Protein 3E4D (pdb70)

Secondary structure (DSSP, 8-state):
--EEEE---TT--EEE---BTTTTB--EEEE--GGGGTS-B-EEEEE--TT--SS----S-----TTTT-EEEE--SS--STTS---TT----TT--TTS---STTTTTT---HIIIIIHHHHHHHHS-B---EEEEEE--TTT--HHHH-TTT-S-EEEES--S-GGG-TTTHHHHHHHH-S-GGGGGGG-HHHHHHTT---SEEEEE--TT-TTIIIII-THHHHHHHTTSS-EEEE--TT--SSHHHHHH--HHHHHHHHHH-/--EEEE---TT--EEE---BTTTTB--EEEE--GGGGTS-B-EEEEE--TT--SS----S-----TTTT-EEEE--SS--STTS---TT----TT--TTS---STTGGGT---HIIIIIHHHHHHHHS-B---EEEEEE--TTT--HHHH-TTT-S-EEEES--S-GGG-TTTHHHHHHHH-S-GGGGGGG-HHHHHHTT---SEEEEE--TT-TTIIIII-THHHHHHTTTSS-EEEE--TT--SSHHHHHH--HHHHHHHHHH-/--EEEE---TT--EEE---BTTTTB--EEEE--THHHHS-B-EEEEEP-TT--SS----S-----TTTT-EEEE--SS--STTS---TT----TT--TTS---STTGGGT---HIIIIIHHHHHHHHS-B---EEEEEE--TTT--HHHHSTTT-S-EEEES--S-TTS-TTTHHHHHHHH-S-GGGGGGG-HHHHHHTT---SEEEEE--TT-TTIIIII-THHHHHHTTTS--EEEE---S--SSHHHHHH--HHHHHHHHHH-/-EEEE---TT--EEE---BTTTTB--EEEE--GGGGTSPBPEEEEE--TT--SS----S-----TTTT-EEEE--SS--SSSS---TT----TT--TTS---STTGGGT---HIIIIIHHHHHHHHSSB---EEEEEB--TTT--HHHH-TTT-S-BEEES--S-GGG-TTTHHHHHHHH-S-TTTTGGG-HHHHHHTT---SEEEEE--TT-TTIIIII-THHHHHHTTTS--EEEE--TT--SSHHHHHH--HHHHHHHHHH-/--EEEE---TT--EEE---BTTTTB--EEEE--GGGGTS-B-EEEEEP-TT--TTT---S-----TTTT-EEEE--SS--STTS---TT----TT--TTS---STTTTTT---HIIIIIHHHHHHHHS-B---EEEEEE--TTT--HHHH-GGG-S-EEEES--S-TTSSTTTHHHHHHHH-S-GGGGGGG-HHHHHHTT---SEEEEE--TT-TTIIIII-THHHHHHTTTS--EEEE--TT--SSHHHHHH--HHHHHHHHHH-/-EEEE---TT--EEE---BTTTTB--EEEE--GGGGTS-B-EEEEE--TT--SS----S-----TTTT-EEEE--SS--STTS---TT----TT--TTS---STTGGGT---HIIIIIHHHHHHHHS-B---EEEEEB--TTT--HHHH-TTTEEEEEEES--S-TTT-TTTHHHHHHHH-S-TTGGGGG-HHHHHHTT---SEEEEE--TT-TTIIIII-THHHHHHTTTSS-EEEE--TT--SSHHHHHH--HHHHHHHHHH-

CATH classification: 3.40.50.1820

Nearest PDB structures (foldseek):
  3e4d-assembly3_F  TM=1.003E+00  e=6.692E-56  Agrobacterium fabrum str. C58
  4b6g-assembly2_B  TM=9.740E-01  e=2.621E-36  Neisseria meningitidis MC58
  3s8y-assembly1_A  TM=9.704E-01  e=2.318E-36  Oleispira antarctica
  6jzl-assembly1_A  TM=9.561E-01  e=3.074E-35  Shewanella frigidimarina
  3ls2-assembly2_D  TM=9.638E-01  e=3.738E-33  Pseudoalteromonas translucida TAC125

Foldseek 3Di:
DAWDDDDDDLNWKTKGWDQDPQQNAIIKMKIFANCLVVAQAAEEEEEEAQPDANCQCCQLQPHVVNVLGYMYIRGGQFGDDDPQDADVPASLRHSPLLLDQFDDPPHNNRSGVCVVLPVVVVVCVVPGSHDLQYAYEYALSNLNSLNCLVPVSSYLAYEYEQHQQALCQADSRVVVCCRRYHPPCPSCLSSHNLSSLVVPGAHQEYEYEYEPAAPRDPRGRPCVSVVVSCVPHNYYYDYYYYPDYRHSVNSNVCVVVSCVRSVRSD/DAWDDDDDDLCWKTKGWDQDPQQNAIIKMKIFANCQVPAAAEEEEEEEAFPDANPACCQLQPRVVNVLRYIYIYGGQFGDDPPQDDPVVQSLRHSPLLLDQFDDPPNNNGSHVCCVQPVVVVVCVVPGSHDLQYQYEYELSNLNSLNCLVCQSSYLAYEYELHQQALCQAPSRVVVCCRRYNPPCVRCLSRHNLSSLLVPREHQEYEYEYEPAEPRDPRGGPCVSSVVSCPVHNYYYHYYYYPDYRGSVNSNVCVVVSVVSSVRSD/DFWPDDDDDLQWKTWGWDCDPQQNAIIKMKIFANVLVVAAAAEEEEEEAFPDANPACCQLQPHVVNVLRYMYIYGGQFGDDPPQDDDVPASLSHSPLLLDQFDDPPHNNRSGVCCVPPVVVVVCVVPGSHDLQYAYEYALSNLNSLNCLVVQSSHLAYEYELHQQALCQAPSRVVVCCRRHNDPCVSCQSSHNLSSLVVPGAHQEYEYEYEPAAPRCPRGRPCVSSVVSCPVHNYYYDYYYYPDYRHSVNSNVCVVVVVVSSVRRD/DFWPDDDDDLCWKTKGWDQDPQQNAIIKMKIFANCLVPAQAAEEEEEEAFPDANCQCCQLQPRVVNVLRYMYIYGGQFGDDDPQDDDVPQSLRHSPLLLDQFDDPPNNRRSHVCCVQPVVVVVCVVPGSHDLFYAYEYALSNLNSLNCLVCQSSHLAYEYEQHQQALCQADSRVVVCCRRYHPDCVRCLSSHNLSSLLVPGAHQEYEYEYEPAEPRDPRGGPVVSSVVSCVVHNYYYDYYYYPDYRHSVNSNVCVVVSVVSSVRSD/DWDDDDADLNWKTKDWDQDPQQNAIIKMKIFANCLVVAQFAEEEEEEAFPDANPQVCQLQPRVVNVLGYMYIYGGQFGDDPVQDDDVPASLRHSPLLLDQFPAPPNNNGSHVCCVPPVVVVVDVVPGSHDLFYAYEYALSNLNSLNCLVCQSSYLAYEYELHQQALCQAPSRVVVCCNRHHPDCVSCLSSHNLSSLLVPGAHQEYEYEYEPAEPRDPRGRPCVSVVVSCVPHNYYYHYYYYPDYRGSVNSNVCVVVVVVSSVRRD/DWPDDDDDLQWKTKDWDQDPQQNAIIKMKIFANCQVPAAAAEEEEEEAFPDANPQCCQLQPRVVNVLRYIYIYGGQFGDDPPQDDDVVQRLRHSPLLLDQFDAPPNNNGSHVCCVPPVVVVVCVVPGSHDLFYAYEYALSNLNSLNCLVPVSSHLAYEYELHQQALCQADSRVVVCCRRPNPPCVSCLSRHNLSSLLVPRAHQEYEYEYEPAAPRDPRGRPCVSVVVSCPPHNYHYDYYYYPDYRGSVNSNVCVVVVVVSSVRRD

Structure (mmCIF, N/CA/C/O backbone):
data_3E4D
#
_entry.id   3E4D
#
_cell.length_a   68.433
_cell.length_b   68.949
_cell.length_c   95.648
_cell.angle_alpha   92.410
_cell.angle_beta   99.790
_cell.angle_gamma   98.470
#
_symmetry.space_group_name_H-M   'P 1'
#
loop_
_entity.id
_entity.type
_entity.pdbx_description
1 polymer 'Esterase D'
2 non-polymer 'MAGNESIUM ION'
3 non-polymer 'CHLORIDE ION'
4 water water
#
loop_
_atom_site.group_PDB
_atom_site.id
_atom_site.type_symbol
_atom_site.label_atom_id
_atom_site.label_alt_id
_atom_site.label_comp_id
_atom_site.label_asym_id
_atom_site.label_entity_id
_atom_site.label_seq_id
_atom_site.pdbx_PDB_ins_code
_atom_site.Cartn_x
_atom_site.Cartn_y
_atom_site.Cartn_z
_atom_site.occupancy
_atom_site.B_iso_or_equiv
_atom_site.auth_seq_id
_atom_site.auth_comp_id
_atom_site.auth_asym_id
_atom_site.auth_atom_id
_atom_site.pdbx_PDB_model_num
ATOM 1 N N . GLY A 1 1 ? 6.437 -0.075 -21.762 1.00 30.71 0 GLY A N 1
ATOM 2 C CA . GLY A 1 1 ? 5.087 -0.284 -22.400 1.00 30.61 0 GLY A CA 1
ATOM 3 C C . GLY A 1 1 ? 3.978 0.308 -21.544 1.00 30.54 0 GLY A C 1
ATOM 4 O O . GLY A 1 1 ? 3.808 -0.116 -20.394 1.00 31.22 0 GLY A O 1
ATOM 13 N N . ASN A 1 3 ? -0.044 2.713 -21.553 1.00 28.13 2 ASN A N 1
ATOM 14 C CA . ASN A 1 3 ? -1.179 3.479 -22.054 1.00 28.10 2 ASN A CA 1
ATOM 15 C C . ASN A 1 3 ? -1.533 4.629 -21.087 1.00 27.67 2 ASN A C 1
ATOM 16 O O . ASN A 1 3 ? -1.525 4.465 -19.866 1.00 26.82 2 ASN A O 1
ATOM 21 N N . ILE A 1 4 ? -1.806 5.806 -21.641 1.00 27.36 3 ILE A N 1
ATOM 22 C CA . ILE A 1 4 ? -2.248 6.938 -20.838 1.00 26.62 3 ILE A CA 1
ATOM 23 C C . ILE A 1 4 ? -3.774 6.974 -20.831 1.00 26.26 3 ILE A C 1
ATOM 24 O O . ILE A 1 4 ? -4.411 7.035 -21.888 1.00 25.93 3 ILE A O 1
ATOM 29 N N . ILE A 1 5 ? -4.354 6.884 -19.636 1.00 25.25 4 ILE A N 1
ATOM 30 C CA . ILE A 1 5 ? -5.807 6.975 -19.463 1.00 24.96 4 ILE A CA 1
ATOM 31 C C . ILE A 1 5 ? -6.239 8.425 -19.233 1.00 24.73 4 ILE A C 1
ATOM 32 O O . ILE A 1 5 ? -7.154 8.919 -19.893 1.00 24.96 4 ILE A O 1
ATOM 37 N N . SER A 1 6 ? -5.578 9.115 -18.313 1.00 24.55 5 SER A N 1
ATOM 38 C CA . SER A 1 6 ? -5.922 10.517 -18.053 1.00 24.37 5 SER A CA 1
ATOM 39 C C . SER A 1 6 ? -4.728 11.307 -17.541 1.00 24.40 5 SER A C 1
ATOM 40 O O . SER A 1 6 ? -3.812 10.739 -16.953 1.00 24.32 5 SER A O 1
ATOM 43 N N . GLN A 1 7 ? -4.747 12.616 -17.794 1.00 24.43 6 GLN A N 1
ATOM 44 C CA . GLN A 1 7 ? -3.725 13.547 -17.309 1.00 25.08 6 GLN A CA 1
ATOM 45 C C . GLN A 1 7 ? -4.447 14.828 -16.936 1.00 23.92 6 GLN A C 1
ATOM 46 O O . GLN A 1 7 ? -5.175 15.388 -17.757 1.00 23.71 6 GLN A O 1
ATOM 52 N N . ASN A 1 8 ? -4.289 15.256 -15.687 1.00 23.12 7 ASN A N 1
ATOM 53 C CA . ASN A 1 8 ? -4.927 16.473 -15.190 1.00 22.46 7 ASN A CA 1
ATOM 54 C C . ASN A 1 8 ? -3.967 17.295 -14.344 1.00 21.85 7 ASN A C 1
ATOM 55 O O . ASN A 1 8 ? -3.250 16.757 -13.509 1.00 21.80 7 ASN A O 1
ATOM 60 N N . THR A 1 9 ? -3.956 18.604 -14.566 1.00 21.06 8 THR A N 1
ATOM 61 C CA . THR A 1 9 ? -3.126 19.523 -13.775 1.00 20.41 8 THR A CA 1
ATOM 62 C C . THR A 1 9 ? -3.760 19.754 -12.394 1.00 19.67 8 THR A C 1
ATOM 63 O O . THR A 1 9 ? -4.941 20.050 -12.299 1.00 19.30 8 THR A O 1
ATOM 67 N N . ALA A 1 10 ? -2.956 19.607 -11.341 1.00 19.26 9 ALA A N 1
ATOM 68 C CA . ALA A 1 10 ? -3.379 19.818 -9.961 1.00 19.25 9 ALA A CA 1
ATOM 69 C C . ALA A 1 10 ? -2.195 20.369 -9.160 1.00 19.32 9 ALA A C 1
ATOM 70 O O . ALA A 1 10 ? -1.109 19.788 -9.166 1.00 18.85 9 ALA A O 1
ATOM 72 N N . PHE A 1 11 ? -2.396 21.503 -8.490 1.00 19.81 10 PHE A N 1
ATOM 73 C CA . PHE A 1 11 ? -1.319 22.170 -7.731 1.00 20.01 10 PHE A CA 1
ATOM 74 C C . PHE A 1 11 ? -0.001 22.302 -8.538 1.00 20.49 10 PHE A C 1
ATOM 75 O O . PHE A 1 11 ? 1.097 22.047 -8.029 1.00 20.62 10 PHE A O 1
ATOM 83 N N . GLY A 1 12 ? -0.129 22.682 -9.808 1.00 21.25 11 GLY A N 1
ATOM 84 C CA . GLY A 1 12 ? 1.019 22.891 -10.705 1.00 22.10 11 GLY A CA 1
ATOM 85 C C . GLY A 1 12 ? 1.610 21.634 -11.318 1.00 23.10 11 GLY A C 1
ATOM 86 O O . GLY A 1 12 ? 2.381 21.702 -12.291 1.00 22.94 11 GLY A O 1
ATOM 87 N N . GLY A 1 13 ? 1.248 20.483 -10.756 1.00 23.49 12 GLY A N 1
ATOM 88 C CA . GLY A 1 13 ? 1.811 19.209 -11.185 1.00 24.47 12 GLY A CA 1
ATOM 89 C C . GLY A 1 13 ? 0.818 18.429 -12.009 1.00 25.31 12 GLY A C 1
ATOM 90 O O . GLY A 1 13 ? -0.273 18.922 -12.294 1.00 25.60 12 GLY A O 1
ATOM 104 N N . GLN A 1 15 ? -1.341 14.911 -12.441 1.00 24.13 14 GLN A N 1
ATOM 105 C CA . GLN A 1 15 ? -1.892 13.672 -11.915 1.00 23.16 14 GLN A CA 1
ATOM 106 C C . GLN A 1 15 ? -2.332 12.831 -13.091 1.00 22.06 14 GLN A C 1
ATOM 107 O O . GLN A 1 15 ? -3.235 13.209 -13.837 1.00 22.16 14 GLN A O 1
ATOM 113 N N . GLY A 1 16 ? -1.689 11.692 -13.262 1.00 21.08 15 GLY A N 1
ATOM 114 C CA . GLY A 1 16 ? -2.033 10.829 -14.376 1.00 20.57 15 GLY A CA 1
ATOM 115 C C . GLY A 1 16 ? -2.555 9.485 -13.939 1.00 20.00 15 GLY A C 1
ATOM 116 O O . GLY A 1 16 ? -2.275 9.032 -12.835 1.00 19.65 15 GLY A O 1
ATOM 117 N N . VAL A 1 17 ? -3.339 8.871 -14.817 1.00 19.98 16 VAL A N 1
ATOM 118 C CA . VAL A 1 17 ? -3.739 7.484 -14.679 1.00 20.00 16 VAL A CA 1
ATOM 119 C C . VAL A 1 17 ? -3.218 6.750 -15.917 1.00 20.26 16 VAL A C 1
ATOM 120 O O . VAL A 1 17 ? -3.348 7.243 -17.047 1.00 20.06 16 VAL A O 1
ATOM 124 N N . PHE A 1 18 ? -2.633 5.573 -15.693 1.00 20.08 17 PHE A N 1
ATOM 125 C CA . PHE A 1 18 ? -1.973 4.813 -16.750 1.00 20.28 17 PHE A CA 1
ATOM 126 C C . PHE A 1 18 ? -2.325 3.320 -16.658 1.00 20.68 17 PHE A C 1
ATOM 127 O O . PHE A 1 18 ? -2.692 2.830 -15.594 1.00 20.23 17 PHE A O 1
ATOM 135 N N . SER A 1 19 ? -2.223 2.602 -17.773 1.00 20.84 18 SER A N 1
ATOM 136 C CA . SER A 1 19 ? -2.332 1.146 -17.720 1.00 21.57 18 SER A CA 1
ATOM 137 C C . SER A 1 19 ? -1.213 0.461 -18.506 1.00 22.01 18 SER A C 1
ATOM 138 O O . SER A 1 19 ? -0.558 1.084 -19.351 1.00 22.02 18 SER A O 1
ATOM 141 N N . HIS A 1 20 ? -0.942 -0.794 -18.159 1.00 22.30 19 HIS A N 1
ATOM 142 C CA . HIS A 1 20 ? 0.065 -1.591 -18.852 1.00 22.74 19 HIS A CA 1
ATOM 143 C C . HIS A 1 20 ? -0.311 -3.076 -18.779 1.00 23.25 19 HIS A C 1
ATOM 144 O O . HIS A 1 20 ? -1.183 -3.464 -18.002 1.00 23.17 19 HIS A O 1
ATOM 151 N N . GLN A 1 21 ? 0.351 -3.890 -19.596 1.00 23.79 20 GLN A N 1
ATOM 152 C CA . GLN A 1 21 ? 0.226 -5.339 -19.504 1.00 24.57 20 GLN A CA 1
ATOM 153 C C . GLN A 1 21 ? 1.291 -5.853 -18.548 1.00 24.35 20 GLN A C 1
ATOM 154 O O . GLN A 1 21 ? 2.494 -5.798 -18.849 1.00 23.87 20 GLN A O 1
ATOM 160 N N . SER A 1 22 ? 0.843 -6.336 -17.393 1.00 23.57 21 SER A N 1
ATOM 161 C CA . SER A 1 22 ? 1.744 -6.883 -16.395 1.00 23.90 21 SER A CA 1
ATOM 162 C C . SER A 1 22 ? 2.131 -8.331 -16.718 1.00 24.68 21 SER A C 1
ATOM 163 O O . SER A 1 22 ? 1.263 -9.170 -16.963 1.00 24.56 21 SER A O 1
ATOM 166 N N . GLU A 1 23 ? 3.432 -8.616 -16.712 1.00 25.27 22 GLU A N 1
ATOM 167 C CA . GLU A 1 23 ? 3.910 -9.976 -16.946 1.00 26.39 22 GLU A CA 1
ATOM 168 C C . GLU A 1 23 ? 3.852 -10.797 -15.661 1.00 25.80 22 GLU A C 1
ATOM 169 O O . GLU A 1 23 ? 3.497 -11.997 -15.674 1.00 25.25 22 GLU A O 1
ATOM 175 N N . THR A 1 24 ? 4.185 -10.149 -14.545 1.00 25.08 23 THR A N 1
ATOM 176 C CA . THR A 1 24 ? 4.189 -10.817 -13.253 1.00 24.89 23 THR A CA 1
ATOM 177 C C . THR A 1 24 ? 2.767 -11.208 -12.824 1.00 24.63 23 THR A C 1
ATOM 178 O O . THR A 1 24 ? 2.582 -12.222 -12.158 1.00 24.47 23 THR A O 1
ATOM 182 N N . LEU A 1 25 ? 1.775 -10.428 -13.254 1.00 24.27 24 LEU A N 1
ATOM 183 C CA . LEU A 1 25 ? 0.381 -10.648 -12.866 1.00 24.37 24 LEU A CA 1
ATOM 184 C C . LEU A 1 25 ? -0.503 -11.242 -13.972 1.00 24.60 24 LEU A C 1
ATOM 185 O O . LEU A 1 25 ? -1.673 -11.572 -13.722 1.00 24.20 24 LEU A O 1
ATOM 190 N N . LYS A 1 26 ? 0.049 -11.344 -15.180 1.00 25.41 25 LYS A N 1
ATOM 191 C CA . LYS A 1 26 ? -0.691 -11.771 -16.381 1.00 26.40 25 LYS A CA 1
ATOM 192 C C . LYS A 1 26 ? -2.028 -11.032 -16.497 1.00 26.40 25 LYS A C 1
ATOM 193 O O . LYS A 1 26 ? -3.071 -11.654 -16.726 1.00 26.86 25 LYS A O 1
ATOM 199 N N . SER A 1 27 ? -1.984 -9.706 -16.324 1.00 26.16 26 SER A N 1
ATOM 200 C CA . SER A 1 27 ? -3.174 -8.860 -16.277 1.00 25.70 26 SER A CA 1
ATOM 201 C C . SER A 1 27 ? -2.876 -7.496 -16.854 1.00 25.77 26 SER A C 1
ATOM 202 O O . SER A 1 27 ? -1.745 -7.013 -16.764 1.00 25.94 26 SER A O 1
ATOM 205 N N . GLU A 1 28 ? -3.902 -6.859 -17.415 1.00 25.74 27 GLU A N 1
ATOM 206 C CA . GLU A 1 28 ? -3.844 -5.434 -17.686 1.00 25.66 27 GLU A CA 1
ATOM 207 C C . GLU A 1 28 ? -4.065 -4.753 -16.341 1.00 24.77 27 GLU A C 1
ATOM 208 O O . GLU A 1 28 ? -5.004 -5.087 -15.619 1.00 25.00 27 GLU A O 1
ATOM 222 N N . THR A 1 30 ? -3.860 -1.025 -13.905 1.00 21.41 29 THR A N 1
ATOM 223 C CA . THR A 1 30 ? -4.023 0.413 -13.869 1.00 21.31 29 THR A CA 1
ATOM 224 C C . THR A 1 30 ? -3.394 0.981 -12.589 1.00 20.69 29 THR A C 1
ATOM 225 O O . THR A 1 30 ? -3.518 0.403 -11.509 1.00 21.05 29 THR A O 1
ATOM 229 N N . PHE A 1 31 ? -2.702 2.102 -12.728 1.00 19.86 30 PHE A N 1
ATOM 230 C CA . PHE A 1 31 ? -2.011 2.741 -11.615 1.00 18.82 30 PHE A CA 1
ATOM 231 C C . PHE A 1 31 ? -1.995 4.247 -11.850 1.00 18.96 30 PHE A C 1
ATOM 232 O O . PHE A 1 31 ? -2.189 4.711 -12.977 1.00 18.42 30 PHE A O 1
ATOM 240 N N . ALA A 1 32 ? -1.762 5.002 -10.782 1.00 18.20 31 ALA A N 1
ATOM 241 C CA . ALA A 1 32 ? -1.761 6.457 -10.865 1.00 18.34 31 ALA A CA 1
ATOM 242 C C . ALA A 1 32 ? -0.372 6.988 -10.532 1.00 17.73 31 ALA A C 1
ATOM 243 O O . ALA A 1 32 ? 0.357 6.388 -9.727 1.00 17.19 31 ALA A O 1
ATOM 245 N N . VAL A 1 33 ? -0.001 8.101 -11.167 1.00 17.34 32 VAL A N 1
ATOM 246 C CA . VAL A 1 33 ? 1.264 8.760 -10.865 1.00 16.84 32 VAL A CA 1
ATOM 247 C C . VAL A 1 33 ? 1.051 10.268 -10.832 1.00 17.43 32 VAL A C 1
ATOM 248 O O . VAL A 1 33 ? 0.542 10.868 -11.789 1.00 16.75 32 VAL A O 1
ATOM 252 N N . TYR A 1 34 ? 1.418 10.869 -9.712 1.00 17.79 33 TYR A N 1
ATOM 253 C CA . TYR A 1 34 ? 1.399 12.306 -9.602 1.00 18.53 33 TYR A CA 1
ATOM 254 C C . TYR A 1 34 ? 2.835 12.789 -9.769 1.00 19.29 33 TYR A C 1
ATOM 255 O O . TYR A 1 34 ? 3.738 12.330 -9.068 1.00 18.28 33 TYR A O 1
ATOM 264 N N . VAL A 1 35 ? 3.029 13.709 -10.710 1.00 20.11 34 VAL A N 1
ATOM 265 C CA . VAL A 1 35 ? 4.334 14.291 -10.962 1.00 20.90 34 VAL A CA 1
ATOM 266 C C . VAL A 1 35 ? 4.280 15.756 -10.540 1.00 21.42 34 VAL A C 1
ATOM 267 O O . VAL A 1 35 ? 3.476 16.522 -11.082 1.00 21.28 34 VAL A O 1
ATOM 271 N N . PRO A 1 36 ? 5.142 16.151 -9.580 1.00 22.11 35 PRO A N 1
ATOM 272 C CA . PRO A 1 36 ? 5.179 17.511 -9.030 1.00 22.85 35 PRO A CA 1
ATOM 273 C C . PRO A 1 36 ? 5.840 18.521 -9.981 1.00 23.59 35 PRO A C 1
ATOM 274 O O . PRO A 1 36 ? 6.552 18.112 -10.891 1.00 23.87 35 PRO A O 1
ATOM 278 N N . PRO A 1 37 ? 5.593 19.839 -9.783 1.00 25.29 36 PRO A N 1
ATOM 279 C CA . PRO A 1 37 ? 6.241 20.889 -10.599 1.00 26.27 36 PRO A CA 1
ATOM 280 C C . PRO A 1 37 ? 7.760 20.714 -10.770 1.00 27.71 36 PRO A C 1
ATOM 281 O O . PRO A 1 37 ? 8.272 20.861 -11.883 1.00 27.81 36 PRO A O 1
ATOM 285 N N . LYS A 1 38 ? 8.456 20.384 -9.681 1.00 29.23 37 LYS A N 1
ATOM 286 C CA . LYS A 1 38 ? 9.924 20.282 -9.662 1.00 31.09 37 LYS A CA 1
ATOM 287 C C . LYS A 1 38 ? 10.510 19.281 -10.665 1.00 32.03 37 LYS A C 1
ATOM 288 O O . LYS A 1 38 ? 11.656 19.439 -11.094 1.00 32.06 37 LYS A O 1
ATOM 294 N N . ALA A 1 39 ? 9.727 18.267 -11.049 1.00 33.19 38 ALA A N 1
ATOM 295 C CA . ALA A 1 39 ? 10.210 17.212 -11.950 1.00 34.77 38 ALA A CA 1
ATOM 296 C C . ALA A 1 39 ? 10.708 17.720 -13.307 1.00 36.08 38 ALA A C 1
ATOM 297 O O . ALA A 1 39 ? 11.518 17.049 -13.962 1.00 36.58 38 ALA A O 1
ATOM 299 N N . ILE A 1 40 ? 10.240 18.899 -13.718 1.00 37.21 39 ILE A N 1
ATOM 300 C CA . ILE A 1 40 ? 10.719 19.548 -14.941 1.00 38.56 39 ILE A CA 1
ATOM 301 C C . ILE A 1 40 ? 12.207 19.912 -14.802 1.00 38.75 39 ILE A C 1
ATOM 302 O O . ILE A 1 40 ? 12.981 19.764 -15.749 1.00 39.49 39 ILE A O 1
ATOM 307 N N . HIS A 1 41 ? 12.604 20.358 -13.613 1.00 38.87 40 HIS A N 1
ATOM 308 C CA . HIS A 1 41 ? 14.002 20.704 -13.340 1.00 38.70 40 HIS A CA 1
ATOM 309 C C . HIS A 1 41 ? 14.871 19.473 -13.091 1.00 38.05 40 HIS A C 1
ATOM 310 O O . HIS A 1 41 ? 15.967 19.359 -13.651 1.00 38.20 40 HIS A O 1
ATOM 317 N N . GLU A 1 42 ? 14.393 18.564 -12.243 1.00 36.63 41 GLU A N 1
ATOM 318 C CA . GLU A 1 42 ? 15.188 17.406 -11.829 1.00 36.07 41 GLU A CA 1
ATOM 319 C C . GLU A 1 42 ? 14.310 16.172 -11.650 1.00 34.14 41 GLU A C 1
ATOM 320 O O . GLU A 1 42 ? 13.138 16.296 -11.318 1.00 34.16 41 GLU A O 1
ATOM 326 N N . PRO A 1 43 ? 14.874 14.973 -11.864 1.00 32.69 42 PRO A N 1
ATOM 327 C CA . PRO A 1 43 ? 14.148 13.783 -11.417 1.00 31.38 42 PRO A CA 1
ATOM 328 C C . PRO A 1 43 ? 13.880 13.882 -9.903 1.00 30.02 42 PRO A C 1
ATOM 329 O O . PRO A 1 43 ? 14.736 14.335 -9.145 1.00 29.57 42 PRO A O 1
ATOM 333 N N . CYS A 1 44 ? 12.690 13.473 -9.481 1.00 28.60 43 CYS A N 1
ATOM 334 C CA . CYS A 1 44 ? 12.246 13.664 -8.101 1.00 27.08 43 CYS A CA 1
ATOM 335 C C . CYS A 1 44 ? 12.122 12.354 -7.322 1.00 25.97 43 CYS A C 1
ATOM 336 O O . CYS A 1 44 ? 11.891 11.294 -7.915 1.00 25.86 43 CYS A O 1
ATOM 339 N N . PRO A 1 45 ? 12.230 12.426 -5.980 1.00 24.65 44 PRO A N 1
ATOM 340 C CA . PRO A 1 45 ? 12.118 11.187 -5.190 1.00 23.51 44 PRO A CA 1
ATOM 341 C C . PRO A 1 45 ? 10.688 10.628 -5.257 1.00 22.39 44 PRO A C 1
ATOM 342 O O . PRO A 1 45 ? 9.742 11.386 -5.472 1.00 21.54 44 PRO A O 1
ATOM 346 N N . VAL A 1 46 ? 10.552 9.309 -5.112 1.00 21.42 45 VAL A N 1
ATOM 347 C CA . VAL A 1 46 ? 9.264 8.630 -5.250 1.00 20.12 45 VAL A CA 1
ATOM 348 C C . VAL A 1 46 ? 8.737 8.160 -3.886 1.00 19.82 45 VAL A C 1
ATOM 349 O O . VAL A 1 46 ? 9.493 7.627 -3.069 1.00 20.02 45 VAL A O 1
ATOM 353 N N . VAL 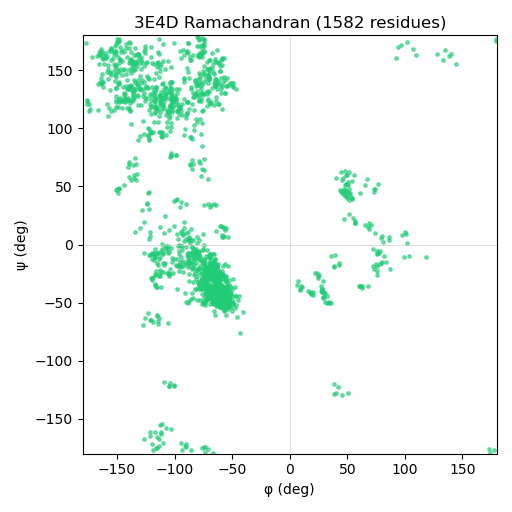A 1 47 ? 7.454 8.391 -3.626 1.00 19.11 46 VAL A N 1
ATOM 354 C CA . VAL A 1 47 ? 6.783 7.694 -2.528 1.00 18.07 46 VAL A CA 1
ATOM 355 C C . VAL A 1 47 ? 5.762 6.766 -3.167 1.00 17.42 46 VAL A C 1
ATOM 356 O O . VAL A 1 47 ? 4.983 7.171 -4.046 1.00 17.84 46 VAL A O 1
ATOM 360 N N . TRP A 1 48 ? 5.823 5.508 -2.750 1.00 16.95 47 TRP A N 1
ATOM 361 C CA . TRP A 1 48 ? 4.898 4.469 -3.168 1.00 16.32 47 TRP A CA 1
ATOM 362 C C . TRP A 1 48 ? 3.809 4.379 -2.116 1.00 16.23 47 TRP A C 1
ATOM 363 O O . TRP A 1 48 ? 4.095 4.066 -0.965 1.00 16.82 47 TRP A O 1
ATOM 374 N N . TYR A 1 49 ? 2.568 4.656 -2.499 1.00 16.21 48 TYR A N 1
ATOM 375 C CA . TYR A 1 49 ? 1.431 4.479 -1.586 1.00 15.71 48 TYR A CA 1
ATOM 376 C C . TYR A 1 49 ? 0.623 3.219 -1.951 1.00 15.97 48 TYR A C 1
ATOM 377 O O . TYR A 1 49 ? 0.045 3.135 -3.052 1.00 16.13 48 TYR A O 1
ATOM 386 N N . LEU A 1 50 ? 0.581 2.268 -1.016 1.00 16.37 49 LEU A N 1
ATOM 387 C CA . LEU A 1 50 ? -0.150 0.997 -1.164 1.00 16.39 49 LEU A CA 1
ATOM 388 C C . LEU A 1 50 ? -1.534 1.019 -0.479 1.00 16.92 49 LEU A C 1
ATOM 389 O O . LEU A 1 50 ? -1.648 1.293 0.708 1.00 17.01 49 LEU A O 1
ATOM 394 N N . SER A 1 51 ? -2.573 0.696 -1.241 1.00 16.90 50 SER A N 1
ATOM 395 C CA . SER A 1 51 ? -3.951 0.791 -0.767 1.00 16.83 50 SER A CA 1
ATOM 396 C C . SER A 1 51 ? -4.470 -0.472 -0.065 1.00 17.01 50 SER A C 1
ATOM 397 O O . SER A 1 51 ? -3.857 -1.539 -0.143 1.00 16.53 50 SER A O 1
ATOM 400 N N . GLY A 1 52 ? -5.587 -0.316 0.646 1.00 17.19 51 GLY A N 1
ATOM 401 C CA . GLY A 1 52 ? -6.168 -1.399 1.424 1.00 17.90 51 GLY A CA 1
ATOM 402 C C . GLY A 1 52 ? -7.164 -2.248 0.656 1.00 18.12 51 GLY A C 1
ATOM 403 O O . GLY A 1 52 ? -7.344 -2.078 -0.552 1.00 17.82 51 GLY A O 1
ATOM 404 N N . LEU A 1 53 ? -7.792 -3.173 1.382 1.00 18.94 52 LEU A N 1
ATOM 405 C CA . LEU A 1 53 ? -8.837 -4.051 0.866 1.00 19.10 52 LEU A CA 1
ATOM 406 C C . LEU A 1 53 ? -9.922 -3.287 0.112 1.00 19.33 52 LEU A C 1
ATOM 407 O O . LEU A 1 53 ? -10.376 -2.218 0.564 1.00 19.18 52 LEU A O 1
ATOM 412 N N . THR A 1 54 ? -10.320 -3.860 -1.031 1.00 19.21 53 THR A N 1
ATOM 413 C CA . THR A 1 54 ? -11.376 -3.344 -1.922 1.00 19.29 53 THR A CA 1
ATOM 414 C C . THR A 1 54 ? -10.986 -2.142 -2.786 1.00 19.26 53 THR A C 1
ATOM 415 O O . THR A 1 54 ? -11.756 -1.743 -3.660 1.00 19.06 53 THR A O 1
ATOM 419 N N . CYS A 1 55 ? -9.804 -1.569 -2.559 1.00 18.50 54 CYS A N 1
ATOM 420 C CA . CYS A 1 55 ? -9.445 -0.337 -3.252 1.00 19.10 54 CYS A CA 1
ATOM 421 C C . CYS A 1 55 ? -8.819 -0.631 -4.598 1.00 18.64 54 CYS A C 1
ATOM 422 O O . CYS A 1 55 ? -8.393 -1.749 -4.864 1.00 18.77 54 CYS A O 1
ATOM 425 N N . THR A 1 56 ? -8.815 0.393 -5.439 1.00 19.02 55 THR A N 1
ATOM 426 C CA . THR A 1 56 ? -7.984 0.468 -6.640 1.00 19.22 55 THR A CA 1
ATOM 427 C C . THR A 1 56 ? -7.018 1.645 -6.410 1.00 19.58 55 THR A C 1
ATOM 428 O O . THR A 1 56 ? -6.877 2.130 -5.285 1.00 20.76 55 THR A O 1
ATOM 432 N N . HIS A 1 57 ? -6.354 2.116 -7.460 1.00 19.88 56 HIS A N 1
ATOM 433 C CA . HIS A 1 57 ? -5.568 3.364 -7.382 1.00 19.42 56 HIS A CA 1
ATOM 434 C C . HIS A 1 57 ? -6.444 4.586 -7.042 1.00 19.63 56 HIS A C 1
ATOM 435 O O . HIS A 1 57 ? -5.948 5.594 -6.514 1.00 19.80 56 HIS A O 1
ATOM 442 N N . ALA A 1 58 ? -7.739 4.491 -7.352 1.00 19.34 57 ALA A N 1
ATOM 443 C CA . ALA A 1 58 ? -8.654 5.641 -7.332 1.00 19.50 57 ALA A CA 1
ATOM 444 C C . ALA A 1 58 ? -9.005 6.216 -5.950 1.00 19.30 57 ALA A C 1
ATOM 445 O O . ALA A 1 58 ? -9.179 7.430 -5.818 1.00 18.93 57 ALA A O 1
ATOM 447 N N . ASN A 1 59 ? -9.088 5.356 -4.933 1.00 18.75 58 ASN A N 1
ATOM 448 C CA . ASN A 1 59 ? -9.530 5.786 -3.605 1.00 18.59 58 ASN A CA 1
ATOM 449 C C . ASN A 1 59 ? -8.613 6.849 -3.011 1.00 18.21 58 ASN A C 1
ATOM 450 O O . ASN A 1 59 ? -9.083 7.922 -2.659 1.00 17.84 58 ASN A O 1
ATOM 455 N N . VAL A 1 60 ? -7.311 6.561 -2.949 1.00 18.08 59 VAL A N 1
ATOM 456 C CA . VAL A 1 60 ? -6.329 7.539 -2.472 1.00 17.70 59 VAL A CA 1
ATOM 457 C C . VAL A 1 60 ? -6.151 8.702 -3.459 1.00 18.66 59 VAL A C 1
ATOM 458 O O . VAL A 1 60 ? -6.031 9.862 -3.056 1.00 18.56 59 VAL A O 1
ATOM 470 N N . GLU A 1 62 ? -8.279 10.027 -5.418 1.00 19.09 61 GLU A N 1
ATOM 471 C CA . GLU A 1 62 ? -9.402 10.930 -5.248 1.00 19.31 61 GLU A CA 1
ATOM 472 C C . GLU A 1 62 ? -9.500 11.546 -3.847 1.00 18.95 61 GLU A C 1
ATOM 473 O O . GLU A 1 62 ? -9.844 12.730 -3.710 1.00 18.55 61 GLU A O 1
ATOM 479 N N . LYS A 1 63 ? -9.148 10.770 -2.821 1.00 18.64 62 LYS A N 1
ATOM 480 C CA . LYS A 1 63 ? -9.462 11.168 -1.437 1.00 19.16 62 LYS A CA 1
ATOM 481 C C . LYS A 1 63 ? -8.302 11.321 -0.452 1.00 18.58 62 LYS A C 1
ATOM 482 O O . LYS A 1 63 ? -8.510 11.793 0.654 1.00 18.89 62 LYS A O 1
ATOM 488 N N . GLY A 1 64 ? -7.096 10.917 -0.840 1.00 18.38 63 GLY A N 1
ATOM 489 C CA . GLY A 1 64 ? -5.954 10.950 0.067 1.00 17.97 63 GLY A CA 1
ATOM 490 C C . GLY A 1 64 ? -5.452 12.341 0.419 1.00 17.71 63 GLY A C 1
ATOM 491 O O . GLY A 1 64 ? -4.721 12.498 1.400 1.00 17.48 63 GLY A O 1
ATOM 492 N N . GLU A 1 65 ? -5.835 13.329 -0.394 1.00 17.99 64 GLU A N 1
ATOM 493 C CA . GLU A 1 65 ? -5.363 14.736 -0.281 1.00 18.31 64 GLU A CA 1
ATOM 494 C C . GLU A 1 65 ? -3.841 14.887 -0.171 1.00 18.46 64 GLU A C 1
ATOM 495 O O . GLU A 1 65 ? -3.320 15.559 0.730 1.00 18.57 64 GLU A O 1
ATOM 501 N N . TYR A 1 66 ? -3.133 14.264 -1.115 1.00 18.89 65 TYR A N 1
ATOM 502 C CA . TYR A 1 66 ? -1.660 14.243 -1.132 1.00 18.57 65 TYR A CA 1
ATOM 503 C C . TYR A 1 66 ? -0.992 15.207 -2.122 1.00 18.39 65 TYR A C 1
ATOM 504 O O . TYR A 1 66 ? 0.207 15.446 -2.020 1.00 18.59 65 TYR A O 1
ATOM 513 N N . ARG A 1 67 ? -1.751 15.743 -3.081 1.00 18.42 66 ARG A N 1
ATOM 514 C CA . ARG A 1 67 ? -1.156 16.537 -4.167 1.00 17.70 66 ARG A CA 1
ATOM 515 C C . ARG A 1 67 ? -0.624 17.908 -3.717 1.00 19.01 66 ARG A C 1
ATOM 516 O O . ARG A 1 67 ? 0.426 18.350 -4.200 1.00 18.60 66 ARG A O 1
ATOM 524 N N . ARG A 1 68 ? -1.327 18.567 -2.797 1.00 18.96 67 ARG A N 1
ATOM 525 C CA . ARG A 1 68 ? -0.894 19.897 -2.311 1.00 20.04 67 ARG A CA 1
ATOM 526 C C . ARG A 1 68 ? 0.501 19.846 -1.705 1.00 20.26 67 ARG A C 1
ATOM 527 O O . ARG A 1 68 ? 1.368 20.643 -2.078 1.00 20.39 67 ARG A O 1
ATOM 543 N N . ALA A 1 70 ? 2.604 17.062 -1.775 1.00 19.66 69 ALA A N 1
ATOM 544 C CA . ALA A 1 70 ? 3.528 16.425 -2.735 1.00 20.29 69 ALA A CA 1
ATOM 545 C C . ALA A 1 70 ? 4.102 17.458 -3.714 1.00 20.52 69 ALA A C 1
ATOM 546 O O . ALA A 1 70 ? 5.285 17.401 -4.073 1.00 19.75 69 ALA A O 1
ATOM 548 N N . SER A 1 71 ? 3.243 18.374 -4.157 1.00 20.92 70 SER A N 1
ATOM 549 C CA . SER A 1 71 ? 3.652 19.505 -4.993 1.00 22.35 70 SER A CA 1
ATOM 550 C C . SER A 1 71 ? 4.661 20.406 -4.276 1.00 22.38 70 SER A C 1
ATOM 551 O O . SER A 1 71 ? 5.709 20.735 -4.839 1.00 22.19 70 SER A O 1
ATOM 554 N N . GLU A 1 72 ? 4.337 20.791 -3.042 1.00 22.69 71 GLU A N 1
ATOM 555 C CA . GLU A 1 72 ? 5.210 21.634 -2.224 1.00 24.09 71 GLU A CA 1
ATOM 556 C C . GLU A 1 72 ? 6.580 20.985 -2.001 1.00 23.71 71 GLU A C 1
ATOM 557 O O . GLU A 1 72 ? 7.622 21.644 -2.161 1.00 23.15 71 GLU A O 1
ATOM 563 N N . LEU A 1 73 ? 6.582 19.688 -1.681 1.00 22.59 72 LEU A N 1
ATOM 564 C CA . LEU A 1 73 ? 7.825 19.004 -1.333 1.00 22.40 72 LEU A CA 1
ATOM 565 C C . LEU A 1 73 ? 8.580 18.406 -2.515 1.00 22.20 72 LEU A C 1
ATOM 566 O O . LEU A 1 73 ? 9.707 17.944 -2.354 1.00 22.93 72 LEU A O 1
ATOM 571 N N . GLY A 1 74 ? 7.972 18.434 -3.700 1.00 21.86 73 GLY A N 1
ATOM 572 C CA . GLY A 1 74 ? 8.584 17.861 -4.892 1.00 21.74 73 GLY A CA 1
ATOM 573 C C . GLY A 1 74 ? 8.691 16.349 -4.795 1.00 22.06 73 GLY A C 1
ATOM 574 O O . GLY A 1 74 ? 9.784 15.783 -4.922 1.00 21.91 73 GLY A O 1
ATOM 575 N N . LEU A 1 75 ? 7.548 15.697 -4.574 1.00 21.74 74 LEU A N 1
ATOM 576 C CA . LEU A 1 75 ? 7.485 14.244 -4.466 1.00 21.58 74 LEU A CA 1
ATOM 577 C C . LEU A 1 75 ? 6.623 13.652 -5.557 1.00 21.27 74 LEU A C 1
ATOM 578 O O . LEU A 1 75 ? 5.514 14.129 -5.815 1.00 21.41 74 LEU A O 1
ATOM 583 N N . VAL A 1 76 ? 7.150 12.611 -6.188 1.00 21.06 75 VAL A N 1
ATOM 584 C CA . VAL A 1 76 ? 6.395 11.767 -7.109 1.00 20.77 75 VAL A CA 1
ATOM 585 C C . VAL A 1 76 ? 5.615 10.748 -6.282 1.00 20.50 75 VAL A C 1
ATOM 586 O O . VAL A 1 76 ? 6.198 10.070 -5.427 1.00 20.21 75 VAL A O 1
ATOM 590 N N . VAL A 1 77 ? 4.311 10.638 -6.547 1.00 19.70 76 VAL A N 1
ATOM 591 C CA . VAL A 1 77 ? 3.443 9.759 -5.777 1.00 19.03 76 VAL A CA 1
ATOM 592 C C . VAL A 1 77 ? 2.872 8.664 -6.675 1.00 18.71 76 VAL A C 1
ATOM 593 O O . VAL A 1 77 ? 2.141 8.958 -7.617 1.00 18.46 76 VAL A O 1
ATOM 597 N N . VAL A 1 78 ? 3.197 7.412 -6.375 1.00 18.40 77 VAL A N 1
ATOM 598 C CA . VAL A 1 78 ? 2.746 6.299 -7.209 1.00 18.50 77 VAL A CA 1
ATOM 599 C C . VAL A 1 78 ? 1.749 5.430 -6.458 1.00 18.32 77 VAL A C 1
ATOM 600 O O . VAL A 1 78 ? 2.043 4.928 -5.376 1.00 18.78 77 VAL A O 1
ATOM 604 N N . CYS A 1 79 ? 0.566 5.263 -7.045 1.00 18.20 78 CYS A N 1
ATOM 605 C CA . CYS A 1 79 ? -0.511 4.509 -6.422 1.00 17.57 78 CYS A CA 1
ATOM 606 C C . CYS A 1 79 ? -0.919 3.296 -7.266 1.00 17.08 78 CYS A C 1
ATOM 607 O O . CYS A 1 79 ? -1.672 3.432 -8.231 1.00 16.38 78 CYS A O 1
ATOM 610 N N . PRO A 1 80 ? -0.377 2.113 -6.936 1.00 17.53 79 PRO A N 1
ATOM 611 C CA . PRO A 1 80 ? -0.772 0.874 -7.618 1.00 17.66 79 PRO A CA 1
ATOM 612 C C . PRO A 1 80 ? -2.149 0.343 -7.220 1.00 17.74 79 PRO A C 1
ATOM 613 O O . PRO A 1 80 ? -2.735 0.775 -6.218 1.00 18.20 79 PRO A O 1
ATOM 617 N N . ASP A 1 81 ? -2.667 -0.593 -8.012 1.00 18.48 80 ASP A N 1
ATOM 618 C CA . ASP A 1 81 ? -3.863 -1.344 -7.627 1.00 18.29 80 ASP A CA 1
ATOM 619 C C . ASP A 1 81 ? -3.489 -2.296 -6.479 1.00 18.05 80 ASP A C 1
ATOM 620 O O . ASP A 1 81 ? -2.358 -2.295 -6.006 1.00 18.45 80 ASP A O 1
ATOM 625 N N . THR A 1 82 ? -4.443 -3.116 -6.051 1.00 17.93 81 THR A N 1
ATOM 626 C CA . THR A 1 82 ? -4.302 -3.938 -4.854 1.00 17.46 81 THR A CA 1
ATOM 627 C C . THR A 1 82 ? -4.347 -5.442 -5.176 1.00 17.29 81 THR A C 1
ATOM 628 O O . THR A 1 82 ? -4.049 -6.258 -4.313 1.00 17.31 81 THR A O 1
ATOM 632 N N . SER A 1 83 ? -4.716 -5.777 -6.417 1.00 17.52 82 SER A N 1
ATOM 633 C CA . SER A 1 83 ? -4.702 -7.154 -6.926 1.00 17.88 82 SER A CA 1
ATOM 634 C C . SER A 1 83 ? -4.564 -7.179 -8.450 1.00 18.48 82 SER A C 1
ATOM 635 O O . SER A 1 83 ? -4.695 -6.134 -9.104 1.00 18.54 82 SER A O 1
ATOM 638 N N . PRO A 1 84 ? -4.289 -8.373 -9.024 1.00 18.55 83 PRO A N 1
ATOM 639 C CA . PRO A 1 84 ? -4.521 -8.592 -10.447 1.00 18.88 83 PRO A CA 1
ATOM 640 C C . PRO A 1 84 ? -5.997 -8.360 -10.795 1.00 19.43 83 PRO A C 1
ATOM 641 O O . PRO A 1 84 ? -6.881 -8.491 -9.932 1.00 18.86 83 PRO A O 1
ATOM 645 N N . ARG A 1 85 ? -6.252 -8.018 -12.053 1.00 20.53 84 ARG A N 1
ATOM 646 C CA . ARG A 1 85 ? -7.607 -7.728 -12.519 1.00 21.66 84 ARG A CA 1
ATOM 647 C C . ARG A 1 85 ? -7.854 -8.419 -13.847 1.00 22.72 84 ARG A C 1
ATOM 648 O O . ARG A 1 85 ? -6.933 -8.612 -14.640 1.00 22.57 84 ARG A O 1
ATOM 656 N N . GLY A 1 86 ? -9.103 -8.772 -14.109 1.00 24.22 85 GLY A N 1
ATOM 657 C CA . GLY A 1 86 ? -9.456 -9.332 -15.410 1.00 25.93 85 GLY A CA 1
ATOM 658 C C . GLY A 1 86 ? -10.352 -10.550 -15.330 1.00 26.91 85 GLY A C 1
ATOM 659 O O . GLY A 1 86 ? -10.541 -11.128 -14.255 1.00 26.88 85 GLY A O 1
ATOM 660 N N . ASN A 1 87 ? -10.897 -10.932 -16.483 1.00 28.13 86 ASN A N 1
ATOM 661 C CA . ASN A 1 87 ? -11.818 -12.065 -16.587 1.00 29.77 86 ASN A CA 1
ATOM 662 C C . ASN A 1 87 ? -11.200 -13.401 -16.178 1.00 29.44 86 ASN A C 1
ATOM 663 O O . ASN A 1 87 ? -11.870 -14.224 -15.552 1.00 29.79 86 ASN A O 1
ATOM 668 N N . ASP A 1 88 ? -9.927 -13.597 -16.530 1.00 29.57 87 ASP A N 1
ATOM 669 C CA . ASP A 1 88 ? -9.172 -14.823 -16.228 1.00 29.44 87 ASP A CA 1
ATOM 670 C C . ASP A 1 88 ? -8.720 -14.948 -14.763 1.00 28.62 87 ASP A C 1
ATOM 671 O O . ASP A 1 88 ? -8.340 -16.031 -14.317 1.00 28.44 87 ASP A O 1
ATOM 676 N N . VAL A 1 89 ? -8.742 -13.837 -14.032 1.00 27.59 88 VAL A N 1
ATOM 677 C CA . VAL A 1 89 ? -8.231 -13.790 -12.669 1.00 26.22 88 VAL A CA 1
ATOM 678 C C . VAL A 1 89 ? -9.251 -14.398 -11.705 1.00 25.84 88 VAL A C 1
ATOM 679 O O . VAL A 1 89 ? -10.396 -13.946 -11.658 1.00 24.90 88 VAL A O 1
ATOM 683 N N . PRO A 1 90 ? -8.839 -15.425 -10.931 1.00 25.84 89 PRO A N 1
ATOM 684 C CA . PRO A 1 90 ? -9.803 -16.026 -10.000 1.00 26.10 89 PRO A CA 1
ATOM 685 C C . PRO A 1 90 ? -10.147 -15.075 -8.846 1.00 26.51 89 PRO A C 1
ATOM 686 O O . PRO A 1 90 ? -9.380 -14.145 -8.539 1.00 25.93 89 PRO A O 1
ATOM 690 N N . ASP A 1 91 ? -11.287 -15.316 -8.214 1.00 26.87 90 ASP A N 1
ATOM 691 C CA . ASP A 1 91 ? -11.789 -14.429 -7.185 1.00 28.08 90 ASP A CA 1
ATOM 692 C C . ASP A 1 91 ? -12.538 -15.246 -6.163 1.00 29.33 90 ASP A C 1
ATOM 693 O O . ASP A 1 91 ? -12.931 -16.374 -6.447 1.00 29.64 90 ASP A O 1
ATOM 698 N N . GLU A 1 92 ? -12.701 -14.707 -4.959 1.00 30.83 91 GLU A N 1
ATOM 699 C CA . GLU A 1 92 ? -13.736 -15.209 -4.059 1.00 32.50 91 GLU A CA 1
ATOM 700 C C . GLU A 1 92 ? -14.833 -14.145 -4.044 1.00 32.52 91 GLU A C 1
ATOM 701 O O . GLU A 1 92 ? -14.716 -13.120 -3.378 1.00 32.05 91 GLU A O 1
ATOM 707 N N . LEU A 1 93 ? -15.893 -14.406 -4.805 1.00 33.47 92 LEU A N 1
ATOM 708 C CA . LEU A 1 93 ? -16.923 -13.415 -5.117 1.00 34.23 92 LEU A CA 1
ATOM 709 C C . LEU A 1 93 ? -17.674 -12.841 -3.918 1.00 34.48 92 LEU A C 1
ATOM 710 O O . LEU A 1 93 ? -18.055 -11.675 -3.923 1.00 35.03 92 LEU A O 1
ATOM 715 N N . THR A 1 94 ? -17.886 -13.643 -2.885 1.00 34.37 93 THR A N 1
ATOM 716 C CA . THR A 1 94 ? -18.714 -13.183 -1.777 1.00 34.35 93 THR A CA 1
ATOM 717 C C . THR A 1 94 ? -17.913 -12.894 -0.512 1.00 33.57 93 THR A C 1
ATOM 718 O O . THR A 1 94 ? -18.449 -12.933 0.603 1.00 34.23 93 THR A O 1
ATOM 722 N N . ASN A 1 95 ? -16.629 -12.606 -0.696 1.00 32.04 94 ASN A N 1
ATOM 723 C CA . ASN A 1 95 ? -15.765 -12.217 0.407 1.00 30.56 94 ASN A CA 1
ATOM 724 C C . ASN A 1 95 ? -14.861 -11.067 -0.026 1.00 29.49 94 ASN A C 1
ATOM 725 O O . ASN A 1 95 ? -13.896 -11.273 -0.767 1.00 29.41 94 ASN A O 1
ATOM 730 N N . TRP A 1 96 ? -15.189 -9.858 0.419 1.00 27.96 95 TRP A N 1
ATOM 731 C CA . TRP A 1 96 ? -14.380 -8.676 0.101 1.00 27.19 95 TRP A CA 1
ATOM 732 C C . TRP A 1 96 ? -12.970 -8.753 0.708 1.00 26.50 95 TRP A C 1
ATOM 733 O O . TRP A 1 96 ? -12.095 -7.971 0.342 1.00 26.84 95 TRP A O 1
ATOM 744 N N . GLN A 1 97 ? -12.764 -9.705 1.623 1.00 25.39 96 GLN A N 1
ATOM 745 C CA . GLN A 1 97 ? -11.473 -9.907 2.281 1.00 24.59 96 GLN A CA 1
ATOM 746 C C . GLN A 1 97 ? -10.555 -10.893 1.546 1.00 23.78 96 GLN A C 1
ATOM 747 O O . GLN A 1 97 ? -9.491 -11.242 2.047 1.00 23.36 96 GLN A O 1
ATOM 761 N N . GLY A 1 99 ? -9.305 -12.406 -2.640 1.00 21.34 98 GLY A N 1
ATOM 762 C CA . GLY A 1 99 ? -9.325 -12.344 -4.090 1.00 21.09 98 GLY A CA 1
ATOM 763 C C . GLY A 1 99 ? -9.034 -10.973 -4.672 1.00 20.49 98 GLY A C 1
ATOM 764 O O . GLY A 1 99 ? -8.021 -10.346 -4.355 1.00 20.31 98 GLY A O 1
ATOM 765 N N . LYS A 1 100 ? -9.923 -10.524 -5.547 1.00 19.90 99 LYS A N 1
ATOM 766 C CA . LYS A 1 100 ? -9.786 -9.214 -6.184 1.00 19.50 99 LYS A CA 1
ATOM 767 C C . LYS A 1 100 ? -9.919 -8.079 -5.164 1.00 19.20 99 LYS A C 1
ATOM 768 O O . LYS A 1 100 ? -10.745 -8.129 -4.238 1.00 18.69 99 LYS A O 1
ATOM 774 N N . GLY A 1 101 ? -9.066 -7.073 -5.320 1.00 18.75 100 GLY A N 1
ATOM 775 C CA . GLY A 1 101 ? -8.948 -6.007 -4.317 1.00 18.02 100 GLY A CA 1
ATOM 776 C C . GLY A 1 101 ? -8.323 -6.512 -3.016 1.00 17.93 100 GLY A C 1
ATOM 777 O O . GLY A 1 101 ? -8.380 -5.829 -1.997 1.00 17.21 100 GLY A O 1
ATOM 778 N N . ALA A 1 102 ? -7.727 -7.710 -3.047 1.00 17.13 101 ALA A N 1
ATOM 779 C CA . ALA A 1 102 ? -7.234 -8.344 -1.830 1.00 17.28 101 ALA A CA 1
ATOM 780 C C . ALA A 1 102 ? -5.998 -9.231 -2.035 1.00 17.35 101 ALA A C 1
ATOM 781 O O . ALA A 1 102 ? -5.945 -10.367 -1.536 1.00 17.54 101 ALA A O 1
ATOM 783 N N . GLY A 1 103 ? -5.004 -8.701 -2.745 1.00 17.62 102 GLY A N 1
ATOM 784 C CA . GLY A 1 103 ? -3.774 -9.431 -3.064 1.00 17.44 102 GLY A CA 1
ATOM 785 C C . GLY A 1 103 ? -2.791 -9.626 -1.921 1.00 18.14 102 GLY A C 1
ATOM 786 O O . GLY A 1 103 ? -1.875 -10.435 -2.035 1.00 18.26 102 GLY A O 1
ATOM 787 N N . PHE A 1 104 ? -3.006 -8.909 -0.815 1.00 18.12 103 PHE A N 1
ATOM 788 C CA . PHE A 1 104 ? -2.131 -8.891 0.385 1.00 18.67 103 PHE A CA 1
ATOM 789 C C . PHE A 1 104 ? -0.608 -8.723 0.159 1.00 19.00 103 PHE A C 1
ATOM 790 O O . PHE A 1 104 ? 0.194 -9.085 1.035 1.00 18.94 103 PHE A O 1
ATOM 798 N N . TYR A 1 105 ? -0.224 -8.162 -0.995 1.00 18.94 104 TYR A N 1
ATOM 799 C CA . TYR A 1 105 ? 1.180 -7.794 -1.288 1.00 18.72 104 TYR A CA 1
ATOM 800 C C . TYR A 1 105 ? 2.143 -8.969 -1.076 1.00 18.83 104 TYR A C 1
ATOM 801 O O . TYR A 1 105 ? 3.259 -8.820 -0.566 1.00 18.90 104 TYR A O 1
ATOM 810 N N . LEU A 1 106 ? 1.684 -10.140 -1.504 1.00 19.08 105 LEU A N 1
ATOM 811 C CA . LEU A 1 106 ? 2.435 -11.377 -1.388 1.00 19.51 105 LEU A CA 1
ATOM 812 C C . LEU A 1 106 ? 2.532 -12.057 -2.743 1.00 20.04 105 LEU A C 1
ATOM 813 O O . LEU A 1 106 ? 1.824 -11.701 -3.689 1.00 20.17 105 LEU A O 1
ATOM 818 N N . ASP A 1 107 ? 3.421 -13.037 -2.831 1.00 20.84 106 ASP A N 1
ATOM 819 C CA . ASP A 1 107 ? 3.516 -13.879 -4.012 1.00 20.91 106 ASP A CA 1
ATOM 820 C C . ASP A 1 107 ? 2.862 -15.230 -3.717 1.00 21.41 106 ASP A C 1
ATOM 821 O O . ASP A 1 107 ? 3.430 -16.064 -3.011 1.00 21.63 106 ASP A O 1
ATOM 826 N N . ALA A 1 108 ? 1.661 -15.425 -4.257 1.00 21.88 107 ALA A N 1
ATOM 827 C CA . ALA A 1 108 ? 0.873 -16.628 -3.985 1.00 22.00 107 ALA A CA 1
ATOM 828 C C . ALA A 1 108 ? 1.563 -17.869 -4.529 1.00 22.31 107 ALA A C 1
ATOM 829 O O . ALA A 1 108 ? 2.196 -17.833 -5.590 1.00 21.98 107 ALA A O 1
ATOM 831 N N . THR A 1 109 ? 1.448 -18.957 -3.776 1.00 22.36 108 THR A N 1
ATOM 832 C CA . THR A 1 109 ? 2.050 -20.234 -4.154 1.00 22.75 108 THR A CA 1
ATOM 833 C C . THR A 1 109 ? 0.989 -21.290 -4.472 1.00 22.85 108 THR A C 1
ATOM 834 O O . THR A 1 109 ? 1.260 -22.226 -5.229 1.00 22.84 108 THR A O 1
ATOM 838 N N . GLU A 1 110 ? -0.208 -21.137 -3.903 1.00 22.80 109 GLU A N 1
ATOM 839 C CA . GLU A 1 110 ? -1.293 -22.117 -4.086 1.00 22.67 109 GLU A CA 1
ATOM 840 C C . GLU A 1 110 ? -2.163 -21.831 -5.297 1.00 22.80 109 GLU A C 1
ATOM 841 O O . GLU A 1 110 ? -2.319 -20.676 -5.704 1.00 22.70 109 GLU A O 1
ATOM 847 N N . GLU A 1 111 ? -2.735 -22.895 -5.861 1.00 22.71 110 GLU A N 1
ATOM 848 C CA . GLU A 1 111 ? -3.671 -22.799 -6.969 1.00 22.62 110 GLU A CA 1
ATOM 849 C C . GLU A 1 111 ? -5.037 -22.407 -6.436 1.00 22.24 110 GLU A C 1
ATOM 850 O O . GLU A 1 111 ? -5.386 -22.784 -5.327 1.00 22.43 110 GLU A O 1
ATOM 856 N N . PRO A 1 112 ? -5.824 -21.642 -7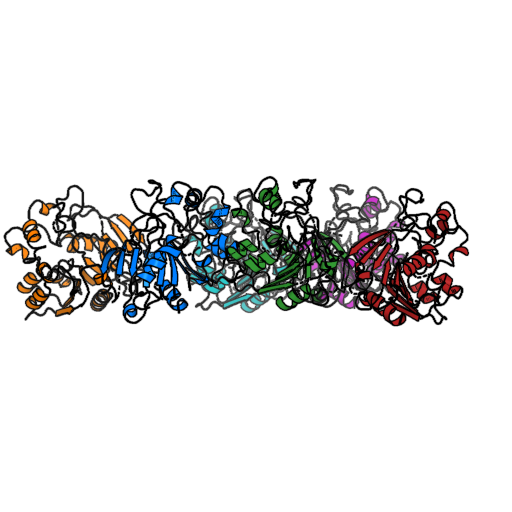.216 1.00 22.38 111 PRO A N 1
ATOM 857 C CA . PRO A 1 112 ? -5.536 -21.088 -8.546 1.00 22.53 111 PRO A CA 1
ATOM 858 C C . PRO A 1 112 ? -4.780 -19.754 -8.485 1.00 22.80 111 PRO A C 1
ATOM 859 O O . PRO A 1 112 ? -4.425 -19.195 -9.525 1.00 23.23 111 PRO A O 1
ATOM 863 N N . TRP A 1 113 ? -4.542 -19.273 -7.267 1.00 23.28 112 TRP A N 1
ATOM 864 C CA . TRP A 1 113 ? -4.022 -17.919 -7.002 1.00 23.55 112 TRP A CA 1
ATOM 865 C C . TRP A 1 113 ? -2.624 -17.661 -7.529 1.00 23.47 112 TRP A C 1
ATOM 866 O O . TRP A 1 113 ? -2.252 -16.507 -7.828 1.00 23.66 112 TRP A O 1
ATOM 877 N N . SER A 1 114 ? -1.844 -18.728 -7.645 1.00 23.65 113 SER A N 1
ATOM 878 C CA . SER A 1 114 ? -0.421 -18.611 -8.003 1.00 23.59 113 SER A CA 1
ATOM 879 C C . SER A 1 114 ? -0.185 -17.929 -9.350 1.00 23.52 113 SER A C 1
ATOM 880 O O . SER A 1 114 ? 0.784 -17.169 -9.501 1.00 24.17 113 SER A O 1
ATOM 883 N N . GLU A 1 115 ? -1.081 -18.171 -10.313 1.00 23.21 114 GLU A N 1
ATOM 884 C CA . GLU A 1 115 ? -0.906 -17.664 -11.674 1.00 23.37 114 GLU A CA 1
ATOM 885 C C . GLU A 1 115 ? -0.863 -16.135 -11.748 1.00 22.18 114 GLU A C 1
ATOM 886 O O . GLU A 1 115 ? 0.017 -15.582 -12.398 1.00 22.64 114 GLU A O 1
ATOM 892 N N . HIS A 1 116 ? -1.811 -15.471 -11.087 1.00 21.57 115 HIS A N 1
ATOM 893 C CA . HIS A 1 116 ? -1.941 -14.013 -11.161 1.00 21.15 115 HIS A CA 1
ATOM 894 C C . HIS A 1 116 ? -1.575 -13.245 -9.889 1.00 20.73 115 HIS A C 1
ATOM 895 O O . HIS A 1 116 ? -1.264 -12.057 -9.963 1.00 20.78 115 HIS A O 1
ATOM 902 N N . TYR A 1 117 ? -1.632 -13.890 -8.725 1.00 20.37 116 TYR A N 1
ATOM 903 C CA . TYR A 1 117 ? -1.466 -13.170 -7.464 1.00 20.10 116 TYR A CA 1
ATOM 904 C C . TYR A 1 117 ? 0.001 -13.024 -7.027 1.00 20.32 116 TYR A C 1
ATOM 905 O O . TYR A 1 117 ? 0.441 -13.607 -6.032 1.00 20.68 116 TYR A O 1
ATOM 914 N N . GLN A 1 118 ? 0.737 -12.224 -7.797 1.00 20.38 117 GLN A N 1
ATOM 915 C CA . GLN A 1 118 ? 2.166 -11.977 -7.582 1.00 20.93 117 GLN A CA 1
ATOM 916 C C . GLN A 1 118 ? 2.431 -10.501 -7.239 1.00 20.85 117 GLN A C 1
ATOM 917 O O . GLN A 1 118 ? 3.335 -9.862 -7.807 1.00 20.47 117 GLN A O 1
ATOM 931 N N . TYR A 1 120 ? 3.678 -9.008 -4.600 1.00 20.81 119 TYR A N 1
ATOM 932 C CA . TYR A 1 120 ? 4.983 -8.696 -4.033 1.00 20.58 119 TYR A CA 1
ATOM 933 C C . TYR A 1 120 ? 5.996 -8.412 -5.155 1.00 21.21 119 TYR A C 1
ATOM 934 O O . TYR A 1 120 ? 6.692 -7.385 -5.143 1.00 20.08 119 TYR A O 1
ATOM 943 N N . SER A 1 121 ? 6.060 -9.324 -6.119 1.00 20.76 120 SER A N 1
ATOM 944 C CA . SER A 1 121 ? 6.905 -9.157 -7.295 1.00 21.30 120 SER A CA 1
ATOM 945 C C . SER A 1 121 ? 6.489 -7.959 -8.129 1.00 20.89 120 SER A C 1
ATOM 946 O O . SER A 1 121 ? 7.336 -7.282 -8.682 1.00 21.35 120 SER A O 1
ATOM 949 N N . TYR A 1 122 ? 5.189 -7.697 -8.216 1.00 20.38 121 TYR A N 1
ATOM 950 C CA . TYR A 1 122 ? 4.693 -6.557 -9.001 1.00 20.10 121 TYR A CA 1
ATOM 951 C C . TYR A 1 122 ? 5.154 -5.219 -8.410 1.00 19.88 121 TYR A C 1
ATOM 952 O O . TYR A 1 122 ? 5.698 -4.377 -9.120 1.00 19.66 121 TYR A O 1
ATOM 961 N N . VAL A 1 123 ? 4.959 -5.059 -7.103 1.00 19.54 122 VAL A N 1
ATOM 962 C CA . VAL A 1 123 ? 5.235 -3.792 -6.408 1.00 19.92 122 VAL A CA 1
ATOM 963 C C . VAL A 1 123 ? 6.722 -3.540 -6.203 1.00 19.69 122 VAL A C 1
ATOM 964 O O . VAL A 1 123 ? 7.147 -2.397 -6.147 1.00 20.26 122 VAL A O 1
ATOM 968 N N . THR A 1 124 ? 7.500 -4.607 -6.056 1.00 19.94 123 THR A N 1
ATOM 969 C CA . THR A 1 124 ? 8.928 -4.478 -5.762 1.00 19.84 123 THR A CA 1
ATOM 970 C C . THR A 1 124 ? 9.822 -4.562 -6.998 1.00 20.41 123 THR A C 1
ATOM 971 O O . THR A 1 124 ? 10.983 -4.147 -6.943 1.00 20.73 123 THR A O 1
ATOM 975 N N . GLU A 1 125 ? 9.297 -5.087 -8.104 1.00 20.79 124 GLU A N 1
ATOM 976 C CA . GLU A 1 125 ? 10.132 -5.328 -9.289 1.00 21.78 124 GLU A CA 1
ATOM 977 C C . GLU A 1 125 ? 9.568 -4.714 -10.557 1.00 21.75 124 GLU A C 1
ATOM 978 O O . GLU A 1 125 ? 10.128 -3.750 -11.081 1.00 21.18 124 GLU A O 1
ATOM 984 N N . GLU A 1 126 ? 8.451 -5.265 -11.038 1.00 22.00 125 GLU A N 1
ATOM 985 C CA . GLU A 1 126 ? 7.914 -4.877 -12.345 1.00 21.56 125 GLU A CA 1
ATOM 986 C C . GLU A 1 126 ? 7.465 -3.414 -12.440 1.00 21.15 125 GLU A C 1
ATOM 987 O O . GLU A 1 126 ? 7.884 -2.694 -13.352 1.00 20.32 125 GLU A O 1
ATOM 993 N N . LEU A 1 127 ? 6.612 -2.970 -11.518 1.00 20.44 126 LEU A N 1
ATOM 994 C CA . LEU A 1 127 ? 6.095 -1.608 -11.611 1.00 19.71 126 LEU A CA 1
ATOM 995 C C . LEU A 1 127 ? 7.199 -0.546 -11.387 1.00 20.31 126 LEU A C 1
ATOM 996 O O . LEU A 1 127 ? 7.231 0.456 -12.112 1.00 19.58 126 LEU A O 1
ATOM 1001 N N . PRO A 1 128 ? 8.093 -0.748 -10.382 1.00 20.70 127 PRO A N 1
ATOM 1002 C CA . PRO A 1 128 ? 9.249 0.154 -10.289 1.00 21.06 127 PRO A CA 1
ATOM 1003 C C . PRO A 1 128 ? 10.087 0.237 -11.584 1.00 21.82 127 PRO A C 1
ATOM 1004 O O . PRO A 1 128 ? 10.563 1.321 -11.932 1.00 21.46 127 PRO A O 1
ATOM 1008 N N . ALA A 1 129 ? 10.255 -0.873 -12.297 1.00 22.07 128 ALA A N 1
ATOM 1009 C CA . ALA A 1 129 ? 10.989 -0.829 -13.571 1.00 23.30 128 ALA A CA 1
ATOM 1010 C C . ALA A 1 129 ? 10.258 0.079 -14.555 1.00 23.72 128 ALA A C 1
ATOM 1011 O O . ALA A 1 129 ? 10.876 0.934 -15.202 1.00 24.48 128 ALA A O 1
ATOM 1013 N N . LEU A 1 130 ? 8.939 -0.102 -14.642 1.00 23.84 129 LEU A N 1
ATOM 1014 C CA . LEU A 1 130 ? 8.092 0.685 -15.536 1.00 23.93 129 LEU A CA 1
ATOM 1015 C C . LEU A 1 130 ? 8.108 2.185 -15.203 1.00 23.58 129 LEU A C 1
ATOM 1016 O O . LEU A 1 130 ? 8.191 3.007 -16.109 1.00 24.06 129 LEU A O 1
ATOM 1021 N N . ILE A 1 131 ? 8.025 2.528 -13.915 1.00 23.26 130 ILE A N 1
ATOM 1022 C CA . ILE A 1 131 ? 8.069 3.922 -13.452 1.00 22.84 130 ILE A CA 1
ATOM 1023 C C . ILE A 1 131 ? 9.389 4.619 -13.809 1.00 23.38 130 ILE A C 1
ATOM 1024 O O . ILE A 1 131 ? 9.391 5.749 -14.316 1.00 23.35 130 ILE A O 1
ATOM 1029 N N . GLY A 1 132 ? 10.504 3.951 -13.527 1.00 23.56 131 GLY A N 1
ATOM 1030 C CA . GLY A 1 132 ? 11.828 4.482 -13.845 1.00 24.19 131 GLY A CA 1
ATOM 1031 C C . GLY A 1 132 ? 11.993 4.684 -15.340 1.00 24.49 131 GLY A C 1
ATOM 1032 O O . GLY A 1 132 ? 12.512 5.709 -15.776 1.00 24.86 131 GLY A O 1
ATOM 1033 N N . GLN A 1 133 ? 11.524 3.712 -16.120 1.00 24.35 132 GLN A N 1
ATOM 1034 C CA . GLN A 1 133 ? 11.555 3.791 -17.566 1.00 25.06 132 GLN A CA 1
ATOM 1035 C C . GLN A 1 133 ? 10.776 4.995 -18.107 1.00 24.88 132 GLN A C 1
ATOM 1036 O O . GLN A 1 133 ? 11.235 5.667 -19.031 1.00 24.67 132 GLN A O 1
ATOM 1042 N N . HIS A 1 134 ? 9.601 5.270 -17.533 1.00 24.48 133 HIS A N 1
ATOM 1043 C CA . HIS A 1 134 ? 8.683 6.225 -18.146 1.00 24.15 133 HIS A CA 1
ATOM 1044 C C . HIS A 1 134 ? 8.584 7.608 -17.519 1.00 24.34 133 HIS A C 1
ATOM 1045 O O . HIS A 1 134 ? 8.151 8.540 -18.183 1.00 24.29 133 HIS A O 1
ATOM 1052 N N . PHE A 1 135 ? 8.976 7.743 -16.254 1.00 24.66 134 PHE A N 1
ATOM 1053 C CA . PHE A 1 135 ? 8.745 8.986 -15.511 1.00 24.81 134 PHE A CA 1
ATOM 1054 C C . PHE A 1 135 ? 10.006 9.657 -15.005 1.00 25.48 134 PHE A C 1
ATOM 1055 O O . PHE A 1 135 ? 11.044 9.012 -14.885 1.00 26.03 134 PHE A O 1
ATOM 1063 N N . ARG A 1 136 ? 9.889 10.949 -14.685 1.00 26.22 135 ARG A N 1
ATOM 1064 C CA . ARG A 1 136 ? 10.995 11.758 -14.155 1.00 26.98 135 ARG A CA 1
ATOM 1065 C C . ARG A 1 136 ? 11.243 11.455 -12.670 1.00 26.69 135 ARG A C 1
ATOM 1066 O O . ARG A 1 136 ? 11.176 12.349 -11.824 1.00 26.31 135 ARG A O 1
ATOM 1074 N N . ALA A 1 137 ? 11.543 10.191 -12.377 1.00 26.31 136 ALA A N 1
ATOM 1075 C CA . ALA A 1 137 ? 11.671 9.706 -11.004 1.00 26.15 136 ALA A CA 1
ATOM 1076 C C . ALA A 1 137 ? 13.107 9.332 -10.645 1.00 25.79 136 ALA A C 1
ATOM 1077 O O . ALA A 1 137 ? 13.741 8.552 -11.347 1.00 26.53 136 ALA A O 1
ATOM 1079 N N . ASP A 1 138 ? 13.608 9.888 -9.549 1.00 24.99 137 ASP A N 1
ATOM 1080 C CA . ASP A 1 138 ? 14.928 9.529 -9.042 1.00 24.95 137 ASP A CA 1
ATOM 1081 C C . ASP A 1 138 ? 14.813 8.199 -8.305 1.00 24.48 137 ASP A C 1
ATOM 1082 O O . ASP A 1 138 ? 14.388 8.151 -7.147 1.00 24.38 137 ASP A O 1
ATOM 1095 N N . SER A 1 140 ? 16.919 6.393 -6.981 1.00 23.98 139 SER A N 1
ATOM 1096 C CA . SER A 1 140 ? 17.843 6.222 -5.868 1.00 23.42 139 SER A CA 1
ATOM 1097 C C . SER A 1 140 ? 17.231 6.730 -4.551 1.00 23.05 139 SER A C 1
ATOM 1098 O O . SER A 1 140 ? 17.806 6.539 -3.472 1.00 23.47 139 SER A O 1
ATOM 1101 N N . ARG A 1 141 ? 16.079 7.387 -4.647 1.00 22.04 140 ARG A N 1
ATOM 1102 C CA . ARG A 1 141 ? 15.380 7.927 -3.483 1.00 21.66 140 ARG A CA 1
ATOM 1103 C C . ARG A 1 141 ? 13.906 7.520 -3.556 1.00 21.12 140 ARG A C 1
ATOM 1104 O O . ARG A 1 141 ? 13.075 8.230 -4.149 1.00 20.88 140 ARG A O 1
ATOM 1112 N N . GLN A 1 142 ? 13.609 6.366 -2.964 1.00 20.01 141 GLN A N 1
ATOM 1113 C CA . GLN A 1 142 ? 12.265 5.796 -2.938 1.00 20.07 141 GLN A CA 1
ATOM 1114 C C . GLN A 1 142 ? 11.889 5.458 -1.505 1.00 19.58 141 GLN A C 1
ATOM 1115 O O . GLN A 1 142 ? 12.731 5.031 -0.704 1.00 19.81 141 GLN A O 1
ATOM 1121 N N . SER A 1 143 ? 10.624 5.697 -1.186 1.00 19.79 142 SER A N 1
ATOM 1122 C CA . SER A 1 143 ? 10.056 5.361 0.114 1.00 19.57 142 SER A CA 1
ATOM 1123 C C . SER A 1 143 ? 8.712 4.678 -0.110 1.00 19.29 142 SER A C 1
ATOM 1124 O O . SER A 1 143 ? 8.190 4.675 -1.228 1.00 19.64 142 SER A O 1
ATOM 1127 N N . ILE A 1 144 ? 8.156 4.103 0.948 1.00 18.14 143 ILE A N 1
ATOM 1128 C CA . ILE A 1 144 ? 6.928 3.340 0.810 1.00 18.17 143 ILE A CA 1
ATOM 1129 C C . ILE A 1 144 ? 6.018 3.486 2.035 1.00 17.68 143 ILE A C 1
ATOM 1130 O O . ILE A 1 144 ? 6.475 3.454 3.176 1.00 17.66 143 ILE A O 1
ATOM 1135 N N . PHE A 1 145 ? 4.735 3.687 1.773 1.00 17.80 144 PHE A N 1
ATOM 1136 C CA . PHE A 1 145 ? 3.728 3.772 2.828 1.00 17.93 144 PHE A CA 1
ATOM 1137 C C . PHE A 1 145 ? 2.397 3.249 2.329 1.00 18.31 144 PHE A C 1
ATOM 1138 O O . PHE A 1 145 ? 2.272 2.903 1.159 1.00 18.70 144 PHE A O 1
ATOM 1146 N N . GLY A 1 146 ? 1.407 3.160 3.209 1.00 18.20 145 GLY A N 1
ATOM 1147 C CA . GLY A 1 146 ? 0.125 2.613 2.784 1.00 18.36 145 GLY A CA 1
ATOM 1148 C C . GLY A 1 146 ? -0.911 2.550 3.871 1.00 18.39 145 GLY A C 1
ATOM 1149 O O . GLY A 1 146 ? -0.622 2.846 5.030 1.00 18.02 145 GLY A O 1
ATOM 1150 N N . HIS A 1 147 ? -2.122 2.155 3.476 1.00 18.38 146 HIS A N 1
ATOM 1151 C CA . HIS A 1 147 ? -3.256 2.027 4.382 1.00 18.43 146 HIS A CA 1
ATOM 1152 C C . HIS A 1 147 ? -3.637 0.560 4.632 1.00 18.78 146 HIS A C 1
ATOM 1153 O O . HIS A 1 147 ? -3.896 -0.165 3.682 1.00 19.00 146 HIS A O 1
ATOM 1160 N N . SER A 1 148 ? -3.695 0.157 5.905 1.00 19.35 147 SER A N 1
ATOM 1161 C CA . SER A 1 148 ? -4.262 -1.164 6.346 1.00 20.06 147 SER A CA 1
ATOM 1162 C C . SER A 1 148 ? -3.546 -2.411 5.783 1.00 19.45 147 SER A C 1
ATOM 1163 O O . SER A 1 148 ? -2.417 -2.702 6.192 1.00 19.19 147 SER A O 1
ATOM 1174 N N . GLY A 1 150 ? -2.452 -2.240 2.928 1.00 18.21 149 GLY A N 1
ATOM 1175 C CA . GLY A 1 150 ? -1.371 -1.485 2.262 1.00 17.46 149 GLY A CA 1
ATOM 1176 C C . GLY A 1 150 ? -0.227 -1.142 3.200 1.00 16.77 149 GLY A C 1
ATOM 1177 O O . GLY A 1 150 ? 0.926 -1.052 2.779 1.00 16.49 149 GLY A O 1
ATOM 1178 N N . GLY A 1 151 ? -0.556 -0.938 4.474 1.00 16.34 150 GLY A N 1
ATOM 1179 C CA . GLY A 1 151 ? 0.428 -0.701 5.523 1.00 16.76 150 GLY A CA 1
ATOM 1180 C C . GLY A 1 151 ? 1.188 -1.966 5.842 1.00 16.65 150 GLY A C 1
ATOM 1181 O O . GLY A 1 151 ? 2.398 -1.940 6.083 1.00 16.57 150 GLY A O 1
ATOM 1182 N N . HIS A 1 152 ? 0.465 -3.084 5.850 1.00 16.54 151 HIS A N 1
ATOM 1183 C CA . HIS A 1 152 ? 1.082 -4.397 5.901 1.00 16.44 151 HIS A CA 1
ATOM 1184 C C . HIS A 1 152 ? 2.053 -4.511 4.717 1.00 16.22 151 HIS A C 1
ATOM 1185 O O . HIS A 1 152 ? 3.214 -4.875 4.879 1.00 16.42 151 HIS A O 1
ATOM 1192 N N . GLY A 1 153 ? 1.564 -4.193 3.524 1.00 16.51 152 GLY A N 1
ATOM 1193 C CA . GLY A 1 153 ? 2.382 -4.244 2.329 1.00 16.86 152 GLY A CA 1
ATOM 1194 C C . GLY A 1 153 ? 3.624 -3.380 2.468 1.00 17.66 152 GLY A C 1
ATOM 1195 O O . GLY A 1 153 ? 4.744 -3.848 2.236 1.00 17.78 152 GLY A O 1
ATOM 1196 N N . ALA A 1 154 ? 3.424 -2.116 2.847 1.00 17.64 153 ALA A N 1
ATOM 1197 C CA . ALA A 1 154 ? 4.528 -1.166 2.982 1.00 17.63 153 ALA A CA 1
ATOM 1198 C C . ALA A 1 154 ? 5.585 -1.646 3.988 1.00 17.59 153 ALA A C 1
ATOM 1199 O O . ALA A 1 154 ? 6.773 -1.670 3.676 1.00 17.63 153 ALA A O 1
ATOM 1209 N N . THR A 1 156 ? 6.149 -4.748 5.395 1.00 18.14 155 THR A N 1
ATOM 1210 C CA . THR A 1 156 ? 6.811 -6.020 5.098 1.00 18.14 155 THR A CA 1
ATOM 1211 C C . THR A 1 156 ? 7.828 -5.824 3.970 1.00 18.58 155 THR A C 1
ATOM 1212 O O . THR A 1 156 ? 8.947 -6.353 4.021 1.00 18.70 155 THR A O 1
ATOM 1216 N N . ILE A 1 157 ? 7.437 -5.049 2.963 1.00 18.79 156 ILE A N 1
ATOM 1217 C CA . ILE A 1 157 ? 8.328 -4.724 1.849 1.00 18.77 156 ILE A CA 1
ATOM 1218 C C . ILE A 1 157 ? 9.577 -3.975 2.323 1.00 19.18 156 ILE A C 1
ATOM 1219 O O . ILE A 1 157 ? 10.678 -4.296 1.883 1.00 19.62 156 ILE A O 1
ATOM 1224 N N . ALA A 1 158 ? 9.406 -3.011 3.238 1.00 19.27 157 ALA A N 1
ATOM 1225 C CA . ALA A 1 158 ? 10.533 -2.218 3.778 1.00 19.21 157 ALA A CA 1
ATOM 1226 C C . ALA A 1 158 ? 11.497 -3.110 4.569 1.00 19.00 157 ALA A C 1
ATOM 1227 O O . ALA A 1 158 ? 12.724 -3.084 4.365 1.00 18.22 157 ALA A O 1
ATOM 1229 N N . LEU A 1 159 ? 10.923 -3.919 5.454 1.00 18.47 158 LEU A N 1
ATOM 1230 C CA . LEU A 1 159 ? 11.700 -4.822 6.297 1.00 18.55 158 LEU A CA 1
ATOM 1231 C C . LEU A 1 159 ? 12.486 -5.838 5.488 1.00 18.40 158 LEU A C 1
ATOM 1232 O O . LEU A 1 159 ? 13.593 -6.209 5.877 1.00 18.64 158 LEU A O 1
ATOM 1237 N N . LYS A 1 160 ? 11.915 -6.271 4.364 1.00 19.16 159 LYS A N 1
ATOM 1238 C CA . LYS A 1 160 ? 12.541 -7.265 3.480 1.00 19.31 159 LYS A CA 1
ATOM 1239 C C . LYS A 1 160 ? 13.511 -6.652 2.484 1.00 19.94 159 LYS A C 1
ATOM 1240 O O . LYS A 1 160 ? 14.311 -7.360 1.877 1.00 19.23 159 LYS A O 1
ATOM 1246 N N . ASN A 1 161 ? 13.421 -5.332 2.318 1.00 20.56 160 ASN A N 1
ATOM 1247 C CA . ASN A 1 161 ? 14.240 -4.598 1.358 1.00 21.25 160 ASN A CA 1
ATOM 1248 C C . ASN A 1 161 ? 14.716 -3.279 1.954 1.00 21.15 160 ASN A C 1
ATOM 1249 O O . ASN A 1 161 ? 14.446 -2.216 1.372 1.00 21.56 160 ASN A O 1
ATOM 1254 N N . PRO A 1 162 ? 15.444 -3.329 3.092 1.00 21.15 161 PRO A N 1
ATOM 1255 C CA . PRO A 1 162 ? 15.781 -2.100 3.816 1.00 21.38 161 PRO A CA 1
ATOM 1256 C C . PRO A 1 162 ? 16.653 -1.115 3.040 1.00 22.39 161 PRO A C 1
ATOM 1257 O O . PRO A 1 162 ? 16.517 0.090 3.223 1.00 22.16 161 PRO A O 1
ATOM 1261 N N . GLU A 1 163 ? 17.541 -1.626 2.192 1.00 22.80 162 GLU A N 1
ATOM 1262 C CA . GLU A 1 163 ? 18.443 -0.765 1.427 1.00 23.56 162 GLU A CA 1
ATOM 1263 C C . GLU A 1 163 ? 17.802 -0.122 0.187 1.00 23.47 162 GLU A C 1
ATOM 1264 O O . GLU A 1 163 ? 18.395 0.770 -0.403 1.00 24.44 162 GLU A O 1
ATOM 1270 N N . ARG A 1 164 ? 16.598 -0.556 -0.188 1.00 23.44 163 ARG A N 1
ATOM 1271 C CA . ARG A 1 164 ? 15.855 0.018 -1.332 1.00 23.17 163 ARG A CA 1
ATOM 1272 C C . ARG A 1 164 ? 14.984 1.229 -0.957 1.00 22.53 163 ARG A C 1
ATOM 1273 O O . ARG A 1 164 ? 14.715 2.085 -1.805 1.00 22.07 163 ARG A O 1
ATOM 1281 N N . PHE A 1 165 ? 14.568 1.302 0.311 1.00 21.67 164 PHE A N 1
ATOM 1282 C CA . PHE A 1 165 ? 13.667 2.360 0.784 1.00 20.91 164 PHE A CA 1
ATOM 1283 C C . PHE A 1 165 ? 14.245 3.204 1.924 1.00 20.74 164 PHE A C 1
ATOM 1284 O O . PHE A 1 165 ? 14.715 2.670 2.929 1.00 20.50 164 PHE A O 1
ATOM 1292 N N . LYS A 1 166 ? 14.185 4.525 1.760 1.00 20.25 165 LYS A N 1
ATOM 1293 C CA . LYS A 1 166 ? 14.737 5.463 2.747 1.00 19.84 165 LYS A CA 1
ATOM 1294 C C . LYS A 1 166 ? 13.853 5.611 3.986 1.00 19.63 165 LYS A C 1
ATOM 1295 O O . LYS A 1 166 ? 14.345 5.980 5.056 1.00 20.39 165 LYS A O 1
ATOM 1301 N N . SER A 1 167 ? 12.559 5.330 3.842 1.00 18.46 166 SER A N 1
ATOM 1302 C CA . SER A 1 167 ? 11.591 5.536 4.925 1.00 18.23 166 SER A CA 1
ATOM 1303 C C . SER A 1 167 ? 10.310 4.746 4.726 1.00 18.04 166 SER A C 1
ATOM 1304 O O . SER A 1 167 ? 10.001 4.298 3.615 1.00 17.94 166 SER A O 1
ATOM 1307 N N . CYS A 1 168 ? 9.579 4.556 5.824 1.00 17.43 167 CYS A N 1
ATOM 1308 C CA . CYS A 1 168 ? 8.354 3.781 5.783 1.00 17.21 167 CYS A CA 1
ATOM 1309 C C . CYS A 1 168 ? 7.381 4.303 6.812 1.00 16.79 167 CYS A C 1
ATOM 1310 O O . CYS A 1 168 ? 7.761 4.627 7.941 1.00 16.60 167 CYS A O 1
ATOM 1313 N N . SER A 1 169 ? 6.118 4.388 6.415 1.00 17.04 168 SER A N 1
ATOM 1314 C CA . SER A 1 169 ? 5.062 4.806 7.328 1.00 16.58 168 SER A CA 1
ATOM 1315 C C . SER A 1 169 ? 3.754 4.107 6.975 1.00 16.43 168 SER A C 1
ATOM 1316 O O . SER A 1 169 ? 3.657 3.458 5.929 1.00 16.75 168 SER A O 1
ATOM 1319 N N . ALA A 1 170 ? 2.750 4.225 7.844 1.00 15.98 169 ALA A N 1
ATOM 1320 C CA . ALA A 1 170 ? 1.481 3.547 7.613 1.00 15.92 169 ALA A CA 1
ATOM 1321 C C . ALA A 1 170 ? 0.327 4.185 8.368 1.00 16.01 169 ALA A C 1
ATOM 1322 O O . ALA A 1 170 ? 0.521 4.785 9.417 1.00 15.65 169 ALA A O 1
ATOM 1324 N N . PHE A 1 171 ? -0.867 4.054 7.790 1.00 16.03 170 PHE A N 1
ATOM 1325 C CA . PHE A 1 171 ? -2.118 4.494 8.382 1.00 16.46 170 PHE A CA 1
ATOM 1326 C C . PHE A 1 171 ? -2.851 3.203 8.704 1.00 16.75 170 PHE A C 1
ATOM 1327 O O . PHE A 1 171 ? -3.174 2.457 7.793 1.00 17.15 170 PHE A O 1
ATOM 1335 N N . ALA A 1 172 ? -3.099 2.939 9.988 1.00 17.60 171 ALA A N 1
ATOM 1336 C CA . ALA A 1 172 ? -3.823 1.723 10.430 1.00 18.09 171 ALA A CA 1
ATOM 1337 C C . ALA A 1 172 ? -3.379 0.398 9.776 1.00 18.01 171 ALA A C 1
ATOM 1338 O O . ALA A 1 172 ? -4.217 -0.324 9.237 1.00 18.60 171 ALA A O 1
ATOM 1340 N N . PRO A 1 173 ? -2.075 0.054 9.852 1.00 18.22 172 PRO A N 1
ATOM 1341 C CA . PRO A 1 173 ? -1.586 -1.183 9.236 1.00 18.35 172 PRO A CA 1
ATOM 1342 C C . PRO A 1 173 ? -2.035 -2.481 9.941 1.00 18.58 172 PRO A C 1
ATOM 1343 O O . PRO A 1 173 ? -2.268 -2.491 11.137 1.00 18.54 172 PRO A O 1
ATOM 1347 N N . ILE A 1 174 ? -2.154 -3.561 9.178 1.00 18.86 173 ILE A N 1
ATOM 1348 C CA . ILE A 1 174 ? -2.277 -4.912 9.736 1.00 18.35 173 ILE A CA 1
ATOM 1349 C C . ILE A 1 174 ? -0.835 -5.358 10.017 1.00 18.00 173 ILE A C 1
ATOM 1350 O O . ILE A 1 174 ? -0.101 -5.766 9.110 1.00 18.00 173 ILE A O 1
ATOM 1355 N N . VAL A 1 175 ? -0.407 -5.235 11.267 1.00 18.39 174 VAL A N 1
ATOM 1356 C CA . VAL A 1 175 ? 0.993 -5.485 11.601 1.00 18.42 174 VAL A CA 1
ATOM 1357 C C . VAL A 1 175 ? 1.263 -6.963 11.850 1.00 18.88 174 VAL A C 1
ATOM 1358 O O . VAL A 1 175 ? 2.412 -7.407 11.795 1.00 19.45 174 VAL A O 1
ATOM 1362 N N . ALA A 1 176 ? 0.205 -7.717 12.130 1.00 18.74 175 ALA A N 1
ATOM 1363 C CA . ALA A 1 176 ? 0.335 -9.149 12.412 1.00 19.04 175 ALA A CA 1
ATOM 1364 C C . ALA A 1 176 ? -0.761 -9.905 11.672 1.00 18.82 175 ALA A C 1
ATOM 1365 O O . ALA A 1 176 ? -1.658 -10.469 12.303 1.00 20.00 175 ALA A O 1
ATOM 1367 N N . PRO A 1 177 ? -0.685 -9.942 10.322 1.00 19.02 176 PRO A N 1
ATOM 1368 C CA . PRO A 1 177 ? -1.755 -10.563 9.544 1.00 19.23 176 PRO A CA 1
ATOM 1369 C C . PRO A 1 177 ? -1.942 -12.076 9.789 1.00 19.91 176 PRO A C 1
ATOM 1370 O O . PRO A 1 177 ? -2.994 -12.610 9.460 1.00 19.49 176 PRO A O 1
ATOM 1374 N N . SER A 1 178 ? -0.927 -12.740 10.345 1.00 20.79 177 SER A N 1
ATOM 1375 C CA . SER A 1 178 ? -0.955 -14.190 10.608 1.00 21.37 177 SER A CA 1
ATOM 1376 C C . SER A 1 178 ? -2.004 -14.623 11.637 1.00 22.06 177 SER A C 1
ATOM 1377 O O . SER A 1 178 ? -2.432 -15.772 11.637 1.00 22.26 177 SER A O 1
ATOM 1380 N N . SER A 1 179 ? -2.425 -13.697 12.494 1.00 22.57 178 SER A N 1
ATOM 1381 C CA . SER A 1 179 ? -3.423 -13.984 13.519 1.00 23.31 178 SER A CA 1
ATOM 1382 C C . SER A 1 179 ? -4.573 -12.969 13.553 1.00 23.83 178 SER A C 1
ATOM 1383 O O . SER A 1 179 ? -5.325 -12.921 14.527 1.00 24.43 178 SER A O 1
ATOM 1386 N N . ALA A 1 180 ? -4.690 -12.148 12.506 1.00 24.52 179 ALA A N 1
ATOM 1387 C CA . ALA A 1 180 ? -5.774 -11.164 12.381 1.00 24.74 179 ALA A CA 1
ATOM 1388 C C . ALA A 1 180 ? -6.941 -11.778 11.612 1.00 25.12 179 ALA A C 1
ATOM 1389 O O . ALA A 1 180 ? -6.741 -12.506 10.632 1.00 25.06 179 ALA A O 1
ATOM 1391 N N . ASP A 1 181 ? -8.158 -11.481 12.064 1.00 25.39 180 ASP A N 1
ATOM 1392 C CA . ASP A 1 181 ? -9.349 -12.125 11.541 1.00 25.60 180 ASP A CA 1
ATOM 1393 C C . ASP A 1 181 ? -9.507 -12.038 10.022 1.00 25.16 180 ASP A C 1
ATOM 1394 O O . ASP A 1 181 ? -9.822 -13.034 9.378 1.00 24.72 180 ASP A O 1
ATOM 1399 N N . TRP A 1 182 ? -9.257 -10.857 9.455 1.00 24.26 181 TRP A N 1
ATOM 1400 C CA . TRP A 1 182 ? -9.522 -10.623 8.043 1.00 23.47 181 TRP A CA 1
ATOM 1401 C C . TRP A 1 182 ? -8.385 -11.017 7.092 1.00 23.59 181 TRP A C 1
ATOM 1402 O O . TRP A 1 182 ? -8.574 -11.018 5.869 1.00 24.52 181 TRP A O 1
ATOM 1413 N N . SER A 1 183 ? -7.229 -11.368 7.652 1.00 22.87 182 SER A N 1
ATOM 1414 C CA . SER A 1 183 ? -6.034 -11.682 6.852 1.00 22.66 182 SER A CA 1
ATOM 1415 C C . SER A 1 183 ? -5.549 -13.133 6.997 1.00 22.86 182 SER A C 1
ATOM 1416 O O . SER A 1 183 ? -4.896 -13.665 6.093 1.00 22.60 182 SER A O 1
ATOM 1419 N N . GLU A 1 184 ? -5.847 -13.766 8.128 1.00 23.07 183 GLU A N 1
ATOM 1420 C CA . GLU A 1 184 ? -5.486 -15.185 8.318 1.00 23.80 183 GLU A CA 1
ATOM 1421 C C . GLU A 1 184 ? -6.072 -16.119 7.221 1.00 23.42 183 GLU A C 1
ATOM 1422 O O . GLU A 1 184 ? -5.337 -16.927 6.660 1.00 23.01 183 GLU A O 1
ATOM 1428 N N . PRO A 1 185 ? -7.389 -16.024 6.923 1.00 23.40 184 PRO A N 1
ATOM 1429 C CA . PRO A 1 185 ? -7.921 -16.867 5.847 1.00 23.06 184 PRO A CA 1
ATOM 1430 C C . PRO A 1 185 ? -7.270 -16.625 4.494 1.00 22.91 184 PRO A C 1
ATOM 1431 O O . PRO A 1 185 ? -7.033 -17.577 3.747 1.00 22.65 184 PRO A O 1
ATOM 1435 N N . ALA A 1 186 ? -6.999 -15.362 4.172 1.00 22.51 185 ALA A N 1
ATOM 1436 C CA . ALA A 1 186 ? -6.343 -15.017 2.917 1.00 22.49 185 ALA A CA 1
ATOM 1437 C C . ALA A 1 186 ? -4.945 -15.615 2.836 1.00 22.00 185 ALA A C 1
ATOM 1438 O O . ALA A 1 186 ? -4.563 -16.159 1.805 1.00 21.84 185 ALA A O 1
ATOM 1440 N N . LEU A 1 187 ? -4.183 -15.507 3.924 1.00 21.99 186 LEU A N 1
ATOM 1441 C CA . LEU A 1 187 ? -2.842 -16.081 3.974 1.00 22.32 186 LEU A CA 1
ATOM 1442 C C . LEU A 1 187 ? -2.891 -17.600 3.744 1.00 22.77 186 LEU A C 1
ATOM 1443 O O . LEU A 1 187 ? -2.096 -18.137 2.973 1.00 22.20 186 LEU A O 1
ATOM 1448 N N . GLU A 1 188 ? -3.839 -18.273 4.393 1.00 22.79 187 GLU A N 1
ATOM 1449 C CA . GLU A 1 188 ? -4.000 -19.721 4.190 1.00 23.52 187 GLU A CA 1
ATOM 1450 C C . GLU A 1 188 ? -4.375 -20.082 2.760 1.00 23.16 187 GLU A C 1
ATOM 1451 O O . GLU A 1 188 ? -3.871 -21.071 2.225 1.00 23.47 187 GLU A O 1
ATOM 1457 N N . LYS A 1 189 ? -5.234 -19.290 2.123 1.00 23.06 188 LYS A N 1
ATOM 1458 C CA . LYS A 1 189 ? -5.572 -19.589 0.725 1.00 22.59 188 LYS A CA 1
ATOM 1459 C C . LYS A 1 189 ? -4.406 -19.356 -0.237 1.00 22.14 188 LYS A C 1
ATOM 1460 O O . LYS A 1 189 ? -4.138 -20.187 -1.094 1.00 21.10 188 LYS A O 1
ATOM 1466 N N . TYR A 1 190 ? -3.718 -18.224 -0.080 1.00 21.96 189 TYR A N 1
ATOM 1467 C CA . TYR A 1 190 ? -2.654 -17.835 -1.003 1.00 21.96 189 TYR A CA 1
ATOM 1468 C C . TYR A 1 190 ? -1.389 -18.654 -0.837 1.00 21.95 189 TYR A C 1
ATOM 1469 O O . TYR A 1 190 ? -0.727 -18.965 -1.830 1.00 21.90 189 TYR A O 1
ATOM 1478 N N . LEU A 1 191 ? -1.063 -18.964 0.420 1.00 22.10 190 LEU A N 1
ATOM 1479 C CA . LEU A 1 191 ? 0.240 -19.533 0.818 1.00 22.75 190 LEU A CA 1
ATOM 1480 C C . LEU A 1 191 ? 0.215 -20.968 1.374 1.00 23.55 190 LEU A C 1
ATOM 1481 O O . LEU A 1 191 ? 1.263 -21.640 1.452 1.00 23.55 190 LEU A O 1
ATOM 1486 N N . GLY A 1 192 ? -0.962 -21.420 1.788 1.00 24.18 191 GLY A N 1
ATOM 1487 C CA . GLY A 1 192 ? -1.126 -22.797 2.242 1.00 25.02 191 GLY A CA 1
ATOM 1488 C C . GLY A 1 192 ? -1.346 -22.895 3.734 1.00 25.96 191 GLY A C 1
ATOM 1489 O O . GLY A 1 192 ? -1.068 -21.952 4.485 1.00 26.20 191 GLY A O 1
ATOM 1490 N N . ALA A 1 193 ? -1.841 -24.057 4.154 1.00 26.48 192 ALA A N 1
ATOM 1491 C CA . ALA A 1 193 ? -2.112 -24.372 5.552 1.00 27.06 192 ALA A CA 1
ATOM 1492 C C . ALA A 1 193 ? -0.866 -24.356 6.454 1.00 27.53 192 ALA A C 1
ATOM 1493 O O . ALA A 1 193 ? -0.981 -24.123 7.649 1.00 27.13 192 ALA A O 1
ATOM 1495 N N . ASP A 1 194 ? 0.310 -24.613 5.881 1.00 28.58 193 ASP A N 1
ATOM 1496 C CA . ASP A 1 194 ? 1.554 -24.590 6.650 1.00 29.89 193 ASP A CA 1
ATOM 1497 C C . ASP A 1 194 ? 1.969 -23.137 6.917 1.00 29.97 193 ASP A C 1
ATOM 1498 O O . ASP A 1 194 ? 2.301 -22.382 6.003 1.00 29.77 193 ASP A O 1
ATOM 1503 N N . ARG A 1 195 ? 1.954 -22.768 8.190 1.00 30.68 194 ARG A N 1
ATOM 1504 C CA . ARG A 1 195 ? 2.095 -21.372 8.601 1.00 31.21 194 ARG A CA 1
ATOM 1505 C C . ARG A 1 195 ? 3.515 -20.815 8.572 1.00 30.97 194 ARG A C 1
ATOM 1506 O O . ARG A 1 195 ? 3.711 -19.607 8.711 1.00 30.73 194 ARG A O 1
ATOM 1514 N N . ALA A 1 196 ? 4.497 -21.690 8.370 1.00 31.08 195 ALA A N 1
ATOM 1515 C CA . ALA A 1 196 ? 5.902 -21.288 8.297 1.00 30.74 195 ALA A CA 1
ATOM 1516 C C . ALA A 1 196 ? 6.186 -20.339 7.127 1.00 30.57 195 ALA A C 1
ATOM 1517 O O . ALA A 1 196 ? 6.906 -19.353 7.294 1.00 30.90 195 ALA A O 1
ATOM 1519 N N . ALA A 1 197 ? 5.599 -20.616 5.960 1.00 29.65 196 ALA A N 1
ATOM 1520 C CA . ALA A 1 197 ? 5.763 -19.748 4.777 1.00 28.78 196 ALA A CA 1
ATOM 1521 C C . ALA A 1 197 ? 5.195 -18.333 4.940 1.00 27.80 196 ALA A C 1
ATOM 1522 O O . ALA A 1 197 ? 5.579 -17.418 4.204 1.00 27.59 196 ALA A O 1
ATOM 1524 N N . TRP A 1 198 ? 4.302 -18.163 5.918 1.00 26.27 197 TRP A N 1
ATOM 1525 C CA . TRP A 1 198 ? 3.659 -16.876 6.206 1.00 24.78 197 TRP A CA 1
ATOM 1526 C C . TRP A 1 198 ? 4.608 -15.863 6.848 1.00 24.26 197 TRP A C 1
ATOM 1527 O O . TRP A 1 198 ? 4.359 -14.665 6.784 1.00 23.52 197 TRP A O 1
ATOM 1538 N N . ARG A 1 199 ? 5.674 -16.354 7.486 1.00 23.70 198 ARG A N 1
ATOM 1539 C CA . ARG A 1 199 ? 6.592 -15.508 8.258 1.00 23.46 198 ARG A CA 1
ATOM 1540 C C . ARG A 1 199 ? 7.291 -14.409 7.448 1.00 23.33 198 ARG A C 1
ATOM 1541 O O . ARG A 1 199 ? 7.709 -13.394 8.007 1.00 23.55 198 ARG A O 1
ATOM 1549 N N . ARG A 1 200 ? 7.409 -14.593 6.140 1.00 22.74 199 ARG A N 1
ATOM 1550 C CA . ARG A 1 200 ? 7.977 -13.540 5.312 1.00 22.69 199 ARG A CA 1
ATOM 1551 C C . ARG A 1 200 ? 6.924 -12.539 4.828 1.00 22.01 199 ARG A C 1
ATOM 1552 O O . ARG A 1 200 ? 7.228 -11.609 4.101 1.00 21.20 199 ARG A O 1
ATOM 1560 N N . TYR A 1 201 ? 5.688 -12.727 5.286 1.00 21.51 200 TYR A N 1
ATOM 1561 C CA . TYR A 1 201 ? 4.587 -11.835 4.944 1.00 20.96 200 TYR A CA 1
ATOM 1562 C C . TYR A 1 201 ? 3.844 -11.332 6.184 1.00 20.37 200 TYR A C 1
ATOM 1563 O O . TYR A 1 201 ? 2.645 -11.047 6.137 1.00 19.36 200 TYR A O 1
ATOM 1572 N N . ASP A 1 202 ? 4.582 -11.236 7.283 1.00 19.98 201 ASP A N 1
ATOM 1573 C CA . ASP A 1 202 ? 4.070 -10.762 8.564 1.00 19.32 201 ASP A CA 1
ATOM 1574 C C . ASP A 1 202 ? 5.150 -9.853 9.149 1.00 19.22 201 ASP A C 1
ATOM 1575 O O . ASP A 1 202 ? 6.265 -10.313 9.438 1.00 18.58 201 ASP A O 1
ATOM 1580 N N . ALA A 1 203 ? 4.825 -8.565 9.303 1.00 18.63 202 ALA A N 1
ATOM 1581 C CA . ALA A 1 203 ? 5.788 -7.590 9.841 1.00 18.65 202 ALA A CA 1
ATOM 1582 C C . ALA A 1 203 ? 6.407 -8.003 11.185 1.00 18.69 202 ALA A C 1
ATOM 1583 O O . ALA A 1 203 ? 7.625 -7.894 11.367 1.00 18.62 202 ALA A O 1
ATOM 1585 N N . CYS A 1 204 ? 5.573 -8.467 12.112 1.00 18.48 203 CYS A N 1
ATOM 1586 C CA . CYS A 1 204 ? 6.044 -8.933 13.406 1.00 19.53 203 CYS A CA 1
ATOM 1587 C C . CYS A 1 204 ? 6.954 -10.163 13.282 1.00 19.03 203 CYS A C 1
ATOM 1588 O O . CYS A 1 204 ? 8.011 -10.213 13.910 1.00 18.61 203 CYS A O 1
ATOM 1591 N N . SER A 1 205 ? 6.552 -11.139 12.465 1.00 19.36 204 SER A N 1
ATOM 1592 C CA . SER A 1 205 ? 7.345 -12.357 12.273 1.00 19.20 204 SER A CA 1
ATOM 1593 C C . SER A 1 205 ? 8.693 -12.016 11.641 1.00 18.98 204 SER A C 1
ATOM 1594 O O . SER A 1 205 ? 9.699 -12.630 11.961 1.00 18.97 204 SER A O 1
ATOM 1597 N N . LEU A 1 206 ? 8.696 -11.057 10.725 1.00 18.15 205 LEU A N 1
ATOM 1598 C CA . LEU A 1 206 ? 9.926 -10.651 10.061 1.00 19.05 205 LEU A CA 1
ATOM 1599 C C . LEU A 1 206 ? 10.925 -10.042 11.055 1.00 19.54 205 LEU A C 1
ATOM 1600 O O . LEU A 1 206 ? 12.132 -10.324 10.992 1.00 19.38 205 LEU A O 1
ATOM 1605 N N . VAL A 1 207 ? 10.415 -9.235 11.982 1.00 19.88 206 VAL A N 1
ATOM 1606 C CA . VAL A 1 207 ? 11.258 -8.616 13.018 1.00 20.68 206 VAL A CA 1
ATOM 1607 C C . VAL A 1 207 ? 11.810 -9.718 13.923 1.00 20.95 206 VAL A C 1
ATOM 1608 O O . VAL A 1 207 ? 13.009 -9.758 14.200 1.00 21.50 206 VAL A O 1
ATOM 1612 N N . GLU A 1 208 ? 10.932 -10.628 14.342 1.00 21.16 207 GLU A N 1
ATOM 1613 C CA . GLU A 1 208 ? 11.315 -11.818 15.107 1.00 21.78 207 GLU A CA 1
ATOM 1614 C C . GLU A 1 208 ? 12.469 -12.605 14.476 1.00 21.63 207 GLU A C 1
ATOM 1615 O O . GLU A 1 208 ? 13.362 -13.107 15.182 1.00 21.52 207 GLU A O 1
ATOM 1621 N N . ASP A 1 209 ? 12.450 -12.689 13.149 1.00 21.46 208 ASP A N 1
ATOM 1622 C CA . ASP A 1 209 ? 13.453 -13.430 12.390 1.00 21.37 208 ASP A CA 1
ATOM 1623 C C . ASP A 1 209 ? 14.713 -12.618 12.004 1.00 21.47 208 ASP A C 1
ATOM 1624 O O . ASP A 1 209 ? 15.610 -13.120 11.314 1.00 21.39 208 ASP A O 1
ATOM 1629 N N . GLY A 1 210 ? 14.786 -11.376 12.475 1.00 21.32 209 GLY A N 1
ATOM 1630 C CA . GLY A 1 210 ? 16.001 -10.561 12.325 1.00 20.63 209 GLY A CA 1
ATOM 1631 C C . GLY A 1 210 ? 15.994 -9.529 11.216 1.00 20.67 209 GLY A C 1
ATOM 1632 O O . GLY A 1 210 ? 17.035 -8.946 10.920 1.00 20.88 209 GLY A O 1
ATOM 1633 N N . ALA A 1 211 ? 14.837 -9.311 10.586 1.00 20.64 210 ALA A N 1
ATOM 1634 C CA . ALA A 1 211 ? 14.699 -8.242 9.581 1.00 20.51 210 ALA A CA 1
ATOM 1635 C C . ALA A 1 211 ? 14.647 -6.886 10.286 1.00 20.14 210 ALA A C 1
ATOM 1636 O O . ALA A 1 211 ? 14.020 -6.753 11.340 1.00 20.42 210 ALA A O 1
ATOM 1638 N N . ARG A 1 212 ? 15.308 -5.894 9.703 1.00 19.80 211 ARG A N 1
ATOM 1639 C CA . ARG A 1 212 ? 15.401 -4.576 10.311 1.00 19.38 211 ARG A CA 1
ATOM 1640 C C . ARG A 1 212 ? 15.129 -3.459 9.317 1.00 19.42 211 ARG A C 1
ATOM 1641 O O . ARG A 1 212 ? 15.370 -3.577 8.117 1.00 19.09 211 ARG A O 1
ATOM 1649 N N . PHE A 1 213 ? 14.610 -2.365 9.847 1.00 19.44 212 PHE A N 1
ATOM 1650 C CA . PHE A 1 213 ? 14.416 -1.167 9.077 1.00 19.35 212 PHE A CA 1
ATOM 1651 C C . PHE A 1 213 ? 14.653 0.001 10.031 1.00 19.43 212 PHE A C 1
ATOM 1652 O O . PHE A 1 213 ? 14.343 -0.104 11.217 1.00 20.57 212 PHE A O 1
ATOM 1660 N N . PRO A 1 214 ? 15.210 1.114 9.535 1.00 19.74 213 PRO A N 1
ATOM 1661 C CA . PRO A 1 214 ? 15.550 2.191 10.490 1.00 19.78 213 PRO A CA 1
ATOM 1662 C C . PRO A 1 214 ? 14.429 2.610 11.468 1.00 19.72 213 PRO A C 1
ATOM 1663 O O . PRO A 1 214 ? 14.629 2.531 12.682 1.00 20.14 213 PRO A O 1
ATOM 1667 N N . GLU A 1 215 ? 13.268 3.026 10.957 1.00 19.62 214 GLU A N 1
ATOM 1668 C CA . GLU A 1 215 ? 12.154 3.447 11.812 1.00 19.06 214 GLU A CA 1
ATOM 1669 C C . GLU A 1 215 ? 10.864 3.495 11.026 1.00 18.80 214 GLU A C 1
ATOM 1670 O O . GLU A 1 215 ? 10.880 3.482 9.797 1.00 19.53 214 GLU A O 1
ATOM 1676 N N . PHE A 1 216 ? 9.753 3.593 11.745 1.00 18.56 215 PHE A N 1
ATOM 1677 C CA . PHE A 1 216 ? 8.427 3.625 11.139 1.00 18.34 215 PHE A CA 1
ATOM 1678 C C . PHE A 1 216 ? 7.573 4.698 11.774 1.00 18.22 215 PHE A C 1
ATOM 1679 O O . PHE A 1 216 ? 7.621 4.884 12.980 1.00 18.80 215 PHE A O 1
ATOM 1687 N N . LEU A 1 217 ? 6.773 5.385 10.965 1.00 18.45 216 LEU A N 1
ATOM 1688 C CA . LEU A 1 217 ? 5.669 6.205 11.492 1.00 18.49 216 LEU A CA 1
ATOM 1689 C C . LEU A 1 217 ? 4.351 5.459 11.307 1.00 18.49 216 LEU A C 1
ATOM 1690 O O . LEU A 1 217 ? 4.018 5.031 10.205 1.00 18.37 216 LEU A O 1
ATOM 1695 N N . ILE A 1 218 ? 3.598 5.298 12.388 1.00 18.32 217 ILE A N 1
ATOM 1696 C CA . ILE A 1 218 ? 2.309 4.655 12.275 1.00 18.51 217 ILE A CA 1
ATOM 1697 C C . ILE A 1 218 ? 1.278 5.529 12.938 1.00 18.53 217 ILE A C 1
ATOM 1698 O O . ILE A 1 218 ? 1.402 5.855 14.120 1.00 18.65 217 ILE A O 1
ATOM 1703 N N . ASP A 1 219 ? 0.289 5.947 12.153 1.00 18.54 218 ASP A N 1
ATOM 1704 C CA . ASP A 1 219 ? -0.872 6.633 12.716 1.00 19.01 218 ASP A CA 1
ATOM 1705 C C . ASP A 1 219 ? -2.019 5.651 12.790 1.00 19.16 218 ASP A C 1
ATOM 1706 O O . ASP A 1 219 ? -2.205 4.844 11.879 1.00 19.72 218 ASP A O 1
ATOM 1711 N N . GLN A 1 220 ? -2.769 5.714 13.887 1.00 19.21 219 GLN A N 1
ATOM 1712 C CA . GLN A 1 220 ? -3.898 4.822 14.114 1.00 19.68 219 GLN A CA 1
ATOM 1713 C C . GLN A 1 220 ? -5.023 5.584 14.817 1.00 20.07 219 GLN A C 1
ATOM 1714 O O . GLN A 1 220 ? -4.786 6.268 15.821 1.00 19.74 219 GLN A O 1
ATOM 1720 N N . GLY A 1 221 ? -6.232 5.481 14.278 1.00 20.17 220 GLY A N 1
ATOM 1721 C CA . GLY A 1 221 ? -7.423 6.020 14.946 1.00 21.16 220 GLY A CA 1
ATOM 1722 C C . GLY A 1 221 ? -7.921 5.089 16.051 1.00 22.06 220 GLY A C 1
ATOM 1723 O O . GLY A 1 221 ? -7.953 3.868 15.877 1.00 22.08 220 GLY A O 1
ATOM 1724 N N . LYS A 1 222 ? -8.313 5.667 17.186 1.00 23.18 221 LYS A N 1
ATOM 1725 C CA . LYS A 1 222 ? -8.875 4.900 18.298 1.00 24.12 221 LYS A CA 1
ATOM 1726 C C . LYS A 1 222 ? -10.310 4.415 18.042 1.00 24.27 221 LYS A C 1
ATOM 1727 O O . LYS A 1 222 ? -10.748 3.412 18.621 1.00 24.36 221 LYS A O 1
ATOM 1733 N N . ALA A 1 223 ? -11.046 5.115 17.179 1.00 23.98 222 ALA A N 1
ATOM 1734 C CA . ALA A 1 223 ? -12.418 4.723 16.856 1.00 23.85 222 ALA A CA 1
ATOM 1735 C C . ALA A 1 223 ? -12.474 3.796 15.622 1.00 23.75 222 ALA A C 1
ATOM 1736 O O . ALA A 1 223 ? -13.530 3.586 15.034 1.00 23.81 222 ALA A O 1
ATOM 1738 N N . ASP A 1 224 ? -11.322 3.263 15.227 1.00 23.63 223 ASP A N 1
ATOM 1739 C CA . ASP A 1 224 ? -11.204 2.391 14.066 1.00 23.55 223 ASP A CA 1
ATOM 1740 C C . ASP A 1 224 ? -11.835 1.048 14.418 1.00 23.61 223 ASP A C 1
ATOM 1741 O O . ASP A 1 224 ? -11.376 0.383 15.346 1.00 23.31 223 ASP A O 1
ATOM 1746 N N . SER A 1 225 ? -12.880 0.656 13.685 1.00 24.16 224 SER A N 1
ATOM 1747 C CA . SER A 1 225 ? -13.657 -0.553 14.027 1.00 24.65 224 SER A CA 1
ATOM 1748 C C . SER A 1 225 ? -12.863 -1.848 13.898 1.00 24.60 224 SER A C 1
ATOM 1749 O O . SER A 1 225 ? -13.246 -2.889 14.442 1.00 24.09 224 SER A O 1
ATOM 1752 N N . PHE A 1 226 ? -11.742 -1.769 13.188 1.00 24.54 225 PHE A N 1
ATOM 1753 C CA . PHE A 1 226 ? -10.923 -2.933 12.906 1.00 24.91 225 PHE A CA 1
ATOM 1754 C C . PHE A 1 226 ? -9.768 -3.087 13.889 1.00 25.04 225 PHE A C 1
ATOM 1755 O O . PHE A 1 226 ? -8.997 -4.045 13.800 1.00 25.12 225 PHE A O 1
ATOM 1763 N N . LEU A 1 227 ? -9.664 -2.164 14.842 1.00 25.27 226 LEU A N 1
ATOM 1764 C CA . LEU A 1 227 ? -8.472 -2.079 15.695 1.00 25.77 226 LEU A CA 1
ATOM 1765 C C . LEU A 1 227 ? -8.144 -3.331 16.530 1.00 26.11 226 LEU A C 1
ATOM 1766 O O . LEU A 1 227 ? -7.002 -3.817 16.501 1.00 25.86 226 LEU A O 1
ATOM 1771 N N . GLU A 1 228 ? -9.136 -3.840 17.257 1.00 26.47 227 GLU A N 1
ATOM 1772 C CA . GLU A 1 228 ? -8.928 -4.934 18.223 1.00 27.36 227 GLU A CA 1
ATOM 1773 C C . GLU A 1 228 ? -8.604 -6.286 17.607 1.00 26.98 227 GLU A C 1
ATOM 1774 O O . GLU A 1 228 ? -7.757 -7.009 18.124 1.00 27.52 227 GLU A O 1
ATOM 1780 N N . LYS A 1 229 ? -9.289 -6.631 16.522 1.00 26.91 228 LYS A N 1
ATOM 1781 C CA . LYS A 1 229 ? -9.144 -7.943 15.903 1.00 26.92 228 LYS A CA 1
ATOM 1782 C C . LYS A 1 229 ? -8.327 -7.919 14.620 1.00 25.93 228 LYS A C 1
ATOM 1783 O O . LYS A 1 229 ? -7.730 -8.925 14.246 1.00 25.52 228 LYS A O 1
ATOM 1789 N N . GLY A 1 230 ? -8.294 -6.772 13.951 1.00 25.05 229 GLY A N 1
ATOM 1790 C CA . GLY A 1 230 ? -7.691 -6.708 12.626 1.00 24.24 229 GLY A CA 1
ATOM 1791 C C . GLY A 1 230 ? -6.337 -6.052 12.547 1.00 23.62 229 GLY A C 1
ATOM 1792 O O . GLY A 1 230 ? -5.548 -6.377 11.665 1.00 23.57 229 GLY A O 1
ATOM 1793 N N . LEU A 1 231 ? -6.060 -5.139 13.473 1.00 23.35 230 LEU A N 1
ATOM 1794 C CA . LEU A 1 231 ? -4.913 -4.238 13.327 1.00 22.87 230 LEU A CA 1
ATOM 1795 C C . LEU A 1 231 ? -3.820 -4.421 14.382 1.00 22.85 230 LEU A C 1
ATOM 1796 O O . LEU A 1 231 ? -2.670 -4.722 14.046 1.00 22.58 230 LEU A O 1
ATOM 1801 N N . ARG A 1 232 ? -4.183 -4.213 15.648 1.00 22.46 231 ARG A N 1
ATOM 1802 C CA . ARG A 1 232 ? -3.321 -4.527 16.790 1.00 22.41 231 ARG A CA 1
ATOM 1803 C C . ARG A 1 232 ? -1.876 -4.026 16.715 1.00 21.92 231 ARG A C 1
ATOM 1804 O O . ARG A 1 232 ? -0.931 -4.819 16.807 1.00 21.80 231 ARG A O 1
ATOM 1812 N N . PRO A 1 233 ? -1.705 -2.694 16.598 1.00 21.55 232 PRO A N 1
ATOM 1813 C CA . PRO A 1 233 ? -0.382 -2.074 16.458 1.00 21.62 232 PRO A CA 1
ATOM 1814 C C . PRO A 1 233 ? 0.560 -2.387 17.615 1.00 21.35 232 PRO A C 1
ATOM 1815 O O . PRO A 1 233 ? 1.773 -2.407 17.416 1.00 21.70 232 PRO A O 1
ATOM 1819 N N . TRP A 1 234 ? 0.001 -2.647 18.798 1.00 21.67 233 TRP A N 1
ATOM 1820 C CA . TRP A 1 234 ? 0.768 -2.998 19.990 1.00 22.10 233 TRP A CA 1
ATOM 1821 C C . TRP A 1 234 ? 1.616 -4.249 19.806 1.00 22.58 233 TRP A C 1
ATOM 1822 O O . TRP A 1 234 ? 2.660 -4.396 20.445 1.00 22.82 233 TRP A O 1
ATOM 1833 N N . LEU A 1 235 ? 1.162 -5.161 18.949 1.00 22.93 234 LEU A N 1
ATOM 1834 C CA . LEU A 1 235 ? 1.930 -6.374 18.638 1.00 22.75 234 LEU A CA 1
ATOM 1835 C C . LEU A 1 235 ? 3.226 -6.012 17.925 1.00 22.93 234 LEU A C 1
ATOM 1836 O O . LEU A 1 235 ? 4.245 -6.686 18.089 1.00 22.78 234 LEU A O 1
ATOM 1841 N N . PHE A 1 236 ? 3.195 -4.941 17.132 1.00 22.81 235 PHE A N 1
ATOM 1842 C CA . PHE A 1 236 ? 4.426 -4.475 16.518 1.00 22.83 235 PHE A CA 1
ATOM 1843 C C . PHE A 1 236 ? 5.333 -3.799 17.548 1.00 23.51 235 PHE A C 1
ATOM 1844 O O . PHE A 1 236 ? 6.545 -3.991 17.514 1.00 22.96 235 PHE A O 1
ATOM 1852 N N . GLU A 1 237 ? 4.737 -3.032 18.466 1.00 24.01 236 GLU A N 1
ATOM 1853 C CA . GLU A 1 237 ? 5.471 -2.471 19.606 1.00 25.03 236 GLU A CA 1
ATOM 1854 C C . GLU A 1 237 ? 6.152 -3.593 20.380 1.00 24.66 236 GLU A C 1
ATOM 1855 O O . GLU A 1 237 ? 7.294 -3.467 20.788 1.00 24.30 236 GLU A O 1
ATOM 1861 N N . GLU A 1 238 ? 5.433 -4.687 20.596 1.00 25.06 237 GLU A N 1
ATOM 1862 C CA . GLU A 1 238 ? 6.009 -5.843 21.284 1.00 25.92 237 GLU A CA 1
ATOM 1863 C C . GLU A 1 238 ? 7.160 -6.468 20.486 1.00 25.04 237 GLU A C 1
ATOM 1864 O O . GLU A 1 238 ? 8.219 -6.746 21.048 1.00 24.91 237 GLU A O 1
ATOM 1870 N N . ALA A 1 239 ? 6.958 -6.661 19.181 1.00 24.47 238 ALA A N 1
ATOM 1871 C CA . ALA A 1 239 ? 7.968 -7.305 18.326 1.00 24.08 238 ALA A CA 1
ATOM 1872 C C . ALA A 1 239 ? 9.288 -6.542 18.306 1.00 23.85 238 ALA A C 1
ATOM 1873 O O . ALA A 1 239 ? 10.351 -7.142 18.371 1.00 23.42 238 ALA A O 1
ATOM 1875 N N . ILE A 1 240 ? 9.214 -5.215 18.252 1.00 24.19 239 ILE A N 1
ATOM 1876 C CA . ILE A 1 240 ? 10.418 -4.380 18.202 1.00 24.28 239 ILE A CA 1
ATOM 1877 C C . ILE A 1 240 ? 11.112 -4.118 19.554 1.00 24.76 239 ILE A C 1
ATOM 1878 O O . ILE A 1 240 ? 12.187 -3.506 19.579 1.00 24.07 239 ILE A O 1
ATOM 1883 N N . LYS A 1 241 ? 10.504 -4.545 20.667 1.00 25.21 240 LYS A N 1
ATOM 1884 C CA . LYS A 1 241 ? 11.151 -4.407 21.987 1.00 26.10 240 LYS A CA 1
ATOM 1885 C C . LYS A 1 241 ? 12.509 -5.086 21.955 1.00 26.01 240 LYS A C 1
ATOM 1886 O O . LYS A 1 241 ? 12.627 -6.236 21.517 1.00 26.10 240 LYS A O 1
ATOM 1892 N N . GLY A 1 242 ? 13.530 -4.368 22.404 1.00 26.33 241 GLY A N 1
ATOM 1893 C CA . GLY A 1 242 ? 14.897 -4.888 22.424 1.00 26.82 241 GLY A CA 1
ATOM 1894 C C . GLY A 1 242 ? 15.621 -4.823 21.084 1.00 26.56 241 GLY A C 1
ATOM 1895 O O . GLY A 1 242 ? 16.705 -5.364 20.957 1.00 27.19 241 GLY A O 1
ATOM 1896 N N . THR A 1 243 ? 15.017 -4.180 20.085 1.00 26.06 242 THR A N 1
ATOM 1897 C CA . THR A 1 243 ? 15.645 -4.003 18.774 1.00 25.42 242 THR A CA 1
ATOM 1898 C C . THR A 1 243 ? 16.007 -2.523 18.567 1.00 25.66 242 THR A C 1
ATOM 1899 O O . THR A 1 243 ? 15.629 -1.679 19.376 1.00 25.09 242 THR A O 1
ATOM 1903 N N . ASP A 1 244 ? 16.733 -2.238 17.483 1.00 26.13 243 ASP A N 1
ATOM 1904 C CA . ASP A 1 244 ? 17.140 -0.879 17.091 1.00 27.08 243 ASP A CA 1
ATOM 1905 C C . ASP A 1 244 ? 16.069 -0.147 16.287 1.00 26.22 243 ASP A C 1
ATOM 1906 O O . ASP A 1 244 ? 16.278 1.009 15.899 1.00 25.82 243 ASP A O 1
ATOM 1911 N N . ILE A 1 245 ? 14.950 -0.818 16.011 1.00 25.51 244 ILE A N 1
ATOM 1912 C CA . ILE A 1 245 ? 13.898 -0.240 15.177 1.00 24.50 244 ILE A CA 1
ATOM 1913 C C . ILE A 1 245 ? 13.168 0.883 15.902 1.00 24.58 244 ILE A C 1
ATOM 1914 O O . ILE A 1 245 ? 12.624 0.683 16.990 1.00 24.35 244 ILE A O 1
ATOM 1919 N N . GLY A 1 246 ? 13.156 2.064 15.288 1.00 24.36 245 GLY A N 1
ATOM 1920 C CA . GLY A 1 246 ? 12.425 3.193 15.838 1.00 24.02 245 GLY A CA 1
ATOM 1921 C C . GLY A 1 246 ? 10.953 3.141 15.481 1.00 23.62 245 GLY A C 1
ATOM 1922 O O . GLY A 1 246 ? 10.586 2.753 14.368 1.00 23.94 245 GLY A O 1
ATOM 1923 N N . LEU A 1 247 ? 10.098 3.526 16.424 1.00 23.30 246 LEU A N 1
ATOM 1924 C CA . LEU A 1 247 ? 8.665 3.609 16.152 1.00 22.92 246 LEU A CA 1
ATOM 1925 C C . LEU A 1 247 ? 8.052 4.879 16.719 1.00 23.09 246 LEU A C 1
ATOM 1926 O O . LEU A 1 247 ? 8.162 5.172 17.910 1.00 22.75 246 LEU A O 1
ATOM 1931 N N . THR A 1 248 ? 7.413 5.633 15.833 1.00 22.85 247 THR A N 1
ATOM 1932 C CA . THR A 1 248 ? 6.630 6.774 16.228 1.00 22.33 247 THR A CA 1
ATOM 1933 C C . THR A 1 248 ? 5.187 6.381 15.954 1.00 22.34 247 THR A C 1
ATOM 1934 O O . THR A 1 248 ? 4.685 6.513 14.836 1.00 22.23 247 THR A O 1
ATOM 1938 N N . LEU A 1 249 ? 4.557 5.842 16.993 1.00 22.34 248 LEU A N 1
ATOM 1939 C CA . LEU A 1 249 ? 3.189 5.360 16.932 1.00 22.81 248 LEU A CA 1
ATOM 1940 C C . LEU A 1 249 ? 2.273 6.360 17.613 1.00 22.78 248 LEU A C 1
ATOM 1941 O O . LEU A 1 249 ? 2.426 6.640 18.805 1.00 22.77 248 LEU A O 1
ATOM 1946 N N . ARG A 1 250 ? 1.335 6.901 16.843 1.00 22.93 249 ARG A N 1
ATOM 1947 C CA . ARG A 1 250 ? 0.423 7.925 17.326 1.00 23.35 249 ARG A CA 1
ATOM 1948 C C . ARG A 1 250 ? -1.006 7.431 17.231 1.00 23.36 249 ARG A C 1
ATOM 1949 O O . ARG A 1 250 ? -1.483 7.073 16.158 1.00 23.15 249 ARG A O 1
ATOM 1965 N N . HIS A 1 252 ? -4.984 8.240 17.707 1.00 24.21 251 HIS A N 1
ATOM 1966 C CA . HIS A 1 252 ? -5.793 9.453 17.581 1.00 24.76 251 HIS A CA 1
ATOM 1967 C C . HIS A 1 252 ? -7.252 9.270 18.030 1.00 25.33 251 HIS A C 1
ATOM 1968 O O . HIS A 1 252 ? -8.007 8.474 17.459 1.00 25.45 251 HIS A O 1
ATOM 1975 N N . ASP A 1 253 ? -7.633 9.995 19.078 1.00 26.43 252 ASP A N 1
ATOM 1976 C CA . ASP A 1 253 ? -9.017 9.963 19.565 1.00 27.16 252 ASP A CA 1
ATOM 1977 C C . ASP A 1 253 ? -9.992 10.318 18.446 1.00 27.28 252 ASP A C 1
ATOM 1978 O O . ASP A 1 253 ? -9.743 11.245 17.660 1.00 27.11 252 ASP A O 1
ATOM 1983 N N . ARG A 1 254 ? -11.087 9.559 18.370 1.00 26.91 253 ARG A N 1
ATOM 1984 C CA . ARG A 1 254 ? -12.213 9.862 17.477 1.00 27.45 253 ARG A CA 1
ATOM 1985 C C . ARG A 1 254 ? -11.998 9.550 15.991 1.00 25.73 253 ARG A C 1
ATOM 1986 O O . ARG A 1 254 ? -12.966 9.463 15.241 1.00 26.09 253 ARG A O 1
ATOM 1994 N N . TYR A 1 255 ? -10.747 9.395 15.563 1.00 24.51 254 TYR A N 1
ATOM 1995 C CA . TYR A 1 255 ? -10.473 9.064 14.171 1.00 23.23 254 TYR A CA 1
ATOM 1996 C C . TYR A 1 255 ? -10.729 7.586 13.903 1.00 22.22 254 TYR A C 1
ATOM 1997 O O . TYR A 1 255 ? -10.465 6.756 14.756 1.00 22.17 254 TYR A O 1
ATOM 2006 N N . ASP A 1 256 ? -11.246 7.277 12.717 1.00 21.66 255 ASP A N 1
ATOM 2007 C CA . ASP A 1 256 ? -11.592 5.903 12.328 1.00 21.14 255 ASP A CA 1
ATOM 2008 C C . ASP A 1 256 ? -10.656 5.367 11.221 1.00 20.53 255 ASP A C 1
ATOM 2009 O O . ASP A 1 256 ? -9.536 5.849 11.061 1.00 20.50 255 ASP A O 1
ATOM 2014 N N . HIS A 1 257 ? -11.141 4.408 10.435 1.00 20.01 256 HIS A N 1
ATOM 2015 C CA . HIS A 1 257 ? -10.337 3.720 9.410 1.00 20.08 256 HIS A CA 1
ATOM 2016 C C . HIS A 1 257 ? -10.301 4.417 8.032 1.00 19.83 256 HIS A C 1
ATOM 2017 O O . HIS A 1 257 ? -9.450 4.108 7.196 1.00 20.13 256 HIS A O 1
ATOM 2024 N N . SER A 1 258 ? -11.225 5.352 7.823 1.00 19.88 257 SER A N 1
ATOM 2025 C CA . SER A 1 258 ? -11.547 5.928 6.510 1.00 19.52 257 SER A CA 1
ATOM 2026 C C . SER A 1 258 ? -10.520 6.917 5.965 1.00 18.77 257 SER A C 1
ATOM 2027 O O . SER A 1 258 ? -9.542 7.236 6.646 1.00 18.73 257 SER A O 1
ATOM 2030 N N . TYR A 1 259 ? -10.763 7.397 4.741 1.00 17.84 258 TYR A N 1
ATOM 2031 C CA . TYR A 1 259 ? -9.922 8.442 4.123 1.00 17.45 258 TYR A CA 1
ATOM 2032 C C . TYR A 1 259 ? -10.036 9.809 4.798 1.00 17.43 258 TYR A C 1
ATOM 2033 O O . TYR A 1 259 ? -9.209 10.689 4.564 1.00 16.54 258 TYR A O 1
ATOM 2042 N N . TYR A 1 260 ? -11.054 9.976 5.649 1.00 18.16 259 TYR A N 1
ATOM 2043 C CA . TYR A 1 260 ? -11.180 11.193 6.451 1.00 18.20 259 TYR A CA 1
ATOM 2044 C C . TYR A 1 260 ? -10.046 11.285 7.463 1.00 18.53 259 TYR A C 1
ATOM 2045 O O . TYR A 1 260 ? -9.547 12.383 7.748 1.00 19.13 259 TYR A O 1
ATOM 2054 N N . PHE A 1 261 ? -9.669 10.125 8.008 1.00 18.36 260 PHE A N 1
ATOM 2055 C CA . PHE A 1 261 ? -8.536 9.972 8.924 1.00 18.11 260 PHE A CA 1
ATOM 2056 C C . PHE A 1 261 ? -7.230 10.077 8.116 1.00 18.01 260 PHE A C 1
ATOM 2057 O O . PHE A 1 261 ? -6.353 10.890 8.433 1.00 17.50 260 PHE A O 1
ATOM 2065 N N . ILE A 1 262 ? -7.125 9.293 7.046 1.00 17.70 261 ILE A N 1
ATOM 2066 C CA . ILE A 1 262 ? -5.896 9.278 6.223 1.00 17.48 261 ILE A CA 1
ATOM 2067 C C . ILE A 1 262 ? -5.499 10.676 5.733 1.00 17.82 261 ILE A C 1
ATOM 2068 O O . ILE A 1 262 ? -4.367 11.121 5.957 1.00 18.76 261 ILE A O 1
ATOM 2073 N N . SER A 1 263 ? -6.445 11.354 5.088 1.00 17.65 262 SER A N 1
ATOM 2074 C CA . SER A 1 263 ? -6.262 12.703 4.574 1.00 17.62 262 SER A CA 1
ATOM 2075 C C . SER A 1 263 ? -5.871 13.704 5.652 1.00 17.84 262 SER A C 1
ATOM 2076 O O . SER A 1 263 ? -5.062 14.594 5.395 1.00 18.20 262 SER A O 1
ATOM 2079 N N . THR A 1 264 ? -6.464 13.584 6.841 1.00 17.66 263 THR A N 1
ATOM 2080 C CA . THR A 1 264 ? -6.076 14.423 7.967 1.00 17.80 263 THR A CA 1
ATOM 2081 C C . THR A 1 264 ? -4.574 14.367 8.272 1.00 17.94 263 THR A C 1
ATOM 2082 O O . THR A 1 264 ? -3.941 15.414 8.461 1.00 17.38 263 THR A O 1
ATOM 2086 N N . PHE A 1 265 ? -4.010 13.158 8.308 1.00 17.67 264 PHE A N 1
ATOM 2087 C CA . PHE A 1 265 ? -2.599 13.001 8.654 1.00 18.25 264 PHE A CA 1
ATOM 2088 C C . PHE A 1 265 ? -1.643 12.844 7.474 1.00 18.34 264 PHE A C 1
ATOM 2089 O O . PHE A 1 265 ? -0.436 12.684 7.672 1.00 18.96 264 PHE A O 1
ATOM 2105 N N . ASP A 1 267 ? -0.297 15.022 5.184 1.00 18.91 266 ASP A N 1
ATOM 2106 C CA . ASP A 1 267 ? 0.826 15.991 5.185 1.00 19.48 266 ASP A CA 1
ATOM 2107 C C . ASP A 1 267 ? 1.969 15.582 6.118 1.00 19.66 266 ASP A C 1
ATOM 2108 O O . ASP A 1 267 ? 3.143 15.653 5.734 1.00 19.49 266 ASP A O 1
ATOM 2113 N N . ASP A 1 268 ? 1.632 15.158 7.338 1.00 20.05 267 ASP A N 1
ATOM 2114 C CA . ASP A 1 268 ? 2.636 14.590 8.256 1.00 20.41 267 ASP A CA 1
ATOM 2115 C C . ASP A 1 268 ? 3.450 13.467 7.612 1.00 20.15 267 ASP A C 1
ATOM 2116 O O . ASP A 1 268 ? 4.664 13.411 7.773 1.00 19.92 267 ASP A O 1
ATOM 2121 N N . HIS A 1 269 ? 2.779 12.566 6.887 1.00 19.93 268 HIS A N 1
ATOM 2122 C CA . HIS A 1 269 ? 3.471 11.434 6.262 1.00 19.30 268 HIS A CA 1
ATOM 2123 C C . HIS A 1 269 ? 4.338 11.867 5.095 1.00 19.51 268 HIS A C 1
ATOM 2124 O O . HIS A 1 269 ? 5.452 11.362 4.917 1.00 19.49 268 HIS A O 1
ATOM 2131 N N . LEU A 1 270 ? 3.837 12.818 4.308 1.00 19.49 269 LEU A N 1
ATOM 2132 C CA . LEU A 1 270 ? 4.590 13.323 3.175 1.00 19.46 269 LEU A CA 1
ATOM 2133 C C . LEU A 1 270 ? 5.874 14.030 3.640 1.00 19.87 269 LEU A C 1
ATOM 2134 O O . LEU A 1 270 ? 6.943 13.845 3.041 1.00 19.61 269 LEU A O 1
ATOM 2139 N N . LYS A 1 271 ? 5.768 14.809 4.717 1.00 20.14 270 LYS A N 1
ATOM 2140 C CA . LYS A 1 271 ? 6.933 15.481 5.326 1.00 21.43 270 LYS A CA 1
ATOM 2141 C C . LYS A 1 271 ? 7.904 14.464 5.928 1.00 20.94 270 LYS A C 1
ATOM 2142 O O . LYS A 1 271 ? 9.130 14.560 5.728 1.00 20.64 270 LYS A O 1
ATOM 2148 N N . TRP A 1 272 ? 7.350 13.482 6.651 1.00 20.48 271 TRP A N 1
ATOM 2149 C CA . TRP A 1 272 ? 8.151 12.380 7.212 1.00 20.51 271 TRP A CA 1
ATOM 2150 C C . TRP A 1 272 ? 9.084 11.814 6.138 1.00 20.47 271 TRP A C 1
ATOM 2151 O O . TRP A 1 272 ? 10.312 11.764 6.324 1.00 20.65 271 TRP A O 1
ATOM 2162 N N . HIS A 1 273 ? 8.499 11.423 5.005 1.00 20.83 272 HIS A N 1
ATOM 2163 C CA . HIS A 1 273 ? 9.241 10.828 3.892 1.00 20.83 272 HIS A CA 1
ATOM 2164 C C . HIS A 1 273 ? 10.198 11.801 3.201 1.00 21.23 272 HIS A C 1
ATOM 2165 O O . HIS A 1 273 ? 11.372 11.479 3.012 1.00 20.96 272 HIS A O 1
ATOM 2172 N N . ALA A 1 274 ? 9.707 12.989 2.848 1.00 21.51 273 ALA A N 1
ATOM 2173 C CA . ALA A 1 274 ? 10.544 13.990 2.184 1.00 22.63 273 ALA A CA 1
ATOM 2174 C C . ALA A 1 274 ? 11.824 14.265 2.983 1.00 23.32 273 ALA A C 1
ATOM 2175 O O . ALA A 1 274 ? 12.910 14.380 2.410 1.00 22.92 273 ALA A O 1
ATOM 2177 N N . GLU A 1 275 ? 11.687 14.338 4.307 1.00 24.20 274 GLU A N 1
ATOM 2178 C CA . GLU A 1 275 ? 12.819 14.578 5.198 1.00 26.19 274 GLU A CA 1
ATOM 2179 C C . GLU A 1 275 ? 13.840 13.439 5.130 1.00 25.86 274 GLU A C 1
ATOM 2180 O O . GLU A 1 275 ? 15.052 13.682 5.112 1.00 26.01 274 GLU A O 1
ATOM 2186 N N . ARG A 1 276 ? 13.348 12.202 5.065 1.00 25.30 275 ARG A N 1
ATOM 2187 C CA . ARG A 1 276 ? 14.216 11.029 5.072 1.00 25.20 275 ARG A CA 1
ATOM 2188 C C . ARG A 1 276 ? 14.675 10.604 3.676 1.00 25.53 275 ARG A C 1
ATOM 2189 O O . ARG A 1 276 ? 15.664 9.895 3.551 1.00 25.57 275 ARG A O 1
ATOM 2197 N N . LEU A 1 277 ? 13.963 11.047 2.638 1.00 25.64 276 LEU A N 1
ATOM 2198 C CA . LEU A 1 277 ? 14.347 10.753 1.254 1.00 26.52 276 LEU A CA 1
ATOM 2199 C C . LEU A 1 277 ? 15.671 11.386 0.846 1.00 27.60 276 LEU A C 1
ATOM 2200 O O . LEU A 1 277 ? 16.407 10.836 0.023 1.00 27.83 276 LEU A O 1
ATOM 2205 N N . GLY A 1 278 ? 15.962 12.548 1.425 1.00 28.51 277 GLY A N 1
ATOM 2206 C CA . GLY A 1 278 ? 17.206 13.256 1.158 1.00 29.55 277 GLY A CA 1
ATOM 2207 C C . GLY A 1 278 ? 17.180 13.993 -0.164 1.00 30.22 277 GLY A C 1
ATOM 2208 O O . GLY A 1 278 ? 18.237 14.401 -0.652 1.00 30.58 277 GLY A O 1
ATOM 2210 N N . GLY B 1 1 ? -36.455 16.931 10.742 1.00 40.47 0 GLY B N 1
ATOM 2211 C CA . GLY B 1 1 ? -36.660 15.454 10.531 1.00 40.61 0 GLY B CA 1
ATOM 2212 C C . GLY B 1 1 ? -35.606 14.879 9.595 1.00 40.51 0 GLY B C 1
ATOM 2213 O O . GLY B 1 1 ? -35.733 14.979 8.371 1.00 40.59 0 GLY B O 1
ATOM 2222 N N . ASN B 1 3 ? -32.162 11.866 8.875 1.00 38.96 2 ASN B N 1
ATOM 2223 C CA . ASN B 1 3 ? -31.531 10.561 9.078 1.00 38.10 2 ASN B CA 1
ATOM 2224 C C . ASN B 1 3 ? -30.009 10.690 8.961 1.00 37.26 2 ASN B C 1
ATOM 2225 O O . ASN B 1 3 ? -29.528 11.432 8.112 1.00 36.98 2 ASN B O 1
ATOM 2230 N N . ILE B 1 4 ? -29.259 9.983 9.811 1.00 35.81 3 ILE B N 1
ATOM 2231 C CA . ILE B 1 4 ? -27.790 10.029 9.755 1.00 34.76 3 ILE B CA 1
ATOM 2232 C C . ILE B 1 4 ? -27.250 8.834 8.988 1.00 33.53 3 ILE B C 1
ATOM 2233 O O . ILE B 1 4 ? -27.400 7.682 9.420 1.00 33.51 3 ILE B O 1
ATOM 2238 N N . ILE B 1 5 ? -26.629 9.113 7.847 1.00 31.65 4 ILE B N 1
ATOM 2239 C CA . ILE B 1 5 ? -26.068 8.066 7.003 1.00 30.51 4 ILE B CA 1
ATOM 2240 C C . ILE B 1 5 ? -24.635 7.733 7.428 1.00 29.90 4 ILE B C 1
ATOM 2241 O O . ILE B 1 5 ? -24.282 6.559 7.598 1.00 28.93 4 ILE B O 1
ATOM 2246 N N . SER B 1 6 ? -23.820 8.772 7.597 1.00 28.74 5 SER B N 1
ATOM 2247 C CA . SER B 1 6 ? -22.447 8.590 8.022 1.00 28.08 5 SER B CA 1
ATOM 2248 C C . SER B 1 6 ? -21.914 9.806 8.765 1.00 27.87 5 SER B C 1
ATOM 2249 O O . SER B 1 6 ? -22.326 10.939 8.506 1.00 27.65 5 SER B O 1
ATOM 2252 N N . GLN B 1 7 ? -21.001 9.548 9.695 1.00 27.66 6 GLN B N 1
ATOM 2253 C CA . GLN B 1 7 ? -20.247 10.584 10.392 1.00 27.69 6 GLN B CA 1
ATOM 2254 C C . GLN B 1 7 ? -18.799 10.120 10.445 1.00 26.84 6 GLN B C 1
ATOM 2255 O O . GLN B 1 7 ? -18.528 8.960 10.776 1.00 27.02 6 GLN B O 1
ATOM 2261 N N . ASN B 1 8 ? -17.884 11.013 10.081 1.00 25.31 7 ASN B N 1
ATOM 2262 C CA . ASN B 1 8 ? -16.446 10.733 10.086 1.00 24.24 7 ASN B CA 1
ATOM 2263 C C . ASN B 1 8 ? -15.657 11.958 10.504 1.00 23.47 7 ASN B C 1
ATOM 2264 O O . ASN B 1 8 ? -15.851 13.044 9.964 1.00 22.83 7 ASN B O 1
ATOM 2269 N N . THR B 1 9 ? -14.757 11.766 11.461 1.00 23.31 8 THR B N 1
ATOM 2270 C CA . THR B 1 9 ? -13.872 12.830 11.930 1.00 22.79 8 THR B CA 1
ATOM 2271 C C . THR B 1 9 ? -12.806 13.125 10.854 1.00 22.14 8 THR B C 1
ATOM 2272 O O . THR B 1 9 ? -12.180 12.218 10.308 1.00 22.44 8 THR B O 1
ATOM 2276 N N . ALA B 1 10 ? -12.629 14.402 10.548 1.00 21.86 9 ALA B N 1
ATOM 2277 C CA . ALA B 1 10 ? -11.655 14.849 9.565 1.00 21.22 9 ALA B CA 1
ATOM 2278 C C . ALA B 1 10 ? -11.220 16.240 9.977 1.00 21.51 9 ALA B C 1
ATOM 2279 O O . ALA B 1 10 ? -12.066 17.102 10.212 1.00 21.06 9 ALA B O 1
ATOM 2281 N N . PHE B 1 11 ? -9.903 16.441 10.075 1.00 22.00 10 PHE B N 1
ATOM 2282 C CA . PHE B 1 11 ? -9.289 17.690 10.560 1.00 22.29 10 PHE B CA 1
ATOM 2283 C C . PHE B 1 11 ? -9.957 18.277 11.823 1.00 22.85 10 PHE B C 1
ATOM 2284 O O . PHE B 1 11 ? -10.200 19.489 11.912 1.00 23.14 10 PHE B O 1
ATOM 2292 N N . GLY B 1 12 ? -10.234 17.415 12.795 1.00 23.02 11 GLY B N 1
ATOM 2293 C CA . GLY B 1 12 ? -10.824 17.841 14.073 1.00 23.19 11 GLY B CA 1
ATOM 2294 C C . GLY B 1 12 ? -12.309 18.162 14.002 1.00 23.17 11 GLY B C 1
ATOM 2295 O O . GLY B 1 12 ? -12.954 18.391 15.024 1.00 23.20 11 GLY B O 1
ATOM 2296 N N . GLY B 1 13 ? -12.849 18.185 12.790 1.00 23.24 12 GLY B N 1
ATOM 2297 C CA . GLY B 1 13 ? -14.264 18.431 12.575 1.00 23.23 12 GLY B CA 1
ATOM 2298 C C . GLY B 1 13 ? -14.991 17.150 12.223 1.00 23.76 12 GLY B C 1
ATOM 2299 O O . GLY B 1 13 ? -14.407 16.057 12.262 1.00 24.08 12 GLY B O 1
ATOM 2308 N N . GLN B 1 15 ? -17.353 15.323 9.273 1.00 21.00 14 GLN B N 1
ATOM 2309 C CA . GLN B 1 15 ? -18.008 15.252 7.972 1.00 19.88 14 GLN B CA 1
ATOM 2310 C C . GLN B 1 15 ? -19.166 14.279 8.084 1.00 19.81 14 GLN B C 1
ATOM 2311 O O . GLN B 1 15 ? -18.956 13.098 8.351 1.00 19.62 14 GLN B O 1
ATOM 2317 N N . GLY B 1 16 ? -20.382 14.778 7.883 1.00 19.28 15 GLY B N 1
ATOM 2318 C CA . GLY B 1 16 ? -21.555 13.941 7.953 1.00 19.29 15 GLY B CA 1
ATOM 2319 C C . GLY B 1 16 ? -22.254 13.823 6.616 1.00 18.74 15 GLY B C 1
ATOM 2320 O O . GLY B 1 16 ? -22.120 14.687 5.753 1.00 18.60 15 GLY B O 1
ATOM 2321 N N . VAL B 1 17 ? -22.986 12.731 6.449 1.00 18.80 16 VAL B N 1
ATOM 2322 C CA . VAL B 1 17 ? -23.890 12.553 5.321 1.00 18.72 16 VAL B CA 1
ATOM 2323 C C . VAL B 1 17 ? -25.248 12.235 5.936 1.00 19.37 16 VAL B C 1
ATOM 2324 O O . VAL B 1 17 ? -25.342 11.444 6.860 1.00 19.69 16 VAL B O 1
ATOM 2328 N N . PHE B 1 18 ? -26.285 12.878 5.425 1.00 20.37 17 PHE B N 1
ATOM 2329 C CA . PHE B 1 18 ? -27.625 12.823 6.017 1.00 21.05 17 PHE B CA 1
ATOM 2330 C C . PHE B 1 18 ? -28.666 12.672 4.927 1.00 21.65 17 PHE B C 1
ATOM 2331 O O . PHE B 1 18 ? -28.427 13.006 3.765 1.00 21.43 17 PHE B O 1
ATOM 2339 N N . SER B 1 19 ? -29.841 12.190 5.294 1.00 22.70 18 SER B N 1
ATOM 2340 C CA . SER B 1 19 ? -30.928 12.171 4.335 1.00 23.82 18 SER B CA 1
ATOM 2341 C C . SER B 1 19 ? -32.188 12.699 5.002 1.00 24.51 18 SER B C 1
ATOM 2342 O O . SER B 1 19 ? -32.250 12.822 6.233 1.00 24.64 18 SER B O 1
ATOM 2345 N N . HIS B 1 20 ? -33.167 13.064 4.185 1.00 24.79 19 HIS B N 1
ATOM 2346 C CA . HIS B 1 20 ? -34.465 13.503 4.695 1.00 25.24 19 HIS B CA 1
ATOM 2347 C C . HIS B 1 20 ? -35.512 13.314 3.617 1.00 25.65 19 HIS B C 1
ATOM 2348 O O . HIS B 1 20 ? -35.178 13.085 2.459 1.00 25.23 19 HIS B O 1
ATOM 2355 N N . GLN B 1 21 ? -36.778 13.397 4.009 1.00 26.83 20 GLN B N 1
ATOM 2356 C CA . GLN B 1 21 ? -37.870 13.414 3.044 1.00 28.07 20 GLN B CA 1
ATOM 2357 C C . GLN B 1 21 ? -38.135 14.864 2.653 1.00 27.90 20 GLN B C 1
ATOM 2358 O O . GLN B 1 21 ? -38.553 15.676 3.483 1.00 27.59 20 GLN B O 1
ATOM 2364 N N . SER B 1 22 ? -37.852 15.181 1.390 1.00 28.06 21 SER B N 1
ATOM 2365 C CA . SER B 1 22 ? -38.034 16.528 0.850 1.00 28.38 21 SER B CA 1
ATOM 2366 C C . SER B 1 22 ? -39.466 16.790 0.368 1.00 29.04 21 SER B C 1
ATOM 2367 O O . SER B 1 22 ? -39.969 16.106 -0.530 1.00 28.53 21 SER B O 1
ATOM 2370 N N . GLU B 1 23 ? -40.109 17.796 0.954 1.00 29.57 22 GLU B N 1
ATOM 2371 C CA . GLU B 1 23 ? -41.462 18.168 0.543 1.00 30.37 22 GLU B CA 1
ATOM 2372 C C . GLU B 1 23 ? -41.449 18.861 -0.828 1.00 29.72 22 GLU B C 1
ATOM 2373 O O . GLU B 1 23 ? -42.281 18.558 -1.692 1.00 28.96 22 GLU B O 1
ATOM 2379 N N . THR B 1 24 ? -40.495 19.776 -1.027 1.00 29.03 23 THR B N 1
ATOM 2380 C CA . THR B 1 24 ? -40.401 20.530 -2.280 1.00 28.79 23 THR B CA 1
ATOM 2381 C C . THR B 1 24 ? -40.112 19.636 -3.501 1.00 28.14 23 THR B C 1
ATOM 2382 O O . THR B 1 24 ? -40.612 19.890 -4.601 1.00 27.90 23 THR B O 1
ATOM 2386 N N . LEU B 1 25 ? -39.330 18.583 -3.295 1.00 27.58 24 LEU B N 1
ATOM 2387 C CA . LEU B 1 25 ? -38.904 17.733 -4.400 1.00 27.53 24 LEU B CA 1
ATOM 2388 C C . LEU B 1 25 ? -39.657 16.413 -4.474 1.00 27.64 24 LEU B C 1
ATOM 2389 O O . LEU B 1 25 ? -39.439 15.634 -5.403 1.00 27.51 24 LEU B O 1
ATOM 2394 N N . LYS B 1 26 ? -40.546 16.169 -3.509 1.00 27.61 25 LYS B N 1
ATOM 2395 C CA . LYS B 1 26 ? -41.242 14.872 -3.374 1.00 28.03 25 LYS B CA 1
ATOM 2396 C C . LYS B 1 26 ? -40.243 13.721 -3.532 1.00 27.30 25 LYS B C 1
ATOM 2397 O O . LYS B 1 26 ? -40.495 12.764 -4.261 1.00 26.97 25 LYS B O 1
ATOM 2403 N N . SER B 1 27 ? -39.103 13.842 -2.856 1.00 26.64 26 SER B N 1
ATOM 2404 C CA . SER B 1 27 ? -38.004 12.891 -2.966 1.00 26.30 26 SER B CA 1
ATOM 2405 C C . SER B 1 27 ? -37.371 12.653 -1.612 1.00 25.99 26 SER B C 1
ATOM 2406 O O . SER B 1 27 ? -37.357 13.548 -0.764 1.00 26.11 26 SER B O 1
ATOM 2409 N N . GLU B 1 28 ? -36.825 11.453 -1.426 1.00 25.64 27 GLU B N 1
ATOM 2410 C CA . GLU B 1 28 ? -35.892 11.203 -0.339 1.00 25.59 27 GLU B CA 1
ATOM 2411 C C . GLU B 1 28 ? -34.554 11.746 -0.820 1.00 24.84 27 GLU B C 1
ATOM 2412 O O . GLU B 1 28 ? -34.066 11.343 -1.877 1.00 24.89 27 GLU B O 1
ATOM 2426 N N . THR B 1 30 ? -30.415 13.177 -0.173 1.00 22.28 29 THR B N 1
ATOM 2427 C CA . THR B 1 30 ? -29.164 13.041 0.567 1.00 21.57 29 THR B CA 1
ATOM 2428 C C . THR B 1 30 ? -28.281 14.287 0.401 1.00 20.95 29 THR B C 1
ATOM 2429 O O . THR B 1 30 ? -28.171 14.856 -0.691 1.00 21.17 29 THR B O 1
ATOM 2433 N N . PHE B 1 31 ? -27.659 14.706 1.491 1.00 20.25 30 PHE B N 1
ATOM 2434 C CA . PHE B 1 31 ? -26.758 15.860 1.463 1.00 19.84 30 PHE B CA 1
ATOM 2435 C C . PHE B 1 31 ? -25.630 15.645 2.472 1.00 19.81 30 PHE B C 1
ATOM 2436 O O . PHE B 1 31 ? -25.702 14.751 3.329 1.00 20.78 30 PHE B O 1
ATOM 2444 N N . ALA B 1 32 ? -24.590 16.466 2.353 1.00 19.27 31 ALA B N 1
ATOM 2445 C CA . ALA B 1 32 ? -23.427 16.389 3.211 1.00 18.28 31 ALA B CA 1
ATOM 2446 C C . ALA B 1 32 ? -23.307 17.696 3.999 1.00 17.83 31 ALA B C 1
ATOM 2447 O O . ALA B 1 32 ? -23.628 18.772 3.476 1.00 17.41 31 ALA B O 1
ATOM 2449 N N . VAL B 1 33 ? -22.884 17.585 5.258 1.00 17.81 32 VAL B N 1
ATOM 2450 C CA . VAL B 1 33 ? -22.537 18.754 6.093 1.00 17.92 32 VAL B CA 1
ATOM 2451 C C . VAL B 1 33 ? -21.223 18.502 6.833 1.00 18.46 32 VAL B C 1
ATOM 2452 O O . VAL B 1 33 ? -21.071 17.484 7.526 1.00 18.38 32 VAL B O 1
ATOM 2456 N N . TYR B 1 34 ? -20.276 19.427 6.679 1.00 18.34 33 TYR B N 1
ATOM 2457 C CA . TYR B 1 34 ? -19.022 19.385 7.430 1.00 19.28 33 TYR B CA 1
ATOM 2458 C C . TYR B 1 34 ? -19.107 20.408 8.563 1.00 19.87 33 TYR B C 1
ATOM 2459 O O . TYR B 1 34 ? -19.402 21.585 8.336 1.00 19.55 33 TYR B O 1
ATOM 2468 N N . VAL B 1 35 ? -18.867 19.948 9.782 1.00 20.66 34 VAL B N 1
ATOM 2469 C CA . VAL B 1 35 ? -18.928 20.824 10.934 1.00 21.08 34 VAL B CA 1
ATOM 2470 C C . VAL B 1 35 ? -17.500 20.992 11.430 1.00 20.73 34 VAL B C 1
ATOM 2471 O O . VAL B 1 35 ? -16.868 20.011 11.798 1.00 21.20 34 VAL B O 1
ATOM 2475 N N . PRO B 1 36 ? -16.994 22.238 11.451 1.00 20.25 35 PRO B N 1
ATOM 2476 C CA . PRO B 1 36 ? -15.614 22.494 11.870 1.00 20.59 35 PRO B CA 1
ATOM 2477 C C . PRO B 1 36 ? -15.455 22.447 13.398 1.00 21.40 35 PRO B C 1
ATOM 2478 O O . PRO B 1 36 ? -16.456 22.534 14.125 1.00 20.68 35 PRO B O 1
ATOM 2482 N N . PRO B 1 37 ? -14.207 22.294 13.888 1.00 22.54 36 PRO B N 1
ATOM 2483 C CA . PRO B 1 37 ? -13.958 22.293 15.341 1.00 23.43 36 PRO B CA 1
ATOM 2484 C C . PRO B 1 37 ? -14.478 23.535 16.079 1.00 24.33 36 PRO B C 1
ATOM 2485 O O . PRO B 1 37 ? -14.794 23.448 17.261 1.00 24.94 36 PRO B O 1
ATOM 2489 N N . LYS B 1 38 ? -14.578 24.669 15.387 1.00 25.14 37 LYS B N 1
ATOM 2490 C CA . LYS B 1 38 ? -15.069 25.913 15.988 1.00 26.13 37 LYS B CA 1
ATOM 2491 C C . LYS B 1 38 ? -16.510 25.784 16.499 1.00 26.35 37 LYS B C 1
ATOM 2492 O O . LYS B 1 38 ? -16.897 26.473 17.440 1.00 26.35 37 LYS B O 1
ATOM 2498 N N . ALA B 1 39 ? -17.288 24.890 15.884 1.00 26.41 38 ALA B N 1
ATOM 2499 C CA . ALA B 1 39 ? -18.687 24.666 16.258 1.00 26.25 38 ALA B CA 1
ATOM 2500 C C . ALA B 1 39 ? -18.855 23.994 17.609 1.00 26.39 38 ALA B C 1
ATOM 2501 O O . ALA B 1 39 ? -19.971 23.913 18.124 1.00 26.07 38 ALA B O 1
ATOM 2503 N N . ILE B 1 40 ? -17.757 23.492 18.170 1.00 26.64 39 ILE B N 1
ATOM 2504 C CA . ILE B 1 40 ? -17.767 22.929 19.516 1.00 27.12 39 ILE B CA 1
ATOM 2505 C C . ILE B 1 40 ? -18.090 24.034 20.524 1.00 26.94 39 ILE B C 1
ATOM 2506 O O . ILE B 1 40 ? -18.785 23.783 21.502 1.00 26.86 39 ILE B O 1
ATOM 2511 N N . HIS B 1 41 ? -17.622 25.255 20.251 1.00 27.12 40 HIS B N 1
ATOM 2512 C CA . HIS B 1 41 ? -17.805 26.381 21.165 1.00 27.53 40 HIS B CA 1
ATOM 2513 C C . HIS B 1 41 ? -18.819 27.442 20.741 1.00 27.76 40 HIS B C 1
ATOM 2514 O O . HIS B 1 41 ? -19.333 28.148 21.597 1.00 27.70 40 HIS B O 1
ATOM 2521 N N . GLU B 1 42 ? -19.087 27.580 19.439 1.00 27.68 41 GLU B N 1
ATOM 2522 C CA . GLU B 1 42 ? -19.963 28.665 18.948 1.00 27.75 41 GLU B CA 1
ATOM 2523 C C . GLU B 1 42 ? -20.638 28.357 17.601 1.00 27.71 41 GLU B C 1
ATOM 2524 O O . GLU B 1 42 ? -20.149 27.501 16.852 1.00 27.51 41 GLU B O 1
ATOM 2530 N N . PRO B 1 43 ? -21.766 29.050 17.287 1.00 27.40 42 PRO B N 1
ATOM 2531 C CA . PRO B 1 43 ? -22.367 28.911 15.957 1.00 27.14 42 PRO B CA 1
ATOM 2532 C C . PRO B 1 43 ? -21.411 29.396 14.867 1.00 26.53 42 PRO B C 1
ATOM 2533 O O . PRO B 1 43 ? -20.740 30.406 15.037 1.00 26.16 42 PRO B O 1
ATOM 2537 N N . CYS B 1 44 ? -21.353 28.669 13.758 1.00 26.18 43 CYS B N 1
ATOM 2538 C CA . CYS B 1 44 ? -20.438 28.998 12.678 1.00 26.05 43 CYS B CA 1
ATOM 2539 C C . CYS B 1 44 ? -21.152 29.468 11.418 1.00 25.36 43 CYS B C 1
ATOM 2540 O O . CYS B 1 44 ? -22.272 29.043 11.150 1.00 25.90 43 CYS B O 1
ATOM 2543 N N . PRO B 1 45 ? -20.499 30.348 10.638 1.00 24.81 44 PRO B N 1
ATOM 2544 C CA . PRO B 1 45 ? -21.014 30.703 9.312 1.00 24.39 44 PRO B CA 1
ATOM 2545 C C . PRO B 1 45 ? -21.095 29.482 8.380 1.00 23.79 44 PRO B C 1
ATOM 2546 O O . PRO B 1 45 ? -20.390 28.496 8.586 1.00 24.06 44 PRO B O 1
ATOM 2550 N N . VAL B 1 46 ? -21.967 29.562 7.379 1.00 22.98 45 VAL B N 1
ATOM 2551 C CA . VAL B 1 46 ? -22.230 28.458 6.452 1.00 21.77 45 VAL B CA 1
ATOM 2552 C C . VAL B 1 46 ? -21.829 28.862 5.040 1.00 20.92 45 VAL B C 1
ATOM 2553 O O . VAL B 1 46 ? -22.167 29.962 4.584 1.00 21.01 45 VAL B O 1
ATOM 2557 N N . VAL B 1 47 ? -21.054 28.006 4.377 1.00 19.56 46 VAL B N 1
ATOM 2558 C CA . VAL B 1 47 ? -20.875 28.096 2.923 1.00 18.83 46 VAL B CA 1
ATOM 2559 C C . VAL B 1 47 ? -21.657 26.974 2.256 1.00 18.56 46 VAL B C 1
ATOM 2560 O O . VAL B 1 47 ? -21.579 25.806 2.671 1.00 18.22 46 VAL B O 1
ATOM 2564 N N . TRP B 1 48 ? -22.432 27.335 1.244 1.00 18.41 47 TRP B N 1
ATOM 2565 C CA . TRP B 1 48 ? -23.189 26.361 0.471 1.00 18.52 47 TRP B CA 1
ATOM 2566 C C . TRP B 1 48 ? -22.435 26.102 -0.817 1.00 18.20 47 TRP B C 1
ATOM 2567 O O . TRP B 1 48 ? -22.177 27.036 -1.563 1.00 18.66 47 TRP B O 1
ATOM 2578 N N . TYR B 1 49 ? -22.101 24.839 -1.083 1.00 17.92 48 TYR B N 1
ATOM 2579 C C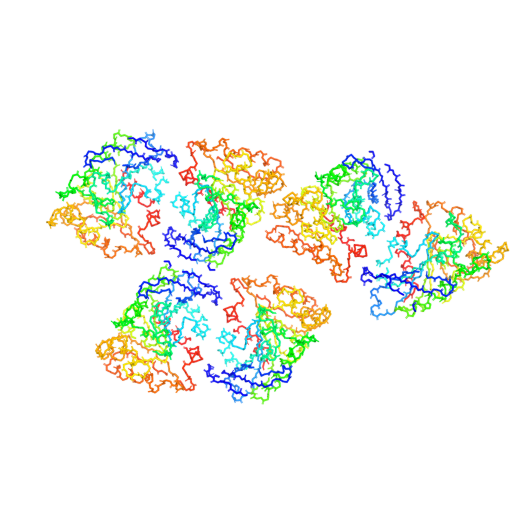A . TYR B 1 49 ? -21.439 24.462 -2.327 1.00 16.98 48 TYR B CA 1
ATOM 2580 C C . TYR B 1 49 ? -22.401 23.681 -3.214 1.00 17.09 48 TYR B C 1
ATOM 2581 O O . TYR B 1 49 ? -22.876 22.590 -2.858 1.00 16.76 48 TYR B O 1
ATOM 2590 N N . LEU B 1 50 ? -22.692 24.254 -4.368 1.00 17.27 49 LEU B N 1
ATOM 2591 C CA . LEU B 1 50 ? -23.592 23.636 -5.326 1.00 17.45 49 LEU B CA 1
ATOM 2592 C C . LEU B 1 50 ? -22.778 22.916 -6.397 1.00 17.47 49 LEU B C 1
ATOM 2593 O O . LEU B 1 50 ? -21.855 23.483 -6.971 1.00 17.76 49 LEU B O 1
ATOM 2598 N N . SER B 1 51 ? -23.126 21.659 -6.664 1.00 17.61 50 SER B N 1
ATOM 2599 C CA . SER B 1 51 ? -22.348 20.852 -7.587 1.00 17.16 50 SER B CA 1
ATOM 2600 C C . SER B 1 51 ? -22.870 20.930 -9.020 1.00 17.09 50 SER B C 1
ATOM 2601 O O . SER B 1 51 ? -23.981 21.429 -9.274 1.00 17.18 50 SER B O 1
ATOM 2604 N N . GLY B 1 52 ? -22.066 20.439 -9.955 1.00 16.15 51 GLY B N 1
ATOM 2605 C CA . GLY B 1 52 ? -22.415 20.536 -11.362 1.00 16.08 51 GLY B CA 1
ATOM 2606 C C . GLY B 1 52 ? -23.119 19.296 -11.877 1.00 16.01 51 GLY B C 1
ATOM 2607 O O . GLY B 1 52 ? -23.513 18.398 -11.100 1.00 14.34 51 GLY B O 1
ATOM 2608 N N . LEU B 1 53 ? -23.288 19.258 -13.196 1.00 16.15 52 LEU B N 1
ATOM 2609 C CA . LEU B 1 53 ? -23.961 18.142 -13.871 1.00 17.18 52 LEU B CA 1
ATOM 2610 C C . LEU B 1 53 ? -23.387 16.799 -13.483 1.00 17.38 52 LEU B C 1
ATOM 2611 O O . LEU B 1 53 ? -22.168 16.650 -13.400 1.00 17.22 52 LEU B O 1
ATOM 2616 N N . THR B 1 54 ? -24.288 15.827 -13.286 1.00 18.33 53 THR B N 1
ATOM 2617 C CA . THR B 1 54 ? -23.976 14.408 -12.987 1.00 18.48 53 THR B CA 1
ATOM 2618 C C . THR B 1 54 ? -23.554 14.148 -11.533 1.00 18.39 53 THR B C 1
ATOM 2619 O O . THR B 1 54 ? -23.387 12.994 -11.132 1.00 17.97 53 THR B O 1
ATOM 2623 N N . CYS B 1 55 ? -23.370 15.213 -10.755 1.00 17.34 54 CYS B N 1
ATOM 2624 C CA . CYS B 1 55 ? -22.844 15.064 -9.417 1.00 17.68 54 CYS B CA 1
ATOM 2625 C C . CYS B 1 55 ? -23.933 14.782 -8.385 1.00 17.74 54 CYS B C 1
ATOM 2626 O O . CYS B 1 55 ? -25.122 15.029 -8.616 1.00 17.13 54 CYS B O 1
ATOM 2629 N N . THR B 1 56 ? -23.504 14.212 -7.262 1.00 18.26 55 THR B N 1
ATOM 2630 C CA . THR B 1 56 ? -24.304 14.193 -6.048 1.00 18.65 55 THR B CA 1
ATOM 2631 C C . THR B 1 56 ? -23.528 15.069 -5.055 1.00 18.93 55 THR B C 1
ATOM 2632 O O . THR B 1 56 ? -22.617 15.788 -5.458 1.00 19.96 55 THR B O 1
ATOM 2636 N N . HIS B 1 57 ? -23.891 15.016 -3.774 1.00 19.15 56 HIS B N 1
ATOM 2637 C CA . HIS B 1 57 ? -23.061 15.558 -2.683 1.00 19.09 56 HIS B CA 1
ATOM 2638 C C . HIS B 1 57 ? -21.645 14.963 -2.686 1.00 18.57 56 HIS B C 1
ATOM 2639 O O . HIS B 1 57 ? -20.699 15.614 -2.252 1.00 17.52 56 HIS B O 1
ATOM 2646 N N . ALA B 1 58 ? -21.530 13.721 -3.167 1.00 18.80 57 ALA B N 1
ATOM 2647 C CA . ALA B 1 58 ? -20.318 12.903 -3.042 1.00 18.61 57 ALA B CA 1
ATOM 2648 C C . ALA B 1 58 ? -19.065 13.422 -3.751 1.00 18.42 57 ALA B C 1
ATOM 2649 O O . ALA B 1 58 ? -17.954 13.296 -3.219 1.00 18.28 57 ALA B O 1
ATOM 2651 N N . ASN B 1 59 ? -19.230 13.990 -4.940 1.00 17.61 58 ASN B N 1
ATOM 2652 C CA . ASN B 1 59 ? -18.064 14.364 -5.739 1.00 17.45 58 ASN B CA 1
ATOM 2653 C C . ASN B 1 59 ? -17.177 15.389 -5.019 1.00 17.23 58 ASN B C 1
ATOM 2654 O O . ASN B 1 59 ? -15.994 15.150 -4.828 1.00 17.24 58 ASN B O 1
ATOM 2659 N N . VAL B 1 60 ? -17.771 16.500 -4.587 1.00 17.12 59 VAL B N 1
ATOM 2660 C CA . VAL B 1 60 ? -17.019 17.533 -3.857 1.00 17.43 59 VAL B CA 1
ATOM 2661 C C . VAL B 1 60 ? -16.628 17.070 -2.449 1.00 17.35 59 VAL B C 1
ATOM 2662 O O . VAL B 1 60 ? -15.508 17.335 -1.980 1.00 16.69 59 VAL B O 1
ATOM 2674 N N . GLU B 1 62 ? -15.822 14.161 -1.495 1.00 18.66 61 GLU B N 1
ATOM 2675 C CA . GLU B 1 62 ? -14.664 13.273 -1.561 1.00 18.79 61 GLU B CA 1
ATOM 2676 C C . GLU B 1 62 ? -13.424 13.920 -2.155 1.00 18.49 61 GLU B C 1
ATOM 2677 O O . GLU B 1 62 ? -12.295 13.623 -1.721 1.00 18.19 61 GLU B O 1
ATOM 2683 N N . LYS B 1 63 ? -13.635 14.812 -3.127 1.00 18.29 62 LYS B N 1
ATOM 2684 C CA . LYS B 1 63 ? -12.530 15.314 -3.948 1.00 17.95 62 LYS B CA 1
ATOM 2685 C C . LYS B 1 63 ? -12.263 16.836 -3.907 1.00 17.99 62 LYS B C 1
ATOM 2686 O O . LYS B 1 63 ? -11.270 17.283 -4.470 1.00 17.60 62 LYS B O 1
ATOM 2692 N N . GLY B 1 64 ? -13.134 17.616 -3.273 1.00 17.26 63 GLY B N 1
ATOM 2693 C CA . GLY B 1 64 ? -12.985 19.081 -3.281 1.00 18.16 63 GLY B CA 1
ATOM 2694 C C . GLY B 1 64 ? -11.847 19.631 -2.424 1.00 18.27 63 GLY B C 1
ATOM 2695 O O . GLY B 1 64 ? -11.414 20.789 -2.606 1.00 18.48 63 GLY B O 1
ATOM 2696 N N . GLU B 1 65 ? -11.375 18.806 -1.489 1.00 18.07 64 GLU B N 1
ATOM 2697 C CA . GLU B 1 65 ? -10.324 19.179 -0.527 1.00 18.14 64 GLU B CA 1
ATOM 2698 C C . GLU B 1 65 ? -10.634 20.514 0.189 1.00 18.12 64 GLU B C 1
ATOM 2699 O O . GLU B 1 65 ? -9.799 21.427 0.243 1.00 18.04 64 GLU B O 1
ATOM 2705 N N . TYR B 1 66 ? -11.843 20.605 0.746 1.00 18.12 65 TYR B N 1
ATOM 2706 C CA . TYR B 1 66 ? -12.277 21.797 1.487 1.00 18.42 65 TYR B CA 1
ATOM 2707 C C . TYR B 1 66 ? -12.140 21.702 3.007 1.00 18.31 65 TYR B C 1
ATOM 2708 O O . TYR B 1 66 ? -12.166 22.735 3.684 1.00 18.00 65 TYR B O 1
ATOM 2717 N N . ARG B 1 67 ? -12.010 20.481 3.539 1.00 17.98 66 ARG B N 1
ATOM 2718 C CA . ARG B 1 67 ? -12.068 20.274 4.996 1.00 18.14 66 ARG B CA 1
ATOM 2719 C C . ARG B 1 67 ? -10.912 20.883 5.794 1.00 18.38 66 ARG B C 1
ATOM 2720 O O . ARG B 1 67 ? -11.144 21.365 6.893 1.00 18.03 66 ARG B O 1
ATOM 2728 N N . ARG B 1 68 ? -9.697 20.861 5.238 1.00 18.30 67 ARG B N 1
ATOM 2729 C CA . ARG B 1 68 ? -8.513 21.380 5.913 1.00 19.08 67 ARG B CA 1
ATOM 2730 C C . ARG B 1 68 ? -8.635 22.891 6.156 1.00 18.99 67 ARG B C 1
ATOM 2731 O O . ARG B 1 68 ? -8.432 23.353 7.271 1.00 19.00 67 ARG B O 1
ATOM 2747 N N . ALA B 1 70 ? -11.533 24.630 5.733 1.00 19.22 69 ALA B N 1
ATOM 2748 C CA . ALA B 1 70 ? -12.815 24.878 6.409 1.00 19.08 69 ALA B CA 1
ATOM 2749 C C . ALA B 1 70 ? -12.696 24.743 7.928 1.00 19.25 69 ALA B C 1
ATOM 2750 O O . ALA B 1 70 ? -13.300 25.522 8.678 1.00 18.66 69 ALA B O 1
ATOM 2752 N N . SER B 1 71 ? -11.905 23.757 8.362 1.00 19.26 70 SER B N 1
ATOM 2753 C CA . SER B 1 71 ? -11.619 23.503 9.769 1.00 19.83 70 SER B CA 1
ATOM 2754 C C . SER B 1 71 ? -10.843 24.705 10.343 1.00 20.56 70 SER B C 1
ATOM 2755 O O . SER B 1 71 ? -11.218 25.262 11.385 1.00 20.06 70 SER B O 1
ATOM 2758 N N . GLU B 1 72 ? -9.805 25.114 9.619 1.00 21.56 71 GLU B N 1
ATOM 2759 C CA . GLU B 1 72 ? -8.959 26.245 9.995 1.00 23.04 71 GLU B CA 1
ATOM 2760 C C . GLU B 1 72 ? -9.756 27.556 10.075 1.00 23.05 71 GLU B C 1
ATOM 2761 O O . GLU B 1 72 ? -9.599 28.330 11.023 1.00 23.15 71 GLU B O 1
ATOM 2767 N N . LEU B 1 73 ? -10.622 27.791 9.094 1.00 23.02 72 LEU B N 1
ATOM 2768 C CA . LEU B 1 73 ? -11.422 29.010 9.059 1.00 22.84 72 LEU B CA 1
ATOM 2769 C C . LEU B 1 73 ? -12.707 28.958 9.885 1.00 22.87 72 LEU B C 1
ATOM 2770 O O . LEU B 1 73 ? -13.331 29.997 10.110 1.00 23.03 72 LEU B O 1
ATOM 2775 N N . GLY B 1 74 ? -13.094 27.768 10.348 1.00 22.31 73 GLY B N 1
ATOM 2776 C CA . GLY B 1 74 ? -14.330 27.614 11.136 1.00 22.10 73 GLY B CA 1
ATOM 2777 C C . GLY B 1 74 ? -15.603 27.728 10.310 1.00 21.74 73 GLY B C 1
ATOM 2778 O O . GLY B 1 74 ? -16.577 28.390 10.722 1.00 22.10 73 GLY B O 1
ATOM 2779 N N . LEU B 1 75 ? -15.618 27.066 9.151 1.00 20.92 74 LEU B N 1
ATOM 2780 C CA . LEU B 1 75 ? -16.760 27.137 8.235 1.00 20.06 74 LEU B CA 1
ATOM 2781 C C . LEU B 1 75 ? -17.555 25.834 8.170 1.00 20.15 74 LEU B C 1
ATOM 2782 O O . LEU B 1 75 ? -16.973 24.760 8.035 1.00 19.74 74 LEU B O 1
ATOM 2787 N N . VAL B 1 76 ? -18.879 25.949 8.298 1.00 20.34 75 VAL B N 1
ATOM 2788 C CA . VAL B 1 76 ? -19.806 24.847 8.022 1.00 20.30 75 VAL B CA 1
ATOM 2789 C C . VAL B 1 76 ? -19.950 24.787 6.499 1.00 20.63 75 VAL B C 1
ATOM 2790 O O . VAL B 1 76 ? -20.186 25.812 5.837 1.00 20.17 75 VAL B O 1
ATOM 2794 N N . VAL B 1 77 ? -19.759 23.591 5.942 1.00 20.31 76 VAL B N 1
ATOM 2795 C CA . VAL B 1 77 ? -19.834 23.399 4.497 1.00 19.65 76 VAL B CA 1
ATOM 2796 C C . VAL B 1 77 ? -21.011 22.495 4.177 1.00 19.71 76 VAL B C 1
ATOM 2797 O O . VAL B 1 77 ? -21.026 21.341 4.587 1.00 19.33 76 VAL B O 1
ATOM 2801 N N . VAL B 1 78 ? -22.006 23.029 3.464 1.00 19.81 77 VAL B N 1
ATOM 2802 C CA . VAL B 1 78 ? -23.169 22.234 3.067 1.00 20.03 77 VAL B CA 1
ATOM 2803 C C . VAL B 1 78 ? -23.092 21.946 1.581 1.00 20.22 77 VAL B C 1
ATOM 2804 O O . VAL B 1 78 ? -22.851 22.860 0.761 1.00 20.76 77 VAL B O 1
ATOM 2808 N N . CYS B 1 79 ? -23.252 20.664 1.255 1.00 20.20 78 CYS B N 1
ATOM 2809 C CA . CYS B 1 79 ? -23.191 20.179 -0.117 1.00 20.14 78 CYS B CA 1
ATOM 2810 C C . CYS B 1 79 ? -24.443 19.367 -0.460 1.00 20.02 78 CYS B C 1
ATOM 2811 O O . CYS B 1 79 ? -24.518 18.166 -0.150 1.00 19.98 78 CYS B O 1
ATOM 2814 N N . PRO B 1 80 ? -25.445 20.024 -1.079 1.00 19.88 79 PRO B N 1
ATOM 2815 C CA . PRO B 1 80 ? -26.667 19.344 -1.543 1.00 19.51 79 PRO B CA 1
ATOM 2816 C C . PRO B 1 80 ? -26.458 18.494 -2.800 1.00 19.54 79 PRO B C 1
ATOM 2817 O O . PRO B 1 80 ? -25.398 18.564 -3.449 1.00 18.32 79 PRO B O 1
ATOM 2821 N N . ASP B 1 81 ? -27.480 17.710 -3.144 1.00 19.54 80 ASP B N 1
ATOM 2822 C CA . ASP B 1 81 ? -27.525 17.009 -4.432 1.00 19.87 80 ASP B CA 1
ATOM 2823 C C . ASP B 1 81 ? -27.837 18.023 -5.553 1.00 19.85 80 ASP B C 1
ATOM 2824 O O . ASP B 1 81 ? -27.923 19.223 -5.301 1.00 20.11 80 ASP B O 1
ATOM 2829 N N . THR B 1 82 ? -28.034 17.536 -6.777 1.00 19.94 81 THR B N 1
ATOM 2830 C CA . THR B 1 82 ? -28.157 18.381 -7.969 1.00 19.89 81 THR B CA 1
ATOM 2831 C C . THR B 1 82 ? -29.525 18.257 -8.639 1.00 20.33 81 THR B C 1
ATOM 2832 O O . THR B 1 82 ? -29.842 19.004 -9.567 1.00 19.80 81 THR B O 1
ATOM 2836 N N . SER B 1 83 ? -30.320 17.291 -8.182 1.00 21.12 82 SER B N 1
ATOM 2837 C CA . SER B 1 83 ? -31.651 17.048 -8.735 1.00 21.61 82 SER B CA 1
ATOM 2838 C C . SER B 1 83 ? -32.479 16.250 -7.732 1.00 21.55 82 SER B C 1
ATOM 2839 O O . SER B 1 83 ? -31.917 15.676 -6.797 1.00 21.41 82 SER B O 1
ATOM 2842 N N . PRO B 1 84 ? -33.819 16.198 -7.934 1.00 21.81 83 PRO B N 1
ATOM 2843 C CA . PRO B 1 84 ? -34.601 15.196 -7.229 1.00 21.97 83 PRO B CA 1
ATOM 2844 C C . PRO B 1 84 ? -34.102 13.788 -7.587 1.00 22.01 83 PRO B C 1
ATOM 2845 O O . PRO B 1 84 ? -33.438 13.602 -8.617 1.00 21.80 83 PRO B O 1
ATOM 2849 N N . ARG B 1 85 ? -34.400 12.814 -6.728 1.00 22.67 84 ARG B N 1
ATOM 2850 C CA . ARG B 1 85 ? -33.944 11.428 -6.897 1.00 22.98 84 ARG B CA 1
ATOM 2851 C C . ARG B 1 85 ? -35.096 10.476 -6.585 1.00 23.99 84 ARG B C 1
ATOM 2852 O O . ARG B 1 85 ? -35.958 10.801 -5.767 1.00 24.31 84 ARG B O 1
ATOM 2860 N N . GLY B 1 86 ? -35.112 9.304 -7.224 1.00 24.73 85 GLY B N 1
ATOM 2861 C CA . GLY B 1 86 ? -36.150 8.287 -6.960 1.00 25.62 85 GLY B CA 1
ATOM 2862 C C . GLY B 1 86 ? -36.534 7.518 -8.215 1.00 26.00 85 GLY B C 1
ATOM 2863 O O . GLY B 1 86 ? -36.388 8.038 -9.319 1.00 25.36 85 GLY B O 1
ATOM 2864 N N . ASN B 1 87 ? -37.037 6.290 -8.051 1.00 26.72 86 ASN B N 1
ATOM 2865 C CA . ASN B 1 87 ? -37.341 5.425 -9.208 1.00 27.37 86 ASN B CA 1
ATOM 2866 C C . ASN B 1 87 ? -38.489 5.894 -10.131 1.00 26.93 86 ASN B C 1
ATOM 2867 O O . ASN B 1 87 ? -38.609 5.418 -11.259 1.00 26.21 86 ASN B O 1
ATOM 2872 N N . ASP B 1 88 ? -39.323 6.816 -9.652 1.00 26.91 87 ASP B N 1
ATOM 2873 C CA . ASP B 1 88 ? -40.405 7.357 -10.482 1.00 27.18 87 ASP B CA 1
ATOM 2874 C C . ASP B 1 88 ? -40.239 8.837 -10.842 1.00 26.85 87 ASP B C 1
ATOM 2875 O O . ASP B 1 88 ? -41.189 9.486 -11.302 1.00 26.47 87 ASP B O 1
ATOM 2880 N N . VAL B 1 89 ? -39.035 9.365 -10.645 1.00 26.42 88 VAL B N 1
ATOM 2881 C CA . VAL B 1 89 ? -38.732 10.744 -11.039 1.00 25.95 88 VAL B CA 1
ATOM 2882 C C . VAL B 1 89 ? -38.387 10.731 -12.533 1.00 25.92 88 VAL B C 1
ATOM 2883 O O . VAL B 1 89 ? -37.529 9.949 -12.952 1.00 26.39 88 VAL B O 1
ATOM 2887 N N . PRO B 1 90 ? -39.057 11.584 -13.342 1.00 25.92 89 PRO B N 1
ATOM 2888 C CA . PRO B 1 90 ? -38.777 11.637 -14.781 1.00 25.68 89 PRO B CA 1
ATOM 2889 C C . PRO B 1 90 ? -37.344 12.064 -15.105 1.00 25.55 89 PRO B C 1
ATOM 2890 O O . PRO B 1 90 ? -36.681 12.731 -14.299 1.00 25.58 89 PRO B O 1
ATOM 2894 N N . ASP B 1 91 ? -36.880 11.672 -16.286 1.00 25.05 90 ASP B N 1
ATOM 2895 C CA . ASP B 1 91 ? -35.484 11.815 -16.652 1.00 24.16 90 ASP B CA 1
ATOM 2896 C C . ASP B 1 91 ? -35.372 11.679 -18.159 1.00 24.20 90 ASP B C 1
ATOM 2897 O O . ASP B 1 91 ? -36.329 11.263 -18.829 1.00 23.87 90 ASP B O 1
ATOM 2902 N N . GLU B 1 92 ? -34.221 12.089 -18.686 1.00 23.86 91 GLU B N 1
ATOM 2903 C CA . GLU B 1 92 ? -33.772 11.685 -20.010 1.00 24.14 91 GLU B CA 1
ATOM 2904 C C . GLU B 1 92 ? -32.591 10.776 -19.725 1.00 23.42 91 GLU B C 1
ATOM 2905 O O . GLU B 1 92 ? -31.479 11.242 -19.479 1.00 23.13 91 GLU B O 1
ATOM 2911 N N . LEU B 1 93 ? -32.855 9.472 -19.726 1.00 23.27 92 LEU B N 1
ATOM 2912 C CA . LEU B 1 93 ? -31.918 8.461 -19.205 1.00 23.34 92 LEU B CA 1
ATOM 2913 C C . LEU B 1 93 ? -30.433 8.637 -19.522 1.00 23.11 92 LEU B C 1
ATOM 2914 O O . LEU B 1 93 ? -29.602 8.701 -18.605 1.00 23.85 92 LEU B O 1
ATOM 2919 N N . THR B 1 94 ? -30.109 8.689 -20.806 1.00 22.63 93 THR B N 1
ATOM 2920 C CA . THR B 1 94 ? -28.729 8.707 -21.253 1.00 22.89 93 THR B CA 1
ATOM 2921 C C . THR B 1 94 ? -28.229 10.133 -21.540 1.00 22.72 93 THR B C 1
ATOM 2922 O O . THR B 1 94 ? -27.073 10.327 -21.932 1.00 23.21 93 THR B O 1
ATOM 2926 N N . ASN B 1 95 ? -29.109 11.114 -21.367 1.00 22.06 94 ASN B N 1
ATOM 2927 C CA . ASN B 1 95 ? -28.717 12.511 -21.518 1.00 21.84 94 ASN B CA 1
ATOM 2928 C C . ASN B 1 95 ? -28.268 13.035 -20.150 1.00 21.56 94 ASN B C 1
ATOM 2929 O O . ASN B 1 95 ? -29.091 13.351 -19.293 1.00 20.77 94 ASN B O 1
ATOM 2934 N N . TRP B 1 96 ? -26.952 13.080 -19.939 1.00 21.96 95 TRP B N 1
ATOM 2935 C CA . TRP B 1 96 ? -26.384 13.572 -18.677 1.00 22.37 95 TRP B CA 1
ATOM 2936 C C . TRP B 1 96 ? -26.580 15.079 -18.493 1.00 22.15 95 TRP B C 1
ATOM 2937 O O . TRP B 1 96 ? -26.297 15.626 -17.420 1.00 22.86 95 TRP B O 1
ATOM 2948 N N . GLN B 1 97 ? -27.073 15.735 -19.541 1.00 21.69 96 GLN B N 1
ATOM 2949 C CA . GLN B 1 97 ? -27.327 17.176 -19.522 1.00 21.70 96 GLN B CA 1
ATOM 2950 C C . GLN B 1 97 ? -28.777 17.517 -19.166 1.00 21.36 96 GLN B C 1
ATOM 2951 O O . GLN B 1 97 ? -29.133 18.693 -19.115 1.00 21.86 96 GLN B O 1
ATOM 2965 N N . GLY B 1 99 ? -32.484 16.244 -16.718 1.00 19.59 98 GLY B N 1
ATOM 2966 C CA . GLY B 1 99 ? -33.148 15.418 -15.727 1.00 18.67 98 GLY B CA 1
ATOM 2967 C C . GLY B 1 99 ? -32.321 15.182 -14.485 1.00 18.95 98 GLY B C 1
ATOM 2968 O O . GLY B 1 99 ? -31.898 16.134 -13.824 1.00 19.12 98 GLY B O 1
ATOM 2969 N N . LYS B 1 100 ? -32.083 13.907 -14.176 1.00 18.49 99 LYS B N 1
ATOM 2970 C CA . LYS B 1 100 ? -31.311 13.496 -12.999 1.00 18.58 99 LYS B CA 1
ATOM 2971 C C . LYS B 1 100 ? -29.859 13.961 -13.079 1.00 18.27 99 LYS B C 1
ATOM 2972 O O . LYS B 1 100 ? -29.220 13.889 -14.130 1.00 19.07 99 LYS B O 1
ATOM 2978 N N . GLY B 1 101 ? -29.355 14.460 -11.959 1.00 18.63 100 GLY B N 1
ATOM 2979 C CA . GLY B 1 101 ? -28.043 15.077 -11.908 1.00 18.45 100 GLY B CA 1
ATOM 2980 C C . GLY B 1 101 ? -27.991 16.389 -12.678 1.00 18.78 100 GLY B C 1
ATOM 2981 O O . GLY B 1 101 ? -26.900 16.884 -12.950 1.00 18.75 100 GLY B O 1
ATOM 2982 N N . ALA B 1 102 ? -29.161 16.944 -13.018 1.00 18.29 101 ALA B N 1
ATOM 2983 C CA . ALA B 1 102 ? -29.269 18.105 -13.930 1.00 18.56 101 ALA B CA 1
ATOM 2984 C C . ALA B 1 102 ? -30.484 19.016 -13.679 1.00 18.63 101 ALA B C 1
ATOM 2985 O O . ALA B 1 102 ? -31.188 19.405 -14.614 1.00 18.78 101 ALA B O 1
ATOM 2987 N N . GLY B 1 103 ? -30.719 19.363 -12.418 1.00 18.96 102 GLY B N 1
ATOM 2988 C CA . GLY B 1 103 ? -31.861 20.186 -12.035 1.00 19.17 102 GLY B CA 1
ATOM 2989 C C . GLY B 1 103 ? -31.741 21.679 -12.327 1.00 19.37 102 GLY B C 1
ATOM 2990 O O . GLY B 1 103 ? -32.733 22.391 -12.264 1.00 19.29 102 GLY B O 1
ATOM 2991 N N . PHE B 1 104 ? -30.534 22.140 -12.666 1.00 19.53 103 PHE B N 1
ATOM 2992 C CA . PHE B 1 104 ? -30.250 23.555 -12.995 1.00 19.60 103 PHE B CA 1
ATOM 2993 C C . PHE B 1 104 ? -30.736 24.598 -11.983 1.00 19.77 103 PHE B C 1
ATOM 2994 O O . PHE B 1 104 ? -30.984 25.751 -12.343 1.00 19.69 103 PHE B O 1
ATOM 3002 N N . TYR B 1 105 ? -30.862 24.182 -10.722 1.00 19.43 104 TYR B N 1
ATOM 3003 C CA . TYR B 1 105 ? -31.167 25.103 -9.620 1.00 19.23 104 TYR B CA 1
ATOM 3004 C C . TYR B 1 105 ? -32.315 26.067 -9.959 1.00 19.06 104 TYR B C 1
ATOM 3005 O O . TYR B 1 105 ? -32.268 27.273 -9.672 1.00 18.36 104 TYR B O 1
ATOM 3014 N N . LEU B 1 106 ? -33.344 25.496 -10.575 1.00 19.28 105 LEU B N 1
ATOM 3015 C CA . LEU B 1 106 ? -34.523 26.233 -10.989 1.00 20.30 105 LEU B CA 1
ATOM 3016 C C . LEU B 1 106 ? -35.787 25.549 -10.492 1.00 21.12 105 LEU B C 1
ATOM 3017 O O . LEU B 1 106 ? -35.764 24.368 -10.152 1.00 21.45 105 LEU B O 1
ATOM 3022 N N . ASP B 1 107 ? -36.887 26.287 -10.456 1.00 21.82 106 ASP B N 1
ATOM 3023 C CA . ASP B 1 107 ? -38.185 25.677 -10.193 1.00 23.50 106 ASP B CA 1
ATOM 3024 C C . ASP B 1 107 ? -38.901 25.429 -11.538 1.00 24.04 106 ASP B C 1
ATOM 3025 O O . ASP B 1 107 ? -39.313 26.379 -12.217 1.00 24.44 106 ASP B O 1
ATOM 3030 N N . ALA B 1 108 ? -39.014 24.157 -11.928 1.00 24.27 107 ALA B N 1
ATOM 3031 C CA . ALA B 1 108 ? -39.611 23.786 -13.218 1.00 24.85 107 ALA B CA 1
ATOM 3032 C C . ALA B 1 108 ? -41.102 24.047 -13.213 1.00 25.09 107 ALA B C 1
ATOM 3033 O O . ALA B 1 108 ? -41.755 23.858 -12.191 1.00 25.27 107 ALA B O 1
ATOM 3035 N N . THR B 1 109 ? -41.617 24.501 -14.355 1.00 26.09 108 THR B N 1
ATOM 3036 C CA . THR B 1 109 ? -43.040 24.816 -14.531 1.00 27.06 108 THR B CA 1
ATOM 3037 C C . THR B 1 109 ? -43.746 23.851 -15.497 1.00 27.96 108 THR B C 1
ATOM 3038 O O . THR B 1 109 ? -44.964 23.671 -15.421 1.00 28.07 108 THR B O 1
ATOM 3042 N N . GLU B 1 110 ? -42.970 23.223 -16.380 1.00 28.85 109 GLU B N 1
ATOM 3043 C CA . GLU B 1 110 ? -43.511 22.355 -17.427 1.00 29.74 109 GLU B CA 1
ATOM 3044 C C . GLU B 1 110 ? -43.591 20.895 -17.004 1.00 29.99 109 GLU B C 1
ATOM 3045 O O . GLU B 1 110 ? -42.715 20.391 -16.293 1.00 29.75 109 GLU B O 1
ATOM 3051 N N . GLU B 1 111 ? -44.654 20.222 -17.448 1.00 30.66 110 GLU B N 1
ATOM 3052 C CA . GLU B 1 111 ? -44.819 18.782 -17.242 1.00 31.02 110 GLU B CA 1
ATOM 3053 C C . GLU B 1 111 ? -43.835 17.991 -18.107 1.00 30.26 110 GLU B C 1
ATOM 3054 O O . GLU B 1 111 ? -43.530 18.409 -19.227 1.00 30.38 110 GLU B O 1
ATOM 3060 N N . PRO B 1 112 ? -43.336 16.843 -17.606 1.00 29.67 111 PRO B N 1
ATOM 3061 C CA . PRO B 1 112 ? -43.557 16.246 -16.291 1.00 29.37 111 PRO B CA 1
ATOM 3062 C C . PRO B 1 112 ? -42.572 16.731 -15.205 1.00 29.27 111 PRO B C 1
ATOM 3063 O O . PRO B 1 112 ? -42.602 16.223 -14.080 1.00 29.11 111 PRO B O 1
ATOM 3067 N N . TRP B 1 113 ? -41.737 17.714 -15.539 1.00 28.68 112 TRP B N 1
ATOM 3068 C CA . TRP B 1 113 ? -40.642 18.157 -14.660 1.00 28.48 112 TRP B CA 1
ATOM 3069 C C . TRP B 1 113 ? -41.148 18.899 -13.435 1.00 28.50 112 TRP B C 1
ATOM 3070 O O . TRP B 1 113 ? -40.510 18.916 -12.387 1.00 28.72 112 TRP B O 1
ATOM 3081 N N . SER B 1 114 ? -42.326 19.485 -13.584 1.00 28.50 113 SER B N 1
ATOM 3082 C CA . SER B 1 114 ? -42.959 20.286 -12.555 1.00 28.65 113 SER B CA 1
ATOM 3083 C C . SER B 1 114 ? -43.094 19.609 -11.172 1.00 28.16 113 SER B C 1
ATOM 3084 O O . SER B 1 114 ? -42.840 20.236 -10.144 1.00 28.19 113 SER B O 1
ATOM 3087 N N . GLU B 1 115 ? -43.486 18.335 -11.163 1.00 28.05 114 GLU B N 1
ATOM 3088 C CA . GLU B 1 115 ? -43.734 17.572 -9.926 1.00 28.11 114 GLU B CA 1
ATOM 3089 C C . GLU B 1 115 ? -42.549 17.534 -8.943 1.00 27.31 114 GLU B C 1
ATOM 3090 O O . GLU B 1 115 ? -42.723 17.771 -7.733 1.00 27.26 114 GLU B O 1
ATOM 3096 N N . HIS B 1 116 ? -41.355 17.244 -9.466 1.00 25.52 115 HIS B N 1
ATOM 3097 C CA . HIS B 1 116 ? -40.179 17.000 -8.630 1.00 23.97 115 HIS B CA 1
ATOM 3098 C C . HIS B 1 116 ? -39.082 18.052 -8.749 1.00 23.14 115 HIS B C 1
ATOM 3099 O O . HIS B 1 116 ? -38.308 18.244 -7.817 1.00 22.40 115 HIS B O 1
ATOM 3106 N N . TYR B 1 117 ? -38.995 18.718 -9.895 1.00 22.13 116 TYR B N 1
ATOM 3107 C CA . TYR B 1 117 ? -37.836 19.575 -10.163 1.00 21.43 116 TYR B CA 1
ATOM 3108 C C . TYR B 1 117 ? -37.973 21.001 -9.631 1.00 21.49 116 TYR B C 1
ATOM 3109 O O . TYR B 1 117 ? -38.079 21.963 -10.401 1.00 21.53 116 TYR B O 1
ATOM 3118 N N . GLN B 1 118 ? -37.947 21.112 -8.304 1.00 21.48 117 GLN B N 1
ATOM 3119 C CA . GLN B 1 118 ? -38.051 22.397 -7.616 1.00 22.24 117 GLN B CA 1
ATOM 3120 C C . GLN B 1 118 ? -36.763 22.669 -6.840 1.00 21.88 117 GLN B C 1
ATOM 3121 O O . GLN B 1 118 ? -36.801 22.943 -5.640 1.00 21.52 117 GLN B O 1
ATOM 3135 N N . TYR B 1 120 ? -34.572 25.133 -7.035 1.00 22.36 119 TYR B N 1
ATOM 3136 C CA . TYR B 1 120 ? -34.394 26.490 -6.528 1.00 21.98 119 TYR B CA 1
ATOM 3137 C C . TYR B 1 120 ? -35.024 26.639 -5.137 1.00 22.57 119 TYR B C 1
ATOM 3138 O O . TYR B 1 120 ? -34.369 27.126 -4.217 1.00 23.12 119 TYR B O 1
ATOM 3147 N N . SER B 1 121 ? -36.279 26.215 -4.981 1.00 22.86 120 SER B N 1
ATOM 3148 C CA . SER B 1 121 ? -36.969 26.267 -3.684 1.00 23.59 120 SER B CA 1
ATOM 3149 C C . SER B 1 121 ? -36.319 25.359 -2.644 1.00 24.11 120 SER B C 1
ATOM 3150 O O . SER B 1 121 ? -36.299 25.684 -1.457 1.00 24.37 120 SER B O 1
ATOM 3153 N N . TYR B 1 122 ? -35.785 24.223 -3.094 1.00 24.28 121 TYR B N 1
ATOM 3154 C CA . TYR B 1 122 ? -35.109 23.304 -2.196 1.00 24.47 121 TYR B CA 1
ATOM 3155 C C . TYR B 1 122 ? -33.868 23.931 -1.577 1.00 24.58 121 TYR B C 1
ATOM 3156 O O . TYR B 1 122 ? -33.708 23.926 -0.353 1.00 24.71 121 TYR B O 1
ATOM 3165 N N . VAL B 1 123 ? -33.015 24.497 -2.430 1.00 24.71 122 VAL B N 1
ATOM 3166 C CA . VAL B 1 123 ? -31.729 25.028 -2.006 1.00 24.29 122 VAL B CA 1
ATOM 3167 C C . VAL B 1 123 ? -31.878 26.331 -1.213 1.00 24.97 122 VAL B C 1
ATOM 3168 O O . VAL B 1 123 ? -31.082 26.587 -0.299 1.00 25.31 122 VAL B O 1
ATOM 3172 N N . THR B 1 124 ? -32.891 27.137 -1.550 1.00 24.65 123 THR B N 1
ATOM 3173 C CA . THR B 1 124 ? -33.059 28.455 -0.938 1.00 24.65 123 THR B CA 1
ATOM 3174 C C . THR B 1 124 ? -34.026 28.521 0.246 1.00 24.88 123 THR B C 1
ATOM 3175 O O . THR B 1 124 ? -33.972 29.477 1.032 1.00 25.60 123 THR B O 1
ATOM 3179 N N . GLU B 1 125 ? -34.895 27.524 0.384 1.00 24.12 124 GLU B N 1
ATOM 3180 C CA . GLU B 1 125 ? -35.902 27.543 1.429 1.00 24.10 124 GLU B CA 1
ATOM 3181 C C . GLU B 1 125 ? -35.884 26.294 2.299 1.00 23.53 124 GLU B C 1
ATOM 3182 O O . GLU B 1 125 ? -35.607 26.379 3.487 1.00 23.47 124 GLU B O 1
ATOM 3188 N N . GLU B 1 126 ? -36.155 25.137 1.705 1.00 23.10 125 GLU B N 1
ATOM 3189 C CA . GLU B 1 126 ? -36.338 23.921 2.488 1.00 23.02 125 GLU B CA 1
ATOM 3190 C C . GLU B 1 126 ? -35.094 23.419 3.205 1.00 22.73 125 GLU B C 1
ATOM 3191 O O . GLU B 1 126 ? -35.154 23.110 4.397 1.00 21.59 125 GLU B O 1
ATOM 3197 N N . LEU B 1 127 ? -33.985 23.295 2.470 1.00 22.64 126 LEU B N 1
ATOM 3198 C CA . LEU B 1 127 ? -32.757 22.752 3.060 1.00 23.04 126 LEU B CA 1
ATOM 3199 C C . LEU B 1 127 ? -32.107 23.707 4.080 1.00 22.75 126 LEU B C 1
ATOM 3200 O O . LEU B 1 127 ? -31.612 23.242 5.088 1.00 22.90 126 LEU B O 1
ATOM 3205 N N . PRO B 1 128 ? -32.096 25.036 3.821 1.00 23.22 127 PRO B N 1
ATOM 3206 C CA . PRO B 1 128 ? -31.646 25.968 4.878 1.00 23.43 127 PRO B CA 1
ATOM 3207 C C . PRO B 1 128 ? -32.470 25.892 6.163 1.00 24.16 127 PRO B C 1
ATOM 3208 O O . PRO B 1 128 ? -31.911 26.003 7.250 1.00 24.55 127 PRO B O 1
ATOM 3212 N N . ALA B 1 129 ? -33.782 25.689 6.046 1.00 24.53 128 ALA B N 1
ATOM 3213 C CA . ALA B 1 129 ? -34.620 25.526 7.229 1.00 24.73 128 ALA B CA 1
ATOM 3214 C C . ALA B 1 129 ? -34.170 24.294 8.040 1.00 25.22 128 ALA B C 1
ATOM 3215 O O . ALA B 1 129 ? -34.067 24.355 9.263 1.00 24.39 128 ALA B O 1
ATOM 3217 N N . LEU B 1 130 ? -33.869 23.198 7.337 1.00 25.57 129 LEU B N 1
ATOM 3218 C CA . LEU B 1 130 ? -33.337 21.984 7.957 1.00 26.02 129 LEU B CA 1
ATOM 3219 C C . LEU B 1 130 ? -31.944 22.170 8.583 1.00 25.88 129 LEU B C 1
ATOM 3220 O O . LEU B 1 130 ? -31.687 21.677 9.682 1.00 26.36 129 LEU B O 1
ATOM 3225 N N . ILE B 1 131 ? -31.047 22.852 7.876 1.00 25.87 130 ILE B N 1
ATOM 3226 C CA . ILE B 1 131 ? -29.684 23.105 8.374 1.00 25.91 130 ILE B CA 1
ATOM 3227 C C . ILE B 1 131 ? -29.680 23.939 9.671 1.00 26.48 130 ILE B C 1
ATOM 3228 O O . ILE B 1 131 ? -28.937 23.633 10.605 1.00 26.24 130 ILE B O 1
ATOM 3233 N N . GLY B 1 132 ? -30.515 24.977 9.724 1.00 27.67 131 GLY B N 1
ATOM 3234 C CA . GLY B 1 132 ? -30.605 25.849 10.908 1.00 28.63 131 GLY B CA 1
ATOM 3235 C C . GLY B 1 132 ? -31.222 25.133 12.093 1.00 29.51 131 GLY B C 1
ATOM 3236 O O . GLY B 1 132 ? -30.950 25.458 13.245 1.00 29.63 131 GLY B O 1
ATOM 3237 N N . GLN B 1 133 ? -32.046 24.138 11.792 1.00 30.44 132 GLN B N 1
ATOM 3238 C CA . GLN B 1 133 ? -32.752 23.354 12.793 1.00 31.88 132 GLN B CA 1
ATOM 3239 C C . GLN B 1 133 ? -31.839 22.330 13.474 1.00 31.57 132 GLN B C 1
ATOM 3240 O O . GLN B 1 133 ? -31.954 22.082 14.676 1.00 31.86 132 GLN B O 1
ATOM 3246 N N . HIS B 1 134 ? -30.932 21.735 12.704 1.00 31.16 133 HIS B N 1
ATOM 3247 C CA . HIS B 1 134 ? -30.155 20.596 13.196 1.00 30.59 133 HIS B CA 1
ATOM 3248 C C . HIS B 1 134 ? -28.666 20.828 13.456 1.00 29.67 133 HIS B C 1
ATOM 3249 O O . HIS B 1 134 ? -28.002 19.957 14.021 1.00 29.29 133 HIS B O 1
ATOM 3256 N N . PHE B 1 135 ? -28.148 21.990 13.065 1.00 28.57 134 PHE B N 1
ATOM 3257 C CA . PHE B 1 135 ? -26.717 22.263 13.176 1.00 27.96 134 PHE B CA 1
ATOM 3258 C C . PHE B 1 135 ? -26.447 23.584 13.876 1.00 27.86 134 PHE B C 1
ATOM 3259 O O . PHE B 1 135 ? -27.262 24.511 13.796 1.00 27.89 134 PHE B O 1
ATOM 3267 N N . ARG B 1 136 ? -25.301 23.659 14.553 1.00 27.55 135 ARG B N 1
ATOM 3268 C CA . ARG B 1 136 ? -24.904 24.860 15.284 1.00 27.41 135 ARG B CA 1
ATOM 3269 C C . ARG B 1 136 ? -24.378 25.888 14.286 1.00 26.85 135 ARG B C 1
ATOM 3270 O O . ARG B 1 136 ? -23.181 26.198 14.239 1.00 27.07 135 ARG B O 1
ATOM 3278 N N . ALA B 1 137 ? -25.311 26.411 13.496 1.00 26.27 136 ALA B N 1
ATOM 3279 C CA . ALA B 1 137 ? -25.010 27.281 12.376 1.00 26.03 136 ALA B CA 1
ATOM 3280 C C . ALA B 1 137 ? -25.580 28.672 12.588 1.00 25.69 136 ALA B C 1
ATOM 3281 O O . ALA B 1 137 ? -26.716 28.828 13.016 1.00 25.94 136 ALA B O 1
ATOM 3283 N N . ASP B 1 138 ? -24.774 29.678 12.290 1.00 25.85 137 ASP B N 1
ATOM 3284 C CA . ASP B 1 138 ? -25.214 31.059 12.340 1.00 25.71 137 ASP B CA 1
ATOM 3285 C C . ASP B 1 138 ? -25.797 31.400 10.973 1.00 25.22 137 ASP B C 1
ATOM 3286 O O . ASP B 1 138 ? -25.058 31.676 10.026 1.00 25.16 137 ASP B O 1
ATOM 3299 N N . SER B 1 140 ? -27.289 33.974 9.981 1.00 25.48 139 SER B N 1
ATOM 3300 C CA . SER B 1 140 ? -27.103 35.373 9.606 1.00 25.70 139 SER B CA 1
ATOM 3301 C C . SER B 1 140 ? -25.856 35.532 8.740 1.00 25.39 139 SER B C 1
ATOM 3302 O O . SER B 1 140 ? -25.688 36.541 8.060 1.00 25.90 139 SER B O 1
ATOM 3305 N N . ARG B 1 141 ? -24.978 34.533 8.776 1.00 24.96 140 ARG B N 1
ATOM 3306 C CA . ARG B 1 141 ? -23.743 34.566 7.999 1.00 25.14 140 ARG B CA 1
ATOM 3307 C C . ARG B 1 141 ? -23.676 33.363 7.063 1.00 24.41 140 ARG B C 1
ATOM 3308 O O . ARG B 1 141 ? -23.196 32.305 7.442 1.00 24.25 140 ARG B O 1
ATOM 3316 N N . GLN B 1 142 ? -24.199 33.539 5.854 1.00 24.30 141 GLN B N 1
ATOM 3317 C CA . GLN B 1 142 ? -24.212 32.499 4.829 1.00 24.18 141 GLN B CA 1
ATOM 3318 C C . GLN B 1 142 ? -23.601 33.013 3.531 1.00 24.03 141 GLN B C 1
ATOM 3319 O O . GLN B 1 142 ? -23.800 34.180 3.140 1.00 23.96 141 GLN B O 1
ATOM 3325 N N . SER B 1 143 ? -22.828 32.142 2.889 1.00 23.56 142 SER B N 1
ATOM 3326 C CA . SER B 1 143 ? -22.253 32.406 1.579 1.00 22.97 142 SER B CA 1
ATOM 3327 C C . SER B 1 143 ? -22.519 31.216 0.641 1.00 22.73 142 SER B C 1
ATOM 3328 O O . SER B 1 143 ? -22.823 30.102 1.098 1.00 22.27 142 SER B O 1
ATOM 3331 N N . ILE B 1 144 ? -22.427 31.446 -0.667 1.00 21.85 143 ILE B N 1
ATOM 3332 C CA . ILE B 1 144 ? -22.765 30.388 -1.617 1.00 20.82 143 ILE B CA 1
ATOM 3333 C C . ILE B 1 144 ? -21.786 30.323 -2.772 1.00 20.69 143 ILE B C 1
ATOM 3334 O O . ILE B 1 144 ? -21.357 31.354 -3.308 1.00 20.57 143 ILE B O 1
ATOM 3339 N N . PHE B 1 145 ? -21.411 29.105 -3.133 1.00 19.62 144 PHE B N 1
ATOM 3340 C CA . PHE B 1 145 ? -20.523 28.905 -4.272 1.00 19.61 144 PHE B CA 1
ATOM 3341 C C . PHE B 1 145 ? -20.788 27.573 -4.952 1.00 19.72 144 PHE B C 1
ATOM 3342 O O . PHE B 1 145 ? -21.632 26.812 -4.503 1.00 19.71 144 PHE B O 1
ATOM 3350 N N . GLY B 1 146 ? -20.130 27.324 -6.072 1.00 20.38 145 GLY B N 1
ATOM 3351 C CA . GLY B 1 146 ? -20.397 26.100 -6.802 1.00 20.82 145 GLY B CA 1
ATOM 3352 C C . GLY B 1 146 ? -19.534 25.917 -8.022 1.00 21.12 145 GLY B C 1
ATOM 3353 O O . GLY B 1 146 ? -18.764 26.810 -8.405 1.00 21.05 145 GLY B O 1
ATOM 3354 N N . HIS B 1 147 ? -19.676 24.740 -8.628 1.00 21.24 146 HIS B N 1
ATOM 3355 C CA . HIS B 1 147 ? -18.975 24.383 -9.864 1.00 20.91 146 HIS B CA 1
ATOM 3356 C C . HIS B 1 147 ? -19.930 24.295 -11.063 1.00 21.04 146 HIS B C 1
ATOM 3357 O O . HIS B 1 147 ? -20.883 23.523 -11.047 1.00 20.68 146 HIS B O 1
ATOM 3364 N N . SER B 1 148 ? -19.682 25.110 -12.093 1.00 21.75 147 SER B N 1
ATOM 3365 C CA . SER B 1 148 ? -20.320 24.928 -13.430 1.00 21.90 147 SER B CA 1
ATOM 3366 C C . SER B 1 148 ? -21.841 25.197 -13.460 1.00 21.17 147 SER B C 1
ATOM 3367 O O . SER B 1 148 ? -22.273 26.350 -13.453 1.00 20.97 147 SER B O 1
ATOM 3378 N N . GLY B 1 150 ? -23.479 24.386 -10.930 1.00 18.84 149 GLY B N 1
ATOM 3379 C CA . GLY B 1 150 ? -23.522 24.840 -9.543 1.00 18.61 149 GLY B CA 1
ATOM 3380 C C . GLY B 1 150 ? -23.037 26.271 -9.369 1.00 18.95 149 GLY B C 1
ATOM 3381 O O . GLY B 1 150 ? -23.437 26.944 -8.428 1.00 18.58 149 GLY B O 1
ATOM 3382 N N . GLY B 1 151 ? -22.138 26.703 -10.251 1.00 18.99 150 GLY B N 1
ATOM 3383 C CA . GLY B 1 151 ? -21.710 28.111 -10.324 1.00 18.98 150 GLY B CA 1
ATOM 3384 C C . GLY B 1 151 ? -22.836 29.002 -10.824 1.00 18.97 150 GLY B C 1
ATOM 3385 O O . GLY B 1 151 ? -23.013 30.114 -10.341 1.00 19.27 150 GLY B O 1
ATOM 3386 N N . HIS B 1 152 ? -23.574 28.509 -11.818 1.00 18.60 151 HIS B N 1
ATOM 3387 C CA . HIS B 1 152 ? -24.815 29.094 -12.296 1.00 18.48 151 HIS B CA 1
ATOM 3388 C C . HIS B 1 152 ? -25.843 29.157 -11.151 1.00 18.91 151 HIS B C 1
ATOM 3389 O O . HIS B 1 152 ? -26.555 30.171 -10.977 1.00 18.24 151 HIS B O 1
ATOM 3396 N N . GLY B 1 153 ? -25.929 28.070 -10.386 1.00 18.33 152 GLY B N 1
ATOM 3397 C CA . GLY B 1 153 ? -26.818 28.014 -9.218 1.00 18.93 152 GLY B CA 1
ATOM 3398 C C . GLY B 1 153 ? -26.474 29.048 -8.148 1.00 19.28 152 GLY B C 1
ATOM 3399 O O . GLY B 1 153 ? -27.332 29.817 -7.717 1.00 19.39 152 GLY B O 1
ATOM 3400 N N . ALA B 1 154 ? -25.212 29.068 -7.731 1.00 19.31 153 ALA B N 1
ATOM 3401 C CA . ALA B 1 154 ? -24.735 29.971 -6.688 1.00 19.74 153 ALA B CA 1
ATOM 3402 C C . ALA B 1 154 ? -24.923 31.452 -7.078 1.00 20.32 153 ALA B C 1
ATOM 3403 O O . ALA B 1 154 ? -25.486 32.240 -6.311 1.00 20.47 153 ALA B O 1
ATOM 3413 N N . THR B 1 156 ? -26.897 32.820 -9.605 1.00 21.68 155 THR B N 1
ATOM 3414 C CA . THR B 1 156 ? -28.292 33.223 -9.781 1.00 21.78 155 THR B CA 1
ATOM 3415 C C . THR B 1 156 ? -29.028 33.350 -8.435 1.00 21.65 155 THR B C 1
ATOM 3416 O O . THR B 1 156 ? -29.809 34.276 -8.232 1.00 21.09 155 THR B O 1
ATOM 3420 N N . ILE B 1 157 ? -28.758 32.426 -7.517 1.00 21.78 156 ILE B N 1
ATOM 3421 C CA . ILE B 1 157 ? -29.325 32.472 -6.168 1.00 22.07 156 ILE B CA 1
ATOM 3422 C C . ILE B 1 157 ? -28.871 33.721 -5.400 1.00 22.62 156 ILE B C 1
ATOM 3423 O O . ILE B 1 157 ? -29.693 34.370 -4.749 1.00 23.44 156 ILE B O 1
ATOM 3428 N N . ALA B 1 158 ? -27.583 34.054 -5.488 1.00 22.93 157 ALA B N 1
ATOM 3429 C CA . ALA B 1 158 ? -27.033 35.239 -4.820 1.00 23.60 157 ALA B CA 1
ATOM 3430 C C . ALA B 1 158 ? -27.694 36.494 -5.379 1.00 23.85 157 ALA B C 1
ATOM 3431 O O . ALA B 1 158 ? -28.253 37.281 -4.630 1.00 23.87 157 ALA B O 1
ATOM 3433 N N . LEU B 1 159 ? -27.675 36.636 -6.705 1.00 24.26 158 LEU B N 1
ATOM 3434 C CA . LEU B 1 159 ? -28.290 37.785 -7.394 1.00 24.44 158 LEU B CA 1
ATOM 3435 C C . LEU B 1 159 ? -29.749 38.024 -7.029 1.00 24.57 158 LEU B C 1
ATOM 3436 O O . LEU B 1 159 ? -30.188 39.166 -6.924 1.00 25.31 158 LEU B O 1
ATOM 3441 N N . LYS B 1 160 ? -30.490 36.951 -6.808 1.00 24.83 159 LYS B N 1
ATOM 3442 C CA . LYS B 1 160 ? -31.905 37.046 -6.446 1.00 24.87 159 LYS B CA 1
ATOM 3443 C C . LYS B 1 160 ? -32.148 37.159 -4.940 1.00 25.42 159 LYS B C 1
ATOM 3444 O O . LYS B 1 160 ? -33.257 37.497 -4.506 1.00 25.23 159 LYS B O 1
ATOM 3450 N N . ASN B 1 161 ? -31.115 36.878 -4.147 1.00 25.75 160 ASN B N 1
ATOM 3451 C CA . ASN B 1 161 ? -31.217 36.915 -2.687 1.00 26.52 160 ASN B CA 1
ATOM 3452 C C . ASN B 1 161 ? -30.019 37.630 -2.070 1.00 26.93 160 ASN B C 1
ATOM 3453 O O . ASN B 1 161 ? -29.306 37.052 -1.237 1.00 26.90 160 ASN B O 1
ATOM 3458 N N . PRO B 1 162 ? -29.788 38.895 -2.475 1.00 27.94 161 PRO B N 1
ATOM 3459 C CA . PRO B 1 162 ? -28.555 39.582 -2.086 1.00 28.53 161 PRO B CA 1
ATOM 3460 C C . PRO B 1 162 ? -28.404 39.797 -0.572 1.00 29.24 161 PRO B C 1
ATOM 3461 O O . PRO B 1 162 ? -27.283 39.810 -0.070 1.00 29.14 161 PRO B O 1
ATOM 3465 N N . GLU B 1 163 ? -29.523 39.931 0.135 1.00 30.13 162 GLU B N 1
ATOM 3466 C CA . GLU B 1 163 ? -29.526 40.121 1.593 1.00 31.23 162 GLU B CA 1
ATOM 3467 C C . GLU B 1 163 ? -29.281 38.828 2.371 1.00 31.10 162 GLU B C 1
ATOM 3468 O O . GLU B 1 163 ? -28.930 38.868 3.546 1.00 31.18 162 GLU B O 1
ATOM 3474 N N . ARG B 1 164 ? -29.465 37.682 1.719 1.00 31.05 163 ARG B N 1
ATOM 3475 C CA . ARG B 1 164 ? -29.291 36.401 2.389 1.00 31.02 163 ARG B CA 1
ATOM 3476 C C . ARG B 1 164 ? -27.832 35.933 2.444 1.00 30.02 163 ARG B C 1
ATOM 3477 O O . ARG B 1 164 ? -27.459 35.182 3.343 1.00 29.89 163 ARG B O 1
ATOM 3485 N N . PHE B 1 165 ? -27.019 36.379 1.487 1.00 29.01 164 PHE B N 1
ATOM 3486 C CA . PHE B 1 165 ? -25.645 35.886 1.331 1.00 27.76 164 PHE B CA 1
ATOM 3487 C C . PHE B 1 165 ? -24.592 36.996 1.397 1.00 27.28 164 PHE B C 1
ATOM 3488 O O . PHE B 1 165 ? -24.760 38.043 0.780 1.00 27.10 164 PHE B O 1
ATOM 3496 N N . LYS B 1 166 ? -23.513 36.751 2.148 1.00 26.69 165 LYS B N 1
ATOM 3497 C CA . LYS B 1 166 ? -22.413 37.720 2.305 1.00 26.10 165 LYS B CA 1
ATOM 3498 C C . LYS B 1 166 ? -21.466 37.712 1.111 1.00 25.46 165 LYS B C 1
ATOM 3499 O O . LYS B 1 166 ? -20.894 38.743 0.748 1.00 24.80 165 LYS B O 1
ATOM 3505 N N . SER B 1 167 ? -21.283 36.541 0.506 1.00 24.34 166 SER B N 1
ATOM 3506 C CA . SER B 1 167 ? -20.393 36.432 -0.657 1.00 23.42 166 SER B CA 1
ATOM 3507 C C . SER B 1 167 ? -20.800 35.291 -1.598 1.00 22.47 166 SER B C 1
ATOM 3508 O O . SER B 1 167 ? -21.659 34.483 -1.264 1.00 21.78 166 SER B O 1
ATOM 3511 N N . CYS B 1 168 ? -20.157 35.248 -2.762 1.00 21.50 167 CYS B N 1
ATOM 3512 C CA . CYS B 1 168 ? -20.458 34.295 -3.819 1.00 21.09 167 CYS B CA 1
ATOM 3513 C C . CYS B 1 168 ? -19.226 34.132 -4.693 1.00 20.78 167 CYS B C 1
ATOM 3514 O O . CYS B 1 168 ? -18.593 35.111 -5.074 1.00 21.20 167 CYS B O 1
ATOM 3517 N N . SER B 1 169 ? -18.872 32.886 -4.980 1.00 20.16 168 SER B N 1
ATOM 3518 C CA . SER B 1 169 ? -17.797 32.596 -5.917 1.00 19.93 168 SER B CA 1
ATOM 3519 C C . SER B 1 169 ? -18.211 31.398 -6.787 1.00 19.35 168 SER B C 1
ATOM 3520 O O . SER B 1 169 ? -19.283 30.835 -6.579 1.00 19.08 168 SER B O 1
ATOM 3523 N N . ALA B 1 170 ? -17.403 31.059 -7.788 1.00 19.05 169 ALA B N 1
ATOM 3524 C CA . ALA B 1 170 ? -17.716 29.931 -8.686 1.00 19.18 169 ALA B CA 1
ATOM 3525 C C . ALA B 1 170 ? -16.484 29.373 -9.390 1.00 19.14 169 ALA B C 1
ATOM 3526 O O . ALA B 1 170 ? -15.574 30.114 -9.756 1.00 18.35 169 ALA B O 1
ATOM 3528 N N . PHE B 1 171 ? -16.461 28.048 -9.548 1.00 19.38 170 PHE B N 1
ATOM 3529 C CA . PHE B 1 171 ? -15.464 27.394 -10.376 1.00 19.25 170 PHE B CA 1
ATOM 3530 C C . PHE B 1 171 ? -16.137 27.131 -11.711 1.00 19.92 170 PHE B C 1
ATOM 3531 O O . PHE B 1 171 ? -17.203 26.512 -11.758 1.00 20.32 170 PHE B O 1
ATOM 3539 N N . ALA B 1 172 ? -15.525 27.605 -12.796 1.00 20.42 171 ALA B N 1
ATOM 3540 C CA . ALA B 1 172 ? -16.051 27.385 -14.165 1.00 20.97 171 ALA B CA 1
ATOM 3541 C C . ALA B 1 172 ? -17.592 27.496 -14.307 1.00 21.19 171 ALA B C 1
ATOM 3542 O O . ALA B 1 172 ? -18.252 26.558 -14.782 1.00 21.41 171 ALA B O 1
ATOM 3544 N N . PRO B 1 173 ? -18.171 28.646 -13.918 1.00 21.33 172 PRO B N 1
ATOM 3545 C CA . PRO B 1 173 ? -19.632 28.786 -13.962 1.00 21.29 172 PRO B CA 1
ATOM 3546 C C . PRO B 1 173 ? -20.223 28.903 -15.383 1.00 21.40 172 PRO B C 1
ATOM 3547 O O . PRO B 1 173 ? -19.557 29.396 -16.315 1.00 21.61 172 PRO B O 1
ATOM 3551 N N . ILE B 1 174 ? -21.458 28.437 -15.530 1.00 20.96 173 ILE B N 1
ATOM 3552 C CA . ILE B 1 174 ? -22.262 28.680 -16.725 1.00 21.01 173 ILE B CA 1
ATOM 3553 C C . ILE B 1 174 ? -22.951 30.027 -16.492 1.00 20.89 173 ILE B C 1
ATOM 3554 O O . ILE B 1 174 ? -24.022 30.100 -15.874 1.00 20.87 173 ILE B O 1
ATOM 3559 N N . VAL B 1 175 ? -22.325 31.101 -16.960 1.00 21.25 174 VAL B N 1
ATOM 3560 C CA . VAL B 1 175 ? -22.822 32.468 -16.673 1.00 21.50 174 VAL B CA 1
ATOM 3561 C C . VAL B 1 175 ? -24.013 32.913 -17.532 1.00 21.96 174 VAL B C 1
ATOM 3562 O O . VAL B 1 175 ? -24.733 33.844 -17.166 1.00 22.69 174 VAL B O 1
ATOM 3566 N N . ALA B 1 176 ? -24.193 32.265 -18.683 1.00 22.23 175 ALA B N 1
ATOM 3567 C CA . ALA B 1 176 ? -25.273 32.594 -19.611 1.00 21.96 175 ALA B CA 1
ATOM 3568 C C . ALA B 1 176 ? -25.884 31.311 -20.202 1.00 22.02 175 ALA B C 1
ATOM 3569 O O . ALA B 1 176 ? -25.703 31.021 -21.394 1.00 21.20 175 ALA B O 1
ATOM 3571 N N . PRO B 1 177 ? -26.618 30.553 -19.369 1.00 22.14 176 PRO B N 1
ATOM 3572 C CA . PRO B 1 177 ? -27.176 29.262 -19.774 1.00 22.70 176 PRO B CA 1
ATOM 3573 C C . PRO B 1 177 ? -28.194 29.352 -20.905 1.00 23.16 176 PRO B C 1
ATOM 3574 O O . PRO B 1 177 ? -28.476 28.343 -21.556 1.00 23.20 176 PRO B O 1
ATOM 3578 N N . SER B 1 178 ? -28.725 30.552 -21.147 1.00 23.99 177 SER B N 1
ATOM 3579 C CA . SER B 1 178 ? -29.738 30.754 -22.191 1.00 24.38 177 SER B CA 1
ATOM 3580 C C . SER B 1 178 ? -29.204 30.586 -23.609 1.00 24.68 177 SER B C 1
ATOM 3581 O O . SER B 1 178 ? -29.972 30.334 -24.535 1.00 24.94 177 SER B O 1
ATOM 3584 N N . SER B 1 179 ? -27.891 30.711 -23.776 1.00 25.01 178 SER B N 1
ATOM 3585 C CA . SER B 1 179 ? -27.270 30.576 -25.093 1.00 25.34 178 SER B CA 1
ATOM 3586 C C . SER B 1 179 ? -26.139 29.557 -25.107 1.00 25.66 178 SER B C 1
ATOM 3587 O O . SER B 1 179 ? -25.294 29.587 -25.997 1.00 25.90 178 SER B O 1
ATOM 3590 N N . ALA B 1 180 ? -26.108 28.669 -24.118 1.00 25.79 179 ALA B N 1
ATOM 3591 C CA . ALA B 1 180 ? -25.100 27.605 -24.076 1.00 26.38 179 ALA B CA 1
ATOM 3592 C C . ALA B 1 180 ? -25.704 26.268 -24.492 1.00 26.52 179 ALA B C 1
ATOM 3593 O O . ALA B 1 180 ? -26.784 25.909 -24.054 1.00 26.35 179 ALA B O 1
ATOM 3595 N N . ASP B 1 181 ? -24.982 25.549 -25.344 1.00 27.56 180 ASP B N 1
ATOM 3596 C CA . ASP B 1 181 ? -25.388 24.240 -25.856 1.00 28.29 180 ASP B CA 1
ATOM 3597 C C . ASP B 1 181 ? -25.957 23.273 -24.804 1.00 27.41 180 ASP B C 1
ATOM 3598 O O . ASP B 1 181 ? -26.974 22.629 -25.046 1.00 27.99 180 ASP B O 1
ATOM 3603 N N . TRP B 1 182 ? -25.324 23.180 -23.638 1.00 26.50 181 TRP B N 1
ATOM 3604 C CA . TRP B 1 182 ? -25.732 22.158 -22.673 1.00 25.73 181 TRP B CA 1
ATOM 3605 C C . TRP B 1 182 ? -26.845 22.566 -21.714 1.00 25.35 181 TRP B C 1
ATOM 3606 O O . TRP B 1 182 ? -27.354 21.741 -20.966 1.00 25.76 181 TRP B O 1
ATOM 3617 N N . SER B 1 183 ? -27.227 23.838 -21.753 1.00 24.87 182 SER B N 1
ATOM 3618 C CA . SER B 1 183 ? -28.189 24.389 -20.801 1.00 24.46 182 SER B CA 1
ATOM 3619 C C . SER B 1 183 ? -29.444 24.935 -21.461 1.00 24.49 182 SER B C 1
ATOM 3620 O O . SER B 1 183 ? -30.518 24.921 -20.856 1.00 23.90 182 SER B O 1
ATOM 3623 N N . GLU B 1 184 ? -29.299 25.424 -22.692 1.00 24.75 183 GLU B N 1
ATOM 3624 C CA . GLU B 1 184 ? -30.414 26.006 -23.440 1.00 25.89 183 GLU B CA 1
ATOM 3625 C C . GLU B 1 184 ? -31.587 25.008 -23.636 1.00 25.32 183 GLU B C 1
ATOM 3626 O O . GLU B 1 184 ? -32.745 25.378 -23.424 1.00 25.51 183 GLU B O 1
ATOM 3632 N N . PRO B 1 185 ? -31.293 23.738 -24.015 1.00 25.54 184 PRO B N 1
ATOM 3633 C CA . PRO B 1 185 ? -32.380 22.753 -24.139 1.00 25.05 184 PRO B CA 1
ATOM 3634 C C . PRO B 1 185 ? -33.073 22.470 -22.806 1.00 25.14 184 PRO B C 1
ATOM 3635 O O . PRO B 1 185 ? -34.295 22.294 -22.782 1.00 24.43 184 PRO B O 1
ATOM 3639 N N . ALA B 1 186 ? -32.300 22.460 -21.715 1.00 24.96 185 ALA B N 1
ATOM 3640 C CA . ALA B 1 186 ? -32.834 22.214 -20.374 1.00 24.89 185 ALA B CA 1
ATOM 3641 C C . ALA B 1 186 ? -33.782 23.315 -19.944 1.00 24.84 185 ALA B C 1
ATOM 3642 O O . ALA B 1 186 ? -34.887 23.036 -19.476 1.00 24.45 185 ALA B O 1
ATOM 3644 N N . LEU B 1 187 ? -33.353 24.563 -20.110 1.00 24.89 186 LEU B N 1
ATOM 3645 C CA . LEU B 1 187 ? -34.208 25.706 -19.795 1.00 24.41 186 LEU B CA 1
ATOM 3646 C C . LEU B 1 187 ? -35.547 25.592 -20.545 1.00 24.51 186 LEU B C 1
ATOM 3647 O O . LEU B 1 187 ? -36.616 25.751 -19.951 1.00 23.46 186 LEU B O 1
ATOM 3652 N N . GLU B 1 188 ? -35.483 25.270 -21.836 1.00 24.47 187 GLU B N 1
ATOM 3653 C CA . GLU B 1 188 ? -36.695 25.112 -22.619 1.00 25.32 187 GLU B CA 1
ATOM 3654 C C . GLU B 1 188 ? -37.613 24.001 -22.124 1.00 25.06 187 GLU B C 1
ATOM 3655 O O . GLU B 1 188 ? -38.827 24.159 -22.147 1.00 24.73 187 GLU B O 1
ATOM 3661 N N . LYS B 1 189 ? -37.034 22.892 -21.672 1.00 25.01 188 LYS B N 1
ATOM 3662 C CA . LYS B 1 189 ? -37.836 21.777 -21.188 1.00 25.22 188 LYS B CA 1
ATOM 3663 C C . LYS B 1 189 ? -38.443 22.058 -19.812 1.00 24.82 188 LYS B C 1
ATOM 3664 O O . LYS B 1 189 ? -39.614 21.798 -19.600 1.00 24.53 188 LYS B O 1
ATOM 3670 N N . TYR B 1 190 ? -37.645 22.602 -18.892 1.00 24.44 189 TYR B N 1
ATOM 3671 C CA . TYR B 1 190 ? -38.126 22.919 -17.548 1.00 24.48 189 TYR B CA 1
ATOM 3672 C C . TYR B 1 190 ? -39.051 24.142 -17.479 1.00 24.52 189 TYR B C 1
ATOM 3673 O O . TYR B 1 190 ? -39.944 24.188 -16.636 1.00 24.87 189 TYR B O 1
ATOM 3682 N N . LEU B 1 191 ? -38.817 25.131 -18.340 1.00 25.30 190 LEU B N 1
ATOM 3683 C CA . LEU B 1 191 ? -39.495 26.436 -18.243 1.00 26.01 190 LEU B CA 1
ATOM 3684 C C . LEU B 1 191 ? -40.391 26.843 -19.418 1.00 26.85 190 LEU B C 1
ATOM 3685 O O . LEU B 1 191 ? -41.155 27.794 -19.292 1.00 27.72 190 LEU B O 1
ATOM 3690 N N . GLY B 1 192 ? -40.291 26.143 -20.545 1.00 27.51 191 GLY B N 1
ATOM 3691 C CA . GLY B 1 192 ? -41.107 26.434 -21.721 1.00 28.22 191 GLY B CA 1
ATOM 3692 C C . GLY B 1 192 ? -40.326 27.091 -22.849 1.00 29.19 191 GLY B C 1
ATOM 3693 O O . GLY B 1 192 ? -39.186 27.540 -22.651 1.00 28.94 191 GLY B O 1
ATOM 3694 N N . ALA B 1 193 ? -40.948 27.150 -24.029 1.00 29.57 192 ALA B N 1
ATOM 3695 C CA . ALA B 1 193 ? -40.338 27.743 -25.221 1.00 30.45 192 ALA B CA 1
ATOM 3696 C C . ALA B 1 193 ? -40.205 29.264 -25.116 1.00 30.93 192 ALA B C 1
ATOM 3697 O O . ALA B 1 193 ? -39.352 29.866 -25.783 1.00 30.99 192 ALA B O 1
ATOM 3699 N N . ASP B 1 194 ? -41.045 29.878 -24.285 1.00 31.31 193 ASP B N 1
ATOM 3700 C CA . ASP B 1 194 ? -41.007 31.325 -24.093 1.00 32.23 193 ASP B CA 1
ATOM 3701 C C . ASP B 1 194 ? -39.810 31.700 -23.209 1.00 32.23 193 ASP B C 1
ATOM 3702 O O . ASP B 1 194 ? -39.828 31.500 -21.991 1.00 32.17 193 ASP B O 1
ATOM 3707 N N . ARG B 1 195 ? -38.775 32.240 -23.854 1.00 32.40 194 ARG B N 1
ATOM 3708 C CA . ARG B 1 195 ? -37.490 32.551 -23.220 1.00 32.48 194 ARG B CA 1
ATOM 3709 C C . ARG B 1 195 ? -37.553 33.653 -22.160 1.00 32.24 194 ARG B C 1
ATOM 3710 O O . ARG B 1 195 ? -36.577 33.883 -21.444 1.00 32.18 194 ARG B O 1
ATOM 3718 N N . ALA B 1 196 ? -38.708 34.309 -22.047 1.00 31.74 195 ALA B N 1
ATOM 3719 C CA . ALA B 1 196 ? -38.941 35.304 -20.998 1.00 31.03 195 ALA B CA 1
ATOM 3720 C C . ALA B 1 196 ? -38.792 34.706 -19.600 1.00 30.49 195 ALA B C 1
ATOM 3721 O O . ALA B 1 196 ? -38.269 35.363 -18.687 1.00 30.55 195 ALA B O 1
ATOM 3723 N N . ALA B 1 197 ? -39.245 33.462 -19.441 1.00 29.23 196 ALA B N 1
ATOM 3724 C CA . ALA B 1 197 ? -39.231 32.786 -18.145 1.00 28.34 196 ALA B CA 1
ATOM 3725 C C . ALA B 1 197 ? -37.824 32.339 -17.727 1.00 27.25 196 ALA B C 1
ATOM 3726 O O . ALA B 1 197 ? -37.580 32.032 -16.554 1.00 27.18 196 ALA B O 1
ATOM 3728 N N . TRP B 1 198 ? -36.904 32.316 -18.687 1.00 26.15 197 TRP B N 1
ATOM 3729 C CA . TRP B 1 198 ? -35.528 31.881 -18.445 1.00 25.07 197 TRP B CA 1
ATOM 3730 C C . TRP B 1 198 ? -34.700 32.975 -17.779 1.00 24.83 197 TRP B C 1
ATOM 3731 O O . TRP B 1 198 ? -33.653 32.691 -17.192 1.00 24.53 197 TRP B O 1
ATOM 3742 N N . ARG B 1 199 ? -35.156 34.225 -17.896 1.00 24.68 198 ARG B N 1
ATOM 3743 C CA . ARG B 1 199 ? -34.385 35.388 -17.429 1.00 24.27 198 ARG B CA 1
ATOM 3744 C C . ARG B 1 199 ? -34.107 35.401 -15.917 1.00 24.84 198 ARG B C 1
ATOM 3745 O O . ARG B 1 199 ? -33.068 35.910 -15.476 1.00 24.93 198 ARG B O 1
ATOM 3753 N N . ARG B 1 200 ? -35.019 34.832 -15.131 1.00 24.36 199 ARG B N 1
ATOM 3754 C CA . ARG B 1 200 ? -34.804 34.703 -13.691 1.00 25.02 199 ARG B CA 1
ATOM 3755 C C . ARG B 1 200 ? -33.750 33.639 -13.334 1.00 24.62 199 ARG B C 1
ATOM 3756 O O . ARG B 1 200 ? -33.312 33.550 -12.188 1.00 24.81 199 ARG B O 1
ATOM 3764 N N . TYR B 1 201 ? -33.342 32.850 -14.323 1.00 24.51 200 TYR B N 1
ATOM 3765 C CA . TYR B 1 201 ? -32.392 31.755 -14.116 1.00 24.24 200 TYR B CA 1
ATOM 3766 C C . TYR B 1 201 ? -31.172 31.862 -15.018 1.00 23.94 200 TYR B C 1
ATOM 3767 O O . TYR B 1 201 ? -30.631 30.858 -15.460 1.00 23.45 200 TYR B O 1
ATOM 3776 N N . ASP B 1 202 ? -30.733 33.090 -15.275 1.00 23.54 201 ASP B N 1
ATOM 3777 C CA . ASP B 1 202 ? -29.567 33.322 -16.094 1.00 23.47 201 ASP B CA 1
ATOM 3778 C C . ASP B 1 202 ? -28.831 34.489 -15.441 1.00 23.79 201 ASP B C 1
ATOM 3779 O O . ASP B 1 202 ? -29.389 35.584 -15.340 1.00 23.80 201 ASP B O 1
ATOM 3784 N N . ALA B 1 203 ? -27.602 34.257 -14.972 1.00 23.67 202 ALA B N 1
ATOM 3785 C CA . ALA B 1 203 ? -26.863 35.299 -14.234 1.00 24.34 202 ALA B CA 1
ATOM 3786 C C . ALA B 1 203 ? -26.800 36.607 -15.027 1.00 24.61 202 ALA B C 1
ATOM 3787 O O . ALA B 1 203 ? -27.086 37.684 -14.483 1.00 24.96 202 ALA B O 1
ATOM 3789 N N . CYS B 1 204 ? -26.456 36.498 -16.316 1.00 24.79 203 CYS B N 1
ATOM 3790 C CA . CYS B 1 204 ? -26.318 37.658 -17.202 1.00 24.68 203 CYS B CA 1
ATOM 3791 C C . CYS B 1 204 ? -27.636 38.411 -17.388 1.00 24.91 203 CYS B C 1
ATOM 3792 O O . CYS B 1 204 ? -27.668 39.641 -17.287 1.00 25.02 203 CYS B O 1
ATOM 3795 N N . SER B 1 205 ? -28.717 37.667 -17.626 1.00 25.01 204 SER B N 1
ATOM 3796 C CA . SER B 1 205 ? -30.074 38.226 -17.722 1.00 24.76 204 SER B CA 1
ATOM 3797 C C . SER B 1 205 ? -30.525 38.935 -16.438 1.00 24.69 204 SER B C 1
ATOM 3798 O O . SER B 1 205 ? -31.089 40.032 -16.494 1.00 24.36 204 SER B O 1
ATOM 3801 N N . LEU B 1 206 ? -30.267 38.317 -15.289 1.00 24.14 205 LEU B N 1
ATOM 3802 C CA . LEU B 1 206 ? -30.601 38.911 -13.996 1.00 24.22 205 LEU B CA 1
ATOM 3803 C C . LEU B 1 206 ? -29.930 40.275 -13.779 1.00 24.93 205 LEU B C 1
ATOM 3804 O O . LEU B 1 206 ? -30.569 41.213 -13.295 1.00 24.72 205 LEU B O 1
ATOM 3809 N N . VAL B 1 207 ? -28.650 40.361 -14.148 1.00 25.62 206 VAL B N 1
ATOM 3810 C CA . VAL B 1 207 ? -27.874 41.594 -14.082 1.00 26.75 206 VAL B CA 1
ATOM 3811 C C . VAL B 1 207 ? -28.457 42.635 -15.056 1.00 27.50 206 VAL B C 1
ATOM 3812 O O . VAL B 1 207 ? -28.691 43.788 -14.684 1.00 27.64 206 VAL B O 1
ATOM 3816 N N . GLU B 1 208 ? -28.713 42.216 -16.294 1.00 27.94 207 GLU B N 1
ATOM 3817 C CA . GLU B 1 208 ? -29.357 43.087 -17.266 1.00 28.69 207 GLU B CA 1
ATOM 3818 C C . GLU B 1 208 ? -30.682 43.638 -16.746 1.00 28.48 207 GLU B C 1
ATOM 3819 O O . GLU B 1 208 ? -31.014 44.795 -17.011 1.00 28.67 207 GLU B O 1
ATOM 3825 N N . ASP B 1 209 ? -31.415 42.822 -15.988 1.00 28.65 208 ASP B N 1
ATOM 3826 C CA . ASP B 1 209 ? -32.720 43.207 -15.422 1.00 28.81 208 ASP B CA 1
ATOM 3827 C C . ASP B 1 209 ? -32.671 43.932 -14.055 1.00 28.68 208 ASP B C 1
ATOM 3828 O O . ASP B 1 209 ? -33.717 44.179 -13.440 1.00 28.92 208 ASP B O 1
ATOM 3833 N N . GLY B 1 210 ? -31.471 44.248 -13.572 1.00 28.88 209 GLY B N 1
ATOM 3834 C CA . GLY B 1 210 ? -31.322 45.052 -12.355 1.00 28.92 209 GLY B CA 1
ATOM 3835 C C . GLY B 1 210 ? -30.971 44.339 -11.053 1.00 28.88 209 GLY B C 1
ATOM 3836 O O . GLY B 1 210 ? -30.865 44.987 -10.005 1.00 27.98 209 GLY B O 1
ATOM 3837 N N . ALA B 1 211 ? -30.802 43.015 -11.108 1.00 28.39 210 ALA B N 1
ATOM 3838 C CA . ALA B 1 211 ? -30.330 42.264 -9.940 1.00 28.50 210 ALA B CA 1
ATOM 3839 C C . ALA B 1 211 ? -28.912 42.700 -9.603 1.00 27.96 210 ALA B C 1
ATOM 3840 O O . ALA B 1 211 ? -28.089 42.895 -10.499 1.00 28.41 210 ALA B O 1
ATOM 3842 N N . ARG B 1 212 ? -28.646 42.886 -8.315 1.00 27.97 211 ARG B N 1
ATOM 3843 C CA . ARG B 1 212 ? -27.316 43.269 -7.835 1.00 27.86 211 ARG B CA 1
ATOM 3844 C C . ARG B 1 212 ? -26.831 42.359 -6.694 1.00 27.12 211 ARG B C 1
ATOM 3845 O O . ARG B 1 212 ? -27.613 41.698 -6.014 1.00 27.31 211 ARG B O 1
ATOM 3853 N N . PHE B 1 213 ? -25.518 42.344 -6.516 1.00 26.39 212 PHE B N 1
ATOM 3854 C CA . PHE B 1 213 ? -24.834 41.603 -5.463 1.00 25.72 212 PHE B CA 1
ATOM 3855 C C . PHE B 1 213 ? -23.446 42.240 -5.439 1.00 25.29 212 PHE B C 1
ATOM 3856 O O . PHE B 1 213 ? -22.945 42.609 -6.497 1.00 25.58 212 PHE B O 1
ATOM 3864 N N . PRO B 1 214 ? -22.829 42.395 -4.244 1.00 25.44 213 PRO B N 1
ATOM 3865 C CA . PRO B 1 214 ? -21.580 43.188 -4.090 1.00 25.05 213 PRO B CA 1
ATOM 3866 C C . PRO B 1 214 ? -20.404 42.826 -5.018 1.00 25.00 213 PRO B C 1
ATOM 3867 O O . PRO B 1 214 ? -19.827 43.714 -5.661 1.00 25.07 213 PRO B O 1
ATOM 3871 N N . GLU B 1 215 ? -20.044 41.542 -5.077 1.00 24.96 214 GLU B N 1
ATOM 3872 C CA . GLU B 1 215 ? -18.942 41.072 -5.931 1.00 24.52 214 GLU B CA 1
ATOM 3873 C C . GLU B 1 215 ? -18.914 39.533 -6.073 1.00 24.12 214 GLU B C 1
ATOM 3874 O O . GLU B 1 215 ? -19.528 38.812 -5.287 1.00 24.25 214 GLU B O 1
ATOM 3880 N N . PHE B 1 216 ? -18.201 39.064 -7.091 1.00 23.75 215 PHE B N 1
ATOM 3881 C CA . PHE B 1 216 ? -18.057 37.638 -7.399 1.00 23.76 215 PHE B CA 1
ATOM 3882 C C . PHE B 1 216 ? -16.593 37.334 -7.623 1.00 23.19 215 PHE B C 1
ATOM 3883 O O . PHE B 1 216 ? -15.878 38.153 -8.203 1.00 23.89 215 PHE B O 1
ATOM 3891 N N . LEU B 1 217 ? -16.155 36.166 -7.152 1.00 22.37 216 LEU B N 1
ATOM 3892 C CA . LEU B 1 217 ? -14.883 35.588 -7.558 1.00 21.29 216 LEU B CA 1
ATOM 3893 C C . LEU B 1 217 ? -15.222 34.438 -8.516 1.00 21.59 216 LEU B C 1
ATOM 3894 O O . LEU B 1 217 ? -16.099 33.622 -8.219 1.00 20.35 216 LEU B O 1
ATOM 3899 N N . ILE B 1 218 ? -14.541 34.402 -9.658 1.00 21.08 217 ILE B N 1
ATOM 3900 C CA . ILE B 1 218 ? -14.720 33.340 -10.640 1.00 21.22 217 ILE B CA 1
ATOM 3901 C C . ILE B 1 218 ? -13.350 32.831 -11.040 1.00 21.76 217 ILE B C 1
ATOM 3902 O O . ILE B 1 218 ? -12.494 33.608 -11.516 1.00 21.97 217 ILE B O 1
ATOM 3907 N N . ASP B 1 219 ? -13.129 31.540 -10.800 1.00 21.03 218 ASP B N 1
ATOM 3908 C CA . ASP B 1 219 ? -11.937 30.867 -11.291 1.00 21.00 218 ASP B CA 1
ATOM 3909 C C . ASP B 1 219 ? -12.301 30.033 -12.519 1.00 21.05 218 ASP B C 1
ATOM 3910 O O . ASP B 1 219 ? -13.314 29.321 -12.522 1.00 21.26 218 ASP B O 1
ATOM 3915 N N . GLN B 1 220 ? -11.488 30.151 -13.567 1.00 20.70 219 GLN B N 1
ATOM 3916 C CA . GLN B 1 220 ? -11.722 29.438 -14.804 1.00 20.80 219 GLN B CA 1
ATOM 3917 C C . GLN B 1 220 ? -10.423 28.890 -15.394 1.00 21.32 219 GLN B C 1
ATOM 3918 O O . GLN B 1 220 ? -9.497 29.652 -15.683 1.00 20.93 219 GLN B O 1
ATOM 3924 N N . GLY B 1 221 ? -10.359 27.569 -15.581 1.00 21.23 220 GLY B N 1
ATOM 3925 C CA . GLY B 1 221 ? -9.228 26.968 -16.279 1.00 22.15 220 GLY B CA 1
ATOM 3926 C C . GLY B 1 221 ? -9.260 27.297 -17.769 1.00 23.00 220 GLY B C 1
ATOM 3927 O O . GLY B 1 221 ? -10.317 27.283 -18.379 1.00 23.33 220 GLY B O 1
ATOM 3928 N N . LYS B 1 222 ? -8.105 27.595 -18.363 1.00 24.14 221 LYS B N 1
ATOM 3929 C CA . LYS B 1 222 ? -8.053 27.916 -19.797 1.00 24.75 221 LYS B CA 1
ATOM 3930 C C . LYS B 1 222 ? -8.161 26.664 -20.669 1.00 24.40 221 LYS B C 1
ATOM 3931 O O . LYS B 1 222 ? -8.633 26.735 -21.811 1.00 24.24 221 LYS B O 1
ATOM 3937 N N . ALA B 1 223 ? -7.764 25.518 -20.114 1.00 24.05 222 ALA B N 1
ATOM 3938 C CA . ALA B 1 223 ? -7.781 24.243 -20.841 1.00 23.71 222 ALA B CA 1
ATOM 3939 C C . ALA B 1 223 ? -9.100 23.465 -20.686 1.00 23.63 222 ALA B C 1
ATOM 3940 O O . ALA B 1 223 ? -9.199 22.300 -21.085 1.00 23.41 222 ALA B O 1
ATOM 3942 N N . ASP B 1 224 ? -10.099 24.124 -20.097 1.00 23.43 223 ASP B N 1
ATOM 3943 C CA . ASP B 1 224 ? -11.425 23.569 -19.864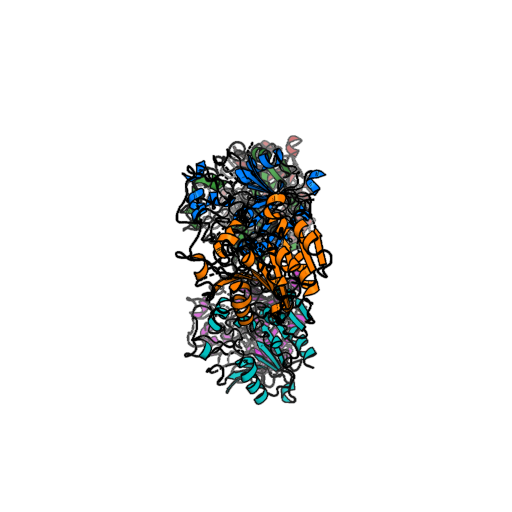 1.00 23.20 223 ASP B CA 1
ATOM 3944 C C . ASP B 1 224 ? -12.126 23.397 -21.218 1.00 23.85 223 ASP B C 1
ATOM 3945 O O . ASP B 1 224 ? -12.312 24.372 -21.955 1.00 23.16 223 ASP B O 1
ATOM 3950 N N . SER B 1 225 ? -12.508 22.157 -21.543 1.00 24.43 224 SER B N 1
ATOM 3951 C CA . SER B 1 225 ? -13.103 21.841 -22.855 1.00 25.17 224 SER B CA 1
ATOM 3952 C C . SER B 1 225 ? -14.484 22.465 -23.084 1.00 25.05 224 SER B C 1
ATOM 3953 O O . SER B 1 225 ? -14.962 22.537 -24.213 1.00 25.49 224 SER B O 1
ATOM 3956 N N . PHE B 1 226 ? -15.124 22.917 -22.015 1.00 24.51 225 PHE B N 1
ATOM 3957 C CA . PHE B 1 226 ? -16.419 23.560 -22.129 1.00 24.44 225 PHE B CA 1
ATOM 3958 C C . PHE B 1 226 ? -16.326 25.089 -22.236 1.00 24.25 225 PHE B C 1
ATOM 3959 O O . PHE B 1 226 ? -17.336 25.755 -22.437 1.00 24.41 225 PHE B O 1
ATOM 3967 N N . LEU B 1 227 ? -15.124 25.632 -22.110 1.00 24.57 226 LEU B N 1
ATOM 3968 C CA . LEU B 1 227 ? -14.934 27.094 -22.049 1.00 25.69 226 LEU B CA 1
ATOM 3969 C C . LEU B 1 227 ? -15.726 27.886 -23.101 1.00 26.08 226 LEU B C 1
ATOM 3970 O O . LEU B 1 227 ? -16.597 28.673 -22.762 1.00 26.31 226 LEU B O 1
ATOM 3975 N N . GLU B 1 228 ? -15.432 27.639 -24.371 1.00 26.94 227 GLU B N 1
ATOM 3976 C CA . GLU B 1 228 ? -15.963 28.438 -25.480 1.00 27.23 227 GLU B CA 1
ATOM 3977 C C . GLU B 1 228 ? -17.443 28.203 -25.813 1.00 26.89 227 GLU B C 1
ATOM 3978 O O . GLU B 1 228 ? -18.122 29.118 -26.256 1.00 27.14 227 GLU B O 1
ATOM 3984 N N . LYS B 1 229 ? -17.942 26.988 -25.590 1.00 27.00 228 LYS B N 1
ATOM 3985 C CA . LYS B 1 229 ? -19.327 26.636 -25.932 1.00 26.98 228 LYS B CA 1
ATOM 3986 C C . LYS B 1 229 ? -20.293 26.707 -24.745 1.00 26.54 228 LYS B C 1
ATOM 3987 O O . LYS B 1 229 ? -21.441 27.119 -24.897 1.00 26.46 228 LYS B O 1
ATOM 3993 N N . GLY B 1 230 ? -19.832 26.300 -23.565 1.00 26.31 229 GLY B N 1
ATOM 3994 C CA . GLY B 1 230 ? -20.719 26.195 -22.403 1.00 25.26 229 GLY B CA 1
ATOM 3995 C C . GLY B 1 230 ? -20.541 27.195 -21.274 1.00 24.74 229 GLY B C 1
ATOM 3996 O O . GLY B 1 230 ? -21.430 27.333 -20.435 1.00 24.42 229 GLY B O 1
ATOM 3997 N N . LEU B 1 231 ? -19.411 27.904 -21.242 1.00 24.27 230 LEU B N 1
ATOM 3998 C CA . LEU B 1 231 ? -19.084 28.712 -20.057 1.00 23.59 230 LEU B CA 1
ATOM 3999 C C . LEU B 1 231 ? -19.057 30.212 -20.317 1.00 23.81 230 LEU B C 1
ATOM 4000 O O . LEU B 1 231 ? -19.876 30.956 -19.765 1.00 23.18 230 LEU B O 1
ATOM 4005 N N . ARG B 1 232 ? -18.103 30.636 -21.139 1.00 24.13 231 ARG B N 1
ATOM 4006 C CA . ARG B 1 232 ? -18.015 32.014 -21.627 1.00 25.13 231 ARG B CA 1
ATOM 4007 C C . ARG B 1 232 ? -18.118 33.085 -20.530 1.00 25.26 231 ARG B C 1
ATOM 4008 O O . ARG B 1 232 ? -19.002 33.940 -20.576 1.00 25.35 231 ARG B O 1
ATOM 4016 N N . PRO B 1 233 ? -17.194 33.056 -19.551 1.00 25.60 232 PRO B N 1
ATOM 4017 C CA . PRO B 1 233 ? -17.271 33.997 -18.428 1.00 25.72 232 PRO B CA 1
ATOM 4018 C C . PRO B 1 233 ? -17.198 35.482 -18.841 1.00 26.13 232 PRO B C 1
ATOM 4019 O O . PRO B 1 233 ? -17.712 36.353 -18.122 1.00 25.95 232 PRO B O 1
ATOM 4023 N N . TRP B 1 234 ? -16.587 35.746 -19.994 1.00 26.81 233 TRP B N 1
ATOM 4024 C CA . TRP B 1 234 ? -16.544 37.092 -20.581 1.00 27.44 233 TRP B CA 1
ATOM 4025 C C . TRP B 1 234 ? -17.931 37.704 -20.793 1.00 27.71 233 TRP B C 1
ATOM 4026 O O . TRP B 1 234 ? -18.084 38.928 -20.767 1.00 27.69 233 TRP B O 1
ATOM 4037 N N . LEU B 1 235 ? -18.942 36.858 -20.991 1.00 28.11 234 LEU B N 1
ATOM 4038 C CA . LEU B 1 235 ? -20.319 37.344 -21.115 1.00 27.80 234 LEU B CA 1
ATOM 4039 C C . LEU B 1 235 ? -20.818 38.013 -19.831 1.00 27.98 234 LEU B C 1
ATOM 4040 O O . LEU B 1 235 ? -21.557 38.986 -19.895 1.00 28.05 234 LEU B O 1
ATOM 4045 N N . PHE B 1 236 ? -20.404 37.494 -18.675 1.00 27.97 235 PHE B N 1
ATOM 4046 C CA . PHE B 1 236 ? -20.757 38.105 -17.392 1.00 28.14 235 PHE B CA 1
ATOM 4047 C C . PHE B 1 236 ? -19.948 39.393 -17.167 1.00 28.97 235 PHE B C 1
ATOM 4048 O O . PHE B 1 236 ? -20.453 40.352 -16.582 1.00 29.07 235 PHE B O 1
ATOM 4056 N N . GLU B 1 237 ? -18.695 39.401 -17.622 1.00 30.25 236 GLU B N 1
ATOM 4057 C CA . GLU B 1 237 ? -17.884 40.613 -17.611 1.00 31.68 236 GLU B CA 1
ATOM 4058 C C . GLU B 1 237 ? -18.633 41.749 -18.307 1.00 32.14 236 GLU B C 1
ATOM 4059 O O . GLU B 1 237 ? -18.686 42.868 -17.800 1.00 32.21 236 GLU B O 1
ATOM 4065 N N . GLU B 1 238 ? -19.196 41.435 -19.474 1.00 32.75 237 GLU B N 1
ATOM 4066 C CA . GLU B 1 238 ? -19.950 42.383 -20.289 1.00 33.74 237 GLU B CA 1
ATOM 4067 C C . GLU B 1 238 ? -21.215 42.838 -19.569 1.00 33.46 237 GLU B C 1
ATOM 4068 O O . GLU B 1 238 ? -21.471 44.043 -19.466 1.00 33.92 237 GLU B O 1
ATOM 4074 N N . ALA B 1 239 ? -21.979 41.878 -19.041 1.00 32.53 238 ALA B N 1
ATOM 4075 C CA . ALA B 1 239 ? -23.213 42.170 -18.302 1.00 32.20 238 ALA B CA 1
ATOM 4076 C C . ALA B 1 239 ? -23.050 43.164 -17.144 1.00 31.76 238 ALA B C 1
ATOM 4077 O O . ALA B 1 239 ? -23.917 44.012 -16.930 1.00 31.35 238 ALA B O 1
ATOM 4079 N N . ILE B 1 240 ? -21.948 43.061 -16.404 1.00 31.47 239 ILE B N 1
ATOM 4080 C CA . ILE B 1 240 ? -21.763 43.900 -15.213 1.00 31.35 239 ILE B CA 1
ATOM 4081 C C . ILE B 1 240 ? -21.218 45.307 -15.503 1.00 31.43 239 ILE B C 1
ATOM 4082 O O . ILE B 1 240 ? -21.095 46.118 -14.586 1.00 30.50 239 ILE B O 1
ATOM 4087 N N . LYS B 1 241 ? -20.898 45.583 -16.765 1.00 32.11 240 LYS B N 1
ATOM 4088 C CA . LYS B 1 241 ? -20.431 46.908 -17.173 1.00 33.18 240 LYS B CA 1
ATOM 4089 C C . LYS B 1 241 ? -21.477 47.965 -16.872 1.00 33.10 240 LYS B C 1
ATOM 4090 O O . LYS B 1 241 ? -22.662 47.773 -17.156 1.00 33.17 240 LYS B O 1
ATOM 4096 N N . GLY B 1 242 ? -21.026 49.074 -16.287 1.00 32.98 241 GLY B N 1
ATOM 4097 C CA . GLY B 1 242 ? -21.909 50.167 -15.900 1.00 32.61 241 GLY B CA 1
ATOM 4098 C C . GLY B 1 242 ? -22.879 49.771 -14.802 1.00 32.33 241 GLY B C 1
ATOM 4099 O O . GLY B 1 242 ? -23.905 50.429 -14.607 1.00 32.83 241 GLY B O 1
ATOM 4100 N N . THR B 1 243 ? -22.582 48.670 -14.113 1.00 31.18 242 THR B N 1
ATOM 4101 C CA . THR B 1 243 ? -23.329 48.287 -12.912 1.00 30.00 242 THR B CA 1
ATOM 4102 C C . THR B 1 243 ? -22.378 48.397 -11.723 1.00 29.15 242 THR B C 1
ATOM 4103 O O . THR B 1 243 ? -21.192 48.684 -11.888 1.00 28.70 242 THR B O 1
ATOM 4107 N N . ASP B 1 244 ? -22.903 48.152 -10.532 1.00 28.37 243 ASP B N 1
ATOM 4108 C CA . ASP B 1 244 ? -22.141 48.268 -9.295 1.00 28.18 243 ASP B CA 1
ATOM 4109 C C . ASP B 1 244 ? -21.603 46.910 -8.790 1.00 27.37 243 ASP B C 1
ATOM 4110 O O . ASP B 1 244 ? -21.075 46.794 -7.677 1.00 27.23 243 ASP B O 1
ATOM 4115 N N . ILE B 1 245 ? -21.741 45.887 -9.629 1.00 26.63 244 ILE B N 1
ATOM 4116 C CA . ILE B 1 245 ? -21.296 44.531 -9.303 1.00 25.19 244 ILE B CA 1
ATOM 4117 C C . ILE B 1 245 ? -19.799 44.408 -9.542 1.00 24.62 244 ILE B C 1
ATOM 4118 O O . ILE B 1 245 ? -19.302 44.742 -10.619 1.00 24.30 244 ILE B O 1
ATOM 4123 N N . GLY B 1 246 ? -19.081 43.927 -8.536 1.00 24.45 245 GLY B N 1
ATOM 4124 C CA . GLY B 1 246 ? -17.648 43.659 -8.686 1.00 23.86 245 GLY B CA 1
ATOM 4125 C C . GLY B 1 246 ? -17.397 42.253 -9.209 1.00 23.95 245 GLY B C 1
ATOM 4126 O O . GLY B 1 246 ? -18.171 41.327 -8.942 1.00 23.36 245 GLY B O 1
ATOM 4127 N N . LEU B 1 247 ? -16.315 42.098 -9.967 1.00 24.16 246 LEU B N 1
ATOM 4128 C CA . LEU B 1 247 ? -15.905 40.795 -10.465 1.00 24.31 246 LEU B CA 1
ATOM 4129 C C . LEU B 1 247 ? -14.384 40.611 -10.502 1.00 25.11 246 LEU B C 1
ATOM 4130 O O . LEU B 1 247 ? -13.642 41.424 -11.080 1.00 25.15 246 LEU B O 1
ATOM 4135 N N . THR B 1 248 ? -13.941 39.533 -9.857 1.00 25.25 247 THR B N 1
ATOM 4136 C CA . THR B 1 248 ? -12.563 39.095 -9.887 1.00 25.57 247 THR B CA 1
ATOM 4137 C C . THR B 1 248 ? -12.539 37.779 -10.684 1.00 25.97 247 THR B C 1
ATOM 4138 O O . THR B 1 248 ? -12.830 36.710 -10.140 1.00 26.23 247 THR B O 1
ATOM 4142 N N . LEU B 1 249 ? -12.233 37.883 -11.979 1.00 26.11 248 LEU B N 1
ATOM 4143 C CA . LEU B 1 249 ? -12.214 36.741 -12.891 1.00 26.22 248 LEU B CA 1
ATOM 4144 C C . LEU B 1 249 ? -10.777 36.332 -13.144 1.00 27.12 248 LEU B C 1
ATOM 4145 O O . LEU B 1 249 ? -9.973 37.128 -13.659 1.00 27.15 248 LEU B O 1
ATOM 4150 N N . ARG B 1 250 ? -10.453 35.094 -12.771 1.00 27.18 249 ARG B N 1
ATOM 4151 C CA . ARG B 1 250 ? -9.100 34.584 -12.932 1.00 27.99 249 ARG B CA 1
ATOM 4152 C C . ARG B 1 250 ? -9.071 33.430 -13.922 1.00 27.83 249 ARG B C 1
ATOM 4153 O O . ARG B 1 250 ? -9.828 32.464 -13.782 1.00 27.45 249 ARG B O 1
ATOM 4169 N N . HIS B 1 252 ? -6.772 30.561 -15.678 1.00 26.47 251 HIS B N 1
ATOM 4170 C CA . HIS B 1 252 ? -5.576 29.804 -15.341 1.00 25.80 251 HIS B CA 1
ATOM 4171 C C . HIS B 1 252 ? -5.078 28.892 -16.463 1.00 25.98 251 HIS B C 1
ATOM 4172 O O . HIS B 1 252 ? -5.804 27.993 -16.909 1.00 25.75 251 HIS B O 1
ATOM 4179 N N . ASP B 1 253 ? -3.836 29.116 -16.901 1.00 26.28 252 ASP B N 1
ATOM 4180 C CA . ASP B 1 253 ? -3.183 28.254 -17.897 1.00 27.28 252 ASP B CA 1
ATOM 4181 C C . ASP B 1 253 ? -3.202 26.793 -17.431 1.00 27.22 252 ASP B C 1
ATOM 4182 O O . ASP B 1 253 ? -3.068 26.522 -16.236 1.00 27.31 252 ASP B O 1
ATOM 4187 N N . ARG B 1 254 ? -3.375 25.873 -18.379 1.00 27.21 253 ARG B N 1
ATOM 4188 C CA . ARG B 1 254 ? -3.249 24.424 -18.162 1.00 27.29 253 ARG B CA 1
ATOM 4189 C C . ARG B 1 254 ? -4.382 23.748 -17.388 1.00 26.15 253 ARG B C 1
ATOM 4190 O O . ARG B 1 254 ? -4.557 22.529 -17.489 1.00 26.56 253 ARG B O 1
ATOM 4198 N N . TYR B 1 255 ? -5.144 24.523 -16.627 1.00 24.87 254 TYR B N 1
ATOM 4199 C CA . TYR B 1 255 ? -6.243 23.970 -15.820 1.00 23.94 254 TYR B CA 1
ATOM 4200 C C . TYR B 1 255 ? -7.507 23.621 -16.610 1.00 22.89 254 TYR B C 1
ATOM 4201 O O . TYR B 1 255 ? -7.917 24.330 -17.525 1.00 22.85 254 TYR B O 1
ATOM 4210 N N . ASP B 1 256 ? -8.111 22.498 -16.263 1.00 21.74 255 ASP B N 1
ATOM 4211 C CA . ASP B 1 256 ? -9.306 22.060 -16.952 1.00 20.86 255 ASP B CA 1
ATOM 4212 C C . ASP B 1 256 ? -10.536 22.233 -16.050 1.00 20.41 255 ASP B C 1
ATOM 4213 O O . ASP B 1 256 ? -10.493 22.994 -15.085 1.00 20.11 255 ASP B O 1
ATOM 4218 N N . HIS B 1 257 ? -11.595 21.483 -16.355 1.00 20.27 256 HIS B N 1
ATOM 4219 C CA . HIS B 1 257 ? -12.915 21.570 -15.706 1.00 20.34 256 HIS B CA 1
ATOM 4220 C C . HIS B 1 257 ? -13.085 20.717 -14.438 1.00 20.45 256 HIS B C 1
ATOM 4221 O O . HIS B 1 257 ? -14.077 20.876 -13.705 1.00 21.09 256 HIS B O 1
ATOM 4228 N N . SER B 1 258 ? -12.134 19.821 -14.188 1.00 20.26 257 SER B N 1
ATOM 4229 C CA . SER B 1 258 ? -12.287 18.750 -13.199 1.00 20.11 257 SER B CA 1
ATOM 4230 C C . SER B 1 258 ? -12.063 19.151 -11.738 1.00 19.65 257 SER B C 1
ATOM 4231 O O . SER B 1 258 ? -11.728 20.300 -11.429 1.00 19.51 257 SER B O 1
ATOM 4234 N N . TYR B 1 259 ? -12.230 18.181 -10.844 1.00 18.57 258 TYR B N 1
ATOM 4235 C CA . TYR B 1 259 ? -11.908 18.379 -9.434 1.00 17.58 258 TYR B CA 1
ATOM 4236 C C . TYR B 1 259 ? -10.413 18.613 -9.130 1.00 17.16 258 TYR B C 1
ATOM 4237 O O . TYR B 1 259 ? -10.083 19.101 -8.060 1.00 16.63 258 TYR B O 1
ATOM 4246 N N . TYR B 1 260 ? -9.525 18.293 -10.079 1.00 16.57 259 TYR B N 1
ATOM 4247 C CA . TYR B 1 260 ? -8.104 18.649 -9.968 1.00 16.56 259 TYR B CA 1
ATOM 4248 C C . TYR B 1 260 ? -7.888 20.167 -9.994 1.00 16.86 259 TYR B C 1
ATOM 4249 O O . TYR B 1 260 ? -6.986 20.683 -9.339 1.00 16.55 259 TYR B O 1
ATOM 4258 N N . PHE B 1 261 ? -8.715 20.856 -10.779 1.00 16.78 260 PHE B N 1
ATOM 4259 C CA . PHE B 1 261 ? -8.731 22.312 -10.830 1.00 17.00 260 PHE B CA 1
ATOM 4260 C C . PHE B 1 261 ? -9.438 22.838 -9.580 1.00 17.56 260 PHE B C 1
ATOM 4261 O O . PHE B 1 261 ? -8.892 23.673 -8.852 1.00 17.91 260 PHE B O 1
ATOM 4269 N N . ILE B 1 262 ? -10.635 22.318 -9.312 1.00 18.03 261 ILE B N 1
ATOM 4270 C CA . ILE B 1 262 ? -11.445 22.793 -8.182 1.00 17.67 261 ILE B CA 1
ATOM 4271 C C . ILE B 1 262 ? -10.652 22.734 -6.871 1.00 18.14 261 ILE B C 1
ATOM 4272 O O . ILE B 1 262 ? -10.521 23.754 -6.187 1.00 17.88 261 ILE B O 1
ATOM 4277 N N . SER B 1 263 ? -10.095 21.563 -6.547 1.00 17.53 262 SER B N 1
ATOM 4278 C CA . SER B 1 263 ? -9.282 21.408 -5.341 1.00 18.14 262 SER B CA 1
ATOM 4279 C C . SER B 1 263 ? -8.050 22.330 -5.266 1.00 18.19 262 SER B C 1
ATOM 4280 O O . SER B 1 263 ? -7.685 22.777 -4.170 1.00 18.47 262 SER B O 1
ATOM 4283 N N . THR B 1 264 ? -7.376 22.547 -6.394 1.00 17.70 263 THR B N 1
ATOM 4284 C CA . THR B 1 264 ? -6.229 23.448 -6.414 1.00 18.23 263 THR B CA 1
ATOM 4285 C C . THR B 1 264 ? -6.615 24.835 -5.875 1.00 17.91 263 THR B C 1
ATOM 4286 O O . THR B 1 264 ? -5.874 25.413 -5.088 1.00 17.86 263 THR B O 1
ATOM 4290 N N . PHE B 1 265 ? -7.788 25.335 -6.267 1.00 17.90 264 PHE B N 1
ATOM 4291 C CA . PHE B 1 265 ? -8.199 26.709 -5.927 1.00 18.48 264 PHE B CA 1
ATOM 4292 C C . PHE B 1 265 ? -9.212 26.815 -4.798 1.00 18.58 264 PHE B C 1
ATOM 4293 O O . PHE B 1 265 ? -9.633 27.914 -4.442 1.00 19.02 264 PHE B O 1
ATOM 4309 N N . ASP B 1 267 ? -8.837 26.508 -1.469 1.00 18.81 266 ASP B N 1
ATOM 4310 C CA . ASP B 1 267 ? -8.416 27.354 -0.339 1.00 19.78 266 ASP B CA 1
ATOM 4311 C C . ASP B 1 267 ? -8.669 28.853 -0.604 1.00 20.19 266 ASP B C 1
ATOM 4312 O O . ASP B 1 267 ? -9.126 29.571 0.289 1.00 20.62 266 ASP B O 1
ATOM 4317 N N . ASP B 1 268 ? -8.412 29.308 -1.827 1.00 20.73 267 ASP B N 1
ATOM 4318 C CA . ASP B 1 268 ? -8.704 30.704 -2.215 1.00 21.42 267 ASP B CA 1
ATOM 4319 C C . ASP B 1 268 ? -10.171 31.066 -2.029 1.00 21.29 267 ASP B C 1
ATOM 4320 O O . ASP B 1 268 ? -10.501 32.156 -1.553 1.00 21.38 267 ASP B O 1
ATOM 4325 N N . HIS B 1 269 ? -11.052 30.153 -2.423 1.00 20.95 268 HIS B N 1
ATOM 4326 C CA . HIS B 1 269 ? -12.479 30.394 -2.337 1.00 20.42 268 HIS B CA 1
ATOM 4327 C C . HIS B 1 269 ? -12.944 30.384 -0.898 1.00 20.98 268 HIS B C 1
ATOM 4328 O O . HIS B 1 269 ? -13.743 31.225 -0.504 1.00 21.41 268 HIS B O 1
ATOM 4335 N N . LEU B 1 270 ? -12.440 29.439 -0.106 1.00 20.73 269 LEU B N 1
ATOM 4336 C CA . LEU B 1 270 ? -12.811 29.366 1.302 1.00 20.79 269 LEU B CA 1
ATOM 4337 C C . LEU B 1 270 ? -12.365 30.627 2.063 1.00 20.95 269 LEU B C 1
ATOM 4338 O O . LEU B 1 270 ? -13.123 31.143 2.870 1.00 20.89 269 LEU B O 1
ATOM 4343 N N . LYS B 1 271 ? -11.155 31.110 1.787 1.00 21.26 270 LYS B N 1
ATOM 4344 C CA . LYS B 1 271 ? -10.643 32.367 2.376 1.00 22.35 270 LYS B CA 1
ATOM 4345 C C . LYS B 1 271 ? -11.464 33.586 1.923 1.00 21.97 270 LYS B C 1
ATOM 4346 O O . LYS B 1 271 ? -11.737 34.484 2.714 1.00 22.25 270 LYS B O 1
ATOM 4352 N N . TRP B 1 272 ? -11.844 33.601 0.648 1.00 22.16 271 TRP B N 1
ATOM 4353 C CA . TRP B 1 272 ? -12.675 34.661 0.071 1.00 22.10 271 TRP B CA 1
ATOM 4354 C C . TRP B 1 272 ? -13.948 34.825 0.889 1.00 22.58 271 TRP B C 1
ATOM 4355 O O . TRP B 1 272 ? -14.283 35.931 1.314 1.00 22.29 271 TRP B O 1
ATOM 4366 N N . HIS B 1 273 ? -14.642 33.709 1.121 1.00 22.51 272 HIS B N 1
ATOM 4367 C CA . HIS B 1 273 ? -15.891 33.717 1.870 1.00 22.74 272 HIS B CA 1
ATOM 4368 C C . HIS B 1 273 ? -15.712 34.018 3.359 1.00 22.94 272 HIS B C 1
ATOM 4369 O O . HIS B 1 273 ? -16.473 34.823 3.920 1.00 22.54 272 HIS B O 1
ATOM 4376 N N . ALA B 1 274 ? -14.709 33.397 3.989 1.00 22.80 273 ALA B N 1
ATOM 4377 C CA . ALA B 1 274 ? -14.417 33.629 5.405 1.00 22.96 273 ALA B CA 1
ATOM 4378 C C . ALA B 1 274 ? -14.198 35.127 5.675 1.00 23.76 273 ALA B C 1
ATOM 4379 O O . ALA B 1 274 ? -14.751 35.676 6.633 1.00 23.12 273 ALA B O 1
ATOM 4381 N N . GLU B 1 275 ? -13.386 35.757 4.826 1.00 24.53 274 GLU B N 1
ATOM 4382 C CA . GLU B 1 275 ? -13.153 37.203 4.858 1.00 26.49 274 GLU B CA 1
ATOM 4383 C C . GLU B 1 275 ? -14.459 38.010 4.893 1.00 26.83 274 GLU B C 1
ATOM 4384 O O . GLU B 1 275 ? -14.618 38.918 5.713 1.00 26.96 274 GLU B O 1
ATOM 4390 N N . ARG B 1 276 ? -15.400 37.657 4.018 1.00 27.35 275 ARG B N 1
ATOM 4391 C CA . ARG B 1 276 ? -16.636 38.427 3.862 1.00 27.75 275 ARG B CA 1
ATOM 4392 C C . ARG B 1 276 ? -17.771 37.992 4.776 1.00 28.89 275 ARG B C 1
ATOM 4393 O O . ARG B 1 276 ? -18.798 38.671 4.866 1.00 28.97 275 ARG B O 1
ATOM 4401 N N . LEU B 1 277 ? -17.575 36.872 5.463 1.00 29.89 276 LEU B N 1
ATOM 4402 C CA . LEU B 1 277 ? -18.551 36.366 6.414 1.00 31.37 276 LEU B CA 1
ATOM 4403 C C . LEU B 1 277 ? -18.303 36.989 7.778 1.00 32.91 276 LEU B C 1
ATOM 4404 O O . LEU B 1 277 ? -19.167 36.930 8.651 1.00 33.78 276 LEU B O 1
ATOM 4409 N N . GLY B 1 278 ? -17.116 37.570 7.954 1.00 34.40 277 GLY B N 1
ATOM 4410 C CA . GLY B 1 278 ? -16.719 38.229 9.206 1.00 35.92 277 GLY B CA 1
ATOM 4411 C C . GLY B 1 278 ? -16.914 37.370 10.439 1.00 36.90 277 GLY B C 1
ATOM 4412 O O . GLY B 1 278 ? -16.976 37.883 11.563 1.00 37.64 277 GLY B O 1
ATOM 4414 N N . GLY C 1 1 ? 12.273 -19.184 41.023 1.00 27.98 0 GLY C N 1
ATOM 4415 C CA . GLY C 1 1 ? 12.836 -20.262 41.900 1.00 28.26 0 GLY C CA 1
ATOM 4416 C C . GLY C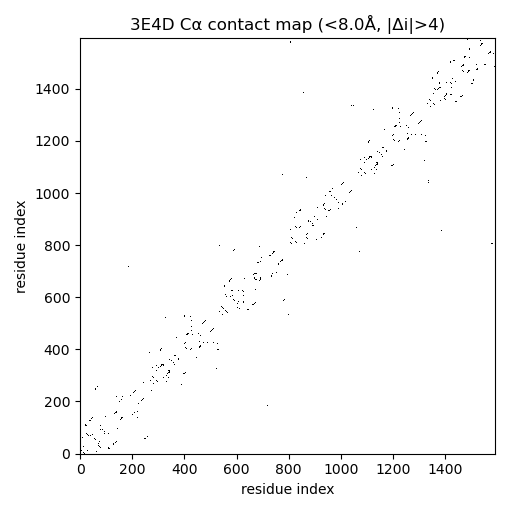 1 1 ? 14.045 -20.940 41.265 1.00 28.29 0 GLY C C 1
ATOM 4417 O O . GLY C 1 1 ? 14.103 -21.102 40.037 1.00 28.86 0 GLY C O 1
ATOM 4426 N N . ASN C 1 3 ? 17.270 -24.061 42.202 1.00 27.01 2 ASN C N 1
ATOM 4427 C CA . ASN C 1 3 ? 18.002 -24.957 43.075 1.00 27.61 2 ASN C CA 1
ATOM 4428 C C . ASN C 1 3 ? 19.511 -24.857 42.829 1.00 27.17 2 ASN C C 1
ATOM 4429 O O . ASN C 1 3 ? 19.966 -24.834 41.684 1.00 26.65 2 ASN C O 1
ATOM 4434 N N . ILE C 1 4 ? 20.275 -24.772 43.911 1.00 26.94 3 ILE C N 1
ATOM 4435 C CA . ILE C 1 4 ? 21.730 -24.792 43.820 1.00 26.82 3 ILE C CA 1
ATOM 4436 C C . ILE C 1 4 ? 22.176 -26.219 44.110 1.00 26.71 3 ILE C C 1
ATOM 4437 O O . ILE C 1 4 ? 21.978 -26.728 45.210 1.00 26.97 3 ILE C O 1
ATOM 4442 N N . ILE C 1 5 ? 22.754 -26.859 43.101 1.00 26.45 4 ILE C N 1
ATOM 4443 C CA . ILE C 1 5 ? 23.192 -28.256 43.202 1.00 26.15 4 ILE C CA 1
ATOM 4444 C C . ILE C 1 5 ? 24.595 -28.317 43.806 1.00 26.06 4 ILE C C 1
ATOM 4445 O O . ILE C 1 5 ? 24.845 -29.094 44.727 1.00 26.03 4 ILE C O 1
ATOM 4450 N N . SER C 1 6 ? 25.501 -27.482 43.299 1.00 25.07 5 SER C N 1
ATOM 4451 C CA . SER C 1 6 ? 26.874 -27.445 43.788 1.00 24.82 5 SER C CA 1
ATOM 4452 C C . SER C 1 6 ? 27.458 -26.046 43.563 1.00 24.54 5 SER C C 1
ATOM 4453 O O . SER C 1 6 ? 26.998 -25.322 42.684 1.00 24.17 5 SER C O 1
ATOM 4456 N N . GLN C 1 7 ? 28.459 -25.684 44.362 1.00 24.51 6 GLN C N 1
ATOM 4457 C CA . GLN C 1 7 ? 29.199 -24.414 44.226 1.00 24.36 6 GLN C CA 1
ATOM 4458 C C . GLN C 1 7 ? 30.652 -24.682 44.575 1.00 24.24 6 GLN C C 1
ATOM 4459 O O . GLN C 1 7 ? 30.927 -25.278 45.613 1.00 24.34 6 GLN C O 1
ATOM 4465 N N . ASN C 1 8 ? 31.580 -24.287 43.704 1.00 23.57 7 ASN C N 1
ATOM 4466 C CA . ASN C 1 8 ? 33.000 -24.538 43.944 1.00 23.28 7 ASN C CA 1
ATOM 4467 C C . ASN C 1 8 ? 33.812 -23.296 43.602 1.00 22.75 7 ASN C C 1
ATOM 4468 O O . ASN C 1 8 ? 33.683 -22.750 42.511 1.00 22.87 7 ASN C O 1
ATOM 4473 N N . THR C 1 9 ? 34.660 -22.863 44.525 1.00 22.74 8 THR C N 1
ATOM 4474 C CA . THR C 1 9 ? 35.528 -21.715 44.279 1.00 22.39 8 THR C CA 1
ATOM 4475 C C . THR C 1 9 ? 36.618 -22.065 43.241 1.00 22.39 8 THR C C 1
ATOM 4476 O O . THR C 1 9 ? 37.270 -23.100 43.341 1.00 22.73 8 THR C O 1
ATOM 4480 N N . ALA C 1 10 ? 36.774 -21.204 42.238 1.00 22.36 9 ALA C N 1
ATOM 4481 C CA . ALA C 1 10 ? 37.767 -21.385 41.177 1.00 22.56 9 ALA C CA 1
ATOM 4482 C C . ALA C 1 10 ? 38.198 -20.024 40.662 1.00 22.74 9 ALA C C 1
ATOM 4483 O O . ALA C 1 10 ? 37.358 -19.206 40.253 1.00 22.02 9 ALA C O 1
ATOM 4485 N N . PHE C 1 11 ? 39.509 -19.787 40.699 1.00 23.31 10 PHE C N 1
ATOM 4486 C CA . PHE C 1 11 ? 40.112 -18.523 40.263 1.00 24.23 10 PHE C CA 1
ATOM 4487 C C . PHE C 1 11 ? 39.439 -17.322 40.934 1.00 24.51 10 PHE C C 1
ATOM 4488 O O . PHE C 1 11 ? 39.227 -16.290 40.314 1.00 24.36 10 PHE C O 1
ATOM 4496 N N . GLY C 1 12 ? 39.084 -17.480 42.208 1.00 25.37 11 GLY C N 1
ATOM 4497 C CA . GLY C 1 12 ? 38.532 -16.371 42.985 1.00 26.40 11 GLY C CA 1
ATOM 4498 C C . GLY C 1 12 ? 37.038 -16.197 42.867 1.00 26.83 11 GLY C C 1
ATOM 4499 O O . GLY C 1 12 ? 36.414 -15.585 43.736 1.00 27.59 11 GLY C O 1
ATOM 4500 N N . GLY C 1 13 ? 36.471 -16.738 41.791 1.00 27.26 12 GLY C N 1
ATOM 4501 C CA . GLY C 1 13 ? 35.034 -16.736 41.564 1.00 27.65 12 GLY C CA 1
ATOM 4502 C C . GLY C 1 13 ? 34.397 -18.065 41.918 1.00 27.80 12 GLY C C 1
ATOM 4503 O O . GLY C 1 13 ? 35.008 -18.903 42.569 1.00 28.25 12 GLY C O 1
ATOM 4512 N N . GLN C 1 15 ? 32.100 -21.466 40.560 1.00 25.37 14 GLN C N 1
ATOM 4513 C CA . GLN C 1 15 ? 31.484 -22.314 39.538 1.00 24.05 14 GLN C CA 1
ATOM 4514 C C . GLN C 1 15 ? 30.317 -23.049 40.165 1.00 23.36 14 GLN C C 1
ATOM 4515 O O . GLN C 1 15 ? 30.495 -23.865 41.075 1.00 23.00 14 GLN C O 1
ATOM 4521 N N . GLY C 1 16 ? 29.120 -22.733 39.685 1.00 23.14 15 GLY C N 1
ATOM 4522 C CA . GLY C 1 16 ? 27.907 -23.348 40.184 1.00 22.66 15 GLY C CA 1
ATOM 4523 C C . GLY C 1 16 ? 27.253 -24.287 39.188 1.00 22.61 15 GLY C C 1
ATOM 4524 O O . GLY C 1 16 ? 27.485 -24.205 37.978 1.00 22.30 15 GLY C O 1
ATOM 4525 N N . VAL C 1 17 ? 26.451 -25.195 39.726 1.00 22.32 16 VAL C N 1
ATOM 4526 C CA . VAL C 1 17 ? 25.584 -26.073 38.963 1.00 21.72 16 VAL C CA 1
ATOM 4527 C C . VAL C 1 17 ? 24.194 -25.880 39.606 1.00 21.51 16 VAL C C 1
ATOM 4528 O O . VAL C 1 17 ? 24.060 -25.945 40.829 1.00 20.97 16 VAL C O 1
ATOM 4532 N N . PHE C 1 18 ? 23.196 -25.579 38.773 1.00 21.30 17 PHE C N 1
ATOM 4533 C CA . PHE C 1 18 ? 21.852 -25.194 39.218 1.00 20.83 17 PHE C CA 1
ATOM 4534 C C . PHE C 1 18 ? 20.790 -25.937 38.435 1.00 21.34 17 PHE C C 1
ATOM 4535 O O . PHE C 1 18 ? 21.025 -26.364 37.312 1.00 21.24 17 PHE C O 1
ATOM 4543 N N . SER C 1 19 ? 19.609 -26.063 39.025 1.00 21.79 18 SER C N 1
ATOM 4544 C CA . SER C 1 19 ? 18.478 -26.636 38.323 1.00 22.45 18 SER C CA 1
ATOM 4545 C C . SER C 1 19 ? 17.221 -25.800 38.539 1.00 22.68 18 SER C C 1
ATOM 4546 O O . SER C 1 19 ? 17.126 -25.023 39.496 1.00 22.95 18 SER C O 1
ATOM 4549 N N . HIS C 1 20 ? 16.279 -25.937 37.611 1.00 22.77 19 HIS C N 1
ATOM 4550 C CA . HIS C 1 20 ? 14.983 -25.293 37.716 1.00 23.26 19 HIS C CA 1
ATOM 4551 C C . HIS C 1 20 ? 13.930 -26.124 36.991 1.00 23.76 19 HIS C C 1
ATOM 4552 O O . HIS C 1 20 ? 14.258 -27.001 36.203 1.00 23.95 19 HIS C O 1
ATOM 4559 N N . GLN C 1 21 ? 12.664 -25.842 37.266 1.00 24.90 20 GLN C N 1
ATOM 4560 C CA . GLN C 1 21 ? 11.572 -26.417 36.498 1.00 25.50 20 GLN C CA 1
ATOM 4561 C C . GLN C 1 21 ? 11.350 -25.481 35.324 1.00 25.33 20 GLN C C 1
ATOM 4562 O O . GLN C 1 21 ? 11.036 -24.299 35.507 1.00 24.94 20 GLN C O 1
ATOM 4568 N N . SER C 1 22 ? 11.568 -26.002 34.121 1.00 25.27 21 SER C N 1
ATOM 4569 C CA . SER C 1 22 ? 11.404 -25.225 32.904 1.00 25.18 21 SER C CA 1
ATOM 4570 C C . SER C 1 22 ? 9.969 -25.325 32.407 1.00 26.06 21 SER C C 1
ATOM 4571 O O . SER C 1 22 ? 9.450 -26.417 32.165 1.00 25.67 21 SER C O 1
ATOM 4574 N N . GLU C 1 23 ? 9.331 -24.174 32.267 1.00 27.17 22 GLU C N 1
ATOM 4575 C CA . GLU C 1 23 ? 8.003 -24.120 31.688 1.00 28.39 22 GLU C CA 1
ATOM 4576 C C . GLU C 1 23 ? 8.039 -24.370 30.173 1.00 28.30 22 GLU C C 1
ATOM 4577 O O . GLU C 1 23 ? 7.204 -25.116 29.641 1.00 27.93 22 GLU C O 1
ATOM 4583 N N . THR C 1 24 ? 9.013 -23.769 29.488 1.00 28.10 23 THR C N 1
ATOM 4584 C CA . THR C 1 24 ? 9.096 -23.882 28.027 1.00 28.35 23 THR C CA 1
ATOM 4585 C C . THR C 1 24 ? 9.470 -25.291 27.546 1.00 28.05 23 THR C C 1
ATOM 4586 O O . THR C 1 24 ? 9.091 -25.694 26.447 1.00 28.16 23 THR C O 1
ATOM 4590 N N . LEU C 1 25 ? 10.198 -26.032 28.378 1.00 27.87 24 LEU C N 1
ATOM 4591 C CA . LEU C 1 25 ? 10.637 -27.380 28.037 1.00 27.61 24 LEU C CA 1
ATOM 4592 C C . LEU C 1 25 ? 9.891 -28.480 28.795 1.00 28.09 24 LEU C C 1
ATOM 4593 O O . LEU C 1 25 ? 10.171 -29.667 28.583 1.00 28.21 24 LEU C O 1
ATOM 4598 N N . LYS C 1 26 ? 8.967 -28.087 29.674 1.00 28.44 25 LYS C N 1
ATOM 4599 C CA . LYS C 1 26 ? 8.215 -29.022 30.539 1.00 28.85 25 LYS C CA 1
ATOM 4600 C C . LYS C 1 26 ? 9.158 -30.076 31.141 1.00 28.78 25 LYS C C 1
ATOM 4601 O O . LYS C 1 26 ? 8.873 -31.287 31.114 1.00 27.88 25 LYS C O 1
ATOM 4607 N N . SER C 1 27 ? 10.290 -29.602 31.664 1.00 28.33 26 SER C N 1
ATOM 4608 C CA . SER C 1 27 ? 11.367 -30.462 32.143 1.00 28.27 26 SER C CA 1
ATOM 4609 C C . SER C 1 27 ? 12.120 -29.801 33.288 1.00 28.06 26 SER C C 1
ATOM 4610 O O . SER C 1 27 ? 12.241 -28.570 33.334 1.00 27.94 26 SER C O 1
ATOM 4613 N N . GLU C 1 28 ? 12.645 -30.616 34.198 1.00 27.79 27 GLU C N 1
ATOM 4614 C CA . GLU C 1 28 ? 13.626 -30.118 35.160 1.00 27.88 27 GLU C CA 1
ATOM 4615 C C . GLU C 1 28 ? 14.952 -30.042 34.410 1.00 26.96 27 GLU C C 1
ATOM 4616 O O . GLU C 1 28 ? 15.389 -31.025 33.813 1.00 26.91 27 GLU C O 1
ATOM 4630 N N . THR C 1 30 ? 19.119 -28.596 34.058 1.00 23.67 29 THR C N 1
ATOM 4631 C CA . THR C 1 30 ? 20.338 -28.283 34.789 1.00 22.76 29 THR C CA 1
ATOM 4632 C C . THR C 1 30 ? 21.238 -27.414 33.915 1.00 22.22 29 THR C C 1
ATOM 4633 O O . THR C 1 30 ? 21.321 -27.629 32.709 1.00 22.18 29 THR C O 1
ATOM 4637 N N . PHE C 1 31 ? 21.872 -26.412 34.526 1.00 21.65 30 PHE C N 1
ATOM 4638 C CA . PHE C 1 31 ? 22.786 -25.506 33.823 1.00 21.29 30 PHE C CA 1
ATOM 4639 C C . PHE C 1 31 ? 23.913 -25.095 34.770 1.00 21.00 30 PHE C C 1
ATOM 4640 O O . PHE C 1 31 ? 23.772 -25.157 36.003 1.00 21.08 30 PHE C O 1
ATOM 4648 N N . ALA C 1 32 ? 25.027 -24.674 34.188 1.00 20.52 31 ALA C N 1
ATOM 4649 C CA . ALA C 1 32 ? 26.169 -24.215 34.963 1.00 20.24 31 ALA C CA 1
ATOM 4650 C C . ALA C 1 32 ? 26.290 -22.704 34.830 1.00 20.08 31 ALA C C 1
ATOM 4651 O O . ALA C 1 32 ? 25.855 -22.129 33.824 1.00 20.04 31 ALA C O 1
ATOM 4653 N N . VAL C 1 33 ? 26.833 -22.057 35.863 1.00 20.03 32 VAL C N 1
ATOM 4654 C CA . VAL C 1 33 ? 27.134 -20.626 35.806 1.00 20.00 32 VAL C CA 1
ATOM 4655 C C . VAL C 1 33 ? 28.400 -20.365 36.601 1.00 20.90 32 VAL C C 1
ATOM 4656 O O . VAL C 1 33 ? 28.491 -20.715 37.796 1.00 20.81 32 VAL C O 1
ATOM 4660 N N . TYR C 1 34 ? 29.374 -19.764 35.930 1.00 20.92 33 TYR C N 1
ATOM 4661 C CA . TYR C 1 34 ? 30.582 -19.327 36.593 1.00 21.78 33 TYR C CA 1
ATOM 4662 C C . TYR C 1 34 ? 30.463 -17.834 36.827 1.00 22.40 33 TYR C C 1
ATOM 4663 O O . TYR C 1 34 ? 30.203 -17.069 35.893 1.00 22.13 33 TYR C O 1
ATOM 4672 N N . VAL C 1 35 ? 30.647 -17.433 38.079 1.00 23.08 34 VAL C N 1
ATOM 4673 C CA . VAL C 1 35 ? 30.584 -16.027 38.452 1.00 24.59 34 VAL C CA 1
ATOM 4674 C C . VAL C 1 35 ? 31.988 -15.577 38.872 1.00 25.23 34 VAL C C 1
ATOM 4675 O O . VAL C 1 35 ? 32.565 -16.148 39.795 1.00 25.75 34 VAL C O 1
ATOM 4679 N N . PRO C 1 36 ? 32.534 -14.542 38.206 1.00 26.01 35 PRO C N 1
ATOM 4680 C CA . PRO C 1 36 ? 33.901 -14.091 38.468 1.00 26.68 35 PRO C CA 1
ATOM 4681 C C . PRO C 1 36 ? 33.990 -13.241 39.742 1.00 27.72 35 PRO C C 1
ATOM 4682 O O . PRO C 1 36 ? 32.967 -12.734 40.202 1.00 27.42 35 PRO C O 1
ATOM 4686 N N . PRO C 1 37 ? 35.204 -13.091 40.310 1.00 28.95 36 PRO C N 1
ATOM 4687 C CA . PRO C 1 37 ? 35.423 -12.240 41.493 1.00 29.82 36 PRO C CA 1
ATOM 4688 C C . PRO C 1 37 ? 34.841 -10.820 41.377 1.00 30.88 36 PRO C C 1
ATOM 4689 O O . PRO C 1 37 ? 34.204 -10.350 42.325 1.00 31.29 36 PRO C O 1
ATOM 4693 N N . LYS C 1 38 ? 35.033 -10.157 40.237 1.00 31.76 37 LYS C N 1
ATOM 4694 C CA . LYS C 1 38 ? 34.463 -8.817 40.009 1.00 32.79 37 LYS C CA 1
ATOM 4695 C C . LYS C 1 38 ? 32.944 -8.738 40.258 1.00 32.95 37 LYS C C 1
ATOM 4696 O O . LYS C 1 38 ? 32.438 -7.685 40.658 1.00 33.12 37 LYS C O 1
ATOM 4702 N N . ALA C 1 39 ? 32.234 -9.842 40.027 1.00 33.48 38 ALA C N 1
ATOM 4703 C CA . ALA C 1 39 ? 30.768 -9.872 40.126 1.00 34.18 38 ALA C CA 1
ATOM 4704 C C . ALA C 1 39 ? 30.249 -9.731 41.560 1.00 34.94 38 ALA C C 1
ATOM 4705 O O . ALA C 1 39 ? 29.115 -9.288 41.777 1.00 35.06 38 ALA C O 1
ATOM 4707 N N . ILE C 1 40 ? 31.088 -10.089 42.528 1.00 35.55 39 ILE C N 1
ATOM 4708 C CA . ILE C 1 40 ? 30.799 -9.842 43.941 1.00 36.20 39 ILE C CA 1
ATOM 4709 C C . ILE C 1 40 ? 30.474 -8.359 44.167 1.00 36.12 39 ILE C C 1
ATOM 4710 O O . ILE C 1 40 ? 29.479 -8.035 44.813 1.00 36.25 39 ILE C O 1
ATOM 4715 N N . HIS C 1 41 ? 31.283 -7.479 43.574 1.00 36.22 40 HIS C N 1
ATOM 4716 C CA . HIS C 1 41 ? 31.191 -6.033 43.796 1.00 36.17 40 HIS C CA 1
ATOM 4717 C C . HIS C 1 41 ? 30.355 -5.263 42.759 1.00 35.77 40 HIS C C 1
ATOM 4718 O O . HIS C 1 41 ? 29.972 -4.113 42.995 1.00 36.07 40 HIS C O 1
ATOM 4725 N N . GLU C 1 42 ? 30.055 -5.893 41.624 1.00 34.99 41 GLU C N 1
ATOM 4726 C CA . GLU C 1 42 ? 29.451 -5.184 40.497 1.00 34.14 41 GLU C CA 1
ATOM 4727 C C . GLU C 1 42 ? 28.860 -6.172 39.488 1.00 32.94 41 GLU C C 1
ATOM 4728 O O . GLU C 1 42 ? 29.463 -7.217 39.251 1.00 33.14 41 GLU C O 1
ATOM 4734 N N . PRO C 1 43 ? 27.670 -5.870 38.913 1.00 31.46 42 PRO C N 1
ATOM 4735 C CA . PRO C 1 43 ? 27.159 -6.759 37.851 1.00 30.58 42 PRO C CA 1
ATOM 4736 C C . PRO C 1 43 ? 28.108 -6.839 36.645 1.00 29.36 42 PRO C C 1
ATOM 4737 O O . PRO C 1 43 ? 28.663 -5.826 36.216 1.00 29.26 42 PRO C O 1
ATOM 4741 N N . CYS C 1 44 ? 28.304 -8.051 36.135 1.00 27.85 43 CYS C N 1
ATOM 4742 C CA . CYS C 1 44 ? 29.254 -8.305 35.057 1.00 26.62 43 CYS C CA 1
ATOM 4743 C C . CYS C 1 44 ? 28.581 -8.771 33.758 1.00 25.46 43 CYS C C 1
ATOM 4744 O O . CYS C 1 44 ? 27.476 -9.327 33.798 1.00 25.30 43 CYS C O 1
ATOM 4747 N N . PRO C 1 45 ? 29.261 -8.571 32.603 1.00 24.56 44 PRO C N 1
ATOM 4748 C CA . PRO C 1 45 ? 28.718 -9.058 31.328 1.00 24.01 44 PRO C CA 1
ATOM 4749 C C . PRO C 1 45 ? 28.614 -10.577 31.336 1.00 23.54 44 PRO C C 1
ATOM 4750 O O . PRO C 1 45 ? 29.329 -11.238 32.100 1.00 23.80 44 PRO C O 1
ATOM 4754 N N . VAL C 1 46 ? 27.730 -11.105 30.490 1.00 22.85 45 VAL C N 1
ATOM 4755 C CA . VAL C 1 46 ? 27.447 -12.534 30.398 1.00 22.79 45 VAL C CA 1
ATOM 4756 C C . VAL C 1 46 ? 27.819 -13.077 29.014 1.00 22.43 45 VAL C C 1
ATOM 4757 O O . VAL C 1 46 ? 27.367 -12.544 27.991 1.00 22.06 45 VAL C O 1
ATOM 4761 N N . VAL C 1 47 ? 28.643 -14.125 28.985 1.00 21.59 46 VAL C N 1
ATOM 4762 C CA . VAL C 1 47 ? 28.808 -14.910 27.758 1.00 21.18 46 VAL C CA 1
ATOM 4763 C C . VAL C 1 47 ? 28.026 -16.213 27.911 1.00 20.59 46 VAL C C 1
ATOM 4764 O O . VAL C 1 47 ? 28.103 -16.883 28.943 1.00 20.42 46 VAL C O 1
ATOM 4768 N N . TRP C 1 48 ? 27.219 -16.521 26.905 1.00 19.82 47 TRP C N 1
ATOM 4769 C CA . TRP C 1 48 ? 26.432 -17.746 26.879 1.00 19.36 47 TRP C CA 1
ATOM 4770 C C . TRP C 1 48 ? 27.173 -18.765 26.028 1.00 19.21 47 TRP C C 1
ATOM 4771 O O . TRP C 1 48 ? 27.415 -18.491 24.864 1.00 19.32 47 TRP C O 1
ATOM 4782 N N . TYR C 1 49 ? 27.535 -19.919 26.604 1.00 18.54 48 TYR C N 1
ATOM 4783 C CA . TYR C 1 49 ? 28.179 -21.000 25.847 1.00 18.41 48 TYR C CA 1
ATOM 4784 C C . TYR C 1 49 ? 27.207 -22.133 25.546 1.00 17.65 48 TYR C C 1
ATOM 4785 O O . TYR C 1 49 ? 26.676 -22.769 26.462 1.00 17.62 48 TYR C O 1
ATOM 4794 N N . LEU C 1 50 ? 27.010 -22.392 24.262 1.00 17.24 49 LEU C N 1
ATOM 4795 C CA . LEU C 1 50 ? 26.107 -23.446 23.811 1.00 17.70 49 LEU C CA 1
ATOM 4796 C C . LEU C 1 50 ? 26.887 -24.677 23.366 1.00 18.10 49 LEU C C 1
ATOM 4797 O O . LEU C 1 50 ? 27.774 -24.597 22.509 1.00 17.97 49 LEU C O 1
ATOM 4802 N N . SER C 1 51 ? 26.543 -25.818 23.946 1.00 18.65 50 SER C N 1
ATOM 4803 C CA . SER C 1 51 ? 27.281 -27.052 23.681 1.00 19.81 50 SER C CA 1
ATOM 4804 C C . SER C 1 51 ? 26.745 -27.855 22.498 1.00 19.93 50 SER C C 1
ATOM 4805 O O . SER C 1 51 ? 25.640 -27.600 21.998 1.00 20.12 50 SER C O 1
ATOM 4808 N N . GLY C 1 52 ? 27.545 -28.822 22.058 1.00 20.06 51 GLY C N 1
ATOM 4809 C CA . GLY C 1 52 ? 27.236 -29.619 20.870 1.00 20.05 51 GLY C CA 1
ATOM 4810 C C . GLY C 1 52 ? 26.501 -30.902 21.185 1.00 20.19 51 GLY C C 1
ATOM 4811 O O . GLY C 1 52 ? 26.171 -31.178 22.341 1.00 20.17 51 GLY C O 1
ATOM 4812 N N . LEU C 1 53 ? 26.256 -31.692 20.143 1.00 20.56 52 LEU C N 1
ATOM 4813 C CA . LEU C 1 53 ? 25.599 -32.993 20.276 1.00 20.29 52 LEU C CA 1
ATOM 4814 C C . LEU C 1 53 ? 26.167 -33.844 21.403 1.00 20.42 52 LEU C C 1
ATOM 4815 O O . LEU C 1 53 ? 27.394 -33.977 21.540 1.00 20.55 52 LEU C O 1
ATOM 4820 N N . THR C 1 54 ? 25.247 -34.419 22.184 1.00 20.35 53 THR C N 1
ATOM 4821 C CA . THR C 1 54 ? 25.518 -35.370 23.279 1.00 20.60 53 THR C CA 1
ATOM 4822 C C . THR C 1 54 ? 25.931 -34.751 24.605 1.00 20.16 53 THR C C 1
ATOM 4823 O O . THR C 1 54 ? 26.009 -35.451 25.604 1.00 20.21 53 THR C O 1
ATOM 4827 N N . CYS C 1 55 ? 26.202 -33.447 24.601 1.00 19.91 54 CYS C N 1
ATOM 4828 C CA . CYS C 1 55 ? 26.737 -32.765 25.758 1.00 19.77 54 CYS C CA 1
ATOM 4829 C C . CYS C 1 55 ? 25.652 -32.333 26.752 1.00 19.91 54 CYS C C 1
ATOM 4830 O O . CYS C 1 55 ? 24.463 -32.308 26.438 1.00 20.36 54 CYS C O 1
ATOM 4833 N N . THR C 1 56 ? 26.083 -32.027 27.968 1.00 20.18 55 THR C N 1
ATOM 4834 C CA . THR C 1 56 ? 25.254 -31.341 28.940 1.00 19.71 55 THR C CA 1
ATOM 4835 C C . THR C 1 56 ? 26.066 -30.082 29.252 1.00 20.20 55 THR C C 1
ATOM 4836 O O . THR C 1 56 ? 26.953 -29.705 28.465 1.00 19.25 55 THR C O 1
ATOM 4840 N N . HIS C 1 57 ? 25.774 -29.431 30.374 1.00 19.59 56 HIS C N 1
ATOM 4841 C CA . HIS C 1 57 ? 26.606 -28.327 30.847 1.00 20.12 56 HIS C CA 1
ATOM 4842 C C . HIS C 1 57 ? 28.028 -28.809 31.185 1.00 19.92 56 HIS C C 1
ATOM 4843 O O . HIS C 1 57 ? 28.980 -28.022 31.166 1.00 19.55 56 HIS C O 1
ATOM 4850 N N . ALA C 1 58 ? 28.159 -30.107 31.477 1.00 20.15 57 ALA C N 1
ATOM 4851 C CA . ALA C 1 58 ? 29.363 -30.670 32.114 1.00 19.85 57 ALA C CA 1
ATOM 4852 C C . ALA C 1 58 ? 30.626 -30.669 31.270 1.00 19.67 57 ALA C C 1
ATOM 4853 O O . ALA C 1 58 ? 31.712 -30.388 31.778 1.00 19.39 57 ALA C O 1
ATOM 4855 N N . ASN C 1 59 ? 30.488 -30.964 29.982 1.00 19.60 58 ASN C N 1
ATOM 4856 C CA . ASN C 1 59 ? 31.653 -31.087 29.102 1.00 19.35 58 ASN C CA 1
ATOM 4857 C C . ASN C 1 59 ? 32.539 -29.827 29.105 1.00 19.18 58 ASN C C 1
ATOM 4858 O O . ASN C 1 59 ? 33.704 -29.869 29.523 1.00 18.31 58 ASN C O 1
ATOM 4863 N N . VAL C 1 60 ? 31.963 -28.702 28.697 1.00 19.00 59 VAL C N 1
ATOM 4864 C CA . VAL C 1 60 ? 32.679 -27.433 28.712 1.00 19.34 59 VAL C CA 1
ATOM 4865 C C . VAL C 1 60 ? 33.046 -26.990 30.142 1.00 19.81 59 VAL C C 1
ATOM 4866 O O . VAL C 1 60 ? 34.145 -26.479 30.366 1.00 19.44 59 VAL C O 1
ATOM 4878 N N . GLU C 1 62 ? 33.844 -28.841 32.678 1.00 20.98 61 GLU C N 1
ATOM 4879 C CA . GLU C 1 62 ? 34.988 -29.613 33.139 1.00 21.61 61 GLU C CA 1
ATOM 4880 C C . GLU C 1 62 ? 36.243 -29.424 32.273 1.00 20.97 61 GLU C C 1
ATOM 4881 O O . GLU C 1 62 ? 37.361 -29.456 32.798 1.00 20.44 61 GLU C O 1
ATOM 4887 N N . LYS C 1 63 ? 36.056 -29.183 30.969 1.00 20.70 62 LYS C N 1
ATOM 4888 C CA . LYS C 1 63 ? 37.161 -29.262 29.979 1.00 20.89 62 LYS C CA 1
ATOM 4889 C C . LYS C 1 63 ? 37.370 -28.024 29.104 1.00 20.31 62 LYS C C 1
ATOM 4890 O O . LYS C 1 63 ? 38.338 -27.969 28.328 1.00 20.85 62 LYS C O 1
ATOM 4896 N N . GLY C 1 64 ? 36.468 -27.051 29.197 1.00 19.52 63 GLY C N 1
ATOM 4897 C CA . GLY C 1 64 ? 36.532 -25.853 28.352 1.00 19.29 63 GLY C CA 1
ATOM 4898 C C . GLY C 1 64 ? 37.647 -24.877 28.707 1.00 19.27 63 GLY C C 1
ATOM 4899 O O . GLY C 1 64 ? 38.031 -24.047 27.880 1.00 19.00 63 GLY C O 1
ATOM 4900 N N . GLU C 1 65 ? 38.161 -24.986 29.932 1.00 19.07 64 GLU C N 1
ATOM 4901 C CA . GLU C 1 65 ? 39.206 -24.097 30.463 1.00 19.43 64 GLU C CA 1
ATOM 4902 C C . GLU C 1 65 ? 38.917 -22.610 30.242 1.00 19.64 64 GLU C C 1
ATOM 4903 O O . GLU C 1 65 ? 39.765 -21.867 29.748 1.00 19.80 64 GLU C O 1
ATOM 4909 N N . TYR C 1 66 ? 37.714 -22.190 30.636 1.00 19.74 65 TYR C N 1
ATOM 4910 C CA . TYR C 1 66 ? 37.277 -20.806 30.493 1.00 20.07 65 TYR C CA 1
ATOM 4911 C C . TYR C 1 66 ? 37.403 -19.954 31.773 1.00 20.43 65 TYR C C 1
ATOM 4912 O O . TYR C 1 66 ? 37.376 -18.718 31.700 1.00 19.91 65 TYR C O 1
ATOM 4921 N N . ARG C 1 67 ? 37.541 -20.605 32.929 1.00 20.87 66 ARG C N 1
ATOM 4922 C CA . ARG C 1 67 ? 37.464 -19.888 34.212 1.00 21.63 66 ARG C CA 1
ATOM 4923 C C . ARG C 1 67 ? 38.632 -18.960 34.494 1.00 22.05 66 ARG C C 1
ATOM 4924 O O . ARG C 1 67 ? 38.423 -17.901 35.062 1.00 22.07 66 ARG C O 1
ATOM 4932 N N . ARG C 1 68 ? 39.846 -19.354 34.102 1.00 22.31 67 ARG C N 1
ATOM 4933 C CA . ARG C 1 68 ? 41.028 -18.508 34.323 1.00 23.32 67 ARG C CA 1
ATOM 4934 C C . ARG C 1 68 ? 40.840 -17.152 33.658 1.00 22.85 67 ARG C C 1
ATOM 4935 O O . ARG C 1 68 ? 40.969 -16.117 34.300 1.00 22.21 67 ARG C O 1
ATOM 4951 N N . ALA C 1 70 ? 37.973 -16.018 32.159 1.00 22.72 69 ALA C N 1
ATOM 4952 C CA . ALA C 1 70 ? 36.692 -15.440 32.581 1.00 22.90 69 ALA C CA 1
ATOM 4953 C C . ALA C 1 70 ? 36.859 -14.634 33.872 1.00 23.07 69 ALA C C 1
ATOM 4954 O O . ALA C 1 70 ? 36.300 -13.555 33.996 1.00 23.10 69 ALA C O 1
ATOM 4956 N N . SER C 1 71 ? 37.643 -15.165 34.811 1.00 23.60 70 SER C N 1
ATOM 4957 C CA . SER C 1 71 ? 37.936 -14.496 36.078 1.00 23.71 70 SER C CA 1
ATOM 4958 C C . SER C 1 71 ? 38.698 -13.194 35.831 1.00 24.12 70 SER C C 1
ATOM 4959 O O . SER C 1 71 ? 38.337 -12.135 36.354 1.00 23.60 70 SER C O 1
ATOM 4962 N N . GLU C 1 72 ? 39.743 -13.281 35.010 1.00 23.83 71 GLU C N 1
ATOM 4963 C CA . GLU C 1 72 ? 40.573 -12.135 34.714 1.00 23.95 71 GLU C CA 1
ATOM 4964 C C . GLU C 1 72 ? 39.783 -11.052 34.000 1.00 23.72 71 GLU C C 1
ATOM 4965 O O . GLU C 1 72 ? 39.936 -9.868 34.315 1.00 23.20 71 GLU C O 1
ATOM 4971 N N . LEU C 1 73 ? 38.935 -11.445 33.049 1.00 22.65 72 LEU C N 1
ATOM 4972 C CA . LEU C 1 73 ? 38.174 -10.451 32.292 1.00 22.33 72 LEU C CA 1
ATOM 4973 C C . LEU C 1 73 ? 36.886 -9.975 32.993 1.00 21.95 72 LEU C C 1
ATOM 4974 O O . LEU C 1 73 ? 36.288 -8.998 32.569 1.00 22.54 72 LEU C O 1
ATOM 4979 N N . GLY C 1 74 ? 36.469 -10.648 34.056 1.00 21.73 73 GLY C N 1
ATOM 4980 C CA . GLY C 1 74 ? 35.208 -10.286 34.735 1.00 21.66 73 GLY C CA 1
ATOM 4981 C C . GLY C 1 74 ? 33.983 -10.705 33.926 1.00 21.59 73 GLY C C 1
ATOM 4982 O O . GLY C 1 74 ? 33.050 -9.921 33.724 1.00 21.26 73 GLY C O 1
ATOM 4983 N N . LEU C 1 75 ? 33.986 -11.950 33.457 1.00 21.58 74 LEU C N 1
ATOM 4984 C CA . LEU C 1 75 ? 32.863 -12.475 32.664 1.00 21.86 74 LEU C CA 1
ATOM 4985 C C . LEU C 1 75 ? 32.120 -13.576 33.378 1.00 21.64 74 LEU C C 1
ATOM 4986 O O . LEU C 1 75 ? 32.732 -14.550 33.835 1.00 21.62 74 LEU C O 1
ATOM 4991 N N . VAL C 1 76 ? 30.800 -13.404 33.463 1.00 21.31 75 VAL C N 1
ATOM 4992 C CA . VAL C 1 76 ? 29.877 -14.449 33.898 1.00 21.09 75 VAL C CA 1
ATOM 4993 C C . VAL C 1 76 ? 29.737 -15.445 32.751 1.00 21.14 75 VAL C C 1
ATOM 4994 O O . VAL C 1 76 ? 29.512 -15.033 31.608 1.00 21.87 75 VAL C O 1
ATOM 4998 N N . VAL C 1 77 ? 29.897 -16.738 33.036 1.00 20.61 76 VAL C N 1
ATOM 4999 C CA . VAL C 1 77 ? 29.793 -17.758 31.988 1.00 20.77 76 VAL C CA 1
ATOM 5000 C C . VAL C 1 77 ? 28.630 -18.722 32.230 1.00 20.94 76 VAL C C 1
ATOM 5001 O O . VAL C 1 77 ? 28.644 -19.491 33.198 1.00 20.84 76 VAL C O 1
ATOM 5005 N N . VAL C 1 78 ? 27.637 -18.683 31.340 1.00 20.41 77 VAL C N 1
ATOM 5006 C CA . VAL C 1 78 ? 26.471 -19.545 31.465 1.00 20.56 77 VAL C CA 1
ATOM 5007 C C . VAL C 1 78 ? 26.511 -20.675 30.459 1.00 20.44 77 VAL C C 1
ATOM 5008 O O . VAL C 1 78 ? 26.632 -20.438 29.249 1.00 20.61 77 VAL C O 1
ATOM 5012 N N . CYS C 1 79 ? 26.382 -21.904 30.954 1.00 20.75 78 CYS C N 1
ATOM 5013 C CA . CYS C 1 79 ? 26.380 -23.084 30.078 1.00 20.44 78 CYS C CA 1
ATOM 5014 C C . CYS C 1 79 ? 25.093 -23.892 30.254 1.00 20.60 78 CYS C C 1
ATOM 5015 O O . CYS C 1 79 ? 24.964 -24.655 31.228 1.00 20.12 78 CYS C O 1
ATOM 5018 N N . PRO C 1 80 ? 24.119 -23.710 29.329 1.00 20.57 79 PRO C N 1
ATOM 5019 C CA . PRO C 1 80 ? 22.872 -24.482 29.392 1.00 20.42 79 PRO C CA 1
ATOM 5020 C C . PRO C 1 80 ? 23.053 -25.923 28.927 1.00 20.40 79 PRO C C 1
ATOM 5021 O O . PRO C 1 80 ? 24.118 -26.287 28.388 1.00 20.65 79 PRO C O 1
ATOM 5025 N N . ASP C 1 81 ? 22.012 -26.732 29.115 1.00 20.47 80 ASP C N 1
ATOM 5026 C CA . ASP C 1 81 ? 21.976 -28.077 28.537 1.00 19.97 80 ASP C CA 1
ATOM 5027 C C . ASP C 1 81 ? 21.721 -27.972 27.016 1.00 19.94 80 ASP C C 1
ATOM 5028 O O . ASP C 1 81 ? 21.680 -26.859 26.454 1.00 18.87 80 ASP C O 1
ATOM 5033 N N . THR C 1 82 ? 21.548 -29.126 26.365 1.00 19.61 81 THR C N 1
ATOM 5034 C CA . THR C 1 82 ? 21.435 -29.208 24.897 1.00 19.82 81 THR C CA 1
ATOM 5035 C C . THR C 1 82 ? 20.074 -29.690 24.390 1.00 19.90 81 THR C C 1
ATOM 5036 O O . THR C 1 82 ? 19.826 -29.692 23.180 1.00 20.18 81 THR C O 1
ATOM 5040 N N . SER C 1 83 ? 19.215 -30.112 25.317 1.00 19.89 82 SER C N 1
ATOM 5041 C CA . SER C 1 83 ? 17.880 -30.616 24.997 1.00 20.09 82 SER C CA 1
ATOM 5042 C C . SER C 1 83 ? 17.048 -30.632 26.276 1.00 20.41 82 SER C C 1
ATOM 5043 O O . SER C 1 83 ? 17.592 -30.439 27.362 1.00 20.02 82 SER C O 1
ATOM 5046 N N . PRO C 1 84 ? 15.721 -30.835 26.150 1.00 21.08 83 PRO C N 1
ATOM 5047 C CA . PRO C 1 84 ? 14.930 -31.218 27.309 1.00 21.35 83 PRO C CA 1
ATOM 5048 C C . PRO C 1 84 ? 15.402 -32.580 27.838 1.00 22.35 83 PRO C C 1
ATOM 5049 O O . PRO C 1 84 ? 16.179 -33.285 27.160 1.00 22.16 83 PRO C O 1
ATOM 5053 N N . ARG C 1 85 ? 14.940 -32.926 29.038 1.00 23.10 84 ARG C N 1
ATOM 5054 C CA . ARG C 1 85 ? 15.388 -34.106 29.777 1.00 24.22 84 ARG C CA 1
ATOM 5055 C C . ARG C 1 85 ? 14.250 -34.603 30.667 1.00 25.01 84 ARG C C 1
ATOM 5056 O O . ARG C 1 85 ? 13.504 -33.803 31.213 1.00 24.84 84 ARG C O 1
ATOM 5064 N N . GLY C 1 86 ? 14.147 -35.923 30.821 1.00 26.29 85 GLY C N 1
ATOM 5065 C CA . GLY C 1 86 ? 13.132 -36.561 31.673 1.00 27.66 85 GLY C CA 1
ATOM 5066 C C . GLY C 1 86 ? 12.575 -37.813 31.018 1.00 28.69 85 GLY C C 1
ATOM 5067 O O . GLY C 1 86 ? 12.743 -38.019 29.813 1.00 28.12 85 GLY C O 1
ATOM 5068 N N . ASN C 1 87 ? 11.904 -38.655 31.799 1.00 30.46 86 ASN C N 1
ATOM 5069 C CA . ASN C 1 87 ? 11.363 -39.915 31.266 1.00 31.97 86 ASN C CA 1
ATOM 5070 C C . ASN C 1 87 ? 10.223 -39.711 30.284 1.00 32.69 86 ASN C C 1
ATOM 5071 O O . ASN C 1 87 ? 9.993 -40.558 29.425 1.00 33.25 86 ASN C O 1
ATOM 5076 N N . ASP C 1 88 ? 9.524 -38.583 30.418 1.00 33.30 87 ASP C N 1
ATOM 5077 C CA . ASP C 1 88 ? 8.387 -38.237 29.565 1.00 33.96 87 ASP C CA 1
ATOM 5078 C C . ASP C 1 88 ? 8.826 -37.633 28.235 1.00 33.38 87 ASP C C 1
ATOM 5079 O O . ASP C 1 88 ? 8.032 -37.552 27.293 1.00 33.77 87 ASP C O 1
ATOM 5084 N N . VAL C 1 89 ? 10.083 -37.209 28.164 1.00 32.53 88 VAL C N 1
ATOM 5085 C CA . VAL C 1 89 ? 10.623 -36.595 26.958 1.00 31.99 88 VAL C CA 1
ATOM 5086 C C . VAL C 1 89 ? 10.985 -37.663 25.914 1.00 31.70 88 VAL C C 1
ATOM 5087 O O . VAL C 1 89 ? 11.764 -38.569 26.205 1.00 31.25 88 VAL C O 1
ATOM 5091 N N . PRO C 1 90 ? 10.420 -37.555 24.690 1.00 31.59 89 PRO C N 1
ATOM 5092 C CA . PRO C 1 90 ? 10.701 -38.551 23.647 1.00 31.57 89 PRO C CA 1
ATOM 5093 C C . PRO C 1 90 ? 12.147 -38.495 23.167 1.00 31.42 89 PRO C C 1
ATOM 5094 O O . PRO C 1 90 ? 12.854 -37.512 23.427 1.00 31.38 89 PRO C O 1
ATOM 5098 N N . ASP C 1 91 ? 12.576 -39.535 22.462 1.00 31.33 90 ASP C N 1
ATOM 5099 C CA . ASP C 1 91 ? 13.967 -39.662 22.033 1.00 31.46 90 ASP C CA 1
ATOM 5100 C C . ASP C 1 91 ? 14.094 -40.696 20.920 1.00 31.83 90 ASP C C 1
ATOM 5101 O O . ASP C 1 91 ? 13.193 -41.514 20.715 1.00 31.71 90 ASP C O 1
ATOM 5106 N N . GLU C 1 92 ? 15.193 -40.620 20.174 1.00 31.87 91 GLU C N 1
ATOM 5107 C CA . GLU C 1 92 ? 15.635 -41.739 19.351 1.00 32.18 91 GLU C CA 1
ATOM 5108 C C . GLU C 1 92 ? 16.806 -42.356 20.099 1.00 31.95 91 GLU C C 1
ATOM 5109 O O . GLU C 1 92 ? 17.932 -41.861 20.039 1.00 32.15 91 GLU C O 1
ATOM 5115 N N . LEU C 1 93 ? 16.516 -43.422 20.835 1.00 32.04 92 LEU C N 1
ATOM 5116 C CA . LEU C 1 93 ? 17.476 -44.053 21.741 1.00 31.92 92 LEU C CA 1
ATOM 5117 C C . LEU C 1 93 ? 18.778 -44.493 21.095 1.00 31.77 92 LEU C C 1
ATOM 5118 O O . LEU C 1 93 ? 19.820 -44.476 21.748 1.00 32.46 92 LEU C O 1
ATOM 5123 N N . THR C 1 94 ? 18.728 -44.876 19.823 1.00 31.74 93 THR C N 1
ATOM 5124 C CA . THR C 1 94 ? 19.919 -45.394 19.146 1.00 31.85 93 THR C CA 1
ATOM 5125 C C . THR C 1 94 ? 20.561 -44.407 18.168 1.00 31.35 93 THR C C 1
ATOM 5126 O O . THR C 1 94 ? 21.428 -44.790 17.377 1.00 31.81 93 THR C O 1
ATOM 5130 N N . ASN C 1 95 ? 20.142 -43.144 18.229 1.00 30.48 94 ASN C N 1
ATOM 5131 C CA . ASN C 1 95 ? 20.721 -42.088 17.392 1.00 29.57 94 ASN C CA 1
ATOM 5132 C C . ASN C 1 95 ? 21.170 -40.913 18.261 1.00 28.84 94 ASN C C 1
ATOM 5133 O O . ASN C 1 95 ? 20.339 -40.165 18.773 1.00 28.09 94 ASN C O 1
ATOM 5138 N N . TRP C 1 96 ? 22.480 -40.778 18.438 1.00 28.23 95 TRP C N 1
ATOM 5139 C CA . TRP C 1 96 ? 23.060 -39.686 19.222 1.00 28.37 95 TRP C CA 1
ATOM 5140 C C . TRP C 1 96 ? 22.906 -38.313 18.549 1.00 27.86 95 TRP C C 1
ATOM 5141 O O . TRP C 1 96 ? 23.139 -37.280 19.176 1.00 28.08 95 TRP C O 1
ATOM 5152 N N . GLN C 1 97 ? 22.490 -38.329 17.285 1.00 27.35 96 GLN C N 1
ATOM 5153 C CA . GLN C 1 97 ? 22.284 -37.135 16.473 1.00 26.71 96 GLN C CA 1
ATOM 5154 C C . GLN C 1 97 ? 20.827 -36.647 16.488 1.00 26.28 96 GLN C C 1
ATOM 5155 O O . GLN C 1 97 ? 20.477 -35.697 15.772 1.00 25.71 96 GLN C O 1
ATOM 5169 N N . GLY C 1 99 ? 17.058 -36.186 19.120 1.00 24.86 98 GLY C N 1
ATOM 5170 C CA . GLY C 1 99 ? 16.379 -36.225 20.406 1.00 24.10 98 GLY C CA 1
ATOM 5171 C C . GLY C 1 99 ? 17.225 -35.700 21.547 1.00 23.93 98 GLY C C 1
ATOM 5172 O O . GLY C 1 99 ? 17.646 -34.538 21.548 1.00 23.41 98 GLY C O 1
ATOM 5173 N N . LYS C 1 100 ? 17.477 -36.560 22.528 1.00 23.62 99 LYS C N 1
ATOM 5174 C CA . LYS C 1 100 ? 18.217 -36.160 23.721 1.00 23.39 99 LYS C CA 1
ATOM 5175 C C . LYS C 1 100 ? 19.668 -35.842 23.407 1.00 22.84 99 LYS C C 1
ATOM 5176 O O . LYS C 1 100 ? 20.322 -36.547 22.631 1.00 23.01 99 LYS C O 1
ATOM 5182 N N . GLY C 1 101 ? 20.138 -34.723 23.965 1.00 22.75 100 GLY C N 1
ATOM 5183 C CA . GLY C 1 101 ? 21.464 -34.190 23.665 1.00 22.06 100 GLY C CA 1
ATOM 5184 C C . GLY C 1 101 ? 21.553 -33.664 22.244 1.00 21.82 100 GLY C C 1
ATOM 5185 O O . GLY C 1 101 ? 22.655 -33.478 21.723 1.00 22.63 100 GLY C O 1
ATOM 5186 N N . ALA C 1 102 ? 20.396 -33.405 21.628 1.00 21.22 101 ALA C N 1
ATOM 5187 C CA . ALA C 1 102 ? 20.302 -33.047 20.207 1.00 20.95 101 ALA C CA 1
ATOM 5188 C C . ALA C 1 102 ? 19.131 -32.104 19.885 1.00 21.07 101 ALA C C 1
ATOM 5189 O O . ALA C 1 102 ? 18.419 -32.302 18.889 1.00 21.29 101 ALA C O 1
ATOM 5191 N N . GLY C 1 103 ? 18.943 -31.077 20.718 1.00 21.54 102 GLY C N 1
ATOM 5192 C CA . GLY C 1 103 ? 17.806 -30.141 20.583 1.00 21.09 102 GLY C CA 1
ATOM 5193 C C . GLY C 1 103 ? 17.875 -29.204 19.388 1.00 20.72 102 GLY C C 1
ATOM 5194 O O . GLY C 1 103 ? 16.858 -28.641 18.973 1.00 20.68 102 GLY C O 1
ATOM 5195 N N . PHE C 1 104 ? 19.080 -29.039 18.852 1.00 20.41 103 PHE C N 1
ATOM 5196 C CA . PHE C 1 104 ? 19.368 -28.183 17.698 1.00 20.27 103 PHE C CA 1
ATOM 5197 C C . PHE C 1 104 ? 18.970 -26.691 17.827 1.00 20.47 103 PHE C C 1
ATOM 5198 O O . PHE C 1 104 ? 18.888 -25.972 16.822 1.00 20.21 103 PHE C O 1
ATOM 5206 N N . TYR C 1 105 ? 18.773 -26.238 19.075 1.00 20.01 104 TYR C N 1
ATOM 5207 C CA . TYR C 1 105 ? 18.496 -24.820 19.400 1.00 19.71 104 TYR C CA 1
ATOM 5208 C C . TYR C 1 105 ? 17.371 -24.220 18.553 1.00 19.71 104 TYR C C 1
ATOM 5209 O O . TYR C 1 105 ? 17.432 -23.065 18.120 1.00 19.27 104 TYR C O 1
ATOM 5218 N N . LEU C 1 106 ? 16.340 -25.040 18.342 1.00 20.05 105 LEU C N 1
ATOM 5219 C CA . LEU C 1 106 ? 15.182 -24.677 17.539 1.00 20.01 105 LEU C CA 1
ATOM 5220 C C . LEU C 1 106 ? 13.901 -24.868 18.333 1.00 21.03 105 LEU C C 1
ATOM 5221 O O . LEU C 1 106 ? 13.917 -25.427 19.441 1.00 21.32 105 LEU C O 1
ATOM 5226 N N . ASP C 1 107 ? 12.788 -24.397 17.774 1.00 21.61 106 ASP C N 1
ATOM 5227 C CA . ASP C 1 107 ? 11.493 -24.647 18.369 1.00 22.22 106 ASP C CA 1
ATOM 5228 C C . ASP C 1 107 ? 10.742 -25.680 17.522 1.00 22.79 106 ASP C C 1
ATOM 5229 O O . ASP C 1 107 ? 10.272 -25.377 16.428 1.00 22.12 106 ASP C O 1
ATOM 5234 N N . ALA C 1 108 ? 10.655 -26.909 18.032 1.00 23.65 107 ALA C N 1
ATOM 5235 C CA . ALA C 1 108 ? 10.063 -28.008 17.262 1.00 25.07 107 ALA C CA 1
ATOM 5236 C C . ALA C 1 108 ? 8.569 -27.819 17.102 1.00 26.07 107 ALA C C 1
ATOM 5237 O O . ALA C 1 108 ? 7.890 -27.366 18.027 1.00 26.53 107 ALA C O 1
ATOM 5239 N N . THR C 1 109 ? 8.059 -28.182 15.932 1.00 27.34 108 THR C N 1
ATOM 5240 C CA . THR C 1 109 ? 6.643 -28.010 15.635 1.00 28.60 108 THR C CA 1
ATOM 5241 C C . THR C 1 109 ? 5.946 -29.335 15.330 1.00 29.38 108 THR C C 1
ATOM 5242 O O . THR C 1 109 ? 4.716 -29.374 15.200 1.00 29.87 108 THR C O 1
ATOM 5246 N N . GLU C 1 110 ? 6.727 -30.411 15.220 1.00 30.11 109 GLU C N 1
ATOM 5247 C CA . GLU C 1 110 ? 6.180 -31.733 14.896 1.00 30.49 109 GLU C CA 1
ATOM 5248 C C . GLU C 1 110 ? 6.104 -32.638 16.115 1.00 30.36 109 GLU C C 1
ATOM 5249 O O . GLU C 1 110 ? 7.024 -32.686 16.927 1.00 29.73 109 GLU C O 1
ATOM 5255 N N . GLU C 1 111 ? 4.999 -33.372 16.225 1.00 30.47 110 GLU C N 1
ATOM 5256 C CA . GLU C 1 111 ? 4.854 -34.388 17.269 1.00 30.52 110 GLU C CA 1
ATOM 5257 C C . GLU C 1 111 ? 5.839 -35.542 17.055 1.00 29.86 110 GLU C C 1
ATOM 5258 O O . GLU C 1 111 ? 6.202 -35.848 15.916 1.00 29.43 110 GLU C O 1
ATOM 5264 N N . PRO C 1 112 ? 6.298 -36.173 18.151 1.00 29.39 111 PRO C N 1
ATOM 5265 C CA . PRO C 1 112 ? 6.022 -35.822 19.545 1.00 29.05 111 PRO C CA 1
ATOM 5266 C C . PRO C 1 112 ? 6.967 -34.756 20.107 1.00 28.36 111 PRO C C 1
ATOM 5267 O O . PRO C 1 112 ? 6.874 -34.428 21.288 1.00 27.92 111 PRO C O 1
ATOM 5271 N N . TRP C 1 113 ? 7.850 -34.225 19.259 1.00 27.97 112 TRP C N 1
ATOM 5272 C CA . TRP C 1 113 ? 8.942 -33.328 19.684 1.00 27.79 112 TRP C CA 1
ATOM 5273 C C . TRP C 1 113 ? 8.520 -31.914 20.082 1.00 27.80 112 TRP C C 1
ATOM 5274 O O . TRP C 1 113 ? 9.195 -31.258 20.881 1.00 27.11 112 TRP C O 1
ATOM 5285 N N . SER C 1 114 ? 7.413 -31.442 19.521 1.00 27.99 113 SER C N 1
ATOM 5286 C CA . SER C 1 114 ? 6.950 -30.085 19.791 1.00 28.32 113 SER C CA 1
ATOM 5287 C C . SER C 1 114 ? 6.615 -29.864 21.270 1.00 28.02 113 SER C C 1
ATOM 5288 O O . SER C 1 114 ? 6.761 -28.755 21.772 1.00 28.64 113 SER C O 1
ATOM 5291 N N . GLU C 1 115 ? 6.203 -30.919 21.973 1.00 28.07 114 GLU C N 1
ATOM 5292 C CA . GLU C 1 115 ? 5.862 -30.806 23.407 1.00 27.63 114 GLU C CA 1
ATOM 5293 C C . GLU C 1 115 ? 7.001 -30.284 24.309 1.00 26.78 114 GLU C C 1
ATOM 5294 O O . GLU C 1 115 ? 6.761 -29.489 25.222 1.00 26.56 114 GLU C O 1
ATOM 5300 N N . HIS C 1 116 ? 8.226 -30.752 24.063 1.00 25.81 115 HIS C N 1
ATOM 5301 C CA . HIS C 1 116 ? 9.357 -30.450 24.950 1.00 25.17 115 HIS C CA 1
ATOM 5302 C C . HIS C 1 116 ? 10.499 -29.716 24.258 1.00 24.60 115 HIS C C 1
ATOM 5303 O O . HIS C 1 116 ? 11.237 -28.958 24.899 1.00 24.59 115 HIS C O 1
ATOM 5310 N N . TYR C 1 117 ? 10.639 -29.948 22.957 1.00 23.77 116 TYR C N 1
ATOM 5311 C CA . TYR C 1 117 ? 11.791 -29.475 22.201 1.00 23.41 116 TYR C CA 1
ATOM 5312 C C . TYR C 1 117 ? 11.647 -28.014 21.730 1.00 23.05 116 TYR C C 1
ATOM 5313 O O . TYR C 1 117 ? 11.481 -27.725 20.535 1.00 22.69 116 TYR C O 1
ATOM 5322 N N . GLN C 1 118 ? 11.701 -27.113 22.711 1.00 22.96 117 GLN C N 1
ATOM 5323 C CA . GLN C 1 118 ? 11.580 -25.666 22.495 1.00 22.82 117 GLN C CA 1
ATOM 5324 C C . GLN C 1 118 ? 12.842 -24.970 22.991 1.00 22.60 117 GLN C C 1
ATOM 5325 O O . GLN C 1 118 ? 12.781 -24.033 23.813 1.00 21.76 117 GLN C O 1
ATOM 5339 N N . TYR C 1 120 ? 15.117 -23.075 21.356 1.00 21.42 119 TYR C N 1
ATOM 5340 C CA . TYR C 1 120 ? 15.296 -21.664 20.980 1.00 21.70 119 TYR C CA 1
ATOM 5341 C C . TYR C 1 120 ? 14.648 -20.758 22.011 1.00 21.85 119 TYR C C 1
ATOM 5342 O O . TYR C 1 120 ? 15.278 -19.811 22.502 1.00 21.84 119 TYR C O 1
ATOM 5351 N N . SER C 1 121 ? 13.395 -21.059 22.349 1.00 21.57 120 SER C N 1
ATOM 5352 C CA . SER C 1 121 ? 12.667 -20.277 23.344 1.00 21.88 120 SER C CA 1
ATOM 5353 C C . SER C 1 121 ? 13.315 -20.356 24.712 1.00 21.62 120 SER C C 1
ATOM 5354 O O . SER C 1 121 ? 13.421 -19.336 25.402 1.00 21.61 120 SER C O 1
ATOM 5357 N N . TYR C 1 122 ? 13.771 -21.553 25.086 1.00 21.00 121 TYR C N 1
ATOM 5358 C CA . TYR C 1 122 ? 14.473 -21.768 26.355 1.00 20.59 121 TYR C CA 1
ATOM 5359 C C . TYR C 1 122 ? 15.708 -20.878 26.499 1.00 20.51 121 TYR C C 1
ATOM 5360 O O . TYR C 1 122 ? 15.884 -20.184 27.501 1.00 20.56 121 TYR C O 1
ATOM 5369 N N . VAL C 1 123 ? 16.571 -20.918 25.492 1.00 20.70 122 VAL C N 1
ATOM 5370 C CA . VAL C 1 123 ? 17.849 -20.200 25.534 1.00 20.28 122 VAL C CA 1
ATOM 5371 C C . VAL C 1 123 ? 17.677 -18.682 25.393 1.00 20.95 122 VAL C C 1
ATOM 5372 O O . VAL C 1 123 ? 18.435 -17.907 26.001 1.00 21.09 122 VAL C O 1
ATOM 5376 N N . THR C 1 124 ? 16.692 -18.244 24.612 1.00 20.99 123 THR C N 1
ATOM 5377 C CA . THR C 1 124 ? 16.559 -16.797 24.345 1.00 21.64 123 THR C CA 1
ATOM 5378 C C . THR C 1 124 ? 15.569 -16.086 25.244 1.00 21.81 123 THR C C 1
ATOM 5379 O O . THR C 1 124 ? 15.591 -14.862 25.325 1.00 21.66 123 THR C O 1
ATOM 5383 N N . GLU C 1 125 ? 14.688 -16.843 25.895 1.00 22.45 124 GLU C N 1
ATOM 5384 C CA . GLU C 1 125 ? 13.658 -16.238 26.749 1.00 23.14 124 GLU C CA 1
ATOM 5385 C C . GLU C 1 125 ? 13.687 -16.692 28.206 1.00 22.43 124 GLU C C 1
ATOM 5386 O O . GLU C 1 125 ? 13.961 -15.895 29.104 1.00 21.87 124 GLU C O 1
ATOM 5392 N N . GLU C 1 126 ? 13.421 -17.975 28.437 1.00 21.77 125 GLU C N 1
ATOM 5393 C CA . GLU C 1 126 ? 13.237 -18.475 29.797 1.00 21.86 125 GLU C CA 1
ATOM 5394 C C . GLU C 1 126 ? 14.492 -18.474 30.678 1.00 21.42 125 GLU C C 1
ATOM 5395 O O . GLU C 1 126 ? 14.432 -18.080 31.847 1.00 21.45 125 GLU C O 1
ATOM 5401 N N . LEU C 1 127 ? 15.614 -18.941 30.135 1.00 20.90 126 LEU C N 1
ATOM 5402 C CA . LEU C 1 127 ? 16.840 -19.011 30.919 1.00 20.35 126 LEU C CA 1
ATOM 5403 C C . LEU C 1 127 ? 17.438 -17.618 31.207 1.00 20.37 126 LEU C C 1
ATOM 5404 O O . LEU C 1 127 ? 17.896 -17.372 32.329 1.00 20.24 126 LEU C O 1
ATOM 5409 N N . PRO C 1 128 ? 17.467 -16.721 30.201 1.00 20.13 127 PRO C N 1
ATOM 5410 C CA . PRO C 1 128 ? 17.926 -15.353 30.496 1.00 20.29 127 PRO C CA 1
ATOM 5411 C C . PRO C 1 128 ? 17.145 -14.666 31.620 1.00 20.16 127 PRO C C 1
ATOM 5412 O O . PRO C 1 128 ? 17.762 -14.017 32.449 1.00 20.22 127 PRO C O 1
ATOM 5416 N N . ALA C 1 129 ? 15.816 -14.806 31.647 1.00 20.29 128 ALA C N 1
ATOM 5417 C CA . ALA C 1 129 ? 15.013 -14.309 32.775 1.00 20.83 128 ALA C CA 1
ATOM 5418 C C . ALA C 1 129 ? 15.508 -14.842 34.122 1.00 21.01 128 ALA C C 1
ATOM 5419 O O . ALA C 1 129 ? 15.665 -14.074 35.077 1.00 21.21 128 ALA C O 1
ATOM 5421 N N . LEU C 1 130 ? 15.750 -16.154 34.200 1.00 21.34 129 LEU C N 1
ATOM 5422 C CA . LEU C 1 130 ? 16.203 -16.772 35.446 1.00 21.73 129 LEU C CA 1
ATOM 5423 C C . LEU C 1 130 ? 17.585 -16.270 35.842 1.00 21.99 129 LEU C C 1
ATOM 5424 O O . LEU C 1 130 ? 17.816 -15.959 37.010 1.00 22.61 129 LEU C O 1
ATOM 5429 N N . ILE C 1 131 ? 18.486 -16.184 34.867 1.00 22.01 130 ILE C N 1
ATOM 5430 C CA . ILE C 1 131 ? 19.837 -15.659 35.088 1.00 22.47 130 ILE C CA 1
ATOM 5431 C C . ILE C 1 131 ? 19.820 -14.205 35.557 1.00 23.00 130 ILE C C 1
ATOM 5432 O O . ILE C 1 131 ? 20.560 -13.848 36.474 1.00 23.16 130 ILE C O 1
ATOM 5437 N N . GLY C 1 132 ? 18.989 -13.378 34.918 1.00 23.93 131 GLY C N 1
ATOM 5438 C CA . GLY C 1 132 ? 18.798 -11.991 35.321 1.00 25.56 131 GLY C CA 1
ATOM 5439 C C . GLY C 1 132 ? 18.298 -11.863 36.759 1.00 27.02 131 GLY C C 1
ATOM 5440 O O . GLY C 1 132 ? 18.718 -10.964 37.498 1.00 27.03 131 GLY C O 1
ATOM 5441 N N . GLN C 1 133 ? 17.431 -12.787 37.158 1.00 27.98 132 GLN C N 1
ATOM 5442 C CA . GLN C 1 133 ? 16.805 -12.774 38.477 1.00 30.17 132 GLN C CA 1
ATOM 5443 C C . GLN C 1 133 ? 17.726 -13.243 39.612 1.00 29.74 132 GLN C C 1
ATOM 5444 O O . GLN C 1 133 ? 17.577 -12.807 40.760 1.00 30.34 132 GLN C O 1
ATOM 5450 N N . HIS C 1 134 ? 18.675 -14.120 39.299 1.00 29.29 133 HIS C N 1
ATOM 5451 C CA . HIS C 1 134 ? 19.441 -14.810 40.347 1.00 29.20 133 HIS C CA 1
ATOM 5452 C C . HIS C 1 134 ? 20.930 -14.485 40.467 1.00 28.96 133 HIS C C 1
ATOM 5453 O O . HIS C 1 134 ? 21.572 -14.873 41.451 1.00 29.21 133 HIS C O 1
ATOM 5460 N N . PHE C 1 135 ? 21.472 -13.780 39.478 1.00 28.45 134 PHE C N 1
ATOM 5461 C CA . PHE C 1 135 ? 22.912 -13.522 39.423 1.00 28.50 134 PHE C CA 1
ATOM 5462 C C . PHE C 1 135 ? 23.246 -12.042 39.235 1.00 28.55 134 PHE C C 1
ATOM 5463 O O . PHE C 1 135 ? 22.427 -11.274 38.733 1.00 28.61 134 PHE C O 1
ATOM 5471 N N . ARG C 1 136 ? 24.460 -11.664 39.638 1.00 28.75 135 ARG C N 1
ATOM 5472 C CA . ARG C 1 136 ? 25.013 -10.323 39.415 1.00 28.57 135 ARG C CA 1
ATOM 5473 C C . ARG C 1 136 ? 25.450 -10.201 37.957 1.00 28.06 135 ARG C C 1
ATOM 5474 O O . ARG C 1 136 ? 26.643 -10.075 37.655 1.00 27.62 135 ARG C O 1
ATOM 5482 N N . ALA C 1 137 ? 24.476 -10.261 37.058 1.00 27.51 136 ALA C N 1
ATOM 5483 C CA . ALA C 1 137 ? 24.751 -10.259 35.630 1.00 26.96 136 ALA C CA 1
ATOM 5484 C C . ALA C 1 137 ? 24.149 -9.009 35.000 1.00 26.46 136 ALA C C 1
ATOM 5485 O O . ALA C 1 137 ? 23.003 -8.647 35.279 1.00 26.38 136 ALA C O 1
ATOM 5487 N N . ASP C 1 138 ? 24.948 -8.336 34.182 1.00 25.49 137 ASP C N 1
ATOM 5488 C CA . ASP C 1 138 ? 24.502 -7.151 33.481 1.00 24.63 137 ASP C CA 1
ATOM 5489 C C . ASP C 1 138 ? 23.873 -7.555 32.156 1.00 24.27 137 ASP C C 1
ATOM 5490 O O . ASP C 1 138 ? 24.564 -7.778 31.159 1.00 24.36 137 ASP C O 1
ATOM 5503 N N . SER C 1 140 ? 22.356 -5.963 29.969 1.00 21.87 139 SER C N 1
ATOM 5504 C CA . SER C 1 140 ? 22.598 -5.048 28.857 1.00 21.62 139 SER C CA 1
ATOM 5505 C C . SER C 1 140 ? 23.861 -5.448 28.097 1.00 21.48 139 SER C C 1
ATOM 5506 O O . SER C 1 140 ? 24.057 -5.031 26.946 1.00 21.20 139 SER C O 1
ATOM 5509 N N . ARG C 1 141 ? 24.725 -6.245 28.732 1.00 21.04 140 ARG C N 1
ATOM 5510 C CA . ARG C 1 141 ? 25.986 -6.670 28.083 1.00 21.26 140 ARG C CA 1
ATOM 5511 C C . ARG C 1 141 ? 26.079 -8.197 28.019 1.00 21.17 140 ARG C C 1
ATOM 5512 O O . ARG C 1 141 ? 26.563 -8.840 28.946 1.00 21.43 140 ARG C O 1
ATOM 5520 N N . GLN C 1 142 ? 25.590 -8.761 26.916 1.00 20.92 141 GLN C N 1
ATOM 5521 C CA . GLN C 1 142 ? 25.566 -10.205 26.705 1.00 20.97 141 GLN C CA 1
ATOM 5522 C C . GLN C 1 142 ? 26.151 -10.545 25.335 1.00 20.55 141 GLN C C 1
ATOM 5523 O O . GLN C 1 142 ? 25.958 -9.802 24.366 1.00 20.12 141 GLN C O 1
ATOM 5529 N N . SER C 1 143 ? 26.843 -11.679 25.270 1.00 19.67 142 SER C N 1
ATOM 5530 C CA . SER C 1 143 ? 27.378 -12.221 24.027 1.00 19.16 142 SER C CA 1
ATOM 5531 C C . SER C 1 143 ? 27.131 -13.743 24.015 1.00 19.11 142 SER C C 1
ATOM 5532 O O . SER C 1 143 ? 26.796 -14.350 25.042 1.00 18.90 142 SER C O 1
ATOM 5535 N N . ILE C 1 144 ? 27.276 -14.351 22.849 1.00 18.92 143 ILE C N 1
ATOM 5536 C CA . ILE C 1 144 ? 26.929 -15.756 22.683 1.00 18.62 143 ILE C CA 1
ATOM 5537 C C . ILE C 1 144 ? 27.950 -16.500 21.824 1.00 19.35 143 ILE C C 1
ATOM 5538 O O . ILE C 1 144 ? 28.418 -16.000 20.799 1.00 19.07 143 ILE C O 1
ATOM 5543 N N . PHE C 1 145 ? 28.312 -17.697 22.275 1.00 19.77 144 PHE C N 1
ATOM 5544 C CA . PHE C 1 145 ? 29.223 -18.541 21.524 1.00 20.00 144 PHE C CA 1
ATOM 5545 C C . PHE C 1 145 ? 28.955 -20.024 21.769 1.00 20.08 144 PHE C C 1
ATOM 5546 O O . PHE C 1 145 ? 28.049 -20.381 22.526 1.00 19.46 144 PHE C O 1
ATOM 5554 N N . GLY C 1 146 ? 29.695 -20.887 21.086 1.00 20.35 145 GLY C N 1
ATOM 5555 C CA . GLY C 1 146 ? 29.488 -22.314 21.275 1.00 20.66 145 GLY C CA 1
ATOM 5556 C C . GLY C 1 146 ? 30.250 -23.219 20.342 1.00 20.51 145 GLY C C 1
ATOM 5557 O O . GLY C 1 146 ? 31.045 -22.773 19.503 1.00 20.78 145 GLY C O 1
ATOM 5558 N N . HIS C 1 147 ? 29.974 -24.506 20.490 1.00 20.12 146 HIS C N 1
ATOM 5559 C CA . HIS C 1 147 ? 30.684 -25.543 19.775 1.00 20.07 146 HIS C CA 1
ATOM 5560 C C . HIS C 1 147 ? 29.739 -26.378 18.900 1.00 20.01 146 HIS C C 1
ATOM 5561 O O . HIS C 1 147 ? 28.748 -26.899 19.397 1.00 19.56 146 HIS C O 1
ATOM 5568 N N . SER C 1 148 ? 30.050 -26.457 17.600 1.00 20.83 147 SER C N 1
ATOM 5569 C CA . SER C 1 148 ? 29.389 -27.371 16.631 1.00 21.07 147 SER C CA 1
ATOM 5570 C C . SER C 1 148 ? 27.872 -27.092 16.500 1.00 21.12 147 SER C C 1
ATOM 5571 O O . SER C 1 148 ? 27.466 -26.031 15.985 1.00 20.41 147 SER C O 1
ATOM 5582 N N . GLY C 1 150 ? 26.169 -26.232 18.923 1.00 19.27 149 GLY C N 1
ATOM 5583 C CA . GLY C 1 150 ? 26.104 -24.997 19.719 1.00 18.74 149 GLY C CA 1
ATOM 5584 C C . GLY C 1 150 ? 26.633 -23.756 19.016 1.00 18.33 149 GLY C C 1
ATOM 5585 O O . GLY C 1 150 ? 26.280 -22.636 19.393 1.00 18.44 149 GLY C O 1
ATOM 5586 N N . GLY C 1 151 ? 27.515 -23.950 18.035 1.00 18.25 150 GLY C N 1
ATOM 5587 C CA . GLY C 1 151 ? 28.003 -22.872 17.167 1.00 18.85 150 GLY C CA 1
ATOM 5588 C C . GLY C 1 151 ? 26.903 -22.447 16.213 1.00 19.19 150 GLY C C 1
ATOM 5589 O O . GLY C 1 151 ? 26.702 -21.247 15.955 1.00 18.97 150 GLY C O 1
ATOM 5590 N N . HIS C 1 152 ? 26.183 -23.444 15.698 1.00 19.26 151 HIS C N 1
ATOM 5591 C CA . HIS C 1 152 ? 24.938 -23.231 14.966 1.00 19.24 151 HIS C CA 1
ATOM 5592 C C . HIS C 1 152 ? 23.937 -22.470 15.848 1.00 19.42 151 HIS C C 1
ATOM 5593 O O . HIS C 1 152 ? 23.352 -21.467 15.419 1.00 19.53 151 HIS C O 1
ATOM 5600 N N . GLY C 1 153 ? 23.768 -22.932 17.087 1.00 19.45 152 GLY C N 1
ATOM 5601 C CA . GLY C 1 153 ? 22.881 -22.277 18.030 1.00 19.37 152 GLY C CA 1
ATOM 5602 C C . GLY C 1 153 ? 23.237 -20.811 18.228 1.00 19.68 152 GLY C C 1
ATOM 5603 O O . GLY C 1 153 ? 22.392 -19.942 18.060 1.00 18.96 152 GLY C O 1
ATOM 5604 N N . ALA C 1 154 ? 24.498 -20.542 18.565 1.00 19.80 153 ALA C N 1
ATOM 5605 C CA . ALA C 1 154 ? 24.974 -19.167 18.805 1.00 20.07 153 ALA C CA 1
ATOM 5606 C C . ALA C 1 154 ? 24.761 -18.232 17.606 1.00 20.17 153 ALA C C 1
ATOM 5607 O O . ALA C 1 154 ? 24.238 -17.141 17.747 1.00 19.76 153 ALA C O 1
ATOM 5617 N N . THR C 1 156 ? 22.822 -18.558 14.755 1.00 19.49 155 THR C N 1
ATOM 5618 C CA . THR C 1 156 ? 21.426 -18.369 14.382 1.00 19.29 155 THR C CA 1
ATOM 5619 C C . THR C 1 156 ? 20.723 -17.457 15.395 1.00 18.95 155 THR C C 1
ATOM 5620 O O . THR C 1 156 ? 19.948 -16.568 15.014 1.00 17.96 155 THR C O 1
ATOM 5624 N N . ILE C 1 157 ? 21.023 -17.667 16.676 1.00 19.01 156 ILE C N 1
ATOM 5625 C CA . ILE C 1 157 ? 20.443 -16.855 17.747 1.00 19.85 156 ILE C CA 1
ATOM 5626 C C . ILE C 1 157 ? 20.896 -15.390 17.643 1.00 19.93 156 ILE C C 1
ATOM 5627 O O . ILE C 1 157 ? 20.089 -14.490 17.802 1.00 20.63 156 ILE C O 1
ATOM 5632 N N . ALA C 1 158 ? 22.173 -15.169 17.349 1.00 20.01 157 ALA C N 1
ATOM 5633 C CA . ALA C 1 158 ? 22.725 -13.813 17.185 1.00 20.24 157 ALA C CA 1
ATOM 5634 C C . ALA C 1 158 ? 22.130 -13.085 15.979 1.00 20.32 157 ALA C C 1
ATOM 5635 O O . ALA C 1 158 ? 21.791 -11.896 16.060 1.00 20.45 157 ALA C O 1
ATOM 5637 N N . LEU C 1 159 ? 21.991 -13.798 14.862 1.00 20.44 158 LEU C N 1
ATOM 5638 C CA . LEU C 1 159 ? 21.420 -13.218 13.638 1.00 20.41 158 LEU C CA 1
ATOM 5639 C C . LEU C 1 159 ? 19.959 -12.789 13.827 1.00 20.50 158 LEU C C 1
ATOM 5640 O O . LEU C 1 159 ? 19.514 -11.778 13.253 1.00 20.64 158 LEU C O 1
ATOM 5645 N N . LYS C 1 160 ? 19.225 -13.537 14.644 1.00 20.19 159 LYS C N 1
ATOM 5646 C CA . LYS C 1 160 ? 17.823 -13.222 14.921 1.00 19.85 159 LYS C CA 1
ATOM 5647 C C . LYS C 1 160 ? 17.636 -12.241 16.078 1.00 20.20 159 LYS C C 1
ATOM 5648 O O . LYS C 1 160 ? 16.546 -11.687 16.268 1.00 20.42 159 LYS C O 1
ATOM 5654 N N . ASN C 1 161 ? 18.696 -12.034 16.851 1.00 20.48 160 ASN C N 1
ATOM 5655 C CA . ASN C 1 161 ? 18.654 -11.140 18.000 1.00 21.01 160 ASN C CA 1
ATOM 5656 C C . ASN C 1 161 ? 19.904 -10.256 18.025 1.00 21.19 160 ASN C C 1
ATOM 5657 O O . ASN C 1 161 ? 20.670 -10.307 18.983 1.00 21.39 160 ASN C O 1
ATOM 5662 N N . PRO C 1 162 ? 20.124 -9.458 16.958 1.00 21.23 161 PRO C N 1
ATOM 5663 C CA . PRO C 1 162 ? 21.383 -8.743 16.814 1.00 21.73 161 PRO C CA 1
ATOM 5664 C C . PRO C 1 162 ? 21.679 -7.665 17.871 1.00 22.02 161 PRO C C 1
ATOM 5665 O O . PRO C 1 162 ? 22.850 -7.421 18.160 1.00 22.60 161 PRO C O 1
ATOM 5669 N N . GLU C 1 163 ? 20.656 -7.040 18.448 1.00 21.77 162 GLU C N 1
ATOM 5670 C CA . GLU C 1 163 ? 20.892 -6.019 19.465 1.00 22.04 162 GLU C CA 1
ATOM 5671 C C . GLU C 1 163 ? 21.152 -6.672 20.826 1.00 22.03 162 GLU C C 1
ATOM 5672 O O . GLU C 1 163 ? 21.900 -6.146 21.648 1.00 21.44 162 GLU C O 1
ATOM 5678 N N . ARG C 1 164 ? 20.572 -7.844 21.050 1.00 22.49 163 ARG C N 1
ATOM 5679 C CA . ARG C 1 164 ? 20.753 -8.479 22.348 1.00 23.35 163 ARG C CA 1
ATOM 5680 C C . ARG C 1 164 ? 22.183 -8.916 22.643 1.00 23.00 163 ARG C C 1
ATOM 5681 O O . ARG C 1 164 ? 22.596 -8.890 23.800 1.00 23.69 163 ARG C O 1
ATOM 5689 N N . PHE C 1 165 ? 22.932 -9.280 21.604 1.00 22.33 164 PHE C N 1
ATOM 5690 C CA . PHE C 1 165 ? 24.285 -9.810 21.773 1.00 22.29 164 PHE C CA 1
ATOM 5691 C C . PHE C 1 165 ? 25.324 -8.922 21.110 1.00 21.91 164 PHE C C 1
ATOM 5692 O O . PHE C 1 165 ? 25.189 -8.563 19.941 1.00 21.26 164 PHE C O 1
ATOM 5700 N N . LYS C 1 166 ? 26.356 -8.568 21.874 1.00 21.70 165 LYS C N 1
ATOM 5701 C CA . LYS C 1 166 ? 27.385 -7.641 21.410 1.00 21.72 165 LYS C CA 1
ATOM 5702 C C . LYS C 1 166 ? 28.337 -8.295 20.417 1.00 21.40 165 LYS C C 1
ATOM 5703 O O . LYS C 1 166 ? 28.867 -7.643 19.516 1.00 21.17 165 LYS C O 1
ATOM 5709 N N . SER C 1 167 ? 28.556 -9.595 20.605 1.00 20.82 166 SER C N 1
ATOM 5710 C CA . SER C 1 167 ? 29.471 -10.343 19.788 1.00 20.14 166 SER C CA 1
ATOM 5711 C C . SER C 1 167 ? 29.060 -11.821 19.723 1.00 19.77 166 SER C C 1
ATOM 5712 O O . SER C 1 167 ? 28.230 -12.291 20.512 1.00 19.20 166 SER C O 1
ATOM 5715 N N . CYS C 1 168 ? 29.627 -12.521 18.751 1.00 19.15 167 CYS C N 1
ATOM 5716 C CA . CYS C 1 168 ? 29.341 -13.929 18.528 1.00 19.36 167 CYS C CA 1
ATOM 5717 C C . CYS C 1 168 ? 30.586 -14.605 17.968 1.00 19.09 167 CYS C C 1
ATOM 5718 O O . CYS C 1 168 ? 31.290 -14.030 17.124 1.00 19.16 167 CYS C O 1
ATOM 5721 N N . SER C 1 169 ? 30.863 -15.813 18.471 1.00 18.21 168 SER C N 1
ATOM 5722 C CA . SER C 1 169 ? 31.968 -16.613 17.990 1.00 17.59 168 SER C CA 1
ATOM 5723 C C . SER C 1 169 ? 31.565 -18.075 18.011 1.00 17.47 168 SER C C 1
ATOM 5724 O O . SER C 1 169 ? 30.549 -18.428 18.610 1.00 18.08 168 SER C O 1
ATOM 5727 N N . ALA C 1 170 ? 32.336 -18.913 17.335 1.00 17.74 169 ALA C N 1
ATOM 5728 C CA . ALA C 1 170 ? 32.098 -20.365 17.390 1.00 18.14 169 ALA C CA 1
ATOM 5729 C C . ALA C 1 170 ? 33.353 -21.207 17.202 1.00 17.95 169 ALA C C 1
ATOM 5730 O O . ALA C 1 170 ? 34.332 -20.769 16.578 1.00 19.19 169 ALA C O 1
ATOM 5732 N N . PHE C 1 171 ? 33.307 -22.399 17.799 1.00 18.24 170 PHE C N 1
ATOM 5733 C CA . PHE C 1 171 ? 34.296 -23.454 17.648 1.00 18.32 170 PHE C CA 1
ATOM 5734 C C . PHE C 1 171 ? 33.610 -24.493 16.778 1.00 18.18 170 PHE C C 1
ATOM 5735 O O . PHE C 1 171 ? 32.601 -25.064 17.190 1.00 18.47 170 PHE C O 1
ATOM 5743 N N . ALA C 1 172 ? 34.136 -24.709 15.571 1.00 18.52 171 ALA C N 1
ATOM 5744 C CA . ALA C 1 172 ? 33.625 -25.731 14.644 1.00 18.60 171 ALA C CA 1
ATOM 5745 C C . ALA C 1 172 ? 32.101 -25.722 14.416 1.00 18.77 171 ALA C C 1
ATOM 5746 O O . ALA C 1 172 ? 31.458 -26.772 14.514 1.00 18.29 171 ALA C O 1
ATOM 5748 N N . PRO C 1 173 ? 31.524 -24.550 14.069 1.00 18.79 172 PRO C N 1
ATOM 5749 C CA . PRO C 1 173 ? 30.081 -24.455 13.925 1.00 19.23 172 PRO C CA 1
ATOM 5750 C C . PRO C 1 173 ? 29.513 -25.188 12.706 1.00 19.47 172 PRO C C 1
ATOM 5751 O O . PRO C 1 173 ? 30.194 -25.326 11.672 1.00 19.80 172 PRO C O 1
ATOM 5755 N N . ILE C 1 174 ? 28.272 -25.642 12.853 1.00 19.34 173 ILE C N 1
ATOM 5756 C CA . ILE C 1 174 ? 27.476 -26.174 11.758 1.00 19.96 173 ILE C CA 1
ATOM 5757 C C . ILE C 1 174 ? 26.786 -24.966 11.119 1.00 19.72 173 ILE C C 1
ATOM 5758 O O . ILE C 1 174 ? 25.710 -24.563 11.548 1.00 19.49 173 ILE C O 1
ATOM 5763 N N . VAL C 1 175 ? 27.408 -24.389 10.096 1.00 20.22 174 VAL C N 1
ATOM 5764 C CA . VAL C 1 175 ? 26.938 -23.108 9.547 1.00 20.57 174 VAL C CA 1
ATOM 5765 C C . VAL C 1 175 ? 25.756 -23.244 8.598 1.00 21.23 174 VAL C C 1
ATOM 5766 O O . VAL C 1 175 ? 25.007 -22.284 8.389 1.00 21.24 174 VAL C O 1
ATOM 5770 N N . ALA C 1 176 ? 25.576 -24.448 8.051 1.00 21.65 175 ALA C N 1
ATOM 5771 C CA . ALA C 1 176 ? 24.533 -24.709 7.069 1.00 21.91 175 ALA C CA 1
ATOM 5772 C C . ALA C 1 176 ? 23.909 -26.079 7.351 1.00 22.27 175 ALA C C 1
ATOM 5773 O O . ALA C 1 176 ? 24.078 -27.013 6.559 1.00 21.82 175 ALA C O 1
ATOM 5775 N N . PRO C 1 177 ? 23.169 -26.191 8.480 1.00 22.59 176 PRO C N 1
ATOM 5776 C CA . PRO C 1 177 ? 22.596 -27.449 8.964 1.00 22.97 176 PRO C CA 1
ATOM 5777 C C . PRO C 1 177 ? 21.580 -28.085 8.031 1.00 23.73 176 PRO C C 1
ATOM 5778 O O . PRO C 1 177 ? 21.272 -29.267 8.196 1.00 23.95 176 PRO C O 1
ATOM 5782 N N . SER C 1 178 ? 21.059 -27.300 7.083 1.00 24.35 177 SER C N 1
ATOM 5783 C CA . SER C 1 178 ? 20.052 -27.757 6.121 1.00 24.81 177 SER C CA 1
ATOM 5784 C C . SER C 1 178 ? 20.603 -28.797 5.149 1.00 24.94 177 SER C C 1
ATOM 5785 O O . SER C 1 178 ? 19.847 -29.600 4.592 1.00 24.85 177 SER C O 1
ATOM 5788 N N . SER C 1 179 ? 21.913 -28.760 4.931 1.00 25.30 178 SER C N 1
ATOM 5789 C CA . SER C 1 179 ? 22.558 -29.692 4.020 1.00 26.09 178 SER C CA 1
ATOM 5790 C C . SER C 1 179 ? 23.667 -30.530 4.680 1.00 26.28 178 SER C C 1
ATOM 5791 O O . SER C 1 179 ? 24.356 -31.286 3.998 1.00 26.52 178 SER C O 1
ATOM 5794 N N . ALA C 1 180 ? 23.840 -30.389 5.993 1.00 26.53 179 ALA C N 1
ATOM 5795 C CA . ALA C 1 180 ? 24.864 -31.153 6.729 1.00 26.81 179 ALA C CA 1
ATOM 5796 C C . ALA C 1 180 ? 24.337 -32.541 7.069 1.00 26.84 179 ALA C C 1
ATOM 5797 O O . ALA C 1 180 ? 23.166 -32.690 7.416 1.00 26.78 179 ALA C O 1
ATOM 5799 N N . ASP C 1 181 ? 25.203 -33.549 6.971 1.00 27.21 180 ASP C N 1
ATOM 5800 C CA . ASP C 1 181 ? 24.776 -34.952 7.172 1.00 27.84 180 ASP C CA 1
ATOM 5801 C C . ASP C 1 181 ? 24.124 -35.246 8.531 1.00 27.18 180 ASP C C 1
ATOM 5802 O O . ASP C 1 181 ? 23.119 -35.956 8.597 1.00 27.32 180 ASP C O 1
ATOM 5807 N N . TRP C 1 182 ? 24.682 -34.692 9.607 1.00 26.69 181 TRP C N 1
ATOM 5808 C CA . TRP C 1 182 ? 24.187 -34.989 10.961 1.00 26.16 181 TRP C CA 1
ATOM 5809 C C . TRP C 1 182 ? 22.999 -34.176 11.438 1.00 26.23 181 TRP C C 1
ATOM 5810 O O . TRP C 1 182 ? 22.414 -34.494 12.483 1.00 26.19 181 TRP C O 1
ATOM 5821 N N . SER C 1 183 ? 22.632 -33.142 10.678 1.00 25.87 182 SER C N 1
ATOM 5822 C CA . SER C 1 183 ? 21.601 -32.207 11.113 1.00 25.78 182 SER C CA 1
ATOM 5823 C C . SER C 1 183 ? 20.372 -32.199 10.223 1.00 26.11 182 SER C C 1
ATOM 5824 O O . SER C 1 183 ? 19.262 -31.997 10.710 1.00 26.25 182 SER C O 1
ATOM 5827 N N . GLU C 1 184 ? 20.571 -32.401 8.920 1.00 26.73 183 GLU C N 1
ATOM 5828 C CA . GLU C 1 184 ? 19.458 -32.367 7.965 1.00 27.31 183 GLU C CA 1
ATOM 5829 C C . GLU C 1 184 ? 18.327 -33.341 8.356 1.00 26.87 183 GLU C C 1
ATOM 5830 O O . GLU C 1 184 ? 17.151 -32.965 8.309 1.00 26.87 183 GLU C O 1
ATOM 5836 N N . PRO C 1 185 ? 18.676 -34.586 8.760 1.00 26.80 184 PRO C N 1
ATOM 5837 C CA . PRO C 1 185 ? 17.635 -35.472 9.287 1.00 26.41 184 PRO C CA 1
ATOM 5838 C C . PRO C 1 185 ? 16.867 -34.890 10.475 1.00 26.47 184 PRO C C 1
ATOM 5839 O O . PRO C 1 185 ? 15.653 -35.078 10.579 1.00 26.58 184 PRO C O 1
ATOM 5843 N N . ALA C 1 186 ? 17.569 -34.203 11.373 1.00 26.44 185 ALA C N 1
ATOM 5844 C CA . ALA C 1 186 ? 16.952 -33.652 12.582 1.00 26.62 185 ALA C CA 1
ATOM 5845 C C . ALA C 1 186 ? 15.984 -32.502 12.273 1.00 26.84 185 ALA C C 1
ATOM 5846 O O . ALA C 1 186 ? 14.874 -32.453 12.809 1.00 26.24 185 ALA C O 1
ATOM 5848 N N . LEU C 1 187 ? 16.414 -31.581 11.409 1.00 27.40 186 LEU C N 1
ATOM 5849 C CA . LEU C 1 187 ? 15.559 -30.466 10.971 1.00 27.84 186 LEU C CA 1
ATOM 5850 C C . LEU C 1 187 ? 14.239 -30.979 10.374 1.00 28.23 186 LEU C C 1
ATOM 5851 O O . LEU C 1 187 ? 13.165 -30.434 10.647 1.00 27.64 186 LEU C O 1
ATOM 5856 N N . GLU C 1 188 ? 14.324 -32.046 9.583 1.00 28.93 187 GLU C N 1
ATOM 5857 C CA . GLU C 1 188 ? 13.123 -32.644 8.995 1.00 29.28 187 GLU C CA 1
ATOM 5858 C C . GLU C 1 188 ? 12.210 -33.252 10.056 1.00 28.78 187 GLU C C 1
ATOM 5859 O O . GLU C 1 188 ? 10.993 -33.112 9.983 1.00 28.93 187 GLU C O 1
ATOM 5865 N N . LYS C 1 189 ? 12.795 -33.912 11.051 1.00 28.31 188 LYS C N 1
ATOM 5866 C CA . LYS C 1 189 ? 12.009 -34.536 12.108 1.00 27.87 188 LYS C CA 1
ATOM 5867 C C . LYS C 1 189 ? 11.370 -33.501 13.028 1.00 26.77 188 LYS C C 1
ATOM 5868 O O . LYS C 1 189 ? 10.183 -33.608 13.370 1.00 26.35 188 LYS C O 1
ATOM 5874 N N . TYR C 1 190 ? 12.156 -32.499 13.422 1.00 25.88 189 TYR C N 1
ATOM 5875 C CA . TYR C 1 190 ? 11.673 -31.430 14.301 1.00 25.32 189 TYR C CA 1
ATOM 5876 C C . TYR C 1 190 ? 10.708 -30.458 13.622 1.00 24.81 189 TYR C C 1
ATOM 5877 O O . TYR C 1 190 ? 9.722 -30.052 14.221 1.00 23.75 189 TYR C O 1
ATOM 5886 N N . LEU C 1 191 ? 11.006 -30.082 12.381 1.00 25.02 190 LEU C N 1
ATOM 5887 C CA . LEU C 1 191 ? 10.285 -28.989 11.709 1.00 25.77 190 LEU C CA 1
ATOM 5888 C C . LEU C 1 191 ? 9.449 -29.420 10.500 1.00 26.53 190 LEU C C 1
ATOM 5889 O O . LEU C 1 191 ? 8.711 -28.604 9.932 1.00 26.71 190 LEU C O 1
ATOM 5894 N N . GLY C 1 192 ? 9.580 -30.679 10.091 1.00 27.36 191 GLY C N 1
ATOM 5895 C CA . GLY C 1 192 ? 8.824 -31.182 8.954 1.00 28.21 191 GLY C CA 1
ATOM 5896 C C . GLY C 1 192 ? 9.595 -31.161 7.650 1.00 29.35 191 GLY C C 1
ATOM 5897 O O . GLY C 1 192 ? 10.693 -30.590 7.557 1.00 29.08 191 GLY C O 1
ATOM 5898 N N . ALA C 1 193 ? 8.988 -31.771 6.638 1.00 30.36 192 ALA C N 1
ATOM 5899 C CA . ALA C 1 193 ? 9.615 -32.021 5.344 1.00 31.55 192 ALA C CA 1
ATOM 5900 C C . ALA C 1 193 ? 9.767 -30.780 4.458 1.00 32.11 192 ALA C C 1
ATOM 5901 O O . ALA C 1 193 ? 10.576 -30.783 3.519 1.00 32.75 192 ALA C O 1
ATOM 5903 N N . ASP C 1 194 ? 8.986 -29.741 4.742 1.00 32.52 193 ASP C N 1
ATOM 5904 C CA . ASP C 1 194 ? 9.018 -28.500 3.960 1.00 33.67 193 ASP C CA 1
ATOM 5905 C C . ASP C 1 194 ? 10.188 -27.630 4.418 1.00 33.62 193 ASP C C 1
ATOM 5906 O O . ASP C 1 194 ? 10.158 -27.051 5.495 1.00 33.84 193 ASP C O 1
ATOM 5911 N N . ARG C 1 195 ? 11.203 -27.551 3.567 1.00 34.16 194 ARG C N 1
ATOM 5912 C CA . ARG C 1 195 ? 12.483 -26.932 3.902 1.00 34.67 194 ARG C CA 1
ATOM 5913 C C . ARG C 1 195 ? 12.445 -25.406 4.077 1.00 34.36 194 ARG C C 1
ATOM 5914 O O . ARG C 1 195 ? 13.426 -24.807 4.534 1.00 34.51 194 ARG C O 1
ATOM 5922 N N . ALA C 1 196 ? 11.312 -24.785 3.743 1.00 33.95 195 ALA C N 1
ATOM 5923 C CA . ALA C 1 196 ? 11.117 -23.355 4.000 1.00 33.36 195 ALA C CA 1
ATOM 5924 C C . ALA C 1 196 ? 11.047 -23.079 5.506 1.00 32.60 195 ALA C C 1
ATOM 5925 O O . ALA C 1 196 ? 11.458 -22.005 5.964 1.00 32.40 195 ALA C O 1
ATOM 5927 N N . ALA C 1 197 ? 10.534 -24.050 6.269 1.00 31.02 196 ALA C N 1
ATOM 5928 C CA . ALA C 1 197 ? 10.436 -23.924 7.731 1.00 29.61 196 ALA C CA 1
ATOM 5929 C C . ALA C 1 197 ? 11.803 -23.980 8.442 1.00 28.50 196 ALA C C 1
ATOM 5930 O O . ALA C 1 197 ? 11.917 -23.610 9.615 1.00 28.53 196 ALA C O 1
ATOM 5932 N N . TRP C 1 198 ? 12.826 -24.442 7.725 1.00 26.87 197 TRP C N 1
ATOM 5933 C CA . TRP C 1 198 ? 14.180 -24.596 8.264 1.00 25.68 197 TRP C CA 1
ATOM 5934 C C . TRP C 1 198 ? 14.996 -23.306 8.187 1.00 25.06 197 TRP C C 1
ATOM 5935 O O . TRP C 1 198 ? 15.996 -23.155 8.897 1.00 24.61 197 TRP C O 1
ATOM 5946 N N . ARG C 1 199 ? 14.582 -22.400 7.305 1.00 23.94 198 ARG C N 1
ATOM 5947 C CA . ARG C 1 199 ? 15.384 -21.215 6.976 1.00 24.00 198 ARG C CA 1
ATOM 5948 C C . ARG C 1 199 ? 15.784 -20.354 8.172 1.00 23.44 198 ARG C C 1
ATOM 5949 O O . ARG C 1 199 ? 16.903 -19.853 8.215 1.00 23.93 198 ARG C O 1
ATOM 5957 N N . ARG C 1 200 ? 14.899 -20.205 9.149 1.00 23.08 199 ARG C N 1
ATOM 5958 C CA . ARG C 1 200 ? 15.215 -19.373 10.313 1.00 23.01 199 ARG C CA 1
ATOM 5959 C C . ARG C 1 200 ? 16.083 -20.074 11.363 1.00 22.45 199 ARG C C 1
ATOM 5960 O O . ARG C 1 200 ? 16.421 -19.492 12.401 1.00 21.80 199 ARG C O 1
ATOM 5968 N N . TYR C 1 201 ? 16.452 -21.323 11.066 1.00 21.56 200 TYR C N 1
ATOM 5969 C CA . TYR C 1 201 ? 17.347 -22.110 11.914 1.00 21.10 200 TYR C CA 1
ATOM 5970 C C . TYR C 1 201 ? 18.585 -22.580 11.161 1.00 20.57 200 TYR C C 1
ATOM 5971 O O . TYR C 1 201 ? 19.114 -23.645 11.452 1.00 20.81 200 TYR C O 1
ATOM 5980 N N . ASP C 1 202 ? 19.023 -21.785 10.188 1.00 20.15 201 ASP C N 1
ATOM 5981 C CA . ASP C 1 202 ? 20.201 -22.069 9.371 1.00 20.36 201 ASP C CA 1
ATOM 5982 C C . ASP C 1 202 ? 20.911 -20.729 9.211 1.00 20.40 201 ASP C C 1
ATOM 5983 O O . ASP C 1 202 ? 20.346 -19.787 8.651 1.00 20.17 201 ASP C O 1
ATOM 5988 N N . ALA C 1 203 ? 22.132 -20.646 9.730 1.00 20.85 202 ALA C N 1
ATOM 5989 C CA . ALA C 1 203 ? 22.910 -19.407 9.709 1.00 21.21 202 ALA C CA 1
ATOM 5990 C C . ALA C 1 203 ? 23.060 -18.859 8.289 1.00 21.89 202 ALA C C 1
ATOM 5991 O O . ALA C 1 203 ? 22.943 -17.653 8.071 1.00 21.65 202 ALA C O 1
ATOM 5993 N N . CYS C 1 204 ? 23.292 -19.749 7.324 1.00 22.20 203 CYS C N 1
ATOM 5994 C CA . CYS C 1 204 ? 23.461 -19.319 5.933 1.00 22.76 203 CYS C CA 1
ATOM 5995 C C . 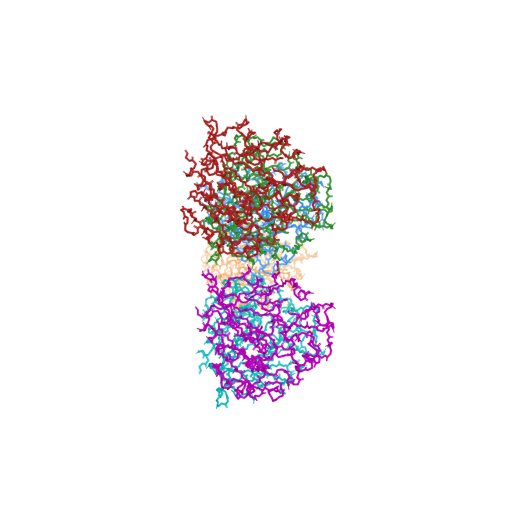CYS C 1 204 ? 22.147 -18.800 5.328 1.00 22.83 203 CYS C C 1
ATOM 5996 O O . CYS C 1 204 ? 22.130 -17.755 4.684 1.00 22.90 203 CYS C O 1
ATOM 5999 N N . SER C 1 205 ? 21.053 -19.525 5.552 1.00 22.80 204 SER C N 1
ATOM 6000 C CA . SER C 1 205 ? 19.730 -19.102 5.081 1.00 22.48 204 SER C CA 1
ATOM 6001 C C . SER C 1 205 ? 19.324 -17.763 5.692 1.00 22.47 204 SER C C 1
ATOM 6002 O O . SER C 1 205 ? 18.798 -16.889 4.992 1.00 22.72 204 SER C O 1
ATOM 6005 N N . LEU C 1 206 ? 19.571 -17.603 6.992 1.00 21.52 205 LEU C N 1
ATOM 6006 C CA . LEU C 1 206 ? 19.267 -16.344 7.691 1.00 21.34 205 LEU C CA 1
ATOM 6007 C C . LEU C 1 206 ? 19.895 -15.118 7.024 1.00 21.10 205 LEU C C 1
ATOM 6008 O O . LEU C 1 206 ? 19.233 -14.092 6.875 1.00 20.85 205 LEU C O 1
ATOM 6013 N N . VAL C 1 207 ? 21.160 -15.252 6.628 1.00 21.51 206 VAL C N 1
ATOM 6014 C CA . VAL C 1 207 ? 21.917 -14.192 5.955 1.00 22.89 206 VAL C CA 1
ATOM 6015 C C . VAL C 1 207 ? 21.328 -13.907 4.573 1.00 23.51 206 VAL C C 1
ATOM 6016 O O . VAL C 1 207 ? 21.060 -12.744 4.228 1.00 22.98 206 VAL C O 1
ATOM 6020 N N . GLU C 1 208 ? 21.126 -14.974 3.799 1.00 24.05 207 GLU C N 1
ATOM 6021 C CA . GLU C 1 208 ? 20.448 -14.905 2.505 1.00 24.78 207 GLU C CA 1
ATOM 6022 C C . GLU C 1 208 ? 19.102 -14.200 2.645 1.00 24.10 207 GLU C C 1
ATOM 6023 O O . GLU C 1 208 ? 18.725 -13.403 1.794 1.00 23.58 207 GLU C O 1
ATOM 6029 N N . ASP C 1 209 ? 18.377 -14.496 3.727 1.00 24.12 208 ASP C N 1
ATOM 6030 C CA . ASP C 1 209 ? 17.067 -13.883 3.969 1.00 23.65 208 ASP C CA 1
ATOM 6031 C C . ASP C 1 209 ? 17.088 -12.454 4.521 1.00 23.34 208 ASP C C 1
ATOM 6032 O O . ASP C 1 209 ? 16.035 -11.833 4.659 1.00 24.03 208 ASP C O 1
ATOM 6037 N N . GLY C 1 210 ? 18.264 -11.938 4.852 1.00 22.42 209 GLY C N 1
ATOM 6038 C CA . GLY C 1 210 ? 18.382 -10.542 5.260 1.00 21.76 209 GLY C CA 1
ATOM 6039 C C . GLY C 1 210 ? 18.889 -10.258 6.663 1.00 21.59 209 GLY C C 1
ATOM 6040 O O . GLY C 1 210 ? 19.190 -9.103 6.983 1.00 20.96 209 GLY C O 1
ATOM 6041 N N . ALA C 1 211 ? 18.984 -11.289 7.503 1.00 21.53 210 ALA C N 1
ATOM 6042 C CA . ALA C 1 211 ? 19.493 -11.112 8.866 1.00 21.37 210 ALA C CA 1
ATOM 6043 C C . ALA C 1 211 ? 20.964 -10.717 8.833 1.00 21.50 210 ALA C C 1
ATOM 6044 O O . ALA C 1 211 ? 21.731 -11.136 7.946 1.00 21.73 210 ALA C O 1
ATOM 6046 N N . ARG C 1 212 ? 21.349 -9.907 9.809 1.00 21.12 211 ARG C N 1
ATOM 6047 C CA . ARG C 1 212 ? 22.695 -9.366 9.863 1.00 20.86 211 ARG C CA 1
ATOM 6048 C C . ARG C 1 212 ? 23.217 -9.421 11.294 1.00 21.04 211 ARG C C 1
ATOM 6049 O O . ARG C 1 212 ? 22.441 -9.547 12.255 1.00 20.79 211 ARG C O 1
ATOM 6057 N N . PHE C 1 213 ? 24.540 -9.366 11.416 1.00 20.89 212 PHE C N 1
ATOM 6058 C CA . PHE C 1 213 ? 25.221 -9.260 12.697 1.00 20.37 212 PHE C CA 1
ATOM 6059 C C . PHE C 1 213 ? 26.575 -8.606 12.415 1.00 20.37 212 PHE C C 1
ATOM 6060 O O . PHE C 1 213 ? 27.133 -8.818 11.327 1.00 21.27 212 PHE C O 1
ATOM 6068 N N . PRO C 1 214 ? 27.102 -7.782 13.353 1.00 20.70 213 PRO C N 1
ATOM 6069 C CA . PRO C 1 214 ? 28.330 -7.050 13.007 1.00 20.38 213 PRO C CA 1
ATOM 6070 C C . PRO C 1 214 ? 29.450 -7.912 12.460 1.00 20.36 213 PRO C C 1
ATOM 6071 O O . PRO C 1 214 ? 29.979 -7.615 11.384 1.00 19.92 213 PRO C O 1
ATOM 6075 N N . GLU C 1 215 ? 29.809 -8.961 13.200 1.00 20.64 214 GLU C N 1
ATOM 6076 C CA . GLU C 1 215 ? 30.905 -9.848 12.810 1.00 20.71 214 GLU C CA 1
ATOM 6077 C C . GLU C 1 215 ? 30.920 -11.149 13.603 1.00 20.67 214 GLU C C 1
ATOM 6078 O O . GLU C 1 215 ? 30.294 -11.244 14.660 1.00 21.55 214 GLU C O 1
ATOM 6084 N N . PHE C 1 216 ? 31.649 -12.138 13.092 1.00 20.13 215 PHE C N 1
ATOM 6085 C CA . PHE C 1 216 ? 31.801 -13.438 13.741 1.00 19.84 215 PHE C CA 1
ATOM 6086 C C . PHE C 1 216 ? 33.259 -13.872 13.792 1.00 20.06 215 PHE C C 1
ATOM 6087 O O . PHE C 1 216 ? 33.988 -13.735 12.798 1.00 19.74 215 PHE C O 1
ATOM 6095 N N . LEU C 1 217 ? 33.673 -14.403 14.942 1.00 19.93 216 LEU C N 1
ATOM 6096 C CA . LEU C 1 217 ? 34.933 -15.137 15.034 1.00 20.35 216 LEU C CA 1
ATOM 6097 C C . LEU C 1 217 ? 34.634 -16.631 14.973 1.00 20.26 216 LEU C C 1
ATOM 6098 O O . LEU C 1 217 ? 33.842 -17.142 15.764 1.00 20.26 216 LEU C O 1
ATOM 6103 N N . ILE C 1 218 ? 35.244 -17.322 14.012 1.00 20.59 217 ILE C N 1
ATOM 6104 C CA . ILE C 1 218 ? 35.101 -18.771 13.891 1.00 20.80 217 ILE C CA 1
ATOM 6105 C C . ILE C 1 218 ? 36.478 -19.434 13.861 1.00 21.05 217 ILE C C 1
ATOM 6106 O O . ILE C 1 218 ? 37.347 -19.055 13.052 1.00 21.44 217 ILE C O 1
ATOM 6111 N N . ASP C 1 219 ? 36.682 -20.397 14.763 1.00 20.99 218 ASP C N 1
ATOM 6112 C CA . ASP C 1 219 ? 37.879 -21.239 14.755 1.00 20.97 218 ASP C CA 1
ATOM 6113 C C . ASP C 1 219 ? 37.548 -22.664 14.311 1.00 21.52 218 ASP C C 1
ATOM 6114 O O . ASP C 1 219 ? 36.547 -23.237 14.749 1.00 21.25 218 ASP C O 1
ATOM 6119 N N . GLN C 1 220 ? 38.386 -23.230 13.432 1.00 21.45 219 GLN C N 1
ATOM 6120 C CA . GLN C 1 220 ? 38.129 -24.559 12.887 1.00 21.36 219 GLN C CA 1
ATOM 6121 C C . GLN C 1 220 ? 39.434 -25.352 12.724 1.00 21.89 219 GLN C C 1
ATOM 6122 O O . GLN C 1 220 ? 40.390 -24.870 12.111 1.00 22.25 219 GLN C O 1
ATOM 6128 N N . GLY C 1 221 ? 39.483 -26.545 13.320 1.00 22.33 220 GLY C N 1
ATOM 6129 C CA . GLY C 1 221 ? 40.613 -27.442 13.149 1.00 22.32 220 GLY C CA 1
ATOM 6130 C C . GLY C 1 221 ? 40.530 -28.105 11.786 1.00 22.79 220 GLY C C 1
ATOM 6131 O O . GLY C 1 221 ? 39.458 -28.531 11.361 1.00 22.96 220 GLY C O 1
ATOM 6132 N N . LYS C 1 222 ? 41.661 -28.199 11.096 1.00 23.45 221 LYS C N 1
ATOM 6133 C CA . LYS C 1 222 ? 41.692 -28.818 9.778 1.00 23.67 221 LYS C CA 1
ATOM 6134 C C . LYS C 1 222 ? 41.585 -30.345 9.891 1.00 24.02 221 LYS C C 1
ATOM 6135 O O . LYS C 1 222 ? 41.121 -31.010 8.961 1.00 23.43 221 LYS C O 1
ATOM 6141 N N . ALA C 1 223 ? 41.962 -30.881 11.056 1.00 23.72 222 ALA C N 1
ATOM 6142 C CA . ALA C 1 223 ? 41.940 -32.324 11.290 1.00 23.85 222 ALA C CA 1
ATOM 6143 C C . ALA C 1 223 ? 40.633 -32.790 11.936 1.00 23.71 222 ALA C C 1
ATOM 6144 O O . ALA C 1 223 ? 40.519 -33.948 12.351 1.00 24.20 222 ALA C O 1
ATOM 6146 N N . ASP C 1 224 ? 39.659 -31.881 12.007 1.00 23.38 223 ASP C N 1
ATOM 6147 C CA . ASP C 1 224 ? 38.312 -32.163 12.504 1.00 23.25 223 ASP C CA 1
ATOM 6148 C C . ASP C 1 224 ? 37.612 -33.143 11.555 1.00 23.88 223 ASP C C 1
ATOM 6149 O O . ASP C 1 224 ? 37.429 -32.841 10.369 1.00 23.74 223 ASP C O 1
ATOM 6154 N N . SER C 1 225 ? 37.213 -34.305 12.077 1.00 24.58 224 SER C N 1
ATOM 6155 C CA . SER C 1 225 ? 36.668 -35.380 11.236 1.00 25.59 224 SER C CA 1
ATOM 6156 C C . SER C 1 225 ? 35.303 -35.049 10.617 1.00 26.09 224 SER C C 1
ATOM 6157 O O . SER C 1 225 ? 34.889 -35.675 9.644 1.00 26.64 224 SER C O 1
ATOM 6160 N N . PHE C 1 226 ? 34.619 -34.055 11.174 1.00 26.36 225 PHE C N 1
ATOM 6161 C CA . PHE C 1 226 ? 33.311 -33.642 10.678 1.00 26.69 225 PHE C CA 1
ATOM 6162 C C . PHE C 1 226 ? 33.393 -32.484 9.667 1.00 26.34 225 PHE C C 1
ATOM 6163 O O . PHE C 1 226 ? 32.375 -32.059 9.137 1.00 25.98 225 PHE C O 1
ATOM 6171 N N . LEU C 1 227 ? 34.604 -31.999 9.390 1.00 26.59 226 LEU C N 1
ATOM 6172 C CA . LEU C 1 227 ? 34.792 -30.799 8.554 1.00 27.16 226 LEU C CA 1
ATOM 6173 C C . LEU C 1 227 ? 34.094 -30.832 7.187 1.00 27.50 226 LEU C C 1
ATOM 6174 O O . LEU C 1 227 ? 33.368 -29.900 6.837 1.00 27.07 226 LEU C O 1
ATOM 6179 N N . GLU C 1 228 ? 34.287 -31.915 6.442 1.00 28.17 227 GLU C N 1
ATOM 6180 C CA . GLU C 1 228 ? 33.843 -31.970 5.043 1.00 29.02 227 GLU C CA 1
ATOM 6181 C C . GLU C 1 228 ? 32.341 -32.086 4.824 1.00 28.65 227 GLU C C 1
ATOM 6182 O O . GLU C 1 228 ? 31.794 -31.449 3.923 1.00 28.74 227 GLU C O 1
ATOM 6188 N N . LYS C 1 229 ? 31.677 -32.890 5.649 1.00 28.66 228 LYS C N 1
ATOM 6189 C CA . LYS C 1 229 ? 30.265 -33.194 5.435 1.00 28.74 228 LYS C CA 1
ATOM 6190 C C . LYS C 1 229 ? 29.329 -32.640 6.506 1.00 28.14 228 LYS C C 1
ATOM 6191 O O . LYS C 1 229 ? 28.112 -32.613 6.312 1.00 27.74 228 LYS C O 1
ATOM 6197 N N . GLY C 1 230 ? 29.891 -32.179 7.618 1.00 27.24 229 GLY C N 1
ATOM 6198 C CA . GLY C 1 230 ? 29.068 -31.678 8.710 1.00 26.51 229 GLY C CA 1
ATOM 6199 C C . GLY C 1 230 ? 29.218 -30.204 9.060 1.00 26.14 229 GLY C C 1
ATOM 6200 O O . GLY C 1 230 ? 28.310 -29.618 9.656 1.00 25.47 229 GLY C O 1
ATOM 6201 N N . LEU C 1 231 ? 30.360 -29.610 8.714 1.00 25.66 230 LEU C N 1
ATOM 6202 C CA . LEU C 1 231 ? 30.677 -28.250 9.169 1.00 25.47 230 LEU C CA 1
ATOM 6203 C C . LEU C 1 231 ? 30.773 -27.215 8.035 1.00 25.60 230 LEU C C 1
ATOM 6204 O O . LEU C 1 231 ? 30.007 -26.241 8.006 1.00 25.90 230 LEU C O 1
ATOM 6209 N N . ARG C 1 232 ? 31.712 -27.429 7.118 1.00 25.15 231 ARG C N 1
ATOM 6210 C CA . ARG C 1 232 ? 31.834 -26.625 5.903 1.00 25.00 231 ARG C CA 1
ATOM 6211 C C . ARG C 1 232 ? 31.712 -25.110 6.114 1.00 24.42 231 ARG C C 1
ATOM 6212 O O . ARG C 1 232 ? 30.806 -24.480 5.561 1.00 24.54 231 ARG C O 1
ATOM 6220 N N . PRO C 1 233 ? 32.636 -24.514 6.894 1.00 23.81 232 PRO C N 1
ATOM 6221 C CA . PRO C 1 233 ? 32.545 -23.085 7.198 1.00 23.43 232 PRO C CA 1
ATOM 6222 C C . PRO C 1 233 ? 32.649 -22.181 5.960 1.00 23.38 232 PRO C C 1
ATOM 6223 O O . PRO C 1 233 ? 32.094 -21.087 5.966 1.00 23.36 232 PRO C O 1
ATOM 6227 N N . TRP C 1 234 ? 33.332 -22.643 4.910 1.00 23.89 233 TRP C N 1
ATOM 6228 C CA . TRP C 1 234 ? 33.396 -21.907 3.631 1.00 23.92 233 TRP C CA 1
ATOM 6229 C C . TRP C 1 234 ? 32.021 -21.451 3.122 1.00 23.58 233 TRP C C 1
ATOM 6230 O O . TRP C 1 234 ? 31.919 -20.424 2.464 1.00 24.48 233 TRP C O 1
ATOM 6241 N N . LEU C 1 235 ? 30.973 -22.205 3.446 1.00 23.22 234 LEU C N 1
ATOM 6242 C CA . LEU C 1 235 ? 29.611 -21.853 3.049 1.00 22.82 234 LEU C CA 1
ATOM 6243 C C . LEU C 1 235 ? 29.091 -20.587 3.716 1.00 22.92 234 LEU C C 1
ATOM 6244 O O . LEU C 1 235 ? 28.239 -19.906 3.144 1.00 22.64 234 LEU C O 1
ATOM 6249 N N . PHE C 1 236 ? 29.582 -20.275 4.917 1.00 22.61 235 PHE C N 1
ATOM 6250 C CA . PHE C 1 236 ? 29.185 -19.022 5.570 1.00 22.97 235 PHE C CA 1
ATOM 6251 C C . PHE C 1 236 ? 29.930 -17.860 4.924 1.00 23.07 235 PHE C C 1
ATOM 6252 O O . PHE C 1 236 ? 29.356 -16.793 4.742 1.00 23.58 235 PHE C O 1
ATOM 6260 N N . GLU C 1 237 ? 31.198 -18.085 4.575 1.00 23.39 236 GLU C N 1
ATOM 6261 C CA . GLU C 1 237 ? 31.991 -17.133 3.788 1.00 23.98 236 GLU C CA 1
ATOM 6262 C C . GLU C 1 237 ? 31.250 -16.735 2.518 1.00 23.66 236 GLU C C 1
ATOM 6263 O O . GLU C 1 237 ? 31.262 -15.571 2.126 1.00 23.18 236 GLU C O 1
ATOM 6269 N N . GLU C 1 238 ? 30.628 -17.724 1.878 1.00 23.72 237 GLU C N 1
ATOM 6270 C CA . GLU C 1 238 ? 29.874 -17.528 0.644 1.00 24.42 237 GLU C CA 1
ATOM 6271 C C . GLU C 1 238 ? 28.573 -16.766 0.904 1.00 24.03 237 GLU C C 1
ATOM 6272 O O . GLU C 1 238 ? 28.196 -15.897 0.121 1.00 23.71 237 GLU C O 1
ATOM 6278 N N . ALA C 1 239 ? 27.904 -17.095 2.015 1.00 23.77 238 ALA C N 1
ATOM 6279 C CA . ALA C 1 239 ? 26.643 -16.454 2.400 1.00 23.40 238 ALA C CA 1
ATOM 6280 C C . ALA C 1 239 ? 26.813 -14.954 2.670 1.00 23.31 238 ALA C C 1
ATOM 6281 O O . ALA C 1 239 ? 25.965 -14.144 2.308 1.00 22.75 238 ALA C O 1
ATOM 6283 N N . ILE C 1 240 ? 27.929 -14.590 3.289 1.00 23.76 239 ILE C N 1
ATOM 6284 C CA . ILE C 1 240 ? 28.159 -13.195 3.680 1.00 23.79 239 ILE C CA 1
ATOM 6285 C C . ILE C 1 240 ? 28.664 -12.264 2.566 1.00 23.96 239 ILE C C 1
ATOM 6286 O O . ILE C 1 240 ? 28.813 -11.056 2.800 1.00 24.10 239 ILE C O 1
ATOM 6291 N N . LYS C 1 241 ? 28.921 -12.800 1.370 1.00 24.06 240 LYS C N 1
ATOM 6292 C CA . LYS C 1 241 ? 29.330 -11.945 0.231 1.00 24.41 240 LYS C CA 1
ATOM 6293 C C . LYS C 1 241 ? 28.193 -11.007 -0.136 1.00 24.21 240 LYS C C 1
ATOM 6294 O O . LYS C 1 241 ? 27.038 -11.417 -0.140 1.00 24.36 240 LYS C O 1
ATOM 6300 N N . GLY C 1 242 ? 28.521 -9.755 -0.450 1.00 24.39 241 GLY C N 1
ATOM 6301 C CA . GLY C 1 242 ? 27.506 -8.761 -0.778 1.00 24.81 241 GLY C CA 1
ATOM 6302 C C . GLY C 1 242 ? 26.815 -8.181 0.453 1.00 24.88 241 GLY C C 1
ATOM 6303 O O . GLY C 1 242 ? 25.867 -7.406 0.324 1.00 25.00 241 GLY C O 1
ATOM 6304 N N . THR C 1 243 ? 27.292 -8.563 1.642 1.00 24.80 242 THR C N 1
ATOM 6305 C CA . THR C 1 243 ? 26.787 -8.036 2.924 1.00 24.71 242 THR C CA 1
ATOM 6306 C C . THR C 1 243 ? 27.937 -7.370 3.667 1.00 25.40 242 THR C C 1
ATOM 6307 O O . THR C 1 243 ? 29.092 -7.500 3.269 1.00 25.49 242 THR C O 1
ATOM 6311 N N . ASP C 1 244 ? 27.637 -6.664 4.749 1.00 26.21 243 ASP C N 1
ATOM 6312 C CA . ASP C 1 244 ? 28.708 -6.020 5.517 1.00 27.13 243 ASP C CA 1
ATOM 6313 C C . ASP C 1 244 ? 29.086 -6.821 6.770 1.00 26.33 243 ASP C C 1
ATOM 6314 O O . ASP C 1 244 ? 29.750 -6.298 7.672 1.00 26.04 243 ASP C O 1
ATOM 6319 N N . ILE C 1 245 ? 28.670 -8.089 6.815 1.00 25.47 244 ILE C N 1
ATOM 6320 C CA . ILE C 1 245 ? 29.001 -8.968 7.941 1.00 24.42 244 ILE C CA 1
ATOM 6321 C C . ILE C 1 245 ? 30.492 -9.268 7.946 1.00 24.14 244 ILE C C 1
ATOM 6322 O O . ILE C 1 245 ? 31.034 -9.762 6.956 1.00 24.59 244 ILE C O 1
ATOM 6327 N N . GLY C 1 246 ? 31.156 -8.942 9.051 1.00 23.19 245 GLY C N 1
ATOM 6328 C CA . GLY C 1 246 ? 32.578 -9.240 9.205 1.00 22.76 245 GLY C CA 1
ATOM 6329 C C . GLY C 1 246 ? 32.808 -10.696 9.588 1.00 22.39 245 GLY C C 1
ATOM 6330 O O . GLY C 1 246 ? 32.031 -11.283 10.355 1.00 21.83 245 GLY C O 1
ATOM 6331 N N . LEU C 1 247 ? 33.869 -11.296 9.059 1.00 21.45 246 LEU C N 1
ATOM 6332 C CA . LEU C 1 247 ? 34.224 -12.656 9.483 1.00 21.66 246 LEU C CA 1
ATOM 6333 C C . LEU C 1 247 ? 35.710 -12.822 9.715 1.00 21.41 246 LEU C C 1
ATOM 6334 O O . LEU C 1 247 ? 36.517 -12.431 8.880 1.00 21.30 246 LEU C O 1
ATOM 6339 N N . THR C 1 248 ? 36.055 -13.386 10.867 1.00 20.87 247 THR C N 1
ATOM 6340 C CA . THR C 1 248 ? 37.411 -13.837 11.118 1.00 21.14 247 THR C CA 1
ATOM 6341 C C . THR C 1 248 ? 37.333 -15.360 11.226 1.00 21.33 247 THR C C 1
ATOM 6342 O O . THR C 1 248 ? 36.976 -15.910 12.271 1.00 21.51 247 THR C O 1
ATOM 6346 N N . LEU C 1 249 ? 37.626 -16.022 10.114 1.00 22.07 248 LEU C N 1
ATOM 6347 C CA . LEU C 1 249 ? 37.633 -17.474 10.048 1.00 22.24 248 LEU C CA 1
ATOM 6348 C C . LEU C 1 249 ? 39.082 -17.951 10.078 1.00 23.32 248 LEU C C 1
ATOM 6349 O O . LEU C 1 249 ? 39.877 -17.623 9.183 1.00 23.26 248 LEU C O 1
ATOM 6354 N N . ARG C 1 250 ? 39.417 -18.714 11.112 1.00 23.61 249 ARG C N 1
ATOM 6355 C CA . ARG C 1 250 ? 40.769 -19.215 11.290 1.00 24.76 249 ARG C CA 1
ATOM 6356 C C . ARG C 1 250 ? 40.780 -20.735 11.207 1.00 24.93 249 ARG C C 1
ATOM 6357 O O . ARG C 1 250 ? 40.114 -21.409 11.984 1.00 25.13 249 ARG C O 1
ATOM 6373 N N . HIS C 1 252 ? 43.008 -24.129 11.565 1.00 25.65 251 HIS C N 1
ATOM 6374 C CA . HIS C 1 252 ? 44.188 -24.549 12.319 1.00 25.25 251 HIS C CA 1
ATOM 6375 C C . HIS C 1 252 ? 44.651 -25.969 11.966 1.00 25.52 251 HIS C C 1
ATOM 6376 O O . HIS C 1 252 ? 43.878 -26.938 12.054 1.00 24.43 251 HIS C O 1
ATOM 6383 N N . ASP C 1 253 ? 45.923 -26.071 11.575 1.00 26.14 252 ASP C N 1
ATOM 6384 C CA . ASP C 1 253 ? 46.573 -27.351 11.309 1.00 26.74 252 ASP C CA 1
ATOM 6385 C C . ASP C 1 253 ? 46.559 -28.219 12.555 1.00 26.62 252 ASP C C 1
ATOM 6386 O O . ASP C 1 253 ? 46.703 -27.703 13.661 1.00 26.76 252 ASP C O 1
ATOM 6391 N N . ARG C 1 254 ? 46.387 -29.530 12.363 1.00 26.42 253 ARG C N 1
ATOM 6392 C CA . ARG C 1 254 ? 46.497 -30.535 13.435 1.00 26.84 253 ARG C CA 1
ATOM 6393 C C . ARG C 1 254 ? 45.320 -30.621 14.422 1.00 25.60 253 ARG C C 1
ATOM 6394 O O . ARG C 1 254 ? 45.082 -31.679 14.994 1.00 25.66 253 ARG C O 1
ATOM 6402 N N . TYR C 1 255 ? 44.577 -29.531 14.613 1.00 24.75 254 TYR C N 1
ATOM 6403 C CA . TYR C 1 255 ? 43.463 -29.536 15.595 1.00 23.79 254 TYR C CA 1
ATOM 6404 C C . TYR C 1 255 ? 42.229 -30.301 15.143 1.00 23.14 254 TYR C C 1
ATOM 6405 O O . TYR C 1 255 ? 41.907 -30.337 13.967 1.00 22.77 254 TYR C O 1
ATOM 6414 N N . ASP C 1 256 ? 41.552 -30.927 16.096 1.00 22.59 255 ASP C N 1
ATOM 6415 C CA . ASP C 1 256 ? 40.372 -31.734 15.804 1.00 22.68 255 ASP C CA 1
ATOM 6416 C C . ASP C 1 256 ? 39.076 -31.088 16.357 1.00 22.00 255 ASP C C 1
ATOM 6417 O O . ASP C 1 256 ? 39.049 -29.898 16.652 1.00 22.20 255 ASP C O 1
ATOM 6422 N N . HIS C 1 257 ? 38.020 -31.878 16.491 1.00 21.64 256 HIS C N 1
ATOM 6423 C CA . HIS C 1 257 ? 36.712 -31.406 16.958 1.00 21.34 256 HIS C CA 1
ATOM 6424 C C . HIS C 1 257 ? 36.589 -31.312 18.484 1.00 21.23 256 HIS C C 1
ATOM 6425 O O . HIS C 1 257 ? 35.602 -30.776 18.996 1.00 21.64 256 HIS C O 1
ATOM 6432 N N . SER C 1 258 ? 37.582 -31.834 19.203 1.00 20.90 257 SER C N 1
ATOM 6433 C CA . SER C 1 258 ? 37.471 -32.088 20.655 1.00 20.43 257 SER C CA 1
ATOM 6434 C C . SER C 1 258 ? 37.689 -30.880 21.579 1.00 20.12 257 SER C C 1
ATOM 6435 O O . SER C 1 258 ? 37.999 -29.773 21.129 1.00 19.45 257 SER C O 1
ATOM 6438 N N . TYR C 1 259 ? 37.562 -31.123 22.885 1.00 20.40 258 TYR C N 1
ATOM 6439 C CA . TYR C 1 259 ? 37.813 -30.082 23.889 1.00 20.41 258 TYR C CA 1
ATOM 6440 C C . TYR C 1 259 ? 39.287 -29.672 24.018 1.00 20.58 258 TYR C C 1
ATOM 6441 O O . TYR C 1 259 ? 39.590 -28.599 24.535 1.00 21.21 258 TYR C O 1
ATOM 6450 N N . TYR C 1 260 ? 40.192 -30.497 23.488 1.00 20.84 259 TYR C N 1
ATOM 6451 C CA . TYR C 1 260 ? 41.611 -30.127 23.351 1.00 20.44 259 TYR C CA 1
ATOM 6452 C C . TYR C 1 260 ? 41.812 -28.936 22.412 1.00 20.41 259 TYR C C 1
ATOM 6453 O O . TYR C 1 260 ? 42.649 -28.075 22.673 1.00 20.37 259 TYR C O 1
ATOM 6462 N N . PHE C 1 261 ? 41.041 -28.905 21.324 1.00 20.36 260 PHE C N 1
ATOM 6463 C CA . PHE C 1 261 ? 41.007 -27.766 20.398 1.00 20.62 260 PHE C CA 1
ATOM 6464 C C . PHE C 1 261 ? 40.269 -26.558 21.005 1.00 20.27 260 PHE C C 1
ATOM 6465 O O . PHE C 1 261 ? 40.768 -25.433 20.983 1.00 20.44 260 PHE C O 1
ATOM 6473 N N . ILE C 1 262 ? 39.083 -26.797 21.551 1.00 20.78 261 ILE C N 1
ATOM 6474 C CA . ILE C 1 262 ? 38.282 -25.722 22.167 1.00 20.46 261 ILE C CA 1
ATOM 6475 C C . ILE C 1 262 ? 39.068 -25.007 23.282 1.00 20.44 261 ILE C C 1
ATOM 6476 O O . ILE C 1 262 ? 39.161 -23.766 23.302 1.00 20.37 261 ILE C O 1
ATOM 6481 N N . SER C 1 263 ? 39.664 -25.786 24.180 1.00 20.35 262 SER C N 1
ATOM 6482 C CA . SER C 1 263 ? 40.432 -25.216 25.290 1.00 20.38 262 SER C CA 1
ATOM 6483 C C . SER C 1 263 ? 41.606 -24.373 24.821 1.00 20.29 262 SER C C 1
ATOM 6484 O O . SER C 1 263 ? 41.874 -23.314 25.391 1.00 20.12 262 SER C O 1
ATOM 6487 N N . THR C 1 264 ? 42.285 -24.823 23.763 1.00 20.52 263 THR C N 1
ATOM 6488 C CA . THR C 1 264 ? 43.421 -24.093 23.198 1.00 20.39 263 THR C CA 1
ATOM 6489 C C . THR C 1 264 ? 43.044 -22.661 22.794 1.00 20.17 263 THR C C 1
ATOM 6490 O O . THR C 1 264 ? 43.735 -21.705 23.125 1.00 20.21 263 THR C O 1
ATOM 6494 N N . PHE C 1 265 ? 41.923 -22.524 22.104 1.00 19.97 264 PHE C N 1
ATOM 6495 C CA . PHE C 1 265 ? 41.490 -21.238 21.600 1.00 20.02 264 PHE C CA 1
ATOM 6496 C C . PHE C 1 265 ? 40.432 -20.524 22.456 1.00 20.07 264 PHE C C 1
ATOM 6497 O O . PHE C 1 265 ? 39.918 -19.476 22.057 1.00 20.30 264 PHE C O 1
ATOM 6513 N N . ASP C 1 267 ? 40.711 -18.778 25.392 1.00 20.72 266 ASP C N 1
ATOM 6514 C CA . ASP C 1 267 ? 41.128 -17.415 25.759 1.00 20.83 266 ASP C CA 1
ATOM 6515 C C . ASP C 1 267 ? 40.878 -16.384 24.666 1.00 21.12 266 ASP C C 1
ATOM 6516 O O . ASP C 1 267 ? 40.346 -15.305 24.945 1.00 20.82 266 ASP C O 1
ATOM 6521 N N . ASP C 1 268 ? 41.254 -16.725 23.429 1.00 21.09 267 ASP C N 1
ATOM 6522 C CA . ASP C 1 268 ? 40.997 -15.883 22.263 1.00 21.21 267 ASP C CA 1
ATOM 6523 C C . ASP C 1 268 ? 39.526 -15.480 22.159 1.00 21.23 267 ASP C C 1
ATOM 6524 O O . ASP C 1 268 ? 39.216 -14.321 21.873 1.00 20.74 267 ASP C O 1
ATOM 6529 N N . HIS C 1 269 ? 38.632 -16.451 22.356 1.00 21.09 268 HIS C N 1
ATOM 6530 C CA . HIS C 1 269 ? 37.187 -16.203 22.294 1.00 21.23 268 HIS C CA 1
ATOM 6531 C C . HIS C 1 269 ? 36.702 -15.319 23.438 1.00 21.09 268 HIS C C 1
ATOM 6532 O O . HIS C 1 269 ? 35.937 -14.397 23.218 1.00 21.68 268 HIS C O 1
ATOM 6539 N N . LEU C 1 270 ? 37.159 -15.588 24.654 1.00 21.15 269 LEU C N 1
ATOM 6540 C CA . LEU C 1 270 ? 36.781 -14.755 25.797 1.00 21.30 269 LEU C CA 1
ATOM 6541 C C . LEU C 1 270 ? 37.223 -13.302 25.633 1.00 21.31 269 LEU C C 1
ATOM 6542 O O . LEU C 1 270 ? 36.481 -12.397 25.969 1.00 21.26 269 LEU C O 1
ATOM 6547 N N . LYS C 1 271 ? 38.413 -13.084 25.080 1.00 21.69 270 LYS C N 1
ATOM 6548 C CA . LYS C 1 271 ? 38.917 -11.724 24.856 1.00 22.38 270 LYS C CA 1
ATOM 6549 C C . LYS C 1 271 ? 38.147 -11.046 23.731 1.00 21.91 270 LYS C C 1
ATOM 6550 O O . LYS C 1 271 ? 37.885 -9.854 23.789 1.00 22.19 270 LYS C O 1
ATOM 6556 N N . TRP C 1 272 ? 37.776 -11.827 22.719 1.00 21.66 271 TRP C N 1
ATOM 6557 C CA . TRP C 1 272 ? 36.956 -11.357 21.603 1.00 21.37 271 TRP C CA 1
ATOM 6558 C C . TRP C 1 272 ? 35.669 -10.720 22.130 1.00 21.13 271 TRP C C 1
ATOM 6559 O O . TRP C 1 272 ? 35.303 -9.603 21.751 1.00 20.90 271 TRP C O 1
ATOM 6570 N N . HIS C 1 273 ? 34.991 -11.449 23.003 1.00 21.01 272 HIS C N 1
ATOM 6571 C CA . HIS C 1 273 ? 33.748 -10.989 23.607 1.00 21.24 272 HIS C CA 1
ATOM 6572 C C . HIS C 1 273 ? 33.936 -9.845 24.605 1.00 21.30 272 HIS C C 1
ATOM 6573 O O . HIS C 1 273 ? 33.207 -8.875 24.539 1.00 21.17 272 HIS C O 1
ATOM 6580 N N . ALA C 1 274 ? 34.918 -9.952 25.498 1.00 22.06 273 ALA C N 1
ATOM 6581 C CA . ALA C 1 274 ? 35.181 -8.902 26.489 1.00 23.01 273 ALA C CA 1
ATOM 6582 C C . ALA C 1 274 ? 35.474 -7.562 25.825 1.00 23.59 273 ALA C C 1
ATOM 6583 O O . ALA C 1 274 ? 34.960 -6.546 26.253 1.00 23.91 273 ALA C O 1
ATOM 6585 N N . GLU C 1 275 ? 36.277 -7.572 24.764 1.00 24.71 274 GLU C N 1
ATOM 6586 C CA . GLU C 1 275 ? 36.579 -6.358 24.000 1.00 26.38 274 GLU C CA 1
ATOM 6587 C C . GLU C 1 275 ? 35.306 -5.714 23.417 1.00 25.95 274 GLU C C 1
ATOM 6588 O O . GLU C 1 275 ? 35.179 -4.481 23.376 1.00 25.66 274 GLU C O 1
ATOM 6594 N N . ARG C 1 276 ? 34.367 -6.555 22.980 1.00 25.62 275 ARG C N 1
ATOM 6595 C CA . ARG C 1 276 ? 33.137 -6.088 22.329 1.00 25.21 275 ARG C CA 1
ATOM 6596 C C . ARG C 1 276 ? 31.965 -5.924 23.298 1.00 25.40 275 ARG C C 1
ATOM 6597 O O . ARG C 1 276 ? 30.958 -5.295 22.967 1.00 25.39 275 ARG C O 1
ATOM 6605 N N . LEU C 1 277 ? 32.096 -6.476 24.496 1.00 25.75 276 LEU C N 1
ATOM 6606 C CA . LEU C 1 277 ? 31.057 -6.308 25.512 1.00 26.84 276 LEU C CA 1
ATOM 6607 C C . LEU C 1 277 ? 31.116 -4.929 26.151 1.00 28.20 276 LEU C C 1
ATOM 6608 O O . LEU C 1 277 ? 30.070 -4.336 26.444 1.00 28.63 276 LEU C O 1
ATOM 6613 N N . GLY C 1 278 ? 32.336 -4.430 26.349 1.00 29.45 277 GLY C N 1
ATOM 6614 C CA . GLY C 1 278 ? 32.573 -3.108 26.932 1.00 30.92 277 GLY C CA 1
ATOM 6615 C C . GLY C 1 278 ? 32.104 -2.997 28.373 1.00 31.89 277 GLY C C 1
ATOM 6616 O O . GLY C 1 278 ? 31.970 -1.886 28.905 1.00 32.50 277 GLY C O 1
ATOM 6618 N N . GLY D 1 1 ? 23.759 -28.655 49.048 1.00 28.48 0 GLY E N 1
ATOM 6619 C CA . GLY D 1 1 ? 22.701 -28.101 48.152 1.00 28.94 0 GLY E CA 1
ATOM 6620 C C . GLY D 1 1 ? 21.701 -27.210 48.875 1.00 28.75 0 GLY E C 1
ATOM 6621 O O . GLY D 1 1 ? 21.435 -27.389 50.064 1.00 29.28 0 GLY E O 1
ATOM 6630 N N . ASN D 1 3 ? 17.962 -24.709 47.987 1.00 26.05 2 ASN E N 1
ATOM 6631 C CA . ASN D 1 3 ? 16.979 -24.164 47.067 1.00 25.87 2 ASN E CA 1
ATOM 6632 C C . ASN D 1 3 ? 16.597 -22.720 47.403 1.00 25.00 2 ASN E C 1
ATOM 6633 O O . ASN D 1 3 ? 16.329 -22.394 48.559 1.00 24.52 2 ASN E O 1
ATOM 6638 N N . ILE D 1 4 ? 16.570 -21.863 46.384 1.00 23.94 3 ILE E N 1
ATOM 6639 C CA . ILE D 1 4 ? 16.156 -20.465 46.539 1.00 22.34 3 ILE E CA 1
ATOM 6640 C C . ILE D 1 4 ? 14.672 -20.308 46.236 1.00 21.77 3 ILE E C 1
ATOM 6641 O O . ILE D 1 4 ? 14.252 -20.458 45.093 1.00 21.33 3 ILE E O 1
ATOM 6646 N N . ILE D 1 5 ? 13.889 -20.009 47.268 1.00 21.10 4 ILE E N 1
ATOM 6647 C CA . ILE D 1 5 ? 12.428 -19.882 47.151 1.00 21.30 4 ILE E CA 1
ATOM 6648 C C . ILE D 1 5 ? 12.029 -18.471 46.700 1.00 21.23 4 ILE E C 1
ATOM 6649 O O . ILE D 1 5 ? 11.151 -18.306 45.859 1.00 20.21 4 ILE E O 1
ATOM 6654 N N . SER D 1 6 ? 12.685 -17.456 47.257 1.00 20.99 5 SER E N 1
ATOM 6655 C CA . SER D 1 6 ? 12.388 -16.074 46.900 1.00 21.69 5 SER E CA 1
ATOM 6656 C C . SER D 1 6 ? 13.574 -15.169 47.214 1.00 22.05 5 SER E C 1
ATOM 6657 O O . SER D 1 6 ? 14.405 -15.493 48.072 1.00 21.65 5 SER E O 1
ATOM 6660 N N . GLN D 1 7 ? 13.645 -14.051 46.489 1.00 22.31 6 GLN E N 1
ATOM 6661 C CA . GLN D 1 7 ? 14.647 -13.011 46.687 1.00 23.13 6 GLN E CA 1
ATOM 6662 C C . GLN D 1 7 ? 13.984 -11.668 46.393 1.00 23.09 6 GLN E C 1
ATOM 6663 O O . GLN D 1 7 ? 13.435 -11.465 45.310 1.00 23.48 6 GLN E O 1
ATOM 6669 N N . ASN D 1 8 ? 14.022 -10.763 47.364 1.00 22.98 7 ASN E N 1
ATOM 6670 C CA . ASN D 1 8 ? 13.432 -9.433 47.209 1.00 22.83 7 ASN E CA 1
ATOM 6671 C C . ASN D 1 8 ? 14.384 -8.394 47.746 1.00 22.71 7 ASN E C 1
ATOM 6672 O O . ASN D 1 8 ? 14.910 -8.538 48.854 1.00 23.25 7 ASN E O 1
ATOM 6677 N N . THR D 1 9 ? 14.603 -7.352 46.958 1.00 22.66 8 THR E N 1
ATOM 6678 C CA . THR D 1 9 ? 15.475 -6.257 47.365 1.00 22.62 8 THR E CA 1
ATOM 6679 C C . THR D 1 9 ? 14.794 -5.433 48.463 1.00 22.39 8 THR E C 1
ATOM 6680 O O . THR D 1 9 ? 13.632 -5.043 48.337 1.00 22.56 8 THR E O 1
ATOM 6684 N N . ALA D 1 10 ? 15.520 -5.205 49.554 1.00 22.20 9 ALA E N 1
ATOM 6685 C CA . ALA D 1 10 ? 15.012 -4.404 50.652 1.00 21.84 9 ALA E CA 1
ATOM 6686 C C . ALA D 1 10 ? 16.159 -3.612 51.240 1.00 21.68 9 ALA E C 1
ATOM 6687 O O . ALA D 1 10 ? 17.196 -4.184 51.594 1.00 21.62 9 ALA E O 1
ATOM 6689 N N . PHE D 1 11 ? 15.977 -2.289 51.305 1.00 21.51 10 PHE E N 1
ATOM 6690 C CA . PHE D 1 11 ? 16.988 -1.368 51.829 1.00 21.60 10 PHE E CA 1
ATOM 6691 C C . PHE D 1 11 ? 18.371 -1.585 51.183 1.00 21.84 10 PHE E C 1
ATOM 6692 O O . PHE D 1 11 ? 19.399 -1.639 51.866 1.00 21.60 10 PHE E O 1
ATOM 6700 N N . GLY D 1 12 ? 18.379 -1.734 49.861 1.00 22.73 11 GLY E N 1
ATOM 6701 C CA . GLY D 1 12 ? 19.624 -1.934 49.111 1.00 23.51 11 GLY E CA 1
ATOM 6702 C C . GLY D 1 12 ? 20.239 -3.311 49.297 1.00 23.93 11 GLY E C 1
ATOM 6703 O O . GLY D 1 12 ? 21.258 -3.632 48.672 1.00 24.06 11 GLY E O 1
ATOM 6704 N N . GLY D 1 13 ? 19.623 -4.122 50.157 1.00 23.89 12 GLY E N 1
ATOM 6705 C CA . GLY D 1 13 ? 20.093 -5.475 50.447 1.00 23.37 12 GLY E CA 1
ATOM 6706 C C . GLY D 1 13 ? 19.147 -6.502 49.855 1.00 23.49 12 GLY E C 1
ATOM 6707 O O . GLY D 1 13 ? 18.317 -6.167 49.016 1.00 23.31 12 GLY E O 1
ATOM 6716 N N . GLN D 1 15 ? 16.492 -9.725 50.883 1.00 21.74 14 GLN E N 1
ATOM 6717 C CA . GLN D 1 15 ? 15.824 -10.663 51.766 1.00 20.74 14 GLN E CA 1
ATOM 6718 C C . GLN D 1 15 ? 15.517 -11.911 50.952 1.00 20.52 14 GLN E C 1
ATOM 6719 O O . GLN D 1 15 ? 14.784 -11.849 49.957 1.00 20.64 14 GLN E O 1
ATOM 6725 N N . GLY D 1 16 ? 16.086 -13.032 51.375 1.00 20.71 15 GLY E N 1
ATOM 6726 C CA . GLY D 1 16 ? 15.823 -14.313 50.720 1.00 20.77 15 GLY E CA 1
ATOM 6727 C C . GLY D 1 16 ? 15.112 -15.342 51.577 1.00 20.37 15 GLY E C 1
ATOM 6728 O O . GLY D 1 16 ? 15.158 -15.284 52.791 1.00 19.96 15 GLY E O 1
ATOM 6729 N N . VAL D 1 17 ? 14.441 -16.280 50.913 1.00 20.42 16 VAL E N 1
ATOM 6730 C CA . VAL D 1 17 ? 13.857 -17.442 51.554 1.00 20.49 16 VAL E CA 1
ATOM 6731 C C . VAL D 1 17 ? 14.430 -18.666 50.845 1.00 20.48 16 VAL E C 1
ATOM 6732 O O . VAL D 1 17 ? 14.521 -18.693 49.615 1.00 20.69 16 VAL E O 1
ATOM 6736 N N . PHE D 1 18 ? 14.836 -19.654 51.636 1.00 20.61 17 PHE E N 1
ATOM 6737 C CA . PHE D 1 18 ? 15.587 -20.791 51.146 1.00 20.82 17 PHE E CA 1
ATOM 6738 C C . PHE D 1 18 ? 15.112 -22.098 51.776 1.00 21.52 17 PHE E C 1
ATOM 6739 O O . PHE D 1 18 ? 14.492 -22.093 52.837 1.00 21.77 17 PHE E O 1
ATOM 6747 N N . SER D 1 19 ? 15.405 -23.215 51.121 1.00 21.80 18 SER E N 1
ATOM 6748 C CA . SER D 1 19 ? 15.176 -24.527 51.718 1.00 22.87 18 SER E CA 1
ATOM 6749 C C . SER D 1 19 ? 16.350 -25.484 51.502 1.00 23.05 18 SER E C 1
ATOM 6750 O O . SER D 1 19 ? 17.168 -25.312 50.584 1.00 22.96 18 SER E O 1
ATOM 6753 N N . HIS D 1 20 ? 16.437 -26.490 52.367 1.00 23.18 19 HIS E N 1
ATOM 6754 C CA . HIS D 1 20 ? 17.449 -27.533 52.224 1.00 23.53 19 HIS E CA 1
ATOM 6755 C C . HIS D 1 20 ? 16.951 -28.835 52.836 1.00 23.95 19 HIS E C 1
ATOM 6756 O O . HIS D 1 20 ? 15.976 -28.835 53.575 1.00 24.33 19 HIS E O 1
ATOM 6763 N N . GLN D 1 21 ? 17.616 -29.940 52.525 1.00 24.67 20 GLN E N 1
ATOM 6764 C CA . GLN D 1 21 ? 17.298 -31.210 53.163 1.00 24.99 20 GLN E CA 1
ATOM 6765 C C . GLN D 1 21 ? 18.158 -31.280 54.394 1.00 24.61 20 GLN E C 1
ATOM 6766 O O . GLN D 1 21 ? 19.376 -31.374 54.291 1.00 24.81 20 GLN E O 1
ATOM 6772 N N . SER D 1 22 ? 17.532 -31.237 55.561 1.00 24.55 21 SER E N 1
ATOM 6773 C CA . SER D 1 22 ? 18.271 -31.319 56.808 1.00 24.81 21 SER E CA 1
ATOM 6774 C C . SER D 1 22 ? 18.536 -32.771 57.171 1.00 25.74 21 SER E C 1
ATOM 6775 O O . SER D 1 22 ? 17.619 -33.580 57.239 1.00 26.07 21 SER E O 1
ATOM 6778 N N . GLU D 1 23 ? 19.800 -33.086 57.418 1.00 27.20 22 GLU E N 1
ATOM 6779 C CA . GLU D 1 23 ? 20.199 -34.423 57.838 1.00 28.43 22 GLU E CA 1
ATOM 6780 C C . GLU D 1 23 ? 19.975 -34.611 59.347 1.00 27.70 22 GLU E C 1
ATOM 6781 O O . GLU D 1 23 ? 19.538 -35.677 59.779 1.00 27.79 22 GLU E O 1
ATOM 6787 N N . THR D 1 24 ? 20.234 -33.571 60.141 1.00 26.83 23 THR E N 1
ATOM 6788 C CA . THR D 1 24 ? 20.020 -33.658 61.593 1.00 26.61 23 THR E CA 1
ATOM 6789 C C . THR D 1 24 ? 18.533 -33.767 61.988 1.00 26.13 23 THR E C 1
ATOM 6790 O O . THR D 1 24 ? 18.205 -34.364 63.013 1.00 25.68 23 THR E O 1
ATOM 6794 N N . LEU D 1 25 ? 17.649 -33.208 61.164 1.00 25.52 24 LEU E N 1
ATOM 6795 C CA . LEU D 1 25 ? 16.215 -33.176 61.456 1.00 25.68 24 LEU E CA 1
ATOM 6796 C C . LEU D 1 25 ? 15.427 -34.134 60.573 1.00 25.75 24 LEU E C 1
ATOM 6797 O O . LEU D 1 25 ? 14.210 -34.283 60.743 1.00 25.52 24 LEU E O 1
ATOM 6802 N N . LYS D 1 26 ? 16.123 -34.758 59.625 1.00 26.12 25 LYS E N 1
ATOM 6803 C CA . LYS D 1 26 ? 15.513 -35.652 58.634 1.00 26.74 25 LYS E CA 1
ATOM 6804 C C . LYS D 1 26 ? 14.256 -35.005 58.060 1.00 26.14 25 LYS E C 1
ATOM 6805 O O . LYS D 1 26 ? 13.218 -35.647 57.940 1.00 26.11 25 LYS E O 1
ATOM 6811 N N . SER D 1 27 ? 14.375 -33.719 57.718 1.00 25.71 26 SER E N 1
ATOM 6812 C CA . SER D 1 27 ? 13.254 -32.903 57.262 1.00 25.29 26 SER E CA 1
ATOM 6813 C C . SER D 1 27 ? 13.708 -31.907 56.206 1.00 25.19 26 SER E C 1
ATOM 6814 O O . SER D 1 27 ? 14.855 -31.453 56.237 1.00 24.97 26 SER E O 1
ATOM 6817 N N . GLU D 1 28 ? 12.806 -31.552 55.289 1.00 24.46 27 GLU E N 1
ATOM 6818 C CA . GLU D 1 28 ? 13.062 -30.425 54.397 1.00 24.18 27 GLU E CA 1
ATOM 6819 C C . GLU D 1 28 ? 12.779 -29.130 55.163 1.00 23.40 27 GLU E C 1
ATOM 6820 O O . GLU D 1 28 ? 11.668 -28.908 55.645 1.00 23.11 27 GLU E O 1
ATOM 6834 N N . THR D 1 30 ? 12.978 -24.815 55.852 1.00 20.21 29 THR E N 1
ATOM 6835 C CA . THR D 1 30 ? 12.932 -23.492 55.250 1.00 19.84 29 THR E CA 1
ATOM 6836 C C . THR D 1 30 ? 13.481 -22.479 56.242 1.00 19.39 29 THR E C 1
ATOM 6837 O O . THR D 1 30 ? 13.194 -22.542 57.437 1.00 19.23 29 THR E O 1
ATOM 6841 N N . PHE D 1 31 ? 14.283 -21.555 55.738 1.00 18.93 30 PHE E N 1
ATOM 6842 C CA . PHE D 1 31 ? 14.842 -20.495 56.562 1.00 18.80 30 PHE E CA 1
ATOM 6843 C C . PHE D 1 31 ? 14.958 -19.213 55.739 1.00 18.79 30 PHE E C 1
ATOM 6844 O O . PHE D 1 31 ? 14.810 -19.224 54.515 1.00 18.94 30 PHE E O 1
ATOM 6852 N N . ALA D 1 32 ? 15.208 -18.102 56.416 1.00 18.78 31 ALA E N 1
ATOM 6853 C CA . ALA D 1 32 ? 15.348 -16.823 55.729 1.00 18.73 31 ALA E CA 1
ATOM 6854 C C . ALA D 1 32 ? 16.704 -16.223 56.027 1.00 18.90 31 ALA E C 1
ATOM 6855 O O . ALA D 1 32 ? 17.229 -16.383 57.126 1.00 18.71 31 ALA E O 1
ATOM 6857 N N . VAL D 1 33 ? 17.293 -15.582 55.020 1.00 19.46 32 VAL E N 1
ATOM 6858 C CA . VAL D 1 33 ? 18.527 -14.830 55.196 1.00 19.35 32 VAL E CA 1
ATOM 6859 C C . VAL D 1 33 ? 18.388 -13.457 54.554 1.00 19.66 32 VAL E C 1
ATOM 6860 O O . VAL D 1 33 ? 18.002 -13.353 53.385 1.00 20.20 32 VAL E O 1
ATOM 6864 N N . TYR D 1 34 ? 18.696 -12.416 55.331 1.00 19.48 33 TYR E N 1
ATOM 6865 C CA . TYR D 1 34 ? 18.832 -11.054 54.815 1.00 19.15 33 TYR E CA 1
ATOM 6866 C C . TYR D 1 34 ? 20.307 -10.696 54.670 1.00 19.32 33 TYR E C 1
ATOM 6867 O O . TYR D 1 34 ? 21.069 -10.763 55.634 1.00 18.63 33 TYR E O 1
ATOM 6876 N N . VAL D 1 35 ? 20.698 -10.329 53.452 1.00 19.98 34 VAL E N 1
ATOM 6877 C CA . VAL D 1 35 ? 22.078 -9.954 53.143 1.00 20.87 34 VAL E CA 1
ATOM 6878 C C . VAL D 1 35 ? 22.079 -8.448 52.890 1.00 21.25 34 VAL E C 1
ATOM 6879 O O . VAL D 1 35 ? 21.326 -7.984 52.025 1.00 21.60 34 VAL E O 1
ATOM 6883 N N . PRO D 1 36 ? 22.907 -7.685 53.646 1.00 21.42 35 PRO E N 1
ATOM 6884 C CA . PRO D 1 36 ? 22.989 -6.212 53.547 1.00 22.29 35 PRO E CA 1
ATOM 6885 C C . PRO D 1 36 ? 23.831 -5.690 52.360 1.00 23.39 35 PRO E C 1
ATOM 6886 O O . PRO D 1 36 ? 24.620 -6.443 51.786 1.00 23.59 35 PRO E O 1
ATOM 6890 N N . PRO D 1 37 ? 23.668 -4.403 52.002 1.00 24.84 36 PRO E N 1
ATOM 6891 C CA . PRO D 1 37 ? 24.482 -3.775 50.946 1.00 26.14 36 PRO E CA 1
ATOM 6892 C C . PRO D 1 37 ? 26.008 -3.960 51.112 1.00 27.42 36 PRO E C 1
ATOM 6893 O O . PRO D 1 37 ? 26.701 -4.197 50.122 1.00 27.55 36 PRO E O 1
ATOM 6897 N N . LYS D 1 38 ? 26.511 -3.839 52.345 1.00 29.14 37 LYS E N 1
ATOM 6898 C CA . LYS D 1 38 ? 27.950 -3.964 52.661 1.00 30.28 37 LYS E CA 1
ATOM 6899 C C . LYS D 1 38 ? 28.580 -5.276 52.185 1.00 30.87 37 LYS E C 1
ATOM 6900 O O . LYS D 1 38 ? 29.767 -5.311 51.848 1.00 30.62 37 LYS E O 1
ATOM 6906 N N . ALA D 1 39 ? 27.790 -6.347 52.153 1.00 31.81 38 ALA E N 1
ATOM 6907 C CA . ALA D 1 39 ? 28.281 -7.649 51.694 1.00 32.98 38 ALA E CA 1
ATOM 6908 C C . ALA D 1 39 ? 28.880 -7.585 50.278 1.00 33.82 38 ALA E C 1
ATOM 6909 O O . ALA D 1 39 ? 29.604 -8.490 49.859 1.00 34.15 38 ALA E O 1
ATOM 6911 N N . ILE D 1 40 ? 28.573 -6.506 49.557 1.00 34.75 39 ILE E N 1
ATOM 6912 C CA . ILE D 1 40 ? 29.176 -6.225 48.251 1.00 35.82 39 ILE E CA 1
ATOM 6913 C C . ILE D 1 40 ? 30.686 -5.977 48.372 1.00 35.73 39 ILE E C 1
ATOM 6914 O O . ILE D 1 40 ? 31.461 -6.365 47.495 1.00 36.18 39 ILE E O 1
ATOM 6919 N N . HIS D 1 41 ? 31.091 -5.343 49.467 1.00 35.63 40 HIS E N 1
ATOM 6920 C CA . HIS D 1 41 ? 32.495 -5.044 49.713 1.00 35.65 40 HIS E CA 1
ATOM 6921 C C . HIS D 1 41 ? 33.186 -6.191 50.446 1.00 35.33 40 HIS E C 1
ATOM 6922 O O . HIS D 1 41 ? 34.233 -6.679 50.013 1.00 35.58 40 HIS E O 1
ATOM 6929 N N . GLU D 1 42 ? 32.582 -6.643 51.541 1.00 34.31 41 GLU E N 1
ATOM 6930 C CA . GLU D 1 42 ? 33.195 -7.670 52.375 1.00 33.54 41 GLU E CA 1
ATOM 6931 C C . GLU D 1 42 ? 32.154 -8.565 53.044 1.00 31.82 41 GLU E C 1
ATOM 6932 O O . GLU D 1 42 ? 31.000 -8.145 53.214 1.00 31.71 41 GLU E O 1
ATOM 6938 N N . PRO D 1 43 ? 32.555 -9.798 53.423 1.00 30.27 42 PRO E N 1
ATOM 6939 C CA . PRO D 1 43 ? 31.660 -10.653 54.212 1.00 29.32 42 PRO E CA 1
ATOM 6940 C C . PRO D 1 43 ? 31.240 -9.952 55.510 1.00 28.13 42 PRO E C 1
ATOM 6941 O O . PRO D 1 43 ? 32.029 -9.204 56.096 1.00 27.16 42 PRO E O 1
ATOM 6945 N N . CYS D 1 44 ? 29.993 -10.170 55.927 1.00 27.10 43 CYS E N 1
ATOM 6946 C CA . CYS D 1 44 ? 29.426 -9.415 57.049 1.00 26.33 43 CYS E CA 1
ATOM 6947 C C . CYS D 1 44 ? 29.171 -10.286 58.270 1.00 25.89 43 CYS E C 1
ATOM 6948 O O . CYS D 1 44 ? 28.974 -11.496 58.130 1.00 25.68 43 CYS E O 1
ATOM 6951 N N . PRO D 1 45 ? 29.199 -9.683 59.481 1.00 25.51 44 PRO E N 1
ATOM 6952 C CA . PRO D 1 45 ? 28.851 -10.464 60.673 1.00 24.90 44 PRO E CA 1
ATOM 6953 C C . PRO D 1 45 ? 27.393 -10.913 60.653 1.00 24.38 44 PRO E C 1
ATOM 6954 O O . PRO D 1 45 ? 26.577 -10.339 59.930 1.00 24.57 44 PRO E O 1
ATOM 6958 N N . VAL D 1 46 ? 27.093 -11.950 61.431 1.00 23.57 45 VAL E N 1
ATOM 6959 C CA . VAL D 1 46 ? 25.802 -12.621 61.382 1.00 22.21 45 VAL E CA 1
ATOM 6960 C C . VAL D 1 46 ? 25.067 -12.539 62.723 1.00 21.40 45 VAL E C 1
ATOM 6961 O O . VAL D 1 46 ? 25.621 -12.843 63.777 1.00 20.89 45 VAL E O 1
ATOM 6965 N N . VAL D 1 47 ? 23.811 -12.127 62.675 1.00 20.84 46 VAL E N 1
ATOM 6966 C CA . VAL D 1 47 ? 22.937 -12.301 63.840 1.00 19.87 46 VAL E CA 1
ATOM 6967 C C . VAL D 1 47 ? 21.919 -13.403 63.523 1.00 19.69 46 VAL E C 1
ATOM 6968 O O . VAL D 1 47 ? 21.295 -13.391 62.458 1.00 20.02 46 VAL E O 1
ATOM 6972 N N . TRP D 1 48 ? 21.817 -14.377 64.432 1.00 17.99 47 TRP E N 1
ATOM 6973 C CA . TRP D 1 48 ? 20.844 -15.462 64.360 1.00 17.98 47 TRP E CA 1
ATOM 6974 C C . TRP D 1 48 ? 19.632 -15.117 65.225 1.00 17.34 47 TRP E C 1
ATOM 6975 O O . TRP D 1 48 ? 19.758 -14.974 66.438 1.00 17.19 47 TRP E O 1
ATOM 6986 N N . TYR D 1 49 ? 18.472 -14.962 64.599 1.00 16.80 48 TYR E N 1
ATOM 6987 C CA . TYR D 1 49 ? 17.226 -14.683 65.328 1.00 16.52 48 TYR E CA 1
ATOM 6988 C C . TYR D 1 49 ? 16.393 -15.966 65.452 1.00 16.60 48 TYR E C 1
ATOM 6989 O O . TYR D 1 49 ? 15.955 -16.530 64.439 1.00 15.80 48 TYR E O 1
ATOM 6998 N N . LEU D 1 50 ? 16.152 -16.400 66.688 1.00 16.27 49 LEU E N 1
ATOM 6999 C CA . LEU D 1 50 ? 15.372 -17.628 66.913 1.00 16.26 49 LEU E CA 1
ATOM 7000 C C . LEU D 1 50 ? 13.952 -17.272 67.320 1.00 16.82 49 LEU E C 1
ATOM 7001 O O . LEU D 1 50 ? 13.739 -16.456 68.207 1.00 16.98 49 LEU E O 1
ATOM 7006 N N . SER D 1 51 ? 12.973 -17.864 66.643 1.00 17.58 50 SER E N 1
ATOM 7007 C CA . SER D 1 51 ? 11.575 -17.517 66.877 1.00 18.01 50 SER E CA 1
ATOM 7008 C C . SER D 1 51 ? 10.888 -18.382 67.930 1.00 18.02 50 SER E C 1
ATOM 7009 O O . SER D 1 51 ? 11.363 -19.463 68.281 1.00 18.24 50 SER E O 1
ATOM 7012 N N . GLY D 1 52 ? 9.754 -17.895 68.419 1.00 18.70 51 GLY E N 1
ATOM 7013 C CA . GLY D 1 52 ? 9.020 -18.566 69.476 1.00 19.76 51 GLY E CA 1
ATOM 7014 C C . GLY D 1 52 ? 7.982 -19.570 69.003 1.00 20.46 51 GLY E C 1
ATOM 7015 O O . GLY D 1 52 ? 7.891 -19.886 67.809 1.00 20.50 51 GLY E O 1
ATOM 7016 N N . LEU D 1 53 ? 7.189 -20.053 69.961 1.00 20.96 52 LEU E N 1
ATOM 7017 C CA . LEU D 1 53 ? 6.108 -21.003 69.704 1.00 21.39 52 LEU E CA 1
ATOM 7018 C C . LEU D 1 53 ? 5.186 -20.577 68.552 1.00 21.44 52 LEU E C 1
ATOM 7019 O O . LEU D 1 53 ? 4.796 -19.416 68.450 1.00 21.42 52 LEU E O 1
ATOM 7024 N N . THR D 1 54 ? 4.873 -21.556 67.695 1.00 21.41 53 THR E N 1
ATOM 7025 C CA . THR D 1 54 ? 3.960 -21.454 66.537 1.00 21.56 53 THR E CA 1
ATOM 7026 C C . THR D 1 54 ? 4.540 -20.778 65.300 1.00 21.12 53 THR E C 1
ATOM 7027 O O . THR D 1 54 ? 3.898 -20.744 64.254 1.00 21.21 53 THR E O 1
ATOM 7031 N N . CYS D 1 55 ? 5.752 -20.246 65.418 1.00 20.65 54 CYS E N 1
ATOM 7032 C CA . CYS D 1 55 ? 6.348 -19.477 64.341 1.00 20.24 54 CYS E CA 1
ATOM 7033 C C . CYS D 1 55 ? 7.146 -20.289 63.338 1.00 19.98 54 CYS E C 1
ATOM 7034 O O . CYS D 1 55 ? 7.493 -21.454 63.568 1.00 20.12 54 CYS E O 1
ATOM 7037 N N . THR D 1 56 ? 7.416 -19.632 62.215 1.00 19.92 55 THR E N 1
ATOM 7038 C CA . THR D 1 56 ? 8.374 -20.067 61.215 1.00 19.39 55 THR E CA 1
ATOM 7039 C C . THR D 1 56 ? 9.317 -18.863 61.014 1.00 19.50 55 THR E C 1
ATOM 7040 O O . THR D 1 56 ? 9.308 -17.921 61.816 1.00 19.42 55 THR E O 1
ATOM 7044 N N . HIS D 1 57 ? 10.140 -18.891 59.975 1.00 18.93 56 HIS E N 1
ATOM 7045 C CA . HIS D 1 57 ? 10.974 -17.739 59.643 1.00 18.67 56 HIS E CA 1
ATOM 7046 C C . HIS D 1 57 ? 10.100 -16.516 59.338 1.00 18.65 56 HIS E C 1
ATOM 7047 O O . HIS D 1 57 ? 10.564 -15.391 59.468 1.00 18.93 56 HIS E O 1
ATOM 7054 N N . ALA D 1 58 ? 8.850 -16.747 58.922 1.00 19.23 57 ALA E N 1
ATOM 7055 C CA . ALA D 1 58 ? 8.002 -15.701 58.312 1.00 19.57 57 ALA E CA 1
ATOM 7056 C C . ALA D 1 58 ? 7.535 -14.592 59.226 1.00 19.70 57 ALA E C 1
ATOM 7057 O O . ALA D 1 58 ? 7.445 -13.450 58.779 1.00 19.98 57 ALA E O 1
ATOM 7059 N N . ASN D 1 59 ? 7.234 -14.914 60.485 1.00 19.52 58 ASN E N 1
ATOM 7060 C CA . ASN D 1 59 ? 6.706 -13.926 61.421 1.00 19.77 58 ASN E CA 1
ATOM 7061 C C . ASN D 1 59 ? 7.679 -12.762 61.651 1.00 20.08 58 ASN E C 1
ATOM 7062 O O . ASN D 1 59 ? 7.291 -11.594 61.541 1.00 19.84 58 ASN E O 1
ATOM 7067 N N . VAL D 1 60 ? 8.937 -13.090 61.947 1.00 20.21 59 VAL E N 1
ATOM 7068 C CA . VAL D 1 60 ? 9.964 -12.070 62.138 1.00 20.58 59 VAL E CA 1
ATOM 7069 C C . VAL D 1 60 ? 10.393 -11.461 60.800 1.00 20.82 59 VAL E C 1
ATOM 7070 O O . VAL D 1 60 ? 10.640 -10.248 60.716 1.00 20.73 59 VAL E O 1
ATOM 7082 N N . GLU D 1 62 ? 8.533 -10.952 58.202 1.00 20.84 61 GLU E N 1
ATOM 7083 C CA . GLU D 1 62 ? 7.508 -10.019 57.772 1.00 20.88 61 GLU E CA 1
ATOM 7084 C C . GLU D 1 62 ? 7.322 -8.826 58.722 1.00 20.41 61 GLU E C 1
ATOM 7085 O O . GLU D 1 62 ? 7.136 -7.692 58.272 1.00 19.61 61 GLU E O 1
ATOM 7091 N N . LYS D 1 63 ? 7.394 -9.091 60.027 1.00 20.02 62 LYS E N 1
ATOM 7092 C CA . LYS D 1 63 ? 6.960 -8.122 61.043 1.00 20.35 62 LYS E CA 1
ATOM 7093 C C . LYS D 1 63 ? 8.047 -7.629 62.004 1.00 20.00 62 LYS E C 1
ATOM 7094 O O . LYS D 1 63 ? 7.788 -6.739 62.805 1.00 20.26 62 LYS E O 1
ATOM 7100 N N . GLY D 1 64 ? 9.240 -8.211 61.936 1.00 19.51 63 GLY E N 1
ATOM 7101 C CA . GLY D 1 64 ? 10.307 -7.873 62.879 1.00 19.67 63 GLY E CA 1
ATOM 7102 C C . GLY D 1 64 ? 10.937 -6.493 62.715 1.00 20.05 63 GLY E C 1
ATOM 7103 O O . GLY D 1 64 ? 11.554 -5.984 63.655 1.00 20.34 63 GLY E O 1
ATOM 7104 N N . GLU D 1 65 ? 10.794 -5.905 61.524 1.00 19.46 64 GLU E N 1
ATOM 7105 C CA . GLU D 1 65 ? 11.392 -4.606 61.179 1.00 19.94 64 GLU E CA 1
ATOM 7106 C C . GLU D 1 65 ? 12.900 -4.545 61.478 1.00 20.05 64 GLU E C 1
ATOM 7107 O O . GLU D 1 65 ? 13.386 -3.590 62.091 1.00 20.80 64 GLU E O 1
ATOM 7113 N N . TYR D 1 66 ? 13.628 -5.574 61.046 1.00 19.61 65 TYR E N 1
ATOM 7114 C CA . TYR D 1 66 ? 15.076 -5.640 61.250 1.00 19.86 65 TYR E CA 1
ATOM 7115 C C . TYR D 1 66 ? 15.877 -5.190 60.027 1.00 19.52 65 TYR E C 1
ATOM 7116 O O . TYR D 1 66 ? 17.084 -4.995 60.121 1.00 20.17 65 TYR E O 1
ATOM 7125 N N . ARG D 1 67 ? 15.232 -5.045 58.876 1.00 20.02 66 ARG E N 1
ATOM 7126 C CA . ARG D 1 67 ? 16.010 -4.829 57.647 1.00 20.21 66 ARG E CA 1
ATOM 7127 C C . ARG D 1 67 ? 16.625 -3.431 57.544 1.00 20.44 66 ARG E C 1
ATOM 7128 O O . ARG D 1 67 ? 17.760 -3.306 57.134 1.00 20.86 66 ARG E O 1
ATOM 7136 N N . ARG D 1 68 ? 15.886 -2.395 57.919 1.00 20.98 67 ARG E N 1
ATOM 7137 C CA . ARG D 1 68 ? 16.409 -1.023 57.833 1.00 21.84 67 ARG E CA 1
ATOM 7138 C C . ARG D 1 68 ? 17.747 -0.859 58.560 1.00 21.49 67 ARG E C 1
ATOM 7139 O O . ARG D 1 68 ? 18.715 -0.373 57.987 1.00 21.68 67 ARG E O 1
ATOM 7155 N N . ALA D 1 70 ? 19.666 -3.420 60.027 1.00 21.00 69 ALA E N 1
ATOM 7156 C CA . ALA D 1 70 ? 20.624 -4.446 59.596 1.00 21.42 69 ALA E CA 1
ATOM 7157 C C . ALA D 1 70 ? 21.398 -3.968 58.355 1.00 21.73 69 ALA E C 1
ATOM 7158 O O . ALA D 1 70 ? 22.604 -4.180 58.256 1.00 21.33 69 ALA E O 1
ATOM 7160 N N . SER D 1 71 ? 20.682 -3.331 57.426 1.00 22.09 70 SER E N 1
ATOM 7161 C CA . SER D 1 71 ? 21.265 -2.708 56.251 1.00 23.14 70 SER E CA 1
ATOM 7162 C C . SER D 1 71 ? 22.238 -1.597 56.673 1.00 23.95 70 SER E C 1
ATOM 7163 O O . SER D 1 71 ? 23.393 -1.571 56.234 1.00 24.19 70 SER E O 1
ATOM 7166 N N . GLU D 1 72 ? 21.774 -0.701 57.538 1.00 24.48 71 GLU E N 1
ATOM 7167 C CA . GLU D 1 72 ? 22.609 0.404 58.012 1.00 25.76 71 GLU E CA 1
ATOM 7168 C C . GLU D 1 72 ? 23.875 -0.115 58.712 1.00 25.42 71 GLU E C 1
ATOM 7169 O O . GLU D 1 72 ? 24.973 0.344 58.431 1.00 25.92 71 GLU E O 1
ATOM 7175 N N . LEU D 1 73 ? 23.725 -1.092 59.604 1.00 25.23 72 LEU E N 1
ATOM 7176 C CA . LEU D 1 73 ? 24.869 -1.585 60.374 1.00 24.57 72 LEU E CA 1
ATOM 7177 C C . LEU D 1 73 ? 25.728 -2.599 59.625 1.00 24.30 72 LEU E C 1
ATOM 7178 O O . LEU D 1 73 ? 26.831 -2.916 60.078 1.00 24.58 72 LEU E O 1
ATOM 7183 N N . GLY D 1 74 ? 25.220 -3.111 58.500 1.00 23.62 73 GLY E N 1
ATOM 7184 C CA . GLY D 1 74 ? 25.925 -4.109 57.681 1.00 22.94 73 GLY E CA 1
ATOM 7185 C C . GLY D 1 74 ? 25.863 -5.500 58.293 1.00 22.59 73 GLY E C 1
ATOM 7186 O O . GLY D 1 74 ? 26.894 -6.163 58.472 1.00 22.59 73 GLY E O 1
ATOM 7187 N N . LEU D 1 75 ? 24.652 -5.949 58.618 1.00 21.53 74 LEU E N 1
ATOM 7188 C CA . LEU D 1 75 ? 24.472 -7.220 59.322 1.00 20.77 74 LEU E CA 1
ATOM 7189 C C . LEU D 1 75 ? 23.703 -8.244 58.485 1.00 20.06 74 LEU E C 1
ATOM 7190 O O . LEU D 1 75 ? 22.681 -7.909 57.873 1.00 20.43 74 LEU E O 1
ATOM 7195 N N . VAL D 1 76 ? 24.189 -9.483 58.485 1.00 19.34 75 VAL E N 1
ATOM 7196 C CA . VAL D 1 76 ? 23.451 -10.629 57.919 1.00 18.75 75 VAL E CA 1
ATOM 7197 C C . VAL D 1 76 ? 22.483 -11.136 59.001 1.00 18.43 75 VAL E C 1
ATOM 7198 O O . VAL D 1 76 ? 22.890 -11.309 60.148 1.00 19.41 75 VAL E O 1
ATOM 7202 N N . VAL D 1 77 ? 21.207 -11.327 58.650 1.00 17.73 76 VAL E N 1
ATOM 7203 C CA . VAL D 1 77 ? 20.192 -11.808 59.601 1.00 16.60 76 VAL E CA 1
ATOM 7204 C C . VAL D 1 77 ? 19.649 -13.170 59.150 1.00 16.43 76 VAL E C 1
ATOM 7205 O O . VAL D 1 77 ? 18.980 -13.264 58.121 1.00 16.65 76 VAL E O 1
ATOM 7209 N N . VAL D 1 78 ? 19.934 -14.213 59.923 1.00 16.05 77 VAL E N 1
ATOM 7210 C CA . VAL D 1 78 ? 19.429 -15.556 59.627 1.00 16.52 77 VAL E CA 1
ATOM 7211 C C . VAL D 1 78 ? 18.245 -15.915 60.532 1.00 16.58 77 VAL E C 1
ATOM 7212 O O . VAL D 1 78 ? 18.360 -15.872 61.761 1.00 16.19 77 VAL E O 1
ATOM 7216 N N . CYS D 1 79 ? 17.120 -16.301 59.922 1.00 17.29 78 CYS E N 1
ATOM 7217 C CA . CYS D 1 79 ? 15.912 -16.658 60.683 1.00 17.26 78 CYS E CA 1
ATOM 7218 C C . CYS D 1 79 ? 15.502 -18.107 60.381 1.00 17.72 78 CYS E C 1
ATOM 7219 O O . CYS D 1 79 ? 14.843 -18.373 59.363 1.00 17.45 78 CYS E O 1
ATOM 7222 N N . PRO D 1 80 ? 15.933 -19.056 61.241 1.00 17.85 79 PRO E N 1
ATOM 7223 C CA . PRO D 1 80 ? 15.532 -20.446 61.087 1.00 18.09 79 PRO E CA 1
ATOM 7224 C C . PRO D 1 80 ? 14.099 -20.724 61.546 1.00 18.29 79 PRO E C 1
ATOM 7225 O O . PRO D 1 80 ? 13.486 -19.916 62.256 1.00 19.14 79 PRO E O 1
ATOM 7229 N N . ASP D 1 81 ? 13.580 -21.873 61.125 1.00 18.45 80 ASP E N 1
ATOM 7230 C CA . ASP D 1 81 ? 12.303 -22.395 61.613 1.00 18.22 80 ASP E CA 1
ATOM 7231 C C . ASP D 1 81 ? 12.421 -22.771 63.104 1.00 17.91 80 ASP E C 1
ATOM 7232 O O . ASP D 1 81 ? 13.474 -22.585 63.724 1.00 17.73 80 ASP E O 1
ATOM 7237 N N . THR D 1 82 ? 11.332 -23.268 63.685 1.00 18.07 81 THR E N 1
ATOM 7238 C CA . THR D 1 82 ? 11.270 -23.548 65.117 1.00 18.08 81 THR E CA 1
ATOM 7239 C C . THR D 1 82 ? 11.177 -25.046 65.460 1.00 18.74 81 THR E C 1
ATOM 7240 O O . THR D 1 82 ? 11.209 -25.431 66.641 1.00 18.60 81 THR E O 1
ATOM 7244 N N . SER D 1 83 ? 11.054 -25.882 64.435 1.00 18.92 82 SER E N 1
ATOM 7245 C CA . SER D 1 83 ? 10.959 -27.335 64.628 1.00 19.73 82 SER E CA 1
ATOM 7246 C C . SER D 1 83 ? 11.179 -28.060 63.305 1.00 19.92 82 SER E C 1
ATOM 7247 O O . SER D 1 83 ? 11.106 -27.435 62.247 1.00 19.97 82 SER E O 1
ATOM 7250 N N . PRO D 1 84 ? 11.424 -29.389 63.359 1.00 20.78 83 PRO E N 1
ATOM 7251 C CA . PRO D 1 84 ? 11.346 -30.167 62.123 1.00 21.24 83 PRO E CA 1
ATOM 7252 C C . PRO D 1 84 ? 9.960 -30.022 61.479 1.00 21.42 83 PRO E C 1
ATOM 7253 O O . PRO D 1 84 ? 9.000 -29.609 62.130 1.00 20.99 83 PRO E O 1
ATOM 7257 N N . ARG D 1 85 ? 9.876 -30.326 60.191 1.00 22.67 84 ARG E N 1
ATOM 7258 C CA . ARG D 1 85 ? 8.628 -30.208 59.444 1.00 23.87 84 ARG E CA 1
ATOM 7259 C C . ARG D 1 85 ? 8.451 -31.424 58.534 1.00 24.95 84 ARG E C 1
ATOM 7260 O O . ARG D 1 85 ? 9.431 -32.022 58.099 1.00 24.78 84 ARG E O 1
ATOM 7268 N N . GLY D 1 86 ? 7.204 -31.777 58.243 1.00 26.02 85 GLY E N 1
ATOM 7269 C CA . GLY D 1 86 ? 6.926 -32.823 57.255 1.00 27.90 85 GLY E CA 1
ATOM 7270 C C . GLY D 1 86 ? 5.919 -33.847 57.713 1.00 28.82 85 GLY E C 1
ATOM 7271 O O . GLY D 1 86 ? 5.725 -34.032 58.903 1.00 28.68 85 GLY E O 1
ATOM 7272 N N . ASN D 1 87 ? 5.298 -34.538 56.762 1.00 30.73 86 ASN E N 1
ATOM 7273 C CA . ASN D 1 87 ? 4.218 -35.486 57.078 1.00 32.04 86 ASN E CA 1
ATOM 7274 C C . ASN D 1 87 ? 4.592 -36.638 58.009 1.00 32.50 86 ASN E C 1
ATOM 7275 O O . ASN D 1 87 ? 3.730 -37.147 58.721 1.00 32.49 86 ASN E O 1
ATOM 7280 N N . ASP D 1 88 ? 5.864 -37.040 58.004 1.00 33.07 87 ASP E N 1
ATOM 7281 C CA . ASP D 1 88 ? 6.347 -38.131 58.866 1.00 33.57 87 ASP E CA 1
ATOM 7282 C C . ASP D 1 88 ? 6.862 -37.686 60.242 1.00 32.92 87 ASP E C 1
ATOM 7283 O O . ASP D 1 88 ? 7.268 -38.528 61.052 1.00 32.82 87 ASP E O 1
ATOM 7288 N N . VAL D 1 89 ? 6.866 -36.375 60.502 1.00 31.93 88 VAL E N 1
ATOM 7289 C CA . VAL D 1 89 ? 7.350 -35.847 61.783 1.00 30.68 88 VAL E CA 1
ATOM 7290 C C . VAL D 1 89 ? 6.264 -35.967 62.871 1.00 30.20 88 VAL E C 1
ATOM 7291 O O . VAL D 1 89 ? 5.106 -35.602 62.633 1.00 29.85 88 VAL E O 1
ATOM 7295 N N . PRO D 1 90 ? 6.632 -36.487 64.062 1.00 29.84 89 PRO E N 1
ATOM 7296 C CA . PRO D 1 90 ? 5.702 -36.594 65.201 1.00 29.79 89 PRO E CA 1
ATOM 7297 C C . PRO D 1 90 ? 5.184 -35.226 65.635 1.00 30.08 89 PRO E C 1
ATOM 7298 O O . PRO D 1 90 ? 5.895 -34.228 65.493 1.00 29.92 89 PRO E O 1
ATOM 7302 N N . ASP D 1 91 ? 3.962 -35.181 66.158 1.00 30.18 90 ASP E N 1
ATOM 7303 C CA . ASP D 1 91 ? 3.348 -33.928 66.587 1.00 30.51 90 ASP E CA 1
ATOM 7304 C C . ASP D 1 91 ? 2.289 -34.177 67.664 1.00 31.00 90 ASP E C 1
ATOM 7305 O O . ASP D 1 91 ? 1.953 -35.322 67.956 1.00 30.75 90 ASP E O 1
ATOM 7310 N N . GLU D 1 92 ? 1.822 -33.098 68.282 1.00 31.33 91 GLU E N 1
ATOM 7311 C CA . GLU D 1 92 ? 0.570 -33.093 69.051 1.00 32.58 91 GLU E CA 1
ATOM 7312 C C . GLU D 1 92 ? -0.298 -32.058 68.368 1.00 32.97 91 GLU E C 1
ATOM 7313 O O . GLU D 1 92 ? -0.171 -30.857 68.629 1.00 32.86 91 GLU E O 1
ATOM 7319 N N . LEU D 1 93 ? -1.171 -32.540 67.484 1.00 33.87 92 LEU E N 1
ATOM 7320 C CA . LEU D 1 93 ? -1.901 -31.697 66.531 1.00 34.62 92 LEU E CA 1
ATOM 7321 C C . LEU D 1 93 ? -2.678 -30.552 67.165 1.00 34.86 92 LEU E C 1
ATOM 7322 O O . LEU D 1 93 ? -2.787 -29.473 66.578 1.00 35.10 92 LEU E O 1
ATOM 7327 N N . THR D 1 94 ? -3.186 -30.778 68.373 1.00 35.04 93 THR E N 1
ATOM 7328 C CA . THR D 1 94 ? -4.080 -29.816 69.017 1.00 35.54 93 THR E CA 1
ATOM 7329 C C . THR D 1 94 ? -3.451 -29.075 70.215 1.00 34.73 93 THR E C 1
ATOM 7330 O O . THR D 1 94 ? -4.145 -28.379 70.956 1.00 35.05 93 THR E O 1
ATOM 7334 N N . ASN D 1 95 ? -2.143 -29.237 70.391 1.00 33.94 94 ASN E N 1
ATOM 7335 C CA . ASN D 1 95 ? -1.383 -28.558 71.444 1.00 32.97 94 ASN E CA 1
ATOM 7336 C C . ASN D 1 95 ? -0.321 -27.648 70.819 1.00 32.32 94 ASN E C 1
ATOM 7337 O O . ASN D 1 95 ? 0.695 -28.134 70.316 1.00 31.84 94 ASN E O 1
ATOM 7342 N N . TRP D 1 96 ? -0.561 -26.337 70.842 1.00 31.85 95 TRP E N 1
ATOM 7343 C CA . TRP D 1 96 ? 0.370 -25.378 70.232 1.00 31.41 95 TRP E CA 1
ATOM 7344 C C . TRP D 1 96 ? 1.713 -25.241 70.964 1.00 30.81 95 TRP E C 1
ATOM 7345 O O . TRP D 1 96 ? 2.640 -24.633 70.436 1.00 31.19 95 TRP E O 1
ATOM 7356 N N . GLN D 1 97 ? 1.801 -25.819 72.161 1.00 30.04 96 GLN E N 1
ATOM 7357 C CA . GLN D 1 97 ? 3.005 -25.790 73.001 1.00 29.19 96 GLN E CA 1
ATOM 7358 C C . GLN D 1 97 ? 3.865 -27.064 72.885 1.00 28.68 96 GLN E C 1
ATOM 7359 O O . GLN D 1 97 ? 4.873 -27.212 73.583 1.00 28.78 96 GLN E O 1
ATOM 7373 N N . GLY D 1 99 ? 5.450 -30.224 69.998 1.00 25.43 98 GLY E N 1
ATOM 7374 C CA . GLY D 1 99 ? 5.669 -30.716 68.648 1.00 24.72 98 GLY E CA 1
ATOM 7375 C C . GLY D 1 99 ? 6.038 -29.658 67.627 1.00 24.12 98 GLY E C 1
ATOM 7376 O O . GLY D 1 99 ? 6.973 -28.870 67.830 1.00 23.79 98 GLY E O 1
ATOM 7377 N N . LYS D 1 100 ? 5.311 -29.643 66.517 1.00 23.50 99 LYS E N 1
ATOM 7378 C CA . LYS D 1 100 ? 5.641 -28.754 65.412 1.00 23.65 99 LYS E CA 1
ATOM 7379 C C . LYS D 1 100 ? 5.477 -27.299 65.844 1.00 23.41 99 LYS E C 1
ATOM 7380 O O . LYS D 1 100 ? 4.528 -26.951 66.545 1.00 23.71 99 LYS E O 1
ATOM 7386 N N . GLY D 1 101 ? 6.441 -26.469 65.464 1.00 23.52 100 GLY E N 1
ATOM 7387 C CA . GLY D 1 101 ? 6.464 -25.076 65.898 1.00 22.64 100 GLY E CA 1
ATOM 7388 C C . GLY D 1 101 ? 6.876 -24.938 67.358 1.00 22.36 100 GLY E C 1
ATOM 7389 O O . GLY D 1 101 ? 6.787 -23.840 67.931 1.00 22.53 100 GLY E O 1
ATOM 7390 N N . ALA D 1 102 ? 7.340 -26.046 67.952 1.00 21.56 101 ALA E N 1
ATOM 7391 C CA . ALA D 1 102 ? 7.678 -26.112 69.372 1.00 20.71 101 ALA E CA 1
ATOM 7392 C C . ALA D 1 102 ? 8.826 -27.074 69.676 1.00 20.62 101 ALA E C 1
ATOM 7393 O O . ALA D 1 102 ? 8.745 -27.913 70.588 1.00 20.35 101 ALA E O 1
ATOM 7395 N N . GLY D 1 103 ? 9.908 -26.942 68.923 1.00 20.42 102 GLY E N 1
ATOM 7396 C CA . GLY D 1 103 ? 11.083 -27.788 69.116 1.00 20.76 102 GLY E CA 1
ATOM 7397 C C . GLY D 1 103 ? 11.919 -27.463 70.345 1.00 20.93 102 GLY E C 1
ATOM 7398 O O . GLY D 1 103 ? 12.766 -28.275 70.755 1.00 20.82 102 GLY E O 1
ATOM 7399 N N . PHE D 1 104 ? 11.696 -26.273 70.915 1.00 20.46 103 PHE E N 1
ATOM 7400 C CA . PHE D 1 104 ? 12.379 -25.793 72.136 1.00 20.35 103 PHE E CA 1
ATOM 7401 C C . PHE D 1 104 ? 13.910 -25.788 72.088 1.00 20.39 103 PHE E C 1
ATOM 7402 O O . PHE D 1 104 ? 14.569 -25.827 73.128 1.00 20.76 103 PHE E O 1
ATOM 7410 N N . TYR D 1 105 ? 14.468 -25.744 70.879 1.00 20.30 104 TYR E N 1
ATOM 7411 C CA . TYR D 1 105 ? 15.923 -25.614 70.671 1.00 20.07 104 TYR E CA 1
ATOM 7412 C C . TYR D 1 105 ? 16.732 -26.604 71.509 1.00 20.87 104 TYR E C 1
ATOM 7413 O O . TYR D 1 105 ? 17.730 -26.253 72.157 1.00 20.71 104 TYR E O 1
ATOM 7422 N N . LEU D 1 106 ? 16.271 -27.855 71.482 1.00 21.67 105 LEU E N 1
ATOM 7423 C CA . LEU D 1 106 ? 16.897 -28.928 72.232 1.00 22.46 105 LEU E CA 1
ATOM 7424 C C . LEU D 1 106 ? 17.092 -30.144 71.334 1.00 23.17 105 LEU E C 1
ATOM 7425 O O . LEU D 1 106 ? 16.506 -30.230 70.251 1.00 23.47 105 LEU E O 1
ATOM 7430 N N . ASP D 1 107 ? 17.942 -31.061 71.776 1.00 23.83 106 ASP E N 1
ATOM 7431 C CA . ASP D 1 107 ? 18.119 -32.329 71.101 1.00 24.58 106 ASP E CA 1
ATOM 7432 C C . ASP D 1 107 ? 17.385 -33.400 71.900 1.00 25.14 106 ASP E C 1
ATOM 7433 O O . ASP D 1 107 ? 17.866 -33.861 72.941 1.00 25.13 106 ASP E O 1
ATOM 7438 N N . ALA D 1 108 ? 16.200 -33.761 71.410 1.00 25.92 107 ALA E N 1
ATOM 7439 C CA . ALA D 1 108 ? 15.330 -34.723 72.072 1.00 26.59 107 ALA E CA 1
ATOM 7440 C C . ALA D 1 108 ? 15.970 -36.111 72.144 1.00 27.52 107 ALA E C 1
ATOM 7441 O O . ALA D 1 108 ? 16.657 -36.541 71.219 1.00 27.12 107 ALA E O 1
ATOM 7443 N N . THR D 1 109 ? 15.748 -36.790 73.266 1.00 28.79 108 THR E N 1
ATOM 7444 C CA . THR D 1 109 ? 16.341 -38.110 73.524 1.00 29.61 108 THR E CA 1
ATOM 7445 C C . THR D 1 109 ? 15.285 -39.215 73.616 1.00 30.43 108 THR E C 1
ATOM 7446 O O . THR D 1 109 ? 15.609 -40.408 73.533 1.00 31.01 108 THR E O 1
ATOM 7450 N N . GLU D 1 110 ? 14.028 -38.814 73.779 1.00 31.38 109 GLU E N 1
ATOM 7451 C CA . GLU D 1 110 ? 12.926 -39.754 73.951 1.00 32.47 109 GLU E CA 1
ATOM 7452 C C . GLU D 1 110 ? 12.172 -39.980 72.650 1.00 32.98 109 GLU E C 1
ATOM 7453 O O . GLU D 1 110 ? 11.846 -39.032 71.936 1.00 32.99 109 GLU E O 1
ATOM 7459 N N . GLU D 1 111 ? 11.900 -41.246 72.353 1.00 33.28 110 GLU E N 1
ATOM 7460 C CA . GLU D 1 111 ? 11.080 -41.630 71.213 1.00 34.03 110 GLU E CA 1
ATOM 7461 C C . GLU D 1 111 ? 9.632 -41.221 71.525 1.00 33.17 110 GLU E C 1
ATOM 7462 O O . GLU D 1 111 ? 9.223 -41.276 72.687 1.00 33.72 110 GLU E O 1
ATOM 7468 N N . PRO D 1 112 ? 8.853 -40.779 70.509 1.00 32.44 111 PRO E N 1
ATOM 7469 C CA . PRO D 1 112 ? 9.130 -40.678 69.066 1.00 31.90 111 PRO E CA 1
ATOM 7470 C C . PRO D 1 112 ? 9.910 -39.422 68.634 1.00 31.29 111 PRO E C 1
ATOM 7471 O O . PRO D 1 112 ? 10.313 -39.317 67.471 1.00 31.34 111 PRO E O 1
ATOM 7475 N N . TRP D 1 113 ? 10.115 -38.500 69.572 1.00 30.70 112 TRP E N 1
ATOM 7476 C CA . TRP D 1 113 ? 10.699 -37.172 69.310 1.00 29.91 112 TRP E CA 1
ATOM 7477 C C . TRP D 1 113 ? 12.174 -37.183 68.927 1.00 29.71 112 TRP E C 1
ATOM 7478 O O . TRP D 1 113 ? 12.673 -36.254 68.273 1.00 29.41 112 TRP E O 1
ATOM 7489 N N . SER D 1 114 ? 12.866 -38.235 69.346 1.00 29.40 113 SER E N 1
ATOM 7490 C CA . SER D 1 114 ? 14.298 -38.387 69.112 1.00 29.26 113 SER E CA 1
ATOM 7491 C C . SER D 1 114 ? 14.727 -38.377 67.633 1.00 28.69 113 SER E C 1
ATOM 7492 O O . SER D 1 114 ? 15.849 -37.978 67.318 1.00 28.48 113 SER E O 1
ATOM 7495 N N . GLU D 1 115 ? 13.835 -38.787 66.735 1.00 28.26 114 GLU E N 1
ATOM 7496 C CA . GLU D 1 115 ? 14.183 -38.958 65.326 1.00 28.33 114 GLU E CA 1
ATOM 7497 C C . GLU D 1 115 ? 14.363 -37.645 64.554 1.00 27.44 114 GLU E C 1
ATOM 7498 O O . GLU D 1 115 ? 15.290 -37.528 63.744 1.00 27.28 114 GLU E O 1
ATOM 7504 N N . HIS D 1 116 ? 13.475 -36.680 64.795 1.00 26.16 115 HIS E N 1
ATOM 7505 C CA . HIS D 1 116 ? 13.497 -35.408 64.064 1.00 25.49 115 HIS E CA 1
ATOM 7506 C C . HIS D 1 116 ? 13.842 -34.191 64.921 1.00 24.58 115 HIS E C 1
ATOM 7507 O O . HIS D 1 116 ? 14.366 -33.214 64.401 1.00 24.23 115 HIS E O 1
ATOM 7514 N N . TYR D 1 117 ? 13.549 -34.251 66.219 1.00 23.74 116 TYR E N 1
ATOM 7515 C CA . TYR D 1 117 ? 13.637 -33.058 67.077 1.00 23.13 116 TYR E CA 1
ATOM 7516 C C . TYR D 1 117 ? 15.040 -32.794 67.619 1.00 22.93 116 TYR E C 1
ATOM 7517 O O . TYR D 1 117 ? 15.291 -32.872 68.823 1.00 22.73 116 TYR E O 1
ATOM 7526 N N . GLN D 1 118 ? 15.944 -32.492 66.692 1.00 22.61 117 GLN E N 1
ATOM 7527 C CA . GLN D 1 118 ? 17.329 -32.194 66.998 1.00 22.63 117 GLN E CA 1
ATOM 7528 C C . GLN D 1 118 ? 17.606 -30.716 66.686 1.00 22.25 117 GLN E C 1
ATOM 7529 O O . GLN D 1 118 ? 18.567 -30.387 65.979 1.00 21.24 117 GLN E O 1
ATOM 7543 N N . TYR D 1 120 ? 18.651 -28.237 68.522 1.00 21.36 119 TYR E N 1
ATOM 7544 C CA . TYR D 1 120 ? 19.899 -27.685 69.064 1.00 21.25 119 TYR E CA 1
ATOM 7545 C C . TYR D 1 120 ? 21.060 -27.908 68.099 1.00 21.53 119 TYR E C 1
ATOM 7546 O O . TYR D 1 120 ? 21.830 -26.985 67.813 1.00 21.54 119 TYR E O 1
ATOM 7555 N N . SER D 1 121 ? 21.198 -29.148 67.627 1.00 21.34 120 SER E N 1
ATOM 7556 C CA . SER D 1 121 ? 22.233 -29.496 66.661 1.00 21.25 120 SER E CA 1
ATOM 7557 C C . SER D 1 121 ? 22.009 -28.754 65.344 1.00 20.98 120 SER E C 1
ATOM 7558 O O . SER D 1 121 ? 22.964 -28.311 64.695 1.00 20.84 120 SER E O 1
ATOM 7561 N N . TYR D 1 122 ? 20.745 -28.648 64.943 1.00 20.63 121 TYR E N 1
ATOM 7562 C CA . TYR D 1 122 ? 20.399 -27.962 63.707 1.00 20.72 121 TYR E CA 1
ATOM 7563 C C . TYR D 1 122 ? 20.900 -26.520 63.728 1.00 20.81 121 TYR E C 1
ATOM 7564 O O . TYR D 1 122 ? 21.564 -26.063 62.786 1.00 21.03 121 TYR E O 1
ATOM 7573 N N . VAL D 1 123 ? 20.604 -25.820 64.817 1.00 20.95 122 VAL E N 1
ATOM 7574 C CA . VAL D 1 123 ? 20.913 -24.390 64.925 1.00 21.47 122 VAL E CA 1
ATOM 7575 C C . VAL D 1 123 ? 22.393 -24.104 65.190 1.00 21.83 122 VAL E C 1
ATOM 7576 O O . VAL D 1 123 ? 22.903 -23.062 64.766 1.00 22.55 122 VAL E O 1
ATOM 7580 N N . THR D 1 124 ? 23.073 -25.021 65.880 1.00 21.79 123 THR E N 1
ATOM 7581 C CA . THR D 1 124 ? 24.465 -24.800 66.276 1.00 22.23 123 THR E CA 1
ATOM 7582 C C . THR D 1 124 ? 25.483 -25.409 65.329 1.00 22.37 123 THR E C 1
ATOM 7583 O O . THR D 1 124 ? 26.629 -24.972 65.295 1.00 22.32 123 THR E O 1
ATOM 7587 N N . GLU D 1 125 ? 25.072 -26.418 64.567 1.00 22.20 124 GLU E N 1
ATOM 7588 C CA . GLU D 1 125 ? 26.021 -27.135 63.738 1.00 22.80 124 GLU E CA 1
ATOM 7589 C C . GLU D 1 125 ? 25.649 -27.141 62.262 1.00 22.41 124 GLU E C 1
ATOM 7590 O O . GLU D 1 125 ? 26.418 -26.666 61.425 1.00 22.15 124 GLU E O 1
ATOM 7596 N N . GLU D 1 126 ? 24.475 -27.670 61.936 1.00 22.24 125 GLU E N 1
ATOM 7597 C CA . GLU D 1 126 ? 24.157 -27.894 60.533 1.00 22.58 125 GLU E CA 1
ATOM 7598 C C . GLU D 1 126 ? 23.800 -26.635 59.745 1.00 21.87 125 GLU E C 1
ATOM 7599 O O . GLU D 1 126 ? 24.339 -26.402 58.655 1.00 21.92 125 GLU E O 1
ATOM 7605 N N . LEU D 1 127 ? 22.888 -25.825 60.269 1.00 21.60 126 LEU E N 1
ATOM 7606 C CA . LEU D 1 127 ? 22.531 -24.591 59.554 1.00 21.45 126 LEU E CA 1
ATOM 7607 C C . LEU D 1 127 ? 23.721 -23.632 59.398 1.00 21.15 126 LEU E C 1
ATOM 7608 O O . LEU D 1 127 ? 23.899 -23.076 58.313 1.00 21.50 126 LEU E O 1
ATOM 7613 N N . PRO D 1 128 ? 24.513 -23.405 60.473 1.00 21.29 127 PRO E N 1
ATOM 7614 C CA . PRO D 1 128 ? 25.727 -22.593 60.316 1.00 21.48 127 PRO E CA 1
ATOM 7615 C C . PRO D 1 128 ? 26.670 -23.038 59.188 1.00 21.52 127 PRO E C 1
ATOM 7616 O O . PRO D 1 128 ? 27.276 -22.184 58.549 1.00 21.37 127 PRO E O 1
ATOM 7620 N N . ALA D 1 129 ? 26.781 -24.343 58.943 1.00 21.86 128 ALA E N 1
ATOM 7621 C CA . ALA D 1 129 ? 27.650 -24.851 57.870 1.00 22.77 128 ALA E CA 1
ATOM 7622 C C . ALA D 1 129 ? 27.132 -24.455 56.491 1.00 22.85 128 ALA E C 1
ATOM 7623 O O . ALA D 1 129 ? 27.914 -24.114 55.604 1.00 23.41 128 ALA E O 1
ATOM 7625 N N . LEU D 1 130 ? 25.814 -24.515 56.319 1.00 23.15 129 LEU E N 1
ATOM 7626 C CA . LEU D 1 130 ? 25.177 -24.171 55.054 1.00 23.50 129 LEU E CA 1
ATOM 7627 C C . LEU D 1 130 ? 25.273 -22.668 54.818 1.00 23.52 129 LEU E C 1
ATOM 7628 O O . LEU D 1 130 ? 25.516 -22.227 53.695 1.00 23.81 129 LEU E O 1
ATOM 7633 N N . ILE D 1 131 ? 25.069 -21.896 55.880 1.00 23.73 130 ILE E N 1
ATOM 7634 C CA . ILE D 1 131 ? 25.166 -20.429 55.831 1.00 24.30 130 ILE E CA 1
ATOM 7635 C C . ILE D 1 131 ? 26.572 -19.982 55.389 1.00 25.08 130 ILE E C 1
ATOM 7636 O O . ILE D 1 131 ? 26.709 -19.153 54.483 1.00 25.68 130 ILE E O 1
ATOM 7641 N N . GLY D 1 132 ? 27.601 -20.551 56.014 1.00 25.35 131 GLY E N 1
ATOM 7642 C CA . GLY D 1 132 ? 28.983 -20.206 55.707 1.00 26.41 131 GLY E CA 1
ATOM 7643 C C . GLY D 1 132 ? 29.351 -20.510 54.271 1.00 27.10 131 GLY E C 1
ATOM 7644 O O . GLY D 1 132 ? 30.156 -19.817 53.656 1.00 27.40 131 GLY E O 1
ATOM 7645 N N . GLN D 1 133 ? 28.722 -21.543 53.737 1.00 28.18 132 GLN E N 1
ATOM 7646 C CA . GLN D 1 133 ? 29.000 -22.041 52.410 1.00 28.85 132 GLN E CA 1
ATOM 7647 C C . GLN D 1 133 ? 28.380 -21.169 51.314 1.00 28.31 132 GLN E C 1
ATOM 7648 O O . GLN D 1 133 ? 28.990 -20.949 50.262 1.00 28.19 132 GLN E O 1
ATOM 7654 N N . HIS D 1 134 ? 27.175 -20.668 51.570 1.00 27.34 133 HIS E N 1
ATOM 7655 C CA . HIS D 1 134 ? 26.371 -20.035 50.524 1.00 27.35 133 HIS E CA 1
ATOM 7656 C C . HIS D 1 134 ? 26.165 -18.536 50.637 1.00 26.70 133 HIS E C 1
ATOM 7657 O O . HIS D 1 134 ? 25.542 -17.947 49.755 1.00 27.66 133 HIS E O 1
ATOM 7664 N N . PHE D 1 135 ? 26.649 -17.919 51.710 1.00 26.04 134 PHE E N 1
ATOM 7665 C CA . PHE D 1 135 ? 26.400 -16.486 51.932 1.00 25.72 134 PHE E CA 1
ATOM 7666 C C . PHE D 1 135 ? 27.646 -15.695 52.305 1.00 25.82 134 PHE E C 1
ATOM 7667 O O . PHE D 1 135 ? 28.594 -16.238 52.891 1.00 25.37 134 PHE E O 1
ATOM 7675 N N . ARG D 1 136 ? 27.609 -14.402 51.981 1.00 26.06 135 ARG E N 1
ATOM 7676 C CA . ARG D 1 136 ? 28.694 -13.457 52.268 1.00 26.61 135 ARG E CA 1
ATOM 7677 C C . ARG D 1 136 ? 28.786 -13.162 53.762 1.00 26.53 135 ARG E C 1
ATOM 7678 O O . ARG D 1 136 ? 28.721 -11.998 54.190 1.00 26.66 135 ARG E O 1
ATOM 7686 N N . ALA D 1 137 ? 28.951 -14.220 54.548 1.00 26.27 136 ALA E N 1
ATOM 7687 C CA . ALA D 1 137 ? 28.878 -14.124 55.998 1.00 26.15 136 ALA E CA 1
ATOM 7688 C C . ALA D 1 137 ? 30.221 -14.378 56.663 1.00 26.13 136 ALA E C 1
ATOM 7689 O O . ALA D 1 137 ? 30.889 -15.393 56.404 1.00 26.25 136 ALA E O 1
ATOM 7691 N N . ASP D 1 138 ? 30.619 -13.433 57.511 1.00 25.89 137 ASP E N 1
ATOM 7692 C CA . ASP D 1 138 ? 31.831 -13.571 58.293 1.00 25.46 137 ASP E CA 1
ATOM 7693 C C . ASP D 1 138 ? 31.541 -14.438 59.501 1.00 25.18 137 ASP E C 1
ATOM 7694 O O . ASP D 1 138 ? 31.034 -13.953 60.518 1.00 24.72 137 ASP E O 1
ATOM 7707 N N . SER D 1 140 ? 33.475 -15.733 61.676 1.00 25.24 139 SER E N 1
ATOM 7708 C CA . SER D 1 140 ? 34.233 -15.401 62.884 1.00 24.99 139 SER E CA 1
ATOM 7709 C C . SER D 1 140 ? 33.446 -14.437 63.776 1.00 24.63 139 SER E C 1
ATOM 7710 O O . SER D 1 140 ? 33.750 -14.290 64.957 1.00 24.93 139 SER E O 1
ATOM 7713 N N . ARG D 1 141 ? 32.449 -13.769 63.198 1.00 24.00 140 ARG E N 1
ATOM 7714 C CA . ARG D 1 141 ? 31.669 -12.788 63.921 1.00 23.48 140 ARG E CA 1
ATOM 7715 C C . ARG D 1 141 ? 30.176 -13.136 63.897 1.00 23.01 140 ARG E C 1
ATOM 7716 O O . ARG D 1 141 ? 29.444 -12.782 62.958 1.00 23.18 140 ARG E O 1
ATOM 7724 N N . GLN D 1 142 ? 29.738 -13.829 64.946 1.00 22.24 141 GLN E N 1
ATOM 7725 C CA . GLN D 1 142 ? 28.362 -14.313 65.045 1.00 21.12 141 GLN E CA 1
ATOM 7726 C C . GLN D 1 142 ? 27.750 -14.050 66.414 1.00 20.49 141 GLN E C 1
ATOM 7727 O O . GLN D 1 142 ? 28.399 -14.234 67.449 1.00 20.51 141 GLN E O 1
ATOM 7733 N N . SER D 1 143 ? 26.482 -13.658 66.408 1.00 19.41 142 SER E N 1
ATOM 7734 C CA . SER D 1 143 ? 25.750 -13.364 67.632 1.00 19.06 142 SER E CA 1
ATOM 7735 C C . SER D 1 143 ? 24.368 -14.013 67.546 1.00 18.72 142 SER E C 1
ATOM 7736 O O . SER D 1 143 ? 23.923 -14.378 66.451 1.00 18.69 142 SER E O 1
ATOM 7739 N N . ILE D 1 144 ? 23.682 -14.157 68.681 1.00 18.37 143 ILE E N 1
ATOM 7740 C CA . ILE D 1 144 ? 22.435 -14.931 68.686 1.00 18.07 143 ILE E CA 1
ATOM 7741 C C . ILE D 1 144 ? 21.369 -14.284 69.573 1.00 18.21 143 ILE E C 1
ATOM 7742 O O . ILE D 1 144 ? 21.655 -13.857 70.686 1.00 19.11 143 ILE E O 1
ATOM 7747 N N . PHE D 1 145 ? 20.147 -14.197 69.061 1.00 17.45 144 PHE E N 1
ATOM 7748 C CA . PHE D 1 145 ? 19.035 -13.599 69.811 1.00 17.54 144 PHE E CA 1
ATOM 7749 C C . PHE D 1 145 ? 17.686 -14.205 69.408 1.00 17.34 144 PHE E C 1
ATOM 7750 O O . PHE D 1 145 ? 17.615 -15.034 68.510 1.00 17.40 144 PHE E O 1
ATOM 7758 N N . GLY D 1 146 ? 16.620 -13.858 70.108 1.00 17.33 145 GLY E N 1
ATOM 7759 C CA . GLY D 1 146 ? 15.353 -14.481 69.777 1.00 17.22 145 GLY E CA 1
ATOM 7760 C C . GLY D 1 146 ? 14.208 -14.042 70.649 1.00 17.13 145 GLY E C 1
ATOM 7761 O O . GLY D 1 146 ? 14.384 -13.271 71.594 1.00 17.55 145 GLY E O 1
ATOM 7762 N N . HIS D 1 147 ? 13.033 -14.546 70.322 1.00 17.17 146 HIS E N 1
ATOM 7763 C CA . HIS D 1 147 ? 11.814 -14.196 71.041 1.00 17.19 146 HIS E CA 1
ATOM 7764 C C . HIS D 1 147 ? 11.286 -15.392 71.809 1.00 18.02 146 HIS E C 1
ATOM 7765 O O . HIS D 1 147 ? 11.027 -16.441 71.217 1.00 17.77 146 HIS E O 1
ATOM 7772 N N . SER D 1 148 ? 11.107 -15.216 73.121 1.00 19.19 147 SER E N 1
ATOM 7773 C CA . SER D 1 148 ? 10.381 -16.189 73.973 1.00 19.69 147 SER E CA 1
ATOM 7774 C C . SER D 1 148 ? 11.064 -17.573 74.019 1.00 19.59 147 SER E C 1
ATOM 7775 O O . SER D 1 148 ? 12.149 -17.681 74.591 1.00 19.34 147 SER E O 1
ATOM 7786 N N . GLY D 1 150 ? 12.462 -18.732 71.584 1.00 18.30 149 GLY E N 1
ATOM 7787 C CA . GLY D 1 150 ? 13.697 -18.375 70.865 1.00 18.42 149 GLY E CA 1
ATOM 7788 C C . GLY D 1 150 ? 14.694 -17.601 71.728 1.00 18.26 149 GLY E C 1
ATOM 7789 O O . GLY D 1 150 ? 15.894 -17.588 71.426 1.00 18.71 149 GLY E O 1
ATOM 7790 N N . GLY D 1 151 ? 14.179 -16.933 72.765 1.00 18.12 150 GLY E N 1
ATOM 7791 C CA . GLY D 1 151 ? 14.973 -16.254 73.798 1.00 18.27 150 GLY E CA 1
ATOM 7792 C C . GLY D 1 151 ? 15.675 -17.311 74.633 1.00 18.82 150 GLY E C 1
ATOM 7793 O O . GLY D 1 151 ? 16.893 -17.264 74.834 1.00 19.12 150 GLY E O 1
ATOM 7794 N N . HIS D 1 152 ? 14.887 -18.275 75.106 1.00 18.85 151 HIS E N 1
ATOM 7795 C CA . HIS D 1 152 ? 15.391 -19.524 75.681 1.00 19.13 151 HIS E CA 1
ATOM 7796 C C . HIS D 1 152 ? 16.479 -20.132 74.795 1.00 19.51 151 HIS E C 1
ATOM 7797 O O . HIS D 1 152 ? 17.571 -20.447 75.274 1.00 20.06 151 HIS E O 1
ATOM 7804 N N . GLY D 1 153 ? 16.178 -20.287 73.504 1.00 19.49 152 GLY E N 1
ATOM 7805 C CA . GLY D 1 153 ? 17.119 -20.878 72.554 1.00 19.28 152 GLY E CA 1
ATOM 7806 C C . GLY D 1 153 ? 18.419 -20.097 72.514 1.00 18.77 152 GLY E C 1
ATOM 7807 O O . GLY D 1 153 ? 19.489 -20.659 72.728 1.00 18.66 152 GLY E O 1
ATOM 7808 N N . ALA D 1 154 ? 18.325 -18.795 72.248 1.00 18.59 153 ALA E N 1
ATOM 7809 C CA . ALA D 1 154 ? 19.518 -17.944 72.145 1.00 18.65 153 ALA E CA 1
ATOM 7810 C C . ALA D 1 154 ? 20.412 -17.992 73.387 1.00 18.59 153 ALA E C 1
ATOM 7811 O O . ALA D 1 154 ? 21.629 -18.132 73.277 1.00 18.49 153 ALA E O 1
ATOM 7821 N N . THR D 1 156 ? 20.497 -20.223 76.107 1.00 18.65 155 THR E N 1
ATOM 7822 C CA . THR D 1 156 ? 21.113 -21.521 76.392 1.00 18.48 155 THR E CA 1
ATOM 7823 C C . THR D 1 156 ? 22.251 -21.833 75.395 1.00 19.21 155 THR E C 1
ATOM 7824 O O . THR D 1 156 ? 23.309 -22.344 75.784 1.00 18.99 155 THR E O 1
ATOM 7828 N N . ILE D 1 157 ? 22.041 -21.515 74.116 1.00 19.56 156 ILE E N 1
ATOM 7829 C CA . ILE D 1 157 ? 23.095 -21.711 73.100 1.00 19.29 156 ILE E CA 1
ATOM 7830 C C . ILE D 1 157 ? 24.325 -20.849 73.431 1.00 19.40 156 ILE E C 1
ATOM 7831 O O . ILE D 1 157 ? 25.475 -21.322 73.384 1.00 19.17 156 ILE E O 1
ATOM 7836 N N . ALA D 1 158 ? 24.084 -19.598 73.803 1.00 19.40 157 ALA E N 1
ATOM 7837 C CA . ALA D 1 158 ? 25.179 -18.694 74.155 1.00 19.76 157 ALA E CA 1
ATOM 7838 C C . ALA D 1 158 ? 25.961 -19.186 75.385 1.00 20.42 157 ALA E C 1
ATOM 7839 O O . ALA D 1 158 ? 27.198 -19.200 75.370 1.00 20.69 157 ALA E O 1
ATOM 7841 N N . LEU D 1 159 ? 25.241 -19.628 76.416 1.00 21.06 158 LEU E N 1
ATOM 7842 C CA . LEU D 1 159 ? 25.855 -20.168 77.645 1.00 21.57 158 LEU E CA 1
ATOM 7843 C C . LEU D 1 159 ? 26.655 -21.460 77.437 1.00 21.98 158 LEU E C 1
ATOM 7844 O O . LEU D 1 159 ? 27.681 -21.667 78.087 1.00 21.68 158 LEU E O 1
ATOM 7849 N N . LYS D 1 160 ? 26.177 -22.320 76.534 1.00 22.16 159 LYS E N 1
ATOM 7850 C CA . LYS D 1 160 ? 26.858 -23.569 76.220 1.00 22.41 159 LYS E CA 1
ATOM 7851 C C . LYS D 1 160 ? 27.978 -23.377 75.196 1.00 22.91 159 LYS E C 1
ATOM 7852 O O . LYS D 1 160 ? 28.860 -24.227 75.081 1.00 23.41 159 LYS E O 1
ATOM 7858 N N . ASN D 1 161 ? 27.949 -22.257 74.472 1.00 23.10 160 ASN E N 1
ATOM 7859 C CA . ASN D 1 161 ? 28.934 -21.960 73.435 1.00 23.41 160 ASN E CA 1
ATOM 7860 C C . ASN D 1 161 ? 29.478 -20.527 73.544 1.00 24.06 160 ASN E C 1
ATOM 7861 O O . ASN D 1 161 ? 29.418 -19.768 72.568 1.00 23.56 160 ASN E O 1
ATOM 7866 N N . PRO D 1 162 ? 30.029 -20.155 74.724 1.00 24.46 161 PRO E N 1
ATOM 7867 C CA . PRO D 1 162 ? 30.458 -18.767 74.929 1.00 25.01 161 PRO E CA 1
ATOM 7868 C C . PRO D 1 162 ? 31.450 -18.260 73.877 1.00 25.57 161 PRO E C 1
ATOM 7869 O O . PRO D 1 162 ? 31.347 -17.113 73.456 1.00 25.98 161 PRO E O 1
ATOM 7873 N N . GLU D 1 163 ? 32.376 -19.112 73.433 1.00 25.89 162 GLU E N 1
ATOM 7874 C CA . GLU D 1 163 ? 33.400 -18.695 72.470 1.00 26.41 162 GLU E CA 1
ATOM 7875 C C . GLU D 1 163 ? 32.901 -18.510 71.034 1.00 26.41 162 GLU E C 1
ATOM 7876 O O . GLU D 1 163 ? 33.590 -17.922 70.197 1.00 26.32 162 GLU E O 1
ATOM 7882 N N . ARG D 1 164 ? 31.696 -19.004 70.766 1.00 25.94 163 ARG E N 1
ATOM 7883 C CA . ARG D 1 164 ? 31.133 -18.982 69.423 1.00 25.63 163 ARG E CA 1
ATOM 7884 C C . ARG D 1 164 ? 30.305 -17.743 69.121 1.00 24.69 163 ARG E C 1
ATOM 7885 O O . ARG D 1 164 ? 30.026 -17.469 67.958 1.00 25.34 163 ARG E O 1
ATOM 7893 N N . PHE D 1 165 ? 29.905 -17.007 70.157 1.00 23.48 164 PHE E N 1
ATOM 7894 C CA . PHE D 1 165 ? 29.026 -15.855 69.985 1.00 22.51 164 PHE E CA 1
ATOM 7895 C C . PHE D 1 165 ? 29.534 -14.608 70.710 1.00 22.30 164 PHE E C 1
ATOM 7896 O O . PHE D 1 165 ? 29.929 -14.688 71.869 1.00 22.75 164 PHE E O 1
ATOM 7904 N N . LYS D 1 166 ? 29.522 -13.467 70.016 1.00 21.90 165 LYS E N 1
ATOM 7905 C CA . LYS D 1 166 ? 30.058 -12.210 70.555 1.00 21.73 165 LYS E CA 1
ATOM 7906 C C . LYS D 1 166 ? 29.105 -11.543 71.540 1.00 21.63 165 LYS E C 1
ATOM 7907 O O . LYS D 1 166 ? 29.535 -10.879 72.480 1.00 21.47 165 LYS E O 1
ATOM 7913 N N . SER D 1 167 ? 27.809 -11.737 71.312 1.00 21.12 166 SER E N 1
ATOM 7914 C CA . SER D 1 167 ? 26.769 -11.135 72.133 1.00 20.58 166 SER E CA 1
ATOM 7915 C C . SER D 1 167 ? 25.500 -11.975 72.093 1.00 20.51 166 SER E C 1
ATOM 7916 O O . SER D 1 167 ? 25.307 -12.773 71.165 1.00 20.85 166 SER E O 1
ATOM 7919 N N . CYS D 1 168 ? 24.634 -11.765 73.088 1.00 20.04 167 CYS E N 1
ATOM 7920 C CA . CYS D 1 168 ? 23.344 -12.437 73.176 1.00 20.08 167 CYS E CA 1
ATOM 7921 C C . CYS D 1 168 ? 22.285 -11.482 73.714 1.00 19.81 167 CYS E C 1
ATOM 7922 O O . CYS D 1 168 ? 22.540 -10.723 74.658 1.00 20.32 167 CYS E O 1
ATOM 7925 N N . SER D 1 169 ? 21.108 -11.504 73.096 1.00 19.50 168 SER E N 1
ATOM 7926 C CA . SER D 1 169 ? 19.949 -10.753 73.617 1.00 19.38 168 SER E CA 1
ATOM 7927 C C . SER D 1 169 ? 18.651 -11.525 73.427 1.00 19.31 168 SER E C 1
ATOM 7928 O O . SER D 1 169 ? 18.632 -12.554 72.767 1.00 19.30 168 SER E O 1
ATOM 7931 N N . ALA D 1 170 ? 17.570 -11.055 74.044 1.00 19.46 169 ALA E N 1
ATOM 7932 C CA . ALA D 1 170 ? 16.269 -11.715 73.894 1.00 19.05 169 ALA E CA 1
ATOM 7933 C C . ALA D 1 170 ? 15.123 -10.767 74.152 1.00 18.88 169 ALA E C 1
ATOM 7934 O O . ALA D 1 170 ? 15.238 -9.838 74.948 1.00 18.90 169 ALA E O 1
ATOM 7936 N N . PHE D 1 171 ? 14.029 -11.011 73.446 1.00 18.51 170 PHE E N 1
ATOM 7937 C CA . PHE D 1 171 ? 12.778 -10.329 73.670 1.00 18.65 170 PHE E CA 1
ATOM 7938 C C . PHE D 1 171 ? 11.908 -11.314 74.438 1.00 18.62 170 PHE E C 1
ATOM 7939 O O . PHE D 1 171 ? 11.545 -12.368 73.902 1.00 18.56 170 PHE E O 1
ATOM 7947 N N . ALA D 1 172 ? 11.589 -10.991 75.691 1.00 19.09 171 ALA E N 1
ATOM 7948 C CA . ALA D 1 172 ? 10.666 -11.815 76.489 1.00 18.74 171 ALA E CA 1
ATOM 7949 C C . ALA D 1 172 ? 11.065 -13.296 76.581 1.00 18.54 171 ALA E C 1
ATOM 7950 O O . ALA D 1 172 ? 10.253 -14.180 76.283 1.00 19.02 171 ALA E O 1
ATOM 7952 N N . PRO D 1 173 ? 12.307 -13.583 77.028 1.00 18.46 172 PRO E N 1
ATOM 7953 C CA . PRO D 1 173 ? 12.750 -14.981 77.001 1.00 18.77 172 PRO E CA 1
ATOM 7954 C C . PRO D 1 173 ? 12.128 -15.858 78.092 1.00 18.91 172 PRO E C 1
ATOM 7955 O O . PRO D 1 173 ? 11.703 -15.339 79.127 1.00 19.43 172 PRO E O 1
ATOM 7959 N N . ILE D 1 174 ? 12.037 -17.169 77.829 1.00 18.80 173 ILE E N 1
ATOM 7960 C CA . ILE D 1 174 ? 11.702 -18.150 78.857 1.00 19.21 173 ILE E CA 1
ATOM 7961 C C . ILE D 1 174 ? 13.026 -18.500 79.552 1.00 19.37 173 ILE E C 1
ATOM 7962 O O . ILE D 1 174 ? 13.745 -19.401 79.111 1.00 19.99 173 ILE E O 1
ATOM 7967 N N . VAL D 1 175 ? 13.354 -17.773 80.618 1.00 19.96 174 VAL E N 1
ATOM 7968 C CA . VAL D 1 175 ? 14.662 -17.923 81.279 1.00 20.21 174 VAL E CA 1
ATOM 7969 C C . VAL D 1 175 ? 14.790 -19.207 82.092 1.00 20.41 174 VAL E C 1
ATOM 7970 O O . VAL D 1 175 ? 15.887 -19.736 82.237 1.00 19.89 174 VAL E O 1
ATOM 7974 N N . ALA D 1 176 ? 13.664 -19.721 82.597 1.00 21.34 175 ALA E N 1
ATOM 7975 C CA . ALA D 1 176 ? 13.667 -20.916 83.448 1.00 21.95 175 ALA E CA 1
ATOM 7976 C C . ALA D 1 176 ? 12.586 -21.912 83.023 1.00 22.46 175 ALA E C 1
ATOM 7977 O O . ALA D 1 176 ? 11.617 -22.117 83.747 1.00 22.26 175 ALA E O 1
ATOM 7979 N N . PRO D 1 177 ? 12.760 -22.547 81.850 1.00 23.28 176 PRO E N 1
ATOM 7980 C CA . PRO D 1 177 ? 11.730 -23.426 81.278 1.00 23.94 176 PRO E CA 1
ATOM 7981 C C . PRO D 1 177 ? 11.390 -24.671 82.114 1.00 24.49 176 PRO E C 1
ATOM 7982 O O . PRO D 1 177 ? 10.330 -25.267 81.916 1.00 24.93 176 PRO E O 1
ATOM 7986 N N . SER D 1 178 ? 12.282 -25.050 83.028 1.00 24.92 177 SER E N 1
ATOM 7987 C CA . SER D 1 178 ? 12.114 -26.248 83.861 1.00 25.63 177 SER E CA 1
ATOM 7988 C C . SER D 1 178 ? 10.958 -26.130 84.856 1.00 26.28 177 SER E C 1
ATOM 7989 O O . SER D 1 178 ? 10.496 -27.146 85.388 1.00 26.77 177 SER E O 1
ATOM 7992 N N . SER D 1 179 ? 10.501 -24.897 85.094 1.00 26.57 178 SER E N 1
ATOM 7993 C CA . SER D 1 179 ? 9.384 -24.621 86.012 1.00 27.09 178 SER E CA 1
ATOM 7994 C C . SER D 1 179 ? 8.333 -23.641 85.456 1.00 27.10 178 SER E C 1
ATOM 7995 O O . SER D 1 179 ? 7.468 -23.168 86.191 1.00 27.41 178 SER E O 1
ATOM 7998 N N . ALA D 1 180 ? 8.423 -23.338 84.163 1.00 27.45 179 ALA E N 1
ATOM 7999 C CA . ALA D 1 180 ? 7.428 -22.531 83.475 1.00 27.50 179 ALA E CA 1
ATOM 8000 C C . ALA D 1 180 ? 6.329 -23.455 82.967 1.00 28.31 179 ALA E C 1
ATOM 8001 O O . ALA D 1 180 ? 6.604 -24.579 82.547 1.00 27.69 179 ALA E O 1
ATOM 8003 N N . ASP D 1 181 ? 5.089 -22.973 83.017 1.00 29.05 180 ASP E N 1
ATOM 8004 C CA . ASP D 1 181 ? 3.908 -23.759 82.646 1.00 29.88 180 ASP E CA 1
ATOM 8005 C C . ASP D 1 181 ? 3.914 -24.379 81.227 1.00 29.67 180 ASP E C 1
ATOM 8006 O O . ASP D 1 181 ? 3.606 -25.559 81.051 1.00 30.03 180 ASP E O 1
ATOM 8011 N N . TRP D 1 182 ? 4.275 -23.584 80.230 1.00 29.26 181 TRP E N 1
ATOM 8012 C CA . TRP D 1 182 ? 4.202 -24.004 78.830 1.00 28.47 181 TRP E CA 1
ATOM 8013 C C . TRP D 1 182 ? 5.406 -24.796 78.313 1.00 28.17 181 TRP E C 1
ATOM 8014 O O . TRP D 1 182 ? 5.385 -25.305 77.182 1.00 28.48 181 TRP E O 1
ATOM 8025 N N . SER D 1 183 ? 6.441 -24.913 79.137 1.00 27.30 182 SER E N 1
ATOM 8026 C CA . SER D 1 183 ? 7.688 -25.529 78.697 1.00 27.27 182 SER E CA 1
ATOM 8027 C C . SER D 1 183 ? 8.082 -26.756 79.498 1.00 27.45 182 SER E C 1
ATOM 8028 O O . SER D 1 183 ? 8.746 -27.649 78.973 1.00 27.10 182 SER E O 1
ATOM 8031 N N . GLU D 1 184 ? 7.678 -26.789 80.768 1.00 27.93 183 GLU E N 1
ATOM 8032 C CA . GLU D 1 184 ? 7.988 -27.918 81.642 1.00 28.76 183 GLU E CA 1
ATOM 8033 C C . GLU D 1 184 ? 7.502 -29.276 81.091 1.00 28.68 183 GLU E C 1
ATOM 8034 O O . GLU D 1 184 ? 8.285 -30.223 81.071 1.00 28.92 183 GLU E O 1
ATOM 8040 N N . PRO D 1 185 ? 6.224 -29.380 80.638 1.00 28.99 184 PRO E N 1
ATOM 8041 C CA . PRO D 1 185 ? 5.810 -30.669 80.049 1.00 29.00 184 PRO E CA 1
ATOM 8042 C C . PRO D 1 185 ? 6.533 -31.017 78.743 1.00 28.94 184 PRO E C 1
ATOM 8043 O O . PRO D 1 185 ? 6.674 -32.199 78.423 1.00 28.82 184 PRO E O 1
ATOM 8047 N N . ALA D 1 186 ? 6.975 -30.003 77.995 1.00 28.62 185 ALA E N 1
ATOM 8048 C CA . ALA D 1 186 ? 7.695 -30.241 76.738 1.00 28.59 185 ALA E CA 1
ATOM 8049 C C . ALA D 1 186 ? 9.050 -30.859 77.038 1.00 28.54 185 ALA E C 1
ATOM 8050 O O . ALA D 1 186 ? 9.466 -31.814 76.373 1.00 28.83 185 ALA E O 1
ATOM 8052 N N . LEU D 1 187 ? 9.726 -30.308 78.049 1.00 28.43 186 LEU E N 1
ATOM 8053 C CA . LEU D 1 187 ? 11.001 -30.825 78.495 1.00 28.47 186 LEU E CA 1
ATOM 8054 C C . LEU D 1 187 ? 10.855 -32.281 78.974 1.00 28.94 186 LEU E C 1
ATOM 8055 O O . LEU D 1 187 ? 11.732 -33.102 78.732 1.00 28.22 186 LEU E O 1
ATOM 8060 N N . GLU D 1 188 ? 9.741 -32.595 79.636 1.00 29.42 187 GLU E N 1
ATOM 8061 C CA . GLU D 1 188 ? 9.482 -33.969 80.066 1.00 30.64 187 GLU E CA 1
ATOM 8062 C C . GLU D 1 188 ? 9.297 -34.923 78.882 1.00 30.37 187 GLU E C 1
ATOM 8063 O O . GLU D 1 188 ? 9.878 -36.008 78.867 1.00 30.91 187 GLU E O 1
ATOM 8069 N N . LYS D 1 189 ? 8.512 -34.513 77.889 1.00 30.24 188 LYS E N 1
ATOM 8070 C CA . LYS D 1 189 ? 8.277 -35.357 76.720 1.00 30.42 188 LYS E CA 1
ATOM 8071 C C . LYS D 1 189 ? 9.536 -35.551 75.881 1.00 30.17 188 LYS E C 1
ATOM 8072 O O . LYS D 1 189 ? 9.856 -36.673 75.498 1.00 30.29 188 LYS E O 1
ATOM 8078 N N . TYR D 1 190 ? 10.249 -34.457 75.613 1.00 29.68 189 TYR E N 1
ATOM 8079 C CA . TYR D 1 190 ? 11.463 -34.507 74.799 1.00 29.42 189 TYR E CA 1
ATOM 8080 C C . TYR D 1 190 ? 12.667 -35.150 75.504 1.00 29.48 189 TYR E C 1
ATOM 8081 O O . TYR D 1 190 ? 13.455 -35.834 74.864 1.00 29.28 189 TYR E O 1
ATOM 8090 N N . LEU D 1 191 ? 12.814 -34.925 76.809 1.00 29.80 190 LEU E N 1
ATOM 8091 C CA . LEU D 1 191 ? 14.045 -35.310 77.510 1.00 30.13 190 LEU E CA 1
ATOM 8092 C C . LEU D 1 191 ? 13.891 -36.364 78.614 1.00 30.96 190 LEU E C 1
ATOM 8093 O O . LEU D 1 191 ? 14.895 -36.868 79.136 1.00 30.90 190 LEU E O 1
ATOM 8098 N N . GLY D 1 192 ? 12.653 -36.669 78.990 1.00 32.00 191 GLY E N 1
ATOM 8099 C CA . GLY D 1 192 ? 12.384 -37.704 79.991 1.00 33.09 191 GLY E CA 1
ATOM 8100 C C . GLY D 1 192 ? 12.049 -37.186 81.375 1.00 33.88 191 GLY E C 1
ATOM 8101 O O . GLY D 1 192 ? 12.123 -35.984 81.644 1.00 33.52 191 GLY E O 1
ATOM 8102 N N . ALA D 1 193 ? 11.695 -38.111 82.264 1.00 34.91 192 ALA E N 1
ATOM 8103 C CA . ALA D 1 193 ? 11.270 -37.774 83.629 1.00 35.99 192 ALA E CA 1
ATOM 8104 C C . ALA D 1 193 ? 12.414 -37.320 84.547 1.00 36.42 192 ALA E C 1
ATOM 8105 O O . ALA D 1 193 ? 12.173 -36.642 85.547 1.00 37.14 192 ALA E O 1
ATOM 8107 N N . ASP D 1 194 ? 13.648 -37.681 84.204 1.00 37.00 193 ASP E N 1
ATOM 8108 C CA . ASP D 1 194 ? 14.812 -37.279 84.997 1.00 37.38 193 ASP E CA 1
ATOM 8109 C C . ASP D 1 194 ? 15.250 -35.856 84.672 1.00 37.10 193 ASP E C 1
ATOM 8110 O O . ASP D 1 194 ? 15.871 -35.603 83.633 1.00 37.29 193 ASP E O 1
ATOM 8115 N N . ARG D 1 195 ? 14.944 -34.945 85.594 1.00 36.89 194 ARG E N 1
ATOM 8116 C CA . ARG D 1 195 ? 15.187 -33.519 85.421 1.00 36.64 194 ARG E CA 1
ATOM 8117 C C . ARG D 1 195 ? 16.654 -33.112 85.324 1.00 36.09 194 ARG E C 1
ATOM 8118 O O . ARG D 1 195 ? 16.952 -31.971 84.951 1.00 35.88 194 ARG E O 1
ATOM 8126 N N . ALA D 1 196 ? 17.563 -34.026 85.661 1.00 35.22 195 ALA E N 1
ATOM 8127 C CA . ALA D 1 196 ? 18.995 -33.748 85.551 1.00 34.52 195 ALA E CA 1
ATOM 8128 C C . ALA D 1 196 ? 19.408 -33.396 84.112 1.00 33.99 195 ALA E C 1
ATOM 8129 O O . ALA D 1 196 ? 20.281 -32.542 83.898 1.00 34.02 195 ALA E O 1
ATOM 8131 N N . ALA D 1 197 ? 18.761 -34.040 83.140 1.00 33.24 196 ALA E N 1
ATOM 8132 C CA . ALA D 1 197 ? 19.057 -33.837 81.713 1.00 32.56 196 ALA E CA 1
ATOM 8133 C C . ALA D 1 197 ? 18.520 -32.502 81.194 1.00 31.62 196 ALA E C 1
ATOM 8134 O O . ALA D 1 197 ? 18.984 -31.992 80.176 1.00 31.60 196 ALA E O 1
ATOM 8136 N N . TRP D 1 198 ? 17.553 -31.940 81.910 1.00 30.51 197 TRP E N 1
ATOM 8137 C CA . TRP D 1 198 ? 16.955 -30.659 81.545 1.00 29.55 197 TRP E CA 1
ATOM 8138 C C . TRP D 1 198 ? 17.886 -29.489 81.822 1.00 28.68 197 TRP E C 1
ATOM 8139 O O . TRP D 1 198 ? 17.706 -28.418 81.254 1.00 28.19 197 TRP E O 1
ATOM 8150 N N . ARG D 1 199 ? 18.872 -29.700 82.698 1.00 27.97 198 ARG E N 1
ATOM 8151 C CA . ARG D 1 199 ? 19.757 -28.620 83.173 1.00 27.66 198 ARG E CA 1
ATOM 8152 C C . ARG D 1 199 ? 20.617 -27.973 82.075 1.00 27.39 198 ARG E C 1
ATOM 8153 O O . ARG D 1 199 ? 21.043 -26.826 82.216 1.00 27.03 198 ARG E O 1
ATOM 8161 N N . ARG D 1 200 ? 20.848 -28.708 80.986 1.00 27.05 199 ARG E N 1
ATOM 8162 C CA . ARG D 1 200 ? 21.598 -28.200 79.834 1.00 26.97 199 ARG E CA 1
ATOM 8163 C C . ARG D 1 200 ? 20.704 -27.371 78.927 1.00 26.13 199 ARG E C 1
ATOM 8164 O O . ARG D 1 200 ? 21.182 -26.765 77.974 1.00 26.03 199 ARG E O 1
ATOM 8172 N N . TYR D 1 201 ? 19.405 -27.372 79.218 1.00 25.78 200 TYR E N 1
ATOM 8173 C CA . TYR D 1 201 ? 18.406 -26.674 78.407 1.00 25.21 200 TYR E CA 1
ATOM 8174 C C . TYR D 1 201 ? 17.578 -25.664 79.227 1.00 24.61 200 TYR E C 1
ATOM 8175 O O . TYR D 1 201 ? 16.397 -25.459 78.970 1.00 24.68 200 TYR E O 1
ATOM 8184 N N . ASP D 1 202 ? 18.227 -25.028 80.198 1.00 24.08 201 ASP E N 1
ATOM 8185 C CA . ASP D 1 202 ? 17.607 -24.043 81.076 1.00 23.11 201 ASP E CA 1
ATOM 8186 C C . ASP D 1 202 ? 18.673 -22.995 81.399 1.00 22.81 201 ASP E C 1
ATOM 8187 O O . ASP D 1 202 ? 19.719 -23.315 81.982 1.00 22.75 201 ASP E O 1
ATOM 8192 N N . ALA D 1 203 ? 18.426 -21.752 80.982 1.00 22.08 202 ALA E N 1
ATOM 8193 C CA . ALA D 1 203 ? 19.381 -20.660 81.162 1.00 22.14 202 ALA E CA 1
ATOM 8194 C C . ALA D 1 203 ? 19.831 -20.460 82.609 1.00 22.11 202 ALA E C 1
ATOM 8195 O O . ALA D 1 203 ? 21.004 -20.209 82.863 1.00 22.31 202 ALA E O 1
ATOM 8197 N N . CYS D 1 204 ? 18.901 -20.574 83.556 1.00 22.18 203 CYS E N 1
ATOM 8198 C CA . CYS D 1 204 ? 19.231 -20.400 84.966 1.00 22.13 203 CYS E CA 1
ATOM 8199 C C . CYS D 1 204 ? 20.054 -21.578 85.487 1.00 22.21 203 CYS E C 1
ATOM 8200 O O . CYS D 1 204 ? 21.067 -21.363 86.141 1.00 22.24 203 CYS E O 1
ATOM 8203 N N . SER D 1 205 ? 19.624 -22.806 85.179 1.00 21.99 204 SER E N 1
ATOM 8204 C CA . SER D 1 205 ? 20.337 -24.027 85.581 1.00 22.26 204 SER E CA 1
ATOM 8205 C C . SER D 1 205 ? 21.777 -24.015 85.055 1.00 22.86 204 SER E C 1
ATOM 8206 O O . SER D 1 205 ? 22.720 -24.357 85.783 1.00 22.39 204 SER E O 1
ATOM 8209 N N . LEU D 1 206 ? 21.936 -23.617 83.792 1.00 22.97 205 LEU E N 1
ATOM 8210 C CA . LEU D 1 206 ? 23.261 -23.513 83.180 1.00 23.95 205 LEU E CA 1
ATOM 8211 C C . LEU D 1 206 ? 24.178 -22.596 83.981 1.00 24.59 205 LEU E C 1
ATOM 8212 O O . LEU D 1 206 ? 25.300 -22.983 84.330 1.00 25.19 205 LEU E O 1
ATOM 8217 N N . VAL D 1 207 ? 23.697 -21.393 84.280 1.00 24.89 206 VAL E N 1
ATOM 8218 C CA . VAL D 1 207 ? 24.441 -20.453 85.124 1.00 25.78 206 VAL E CA 1
ATOM 8219 C C . VAL D 1 207 ? 24.748 -21.034 86.515 1.00 26.27 206 VAL E C 1
ATOM 8220 O O . VAL D 1 207 ? 25.873 -20.924 86.994 1.00 26.55 206 VAL E O 1
ATOM 8224 N N . GLU D 1 208 ? 23.755 -21.662 87.141 1.00 27.21 207 GLU E N 1
ATOM 8225 C CA . GLU D 1 208 ? 23.947 -22.334 88.433 1.00 28.13 207 GLU E CA 1
ATOM 8226 C C . GLU D 1 208 ? 25.039 -23.407 88.349 1.00 28.51 207 GLU E C 1
ATOM 8227 O O . GLU D 1 208 ? 25.864 -23.536 89.268 1.00 28.42 207 GLU E O 1
ATOM 8233 N N . ASP D 1 209 ? 25.034 -24.161 87.242 1.00 28.80 208 ASP E N 1
ATOM 8234 C CA . ASP D 1 209 ? 25.997 -25.248 87.001 1.00 28.68 208 ASP E CA 1
ATOM 8235 C C . ASP D 1 209 ? 27.342 -24.719 86.482 1.00 28.64 208 ASP E C 1
ATOM 8236 O O . ASP D 1 209 ? 28.219 -25.494 86.098 1.00 29.17 208 ASP E O 1
ATOM 8241 N N . GLY D 1 210 ? 27.494 -23.400 86.455 1.00 28.31 209 GLY E N 1
ATOM 8242 C CA . GLY D 1 210 ? 28.782 -22.785 86.157 1.00 28.07 209 GLY E CA 1
ATOM 8243 C C . GLY D 1 210 ? 29.039 -22.317 84.735 1.00 27.93 209 GLY E C 1
ATOM 8244 O O . GLY D 1 210 ? 30.165 -21.951 84.418 1.00 27.92 209 GLY E O 1
ATOM 8245 N N . ALA D 1 211 ? 28.020 -22.344 83.870 1.00 27.62 210 ALA E N 1
ATOM 8246 C CA . ALA D 1 211 ? 28.162 -21.778 82.514 1.00 27.16 210 ALA E CA 1
ATOM 8247 C C . ALA D 1 211 ? 28.219 -20.265 82.626 1.00 26.77 210 ALA E C 1
ATOM 8248 O O . ALA D 1 211 ? 27.581 -19.683 83.506 1.00 26.87 210 ALA E O 1
ATOM 8250 N N . ARG D 1 212 ? 28.994 -19.638 81.748 1.00 26.23 211 ARG E N 1
ATOM 8251 C CA . ARG D 1 212 ? 29.124 -18.183 81.726 1.00 26.80 211 ARG E CA 1
ATOM 8252 C C . ARG D 1 212 ? 29.074 -17.658 80.301 1.00 26.44 211 ARG E C 1
ATOM 8253 O O . ARG D 1 212 ? 29.400 -18.368 79.352 1.00 26.66 211 ARG E O 1
ATOM 8261 N N . PHE D 1 213 ? 28.670 -16.400 80.181 1.00 26.11 212 PHE E N 1
ATOM 8262 C CA . PHE D 1 213 ? 28.697 -15.646 78.940 1.00 25.25 212 PHE E CA 1
ATOM 8263 C C . PHE D 1 213 ? 28.863 -14.186 79.378 1.00 24.92 212 PHE E C 1
ATOM 8264 O O . PHE D 1 213 ? 28.353 -13.816 80.434 1.00 25.43 212 PHE E O 1
ATOM 8272 N N . PRO D 1 214 ? 29.591 -13.355 78.600 1.00 24.97 213 PRO E N 1
ATOM 8273 C CA . PRO D 1 214 ? 29.923 -12.014 79.131 1.00 24.65 213 PRO E CA 1
ATOM 8274 C C . PRO D 1 214 ? 28.733 -11.183 79.598 1.00 24.39 213 PRO E C 1
ATOM 8275 O O . PRO D 1 214 ? 28.757 -10.678 80.717 1.00 24.02 213 PRO E O 1
ATOM 8279 N N . GLU D 1 215 ? 27.705 -11.038 78.759 1.00 24.21 214 GLU E N 1
ATOM 8280 C CA . GLU D 1 215 ? 26.542 -10.236 79.140 1.00 23.59 214 GLU E CA 1
ATOM 8281 C C . GLU D 1 215 ? 25.316 -10.515 78.275 1.00 23.21 214 GLU E C 1
ATOM 8282 O O . GLU D 1 215 ? 25.434 -11.024 77.161 1.00 22.78 214 GLU E O 1
ATOM 8288 N N . PHE D 1 216 ? 24.150 -10.151 78.808 1.00 22.48 215 PHE E N 1
ATOM 8289 C CA . PHE D 1 216 ? 22.869 -10.329 78.132 1.00 22.04 215 PHE E CA 1
ATOM 8290 C C . PHE D 1 216 ? 22.039 -9.076 78.192 1.00 21.37 215 PHE E C 1
ATOM 8291 O O . PHE D 1 216 ? 21.997 -8.404 79.231 1.00 21.54 215 PHE E O 1
ATOM 8299 N N . LEU D 1 217 ? 21.394 -8.762 77.068 1.00 20.85 216 LEU E N 1
ATOM 8300 C CA . LEU D 1 217 ? 20.335 -7.761 76.998 1.00 20.18 216 LEU E CA 1
ATOM 8301 C C . LEU D 1 217 ? 18.995 -8.493 76.969 1.00 20.12 216 LEU E C 1
ATOM 8302 O O . LEU D 1 217 ? 18.775 -9.349 76.106 1.00 18.99 216 LEU E O 1
ATOM 8307 N N . ILE D 1 218 ? 18.122 -8.186 77.933 1.00 20.11 217 ILE E N 1
ATOM 8308 C CA . ILE D 1 218 ? 16.749 -8.708 77.922 1.00 20.04 217 ILE E CA 1
ATOM 8309 C C . ILE D 1 218 ? 15.717 -7.569 77.917 1.00 20.39 217 ILE E C 1
ATOM 8310 O O . ILE D 1 218 ? 15.718 -6.715 78.810 1.00 19.77 217 ILE E O 1
ATOM 8315 N N . ASP D 1 219 ? 14.871 -7.546 76.887 1.00 20.20 218 ASP E N 1
ATOM 8316 C CA . ASP D 1 219 ? 13.717 -6.649 76.850 1.00 20.46 218 ASP E CA 1
ATOM 8317 C C . ASP D 1 219 ? 12.456 -7.439 77.156 1.00 20.44 218 ASP E C 1
ATOM 8318 O O . ASP D 1 219 ? 12.250 -8.538 76.615 1.00 19.81 218 ASP E O 1
ATOM 8323 N N . GLN D 1 220 ? 11.621 -6.863 78.021 1.00 20.59 219 GLN E N 1
ATOM 8324 C CA . GLN D 1 220 ? 10.396 -7.503 78.487 1.00 20.32 219 GLN E CA 1
ATOM 8325 C C . GLN D 1 220 ? 9.246 -6.492 78.603 1.00 20.59 219 GLN E C 1
ATOM 8326 O O . GLN D 1 220 ? 9.386 -5.448 79.266 1.00 20.51 219 GLN E O 1
ATOM 8332 N N . GLY D 1 221 ? 8.120 -6.795 77.954 1.00 19.77 220 GLY E N 1
ATOM 8333 C CA . GLY D 1 221 ? 6.922 -5.974 78.114 1.00 20.11 220 GLY E CA 1
ATOM 8334 C C . GLY D 1 221 ? 6.221 -6.279 79.430 1.00 20.56 220 GLY E C 1
ATOM 8335 O O . GLY D 1 221 ? 6.081 -7.451 79.813 1.00 20.32 220 GLY E O 1
ATOM 8336 N N . LYS D 1 222 ? 5.795 -5.234 80.137 1.00 21.13 221 LYS E N 1
ATOM 8337 C CA . LYS D 1 222 ? 5.086 -5.407 81.416 1.00 22.12 221 LYS E CA 1
ATOM 8338 C C . LYS D 1 222 ? 3.656 -5.913 81.223 1.00 22.40 221 LYS E C 1
ATOM 8339 O O . LYS D 1 222 ? 3.079 -6.522 82.137 1.00 22.17 221 LYS E O 1
ATOM 8345 N N . ALA D 1 223 ? 3.099 -5.662 80.034 1.00 22.45 222 ALA E N 1
ATOM 8346 C CA . ALA D 1 223 ? 1.733 -6.062 79.696 1.00 22.62 222 ALA E CA 1
ATOM 8347 C C . ALA D 1 223 ? 1.670 -7.416 78.969 1.00 23.14 222 ALA E C 1
ATOM 8348 O O . ALA D 1 223 ? 0.623 -7.805 78.449 1.00 22.80 222 ALA E O 1
ATOM 8350 N N . ASP D 1 224 ? 2.802 -8.126 78.957 1.00 23.31 223 ASP E N 1
ATOM 8351 C CA . ASP D 1 224 ? 2.946 -9.449 78.358 1.00 23.83 223 ASP E CA 1
ATOM 8352 C C . ASP D 1 224 ? 2.157 -10.483 79.174 1.00 24.11 223 ASP E C 1
ATOM 8353 O O . ASP D 1 224 ? 2.416 -10.665 80.364 1.00 24.01 223 ASP E O 1
ATOM 8358 N N . SER D 1 225 ? 1.219 -11.176 78.532 1.00 24.96 224 SER E N 1
ATOM 8359 C CA . SER D 1 225 ? 0.335 -12.113 79.249 1.00 26.02 224 SER E CA 1
ATOM 8360 C C . SER D 1 225 ? 1.019 -13.355 79.803 1.00 25.73 224 SER E C 1
ATOM 8361 O O . SER D 1 225 ? 0.485 -13.999 80.709 1.00 26.24 224 SER E O 1
ATOM 8364 N N . PHE D 1 226 ? 2.196 -13.689 79.283 1.00 25.24 225 PHE E N 1
ATOM 8365 C CA . PHE D 1 226 ? 2.913 -14.891 79.725 1.00 25.22 225 PHE E CA 1
ATOM 8366 C C . PHE D 1 226 ? 3.938 -14.607 80.828 1.00 24.93 225 PHE E C 1
ATOM 8367 O O . PHE D 1 226 ? 4.590 -15.523 81.330 1.00 24.48 225 PHE E O 1
ATOM 8375 N N . LEU D 1 227 ? 4.044 -13.338 81.207 1.00 25.11 226 LEU E N 1
ATOM 8376 C CA . LEU D 1 227 ? 5.082 -12.849 82.127 1.00 25.41 226 LEU E CA 1
ATOM 8377 C C . LEU D 1 227 ? 5.205 -13.572 83.477 1.00 26.11 226 LEU E C 1
ATOM 8378 O O . LEU D 1 227 ? 6.288 -14.050 83.836 1.00 26.09 226 LEU E O 1
ATOM 8383 N N . GLU D 1 228 ? 4.107 -13.642 84.220 1.00 26.80 227 GLU E N 1
ATOM 8384 C CA . GLU D 1 228 ? 4.135 -14.179 85.573 1.00 27.53 227 GLU E CA 1
ATOM 8385 C C . GLU D 1 228 ? 4.395 -15.684 85.661 1.00 27.87 227 GLU E C 1
ATOM 8386 O O . GLU D 1 228 ? 5.067 -16.146 86.589 1.00 27.78 227 GLU E O 1
ATOM 8392 N N . LYS D 1 229 ? 3.873 -16.448 84.703 1.00 27.88 228 LYS E N 1
ATOM 8393 C CA . LYS D 1 229 ? 3.965 -17.910 84.783 1.00 27.78 228 LYS E CA 1
ATOM 8394 C C . LYS D 1 229 ? 4.855 -18.538 83.719 1.00 27.16 228 LYS E C 1
ATOM 8395 O O . LYS D 1 229 ? 5.337 -19.662 83.899 1.00 26.66 228 LYS E O 1
ATOM 8401 N N . GLY D 1 230 ? 5.067 -17.825 82.618 1.00 26.33 229 GLY E N 1
ATOM 8402 C CA . GLY D 1 230 ? 5.863 -18.366 81.523 1.00 25.93 229 GLY E CA 1
ATOM 8403 C C . GLY D 1 230 ? 7.261 -17.798 81.353 1.00 25.61 229 GLY E C 1
ATOM 8404 O O . GLY D 1 230 ? 8.141 -18.476 80.818 1.00 25.81 229 GLY E O 1
ATOM 8405 N N . LEU D 1 231 ? 7.479 -16.571 81.825 1.00 25.27 230 LEU E N 1
ATOM 8406 C CA . LEU D 1 231 ? 8.692 -15.830 81.479 1.00 25.26 230 LEU E CA 1
ATOM 8407 C C . LEU D 1 231 ? 9.625 -15.574 82.647 1.00 25.66 230 LEU E C 1
ATOM 8408 O O . LEU D 1 231 ? 10.764 -16.029 82.631 1.00 26.12 230 LEU E O 1
ATOM 8413 N N . ARG D 1 232 ? 9.145 -14.815 83.631 1.00 25.56 231 ARG E N 1
ATOM 8414 C CA . ARG D 1 232 ? 9.850 -14.590 84.892 1.00 25.27 231 ARG E CA 1
ATOM 8415 C C . ARG D 1 232 ? 11.333 -14.211 84.760 1.00 24.64 231 ARG E C 1
ATOM 8416 O O . ARG D 1 232 ? 12.205 -14.938 85.245 1.00 24.11 231 ARG E O 1
ATOM 8424 N N . PRO D 1 233 ? 11.617 -13.047 84.137 1.00 24.20 232 PRO E N 1
ATOM 8425 C CA . PRO D 1 233 ? 13.010 -12.639 83.935 1.00 24.20 232 PRO E CA 1
ATOM 8426 C C . PRO D 1 233 ? 13.794 -12.420 85.242 1.00 24.15 232 PRO E C 1
ATOM 8427 O O . PRO D 1 233 ? 15.020 -12.475 85.221 1.00 24.04 232 PRO E O 1
ATOM 8431 N N . TRP D 1 234 ? 13.094 -12.194 86.359 1.00 24.10 233 TRP E N 1
ATOM 8432 C CA . TRP D 1 234 ? 13.740 -11.969 87.662 1.00 23.97 233 TRP E CA 1
ATOM 8433 C C . TRP D 1 234 ? 14.530 -13.194 88.137 1.00 23.73 233 TRP E C 1
ATOM 8434 O O . TRP D 1 234 ? 15.508 -13.060 88.891 1.00 23.34 233 TRP E O 1
ATOM 8445 N N . LEU D 1 235 ? 14.107 -14.373 87.687 1.00 23.04 234 LEU E N 1
ATOM 8446 C CA . LEU D 1 235 ? 14.786 -15.620 88.006 1.00 23.35 234 LEU E CA 1
ATOM 8447 C C . LEU D 1 235 ? 16.197 -15.682 87.416 1.00 23.39 234 LEU E C 1
ATOM 8448 O O . LEU D 1 235 ? 17.094 -16.249 88.041 1.00 23.30 234 LEU E O 1
ATOM 8453 N N . PHE D 1 236 ? 16.395 -15.103 86.231 1.00 23.53 235 PHE E N 1
ATOM 8454 C CA . PHE D 1 236 ? 17.734 -15.066 85.635 1.00 24.45 235 PHE E CA 1
ATOM 8455 C C . PHE D 1 236 ? 18.569 -14.000 86.330 1.00 25.31 235 PHE E C 1
ATOM 8456 O O . PHE D 1 236 ? 19.774 -14.170 86.509 1.00 24.93 235 PHE E O 1
ATOM 8464 N N . GLU D 1 237 ? 17.900 -12.919 86.735 1.00 26.25 236 GLU E N 1
ATOM 8465 C CA . GLU D 1 237 ? 18.502 -11.879 87.554 1.00 27.75 236 GLU E CA 1
ATOM 8466 C C . GLU D 1 237 ? 19.037 -12.508 88.856 1.00 28.21 236 GLU E C 1
ATOM 8467 O O . GLU D 1 237 ? 20.164 -12.231 89.265 1.00 28.09 236 GLU E O 1
ATOM 8473 N N . GLU D 1 238 ? 18.234 -13.385 89.466 1.00 28.76 237 GLU E N 1
ATOM 8474 C CA . GLU D 1 238 ? 18.627 -14.139 90.666 1.00 29.40 237 GLU E CA 1
ATOM 8475 C C . GLU D 1 238 ? 19.769 -15.131 90.406 1.00 28.84 237 GLU E C 1
ATOM 8476 O O . GLU D 1 238 ? 20.698 -15.236 91.212 1.00 28.85 237 GLU E O 1
ATOM 8482 N N . ALA D 1 239 ? 19.700 -15.842 89.282 1.00 28.34 238 ALA E N 1
ATOM 8483 C CA . ALA D 1 239 ? 20.709 -16.853 88.919 1.00 28.23 238 ALA E CA 1
ATOM 8484 C C . ALA D 1 239 ? 22.122 -16.288 88.791 1.00 27.86 238 ALA E C 1
ATOM 8485 O O . ALA D 1 239 ? 23.088 -16.938 89.190 1.00 27.88 238 ALA E O 1
ATOM 8487 N N . ILE D 1 240 ? 22.230 -15.081 88.245 1.00 27.88 239 ILE E N 1
ATOM 8488 C CA . ILE D 1 240 ? 23.536 -14.468 87.960 1.00 28.26 239 ILE E CA 1
ATOM 8489 C C . ILE D 1 240 ? 24.174 -13.721 89.146 1.00 28.73 239 ILE E C 1
ATOM 8490 O O . ILE D 1 240 ? 25.315 -13.273 89.044 1.00 28.48 239 ILE E O 1
ATOM 8495 N N . LYS D 1 241 ? 23.449 -13.584 90.257 1.00 29.31 240 LYS E N 1
ATOM 8496 C CA . LYS D 1 241 ? 24.023 -12.958 91.457 1.00 30.21 240 LYS E CA 1
ATOM 8497 C C . LYS D 1 241 ? 25.245 -13.734 91.943 1.00 29.90 240 LYS E C 1
ATOM 8498 O O . LYS D 1 241 ? 25.214 -14.958 92.083 1.00 29.80 240 LYS E O 1
ATOM 8504 N N . GLY D 1 242 ? 26.329 -13.009 92.177 1.00 30.02 241 GLY E N 1
ATOM 8505 C CA . GLY D 1 242 ? 27.586 -13.628 92.553 1.00 30.57 241 GLY E CA 1
ATOM 8506 C C . GLY D 1 242 ? 28.410 -14.064 91.353 1.00 30.59 241 GLY E C 1
ATOM 8507 O O . GLY D 1 242 ? 29.459 -14.687 91.522 1.00 31.01 241 GLY E O 1
ATOM 8508 N N . THR D 1 243 ? 27.937 -13.756 90.143 1.00 30.12 242 THR E N 1
ATOM 8509 C CA . THR D 1 243 ? 28.683 -14.092 88.917 1.00 29.89 242 THR E CA 1
ATOM 8510 C C . THR D 1 243 ? 29.116 -12.818 88.210 1.00 29.47 242 THR E C 1
ATOM 8511 O O . THR D 1 243 ? 28.623 -11.735 88.520 1.00 29.16 242 THR E O 1
ATOM 8515 N N . ASP D 1 244 ? 30.036 -12.954 87.256 1.00 29.54 243 ASP E N 1
ATOM 8516 C CA . ASP D 1 244 ? 30.480 -11.825 86.443 1.00 29.75 243 ASP E CA 1
ATOM 8517 C C . ASP D 1 244 ? 29.600 -11.601 85.211 1.00 28.78 243 ASP E C 1
ATOM 8518 O O . ASP D 1 244 ? 29.874 -10.711 84.408 1.00 28.75 243 ASP E O 1
ATOM 8523 N N . ILE D 1 245 ? 28.552 -12.409 85.053 1.00 28.18 244 ILE E N 1
ATOM 8524 C CA . ILE D 1 245 ? 27.609 -12.223 83.947 1.00 26.97 244 ILE E CA 1
ATOM 8525 C C . ILE D 1 245 ? 26.906 -10.866 84.050 1.00 26.91 244 ILE E C 1
ATOM 8526 O O . ILE D 1 245 ? 26.249 -10.568 85.057 1.00 27.20 244 ILE E O 1
ATOM 8531 N N . GLY D 1 246 ? 27.069 -10.047 83.013 1.00 26.32 245 GLY E N 1
ATOM 8532 C CA . GLY D 1 246 ? 26.381 -8.761 82.912 1.00 25.88 245 GLY E CA 1
ATOM 8533 C C . GLY D 1 246 ? 24.938 -8.926 82.452 1.00 25.79 245 GLY E C 1
ATOM 8534 O O . GLY D 1 246 ? 24.640 -9.749 81.587 1.00 25.21 245 GLY E O 1
ATOM 8535 N N . LEU D 1 247 ? 24.027 -8.169 83.055 1.00 25.33 246 LEU E N 1
ATOM 8536 C CA . LEU D 1 247 ? 22.634 -8.168 82.592 1.00 24.95 246 LEU E CA 1
ATOM 8537 C C . LEU D 1 247 ? 22.095 -6.759 82.457 1.00 24.65 246 LEU E C 1
ATOM 8538 O O . LEU D 1 247 ? 22.212 -5.951 83.377 1.00 24.59 246 LEU E O 1
ATOM 8543 N N . THR D 1 248 ? 21.533 -6.477 81.287 1.00 24.20 247 THR E N 1
ATOM 8544 C CA . THR D 1 248 ? 20.719 -5.293 81.081 1.00 24.32 247 THR E CA 1
ATOM 8545 C C . THR D 1 248 ? 19.288 -5.775 80.852 1.00 23.86 247 THR E C 1
ATOM 8546 O O . THR D 1 248 ? 18.922 -6.174 79.738 1.00 23.72 247 THR E O 1
ATOM 8550 N N . LEU D 1 249 ? 18.499 -5.763 81.925 1.00 23.58 248 LEU E N 1
ATOM 8551 C CA . LEU D 1 249 ? 17.086 -6.153 81.881 1.00 22.99 248 LEU E CA 1
ATOM 8552 C C . LEU D 1 249 ? 16.203 -4.908 81.889 1.00 23.34 248 LEU E C 1
ATOM 8553 O O . LEU D 1 249 ? 16.288 -4.068 82.789 1.00 23.25 248 LEU E O 1
ATOM 8558 N N . ARG D 1 250 ? 15.373 -4.776 80.867 1.00 23.36 249 ARG E N 1
ATOM 8559 C CA . ARG D 1 250 ? 14.513 -3.612 80.742 1.00 23.84 249 ARG E CA 1
ATOM 8560 C C . ARG D 1 250 ? 13.049 -4.037 80.730 1.00 24.11 249 ARG E C 1
ATOM 8561 O O . ARG D 1 250 ? 12.649 -4.956 79.993 1.00 23.42 249 ARG E O 1
ATOM 8577 N N . HIS D 1 252 ? 9.248 -2.825 80.156 1.00 24.08 251 HIS E N 1
ATOM 8578 C CA . HIS D 1 252 ? 8.544 -1.786 79.399 1.00 24.27 251 HIS E CA 1
ATOM 8579 C C . HIS D 1 252 ? 7.031 -1.710 79.665 1.00 24.60 251 HIS E C 1
ATOM 8580 O O . HIS D 1 252 ? 6.287 -2.637 79.339 1.00 23.75 251 HIS E O 1
ATOM 8587 N N . ASP D 1 253 ? 6.600 -0.592 80.252 1.00 25.04 252 ASP E N 1
ATOM 8588 C CA . ASP D 1 253 ? 5.173 -0.300 80.477 1.00 26.05 252 ASP E CA 1
ATOM 8589 C C . ASP D 1 253 ? 4.359 -0.437 79.194 1.00 26.19 252 ASP E C 1
ATOM 8590 O O . ASP D 1 253 ? 4.800 -0.002 78.136 1.00 26.13 252 ASP E O 1
ATOM 8595 N N . ARG D 1 254 ? 3.181 -1.053 79.295 1.00 26.48 253 ARG E N 1
ATOM 8596 C CA . ARG D 1 254 ? 2.209 -1.090 78.189 1.00 26.86 253 ARG E CA 1
ATOM 8597 C C . ARG D 1 254 ? 2.547 -2.042 77.034 1.00 25.42 253 ARG E C 1
ATOM 8598 O O . ARG D 1 254 ? 1.666 -2.347 76.228 1.00 25.09 253 ARG E O 1
ATOM 8606 N N . TYR D 1 255 ? 3.802 -2.491 76.938 1.00 23.84 254 TYR E N 1
ATOM 8607 C CA . TYR D 1 255 ? 4.197 -3.409 75.870 1.00 22.75 254 TYR E CA 1
ATOM 8608 C C . TYR D 1 255 ? 3.836 -4.856 76.189 1.00 22.11 254 TYR E C 1
ATOM 8609 O O . TYR D 1 255 ? 3.995 -5.313 77.321 1.00 21.41 254 TYR E O 1
ATOM 8618 N N . ASP D 1 256 ? 3.351 -5.561 75.171 1.00 21.91 255 ASP E N 1
ATOM 8619 C CA . ASP D 1 256 ? 2.944 -6.964 75.278 1.00 22.04 255 ASP E CA 1
ATOM 8620 C C . ASP D 1 256 ? 3.986 -7.933 74.681 1.00 21.51 255 ASP E C 1
ATOM 8621 O O . ASP D 1 256 ? 5.155 -7.581 74.522 1.00 21.33 255 ASP E O 1
ATOM 8626 N N . HIS D 1 257 ? 3.534 -9.137 74.332 1.00 21.00 256 HIS E N 1
ATOM 8627 C CA . HIS D 1 257 ? 4.379 -10.228 73.836 1.00 20.86 256 HIS E CA 1
ATOM 8628 C C . HIS D 1 257 ? 4.583 -10.207 72.310 1.00 20.69 256 HIS E C 1
ATOM 8629 O O . HIS D 1 257 ? 5.431 -10.934 71.782 1.00 21.84 256 HIS E O 1
ATOM 8636 N N . SER D 1 258 ? 3.815 -9.373 71.620 1.00 20.03 257 SER E N 1
ATOM 8637 C CA . SER D 1 258 ? 3.712 -9.401 70.155 1.00 19.99 257 SER E CA 1
ATOM 8638 C C . SER D 1 258 ? 4.897 -8.787 69.355 1.00 19.50 257 SER E C 1
ATOM 8639 O O . SER D 1 258 ? 5.850 -8.234 69.925 1.00 19.17 257 SER E O 1
ATOM 8642 N N . TYR D 1 259 ? 4.810 -8.871 68.029 1.00 19.01 258 TYR E N 1
ATOM 8643 C CA . TYR D 1 259 ? 5.798 -8.214 67.157 1.00 18.76 258 TYR E CA 1
ATOM 8644 C C . TYR D 1 259 ? 5.705 -6.670 67.142 1.00 18.97 258 TYR E C 1
ATOM 8645 O O . TYR D 1 259 ? 6.583 -6.005 66.597 1.00 17.80 258 TYR E O 1
ATOM 8654 N N . TYR D 1 260 ? 4.645 -6.122 67.750 1.00 18.97 259 TYR E N 1
ATOM 8655 C CA . TYR D 1 260 ? 4.534 -4.666 67.978 1.00 19.87 259 TYR E CA 1
ATOM 8656 C C . TYR D 1 260 ? 5.586 -4.222 68.987 1.00 20.26 259 TYR E C 1
ATOM 8657 O O . TYR D 1 260 ? 6.200 -3.168 68.846 1.00 20.44 259 TYR E O 1
ATOM 8666 N N . PHE D 1 261 ? 5.776 -5.048 70.009 1.00 20.74 260 PHE E N 1
ATOM 8667 C CA . PHE D 1 261 ? 6.824 -4.870 71.008 1.00 20.55 260 PHE E CA 1
ATOM 8668 C C . PHE D 1 261 ? 8.204 -5.192 70.414 1.00 20.35 260 PHE E C 1
ATOM 8669 O O . PHE D 1 261 ? 9.155 -4.427 70.599 1.00 20.69 260 PHE E O 1
ATOM 8677 N N . ILE D 1 262 ? 8.313 -6.320 69.716 1.00 19.33 261 ILE E N 1
ATOM 8678 C CA . ILE D 1 262 ? 9.597 -6.755 69.134 1.00 19.35 261 ILE E CA 1
ATOM 8679 C C . ILE D 1 262 ? 10.144 -5.729 68.127 1.00 19.07 261 ILE E C 1
ATOM 8680 O O . ILE D 1 262 ? 11.307 -5.334 68.224 1.00 19.20 261 ILE E O 1
ATOM 8685 N N . SER D 1 263 ? 9.296 -5.300 67.189 1.00 18.75 262 SER E N 1
ATOM 8686 C CA . SER D 1 263 ? 9.662 -4.307 66.172 1.00 18.95 262 SER E CA 1
ATOM 8687 C C . SER D 1 263 ? 10.079 -2.960 66.780 1.00 18.90 262 SER E C 1
ATOM 8688 O O . SER D 1 263 ? 10.963 -2.294 66.241 1.00 19.63 262 SER E O 1
ATOM 8691 N N . THR D 1 264 ? 9.444 -2.570 67.890 1.00 18.84 263 THR E N 1
ATOM 8692 C CA . THR D 1 264 ? 9.769 -1.318 68.597 1.00 18.28 263 THR E CA 1
ATOM 8693 C C . THR D 1 264 ? 11.209 -1.293 69.116 1.00 18.72 263 THR E C 1
ATOM 8694 O O . THR D 1 264 ? 11.915 -0.283 68.987 1.00 19.13 263 THR E O 1
ATOM 8698 N N . PHE D 1 265 ? 11.650 -2.409 69.682 1.00 17.76 264 PHE E N 1
ATOM 8699 C CA . PHE D 1 265 ? 12.964 -2.448 70.307 1.00 18.57 264 PHE E CA 1
ATOM 8700 C C . PHE D 1 265 ? 14.028 -3.158 69.475 1.00 18.06 264 PHE E C 1
ATOM 8701 O O . PHE D 1 265 ? 15.129 -3.384 69.952 1.00 18.01 264 PHE E O 1
ATOM 8717 N N . ASP D 1 267 ? 15.818 -2.184 66.711 1.00 20.82 266 ASP E N 1
ATOM 8718 C CA . ASP D 1 267 ? 17.018 -1.368 66.437 1.00 20.38 266 ASP E CA 1
ATOM 8719 C C . ASP D 1 267 ? 17.999 -1.392 67.599 1.00 19.96 266 ASP E C 1
ATOM 8720 O O . ASP D 1 267 ? 19.206 -1.452 67.383 1.00 20.49 266 ASP E O 1
ATOM 8725 N N . ASP D 1 268 ? 17.476 -1.343 68.828 1.00 19.77 267 ASP E N 1
ATOM 8726 C CA . ASP D 1 268 ? 18.293 -1.417 70.034 1.00 19.44 267 ASP E CA 1
ATOM 8727 C C . ASP D 1 268 ? 19.126 -2.694 70.085 1.00 19.53 267 ASP E C 1
ATOM 8728 O O . ASP D 1 268 ? 20.315 -2.651 70.416 1.00 19.71 267 ASP E O 1
ATOM 8733 N N . HIS D 1 269 ? 18.494 -3.833 69.777 1.00 19.37 268 HIS E N 1
ATOM 8734 C CA . HIS D 1 269 ? 19.176 -5.131 69.797 1.00 18.94 268 HIS E CA 1
ATOM 8735 C C . HIS D 1 269 ? 20.207 -5.221 68.686 1.00 18.90 268 HIS E C 1
ATOM 8736 O O . HIS D 1 269 ? 21.329 -5.672 68.913 1.00 19.43 268 HIS E O 1
ATOM 8743 N N . LEU D 1 270 ? 19.826 -4.774 67.495 1.00 18.47 269 LEU E N 1
ATOM 8744 C CA . LEU D 1 270 ? 20.738 -4.788 66.358 1.00 19.06 269 LEU E CA 1
ATOM 8745 C C . LEU D 1 270 ? 21.988 -3.950 66.621 1.00 19.44 269 LEU E C 1
ATOM 8746 O O . LEU D 1 270 ? 23.086 -4.376 66.295 1.00 19.61 269 LEU E O 1
ATOM 8751 N N . LYS D 1 271 ? 21.817 -2.766 67.210 1.00 20.05 270 LYS E N 1
ATOM 8752 C CA . LYS D 1 271 ? 22.963 -1.929 67.598 1.00 20.75 270 LYS E CA 1
ATOM 8753 C C . LYS D 1 271 ? 23.798 -2.595 68.697 1.00 20.74 270 LYS E C 1
ATOM 8754 O O . LYS D 1 271 ? 25.030 -2.563 68.655 1.00 20.75 270 LYS E O 1
ATOM 8760 N N . TRP D 1 272 ? 23.123 -3.170 69.690 1.00 20.72 271 TRP E N 1
ATOM 8761 C CA . TRP D 1 272 ? 23.788 -3.930 70.748 1.00 20.89 271 TRP E CA 1
ATOM 8762 C C . TRP D 1 272 ? 24.700 -5.013 70.158 1.00 20.80 271 TRP E C 1
ATOM 8763 O O . TRP D 1 272 ? 25.863 -5.118 70.541 1.00 20.15 271 TRP E O 1
ATOM 8774 N N . HIS D 1 273 ? 24.172 -5.806 69.222 1.00 20.49 272 HIS E N 1
ATOM 8775 C CA . HIS D 1 273 ? 24.968 -6.849 68.576 1.00 20.08 272 HIS E CA 1
ATOM 8776 C C . HIS D 1 273 ? 26.073 -6.304 67.657 1.00 20.52 272 HIS E C 1
ATOM 8777 O O . HIS D 1 273 ? 27.209 -6.764 67.724 1.00 19.32 272 HIS E O 1
ATOM 8784 N N . ALA D 1 274 ? 25.753 -5.303 66.835 1.00 20.83 273 ALA E N 1
ATOM 8785 C CA . ALA D 1 274 ? 26.738 -4.768 65.907 1.00 22.36 273 ALA E CA 1
ATOM 8786 C C . ALA D 1 274 ? 27.945 -4.182 66.681 1.00 23.22 273 ALA E C 1
ATOM 8787 O O . ALA D 1 274 ? 29.093 -4.305 66.250 1.00 22.64 273 ALA E O 1
ATOM 8789 N N . GLU D 1 275 ? 27.669 -3.597 67.844 1.00 24.41 274 GLU E N 1
ATOM 8790 C CA . GLU D 1 275 ? 28.702 -3.039 68.720 1.00 27.03 274 GLU E CA 1
ATOM 8791 C C . GLU D 1 275 ? 29.631 -4.135 69.278 1.00 26.88 274 GLU E C 1
ATOM 8792 O O . GLU D 1 275 ? 30.852 -3.957 69.335 1.00 27.07 274 GLU E O 1
ATOM 8798 N N . ARG D 1 276 ? 29.056 -5.277 69.649 1.00 27.08 275 ARG E N 1
ATOM 8799 C CA . ARG D 1 276 ? 29.833 -6.371 70.247 1.00 26.89 275 ARG E CA 1
ATOM 8800 C C . ARG D 1 276 ? 30.438 -7.347 69.228 1.00 26.94 275 ARG E C 1
ATOM 8801 O O . ARG D 1 276 ? 31.373 -8.092 69.534 1.00 26.91 275 ARG E O 1
ATOM 8809 N N . LEU D 1 277 ? 29.909 -7.324 68.013 1.00 27.74 276 LEU E N 1
ATOM 8810 C CA . LEU D 1 277 ? 30.413 -8.160 66.926 1.00 28.43 276 LEU E CA 1
ATOM 8811 C C . LEU D 1 277 ? 31.802 -7.734 66.482 1.00 29.87 276 LEU E C 1
ATOM 8812 O O . LEU D 1 277 ? 32.650 -8.586 66.164 1.00 30.03 276 LEU E O 1
ATOM 8817 N N . GLY D 1 278 ? 32.023 -6.419 66.467 1.00 30.63 277 GLY E N 1
ATOM 8818 C CA . GLY D 1 278 ? 33.330 -5.847 66.154 1.00 32.16 277 GLY E CA 1
ATOM 8819 C C . GLY D 1 278 ? 33.659 -5.950 64.682 1.00 33.06 277 GLY E C 1
ATOM 8820 O O . GLY D 1 278 ? 34.840 -5.938 64.308 1.00 33.39 277 GLY E O 1
ATOM 8830 N N . ASN E 1 3 ? 51.020 -49.582 24.040 1.00 39.02 2 ASN D N 1
ATOM 8831 C CA . ASN E 1 3 ? 49.952 -49.275 23.094 1.00 38.27 2 ASN D CA 1
ATOM 8832 C C . ASN E 1 3 ? 49.562 -47.786 23.126 1.00 37.58 2 ASN D C 1
ATOM 8833 O O . ASN E 1 3 ? 49.352 -47.220 24.201 1.00 37.31 2 ASN D O 1
ATOM 8838 N N . ILE E 1 4 ? 49.477 -47.155 21.956 1.00 36.67 3 ILE D N 1
ATOM 8839 C CA . ILE E 1 4 ? 49.043 -45.756 21.879 1.00 36.12 3 ILE D CA 1
ATOM 8840 C C . ILE E 1 4 ? 47.528 -45.713 21.715 1.00 35.62 3 ILE D C 1
ATOM 8841 O O . ILE E 1 4 ? 47.000 -46.082 20.664 1.00 35.53 3 ILE D O 1
ATOM 8846 N N . ILE E 1 5 ? 46.839 -45.285 22.772 1.00 34.84 4 ILE D N 1
ATOM 8847 C CA . ILE E 1 5 ? 45.377 -45.266 22.798 1.00 34.32 4 ILE D CA 1
ATOM 8848 C C . ILE E 1 5 ? 44.794 -44.038 22.078 1.00 33.85 4 ILE D C 1
ATOM 8849 O O . ILE E 1 5 ? 43.880 -44.185 21.269 1.00 33.94 4 ILE D O 1
ATOM 8854 N N . SER E 1 6 ? 45.316 -42.843 22.368 1.00 33.24 5 SER D N 1
ATOM 8855 C CA . SER E 1 6 ? 44.838 -41.605 21.728 1.00 32.15 5 SER D CA 1
ATOM 8856 C C . SER E 1 6 ? 45.916 -40.538 21.620 1.00 31.69 5 SER D C 1
ATOM 8857 O O . SER E 1 6 ? 46.879 -40.545 22.389 1.00 31.49 5 SER D O 1
ATOM 8860 N N . GLN E 1 7 ? 45.746 -39.652 20.633 1.00 30.62 6 GLN D N 1
ATOM 8861 C CA . GLN E 1 7 ? 46.634 -38.514 20.364 1.00 29.80 6 GLN D CA 1
ATOM 8862 C C . GLN E 1 7 ? 45.782 -37.292 20.007 1.00 28.59 6 GLN D C 1
ATOM 8863 O O . GLN E 1 7 ? 45.113 -37.293 18.974 1.00 28.00 6 GLN D O 1
ATOM 8869 N N . ASN E 1 8 ? 45.807 -36.250 20.838 1.00 27.00 7 ASN D N 1
ATOM 8870 C CA . ASN E 1 8 ? 45.111 -35.010 20.499 1.00 25.63 7 ASN D CA 1
ATOM 8871 C C . ASN E 1 8 ? 46.018 -33.807 20.661 1.00 25.09 7 ASN D C 1
ATOM 8872 O O . ASN E 1 8 ? 46.715 -33.695 21.669 1.00 24.90 7 ASN D O 1
ATOM 8877 N N . THR E 1 9 ? 45.993 -32.912 19.674 1.00 24.11 8 THR D N 1
ATOM 8878 C CA . THR E 1 9 ? 46.773 -31.674 19.732 1.00 23.74 8 THR D CA 1
ATOM 8879 C C . THR E 1 9 ? 46.128 -30.662 20.690 1.00 23.35 8 THR D C 1
ATOM 8880 O O . THR E 1 9 ? 44.933 -30.374 20.600 1.00 23.58 8 THR D O 1
ATOM 8884 N N . ALA E 1 10 ? 46.931 -30.132 21.606 1.00 22.56 9 ALA D N 1
ATOM 8885 C CA . ALA E 1 10 ? 46.451 -29.149 22.567 1.00 21.88 9 ALA D CA 1
ATOM 8886 C C . ALA E 1 10 ? 47.573 -28.182 22.882 1.00 21.61 9 ALA D C 1
ATOM 8887 O O . ALA E 1 10 ? 48.661 -28.600 23.295 1.00 21.87 9 ALA D O 1
ATOM 8889 N N . PHE E 1 11 ? 47.315 -26.897 22.660 1.00 21.27 10 PHE D N 1
ATOM 8890 C CA . PHE E 1 11 ? 48.311 -25.843 22.875 1.00 21.27 10 PHE D CA 1
ATOM 8891 C C . PHE E 1 11 ? 49.622 -26.117 22.114 1.00 21.84 10 PHE D C 1
ATOM 8892 O O . PHE E 1 11 ? 50.711 -25.884 22.635 1.00 21.53 10 PHE D O 1
ATOM 8900 N N . GLY E 1 12 ? 49.497 -26.615 20.882 1.00 22.34 11 GLY D N 1
ATOM 8901 C CA . GLY E 1 12 ? 50.662 -26.929 20.049 1.00 23.29 11 GLY D CA 1
ATOM 8902 C C . GLY E 1 12 ? 51.353 -28.248 20.386 1.00 24.24 11 GLY D C 1
ATOM 8903 O O . GLY E 1 12 ? 52.156 -28.747 19.588 1.00 24.89 11 GLY D O 1
ATOM 8904 N N . GLY E 1 13 ? 51.056 -28.797 21.567 1.00 24.11 12 GLY D N 1
ATOM 8905 C CA . GLY E 1 13 ? 51.659 -30.046 22.041 1.00 25.00 12 GLY D CA 1
ATOM 8906 C C . GLY E 1 13 ? 50.711 -31.213 21.834 1.00 25.37 12 GLY D C 1
ATOM 8907 O O . GLY E 1 13 ? 49.650 -31.046 21.229 1.00 25.59 12 GLY D O 1
ATOM 8921 N N . GLN E 1 15 ? 48.586 -34.390 23.701 1.00 25.10 14 GLN D N 1
ATOM 8922 C CA . GLN E 1 15 ? 48.075 -35.118 24.844 1.00 24.63 14 GLN D CA 1
ATOM 8923 C C . GLN E 1 15 ? 47.786 -36.557 24.412 1.00 24.67 14 GLN D C 1
ATOM 8924 O O . GLN E 1 15 ? 46.971 -36.788 23.520 1.00 25.05 14 GLN D O 1
ATOM 8930 N N . GLY E 1 16 ? 48.430 -37.522 25.060 1.00 24.46 15 GLY D N 1
ATOM 8931 C CA . GLY E 1 16 ? 48.242 -38.915 24.708 1.00 23.91 15 GLY D CA 1
ATOM 8932 C C . GLY E 1 16 ? 47.798 -39.757 25.880 1.00 23.94 15 GLY D C 1
ATOM 8933 O O . GLY E 1 16 ? 48.014 -39.399 27.039 1.00 23.42 15 GLY D O 1
ATOM 8934 N N . VAL E 1 17 ? 47.159 -40.875 25.561 1.00 24.06 16 VAL D N 1
ATOM 8935 C CA . VAL E 1 17 ? 46.745 -41.863 26.547 1.00 24.15 16 VAL D CA 1
ATOM 8936 C C . VAL E 1 17 ? 47.321 -43.181 26.048 1.00 24.19 16 VAL D C 1
ATOM 8937 O O . VAL E 1 17 ? 47.190 -43.515 24.874 1.00 24.06 16 VAL D O 1
ATOM 8941 N N . PHE E 1 18 ? 48.001 -43.897 26.933 1.00 24.41 17 PHE D N 1
ATOM 8942 C CA . PHE E 1 18 ? 48.722 -45.095 26.547 1.00 24.92 17 PHE D CA 1
ATOM 8943 C C . PHE E 1 18 ? 48.445 -46.217 27.531 1.00 25.50 17 PHE D C 1
ATOM 8944 O O . PHE E 1 18 ? 48.080 -45.968 28.677 1.00 25.59 17 PHE D O 1
ATOM 8952 N N . SER E 1 19 ? 48.608 -47.450 27.062 1.00 26.18 18 SER D N 1
ATOM 8953 C CA . SER E 1 19 ? 48.582 -48.623 27.925 1.00 27.40 18 SER D CA 1
ATOM 8954 C C . SER E 1 19 ? 49.863 -49.436 27.754 1.00 27.78 18 SER D C 1
ATOM 8955 O O . SER E 1 19 ? 50.565 -49.314 26.741 1.00 27.70 18 SER D O 1
ATOM 8958 N N . HIS E 1 20 ? 50.182 -50.215 28.780 1.00 28.70 19 HIS D N 1
ATOM 8959 C CA . HIS E 1 20 ? 51.318 -51.131 28.760 1.00 29.76 19 HIS D CA 1
ATOM 8960 C C . HIS E 1 20 ? 51.038 -52.287 29.708 1.00 30.12 19 HIS D C 1
ATOM 8961 O O . HIS E 1 20 ? 50.089 -52.225 30.506 1.00 30.25 19 HIS D O 1
ATOM 8968 N N . GLN E 1 21 ? 51.845 -53.344 29.604 1.00 30.56 20 GLN D N 1
ATOM 8969 C CA . GLN E 1 21 ? 51.742 -54.463 30.534 1.00 31.46 20 GLN D CA 1
ATOM 8970 C C . GLN E 1 21 ? 52.741 -54.233 31.650 1.00 31.42 20 GLN D C 1
ATOM 8971 O O . GLN E 1 21 ? 53.950 -54.191 31.415 1.00 31.41 20 GLN D O 1
ATOM 8977 N N . SER E 1 22 ? 52.222 -54.041 32.857 1.00 31.70 21 SER D N 1
ATOM 8978 C CA . SER E 1 22 ? 53.049 -53.787 34.028 1.00 31.91 21 SER D CA 1
ATOM 8979 C C . SER E 1 22 ? 53.442 -55.107 34.688 1.00 32.26 21 SER D C 1
ATOM 8980 O O . SER E 1 22 ? 52.574 -55.905 35.058 1.00 32.31 21 SER D O 1
ATOM 8983 N N . GLU E 1 23 ? 54.753 -55.330 34.810 1.00 32.80 22 GLU D N 1
ATOM 8984 C CA . GLU E 1 23 ? 55.300 -56.494 35.517 1.00 33.02 22 GLU D CA 1
ATOM 8985 C C . GLU E 1 23 ? 55.204 -56.297 37.026 1.00 33.52 22 GLU D C 1
ATOM 8986 O O . GLU E 1 23 ? 54.845 -57.230 37.747 1.00 33.53 22 GLU D O 1
ATOM 8992 N N . THR E 1 24 ? 55.530 -55.087 37.495 1.00 33.70 23 THR D N 1
ATOM 8993 C CA . THR E 1 24 ? 55.462 -54.756 38.927 1.00 34.04 23 THR D CA 1
ATOM 8994 C C . THR E 1 24 ? 54.052 -54.898 39.512 1.00 33.87 23 THR D C 1
ATOM 8995 O O . THR E 1 24 ? 53.897 -55.296 40.671 1.00 33.82 23 THR D O 1
ATOM 8999 N N . LEU E 1 25 ? 53.032 -54.606 38.705 1.00 33.40 24 LEU D N 1
ATOM 9000 C CA . LEU E 1 25 ? 51.644 -54.674 39.166 1.00 33.29 24 LEU D CA 1
ATOM 9001 C C . LEU E 1 25 ? 50.864 -55.885 38.631 1.00 33.20 24 LEU D C 1
ATOM 9002 O O . LEU E 1 25 ? 49.717 -56.079 39.009 1.00 33.37 24 LEU D O 1
ATOM 9007 N N . LYS E 1 26 ? 51.484 -56.689 37.760 1.00 33.19 25 LYS D N 1
ATOM 9008 C CA . LYS E 1 26 ? 50.813 -57.832 37.103 1.00 33.16 25 LYS D CA 1
ATOM 9009 C C . LYS E 1 26 ? 49.468 -57.399 36.498 1.00 32.72 25 LYS D C 1
ATOM 9010 O O . LYS E 1 26 ? 48.464 -58.118 36.591 1.00 32.35 25 LYS D O 1
ATOM 9016 N N . SER E 1 27 ? 49.471 -56.214 35.882 1.00 32.36 26 SER D N 1
ATOM 9017 C CA . SER E 1 27 ? 48.255 -55.561 35.391 1.00 31.80 26 SER D CA 1
ATOM 9018 C C . SER E 1 27 ? 48.458 -54.829 34.068 1.00 31.58 26 SER D C 1
ATOM 9019 O O . SER E 1 27 ? 49.533 -54.288 33.815 1.00 31.51 26 SER D O 1
ATOM 9022 N N . GLU E 1 28 ? 47.423 -54.806 33.230 1.00 31.31 27 GLU D N 1
ATOM 9023 C CA . GLU E 1 28 ? 47.415 -53.886 32.092 1.00 31.03 27 GLU D CA 1
ATOM 9024 C C . GLU E 1 28 ? 47.131 -52.493 32.648 1.00 30.30 27 GLU D C 1
ATOM 9025 O O . GLU E 1 28 ? 46.138 -52.278 33.348 1.00 30.09 27 GLU D O 1
ATOM 9039 N N . THR E 1 30 ? 46.971 -48.118 32.254 1.00 27.29 29 THR D N 1
ATOM 9040 C CA . THR E 1 30 ? 46.753 -46.954 31.406 1.00 26.30 29 THR D CA 1
ATOM 9041 C C . THR E 1 30 ? 47.347 -45.717 32.067 1.00 25.77 29 THR D C 1
ATOM 9042 O O . THR E 1 30 ? 47.191 -45.512 33.273 1.00 26.12 29 THR D O 1
ATOM 9046 N N . PHE E 1 31 ? 48.048 -44.913 31.280 1.00 24.85 30 PHE D N 1
ATOM 9047 C CA . PHE E 1 31 ? 48.612 -43.651 31.757 1.00 23.95 30 PHE D CA 1
ATOM 9048 C C . PHE E 1 31 ? 48.475 -42.553 30.713 1.00 23.58 30 PHE D C 1
ATOM 9049 O O . PHE E 1 31 ? 48.140 -42.803 29.556 1.00 23.52 30 PHE D O 1
ATOM 9057 N N . ALA E 1 32 ? 48.749 -41.328 31.127 1.00 23.36 31 ALA D N 1
ATOM 9058 C CA . ALA E 1 32 ? 48.625 -40.201 30.235 1.00 23.09 31 ALA D CA 1
ATOM 9059 C C . ALA E 1 32 ? 49.949 -39.484 30.163 1.00 22.99 31 ALA D C 1
ATOM 9060 O O . ALA E 1 32 ? 50.675 -39.412 31.159 1.00 23.01 31 ALA D O 1
ATOM 9062 N N . VAL E 1 33 ? 50.273 -38.978 28.973 1.00 22.75 32 VAL D N 1
ATOM 9063 C CA . VAL E 1 33 ? 51.472 -38.171 28.773 1.00 22.15 32 VAL D CA 1
ATOM 9064 C C . VAL E 1 33 ? 51.174 -36.973 27.889 1.00 22.25 32 VAL D C 1
ATOM 9065 O O . VAL E 1 33 ? 50.702 -37.112 26.745 1.00 22.32 32 VAL D O 1
ATOM 9069 N N . TYR E 1 34 ? 51.470 -35.788 28.406 1.00 21.31 33 TYR D N 1
ATOM 9070 C CA . TYR E 1 34 ? 51.402 -34.604 27.572 1.00 20.69 33 TYR D CA 1
ATOM 9071 C C . TYR E 1 34 ? 52.811 -34.206 27.193 1.00 20.86 33 TYR D C 1
ATOM 9072 O O . TYR E 1 34 ? 53.679 -34.065 28.066 1.00 20.89 33 TYR D O 1
ATOM 9081 N N . VAL E 1 35 ? 53.016 -34.023 25.888 1.00 21.20 34 VAL D N 1
ATOM 9082 C CA . VAL E 1 35 ? 54.313 -33.665 25.303 1.00 21.33 34 VAL D CA 1
ATOM 9083 C C . VAL E 1 35 ? 54.254 -32.255 24.668 1.00 22.41 34 VAL D C 1
ATOM 9084 O O . VAL E 1 35 ? 53.501 -32.028 23.720 1.00 22.03 34 VAL D O 1
ATOM 9088 N N . PRO E 1 36 ? 55.060 -31.311 25.198 1.00 22.96 35 PRO D N 1
ATOM 9089 C CA . PRO E 1 36 ? 55.098 -29.909 24.798 1.00 24.43 35 PRO D CA 1
ATOM 9090 C C . PRO E 1 36 ? 55.691 -29.701 23.403 1.00 25.69 35 PRO D C 1
ATOM 9091 O O . PRO E 1 36 ? 56.417 -30.569 22.916 1.00 26.10 35 PRO D O 1
ATOM 9095 N N . PRO E 1 37 ? 55.379 -28.560 22.764 1.00 27.21 36 PRO D N 1
ATOM 9096 C CA . PRO E 1 37 ? 55.992 -28.161 21.494 1.00 28.49 36 PRO D CA 1
ATOM 9097 C C . PRO E 1 37 ? 57.520 -28.278 21.463 1.00 29.66 36 PRO D C 1
ATOM 9098 O O . PRO E 1 37 ? 58.081 -28.620 20.429 1.00 29.75 36 PRO D O 1
ATOM 9102 N N . LYS E 1 38 ? 58.179 -27.985 22.583 1.00 31.10 37 LYS D N 1
ATOM 9103 C CA . LYS E 1 38 ? 59.644 -27.941 22.642 1.00 32.49 37 LYS D CA 1
ATOM 9104 C C . LYS E 1 38 ? 60.302 -29.307 22.415 1.00 32.71 37 LYS D C 1
ATOM 9105 O O . LYS E 1 38 ? 61.485 -29.378 22.074 1.00 33.00 37 LYS D O 1
ATOM 9111 N N . ALA E 1 39 ? 59.532 -30.381 22.582 1.00 32.90 38 ALA D N 1
ATOM 9112 C CA . ALA E 1 39 ? 60.064 -31.742 22.445 1.00 33.22 38 ALA D CA 1
ATOM 9113 C C . ALA E 1 39 ? 60.660 -32.057 21.062 1.00 33.57 38 ALA D C 1
ATOM 9114 O O . ALA E 1 39 ? 61.551 -32.898 20.955 1.00 33.71 38 ALA D O 1
ATOM 9116 N N . ILE E 1 40 ? 60.185 -31.391 20.009 1.00 34.17 39 ILE D N 1
ATOM 9117 C CA . ILE E 1 40 ? 60.774 -31.605 18.679 1.00 35.00 39 ILE D CA 1
ATOM 9118 C C . ILE E 1 40 ? 62.209 -31.045 18.613 1.00 35.37 39 ILE D C 1
ATOM 9119 O O . ILE E 1 40 ? 63.001 -31.454 17.760 1.00 35.28 39 ILE D O 1
ATOM 9124 N N . HIS E 1 41 ? 62.541 -30.122 19.524 1.00 35.91 40 HIS D N 1
ATOM 9125 C CA . HIS E 1 41 ? 63.898 -29.559 19.605 1.00 36.28 40 HIS D CA 1
ATOM 9126 C C . HIS E 1 41 ? 64.826 -30.324 20.541 1.00 36.07 40 HIS D C 1
ATOM 9127 O O . HIS E 1 41 ? 65.989 -30.550 20.204 1.00 36.50 40 HIS D O 1
ATOM 9134 N N . GLU E 1 42 ? 64.316 -30.734 21.701 1.00 35.56 41 GLU D N 1
ATOM 9135 C CA . GLU E 1 42 ? 65.111 -31.504 22.659 1.00 35.29 41 GLU D CA 1
ATOM 9136 C C . GLU E 1 42 ? 64.252 -32.252 23.671 1.00 34.19 41 GLU D C 1
ATOM 9137 O O . GLU E 1 42 ? 63.112 -31.860 23.923 1.00 33.78 41 GLU D O 1
ATOM 9143 N N . PRO E 1 43 ? 64.793 -33.349 24.245 1.00 33.33 42 PRO D N 1
ATOM 9144 C CA . PRO E 1 43 ? 64.058 -33.974 25.334 1.00 32.81 42 PRO D CA 1
ATOM 9145 C C . PRO E 1 43 ? 63.761 -32.942 26.422 1.00 32.00 42 PRO D C 1
ATOM 9146 O O . PRO E 1 43 ? 64.625 -32.119 26.772 1.00 31.81 42 PRO D O 1
ATOM 9150 N N . CYS E 1 44 ? 62.528 -32.974 26.918 1.00 31.02 43 CYS D N 1
ATOM 9151 C CA . CYS E 1 44 ? 62.049 -31.994 27.887 1.00 30.18 43 CYS D CA 1
ATOM 9152 C C . CYS E 1 44 ? 62.005 -32.557 29.302 1.00 29.30 43 CYS D C 1
ATOM 9153 O O . CYS E 1 44 ? 61.857 -33.770 29.474 1.00 29.09 43 CYS D O 1
ATOM 9156 N N . PRO E 1 45 ? 62.133 -31.675 30.324 1.00 28.75 44 PRO D N 1
ATOM 9157 C CA . PRO E 1 45 ? 61.961 -32.091 31.720 1.00 28.39 44 PRO D CA 1
ATOM 9158 C C . PRO E 1 45 ? 60.560 -32.656 32.012 1.00 28.02 44 PRO D C 1
ATOM 9159 O O . PRO E 1 45 ? 59.572 -32.242 31.389 1.00 27.44 44 PRO D O 1
ATOM 9163 N N . VAL E 1 46 ? 60.500 -33.592 32.955 1.00 27.49 45 VAL D N 1
ATOM 9164 C CA . VAL E 1 46 ? 59.273 -34.326 33.265 1.00 27.40 45 VAL D CA 1
ATOM 9165 C C . VAL E 1 46 ? 58.729 -33.964 34.643 1.00 27.15 45 VAL D C 1
ATOM 9166 O O . VAL E 1 46 ? 59.451 -34.009 35.643 1.00 27.45 45 VAL D O 1
ATOM 9170 N N . VAL E 1 47 ? 57.458 -33.583 34.697 1.00 26.77 46 VAL D N 1
ATOM 9171 C CA . VAL E 1 47 ? 56.776 -33.499 35.992 1.00 26.02 46 VAL D CA 1
ATOM 9172 C C . VAL E 1 47 ? 55.787 -34.648 36.063 1.00 25.55 46 VAL D C 1
ATOM 9173 O O . VAL E 1 47 ? 55.006 -34.870 35.130 1.00 25.34 46 VAL D O 1
ATOM 9177 N N . TRP E 1 48 ? 55.874 -35.390 37.164 1.00 25.12 47 TRP D N 1
ATOM 9178 C CA . TRP E 1 48 ? 54.998 -36.504 37.474 1.00 24.55 47 TRP D CA 1
ATOM 9179 C C . TRP E 1 48 ? 53.858 -36.035 38.380 1.00 24.74 47 TRP D C 1
ATOM 9180 O O . TRP E 1 48 ? 54.097 -35.589 39.511 1.00 24.57 47 TRP D O 1
ATOM 9191 N N . TYR E 1 49 ? 52.626 -36.157 37.895 1.00 24.03 48 TYR D N 1
ATOM 9192 C CA . TYR E 1 49 ? 51.464 -35.812 38.701 1.00 24.00 48 TYR D CA 1
ATOM 9193 C C . TYR E 1 49 ? 50.731 -37.055 39.203 1.00 24.25 48 TYR D C 1
ATOM 9194 O O . TYR E 1 49 ? 50.145 -37.820 38.413 1.00 24.31 48 TYR D O 1
ATOM 9203 N N . LEU E 1 50 ? 50.753 -37.249 40.523 1.00 24.05 49 LEU D N 1
ATOM 9204 C CA . LEU E 1 50 ? 50.066 -38.386 41.121 1.00 24.33 49 LEU D CA 1
ATOM 9205 C C . LEU E 1 50 ? 48.688 -37.961 41.616 1.00 24.54 49 LEU D C 1
ATOM 9206 O O . LEU E 1 50 ? 48.549 -36.934 42.275 1.00 24.74 49 LEU D O 1
ATOM 9211 N N . SER E 1 51 ? 47.684 -38.770 41.300 1.00 24.68 50 SER D N 1
ATOM 9212 C CA . SER E 1 51 ? 46.290 -38.441 41.586 1.00 25.32 50 SER D CA 1
ATOM 9213 C C . SER E 1 51 ? 45.848 -39.065 42.901 1.00 25.37 50 SER D C 1
ATOM 9214 O O . SER E 1 51 ? 46.533 -39.946 43.437 1.00 25.28 50 SER D O 1
ATOM 9217 N N . GLY E 1 52 ? 44.704 -38.610 43.408 1.00 25.44 51 GLY D N 1
ATOM 9218 C CA . GLY E 1 52 ? 44.184 -39.071 44.702 1.00 25.99 51 GLY D CA 1
ATOM 9219 C C . GLY E 1 52 ? 43.262 -40.268 44.630 1.00 26.21 51 GLY D C 1
ATOM 9220 O O . GLY E 1 52 ? 43.072 -40.852 43.565 1.00 26.76 51 GLY D O 1
ATOM 9221 N N . LEU E 1 53 ? 42.673 -40.622 45.770 1.00 26.61 52 LEU D N 1
ATOM 9222 C CA . LEU E 1 53 ? 41.706 -41.724 45.859 1.00 27.03 52 LEU D CA 1
ATOM 9223 C C . LEU E 1 53 ? 40.598 -41.663 44.804 1.00 27.10 52 LEU D C 1
ATOM 9224 O O . LEU E 1 53 ? 40.076 -40.595 44.507 1.00 27.55 52 LEU D O 1
ATOM 9229 N N . THR E 1 54 ? 40.265 -42.831 44.256 1.00 27.19 53 THR D N 1
ATOM 9230 C CA . THR E 1 54 ? 39.188 -43.059 43.263 1.00 27.61 53 THR D CA 1
ATOM 9231 C C . THR E 1 54 ? 39.519 -42.670 41.824 1.00 27.31 53 THR D C 1
ATOM 9232 O O . THR E 1 54 ? 38.838 -43.095 40.902 1.00 28.12 53 THR D O 1
ATOM 9236 N N . CYS E 1 55 ? 40.560 -41.867 41.641 1.00 27.40 54 CYS D N 1
ATOM 9237 C CA . CYS E 1 55 ? 40.933 -41.337 40.330 1.00 26.62 54 CYS D CA 1
ATOM 9238 C C . CYS E 1 55 ? 41.664 -42.340 39.439 1.00 26.43 54 CYS D C 1
ATOM 9239 O O . CYS E 1 55 ? 42.132 -43.386 39.903 1.00 26.03 54 CYS D O 1
ATOM 9242 N N . THR E 1 56 ? 41.712 -42.008 38.148 1.00 25.85 55 THR D N 1
ATOM 9243 C CA . THR E 1 56 ? 42.583 -42.660 37.165 1.00 25.11 55 THR D CA 1
ATOM 9244 C C . THR E 1 56 ? 43.441 -41.521 36.616 1.00 24.81 55 THR D C 1
ATOM 9245 O O . THR E 1 56 ? 43.492 -40.452 37.225 1.00 25.18 55 THR D O 1
ATOM 9249 N N . HIS E 1 57 ? 44.113 -41.733 35.485 1.00 24.59 56 HIS D N 1
ATOM 9250 C CA . HIS E 1 57 ? 44.815 -40.638 34.780 1.00 24.09 56 HIS D CA 1
ATOM 9251 C C . HIS E 1 57 ? 43.843 -39.519 34.336 1.00 23.95 56 HIS D C 1
ATOM 9252 O O . HIS E 1 57 ? 44.236 -38.359 34.196 1.00 23.50 56 HIS D O 1
ATOM 9259 N N . ALA E 1 58 ? 42.583 -39.903 34.107 1.00 24.11 57 ALA D N 1
ATOM 9260 C CA . ALA E 1 58 ? 41.569 -39.076 33.441 1.00 23.79 57 ALA D CA 1
ATOM 9261 C C . ALA E 1 58 ? 41.155 -37.780 34.142 1.00 23.73 57 ALA D C 1
ATOM 9262 O O . ALA E 1 58 ? 40.962 -36.770 33.471 1.00 23.81 57 ALA D O 1
ATOM 9264 N N . ASN E 1 59 ? 41.025 -37.811 35.470 1.00 23.62 58 ASN D N 1
ATOM 9265 C CA . ASN E 1 59 ? 40.540 -36.662 36.245 1.00 23.15 58 ASN D CA 1
ATOM 9266 C C . ASN E 1 59 ? 41.438 -35.426 36.094 1.00 22.76 58 ASN D C 1
ATOM 9267 O O . ASN E 1 59 ? 40.953 -34.347 35.759 1.00 22.82 58 ASN D O 1
ATOM 9272 N N . VAL E 1 60 ? 42.741 -35.585 36.330 1.00 22.10 59 VAL D N 1
ATOM 9273 C CA . VAL E 1 60 ? 43.694 -34.490 36.094 1.00 21.75 59 VAL D CA 1
ATOM 9274 C C . VAL E 1 60 ? 43.851 -34.171 34.595 1.00 21.57 59 VAL D C 1
ATOM 9275 O O . VAL E 1 60 ? 43.979 -33.009 34.200 1.00 20.92 59 VAL D O 1
ATOM 9287 N N . GLU E 1 62 ? 41.576 -34.356 32.296 1.00 21.94 61 GLU D N 1
ATOM 9288 C CA . GLU E 1 62 ? 40.392 -33.605 31.870 1.00 22.48 61 GLU D CA 1
ATOM 9289 C C . GLU E 1 62 ? 40.227 -32.260 32.578 1.00 22.53 61 GLU D C 1
ATOM 9290 O O . GLU E 1 62 ? 39.851 -31.277 31.942 1.00 22.11 61 GLU D O 1
ATOM 9296 N N . LYS E 1 63 ? 40.540 -32.214 33.877 1.00 22.43 62 LYS D N 1
ATOM 9297 C CA . LYS E 1 63 ? 40.223 -31.037 34.708 1.00 22.88 62 LYS D CA 1
ATOM 9298 C C . LYS E 1 63 ? 41.394 -30.281 35.384 1.00 22.53 62 LYS D C 1
ATOM 9299 O O . LYS E 1 63 ? 41.178 -29.210 35.963 1.00 22.42 62 LYS D O 1
ATOM 9305 N N . GLY E 1 64 ? 42.611 -30.824 35.327 1.00 22.40 63 GLY D N 1
ATOM 9306 C CA . GLY E 1 64 ? 43.766 -30.196 35.988 1.00 22.00 63 GLY D CA 1
ATOM 9307 C C . GLY E 1 64 ? 44.228 -28.861 35.428 1.00 22.06 63 GLY D C 1
ATOM 9308 O O . GLY E 1 64 ? 44.948 -28.105 36.113 1.00 22.54 63 GLY D O 1
ATOM 9309 N N . GLU E 1 65 ? 43.850 -28.574 34.179 1.00 21.79 64 GLU D N 1
ATOM 9310 C CA . GLU E 1 65 ? 44.282 -27.349 33.454 1.00 21.81 64 GLU D CA 1
ATOM 9311 C C . GLU E 1 65 ? 45.801 -27.108 33.434 1.00 21.51 64 GLU D C 1
ATOM 9312 O O . GLU E 1 65 ? 46.264 -25.970 33.618 1.00 21.96 64 GLU D O 1
ATOM 9318 N N . TYR E 1 66 ? 46.554 -28.174 33.172 1.00 21.12 65 TYR D N 1
ATOM 9319 C CA . TYR E 1 66 ? 48.019 -28.150 33.154 1.00 20.79 65 TYR D CA 1
ATOM 9320 C C . TYR E 1 66 ? 48.664 -27.880 31.773 1.00 21.09 65 TYR D C 1
ATOM 9321 O O . TYR E 1 66 ? 49.839 -27.508 31.710 1.00 21.30 65 TYR D O 1
ATOM 9330 N N . ARG E 1 67 ? 47.913 -28.068 30.681 1.00 21.05 66 ARG D N 1
ATOM 9331 C CA . ARG E 1 67 ? 48.508 -28.069 29.324 1.00 20.94 66 ARG D CA 1
ATOM 9332 C C . ARG E 1 67 ? 48.966 -26.712 28.789 1.00 21.61 66 ARG D C 1
ATOM 9333 O O . ARG E 1 67 ? 49.973 -26.634 28.081 1.00 20.99 66 ARG D O 1
ATOM 9341 N N . ARG E 1 68 ? 48.227 -25.650 29.099 1.00 22.33 67 ARG D N 1
ATOM 9342 C CA . ARG E 1 68 ? 48.603 -24.310 28.618 1.00 23.15 67 ARG D CA 1
ATOM 9343 C C . ARG E 1 68 ? 50.018 -23.921 29.096 1.00 23.62 67 ARG D C 1
ATOM 9344 O O . ARG E 1 68 ? 50.881 -23.516 28.293 1.00 23.24 67 ARG D O 1
ATOM 9360 N N . ALA E 1 70 ? 52.210 -26.056 30.715 1.00 24.09 69 ALA D N 1
ATOM 9361 C CA . ALA E 1 70 ? 53.168 -27.124 30.405 1.00 24.04 69 ALA D CA 1
ATOM 9362 C C . ALA E 1 70 ? 53.711 -26.918 28.988 1.00 24.05 69 ALA D C 1
ATOM 9363 O O . ALA E 1 70 ? 54.882 -27.181 28.724 1.00 23.56 69 ALA D O 1
ATOM 9365 N N . SER E 1 71 ? 52.845 -26.430 28.096 1.00 23.97 70 SER D N 1
ATOM 9366 C CA . SER E 1 71 ? 53.236 -26.070 26.743 1.00 24.66 70 SER D CA 1
ATOM 9367 C C . SER E 1 71 ? 54.194 -24.875 26.760 1.00 25.05 70 SER D C 1
ATOM 9368 O O . SER E 1 71 ? 55.271 -24.936 26.167 1.00 24.68 70 SER D O 1
ATOM 9371 N N . GLU E 1 72 ? 53.801 -23.809 27.457 1.00 25.39 71 GLU D N 1
ATOM 9372 C CA . GLU E 1 72 ? 54.608 -22.585 27.543 1.00 26.48 71 GLU D CA 1
ATOM 9373 C C . GLU E 1 72 ? 55.988 -22.824 28.175 1.00 26.05 71 GLU D C 1
ATOM 9374 O O . GLU E 1 72 ? 56.996 -22.301 27.690 1.00 26.04 71 GLU D O 1
ATOM 9380 N N . LEU E 1 73 ? 56.025 -23.615 29.246 1.00 25.47 72 LEU D N 1
ATOM 9381 C CA . LEU E 1 73 ? 57.279 -23.887 29.953 1.00 25.45 72 LEU D CA 1
ATOM 9382 C C . LEU E 1 73 ? 58.103 -25.025 29.337 1.00 25.21 72 LEU D C 1
ATOM 9383 O O . LEU E 1 73 ? 59.273 -25.204 29.676 1.00 25.01 72 LEU D O 1
ATOM 9388 N N . GLY E 1 74 ? 57.487 -25.806 28.454 1.00 24.60 73 GLY D N 1
ATOM 9389 C CA . GLY E 1 74 ? 58.177 -26.926 27.824 1.00 24.29 73 GLY D CA 1
ATOM 9390 C C . GLY E 1 74 ? 58.359 -28.095 28.770 1.00 23.77 73 GLY D C 1
ATOM 9391 O O . GLY E 1 74 ? 59.461 -28.630 28.885 1.00 23.83 73 GLY D O 1
ATOM 9392 N N . LEU E 1 75 ? 57.279 -28.481 29.456 1.00 23.05 74 LEU D N 1
ATOM 9393 C CA . LEU E 1 75 ? 57.302 -29.612 30.373 1.00 22.51 74 LEU D CA 1
ATOM 9394 C C . LEU E 1 75 ? 56.504 -30.812 29.841 1.00 22.28 74 LEU D C 1
ATOM 9395 O O . LEU E 1 75 ? 55.424 -30.651 29.275 1.00 22.30 74 LEU D O 1
ATOM 9400 N N . VAL E 1 76 ? 57.049 -32.007 30.032 1.00 21.98 75 VAL D N 1
ATOM 9401 C CA . VAL E 1 76 ? 56.304 -33.234 29.798 1.00 22.01 75 VAL D CA 1
ATOM 9402 C C . VAL E 1 76 ? 55.554 -33.491 31.098 1.00 21.89 75 VAL D C 1
ATOM 9403 O O . VAL E 1 76 ? 56.125 -33.369 32.180 1.00 22.41 75 VAL D O 1
ATOM 9407 N N . VAL E 1 77 ? 54.272 -33.820 30.994 1.00 22.06 76 VAL D N 1
ATOM 9408 C CA . VAL E 1 77 ? 53.444 -34.120 32.171 1.00 21.30 76 VAL D CA 1
ATOM 9409 C C . VAL E 1 77 ? 52.982 -35.583 32.106 1.00 21.36 76 VAL D C 1
ATOM 9410 O O . VAL E 1 77 ? 52.280 -35.972 31.175 1.00 21.18 76 VAL D O 1
ATOM 9414 N N . VAL E 1 78 ? 53.387 -36.383 33.090 1.00 21.20 77 VAL D N 1
ATOM 9415 C CA . VAL E 1 78 ? 52.993 -37.786 33.153 1.00 21.58 77 VAL D CA 1
ATOM 9416 C C . VAL E 1 78 ? 51.984 -38.024 34.298 1.00 22.18 77 VAL D C 1
ATOM 9417 O O . VAL E 1 78 ? 52.230 -37.680 35.465 1.00 21.60 77 VAL D O 1
ATOM 9421 N N . CYS E 1 79 ? 50.849 -38.613 33.945 1.00 22.50 78 CYS D N 1
ATOM 9422 C CA . CYS E 1 79 ? 49.774 -38.855 34.898 1.00 23.13 78 CYS D CA 1
ATOM 9423 C C . CYS E 1 79 ? 49.491 -40.348 34.947 1.00 23.73 78 CYS D C 1
ATOM 9424 O O . CYS E 1 79 ? 48.803 -40.873 34.083 1.00 23.55 78 CYS D O 1
ATOM 9427 N N . PRO E 1 80 ? 50.068 -41.054 35.941 1.00 24.52 79 PRO D N 1
ATOM 9428 C CA . PRO E 1 80 ? 49.788 -42.477 36.077 1.00 25.18 79 PRO D CA 1
ATOM 9429 C C . PRO E 1 80 ? 48.436 -42.727 36.743 1.00 25.59 79 PRO D C 1
ATOM 9430 O O . PRO E 1 80 ? 47.805 -41.785 37.228 1.00 26.20 79 PRO D O 1
ATOM 9434 N N . ASP E 1 81 ? 48.004 -43.986 36.746 1.00 26.03 80 ASP D N 1
ATOM 9435 C CA . ASP E 1 81 ? 46.817 -44.426 37.479 1.00 26.25 80 ASP D CA 1
ATOM 9436 C C . ASP E 1 81 ? 47.153 -44.460 38.987 1.00 26.29 80 ASP D C 1
ATOM 9437 O O . ASP E 1 81 ? 48.265 -44.108 39.395 1.00 26.15 80 ASP D O 1
ATOM 9442 N N . THR E 1 82 ? 46.188 -44.878 39.805 1.00 26.72 81 THR D N 1
ATOM 9443 C CA . THR E 1 82 ? 46.316 -44.835 41.261 1.00 26.76 81 THR D CA 1
ATOM 9444 C C . THR E 1 82 ? 46.439 -46.214 41.948 1.00 27.49 81 THR D C 1
ATOM 9445 O O . THR E 1 82 ? 46.670 -46.282 43.158 1.00 27.59 81 THR D O 1
ATOM 9449 N N . SER E 1 83 ? 46.271 -47.296 41.184 1.00 28.02 82 SER D N 1
ATOM 9450 C CA . SER E 1 83 ? 46.286 -48.663 41.723 1.00 28.91 82 SER D CA 1
ATOM 9451 C C . SER E 1 83 ? 46.440 -49.683 40.586 1.00 29.60 82 SER D C 1
ATOM 9452 O O . SER E 1 83 ? 46.259 -49.319 39.415 1.00 30.03 82 SER D O 1
ATOM 9455 N N . PRO E 1 84 ? 46.807 -50.951 40.908 1.00 30.13 83 PRO D N 1
ATOM 9456 C CA . PRO E 1 84 ? 46.665 -51.992 39.889 1.00 30.75 83 PRO D CA 1
ATOM 9457 C C . PRO E 1 84 ? 45.218 -52.093 39.429 1.00 31.25 83 PRO D C 1
ATOM 9458 O O . PRO E 1 84 ? 44.308 -51.642 40.127 1.00 31.34 83 PRO D O 1
ATOM 9462 N N . ARG E 1 85 ? 45.013 -52.675 38.255 1.00 32.31 84 ARG D N 1
ATOM 9463 C CA . ARG E 1 85 ? 43.684 -52.818 37.673 1.00 32.81 84 ARG D CA 1
ATOM 9464 C C . ARG E 1 85 ? 43.558 -54.207 37.073 1.00 33.85 84 ARG D C 1
ATOM 9465 O O . ARG E 1 85 ? 44.543 -54.759 36.574 1.00 33.91 84 ARG D O 1
ATOM 9473 N N . GLY E 1 86 ? 42.348 -54.760 37.110 1.00 35.11 85 GLY D N 1
ATOM 9474 C CA . GLY E 1 86 ? 42.066 -56.070 36.512 1.00 37.14 85 GLY D CA 1
ATOM 9475 C C . GLY E 1 86 ? 41.169 -56.970 37.345 1.00 38.32 85 GLY D C 1
ATOM 9476 O O . GLY E 1 86 ? 40.995 -56.745 38.542 1.00 38.42 85 GLY D O 1
ATOM 9477 N N . ASN E 1 87 ? 40.599 -57.989 36.700 1.00 39.93 86 ASN D N 1
ATOM 9478 C CA . ASN E 1 87 ? 39.742 -58.977 37.371 1.00 41.51 86 ASN D CA 1
ATOM 9479 C C . ASN E 1 87 ? 40.482 -59.817 38.415 1.00 42.01 86 ASN D C 1
ATOM 9480 O O . ASN E 1 87 ? 39.895 -60.195 39.425 1.00 42.36 86 ASN D O 1
ATOM 9485 N N . ASP E 1 88 ? 41.757 -60.113 38.160 1.00 42.82 87 ASP D N 1
ATOM 9486 C CA . ASP E 1 88 ? 42.597 -60.871 39.098 1.00 43.81 87 ASP D CA 1
ATOM 9487 C C . ASP E 1 88 ? 42.982 -60.052 40.333 1.00 44.01 87 ASP D C 1
ATOM 9488 O O . ASP E 1 88 ? 43.294 -60.619 41.385 1.00 44.30 87 ASP D O 1
ATOM 9493 N N . VAL E 1 89 ? 42.975 -58.727 40.194 1.00 44.29 88 VAL D N 1
ATOM 9494 C CA . VAL E 1 89 ? 43.373 -57.817 41.266 1.00 44.29 88 VAL D CA 1
ATOM 9495 C C . VAL E 1 89 ? 42.333 -57.807 42.392 1.00 44.79 88 VAL D C 1
ATOM 9496 O O . VAL E 1 89 ? 41.149 -57.570 42.137 1.00 44.72 88 VAL D O 1
ATOM 9500 N N . PRO E 1 90 ? 42.772 -58.078 43.641 1.00 45.17 89 PRO D N 1
ATOM 9501 C CA . PRO E 1 90 ? 41.861 -58.032 44.785 1.00 45.61 89 PRO D CA 1
ATOM 9502 C C . PRO E 1 90 ? 41.461 -56.600 45.141 1.00 45.85 89 PRO D C 1
ATOM 9503 O O . PRO E 1 90 ? 42.178 -55.645 44.816 1.00 45.97 89 PRO D O 1
ATOM 9507 N N . ASP E 1 91 ? 40.327 -56.463 45.817 1.00 46.30 90 ASP D N 1
ATOM 9508 C CA . ASP E 1 91 ? 39.736 -55.157 46.078 1.00 46.59 90 ASP D CA 1
ATOM 9509 C C . ASP E 1 91 ? 38.701 -55.248 47.188 1.00 47.11 90 ASP D C 1
ATOM 9510 O O . ASP E 1 91 ? 38.027 -56.270 47.327 1.00 47.24 90 ASP D O 1
ATOM 9515 N N . GLU E 1 92 ? 38.589 -54.184 47.982 1.00 47.72 91 GLU D N 1
ATOM 9516 C CA . GLU E 1 92 ? 37.467 -54.039 48.913 1.00 48.39 91 GLU D CA 1
ATOM 9517 C C . GLU E 1 92 ? 36.374 -53.272 48.182 1.00 48.55 91 GLU D C 1
ATOM 9518 O O . GLU E 1 92 ? 36.383 -52.033 48.130 1.00 48.72 91 GLU D O 1
ATOM 9524 N N . LEU E 1 93 ? 35.456 -54.042 47.599 1.00 48.68 92 LEU D N 1
ATOM 9525 C CA . LEU E 1 93 ? 34.429 -53.553 46.681 1.00 48.77 92 LEU D CA 1
ATOM 9526 C C . LEU E 1 93 ? 33.650 -52.335 47.191 1.00 48.43 92 LEU D C 1
ATOM 9527 O O . LEU E 1 93 ? 33.517 -51.340 46.476 1.00 48.44 92 LEU D O 1
ATOM 9532 N N . THR E 1 94 ? 33.156 -52.414 48.426 1.00 47.98 93 THR D N 1
ATOM 9533 C CA . THR E 1 94 ? 32.325 -51.353 49.005 1.00 47.60 93 THR D CA 1
ATOM 9534 C C . THR E 1 94 ? 33.109 -50.320 49.828 1.00 47.11 93 THR D C 1
ATOM 9535 O O . THR E 1 94 ? 32.517 -49.504 50.542 1.00 47.26 93 THR D O 1
ATOM 9539 N N . ASN E 1 95 ? 34.436 -50.356 49.726 1.00 46.25 94 ASN D N 1
ATOM 9540 C CA . ASN E 1 95 ? 35.284 -49.347 50.355 1.00 45.31 94 ASN D CA 1
ATOM 9541 C C . ASN E 1 95 ? 36.132 -48.612 49.310 1.00 44.94 94 ASN D C 1
ATOM 9542 O O . ASN E 1 95 ? 37.026 -49.197 48.693 1.00 44.61 94 ASN D O 1
ATOM 9547 N N . TRP E 1 96 ? 35.843 -47.324 49.123 1.00 44.18 95 TRP D N 1
ATOM 9548 C CA . TRP E 1 96 ? 36.559 -46.501 48.151 1.00 43.42 95 TRP D CA 1
ATOM 9549 C C . TRP E 1 96 ? 37.899 -45.994 48.687 1.00 43.02 95 TRP D C 1
ATOM 9550 O O . TRP E 1 96 ? 38.678 -45.385 47.951 1.00 43.15 95 TRP D O 1
ATOM 9561 N N . GLN E 1 97 ? 38.160 -46.249 49.967 1.00 42.44 96 GLN D N 1
ATOM 9562 C CA . GLN E 1 97 ? 39.420 -45.863 50.603 1.00 41.96 96 GLN D CA 1
ATOM 9563 C C . GLN E 1 97 ? 40.424 -47.027 50.699 1.00 41.17 96 GLN D C 1
ATOM 9564 O O . GLN E 1 97 ? 41.513 -46.871 51.250 1.00 41.06 96 GLN D O 1
ATOM 9578 N N . GLY E 1 99 ? 41.977 -50.633 48.384 1.00 38.16 98 GLY D N 1
ATOM 9579 C CA . GLY E 1 99 ? 42.025 -51.473 47.192 1.00 36.85 98 GLY D CA 1
ATOM 9580 C C . GLY E 1 99 ? 42.150 -50.654 45.929 1.00 35.85 98 GLY D C 1
ATOM 9581 O O . GLY E 1 99 ? 43.016 -49.786 45.840 1.00 35.65 98 GLY D O 1
ATOM 9582 N N . LYS E 1 100 ? 41.278 -50.924 44.957 1.00 35.03 99 LYS D N 1
ATOM 9583 C CA . LYS E 1 100 ? 41.292 -50.222 43.666 1.00 34.21 99 LYS D CA 1
ATOM 9584 C C . LYS E 1 100 ? 41.001 -48.727 43.811 1.00 33.68 99 LYS D C 1
ATOM 9585 O O . LYS E 1 100 ? 40.084 -48.327 44.529 1.00 33.21 99 LYS D O 1
ATOM 9591 N N . GLY E 1 101 ? 41.815 -47.915 43.145 1.00 33.22 100 GLY D N 1
ATOM 9592 C CA . GLY E 1 101 ? 41.759 -46.458 43.272 1.00 32.70 100 GLY D CA 1
ATOM 9593 C C . GLY E 1 101 ? 42.491 -45.986 44.517 1.00 32.55 100 GLY D C 1
ATOM 9594 O O . GLY E 1 101 ? 42.546 -44.782 44.800 1.00 32.31 100 GLY D O 1
ATOM 9595 N N . ALA E 1 102 ? 43.084 -46.938 45.240 1.00 32.09 101 ALA D N 1
ATOM 9596 C CA . ALA E 1 102 ? 43.657 -46.690 46.560 1.00 32.04 101 ALA D CA 1
ATOM 9597 C C . ALA E 1 102 ? 44.941 -47.491 46.834 1.00 32.03 101 ALA D C 1
ATOM 9598 O O . ALA E 1 102 ? 45.057 -48.150 47.866 1.00 31.88 101 ALA D O 1
ATOM 9600 N N . GLY E 1 103 ? 45.901 -47.421 45.914 1.00 32.29 102 GLY D N 1
ATOM 9601 C CA . GLY E 1 103 ? 47.194 -48.098 46.067 1.00 32.31 102 GLY D CA 1
ATOM 9602 C C . GLY E 1 103 ? 48.102 -47.471 47.117 1.00 32.44 102 GLY D C 1
ATOM 9603 O O . GLY E 1 103 ? 49.018 -48.125 47.619 1.00 32.25 102 GLY D O 1
ATOM 9604 N N . PHE E 1 104 ? 47.845 -46.201 47.435 1.00 32.37 103 PHE D N 1
ATOM 9605 C CA . PHE E 1 104 ? 48.622 -45.411 48.406 1.00 32.48 103 PHE D CA 1
ATOM 9606 C C . PHE E 1 104 ? 50.125 -45.281 48.137 1.00 32.69 103 PHE D C 1
ATOM 9607 O O . PHE E 1 104 ? 50.891 -44.944 49.046 1.00 32.76 103 PHE D O 1
ATOM 9615 N N . TYR E 1 105 ? 50.539 -45.515 46.890 1.00 32.98 104 TYR D N 1
ATOM 9616 C CA . TYR E 1 105 ? 51.937 -45.290 46.455 1.00 33.23 104 TYR D CA 1
ATOM 9617 C C . TYR E 1 105 ? 52.952 -45.981 47.372 1.00 33.83 104 TYR D C 1
ATOM 9618 O O . TYR E 1 105 ? 53.987 -45.418 47.750 1.00 34.21 104 TYR D O 1
ATOM 9627 N N . LEU E 1 106 ? 52.611 -47.220 47.708 1.00 34.58 105 LEU D N 1
ATOM 9628 C CA . LEU E 1 106 ? 53.411 -48.077 48.560 1.00 35.68 105 LEU D CA 1
ATOM 9629 C C . LEU E 1 106 ? 53.551 -49.441 47.906 1.00 36.28 105 LEU D C 1
ATOM 9630 O O . LEU E 1 106 ? 52.795 -49.786 46.992 1.00 36.18 105 LEU D O 1
ATOM 9635 N N . ASP E 1 107 ? 54.519 -50.214 48.389 1.00 37.40 106 ASP D N 1
ATOM 9636 C CA . ASP E 1 107 ? 54.696 -51.589 47.961 1.00 38.21 106 ASP D CA 1
ATOM 9637 C C . ASP E 1 107 ? 54.166 -52.480 49.075 1.00 38.92 106 ASP D C 1
ATOM 9638 O O . ASP E 1 107 ? 54.745 -52.538 50.166 1.00 39.18 106 ASP D O 1
ATOM 9643 N N . ALA E 1 108 ? 53.051 -53.148 48.805 1.00 39.49 107 ALA D N 1
ATOM 9644 C CA . ALA E 1 108 ? 52.369 -53.952 49.812 1.00 40.44 107 ALA D CA 1
ATOM 9645 C C . ALA E 1 108 ? 53.158 -55.210 50.139 1.00 41.10 107 ALA D C 1
ATOM 9646 O O . ALA E 1 108 ? 53.607 -55.924 49.242 1.00 41.15 107 ALA D O 1
ATOM 9648 N N . THR E 1 109 ? 53.316 -55.469 51.433 1.00 42.04 108 THR D N 1
ATOM 9649 C CA . THR E 1 109 ? 54.016 -56.664 51.908 1.00 42.74 108 THR D CA 1
ATOM 9650 C C . THR E 1 109 ? 53.048 -57.765 52.354 1.00 43.25 108 THR D C 1
ATOM 9651 O O . THR E 1 109 ? 53.456 -58.915 52.526 1.00 43.46 108 THR D O 1
ATOM 9655 N N . GLU E 1 110 ? 51.770 -57.416 52.505 1.00 43.87 109 GLU D N 1
ATOM 9656 C CA . GLU E 1 110 ? 50.755 -58.333 53.045 1.00 44.56 109 GLU D CA 1
ATOM 9657 C C . GLU E 1 110 ? 49.840 -58.942 51.998 1.00 44.69 109 GLU D C 1
ATOM 9658 O O . GLU E 1 110 ? 49.393 -58.258 51.087 1.00 44.88 109 GLU D O 1
ATOM 9664 N N . GLU E 1 111 ? 49.534 -60.225 52.161 1.00 45.13 110 GLU D N 1
ATOM 9665 C CA . GLU E 1 111 ? 48.597 -60.926 51.289 1.00 45.69 110 GLU D CA 1
ATOM 9666 C C . GLU E 1 111 ? 47.176 -60.497 51.641 1.00 45.34 110 GLU D C 1
ATOM 9667 O O . GLU E 1 111 ? 46.918 -60.148 52.793 1.00 45.55 110 GLU D O 1
ATOM 9673 N N . PRO E 1 112 ? 46.253 -60.492 50.651 1.00 45.01 111 PRO D N 1
ATOM 9674 C CA . PRO E 1 112 ? 46.441 -60.825 49.233 1.00 44.62 111 PRO D CA 1
ATOM 9675 C C . PRO E 1 112 ? 46.964 -59.650 48.393 1.00 44.21 111 PRO D C 1
ATOM 9676 O O . PRO E 1 112 ? 47.112 -59.783 47.178 1.00 44.23 111 PRO D O 1
ATOM 9680 N N . TRP E 1 113 ? 47.256 -58.530 49.052 1.00 43.69 112 TRP D N 1
ATOM 9681 C CA . TRP E 1 113 ? 47.622 -57.279 48.383 1.00 43.20 112 TRP D CA 1
ATOM 9682 C C . TRP E 1 113 ? 49.032 -57.255 47.800 1.00 42.95 112 TRP D C 1
ATOM 9683 O O . TRP E 1 113 ? 49.310 -56.467 46.892 1.00 42.94 112 TRP D O 1
ATOM 9694 N N . SER E 1 114 ? 49.909 -58.117 48.314 1.00 42.40 113 SER D N 1
ATOM 9695 C CA . SER E 1 114 ? 51.324 -58.129 47.928 1.00 42.17 113 SER D CA 1
ATOM 9696 C C . SER E 1 114 ? 51.566 -58.428 46.443 1.00 41.67 113 SER D C 1
ATOM 9697 O O . SER E 1 114 ? 52.510 -57.912 45.844 1.00 41.52 113 SER D O 1
ATOM 9700 N N . GLU E 1 115 ? 50.707 -59.259 45.864 1.00 40.93 114 GLU D N 1
ATOM 9701 C CA . GLU E 1 115 ? 50.847 -59.683 44.478 1.00 40.45 114 GLU D CA 1
ATOM 9702 C C . GLU E 1 115 ? 50.763 -58.545 43.443 1.00 39.79 114 GLU D C 1
ATOM 9703 O O . GLU E 1 115 ? 51.522 -58.544 42.468 1.00 39.62 114 GLU D O 1
ATOM 9709 N N . HIS E 1 116 ? 49.850 -57.592 43.649 1.00 39.09 115 HIS D N 1
ATOM 9710 C CA . HIS E 1 116 ? 49.644 -56.502 42.678 1.00 38.32 115 HIS D CA 1
ATOM 9711 C C . HIS E 1 116 ? 49.971 -55.100 43.189 1.00 37.60 115 HIS D C 1
ATOM 9712 O O . HIS E 1 116 ? 50.454 -54.261 42.426 1.00 37.62 115 HIS D O 1
ATOM 9719 N N . TYR E 1 117 ? 49.681 -54.835 44.460 1.00 36.55 116 TYR D N 1
ATOM 9720 C CA . TYR E 1 117 ? 49.814 -53.485 45.012 1.00 35.42 116 TYR D CA 1
ATOM 9721 C C . TYR E 1 117 ? 51.262 -53.049 45.269 1.00 35.12 116 TYR D C 1
ATOM 9722 O O . TYR E 1 117 ? 51.723 -52.959 46.409 1.00 34.87 116 TYR D O 1
ATOM 9731 N N . GLN E 1 118 ? 51.954 -52.763 44.170 1.00 34.49 117 GLN D N 1
ATOM 9732 C CA . GLN E 1 118 ? 53.355 -52.359 44.187 1.00 34.00 117 GLN D CA 1
ATOM 9733 C C . GLN E 1 118 ? 53.509 -50.975 43.550 1.00 33.64 117 GLN D C 1
ATOM 9734 O O . GLN E 1 118 ? 54.377 -50.761 42.697 1.00 33.64 117 GLN D O 1
ATOM 9748 N N . TYR E 1 120 ? 54.567 -48.078 44.673 1.00 32.51 119 TYR D N 1
ATOM 9749 C CA . TYR E 1 120 ? 55.816 -47.344 44.885 1.00 32.44 119 TYR D CA 1
ATOM 9750 C C . TYR E 1 120 ? 56.838 -47.655 43.778 1.00 32.44 119 TYR D C 1
ATOM 9751 O O . TYR E 1 120 ? 57.412 -46.741 43.167 1.00 32.34 119 TYR D O 1
ATOM 9760 N N . SER E 1 121 ? 57.042 -48.949 43.532 1.00 32.44 120 SER D N 1
ATOM 9761 C CA . SER E 1 121 ? 57.968 -49.441 42.512 1.00 32.22 120 SER D CA 1
ATOM 9762 C C . SER E 1 121 ? 57.530 -49.023 41.117 1.00 31.83 120 SER D C 1
ATOM 9763 O O . SER E 1 121 ? 58.355 -48.590 40.299 1.00 31.61 120 SER D O 1
ATOM 9766 N N . TYR E 1 122 ? 56.230 -49.145 40.855 1.00 30.95 121 TYR D N 1
ATOM 9767 C CA . TYR E 1 122 ? 55.681 -48.773 39.565 1.00 30.49 121 TYR D CA 1
ATOM 9768 C C . TYR E 1 122 ? 56.034 -47.324 39.220 1.00 30.23 121 TYR D C 1
ATOM 9769 O O . TYR E 1 122 ? 56.580 -47.053 38.158 1.00 30.00 121 TYR D O 1
ATOM 9778 N N . VAL E 1 123 ? 55.756 -46.416 40.150 1.00 29.76 122 VAL D N 1
ATOM 9779 C CA . VAL E 1 123 ? 55.927 -44.978 39.945 1.00 29.38 122 VAL D CA 1
ATOM 9780 C C . VAL E 1 123 ? 57.383 -44.508 39.980 1.00 29.45 122 VAL D C 1
ATOM 9781 O O . VAL E 1 123 ? 57.722 -43.476 39.377 1.00 29.53 122 VAL D O 1
ATOM 9785 N N . THR E 1 124 ? 58.246 -45.237 40.689 1.00 29.25 123 THR D N 1
ATOM 9786 C CA . THR E 1 124 ? 59.646 -44.805 40.833 1.00 29.17 123 THR D CA 1
ATOM 9787 C C . THR E 1 124 ? 60.615 -45.558 39.922 1.00 29.29 123 THR D C 1
ATOM 9788 O O . THR E 1 124 ? 61.681 -45.044 39.602 1.00 28.99 123 THR D O 1
ATOM 9792 N N . GLU E 1 125 ? 60.238 -46.765 39.513 1.00 29.66 124 GLU D N 1
ATOM 9793 C CA . GLU E 1 125 ? 61.120 -47.635 38.729 1.00 30.73 124 GLU D CA 1
ATOM 9794 C C . GLU E 1 125 ? 60.544 -48.011 37.359 1.00 30.34 124 GLU D C 1
ATOM 9795 O O . GLU E 1 125 ? 61.106 -47.636 36.323 1.00 30.11 124 GLU D O 1
ATOM 9801 N N . GLU E 1 126 ? 59.437 -48.756 37.353 1.00 29.82 125 GLU D N 1
ATOM 9802 C CA . GLU E 1 126 ? 58.897 -49.302 36.101 1.00 29.62 125 GLU D CA 1
ATOM 9803 C C . GLU E 1 126 ? 58.399 -48.243 35.115 1.00 29.12 125 GLU D C 1
ATOM 9804 O O . GLU E 1 126 ? 58.920 -48.147 33.990 1.00 28.52 125 GLU D O 1
ATOM 9810 N N . LEU E 1 127 ? 57.405 -47.453 35.528 1.00 28.30 126 LEU D N 1
ATOM 9811 C CA . LEU E 1 127 ? 56.848 -46.431 34.630 1.00 27.85 126 LEU D CA 1
ATOM 9812 C C . LEU E 1 127 ? 57.910 -45.444 34.133 1.00 27.57 126 LEU D C 1
ATOM 9813 O O . LEU E 1 127 ? 57.951 -45.157 32.928 1.00 27.57 126 LEU D O 1
ATOM 9818 N N . PRO E 1 128 ? 58.767 -44.915 35.041 1.00 27.31 127 PRO D N 1
ATOM 9819 C CA . PRO E 1 128 ? 59.828 -44.031 34.559 1.00 26.96 127 PRO D CA 1
ATOM 9820 C C . PRO E 1 128 ? 60.728 -44.654 33.484 1.00 27.04 127 PRO D C 1
ATOM 9821 O O . PRO E 1 128 ? 61.136 -43.951 32.559 1.00 26.45 127 PRO D O 1
ATOM 9825 N N . ALA E 1 129 ? 61.022 -45.952 33.607 1.00 27.21 128 ALA D N 1
ATOM 9826 C CA . ALA E 1 129 ? 61.825 -46.666 32.598 1.00 27.47 128 ALA D CA 1
ATOM 9827 C C . ALA E 1 129 ? 61.126 -46.647 31.237 1.00 27.23 128 ALA D C 1
ATOM 9828 O O . ALA E 1 129 ? 61.779 -46.439 30.211 1.00 27.32 128 ALA D O 1
ATOM 9830 N N . LEU E 1 130 ? 59.804 -46.834 31.245 1.00 27.27 129 LEU D N 1
ATOM 9831 C CA . LEU E 1 130 ? 58.996 -46.817 30.025 1.00 27.45 129 LEU D CA 1
ATOM 9832 C C . LEU E 1 130 ? 58.924 -45.416 29.425 1.00 27.07 129 LEU D C 1
ATOM 9833 O O . LEU E 1 130 ? 59.005 -45.249 28.206 1.00 26.86 129 LEU D O 1
ATOM 9838 N N . ILE E 1 131 ? 58.776 -44.415 30.284 1.00 27.08 130 ILE D N 1
ATOM 9839 C CA . ILE E 1 131 ? 58.694 -43.024 29.839 1.00 27.33 130 ILE D CA 1
ATOM 9840 C C . ILE E 1 131 ? 59.977 -42.586 29.128 1.00 27.87 130 ILE D C 1
ATOM 9841 O O . ILE E 1 131 ? 59.907 -42.019 28.041 1.00 28.20 130 ILE D O 1
ATOM 9846 N N . GLY E 1 132 ? 61.135 -42.852 29.735 1.00 28.41 131 GLY D N 1
ATOM 9847 C CA . GLY E 1 132 ? 62.423 -42.445 29.160 1.00 28.89 131 GLY D CA 1
ATOM 9848 C C . GLY E 1 132 ? 62.736 -43.157 27.855 1.00 29.51 131 GLY D C 1
ATOM 9849 O O . GLY E 1 132 ? 63.394 -42.606 26.971 1.00 28.99 131 GLY D O 1
ATOM 9850 N N . GLN E 1 133 ? 62.241 -44.388 27.757 1.00 30.00 132 GLN D N 1
ATOM 9851 C CA . GLN E 1 133 ? 62.422 -45.258 26.603 1.00 30.98 132 GLN D CA 1
ATOM 9852 C C . GLN E 1 133 ? 61.537 -44.879 25.407 1.00 29.83 132 GLN D C 1
ATOM 9853 O O . GLN E 1 133 ? 61.919 -45.099 24.261 1.00 30.16 132 GLN D O 1
ATOM 9859 N N . HIS E 1 134 ? 60.363 -44.312 25.662 1.00 28.76 133 HIS D N 1
ATOM 9860 C CA . HIS E 1 134 ? 59.415 -44.071 24.574 1.00 27.83 133 HIS D CA 1
ATOM 9861 C C . HIS E 1 134 ? 58.968 -42.623 24.348 1.00 26.82 133 HIS D C 1
ATOM 9862 O O . HIS E 1 134 ? 58.101 -42.372 23.522 1.00 25.96 133 HIS D O 1
ATOM 9869 N N . PHE E 1 135 ? 59.581 -41.672 25.050 1.00 26.12 134 PHE D N 1
ATOM 9870 C CA . PHE E 1 135 ? 59.172 -40.279 24.947 1.00 25.46 134 PHE D CA 1
ATOM 9871 C C . PHE E 1 135 ? 60.336 -39.320 24.912 1.00 25.35 134 PHE D C 1
ATOM 9872 O O . PHE E 1 135 ? 61.425 -39.627 25.381 1.00 25.36 134 PHE D O 1
ATOM 9880 N N . ARG E 1 136 ? 60.085 -38.146 24.354 1.00 25.51 135 ARG D N 1
ATOM 9881 C CA . ARG E 1 136 ? 61.071 -37.080 24.307 1.00 26.10 135 ARG D CA 1
ATOM 9882 C C . ARG E 1 136 ? 61.225 -36.439 25.690 1.00 26.38 135 ARG D C 1
ATOM 9883 O O . ARG E 1 136 ? 60.945 -35.250 25.881 1.00 26.76 135 ARG D O 1
ATOM 9891 N N . ALA E 1 137 ? 61.700 -37.246 26.637 1.00 26.51 136 ALA D N 1
ATOM 9892 C CA . ALA E 1 137 ? 61.752 -36.881 28.046 1.00 27.03 136 ALA D CA 1
ATOM 9893 C C . ALA E 1 137 ? 63.171 -36.939 28.633 1.00 27.22 136 ALA D C 1
ATOM 9894 O O . ALA E 1 137 ? 63.795 -37.997 28.682 1.00 27.15 136 ALA D O 1
ATOM 9896 N N . ASP E 1 138 ? 63.678 -35.776 29.041 1.00 27.48 137 ASP D N 1
ATOM 9897 C CA . ASP E 1 138 ? 64.975 -35.663 29.697 1.00 27.85 137 ASP D CA 1
ATOM 9898 C C . ASP E 1 138 ? 64.868 -36.176 31.136 1.00 28.12 137 ASP D C 1
ATOM 9899 O O . ASP E 1 138 ? 64.390 -35.470 32.031 1.00 27.94 137 ASP D O 1
ATOM 9912 N N . SER E 1 140 ? 67.091 -36.629 33.295 1.00 29.96 139 SER D N 1
ATOM 9913 C CA . SER E 1 140 ? 68.014 -35.986 34.226 1.00 30.23 139 SER D CA 1
ATOM 9914 C C . SER E 1 140 ? 67.309 -34.836 34.956 1.00 30.34 139 SER D C 1
ATOM 9915 O O . SER E 1 140 ? 67.787 -34.357 35.984 1.00 30.41 139 SER D O 1
ATOM 9918 N N . ARG E 1 141 ? 66.166 -34.410 34.418 1.00 30.24 140 ARG D N 1
ATOM 9919 C CA . ARG E 1 141 ? 65.360 -33.359 35.024 1.00 29.44 140 ARG D CA 1
ATOM 9920 C C . ARG E 1 141 ? 63.930 -33.851 35.300 1.00 28.94 140 ARG D C 1
ATOM 9921 O O . ARG E 1 141 ? 63.065 -33.786 34.432 1.00 28.52 140 ARG D O 1
ATOM 9929 N N . GLN E 1 142 ? 63.699 -34.344 36.515 1.00 27.84 141 GLN D N 1
ATOM 9930 C CA . GLN E 1 142 ? 62.385 -34.831 36.912 1.00 27.74 141 GLN D CA 1
ATOM 9931 C C . GLN E 1 142 ? 61.924 -34.235 38.229 1.00 27.53 141 GLN D C 1
ATOM 9932 O O . GLN E 1 142 ? 62.715 -34.086 39.175 1.00 27.88 141 GLN D O 1
ATOM 9938 N N . SER E 1 143 ? 60.637 -33.896 38.277 1.00 26.90 142 SER D N 1
ATOM 9939 C CA . SER E 1 143 ? 59.987 -33.401 39.492 1.00 25.97 142 SER D CA 1
ATOM 9940 C C . SER E 1 143 ? 58.677 -34.152 39.702 1.00 26.04 142 SER D C 1
ATOM 9941 O O . SER E 1 143 ? 58.168 -34.790 38.776 1.00 25.25 142 SER D O 1
ATOM 9944 N N . ILE E 1 144 ? 58.130 -34.069 40.916 1.00 25.43 143 ILE D N 1
ATOM 9945 C CA . ILE E 1 144 ? 56.960 -34.856 41.281 1.00 25.56 143 ILE D CA 1
ATOM 9946 C C . ILE E 1 144 ? 55.998 -34.049 42.144 1.00 25.58 143 ILE D C 1
ATOM 9947 O O . ILE E 1 144 ? 56.421 -33.348 43.070 1.00 25.93 143 ILE D O 1
ATOM 9952 N N . PHE E 1 145 ? 54.712 -34.121 41.800 1.00 25.41 144 PHE D N 1
ATOM 9953 C CA . PHE E 1 145 ? 53.645 -33.474 42.567 1.00 25.23 144 PHE D CA 1
ATOM 9954 C C . PHE E 1 145 ? 52.350 -34.259 42.495 1.00 25.35 144 PHE D C 1
ATOM 9955 O O . PHE E 1 145 ? 52.272 -35.285 41.805 1.00 25.23 144 PHE D O 1
ATOM 9963 N N . GLY E 1 146 ? 51.337 -33.818 43.231 1.00 25.41 145 GLY D N 1
ATOM 9964 C CA . GLY E 1 146 ? 50.124 -34.599 43.289 1.00 25.65 145 GLY D CA 1
ATOM 9965 C C . GLY E 1 146 ? 49.062 -34.044 44.197 1.00 26.22 145 GLY D C 1
ATOM 9966 O O . GLY E 1 146 ? 49.222 -32.970 44.788 1.00 26.52 145 GLY D O 1
ATOM 9967 N N . HIS E 1 147 ? 47.977 -34.806 44.304 1.00 26.76 146 HIS D N 1
ATOM 9968 C CA . HIS E 1 147 ? 46.797 -34.392 45.039 1.00 27.14 146 HIS D CA 1
ATOM 9969 C C . HIS E 1 147 ? 46.402 -35.435 46.082 1.00 27.69 146 HIS D C 1
ATOM 9970 O O . HIS E 1 147 ? 46.173 -36.605 45.744 1.00 27.62 146 HIS D O 1
ATOM 9977 N N . SER E 1 148 ? 46.326 -34.991 47.343 1.00 28.36 147 SER D N 1
ATOM 9978 C CA . SER E 1 148 ? 45.814 -35.782 48.482 1.00 29.00 147 SER D CA 1
ATOM 9979 C C . SER E 1 148 ? 46.651 -37.035 48.777 1.00 28.97 147 SER D C 1
ATOM 9980 O O . SER E 1 148 ? 47.761 -36.907 49.283 1.00 29.52 147 SER D O 1
ATOM 9991 N N . GLY E 1 150 ? 47.851 -38.627 46.392 1.00 28.03 149 GLY D N 1
ATOM 9992 C CA . GLY E 1 150 ? 48.895 -38.318 45.418 1.00 28.16 149 GLY D CA 1
ATOM 9993 C C . GLY E 1 150 ? 49.914 -37.306 45.917 1.00 28.01 149 GLY D C 1
ATOM 9994 O O . GLY E 1 150 ? 51.045 -37.289 45.441 1.00 28.13 149 GLY D O 1
ATOM 9995 N N . GLY E 1 151 ? 49.506 -36.446 46.851 1.00 28.01 150 GLY D N 1
ATOM 9996 C CA . GLY E 1 151 ? 50.423 -35.506 47.516 1.00 28.47 150 GLY D CA 1
ATOM 9997 C C . GLY E 1 151 ? 51.335 -36.226 48.503 1.00 28.74 150 GLY D C 1
ATOM 9998 O O . GLY E 1 151 ? 52.519 -35.908 48.636 1.00 28.70 150 GLY D O 1
ATOM 9999 N N . HIS E 1 152 ? 50.753 -37.196 49.201 1.00 28.96 151 HIS D N 1
ATOM 10000 C CA . HIS E 1 152 ? 51.477 -38.136 50.039 1.00 29.23 151 HIS D CA 1
ATOM 10001 C C . HIS E 1 152 ? 52.454 -38.944 49.180 1.00 29.31 151 HIS D C 1
ATOM 10002 O O . HIS E 1 152 ? 53.596 -39.181 49.580 1.00 29.48 151 HIS D O 1
ATOM 10009 N N . GLY E 1 153 ? 51.989 -39.359 48.002 1.00 29.44 152 GLY D N 1
ATOM 10010 C CA . GLY E 1 153 ? 52.811 -40.080 47.036 1.00 29.27 152 GLY D CA 1
ATOM 10011 C C . GLY E 1 153 ? 54.028 -39.267 46.668 1.00 29.25 152 GLY D C 1
ATOM 10012 O O . GLY E 1 153 ? 55.156 -39.717 46.847 1.00 29.44 152 GLY D O 1
ATOM 10013 N N . ALA E 1 154 ? 53.792 -38.054 46.176 1.00 29.35 153 ALA D N 1
ATOM 10014 C CA . ALA E 1 154 ? 54.852 -37.173 45.718 1.00 29.40 153 ALA D CA 1
ATOM 10015 C C . ALA E 1 154 ? 55.875 -36.829 46.811 1.00 30.04 153 ALA D C 1
ATOM 10016 O O . ALA E 1 154 ? 57.094 -36.866 46.570 1.00 29.62 153 ALA D O 1
ATOM 10026 N N . THR E 1 156 ? 56.479 -38.380 49.893 1.00 30.56 155 THR D N 1
ATOM 10027 C CA . THR E 1 156 ? 57.227 -39.536 50.393 1.00 30.57 155 THR D CA 1
ATOM 10028 C C . THR E 1 156 ? 58.282 -40.004 49.388 1.00 31.04 155 THR D C 1
ATOM 10029 O O . THR E 1 156 ? 59.412 -40.311 49.771 1.00 30.66 155 THR D O 1
ATOM 10033 N N . ILE E 1 157 ? 57.904 -40.033 48.108 1.00 31.40 156 ILE D N 1
ATOM 10034 C CA . ILE E 1 157 ? 58.821 -40.359 47.009 1.00 31.70 156 ILE D CA 1
ATOM 10035 C C . ILE E 1 157 ? 60.009 -39.391 46.944 1.00 32.06 156 ILE D C 1
ATOM 10036 O O . ILE E 1 157 ? 61.163 -39.826 46.866 1.00 32.46 156 ILE D O 1
ATOM 10041 N N . ALA E 1 158 ? 59.727 -38.094 46.998 1.00 32.20 157 ALA D N 1
ATOM 10042 C CA . ALA E 1 158 ? 60.763 -37.065 46.971 1.00 32.59 157 ALA D CA 1
ATOM 10043 C C . ALA E 1 158 ? 61.743 -37.144 48.154 1.00 32.99 157 ALA D C 1
ATOM 10044 O O . ALA E 1 158 ? 62.940 -36.944 47.972 1.00 32.81 157 ALA D O 1
ATOM 10046 N N . LEU E 1 159 ? 61.227 -37.429 49.353 1.00 33.57 158 LEU D N 1
ATOM 10047 C CA . LEU E 1 159 ? 62.057 -37.526 50.566 1.00 34.08 158 LEU D CA 1
ATOM 10048 C C . LEU E 1 159 ? 62.972 -38.753 50.557 1.00 34.18 158 LEU D C 1
ATOM 10049 O O . LEU E 1 159 ? 64.122 -38.677 51.003 1.00 34.16 158 LEU D O 1
ATOM 10054 N N . LYS E 1 160 ? 62.441 -39.873 50.064 1.00 34.12 159 LYS D N 1
ATOM 10055 C CA . LYS E 1 160 ? 63.190 -41.119 49.914 1.00 34.35 159 LYS D CA 1
ATOM 10056 C C . LYS E 1 160 ? 64.144 -41.113 48.704 1.00 34.91 159 LYS D C 1
ATOM 10057 O O . LYS E 1 160 ? 65.022 -41.970 48.595 1.00 34.96 159 LYS D O 1
ATOM 10063 N N . ASN E 1 161 ? 63.967 -40.149 47.802 1.00 35.35 160 ASN D N 1
ATOM 10064 C CA . ASN E 1 161 ? 64.797 -40.038 46.601 1.00 35.51 160 ASN D CA 1
ATOM 10065 C C . ASN E 1 161 ? 65.194 -38.594 46.308 1.00 35.88 160 ASN D C 1
ATOM 10066 O O . ASN E 1 161 ? 64.963 -38.107 45.195 1.00 36.17 160 ASN D O 1
ATOM 10071 N N . PRO E 1 162 ? 65.829 -37.906 47.279 1.00 36.02 161 PRO D N 1
ATOM 10072 C CA . PRO E 1 162 ? 66.096 -36.470 47.090 1.00 36.30 161 PRO D CA 1
ATOM 10073 C C . PRO E 1 162 ? 66.954 -36.119 45.866 1.00 36.54 161 PRO D C 1
ATOM 10074 O O . PRO E 1 162 ? 66.855 -35.001 45.338 1.00 36.37 161 PRO D O 1
ATOM 10078 N N . GLU E 1 163 ? 67.779 -37.062 45.419 1.00 36.80 162 GLU D N 1
ATOM 10079 C CA . GLU E 1 163 ? 68.684 -36.807 44.299 1.00 37.13 162 GLU D CA 1
ATOM 10080 C C . GLU E 1 163 ? 68.027 -36.960 42.922 1.00 36.95 162 GLU D C 1
ATOM 10081 O O . GLU E 1 163 ? 68.477 -36.355 41.933 1.00 36.93 162 GLU D O 1
ATOM 10087 N N . ARG E 1 164 ? 66.962 -37.759 42.871 1.00 36.19 163 ARG D N 1
ATOM 10088 C CA . ARG E 1 164 ? 66.273 -38.074 41.625 1.00 35.97 163 ARG D CA 1
ATOM 10089 C C . ARG E 1 164 ? 65.299 -36.987 41.170 1.00 34.87 163 ARG D C 1
ATOM 10090 O O . ARG E 1 164 ? 65.050 -36.834 39.969 1.00 35.15 163 ARG D O 1
ATOM 10098 N N . PHE E 1 165 ? 64.766 -36.227 42.125 1.00 33.76 164 PHE D N 1
ATOM 10099 C CA . PHE E 1 165 ? 63.762 -35.191 41.848 1.00 32.01 164 PHE D CA 1
ATOM 10100 C C . PHE E 1 165 ? 64.246 -33.779 42.189 1.00 31.42 164 PHE D C 1
ATOM 10101 O O . PHE E 1 165 ? 64.673 -33.531 43.315 1.00 31.36 164 PHE D O 1
ATOM 10109 N N . LYS E 1 166 ? 64.167 -32.869 41.212 1.00 30.60 165 LYS D N 1
ATOM 10110 C CA . LYS E 1 166 ? 64.566 -31.459 41.366 1.00 30.03 165 LYS D CA 1
ATOM 10111 C C . LYS E 1 166 ? 63.674 -30.672 42.335 1.00 29.91 165 LYS D C 1
ATOM 10112 O O . LYS E 1 166 ? 64.148 -29.775 43.047 1.00 29.15 165 LYS D O 1
ATOM 10118 N N . SER E 1 167 ? 62.379 -30.993 42.332 1.00 29.22 166 SER D N 1
ATOM 10119 C CA . SER E 1 167 ? 61.407 -30.276 43.148 1.00 28.97 166 SER D CA 1
ATOM 10120 C C . SER E 1 167 ? 60.186 -31.113 43.475 1.00 28.70 166 SER D C 1
ATOM 10121 O O . SER E 1 167 ? 59.964 -32.175 42.879 1.00 28.82 166 SER D O 1
ATOM 10124 N N . CYS E 1 168 ? 59.405 -30.629 44.439 1.00 28.45 167 CYS D N 1
ATOM 10125 C CA . CYS E 1 168 ? 58.216 -31.329 44.895 1.00 28.44 167 CYS D CA 1
ATOM 10126 C C . CYS E 1 168 ? 57.148 -30.361 45.409 1.00 28.10 167 CYS D C 1
ATOM 10127 O O . CYS E 1 168 ? 57.442 -29.414 46.144 1.00 28.18 167 CYS D O 1
ATOM 10130 N N . SER E 1 169 ? 55.913 -30.595 44.984 1.00 27.83 168 SER D N 1
ATOM 10131 C CA . SER E 1 169 ? 54.775 -29.800 45.431 1.00 27.41 168 SER D CA 1
ATOM 10132 C C . SER E 1 169 ? 53.567 -30.698 45.698 1.00 27.41 168 SER D C 1
ATOM 10133 O O . SER E 1 169 ? 53.601 -31.911 45.429 1.00 27.31 168 SER D O 1
ATOM 10136 N N . ALA E 1 170 ? 52.502 -30.116 46.247 1.00 26.98 169 ALA D N 1
ATOM 10137 C CA . ALA E 1 170 ? 51.324 -30.900 46.575 1.00 26.49 169 ALA D CA 1
ATOM 10138 C C . ALA E 1 170 ? 50.058 -30.054 46.690 1.00 26.27 169 ALA D C 1
ATOM 10139 O O . ALA E 1 170 ? 50.100 -28.889 47.064 1.00 25.82 169 ALA D O 1
ATOM 10141 N N . PHE E 1 171 ? 48.939 -30.671 46.337 1.00 26.46 170 PHE D N 1
ATOM 10142 C CA . PHE E 1 171 ? 47.629 -30.076 46.489 1.00 26.33 170 PHE D CA 1
ATOM 10143 C C . PHE E 1 171 ? 46.930 -30.900 47.547 1.00 26.80 170 PHE D C 1
ATOM 10144 O O . PHE E 1 171 ? 46.661 -32.090 47.336 1.00 26.77 170 PHE D O 1
ATOM 10152 N N . ALA E 1 172 ? 46.663 -30.268 48.694 1.00 27.43 171 ALA D N 1
ATOM 10153 C CA . ALA E 1 172 ? 45.978 -30.905 49.823 1.00 27.19 171 ALA D CA 1
ATOM 10154 C C . ALA E 1 172 ? 46.518 -32.308 50.160 1.00 27.69 171 ALA D C 1
ATOM 10155 O O . ALA E 1 172 ? 45.763 -33.281 50.165 1.00 27.45 171 ALA D O 1
ATOM 10157 N N . PRO E 1 173 ? 47.831 -32.420 50.444 1.00 28.11 172 PRO D N 1
ATOM 10158 C CA . PRO E 1 173 ? 48.404 -33.747 50.700 1.00 28.80 172 PRO D CA 1
ATOM 10159 C C . PRO E 1 173 ? 48.050 -34.362 52.056 1.00 29.51 172 PRO D C 1
ATOM 10160 O O . PRO E 1 173 ? 47.877 -33.643 53.051 1.00 30.00 172 PRO D O 1
ATOM 10164 N N . ILE E 1 174 ? 47.938 -35.685 52.086 1.00 30.21 173 ILE D N 1
ATOM 10165 C CA . ILE E 1 174 ? 47.883 -36.425 53.347 1.00 30.78 173 ILE D CA 1
ATOM 10166 C C . ILE E 1 174 ? 49.323 -36.479 53.901 1.00 31.33 173 ILE D C 1
ATOM 10167 O O . ILE E 1 174 ? 50.047 -37.444 53.649 1.00 31.68 173 ILE D O 1
ATOM 10172 N N . VAL E 1 175 ? 49.740 -35.428 54.616 1.00 31.74 174 VAL D N 1
ATOM 10173 C CA . VAL E 1 175 ? 51.120 -35.318 55.112 1.00 32.13 174 VAL D CA 1
ATOM 10174 C C . VAL E 1 175 ? 51.479 -36.330 56.219 1.00 32.95 174 VAL D C 1
ATOM 10175 O O . VAL E 1 175 ? 52.666 -36.584 56.462 1.00 33.08 174 VAL D O 1
ATOM 10179 N N . ALA E 1 176 ? 50.462 -36.902 56.867 1.00 33.25 175 ALA D N 1
ATOM 10180 C CA . ALA E 1 176 ? 50.652 -37.821 57.996 1.00 33.59 175 ALA D CA 1
ATOM 10181 C C . ALA E 1 176 ? 49.669 -38.999 57.970 1.00 33.78 175 ALA D C 1
ATOM 10182 O O . ALA E 1 176 ? 48.821 -39.123 58.858 1.00 34.19 175 ALA D O 1
ATOM 10184 N N . PRO E 1 177 ? 49.803 -39.890 56.966 1.00 34.14 176 PRO D N 1
ATOM 10185 C CA . PRO E 1 177 ? 48.848 -40.985 56.746 1.00 34.47 176 PRO D CA 1
ATOM 10186 C C . PRO E 1 177 ? 48.751 -42.022 57.870 1.00 35.11 176 PRO D C 1
ATOM 10187 O O . PRO E 1 177 ? 47.729 -42.707 57.986 1.00 35.02 176 PRO D O 1
ATOM 10191 N N . SER E 1 178 ? 49.799 -42.129 58.684 1.00 36.03 177 SER D N 1
ATOM 10192 C CA . SER E 1 178 ? 49.848 -43.109 59.778 1.00 37.14 177 SER D CA 1
ATOM 10193 C C . SER E 1 178 ? 48.744 -42.916 60.825 1.00 37.55 177 SER D C 1
ATOM 10194 O O . SER E 1 178 ? 48.311 -43.880 61.450 1.00 37.65 177 SER D O 1
ATOM 10197 N N . SER E 1 179 ? 48.299 -41.671 60.999 1.00 38.15 178 SER D N 1
ATOM 10198 C CA . SER E 1 179 ? 47.267 -41.324 61.985 1.00 38.77 178 SER D CA 1
ATOM 10199 C C . SER E 1 179 ? 46.013 -40.655 61.392 1.00 39.19 178 SER D C 1
ATOM 10200 O O . SER E 1 179 ? 45.175 -40.138 62.138 1.00 39.35 178 SER D O 1
ATOM 10203 N N . ALA E 1 180 ? 45.886 -40.666 60.061 1.00 39.45 179 ALA D N 1
ATOM 10204 C CA . ALA E 1 180 ? 44.702 -40.114 59.385 1.00 39.72 179 ALA D CA 1
ATOM 10205 C C . ALA E 1 180 ? 43.649 -41.191 59.165 1.00 39.90 179 ALA D C 1
ATOM 10206 O O . ALA E 1 180 ? 43.976 -42.338 58.862 1.00 39.67 179 ALA D O 1
ATOM 10208 N N . ASP E 1 181 ? 42.383 -40.807 59.311 1.00 40.47 180 ASP D N 1
ATOM 10209 C CA . ASP E 1 181 ? 41.258 -41.762 59.327 1.00 40.74 180 ASP D CA 1
ATOM 10210 C C . ASP E 1 181 ? 41.064 -42.578 58.050 1.00 40.40 180 ASP D C 1
ATOM 10211 O O . ASP E 1 181 ? 40.580 -43.703 58.104 1.00 40.51 180 ASP D O 1
ATOM 10216 N N . TRP E 1 182 ? 41.443 -42.014 56.908 1.00 40.23 181 TRP D N 1
ATOM 10217 C CA . TRP E 1 182 ? 41.217 -42.679 55.620 1.00 39.89 181 TRP D CA 1
ATOM 10218 C C . TRP E 1 182 ? 42.403 -43.505 55.103 1.00 39.77 181 TRP D C 1
ATOM 10219 O O . TRP E 1 182 ? 42.262 -44.278 54.151 1.00 39.90 181 TRP D O 1
ATOM 10230 N N . SER E 1 183 ? 43.552 -43.351 55.757 1.00 39.43 182 SER D N 1
ATOM 10231 C CA . SER E 1 183 ? 44.800 -43.960 55.312 1.00 39.22 182 SER D CA 1
ATOM 10232 C C . SER E 1 183 ? 45.365 -44.977 56.309 1.00 39.53 182 SER D C 1
ATOM 10233 O O . SER E 1 183 ? 45.944 -45.987 55.906 1.00 39.04 182 SER D O 1
ATOM 10236 N N . GLU E 1 184 ? 45.183 -44.701 57.600 1.00 39.75 183 GLU D N 1
ATOM 10237 C CA . GLU E 1 184 ? 45.677 -45.554 58.680 1.00 40.41 183 GLU D CA 1
ATOM 10238 C C . GLU E 1 184 ? 45.268 -47.028 58.524 1.00 40.39 183 GLU D C 1
ATOM 10239 O O . GLU E 1 184 ? 46.130 -47.897 58.634 1.00 40.57 183 GLU D O 1
ATOM 10245 N N . PRO E 1 185 ? 43.966 -47.318 58.271 1.00 40.77 184 PRO D N 1
ATOM 10246 C CA . PRO E 1 185 ? 43.576 -48.720 58.018 1.00 40.95 184 PRO D CA 1
ATOM 10247 C C . PRO E 1 185 ? 44.168 -49.332 56.744 1.00 41.42 184 PRO D C 1
ATOM 10248 O O . PRO E 1 185 ? 44.403 -50.539 56.708 1.00 41.53 184 PRO D O 1
ATOM 10252 N N . ALA E 1 186 ? 44.395 -48.512 55.715 1.00 41.72 185 ALA D N 1
ATOM 10253 C CA . ALA E 1 186 ? 44.996 -48.986 54.463 1.00 42.02 185 ALA D CA 1
ATOM 10254 C C . ALA E 1 186 ? 46.447 -49.400 54.689 1.00 42.15 185 ALA D C 1
ATOM 10255 O O . ALA E 1 186 ? 46.875 -50.470 54.251 1.00 42.29 185 ALA D O 1
ATOM 10257 N N . LEU E 1 187 ? 47.191 -48.548 55.388 1.00 42.56 186 LEU D N 1
ATOM 10258 C CA . LEU E 1 187 ? 48.566 -48.832 55.759 1.00 42.90 186 LEU D CA 1
ATOM 10259 C C . LEU E 1 187 ? 48.679 -50.165 56.496 1.00 43.34 186 LEU D C 1
ATOM 10260 O O . LEU E 1 187 ? 49.609 -50.936 56.256 1.00 43.27 186 LEU D O 1
ATOM 10265 N N . GLU E 1 188 ? 47.718 -50.431 57.380 1.00 43.98 187 GLU D N 1
ATOM 10266 C CA . GLU E 1 188 ? 47.706 -51.653 58.178 1.00 44.88 187 GLU D CA 1
ATOM 10267 C C . GLU E 1 188 ? 47.422 -52.893 57.332 1.00 44.83 187 GLU D C 1
ATOM 10268 O O . GLU E 1 188 ? 48.104 -53.912 57.469 1.00 44.92 187 GLU D O 1
ATOM 10274 N N . LYS E 1 189 ? 46.417 -52.806 56.463 1.00 44.98 188 LYS D N 1
ATOM 10275 C CA . LYS E 1 189 ? 46.069 -53.926 55.587 1.00 44.96 188 LYS D CA 1
ATOM 10276 C C . LYS E 1 189 ? 47.155 -54.171 54.530 1.00 44.82 188 LYS D C 1
ATOM 10277 O O . LYS E 1 189 ? 47.356 -55.305 54.094 1.00 44.89 188 LYS D O 1
ATOM 10283 N N . TYR E 1 190 ? 47.856 -53.111 54.131 1.00 44.53 189 TYR D N 1
ATOM 10284 C CA . TYR E 1 190 ? 48.904 -53.233 53.118 1.00 44.30 189 TYR D CA 1
ATOM 10285 C C . TYR E 1 190 ? 50.256 -53.664 53.696 1.00 44.45 189 TYR D C 1
ATOM 10286 O O . TYR E 1 190 ? 50.909 -54.552 53.146 1.00 44.43 189 TYR D O 1
ATOM 10295 N N . LEU E 1 191 ? 50.661 -53.028 54.795 1.00 44.67 190 LEU D N 1
ATOM 10296 C CA . LEU E 1 191 ? 52.015 -53.179 55.347 1.00 45.12 190 LEU D CA 1
ATOM 10297 C C . LEU E 1 191 ? 52.108 -53.919 56.689 1.00 45.50 190 LEU D C 1
ATOM 10298 O O . LEU E 1 191 ? 53.203 -54.081 57.233 1.00 45.20 190 LEU D O 1
ATOM 10303 N N . GLY E 1 192 ? 50.971 -54.355 57.222 1.00 46.14 191 GLY D N 1
ATOM 10304 C CA . GLY E 1 192 ? 50.961 -55.121 58.466 1.00 47.25 191 GLY D CA 1
ATOM 10305 C C . GLY E 1 192 ? 50.756 -54.337 59.753 1.00 47.86 191 GLY D C 1
ATOM 10306 O O . GLY E 1 192 ? 50.805 -53.097 59.771 1.00 48.13 191 GLY D O 1
ATOM 10307 N N . ALA E 1 193 ? 50.541 -55.082 60.837 1.00 48.37 192 ALA D N 1
ATOM 10308 C CA . ALA E 1 193 ? 50.284 -54.519 62.163 1.00 48.73 192 ALA D CA 1
ATOM 10309 C C . ALA E 1 193 ? 51.453 -53.720 62.752 1.00 48.86 192 ALA D C 1
ATOM 10310 O O . ALA E 1 193 ? 51.229 -52.802 63.546 1.00 48.99 192 ALA D O 1
ATOM 10312 N N . ASP E 1 194 ? 52.684 -54.054 62.360 1.00 49.02 193 ASP D N 1
ATOM 10313 C CA . ASP E 1 194 ? 53.875 -53.366 62.883 1.00 49.14 193 ASP D CA 1
ATOM 10314 C C . ASP E 1 194 ? 54.120 -51.995 62.229 1.00 48.71 193 ASP D C 1
ATOM 10315 O O . ASP E 1 194 ? 54.564 -51.897 61.078 1.00 48.77 193 ASP D O 1
ATOM 10320 N N . ARG E 1 195 ? 53.868 -50.946 63.005 1.00 48.04 194 ARG D N 1
ATOM 10321 C CA . ARG E 1 195 ? 53.866 -49.567 62.516 1.00 47.40 194 ARG D CA 1
ATOM 10322 C C . ARG E 1 195 ? 55.247 -48.958 62.245 1.00 47.10 194 ARG D C 1
ATOM 10323 O O . ARG E 1 195 ? 55.349 -47.800 61.833 1.00 47.17 194 ARG D O 1
ATOM 10331 N N . ALA E 1 196 ? 56.305 -49.726 62.485 1.00 46.55 195 ALA D N 1
ATOM 10332 C CA . ALA E 1 196 ? 57.649 -49.283 62.131 1.00 45.79 195 ALA D CA 1
ATOM 10333 C C . ALA E 1 196 ? 57.830 -49.421 60.617 1.00 45.27 195 ALA D C 1
ATOM 10334 O O . ALA E 1 196 ? 58.587 -48.665 60.008 1.00 45.23 195 ALA D O 1
ATOM 10336 N N . ALA E 1 197 ? 57.113 -50.383 60.026 1.00 44.53 196 ALA D N 1
ATOM 10337 C CA . ALA E 1 197 ? 57.106 -50.626 58.572 1.00 43.82 196 ALA D CA 1
ATOM 10338 C C . ALA E 1 197 ? 56.276 -49.591 57.800 1.00 43.27 196 ALA D C 1
ATOM 10339 O O . ALA E 1 197 ? 56.229 -49.609 56.565 1.00 43.18 196 ALA D O 1
ATOM 10341 N N . TRP E 1 198 ? 55.622 -48.701 58.544 1.00 42.43 197 TRP D N 1
ATOM 10342 C CA . TRP E 1 198 ? 54.800 -47.633 57.988 1.00 41.41 197 TRP D CA 1
ATOM 10343 C C . TRP E 1 198 ? 55.603 -46.357 57.823 1.00 41.04 197 TRP D C 1
ATOM 10344 O O . TRP E 1 198 ? 55.252 -45.503 57.012 1.00 41.00 197 TRP D O 1
ATOM 10355 N N . ARG E 1 199 ? 56.674 -46.226 58.605 1.00 40.65 198 ARG D N 1
ATOM 10356 C CA . ARG E 1 199 ? 57.454 -44.985 58.670 1.00 40.31 198 ARG D CA 1
ATOM 10357 C C . ARG E 1 199 ? 58.114 -44.594 57.346 1.00 40.10 198 ARG D C 1
ATOM 10358 O O . ARG E 1 199 ? 58.396 -43.419 57.115 1.00 40.11 198 ARG D O 1
ATOM 10366 N N . ARG E 1 200 ? 58.359 -45.576 56.483 1.00 40.08 199 ARG D N 1
ATOM 10367 C CA . ARG E 1 200 ? 58.929 -45.304 55.157 1.00 40.17 199 ARG D CA 1
ATOM 10368 C C . ARG E 1 200 ? 57.864 -44.788 54.185 1.00 39.89 199 ARG D C 1
ATOM 10369 O O . ARG E 1 200 ? 58.183 -44.345 53.084 1.00 39.77 199 ARG D O 1
ATOM 10377 N N . TYR E 1 201 ? 56.602 -44.844 54.610 1.00 39.70 200 TYR D N 1
ATOM 10378 C CA . TYR E 1 201 ? 55.478 -44.347 53.813 1.00 39.52 200 TYR D CA 1
ATOM 10379 C C . TYR E 1 201 ? 54.638 -43.268 54.528 1.00 39.14 200 TYR D C 1
ATOM 10380 O O . TYR E 1 201 ? 53.407 -43.308 54.485 1.00 39.24 200 TYR D O 1
ATOM 10389 N N . ASP E 1 202 ? 55.317 -42.313 55.172 1.00 38.58 201 ASP D N 1
ATOM 10390 C CA . ASP E 1 202 ? 54.681 -41.208 55.894 1.00 37.96 201 ASP D CA 1
ATOM 10391 C C . ASP E 1 202 ? 55.625 -40.025 55.806 1.00 37.86 201 ASP D C 1
ATOM 10392 O O . ASP E 1 202 ? 56.762 -40.094 56.284 1.00 38.29 201 ASP D O 1
ATOM 10397 N N . ALA E 1 203 ? 55.161 -38.942 55.187 1.00 37.48 202 ALA D N 1
ATOM 10398 C CA . ALA E 1 203 ? 55.987 -37.753 54.987 1.00 37.04 202 ALA D CA 1
ATOM 10399 C C . ALA E 1 203 ? 56.609 -37.241 56.288 1.00 36.90 202 ALA D C 1
ATOM 10400 O O . ALA E 1 203 ? 57.780 -36.867 56.306 1.00 36.51 202 ALA D O 1
ATOM 10402 N N . CYS E 1 204 ? 55.820 -37.238 57.366 1.00 36.76 203 CYS D N 1
ATOM 10403 C CA . CYS E 1 204 ? 56.282 -36.745 58.671 1.00 36.64 203 CYS D CA 1
ATOM 10404 C C . CYS E 1 204 ? 57.272 -37.687 59.346 1.00 36.57 203 CYS D C 1
ATOM 10405 O O . CYS E 1 204 ? 58.309 -37.240 59.827 1.00 36.63 203 CYS D O 1
ATOM 10408 N N . SER E 1 205 ? 56.952 -38.981 59.360 1.00 36.81 204 SER D N 1
ATOM 10409 C CA . SER E 1 205 ? 57.846 -40.010 59.892 1.00 37.43 204 SER D CA 1
ATOM 10410 C C . SER E 1 205 ? 59.219 -40.024 59.214 1.00 38.05 204 SER D C 1
ATOM 10411 O O . SER E 1 205 ? 60.230 -40.247 59.881 1.00 38.51 204 SER D O 1
ATOM 10414 N N . LEU E 1 206 ? 59.247 -39.787 57.899 1.00 38.55 205 LEU D N 1
ATOM 10415 C CA . LEU E 1 206 ? 60.488 -39.774 57.125 1.00 39.00 205 LEU D CA 1
ATOM 10416 C C . LEU E 1 206 ? 61.415 -38.649 57.545 1.00 39.54 205 LEU D C 1
ATOM 10417 O O . LEU E 1 206 ? 62.617 -38.878 57.734 1.00 39.38 205 LEU D O 1
ATOM 10422 N N . VAL E 1 207 ? 60.856 -37.442 57.679 1.00 39.86 206 VAL D N 1
ATOM 10423 C CA . VAL E 1 207 ? 61.610 -36.267 58.123 1.00 40.59 206 VAL D CA 1
ATOM 10424 C C . VAL E 1 207 ? 62.134 -36.479 59.551 1.00 41.36 206 VAL D C 1
ATOM 10425 O O . VAL E 1 207 ? 63.288 -36.141 59.852 1.00 41.54 206 VAL D O 1
ATOM 10429 N N . GLU E 1 208 ? 61.290 -37.061 60.407 1.00 41.82 207 GLU D N 1
ATOM 10430 C CA . GLU E 1 208 ? 61.674 -37.423 61.776 1.00 42.71 207 GLU D CA 1
ATOM 10431 C C . GLU E 1 208 ? 62.884 -38.354 61.768 1.00 42.58 207 GLU D C 1
ATOM 10432 O O . GLU E 1 208 ? 63.821 -38.169 62.552 1.00 42.97 207 GLU D O 1
ATOM 10438 N N . ASP E 1 209 ? 62.860 -39.331 60.857 1.00 42.41 208 ASP D N 1
ATOM 10439 C CA . ASP E 1 209 ? 63.932 -40.319 60.706 1.00 41.76 208 ASP D CA 1
ATOM 10440 C C . ASP E 1 209 ? 65.156 -39.808 59.938 1.00 41.40 208 ASP D C 1
ATOM 10441 O O . ASP E 1 209 ? 66.087 -40.572 59.667 1.00 41.33 208 ASP D O 1
ATOM 10446 N N . GLY E 1 210 ? 65.149 -38.526 59.579 1.00 40.93 209 GLY D N 1
ATOM 10447 C CA . GLY E 1 210 ? 66.316 -37.887 58.969 1.00 40.22 209 GLY D CA 1
ATOM 10448 C C . GLY E 1 210 ? 66.308 -37.711 57.461 1.00 39.80 209 GLY D C 1
ATOM 10449 O O . GLY E 1 210 ? 67.338 -37.360 56.871 1.00 39.76 209 GLY D O 1
ATOM 10450 N N . ALA E 1 211 ? 65.162 -37.952 56.830 1.00 39.24 210 ALA D N 1
ATOM 10451 C CA . ALA E 1 211 ? 65.030 -37.730 55.389 1.00 38.96 210 ALA D CA 1
ATOM 10452 C C . ALA E 1 211 ? 64.873 -36.245 55.089 1.00 38.47 210 ALA D C 1
ATOM 10453 O O . ALA E 1 211 ? 64.109 -35.541 55.753 1.00 38.71 210 ALA D O 1
ATOM 10455 N N . ARG E 1 212 ? 65.618 -35.770 54.097 1.00 37.92 211 ARG D N 1
ATOM 10456 C CA . ARG E 1 212 ? 65.605 -34.358 53.735 1.00 37.28 211 ARG D CA 1
ATOM 10457 C C . ARG E 1 212 ? 65.308 -34.116 52.246 1.00 37.02 211 ARG D C 1
ATOM 10458 O O . ARG E 1 212 ? 65.547 -34.983 51.394 1.00 36.95 211 ARG D O 1
ATOM 10466 N N . PHE E 1 213 ? 64.760 -32.935 51.963 1.00 36.53 212 PHE D N 1
ATOM 10467 C CA . PHE E 1 213 ? 64.499 -32.455 50.603 1.00 36.09 212 PHE D CA 1
ATOM 10468 C C . PHE E 1 213 ? 64.643 -30.928 50.648 1.00 36.01 212 PHE D C 1
ATOM 10469 O O . PHE E 1 213 ? 64.371 -30.325 51.690 1.00 36.13 212 PHE D O 1
ATOM 10477 N N . PRO E 1 214 ? 65.100 -30.299 49.543 1.00 36.01 213 PRO D N 1
ATOM 10478 C CA . PRO E 1 214 ? 65.390 -28.857 49.545 1.00 36.00 213 PRO D CA 1
ATOM 10479 C C . PRO E 1 214 ? 64.244 -27.925 49.963 1.00 36.01 213 PRO D C 1
ATOM 10480 O O . PRO E 1 214 ? 64.471 -26.994 50.750 1.00 35.95 213 PRO D O 1
ATOM 10484 N N . GLU E 1 215 ? 63.047 -28.152 49.422 1.00 35.46 214 GLU D N 1
ATOM 10485 C CA . GLU E 1 215 ? 61.860 -27.354 49.758 1.00 34.80 214 GLU D CA 1
ATOM 10486 C C . GLU E 1 215 ? 60.591 -27.952 49.163 1.00 34.35 214 GLU D C 1
ATOM 10487 O O . GLU E 1 215 ? 60.657 -28.765 48.229 1.00 34.16 214 GLU D O 1
ATOM 10493 N N . PHE E 1 216 ? 59.449 -27.549 49.720 1.00 33.14 215 PHE D N 1
ATOM 10494 C CA . PHE E 1 216 ? 58.138 -28.011 49.268 1.00 32.55 215 PHE D CA 1
ATOM 10495 C C . PHE E 1 216 ? 57.161 -26.855 49.086 1.00 31.98 215 PHE D C 1
ATOM 10496 O O . PHE E 1 216 ? 57.117 -25.940 49.910 1.00 31.96 215 PHE D O 1
ATOM 10504 N N . LEU E 1 217 ? 56.382 -26.902 48.008 1.00 31.37 216 LEU D N 1
ATOM 10505 C CA . LEU E 1 217 ? 55.221 -26.024 47.875 1.00 30.84 216 LEU D CA 1
ATOM 10506 C C . LEU E 1 217 ? 53.966 -26.825 48.205 1.00 30.61 216 LEU D C 1
ATOM 10507 O O . LEU E 1 217 ? 53.699 -27.858 47.587 1.00 30.32 216 LEU D O 1
ATOM 10512 N N . ILE E 1 218 ? 53.211 -26.354 49.194 1.00 30.28 217 ILE D N 1
ATOM 10513 C CA . ILE E 1 218 ? 51.943 -26.981 49.556 1.00 30.05 217 ILE D CA 1
ATOM 10514 C C . ILE E 1 218 ? 50.790 -25.969 49.506 1.00 29.85 217 ILE D C 1
ATOM 10515 O O . ILE E 1 218 ? 50.857 -24.896 50.112 1.00 29.94 217 ILE D O 1
ATOM 10520 N N . ASP E 1 219 ? 49.752 -26.315 48.748 1.00 29.52 218 ASP D N 1
ATOM 10521 C CA . ASP E 1 219 ? 48.544 -25.508 48.650 1.00 29.06 218 ASP D CA 1
ATOM 10522 C C . ASP E 1 219 ? 47.430 -26.263 49.329 1.00 28.64 218 ASP D C 1
ATOM 10523 O O . ASP E 1 219 ? 47.314 -27.485 49.186 1.00 28.77 218 ASP D O 1
ATOM 10528 N N . GLN E 1 220 ? 46.618 -25.537 50.088 1.00 28.62 219 GLN D N 1
ATOM 10529 C CA . GLN E 1 220 ? 45.533 -26.152 50.843 1.00 28.32 219 GLN D CA 1
ATOM 10530 C C . GLN E 1 220 ? 44.342 -25.209 50.972 1.00 28.34 219 GLN D C 1
ATOM 10531 O O . GLN E 1 220 ? 44.483 -24.081 51.439 1.00 28.44 219 GLN D O 1
ATOM 10537 N N . GLY E 1 221 ? 43.174 -25.680 50.550 1.00 28.25 220 GLY D N 1
ATOM 10538 C CA . GLY E 1 221 ? 41.940 -24.926 50.732 1.00 28.91 220 GLY D CA 1
ATOM 10539 C C . GLY E 1 221 ? 41.390 -25.121 52.135 1.00 29.35 220 GLY D C 1
ATOM 10540 O O . GLY E 1 221 ? 41.345 -26.239 52.647 1.00 28.94 220 GLY D O 1
ATOM 10541 N N . LYS E 1 222 ? 40.956 -24.028 52.750 1.00 30.40 221 LYS D N 1
ATOM 10542 C CA . LYS E 1 222 ? 40.410 -24.071 54.113 1.00 31.23 221 LYS D CA 1
ATOM 10543 C C . LYS E 1 222 ? 39.023 -24.711 54.221 1.00 31.26 221 LYS D C 1
ATOM 10544 O O . LYS E 1 222 ? 38.635 -25.170 55.309 1.00 31.24 221 LYS D O 1
ATOM 10550 N N . ALA E 1 223 ? 38.281 -24.733 53.110 1.00 31.20 222 ALA D N 1
ATOM 10551 C CA . ALA E 1 223 ? 36.928 -25.313 53.068 1.00 31.28 222 ALA D CA 1
ATOM 10552 C C . ALA E 1 223 ? 36.935 -26.802 52.700 1.00 31.65 222 ALA D C 1
ATOM 10553 O O . ALA E 1 223 ? 35.884 -27.426 52.530 1.00 31.34 222 ALA D O 1
ATOM 10555 N N . ASP E 1 224 ? 38.136 -27.356 52.576 1.00 32.08 223 ASP D N 1
ATOM 10556 C CA . ASP E 1 224 ? 38.340 -28.770 52.266 1.00 32.73 223 ASP D CA 1
ATOM 10557 C C . ASP E 1 224 ? 37.737 -29.611 53.385 1.00 33.15 223 ASP D C 1
ATOM 10558 O O . ASP E 1 224 ? 38.135 -29.484 54.538 1.00 33.61 223 ASP D O 1
ATOM 10563 N N . SER E 1 225 ? 36.787 -30.476 53.050 1.00 33.92 224 SER D N 1
ATOM 10564 C CA . SER E 1 225 ? 36.074 -31.245 54.072 1.00 34.73 224 SER D CA 1
ATOM 10565 C C . SER E 1 225 ? 36.922 -32.352 54.720 1.00 35.20 224 SER D C 1
ATOM 10566 O O . SER E 1 225 ? 36.484 -33.005 55.673 1.00 34.98 224 SER D O 1
ATOM 10569 N N . PHE E 1 226 ? 38.141 -32.545 54.214 1.00 35.31 225 PHE D N 1
ATOM 10570 C CA . PHE E 1 226 ? 39.031 -33.588 54.719 1.00 35.30 225 PHE D CA 1
ATOM 10571 C C . PHE E 1 226 ? 40.165 -33.018 55.561 1.00 35.29 225 PHE D C 1
ATOM 10572 O O . PHE E 1 226 ? 40.988 -33.767 56.103 1.00 35.11 225 PHE D O 1
ATOM 10580 N N . LEU E 1 227 ? 40.179 -31.696 55.684 1.00 35.22 226 LEU D N 1
ATOM 10581 C CA . LEU E 1 227 ? 41.280 -30.971 56.301 1.00 35.79 226 LEU D CA 1
ATOM 10582 C C . LEU E 1 227 ? 41.634 -31.429 57.722 1.00 36.20 226 LEU D C 1
ATOM 10583 O O . LEU E 1 227 ? 42.792 -31.754 58.002 1.00 35.73 226 LEU D O 1
ATOM 10588 N N . GLU E 1 228 ? 40.631 -31.484 58.597 1.00 36.60 227 GLU D N 1
ATOM 10589 C CA . GLU E 1 228 ? 40.875 -31.683 60.023 1.00 37.25 227 GLU D CA 1
ATOM 10590 C C . GLU E 1 228 ? 41.253 -33.100 60.442 1.00 37.12 227 GLU D C 1
ATOM 10591 O O . GLU E 1 228 ? 42.055 -33.275 61.360 1.00 37.13 227 GLU D O 1
ATOM 10597 N N . LYS E 1 229 ? 40.667 -34.104 59.791 1.00 37.00 228 LYS D N 1
ATOM 10598 C CA . LYS E 1 229 ? 40.905 -35.501 60.156 1.00 37.15 228 LYS D CA 1
ATOM 10599 C C . LYS E 1 229 ? 41.750 -36.279 59.135 1.00 37.35 228 LYS D C 1
ATOM 10600 O O . LYS E 1 229 ? 42.280 -37.347 59.450 1.00 37.25 228 LYS D O 1
ATOM 10606 N N . GLY E 1 230 ? 41.883 -35.739 57.924 1.00 37.49 229 GLY D N 1
ATOM 10607 C CA . GLY E 1 230 ? 42.539 -36.462 56.836 1.00 37.51 229 GLY D CA 1
ATOM 10608 C C . GLY E 1 230 ? 43.815 -35.871 56.269 1.00 37.38 229 GLY D C 1
ATOM 10609 O O . GLY E 1 230 ? 44.647 -36.599 55.736 1.00 37.84 229 GLY D O 1
ATOM 10610 N N . LEU E 1 231 ? 43.983 -34.560 56.392 1.00 37.30 230 LEU D N 1
ATOM 10611 C CA . LEU E 1 231 ? 45.091 -33.866 55.733 1.00 37.30 230 LEU D CA 1
ATOM 10612 C C . LEU E 1 231 ? 46.093 -33.262 56.721 1.00 37.57 230 LEU D C 1
ATOM 10613 O O . LEU E 1 231 ? 47.237 -33.727 56.813 1.00 37.56 230 LEU D O 1
ATOM 10618 N N . ARG E 1 232 ? 45.659 -32.232 57.448 1.00 37.64 231 ARG D N 1
ATOM 10619 C CA . ARG E 1 232 ? 46.410 -31.678 58.587 1.00 37.83 231 ARG D CA 1
ATOM 10620 C C . ARG E 1 232 ? 47.846 -31.247 58.257 1.00 37.59 231 ARG D C 1
ATOM 10621 O O . ARG E 1 232 ? 48.793 -31.737 58.883 1.00 37.44 231 ARG D O 1
ATOM 10629 N N . PRO E 1 233 ? 48.008 -30.300 57.308 1.00 37.45 232 PRO D N 1
ATOM 10630 C CA . PRO E 1 233 ? 49.334 -29.852 56.863 1.00 37.57 232 PRO D CA 1
ATOM 10631 C C . PRO E 1 233 ? 50.237 -29.293 57.980 1.00 37.78 232 PRO D C 1
ATOM 10632 O O . PRO E 1 233 ? 51.458 -29.207 57.792 1.00 37.58 232 PRO D O 1
ATOM 10636 N N . TRP E 1 234 ? 49.637 -28.911 59.111 1.00 37.87 233 TRP D N 1
ATOM 10637 C CA . TRP E 1 234 ? 50.372 -28.364 60.264 1.00 38.06 233 TRP D CA 1
ATOM 10638 C C . TRP E 1 234 ? 51.305 -29.404 60.898 1.00 38.24 233 TRP D C 1
ATOM 10639 O O . TRP E 1 234 ? 52.343 -29.053 61.465 1.00 38.39 233 TRP D O 1
ATOM 10650 N N . LEU E 1 235 ? 50.932 -30.677 60.794 1.00 38.40 234 LEU D N 1
ATOM 10651 C CA . LEU E 1 235 ? 51.767 -31.774 61.282 1.00 38.57 234 LEU D CA 1
ATOM 10652 C C . LEU E 1 235 ? 53.107 -31.865 60.528 1.00 39.00 234 LEU D C 1
ATOM 10653 O O . LEU E 1 235 ? 54.130 -32.260 61.110 1.00 38.79 234 LEU D O 1
ATOM 10658 N N . PHE E 1 236 ? 53.103 -31.482 59.246 1.00 39.15 235 PHE D N 1
ATOM 10659 C CA . PHE E 1 236 ? 54.341 -31.422 58.460 1.00 39.19 235 PHE D CA 1
ATOM 10660 C C . PHE E 1 236 ? 55.158 -30.176 58.792 1.00 39.57 235 PHE D C 1
ATOM 10661 O O . PHE E 1 236 ? 56.395 -30.214 58.770 1.00 39.34 235 PHE D O 1
ATOM 10669 N N . GLU E 1 237 ? 54.463 -29.073 59.078 1.00 40.06 236 GLU D N 1
ATOM 10670 C CA . GLU E 1 237 ? 55.116 -27.844 59.528 1.00 40.72 236 GLU D CA 1
ATOM 10671 C C . GLU E 1 237 ? 55.938 -28.141 60.770 1.00 40.67 236 GLU D C 1
ATOM 10672 O O . GLU E 1 237 ? 57.071 -27.681 60.895 1.00 40.45 236 GLU D O 1
ATOM 10678 N N . GLU E 1 238 ? 55.346 -28.931 61.667 1.00 40.92 237 GLU D N 1
ATOM 10679 C CA . GLU E 1 238 ? 55.969 -29.327 62.925 1.00 41.28 237 GLU D CA 1
ATOM 10680 C C . GLU E 1 238 ? 57.109 -30.306 62.697 1.00 41.36 237 GLU D C 1
ATOM 10681 O O . GLU E 1 238 ? 58.172 -30.168 63.300 1.00 41.30 237 GLU D O 1
ATOM 10687 N N . ALA E 1 239 ? 56.882 -31.284 61.817 1.00 41.47 238 ALA D N 1
ATOM 10688 C CA . ALA E 1 239 ? 57.848 -32.352 61.568 1.00 41.44 238 ALA D CA 1
ATOM 10689 C C . ALA E 1 239 ? 59.190 -31.829 61.053 1.00 41.21 238 ALA D C 1
ATOM 10690 O O . ALA E 1 239 ? 60.235 -32.413 61.339 1.00 41.36 238 ALA D O 1
ATOM 10692 N N . ILE E 1 240 ? 59.151 -30.716 60.325 1.00 41.18 239 ILE D N 1
ATOM 10693 C CA . ILE E 1 240 ? 60.348 -30.130 59.715 1.00 41.13 239 ILE D CA 1
ATOM 10694 C C . ILE E 1 240 ? 61.028 -29.086 60.609 1.00 41.22 239 ILE D C 1
ATOM 10695 O O . ILE E 1 240 ? 62.015 -28.464 60.205 1.00 41.10 239 ILE D O 1
ATOM 10700 N N . LYS E 1 241 ? 60.494 -28.893 61.814 1.00 41.45 240 LYS D N 1
ATOM 10701 C CA . LYS E 1 241 ? 61.079 -27.950 62.776 1.00 41.51 240 LYS D CA 1
ATOM 10702 C C . LYS E 1 241 ? 62.475 -28.430 63.172 1.00 41.42 240 LYS D C 1
ATOM 10703 O O . LYS E 1 241 ? 62.656 -29.584 63.576 1.00 41.57 240 LYS D O 1
ATOM 10709 N N . GLY E 1 242 ? 63.456 -27.544 63.029 1.00 41.31 241 GLY D N 1
ATOM 10710 C CA . GLY E 1 242 ? 64.849 -27.878 63.300 1.00 41.56 241 GLY D CA 1
ATOM 10711 C C . GLY E 1 242 ? 65.590 -28.498 62.124 1.00 41.77 241 GLY D C 1
ATOM 10712 O O . GLY E 1 242 ? 66.728 -28.956 62.279 1.00 41.76 241 GLY D O 1
ATOM 10713 N N . THR E 1 243 ? 64.942 -28.536 60.957 1.00 41.95 242 THR D N 1
ATOM 10714 C CA . THR E 1 243 ? 65.570 -29.023 59.720 1.00 42.05 242 THR D CA 1
ATOM 10715 C C . THR E 1 243 ? 65.729 -27.868 58.725 1.00 42.04 242 THR D C 1
ATOM 10716 O O . THR E 1 243 ? 65.099 -26.814 58.875 1.00 42.13 242 THR D O 1
ATOM 10720 N N . ASP E 1 244 ? 66.569 -28.084 57.712 1.00 41.98 243 ASP D N 1
ATOM 10721 C CA . ASP E 1 244 ? 66.795 -27.118 56.630 1.00 41.92 243 ASP D CA 1
ATOM 10722 C C . ASP E 1 244 ? 65.779 -27.242 55.483 1.00 41.16 243 ASP D C 1
ATOM 10723 O O . ASP E 1 244 ? 65.979 -26.679 54.408 1.00 41.18 243 ASP D O 1
ATOM 10728 N N . ILE E 1 245 ? 64.697 -27.981 55.713 1.00 40.45 244 ILE D N 1
ATOM 10729 C CA . ILE E 1 245 ? 63.660 -28.166 54.696 1.00 39.64 244 ILE D CA 1
ATOM 10730 C C . ILE E 1 245 ? 62.782 -26.921 54.542 1.00 39.29 244 ILE D C 1
ATOM 10731 O O . ILE E 1 245 ? 62.070 -26.542 55.469 1.00 39.12 244 ILE D O 1
ATOM 10736 N N . GLY E 1 246 ? 62.835 -26.301 53.366 1.00 38.67 245 GLY D N 1
ATOM 10737 C CA . GLY E 1 246 ? 61.984 -25.158 53.050 1.00 38.29 245 GLY D CA 1
ATOM 10738 C C . GLY E 1 246 ? 60.537 -25.594 52.906 1.00 37.83 245 GLY D C 1
ATOM 10739 O O . GLY E 1 246 ? 60.265 -26.751 52.589 1.00 37.92 245 GLY D O 1
ATOM 10740 N N . LEU E 1 247 ? 59.611 -24.679 53.189 1.00 37.51 246 LEU D N 1
ATOM 10741 C CA . LEU E 1 247 ? 58.177 -24.936 53.021 1.00 36.86 246 LEU D CA 1
ATOM 10742 C C . LEU E 1 247 ? 57.409 -23.662 52.711 1.00 36.74 246 LEU D C 1
ATOM 10743 O O . LEU E 1 247 ? 57.450 -22.695 53.479 1.00 36.68 246 LEU D O 1
ATOM 10748 N N . THR E 1 248 ? 56.720 -23.677 51.574 1.00 35.97 247 THR D N 1
ATOM 10749 C CA . THR E 1 248 ? 55.786 -22.631 51.220 1.00 35.52 247 THR D CA 1
ATOM 10750 C C . THR E 1 248 ? 54.401 -23.251 51.290 1.00 35.25 247 THR D C 1
ATOM 10751 O O . THR E 1 248 ? 53.936 -23.877 50.327 1.00 35.23 247 THR D O 1
ATOM 10755 N N . LEU E 1 249 ? 53.773 -23.102 52.453 1.00 34.34 248 LEU D N 1
ATOM 10756 C CA . LEU E 1 249 ? 52.424 -23.596 52.689 1.00 34.13 248 LEU D CA 1
ATOM 10757 C C . LEU E 1 249 ? 51.416 -22.451 52.618 1.00 33.75 248 LEU D C 1
ATOM 10758 O O . LEU E 1 249 ? 51.454 -21.521 53.424 1.00 33.73 248 LEU D O 1
ATOM 10763 N N . ARG E 1 250 ? 50.528 -22.524 51.634 1.00 33.08 249 ARG D N 1
ATOM 10764 C CA . ARG E 1 250 ? 49.504 -21.513 51.458 1.00 32.60 249 ARG D CA 1
ATOM 10765 C C . ARG E 1 250 ? 48.150 -22.114 51.798 1.00 32.36 249 ARG D C 1
ATOM 10766 O O . ARG E 1 250 ? 47.776 -23.182 51.286 1.00 32.41 249 ARG D O 1
ATOM 10782 N N . HIS E 1 252 ? 44.239 -21.407 51.674 1.00 30.46 251 HIS D N 1
ATOM 10783 C CA . HIS E 1 252 ? 43.341 -20.559 50.892 1.00 29.93 251 HIS D CA 1
ATOM 10784 C C . HIS E 1 252 ? 41.901 -20.583 51.376 1.00 29.90 251 HIS D C 1
ATOM 10785 O O . HIS E 1 252 ? 41.266 -21.631 51.412 1.00 30.01 251 HIS D O 1
ATOM 10792 N N . ASP E 1 253 ? 41.395 -19.405 51.734 1.00 30.66 252 ASP D N 1
ATOM 10793 C CA . ASP E 1 253 ? 39.984 -19.234 52.108 1.00 30.83 252 ASP D CA 1
ATOM 10794 C C . ASP E 1 253 ? 39.070 -19.708 50.991 1.00 30.71 252 ASP D C 1
ATOM 10795 O O . ASP E 1 253 ? 39.369 -19.497 49.814 1.00 30.59 252 ASP D O 1
ATOM 10800 N N . ARG E 1 254 ? 37.967 -20.346 51.379 1.00 30.39 253 ARG D N 1
ATOM 10801 C CA . ARG E 1 254 ? 36.878 -20.754 50.473 1.00 30.86 253 ARG D CA 1
ATOM 10802 C C . ARG E 1 254 ? 37.158 -21.933 49.527 1.00 29.47 253 ARG D C 1
ATOM 10803 O O . ARG E 1 254 ? 36.213 -22.524 49.010 1.00 29.40 253 ARG D O 1
ATOM 10811 N N . TYR E 1 255 ? 38.428 -22.271 49.295 1.00 28.15 254 TYR D N 1
ATOM 10812 C CA . TYR E 1 255 ? 38.761 -23.367 48.372 1.00 27.06 254 TYR D CA 1
ATOM 10813 C C . TYR E 1 255 ? 38.544 -24.732 49.024 1.00 26.86 254 TYR D C 1
ATOM 10814 O O . TYR E 1 255 ? 38.725 -24.893 50.242 1.00 26.29 254 TYR D O 1
ATOM 10823 N N . ASP E 1 256 ? 38.131 -25.705 48.216 1.00 26.34 255 ASP D N 1
ATOM 10824 C CA . ASP E 1 256 ? 37.826 -27.065 48.693 1.00 26.28 255 ASP D CA 1
ATOM 10825 C C . ASP E 1 256 ? 38.838 -28.118 48.178 1.00 26.01 255 ASP D C 1
ATOM 10826 O O . ASP E 1 256 ? 39.918 -27.762 47.721 1.00 26.30 255 ASP D O 1
ATOM 10831 N N . HIS E 1 257 ? 38.476 -29.400 48.247 1.00 25.85 256 HIS D N 1
ATOM 10832 C CA . HIS E 1 257 ? 39.349 -30.521 47.856 1.00 25.67 256 HIS D CA 1
ATOM 10833 C C . HIS E 1 257 ? 39.422 -30.787 46.338 1.00 25.54 256 HIS D C 1
ATOM 10834 O O . HIS E 1 257 ? 40.284 -31.534 45.871 1.00 25.72 256 HIS D O 1
ATOM 10841 N N . SER E 1 258 ? 38.525 -30.159 45.581 1.00 25.34 257 SER D N 1
ATOM 10842 C CA . SER E 1 258 ? 38.245 -30.519 44.187 1.00 24.65 257 SER D CA 1
ATOM 10843 C C . SER E 1 258 ? 39.247 -30.024 43.159 1.00 24.35 257 SER D C 1
ATOM 10844 O O . SER E 1 258 ? 40.183 -29.294 43.476 1.00 24.35 257 SER D O 1
ATOM 10847 N N . TYR E 1 259 ? 39.011 -30.418 41.912 1.00 24.00 258 TYR D N 1
ATOM 10848 C CA . TYR E 1 259 ? 39.809 -29.964 40.787 1.00 23.38 258 TYR D CA 1
ATOM 10849 C C . TYR E 1 259 ? 39.606 -28.480 40.439 1.00 22.73 258 TYR D C 1
ATOM 10850 O O . TYR E 1 259 ? 40.376 -27.920 39.678 1.00 22.35 258 TYR D O 1
ATOM 10859 N N . TYR E 1 260 ? 38.587 -27.850 41.031 1.00 22.34 259 TYR D N 1
ATOM 10860 C CA . TYR E 1 260 ? 38.358 -26.414 40.870 1.00 22.01 259 TYR D CA 1
ATOM 10861 C C . TYR E 1 260 ? 39.431 -25.638 41.623 1.00 22.05 259 TYR D C 1
ATOM 10862 O O . TYR E 1 260 ? 39.841 -24.554 41.193 1.00 22.02 259 TYR D O 1
ATOM 10871 N N . PHE E 1 261 ? 39.848 -26.206 42.756 1.00 21.98 260 PHE D N 1
ATOM 10872 C CA . PHE E 1 261 ? 40.956 -25.710 43.568 1.00 22.33 260 PHE D CA 1
ATOM 10873 C C . PHE E 1 261 ? 42.302 -26.013 42.888 1.00 22.44 260 PHE D C 1
ATOM 10874 O O . PHE E 1 261 ? 43.144 -25.118 42.738 1.00 22.34 260 PHE D O 1
ATOM 10882 N N . ILE E 1 262 ? 42.491 -27.270 42.488 1.00 22.69 261 ILE D N 1
ATOM 10883 C CA . ILE E 1 262 ? 43.744 -27.709 41.843 1.00 23.05 261 ILE D CA 1
ATOM 10884 C C . ILE E 1 262 ? 44.069 -26.901 40.584 1.00 23.19 261 ILE D C 1
ATOM 10885 O O . ILE E 1 262 ? 45.183 -26.379 40.447 1.00 24.03 261 ILE D O 1
ATOM 10890 N N . SER E 1 263 ? 43.097 -26.786 39.675 1.00 23.23 262 SER D N 1
ATOM 10891 C CA . SER E 1 263 ? 43.279 -26.011 38.437 1.00 22.97 262 SER D CA 1
ATOM 10892 C C . SER E 1 263 ? 43.569 -24.532 38.692 1.00 22.94 262 SER D C 1
ATOM 10893 O O . SER E 1 263 ? 44.226 -23.882 37.874 1.00 22.73 262 SER D O 1
ATOM 10896 N N . THR E 1 264 ? 43.046 -23.989 39.794 1.00 22.63 263 THR D N 1
ATOM 10897 C CA . THR E 1 264 ? 43.290 -22.583 40.133 1.00 22.83 263 THR D CA 1
ATOM 10898 C C . THR E 1 264 ? 44.779 -22.323 40.379 1.00 23.11 263 THR D C 1
ATOM 10899 O O . THR E 1 264 ? 45.324 -21.317 39.937 1.00 23.47 263 THR D O 1
ATOM 10903 N N . PHE E 1 265 ? 45.423 -23.244 41.087 1.00 23.85 264 PHE D N 1
ATOM 10904 C CA . PHE E 1 265 ? 46.805 -23.068 41.505 1.00 24.36 264 PHE D CA 1
ATOM 10905 C C . PHE E 1 265 ? 47.810 -23.884 40.699 1.00 24.70 264 PHE D C 1
ATOM 10906 O O . PHE E 1 265 ? 48.997 -23.881 40.999 1.00 25.21 264 PHE D O 1
ATOM 10922 N N . ASP E 1 267 ? 49.042 -23.438 37.579 1.00 25.48 266 ASP D N 1
ATOM 10923 C CA . ASP E 1 267 ? 50.108 -22.636 36.959 1.00 25.81 266 ASP D CA 1
ATOM 10924 C C . ASP E 1 267 ? 51.255 -22.321 37.918 1.00 26.08 266 ASP D C 1
ATOM 10925 O O . ASP E 1 267 ? 52.414 -22.335 37.507 1.00 26.28 266 ASP D O 1
ATOM 10930 N N . ASP E 1 268 ? 50.929 -22.052 39.185 1.00 26.13 267 ASP D N 1
ATOM 10931 C CA . ASP E 1 268 ? 51.932 -21.802 40.234 1.00 26.64 267 ASP D CA 1
ATOM 10932 C C . ASP E 1 268 ? 52.850 -23.002 40.437 1.00 26.58 267 ASP D C 1
ATOM 10933 O O . ASP E 1 268 ? 54.061 -22.849 40.594 1.00 26.74 267 ASP D O 1
ATOM 10938 N N . HIS E 1 269 ? 52.257 -24.190 40.456 1.00 26.54 268 HIS D N 1
ATOM 10939 C CA . HIS E 1 269 ? 53.008 -25.419 40.639 1.00 26.72 268 HIS D CA 1
ATOM 10940 C C . HIS E 1 269 ? 53.913 -25.723 39.444 1.00 26.90 268 HIS D C 1
ATOM 10941 O O . HIS E 1 269 ? 55.070 -26.108 39.626 1.00 26.71 268 HIS D O 1
ATOM 10948 N N . LEU E 1 270 ? 53.396 -25.528 38.230 1.00 26.87 269 LEU D N 1
ATOM 10949 C CA . LEU E 1 270 ? 54.181 -25.783 37.024 1.00 26.70 269 LEU D CA 1
ATOM 10950 C C . LEU E 1 270 ? 55.354 -24.803 36.945 1.00 27.46 269 LEU D C 1
ATOM 10951 O O . LEU E 1 270 ? 56.488 -25.215 36.702 1.00 27.28 269 LEU D O 1
ATOM 10956 N N . LYS E 1 271 ? 55.076 -23.522 37.190 1.00 28.24 270 LYS D N 1
ATOM 10957 C CA . LYS E 1 271 ? 56.113 -22.486 37.253 1.00 29.24 270 LYS D CA 1
ATOM 10958 C C . LYS E 1 271 ? 57.154 -22.804 38.332 1.00 29.94 270 LYS D C 1
ATOM 10959 O O . LYS E 1 271 ? 58.355 -22.607 38.123 1.00 29.91 270 LYS D O 1
ATOM 10965 N N . TRP E 1 272 ? 56.683 -23.319 39.468 1.00 30.55 271 TRP D N 1
ATOM 10966 C CA . TRP E 1 272 ? 57.552 -23.716 40.572 1.00 31.39 271 TRP D CA 1
ATOM 10967 C C . TRP E 1 272 ? 58.551 -24.778 40.105 1.00 31.74 271 TRP D C 1
ATOM 10968 O O . TRP E 1 272 ? 59.765 -24.607 40.258 1.00 31.90 271 TRP D O 1
ATOM 10979 N N . HIS E 1 273 ? 58.029 -25.853 39.514 1.00 31.76 272 HIS D N 1
ATOM 10980 C CA . HIS E 1 273 ? 58.847 -26.971 39.057 1.00 31.88 272 HIS D CA 1
ATOM 10981 C C . HIS E 1 273 ? 59.743 -26.604 37.881 1.00 32.28 272 HIS D C 1
ATOM 10982 O O . HIS E 1 273 ? 60.901 -27.001 37.857 1.00 32.36 272 HIS D O 1
ATOM 10989 N N . ALA E 1 274 ? 59.221 -25.824 36.934 1.00 32.68 273 ALA D N 1
ATOM 10990 C CA . ALA E 1 274 ? 60.014 -25.347 35.788 1.00 33.45 273 ALA D CA 1
ATOM 10991 C C . ALA E 1 274 ? 61.237 -24.531 36.212 1.00 34.13 273 ALA D C 1
ATOM 10992 O O . ALA E 1 274 ? 62.290 -24.586 35.568 1.00 33.59 273 ALA D O 1
ATOM 10994 N N . GLU E 1 275 ? 61.078 -23.771 37.295 1.00 34.98 274 GLU D N 1
ATOM 10995 C CA . GLU E 1 275 ? 62.143 -22.934 37.835 1.00 36.34 274 GLU D CA 1
ATOM 10996 C C . GLU E 1 275 ? 63.284 -23.816 38.358 1.00 36.17 274 GLU D C 1
ATOM 10997 O O . GLU E 1 275 ? 64.458 -23.597 38.035 1.00 36.41 274 GLU D O 1
ATOM 11003 N N . ARG E 1 276 ? 62.911 -24.836 39.122 1.00 36.29 275 ARG D N 1
ATOM 11004 C CA . ARG E 1 276 ? 63.839 -25.725 39.817 1.00 36.44 275 ARG D CA 1
ATOM 11005 C C . ARG E 1 276 ? 64.383 -26.870 38.955 1.00 37.22 275 ARG D C 1
ATOM 11006 O O . ARG E 1 276 ? 65.427 -27.452 39.268 1.00 37.36 275 ARG D O 1
ATOM 11014 N N . LEU E 1 277 ? 63.677 -27.189 37.872 1.00 37.44 276 LEU D N 1
ATOM 11015 C CA . LEU E 1 277 ? 64.118 -28.233 36.954 1.00 37.95 276 LEU D CA 1
ATOM 11016 C C . LEU E 1 277 ? 65.351 -27.802 36.174 1.00 38.56 276 LEU D C 1
ATOM 11017 O O . LEU E 1 277 ? 66.250 -28.609 35.946 1.00 38.78 276 LEU D O 1
ATOM 11022 N N . GLY E 1 278 ? 65.388 -26.529 35.786 1.00 39.20 277 GLY D N 1
ATOM 11023 C CA . GLY E 1 278 ? 66.497 -25.974 35.012 1.00 40.34 277 GLY D CA 1
ATOM 11024 C C . GLY E 1 278 ? 66.487 -26.452 33.569 1.00 40.82 277 GLY D C 1
ATOM 11025 O O . GLY E 1 278 ? 67.463 -26.289 32.832 1.00 41.16 277 GLY D O 1
ATOM 11035 N N . ASN F 1 3 ? -16.411 -0.666 66.942 1.00 46.71 2 ASN F N 1
ATOM 11036 C CA . ASN F 1 3 ? -16.007 -1.910 67.584 1.00 44.76 2 ASN F CA 1
ATOM 11037 C C . ASN F 1 3 ? -14.486 -2.023 67.485 1.00 43.12 2 ASN F C 1
ATOM 11038 O O . ASN F 1 3 ? -13.929 -1.970 66.390 1.00 42.87 2 ASN F O 1
ATOM 11043 N N . ILE F 1 4 ? -13.816 -2.143 68.628 1.00 40.90 3 ILE F N 1
ATOM 11044 C CA . ILE F 1 4 ? -12.350 -2.191 68.662 1.00 39.06 3 ILE F CA 1
ATOM 11045 C C . ILE F 1 4 ? -11.865 -3.640 68.706 1.00 37.87 3 ILE F C 1
ATOM 11046 O O . ILE F 1 4 ? -12.076 -4.355 69.687 1.00 37.22 3 ILE F O 1
ATOM 11051 N N . ILE F 1 5 ? -11.226 -4.064 67.622 1.00 36.30 4 ILE F N 1
ATOM 11052 C CA . ILE F 1 5 ? -10.775 -5.451 67.477 1.00 34.87 4 ILE F CA 1
ATOM 11053 C C . ILE F 1 5 ? -9.485 -5.701 68.268 1.00 34.12 4 ILE F C 1
ATOM 11054 O O . ILE F 1 5 ? -9.312 -6.774 68.865 1.00 34.02 4 ILE F O 1
ATOM 11059 N N . SER F 1 6 ? -8.593 -4.710 68.269 1.00 32.60 5 SER F N 1
ATOM 11060 C CA . SER F 1 6 ? -7.314 -4.804 68.974 1.00 31.55 5 SER F CA 1
ATOM 11061 C C . SER F 1 6 ? -6.624 -3.460 69.123 1.00 30.68 5 SER F C 1
ATOM 11062 O O . SER F 1 6 ? -6.856 -2.539 68.348 1.00 30.40 5 SER F O 1
ATOM 11065 N N . GLN F 1 7 ? -5.775 -3.375 70.141 1.00 30.07 6 GLN F N 1
ATOM 11066 C CA . GLN F 1 7 ? -4.926 -2.227 70.412 1.00 29.55 6 GLN F CA 1
ATOM 11067 C C . GLN F 1 7 ? -3.581 -2.776 70.863 1.00 28.64 6 GLN F C 1
ATOM 11068 O O . GLN F 1 7 ? -3.522 -3.554 71.808 1.00 28.71 6 GLN F O 1
ATOM 11074 N N . ASN F 1 8 ? -2.507 -2.386 70.188 1.00 27.45 7 ASN F N 1
ATOM 11075 C CA . ASN F 1 8 ? -1.164 -2.844 70.564 1.00 26.25 7 ASN F CA 1
ATOM 11076 C C . ASN F 1 8 ? -0.207 -1.674 70.558 1.00 25.77 7 ASN F C 1
ATOM 11077 O O . ASN F 1 8 ? -0.187 -0.880 69.604 1.00 25.56 7 ASN F O 1
ATOM 11082 N N . THR F 1 9 ? 0.599 -1.573 71.609 1.00 25.23 8 THR F N 1
ATOM 11083 C CA . THR F 1 9 ? 1.570 -0.481 71.706 1.00 25.26 8 THR F CA 1
ATOM 11084 C C . THR F 1 9 ? 2.779 -0.748 70.799 1.00 25.34 8 THR F C 1
ATOM 11085 O O . THR F 1 9 ? 3.369 -1.841 70.834 1.00 25.51 8 THR F O 1
ATOM 11089 N N . ALA F 1 10 ? 3.124 0.261 69.997 1.00 25.12 9 ALA F N 1
ATOM 11090 C CA . ALA F 1 10 ? 4.224 0.211 69.041 1.00 25.17 9 ALA F CA 1
ATOM 11091 C C . ALA F 1 10 ? 4.804 1.607 68.920 1.00 25.21 9 ALA F C 1
ATOM 11092 O O . ALA F 1 10 ? 4.088 2.557 68.596 1.00 25.29 9 ALA F O 1
ATOM 11094 N N . PHE F 1 11 ? 6.101 1.721 69.188 1.00 25.47 10 PHE F N 1
ATOM 11095 C CA . PHE F 1 11 ? 6.813 3.000 69.190 1.00 25.95 10 PHE F CA 1
ATOM 11096 C C . PHE F 1 11 ? 6.081 4.099 69.997 1.00 26.76 10 PHE F C 1
ATOM 11097 O O . PHE F 1 11 ? 5.985 5.251 69.565 1.00 26.92 10 PHE F O 1
ATOM 11105 N N . GLY F 1 12 ? 5.543 3.722 71.158 1.00 27.25 11 GLY F N 1
ATOM 11106 C CA . GLY F 1 12 ? 4.912 4.691 72.064 1.00 27.90 11 GLY F CA 1
ATOM 11107 C C . GLY F 1 12 ? 3.469 5.028 71.741 1.00 28.44 11 GLY F C 1
ATOM 11108 O O . GLY F 1 12 ? 2.773 5.611 72.569 1.00 27.98 11 GLY F O 1
ATOM 11109 N N . GLY F 1 13 ? 3.032 4.669 70.530 1.00 28.65 12 GLY F N 1
ATOM 11110 C CA . GLY F 1 13 ? 1.665 4.895 70.087 1.00 28.73 12 GLY F CA 1
ATOM 11111 C C . GLY F 1 13 ? 0.824 3.636 70.086 1.00 29.16 12 GLY F C 1
ATOM 11112 O O . GLY F 1 13 ? 1.242 2.573 70.566 1.00 29.06 12 GLY F O 1
ATOM 11121 N N . GLN F 1 15 ? -1.390 1.022 67.767 1.00 27.63 14 GLN F N 1
ATOM 11122 C CA . GLN F 1 15 ? -1.872 0.471 66.520 1.00 26.59 14 GLN F CA 1
ATOM 11123 C C . GLN F 1 15 ? -3.163 -0.255 66.816 1.00 25.84 14 GLN F C 1
ATOM 11124 O O . GLN F 1 15 ? -3.164 -1.291 67.476 1.00 25.17 14 GLN F O 1
ATOM 11130 N N . GLY F 1 16 ? -4.263 0.307 66.328 1.00 25.77 15 GLY F N 1
ATOM 11131 C CA . GLY F 1 16 ? -5.570 -0.319 66.479 1.00 24.96 15 GLY F CA 1
ATOM 11132 C C . GLY F 1 16 ? -6.112 -0.943 65.217 1.00 24.59 15 GLY F C 1
ATOM 11133 O O . GLY F 1 16 ? -5.701 -0.601 64.111 1.00 24.45 15 GLY F O 1
ATOM 11134 N N . VAL F 1 17 ? -7.025 -1.890 65.401 1.00 24.48 16 VAL F N 1
ATOM 11135 C CA . VAL F 1 17 ? -7.810 -2.476 64.320 1.00 24.76 16 VAL F CA 1
ATOM 11136 C C . VAL F 1 17 ? -9.256 -2.258 64.771 1.00 24.98 16 VAL F C 1
ATOM 11137 O O . VAL F 1 17 ? -9.574 -2.429 65.949 1.00 24.97 16 VAL F O 1
ATOM 11141 N N . PHE F 1 18 ? -10.110 -1.828 63.851 1.00 25.46 17 PHE F N 1
ATOM 11142 C CA . PHE F 1 18 ? -11.478 -1.425 64.189 1.00 25.92 17 PHE F CA 1
ATOM 11143 C C . PHE F 1 18 ? -12.471 -1.973 63.186 1.00 26.87 17 PHE F C 1
ATOM 11144 O O . PHE F 1 18 ? -12.121 -2.229 62.030 1.00 26.48 17 PHE F O 1
ATOM 11152 N N . SER F 1 19 ? -13.711 -2.153 63.632 1.00 27.88 18 SER F N 1
ATOM 11153 C CA . SER F 1 19 ? -14.789 -2.539 62.731 1.00 29.13 18 SER F CA 1
ATOM 11154 C C . SER F 1 19 ? -16.001 -1.631 62.918 1.00 29.48 18 SER F C 1
ATOM 11155 O O . SER F 1 19 ? -16.164 -1.004 63.968 1.00 29.50 18 SER F O 1
ATOM 11158 N N . HIS F 1 20 ? -16.825 -1.543 61.875 1.00 29.93 19 HIS F N 1
ATOM 11159 C CA . HIS F 1 20 ? -18.025 -0.710 61.880 1.00 30.51 19 HIS F CA 1
ATOM 11160 C C . HIS F 1 20 ? -18.950 -1.189 60.771 1.00 31.29 19 HIS F C 1
ATOM 11161 O O . HIS F 1 20 ? -18.518 -1.897 59.861 1.00 31.76 19 HIS F O 1
ATOM 11168 N N . GLN F 1 21 ? -20.222 -0.810 60.849 1.00 32.39 20 GLN F N 1
ATOM 11169 C CA . GLN F 1 21 ? -21.162 -1.098 59.777 1.00 32.92 20 GLN F CA 1
ATOM 11170 C C . GLN F 1 21 ? -21.113 0.031 58.768 1.00 33.13 20 GLN F C 1
ATOM 11171 O O . GLN F 1 21 ? -21.322 1.200 59.110 1.00 32.65 20 GLN F O 1
ATOM 11177 N N . SER F 1 22 ? -20.808 -0.329 57.527 1.00 33.13 21 SER F N 1
ATOM 11178 C CA . SER F 1 22 ? -20.761 0.641 56.462 1.00 33.31 21 SER F CA 1
ATOM 11179 C C . SER F 1 22 ? -22.098 0.746 55.746 1.00 33.73 21 SER F C 1
ATOM 11180 O O . SER F 1 22 ? -22.649 -0.244 55.263 1.00 33.82 21 SER F O 1
ATOM 11183 N N . GLU F 1 23 ? -22.602 1.969 55.686 1.00 34.51 22 GLU F N 1
ATOM 11184 C CA . GLU F 1 23 ? -23.825 2.287 54.976 1.00 35.32 22 GLU F CA 1
ATOM 11185 C C . GLU F 1 23 ? -23.567 2.281 53.464 1.00 34.88 22 GLU F C 1
ATOM 11186 O O . GLU F 1 23 ? -24.309 1.654 52.700 1.00 34.75 22 GLU F O 1
ATOM 11192 N N . THR F 1 24 ? -22.505 2.977 53.054 1.00 34.24 23 THR F N 1
ATOM 11193 C CA . THR F 1 24 ? -22.105 3.066 51.649 1.00 33.58 23 THR F CA 1
ATOM 11194 C C . THR F 1 24 ? -21.740 1.699 51.048 1.00 33.06 23 THR F C 1
ATOM 11195 O O . THR F 1 24 ? -21.937 1.476 49.854 1.00 33.41 23 THR F O 1
ATOM 11199 N N . LEU F 1 25 ? -21.227 0.786 51.871 1.00 32.26 24 LEU F N 1
ATOM 11200 C CA . LEU F 1 25 ? -20.811 -0.538 51.385 1.00 31.52 24 LEU F CA 1
ATOM 11201 C C . LEU F 1 25 ? -21.757 -1.695 51.741 1.00 31.29 24 LEU F C 1
ATOM 11202 O O . LEU F 1 25 ? -21.547 -2.824 51.280 1.00 30.82 24 LEU F O 1
ATOM 11207 N N . LYS F 1 26 ? -22.781 -1.420 52.554 1.00 31.12 25 LYS F N 1
ATOM 11208 C CA . LYS F 1 26 ? -23.720 -2.454 53.027 1.00 30.97 25 LYS F CA 1
ATOM 11209 C C . LYS F 1 26 ? -22.968 -3.681 53.557 1.00 30.84 25 LYS F C 1
ATOM 11210 O O . LYS F 1 26 ? -23.303 -4.824 53.220 1.00 31.11 25 LYS F O 1
ATOM 11216 N N . SER F 1 27 ? -21.956 -3.420 54.387 1.00 30.65 26 SER F N 1
ATOM 11217 C CA . SER F 1 27 ? -20.991 -4.419 54.841 1.00 30.67 26 SER F CA 1
ATOM 11218 C C . SER F 1 27 ? -20.440 -4.082 56.216 1.00 30.59 26 SER F C 1
ATOM 11219 O O . SER F 1 27 ? -20.273 -2.909 56.547 1.00 30.18 26 SER F O 1
ATOM 11222 N N . GLU F 1 28 ? -20.136 -5.113 57.009 1.00 30.77 27 GLU F N 1
ATOM 11223 C CA . GLU F 1 28 ? -19.320 -4.902 58.196 1.00 30.70 27 GLU F CA 1
ATOM 11224 C C . GLU F 1 28 ? -17.882 -4.736 57.704 1.00 30.11 27 GLU F C 1
ATOM 11225 O O . GLU F 1 28 ? -17.348 -5.603 57.003 1.00 29.62 27 GLU F O 1
ATOM 11239 N N . THR F 1 30 ? -13.661 -3.549 58.227 1.00 27.24 29 THR F N 1
ATOM 11240 C CA . THR F 1 30 ? -12.508 -3.487 59.115 1.00 26.19 29 THR F CA 1
ATOM 11241 C C . THR F 1 30 ? -11.470 -2.490 58.599 1.00 25.56 29 THR F C 1
ATOM 11242 O O . THR F 1 30 ? -11.214 -2.400 57.395 1.00 25.09 29 THR F O 1
ATOM 11246 N N . PHE F 1 31 ? -10.878 -1.739 59.519 1.00 24.63 30 PHE F N 1
ATOM 11247 C CA . PHE F 1 31 ? -9.846 -0.769 59.155 1.00 24.27 30 PHE F CA 1
ATOM 11248 C C . PHE F 1 31 ? -8.832 -0.652 60.291 1.00 23.92 30 PHE F C 1
ATOM 11249 O O . PHE F 1 31 ? -9.122 -1.012 61.437 1.00 22.70 30 PHE F O 1
ATOM 11257 N N . ALA F 1 32 ? -7.640 -0.160 59.956 1.00 23.58 31 ALA F N 1
ATOM 11258 C CA . ALA F 1 32 ? -6.588 0.016 60.933 1.00 23.11 31 ALA F CA 1
ATOM 11259 C C . ALA F 1 32 ? -6.313 1.507 61.104 1.00 23.09 31 ALA F C 1
ATOM 11260 O O . ALA F 1 32 ? -6.433 2.278 60.154 1.00 22.56 31 ALA F O 1
ATOM 11262 N N . VAL F 1 33 ? -6.001 1.911 62.336 1.00 23.10 32 VAL F N 1
ATOM 11263 C CA . VAL F 1 33 ? -5.576 3.278 62.614 1.00 22.98 32 VAL F CA 1
ATOM 11264 C C . VAL F 1 33 ? -4.388 3.234 63.566 1.00 23.76 32 VAL F C 1
ATOM 11265 O O . VAL F 1 33 ? -4.452 2.596 64.618 1.00 23.71 32 VAL F O 1
ATOM 11269 N N . TYR F 1 34 ? -3.304 3.900 63.190 1.00 24.64 33 TYR F N 1
ATOM 11270 C CA . TYR F 1 34 ? -2.179 4.043 64.095 1.00 25.69 33 TYR F CA 1
ATOM 11271 C C . TYR F 1 34 ? -2.209 5.439 64.721 1.00 26.38 33 TYR F C 1
ATOM 11272 O O . TYR F 1 34 ? -2.226 6.442 64.014 1.00 26.54 33 TYR F O 1
ATOM 11281 N N . VAL F 1 35 ? -2.221 5.486 66.049 1.00 27.32 34 VAL F N 1
ATOM 11282 C CA . VAL F 1 35 ? -2.275 6.752 66.775 1.00 28.55 34 VAL F CA 1
ATOM 11283 C C . VAL F 1 35 ? -0.916 7.028 67.423 1.00 29.09 34 VAL F C 1
ATOM 11284 O O . VAL F 1 35 ? -0.518 6.326 68.353 1.00 28.91 34 VAL F O 1
ATOM 11288 N N . PRO F 1 36 ? -0.200 8.050 66.930 1.00 29.92 35 PRO F N 1
ATOM 11289 C CA . PRO F 1 36 ? 1.106 8.400 67.485 1.00 31.10 35 PRO F CA 1
ATOM 11290 C C . PRO F 1 36 ? 0.965 8.933 68.917 1.00 32.20 35 PRO F C 1
ATOM 11291 O O . PRO F 1 36 ? -0.118 9.415 69.282 1.00 32.18 35 PRO F O 1
ATOM 11295 N N . PRO F 1 37 ? 2.033 8.820 69.733 1.00 33.34 36 PRO F N 1
ATOM 11296 C CA . PRO F 1 37 ? 1.994 9.308 71.120 1.00 34.51 36 PRO F CA 1
ATOM 11297 C C . PRO F 1 37 ? 1.503 10.752 71.270 1.00 35.74 36 PRO F C 1
ATOM 11298 O O . PRO F 1 37 ? 0.815 11.053 72.240 1.00 36.13 36 PRO F O 1
ATOM 11302 N N . LYS F 1 38 ? 1.849 11.629 70.328 1.00 37.35 37 LYS F N 1
ATOM 11303 C CA . LYS F 1 38 ? 1.392 13.031 70.358 1.00 38.86 37 LYS F CA 1
ATOM 11304 C C . LYS F 1 38 ? -0.139 13.173 70.323 1.00 39.95 37 LYS F C 1
ATOM 11305 O O . LYS F 1 38 ? -0.722 13.945 71.098 1.00 40.02 37 LYS F O 1
ATOM 11311 N N . ALA F 1 39 ? -0.783 12.406 69.442 1.00 40.92 38 ALA F N 1
ATOM 11312 C CA . ALA F 1 39 ? -2.240 12.449 69.273 1.00 42.17 38 ALA F CA 1
ATOM 11313 C C . ALA F 1 39 ? -3.030 12.253 70.566 1.00 42.89 38 ALA F C 1
ATOM 11314 O O . ALA F 1 39 ? -4.202 12.608 70.631 1.00 43.06 38 ALA F O 1
ATOM 11316 N N . ILE F 1 40 ? -2.381 11.702 71.590 1.00 44.04 39 ILE F N 1
ATOM 11317 C CA . ILE F 1 40 ? -2.984 11.570 72.923 1.00 44.98 39 ILE F CA 1
ATOM 11318 C C . ILE F 1 40 ? -3.361 12.952 73.483 1.00 45.37 39 ILE F C 1
ATOM 11319 O O . ILE F 1 40 ? -4.413 13.119 74.120 1.00 45.67 39 ILE F O 1
ATOM 11324 N N . HIS F 1 41 ? -2.508 13.939 73.214 1.00 45.53 40 HIS F N 1
ATOM 11325 C CA . HIS F 1 41 ? -2.643 15.269 73.803 1.00 45.81 40 HIS F CA 1
ATOM 11326 C C . HIS F 1 41 ? -3.194 16.328 72.836 1.00 45.81 40 HIS F C 1
ATOM 11327 O O . HIS F 1 41 ? -3.797 17.315 73.265 1.00 46.11 40 HIS F O 1
ATOM 11334 N N . GLU F 1 42 ? -2.994 16.110 71.539 1.00 45.50 41 GLU F N 1
ATOM 11335 C CA . GLU F 1 42 ? -3.310 17.101 70.509 1.00 45.26 41 GLU F CA 1
ATOM 11336 C C . GLU F 1 42 ? -3.725 16.410 69.201 1.00 44.19 41 GLU F C 1
ATOM 11337 O O . GLU F 1 42 ? -3.124 15.409 68.829 1.00 44.40 41 GLU F O 1
ATOM 11343 N N . PRO F 1 43 ? -4.754 16.940 68.500 1.00 43.33 42 PRO F N 1
ATOM 11344 C CA . PRO F 1 43 ? -5.121 16.392 67.186 1.00 42.23 42 PRO F CA 1
ATOM 11345 C C . PRO F 1 43 ? -3.953 16.459 66.201 1.00 41.10 42 PRO F C 1
ATOM 11346 O O . PRO F 1 43 ? -3.256 17.478 66.131 1.00 41.07 42 PRO F O 1
ATOM 11350 N N . CYS F 1 44 ? -3.748 15.376 65.455 1.00 39.34 43 CYS F N 1
ATOM 11351 C CA . CYS F 1 44 ? -2.624 15.268 64.523 1.00 38.09 43 CYS F CA 1
ATOM 11352 C C . CYS F 1 44 ? -3.086 15.066 63.084 1.00 36.58 43 CYS F C 1
ATOM 11353 O O . CYS F 1 44 ? -4.176 14.539 62.861 1.00 36.41 43 CYS F O 1
ATOM 11356 N N . PRO F 1 45 ? -2.240 15.441 62.103 1.00 35.25 44 PRO F N 1
ATOM 11357 C CA . PRO F 1 45 ? -2.613 15.224 60.708 1.00 34.36 44 PRO F CA 1
ATOM 11358 C C . PRO F 1 45 ? -2.822 13.736 60.403 1.00 33.44 44 PRO F C 1
ATOM 11359 O O . PRO F 1 45 ? -2.240 12.869 61.072 1.00 33.26 44 PRO F O 1
ATOM 11363 N N . VAL F 1 46 ? -3.649 13.461 59.402 1.00 32.24 45 VAL F N 1
ATOM 11364 C CA . VAL F 1 46 ? -3.951 12.091 58.989 1.00 31.02 45 VAL F CA 1
ATOM 11365 C C . VAL F 1 46 ? -3.313 11.811 57.637 1.00 30.24 45 VAL F C 1
ATOM 11366 O O . VAL F 1 46 ? -3.379 12.636 56.723 1.00 30.09 45 VAL F O 1
ATOM 11370 N N . VAL F 1 47 ? -2.664 10.653 57.528 1.00 28.85 46 VAL F N 1
ATOM 11371 C CA . VAL F 1 47 ? -2.253 10.140 56.225 1.00 27.65 46 VAL F CA 1
ATOM 11372 C C . VAL F 1 47 ? -3.097 8.891 55.955 1.00 26.69 46 VAL F C 1
ATOM 11373 O O . VAL F 1 47 ? -3.183 7.997 56.800 1.00 26.10 46 VAL F O 1
ATOM 11377 N N . TRP F 1 48 ? -3.766 8.885 54.804 1.00 25.68 47 TRP F N 1
ATOM 11378 C CA . TRP F 1 48 ? -4.604 7.765 54.370 1.00 24.34 47 TRP F CA 1
ATOM 11379 C C . TRP F 1 48 ? -3.791 6.865 53.447 1.00 23.44 47 TRP F C 1
ATOM 11380 O O . TRP F 1 48 ? -3.358 7.317 52.389 1.00 22.78 47 TRP F O 1
ATOM 11391 N N . TYR F 1 49 ? -3.598 5.601 53.843 1.00 22.54 48 TYR F N 1
ATOM 11392 C CA . TYR F 1 49 ? -2.887 4.628 53.014 1.00 22.11 48 TYR F CA 1
ATOM 11393 C C . TYR F 1 49 ? -3.836 3.621 52.378 1.00 21.79 48 TYR F C 1
ATOM 11394 O O . TYR F 1 49 ? -4.449 2.804 53.074 1.00 20.95 48 TYR F O 1
ATOM 11403 N N . LEU F 1 50 ? -3.909 3.670 51.048 1.00 22.05 49 LEU F N 1
ATOM 11404 C CA . LEU F 1 50 ? -4.785 2.798 50.270 1.00 22.19 49 LEU F CA 1
ATOM 11405 C C . LEU F 1 50 ? -4.013 1.616 49.678 1.00 22.66 49 LEU F C 1
ATOM 11406 O O . LEU F 1 50 ? -2.984 1.790 49.004 1.00 22.40 49 LEU F O 1
ATOM 11411 N N . SER F 1 51 ? -4.530 0.413 49.917 1.00 23.06 50 SER F N 1
ATOM 11412 C CA . SER F 1 51 ? -3.830 -0.825 49.575 1.00 23.02 50 SER F CA 1
ATOM 11413 C C . SER F 1 51 ? -4.227 -1.395 48.210 1.00 23.77 50 SER F C 1
ATOM 11414 O O . SER F 1 51 ? -5.291 -1.058 47.666 1.00 23.48 50 SER F O 1
ATOM 11417 N N . GLY F 1 52 ? -3.360 -2.259 47.670 1.00 23.81 51 GLY F N 1
ATOM 11418 C CA . GLY F 1 52 ? -3.539 -2.842 46.340 1.00 24.75 51 GLY F CA 1
ATOM 11419 C C . GLY F 1 52 ? -4.399 -4.094 46.334 1.00 24.85 51 GLY F C 1
ATOM 11420 O O . GLY F 1 52 ? -4.931 -4.496 47.368 1.00 24.91 51 GLY F O 1
ATOM 11421 N N . LEU F 1 53 ? -4.531 -4.704 45.159 1.00 25.30 52 LEU F N 1
ATOM 11422 C CA . LEU F 1 53 ? -5.337 -5.927 44.968 1.00 25.39 52 LEU F CA 1
ATOM 11423 C C . LEU F 1 53 ? -5.020 -7.030 45.972 1.00 25.92 52 LEU F C 1
ATOM 11424 O O . LEU F 1 53 ? -3.851 -7.265 46.295 1.00 26.14 52 LEU F O 1
ATOM 11429 N N . THR F 1 54 ? -6.077 -7.700 46.444 1.00 25.75 53 THR F N 1
ATOM 11430 C CA . THR F 1 54 ? -6.017 -8.858 47.359 1.00 25.67 53 THR F CA 1
ATOM 11431 C C . THR F 1 54 ? -5.696 -8.486 48.803 1.00 25.36 53 THR F C 1
ATOM 11432 O O . THR F 1 54 ? -5.713 -9.350 49.683 1.00 25.45 53 THR F O 1
ATOM 11436 N N . CYS F 1 55 ? -5.401 -7.209 49.047 1.00 24.42 54 CYS F N 1
ATOM 11437 C CA . CYS F 1 55 ? -5.042 -6.764 50.396 1.00 23.81 54 CYS F CA 1
ATOM 11438 C C . CYS F 1 55 ? -6.237 -6.410 51.271 1.00 23.27 54 CYS F C 1
ATOM 11439 O O . CYS F 1 55 ? -7.337 -6.143 50.781 1.00 23.31 54 CYS F O 1
ATOM 11442 N N . THR F 1 56 ? -6.001 -6.442 52.575 1.00 22.52 55 THR F N 1
ATOM 11443 C CA . THR F 1 56 ? -6.909 -5.858 53.545 1.00 21.64 55 THR F CA 1
ATOM 11444 C C . THR F 1 56 ? -6.079 -4.756 54.206 1.00 21.40 55 THR F C 1
ATOM 11445 O O . THR F 1 56 ? -5.072 -4.332 53.642 1.00 20.10 55 THR F O 1
ATOM 11449 N N . HIS F 1 57 ? -6.494 -4.291 55.379 1.00 21.32 56 HIS F N 1
ATOM 11450 C CA . HIS F 1 57 ? -5.679 -3.359 56.165 1.00 21.74 56 HIS F CA 1
ATOM 11451 C C . HIS F 1 57 ? -4.380 -4.039 56.631 1.00 21.16 56 HIS F C 1
ATOM 11452 O O . HIS F 1 57 ? -3.400 -3.368 56.948 1.00 20.69 56 HIS F O 1
ATOM 11459 N N . ALA F 1 58 ? -4.396 -5.369 56.704 1.00 20.56 57 ALA F N 1
ATOM 11460 C CA . ALA F 1 58 ? -3.348 -6.122 57.393 1.00 20.06 57 ALA F CA 1
ATOM 11461 C C . ALA F 1 58 ? -1.981 -6.127 56.720 1.00 19.63 57 ALA F C 1
ATOM 11462 O O . ALA F 1 58 ? -0.964 -6.065 57.416 1.00 19.45 57 ALA F O 1
ATOM 11464 N N . ASN F 1 59 ? -1.942 -6.191 55.387 1.00 18.59 58 ASN F N 1
ATOM 11465 C CA . ASN F 1 59 ? -0.653 -6.284 54.680 1.00 18.39 58 ASN F CA 1
ATOM 11466 C C . ASN F 1 59 ? 0.292 -5.133 55.029 1.00 18.10 58 ASN F C 1
ATOM 11467 O O . ASN F 1 59 ? 1.393 -5.376 55.502 1.00 18.71 58 ASN F O 1
ATOM 11472 N N . VAL F 1 60 ? -0.156 -3.896 54.823 1.00 17.46 59 VAL F N 1
ATOM 11473 C CA . VAL F 1 60 ? 0.625 -2.713 55.209 1.00 17.39 59 VAL F CA 1
ATOM 11474 C C . VAL F 1 60 ? 0.817 -2.579 56.743 1.00 17.91 59 VAL F C 1
ATOM 11475 O O . VAL F 1 60 ? 1.893 -2.200 57.200 1.00 16.91 59 VAL F O 1
ATOM 11487 N N . GLU F 1 62 ? 1.174 -4.882 58.934 1.00 20.63 61 GLU F N 1
ATOM 11488 C CA . GLU F 1 62 ? 2.199 -5.835 59.338 1.00 21.58 61 GLU F CA 1
ATOM 11489 C C . GLU F 1 62 ? 3.559 -5.575 58.699 1.00 21.34 61 GLU F C 1
ATOM 11490 O O . GLU F 1 62 ? 4.600 -5.746 59.352 1.00 21.34 61 GLU F O 1
ATOM 11496 N N . LYS F 1 63 ? 3.550 -5.138 57.440 1.00 21.41 62 LYS F N 1
ATOM 11497 C CA . LYS F 1 63 ? 4.772 -5.131 56.624 1.00 21.66 62 LYS F CA 1
ATOM 11498 C C . LYS F 1 63 ? 5.189 -3.768 56.074 1.00 21.83 62 LYS F C 1
ATOM 11499 O O . LYS F 1 63 ? 6.282 -3.635 55.520 1.00 21.76 62 LYS F O 1
ATOM 11505 N N . GLY F 1 64 ? 4.324 -2.769 56.225 1.00 21.78 63 GLY F N 1
ATOM 11506 C CA . GLY F 1 64 ? 4.566 -1.441 55.663 1.00 22.16 63 GLY F CA 1
ATOM 11507 C C . GLY F 1 64 ? 5.706 -0.676 56.318 1.00 22.42 63 GLY F C 1
ATOM 11508 O O . GLY F 1 64 ? 6.344 0.148 55.668 1.00 23.02 63 GLY F O 1
ATOM 11509 N N . GLU F 1 65 ? 5.949 -0.953 57.600 1.00 22.55 64 GLU F N 1
ATOM 11510 C CA . GLU F 1 65 ? 7.028 -0.335 58.394 1.00 21.93 64 GLU F CA 1
ATOM 11511 C C . GLU F 1 65 ? 6.867 1.187 58.493 1.00 22.34 64 GLU F C 1
ATOM 11512 O O . GLU F 1 65 ? 7.832 1.954 58.355 1.00 21.69 64 GLU F O 1
ATOM 11518 N N . TYR F 1 66 ? 5.625 1.600 58.749 1.00 21.88 65 TYR F N 1
ATOM 11519 C CA . TYR F 1 66 ? 5.269 3.003 58.838 1.00 22.63 65 TYR F CA 1
ATOM 11520 C C . TYR F 1 66 ? 5.273 3.554 60.267 1.00 23.14 65 TYR F C 1
ATOM 11521 O O . TYR F 1 66 ? 5.327 4.764 60.446 1.00 23.67 65 TYR F O 1
ATOM 11530 N N . ARG F 1 67 ? 5.235 2.683 61.276 1.00 24.08 66 ARG F N 1
ATOM 11531 C CA . ARG F 1 67 ? 4.985 3.145 62.656 1.00 24.75 66 ARG F CA 1
ATOM 11532 C C . ARG F 1 67 ? 6.117 3.927 63.313 1.00 25.48 66 ARG F C 1
ATOM 11533 O O . ARG F 1 67 ? 5.846 4.891 64.017 1.00 25.37 66 ARG F O 1
ATOM 11541 N N . ARG F 1 68 ? 7.371 3.533 63.077 1.00 26.24 67 ARG F N 1
ATOM 11542 C CA . ARG F 1 68 ? 8.511 4.247 63.654 1.00 27.13 67 ARG F CA 1
ATOM 11543 C C . ARG F 1 68 ? 8.512 5.733 63.272 1.00 27.42 67 ARG F C 1
ATOM 11544 O O . ARG F 1 68 ? 8.563 6.597 64.143 1.00 27.32 67 ARG F O 1
ATOM 11560 N N . ALA F 1 70 ? 6.007 7.412 61.591 1.00 28.68 69 ALA F N 1
ATOM 11561 C CA . ALA F 1 70 ? 4.705 7.990 61.940 1.00 28.73 69 ALA F CA 1
ATOM 11562 C C . ALA F 1 70 ? 4.667 8.425 63.410 1.00 28.88 69 ALA F C 1
ATOM 11563 O O . ALA F 1 70 ? 4.129 9.490 63.731 1.00 28.43 69 ALA F O 1
ATOM 11565 N N . SER F 1 71 ? 5.240 7.605 64.293 1.00 29.24 70 SER F N 1
ATOM 11566 C CA . SER F 1 71 ? 5.374 7.968 65.712 1.00 30.31 70 SER F CA 1
ATOM 11567 C C . SER F 1 71 ? 6.191 9.256 65.871 1.00 30.85 70 SER F C 1
ATOM 11568 O O . SER F 1 71 ? 5.772 10.187 66.564 1.00 31.03 70 SER F O 1
ATOM 11571 N N . GLU F 1 72 ? 7.343 9.298 65.202 1.00 31.37 71 GLU F N 1
ATOM 11572 C CA . GLU F 1 72 ? 8.266 10.425 65.265 1.00 32.45 71 GLU F CA 1
ATOM 11573 C C . GLU F 1 72 ? 7.641 11.715 64.725 1.00 32.25 71 GLU F C 1
ATOM 11574 O O . GLU F 1 72 ? 7.722 12.763 65.363 1.00 32.75 71 GLU F O 1
ATOM 11580 N N . LEU F 1 73 ? 7.011 11.627 63.557 1.00 31.93 72 LEU F N 1
ATOM 11581 C CA . LEU F 1 73 ? 6.435 12.796 62.895 1.00 31.60 72 LEU F CA 1
ATOM 11582 C C . LEU F 1 73 ? 5.036 13.189 63.418 1.00 31.24 72 LEU F C 1
ATOM 11583 O O . LEU F 1 73 ? 4.485 14.222 63.019 1.00 31.39 72 LEU F O 1
ATOM 11588 N N . GLY F 1 74 ? 4.470 12.379 64.311 1.00 30.19 73 GLY F N 1
ATOM 11589 C CA . GLY F 1 74 ? 3.128 12.649 64.842 1.00 29.48 73 GLY F CA 1
ATOM 11590 C C . GLY F 1 74 ? 2.045 12.556 63.771 1.00 28.72 73 GLY F C 1
ATOM 11591 O O . GLY F 1 74 ? 1.237 13.472 63.608 1.00 28.59 73 GLY F O 1
ATOM 11592 N N . LEU F 1 75 ? 2.038 11.452 63.026 1.00 27.65 74 LEU F N 1
ATOM 11593 C CA . LEU F 1 75 ? 1.031 11.239 61.988 1.00 26.75 74 LEU F CA 1
ATOM 11594 C C . LEU F 1 75 ? 0.106 10.089 62.349 1.00 26.35 74 LEU F C 1
ATOM 11595 O O . LEU F 1 75 ? 0.579 8.995 62.683 1.00 25.81 74 LEU F O 1
ATOM 11600 N N . VAL F 1 76 ? -1.200 10.348 62.277 1.00 25.61 75 VAL F N 1
ATOM 11601 C CA . VAL F 1 76 ? -2.217 9.301 62.384 1.00 25.58 75 VAL F CA 1
ATOM 11602 C C . VAL F 1 76 ? -2.270 8.567 61.043 1.00 25.16 75 VAL F C 1
ATOM 11603 O O . VAL F 1 76 ? -2.436 9.191 59.999 1.00 24.84 75 VAL F O 1
ATOM 11607 N N . VAL F 1 77 ? -2.131 7.242 61.076 1.00 24.50 76 VAL F N 1
ATOM 11608 C CA . VAL F 1 77 ? -2.089 6.465 59.844 1.00 23.70 76 VAL F CA 1
ATOM 11609 C C . VAL F 1 77 ? -3.304 5.551 59.705 1.00 23.63 76 VAL F C 1
ATOM 11610 O O . VAL F 1 77 ? -3.434 4.552 60.431 1.00 23.27 76 VAL F O 1
ATOM 11614 N N . VAL F 1 78 ? -4.164 5.879 58.742 1.00 23.44 77 VAL F N 1
ATOM 11615 C CA . VAL F 1 78 ? -5.408 5.132 58.516 1.00 23.15 77 VAL F CA 1
ATOM 11616 C C . VAL F 1 78 ? -5.279 4.210 57.308 1.00 22.76 77 VAL F C 1
ATOM 11617 O O . VAL F 1 78 ? -4.934 4.655 56.208 1.00 22.66 77 VAL F O 1
ATOM 11621 N N . CYS F 1 79 ? -5.540 2.922 57.530 1.00 21.92 78 CYS F N 1
ATOM 11622 C CA . CYS F 1 79 ? -5.466 1.925 56.470 1.00 21.43 78 CYS F CA 1
ATOM 11623 C C . CYS F 1 79 ? -6.795 1.177 56.325 1.00 21.57 78 CYS F C 1
ATOM 11624 O O . CYS F 1 79 ? -7.081 0.279 57.116 1.00 20.96 78 CYS F O 1
ATOM 11627 N N . PRO F 1 80 ? -7.623 1.562 55.327 1.00 21.66 79 PRO F N 1
ATOM 11628 C CA . PRO F 1 80 ? -8.879 0.856 55.025 1.00 21.42 79 PRO F CA 1
ATOM 11629 C C . PRO F 1 80 ? -8.698 -0.469 54.288 1.00 21.94 79 PRO F C 1
ATOM 11630 O O . PRO F 1 80 ? -7.589 -0.801 53.835 1.00 22.23 79 PRO F O 1
ATOM 11634 N N . ASP F 1 81 ? -9.797 -1.204 54.152 1.00 21.64 80 ASP F N 1
ATOM 11635 C CA . ASP F 1 81 ? -9.818 -2.380 53.311 1.00 21.94 80 ASP F CA 1
ATOM 11636 C C . ASP F 1 81 ? -9.895 -1.909 51.851 1.00 22.06 80 ASP F C 1
ATOM 11637 O O . ASP F 1 81 ? -9.859 -0.697 51.567 1.00 21.12 80 ASP F O 1
ATOM 11642 N N . THR F 1 82 ? -10.031 -2.869 50.941 1.00 22.16 81 THR F N 1
ATOM 11643 C CA . THR F 1 82 ? -9.946 -2.618 49.511 1.00 22.55 81 THR F CA 1
ATOM 11644 C C . THR F 1 82 ? -11.242 -2.919 48.761 1.00 23.31 81 THR F C 1
ATOM 11645 O O . THR F 1 82 ? -11.322 -2.705 47.547 1.00 23.74 81 THR F O 1
ATOM 11649 N N . SER F 1 83 ? -12.236 -3.437 49.477 1.00 23.98 82 SER F N 1
ATOM 11650 C CA . SER F 1 83 ? -13.521 -3.786 48.889 1.00 24.97 82 SER F CA 1
ATOM 11651 C C . SER F 1 83 ? -14.555 -4.003 49.988 1.00 25.54 82 SER F C 1
ATOM 11652 O O . SER F 1 83 ? -14.198 -4.165 51.162 1.00 25.58 82 SER F O 1
ATOM 11655 N N . PRO F 1 84 ? -15.850 -4.003 49.616 1.00 26.50 83 PRO F N 1
ATOM 11656 C CA . PRO F 1 84 ? -16.853 -4.485 50.555 1.00 26.87 83 PRO F CA 1
ATOM 11657 C C . PRO F 1 84 ? -16.538 -5.943 50.931 1.00 27.61 83 PRO F C 1
ATOM 11658 O O . PRO F 1 84 ? -15.760 -6.604 50.229 1.00 27.34 83 PRO F O 1
ATOM 11662 N N . ARG F 1 85 ? -17.092 -6.412 52.051 1.00 28.60 84 ARG F N 1
ATOM 11663 C CA . ARG F 1 85 ? -16.870 -7.779 52.540 1.00 29.54 84 ARG F CA 1
ATOM 11664 C C . ARG F 1 85 ? -18.172 -8.368 53.078 1.00 30.96 84 ARG F C 1
ATOM 11665 O O . ARG F 1 85 ? -19.059 -7.624 53.473 1.00 31.18 84 ARG F O 1
ATOM 11673 N N . GLY F 1 86 ? -18.269 -9.700 53.096 1.00 32.43 85 GLY F N 1
ATOM 11674 C CA . GLY F 1 86 ? -19.436 -10.417 53.625 1.00 34.45 85 GLY F CA 1
ATOM 11675 C C . GLY F 1 86 ? -20.005 -11.437 52.651 1.00 35.78 85 GLY F C 1
ATOM 11676 O O . GLY F 1 86 ? -19.698 -11.397 51.455 1.00 35.93 85 GLY F O 1
ATOM 11677 N N . ASN F 1 87 ? -20.838 -12.348 53.165 1.00 37.14 86 ASN F N 1
ATOM 11678 C CA . ASN F 1 87 ? -21.502 -13.386 52.348 1.00 38.47 86 ASN F CA 1
ATOM 11679 C C . ASN F 1 87 ? -22.357 -12.831 51.214 1.00 38.77 86 ASN F C 1
ATOM 11680 O O . ASN F 1 87 ? -22.388 -13.399 50.117 1.00 39.33 86 ASN F O 1
ATOM 11685 N N . ASP F 1 88 ? -23.049 -11.727 51.495 1.00 39.14 87 ASP F N 1
ATOM 11686 C CA . ASP F 1 88 ? -23.962 -11.085 50.543 1.00 39.19 87 ASP F CA 1
ATOM 11687 C C . ASP F 1 88 ? -23.259 -10.353 49.394 1.00 38.65 87 ASP F C 1
ATOM 11688 O O . ASP F 1 88 ? -23.879 -10.084 48.359 1.00 38.75 87 ASP F O 1
ATOM 11693 N N . VAL F 1 89 ? -21.979 -10.025 49.578 1.00 37.78 88 VAL F N 1
ATOM 11694 C CA . VAL F 1 89 ? -21.207 -9.297 48.563 1.00 36.75 88 VAL F CA 1
ATOM 11695 C C . VAL F 1 89 ? -20.781 -10.212 47.406 1.00 36.44 88 VAL F C 1
ATOM 11696 O O . VAL F 1 89 ? -20.129 -11.233 47.642 1.00 36.61 88 VAL F O 1
ATOM 11700 N N . PRO F 1 90 ? -21.150 -9.851 46.157 1.00 35.81 89 PRO F N 1
ATOM 11701 C CA . PRO F 1 90 ? -20.726 -10.612 44.984 1.00 35.86 89 PRO F CA 1
ATOM 11702 C C . PRO F 1 90 ? -19.214 -10.581 44.742 1.00 35.53 89 PRO F C 1
ATOM 11703 O O . PRO F 1 90 ? -18.515 -9.650 45.178 1.00 35.28 89 PRO F O 1
ATOM 11707 N N . ASP F 1 91 ? -18.738 -11.585 44.016 1.00 35.09 90 ASP F N 1
ATOM 11708 C CA . ASP F 1 91 ? -17.316 -11.800 43.810 1.00 34.96 90 ASP F CA 1
ATOM 11709 C C . ASP F 1 91 ? -17.053 -12.663 42.576 1.00 35.18 90 ASP F C 1
ATOM 11710 O O . ASP F 1 91 ? -17.953 -13.339 42.071 1.00 35.25 90 ASP F O 1
ATOM 11715 N N . GLU F 1 92 ? -15.826 -12.594 42.067 1.00 35.20 91 GLU F N 1
ATOM 11716 C CA . GLU F 1 92 ? -15.316 -13.579 41.126 1.00 35.37 91 GLU F CA 1
ATOM 11717 C C . GLU F 1 92 ? -14.302 -14.397 41.924 1.00 35.02 91 GLU F C 1
ATOM 11718 O O . GLU F 1 92 ? -13.141 -13.996 42.050 1.00 34.65 91 GLU F O 1
ATOM 11724 N N . LEU F 1 93 ? -14.758 -15.522 42.487 1.00 34.85 92 LEU F N 1
ATOM 11725 C CA . LEU F 1 93 ? -13.952 -16.340 43.410 1.00 35.04 92 LEU F CA 1
ATOM 11726 C C . LEU F 1 93 ? -12.516 -16.576 42.951 1.00 35.13 92 LEU F C 1
ATOM 11727 O O . LEU F 1 93 ? -11.570 -16.377 43.715 1.00 35.50 92 LEU F O 1
ATOM 11732 N N . THR F 1 94 ? -12.367 -16.972 41.693 1.00 34.73 93 THR F N 1
ATOM 11733 C CA . THR F 1 94 ? -11.094 -17.432 41.164 1.00 34.36 93 THR F CA 1
ATOM 11734 C C . THR F 1 94 ? -10.324 -16.345 40.417 1.00 34.34 93 THR F C 1
ATOM 11735 O O . THR F 1 94 ? -9.273 -16.619 39.835 1.00 34.60 93 THR F O 1
ATOM 11739 N N . ASN F 1 95 ? -10.848 -15.120 40.433 1.00 34.12 94 ASN F N 1
ATOM 11740 C CA . ASN F 1 95 ? -10.179 -13.973 39.815 1.00 34.15 94 ASN F CA 1
ATOM 11741 C C . ASN F 1 95 ? -9.748 -12.923 40.850 1.00 33.85 94 ASN F C 1
ATOM 11742 O O . ASN F 1 95 ? -10.577 -12.174 41.369 1.00 33.60 94 ASN F O 1
ATOM 11747 N N . TRP F 1 96 ? -8.449 -12.862 41.142 1.00 33.71 95 TRP F N 1
ATOM 11748 C CA . TRP F 1 96 ? -7.956 -11.950 42.184 1.00 33.29 95 TRP F CA 1
ATOM 11749 C C . TRP F 1 96 ? -7.914 -10.484 41.754 1.00 32.93 95 TRP F C 1
ATOM 11750 O O . TRP F 1 96 ? -7.616 -9.596 42.560 1.00 32.81 95 TRP F O 1
ATOM 11761 N N . GLN F 1 97 ? -8.238 -10.228 40.492 1.00 32.78 96 GLN F N 1
ATOM 11762 C CA . GLN F 1 97 ? -8.270 -8.861 39.971 1.00 32.75 96 GLN F CA 1
ATOM 11763 C C . GLN F 1 97 ? -9.688 -8.295 39.885 1.00 32.61 96 GLN F C 1
ATOM 11764 O O . GLN F 1 97 ? -9.884 -7.186 39.380 1.00 32.70 96 GLN F O 1
ATOM 11778 N N . GLY F 1 99 ? -13.768 -8.186 42.027 1.00 30.87 98 GLY F N 1
ATOM 11779 C CA . GLY F 1 99 ? -14.591 -8.457 43.197 1.00 30.52 98 GLY F CA 1
ATOM 11780 C C . GLY F 1 99 ? -13.903 -8.167 44.516 1.00 30.25 98 GLY F C 1
ATOM 11781 O O . GLY F 1 99 ? -13.379 -7.072 44.735 1.00 30.14 98 GLY F O 1
ATOM 11782 N N . LYS F 1 100 ? -13.909 -9.154 45.403 1.00 30.10 99 LYS F N 1
ATOM 11783 C CA . LYS F 1 100 ? -13.356 -8.971 46.743 1.00 29.96 99 LYS F CA 1
ATOM 11784 C C . LYS F 1 100 ? -11.848 -8.718 46.686 1.00 29.88 99 LYS F C 1
ATOM 11785 O O . LYS F 1 100 ? -11.132 -9.343 45.903 1.00 29.80 99 LYS F O 1
ATOM 11791 N N . GLY F 1 101 ? -11.390 -7.751 47.483 1.00 29.49 100 GLY F N 1
ATOM 11792 C CA . GLY F 1 101 ? -10.001 -7.315 47.441 1.00 28.75 100 GLY F CA 1
ATOM 11793 C C . GLY F 1 101 ? -9.663 -6.558 46.173 1.00 28.39 100 GLY F C 1
ATOM 11794 O O . GLY F 1 101 ? -8.488 -6.374 45.863 1.00 28.18 100 GLY F O 1
ATOM 11795 N N . ALA F 1 102 ? -10.691 -6.098 45.450 1.00 28.24 101 ALA F N 1
ATOM 11796 C CA . ALA F 1 102 ? -10.504 -5.444 44.156 1.00 27.90 101 ALA F CA 1
ATOM 11797 C C . ALA F 1 102 ? -11.582 -4.389 43.824 1.00 28.05 101 ALA F C 1
ATOM 11798 O O . ALA F 1 102 ? -12.116 -4.361 42.711 1.00 28.25 101 ALA F O 1
ATOM 11800 N N . GLY F 1 103 ? -11.873 -3.506 44.773 1.00 27.39 102 GLY F N 1
ATOM 11801 C CA . GLY F 1 103 ? -12.920 -2.497 44.579 1.00 27.07 102 GLY F CA 1
ATOM 11802 C C . GLY F 1 103 ? -12.550 -1.341 43.665 1.00 26.58 102 GLY F C 1
ATOM 11803 O O . GLY F 1 103 ? -13.426 -0.600 43.224 1.00 26.29 102 GLY F O 1
ATOM 11804 N N . PHE F 1 104 ? -11.251 -1.186 43.401 1.00 26.29 103 PHE F N 1
ATOM 11805 C CA . PHE F 1 104 ? -10.684 -0.113 42.553 1.00 26.21 103 PHE F CA 1
ATOM 11806 C C . PHE F 1 104 ? -10.992 1.357 42.930 1.00 26.32 103 PHE F C 1
ATOM 11807 O O . PHE F 1 104 ? -10.827 2.275 42.101 1.00 26.36 103 PHE F O 1
ATOM 11815 N N . TYR F 1 105 ? -11.413 1.581 44.176 1.00 25.87 104 TYR F N 1
ATOM 11816 C CA . TYR F 1 105 ? -11.607 2.940 44.718 1.00 26.03 104 TYR F CA 1
ATOM 11817 C C . TYR F 1 105 ? -12.524 3.790 43.833 1.00 26.38 104 TYR F C 1
ATOM 11818 O O . TYR F 1 105 ? -12.308 4.991 43.622 1.00 25.86 104 TYR F O 1
ATOM 11827 N N . LEU F 1 106 ? -13.554 3.118 43.328 1.00 27.11 105 LEU F N 1
ATOM 11828 C CA . LEU F 1 106 ? -14.572 3.718 42.496 1.00 28.54 105 LEU F CA 1
ATOM 11829 C C . LEU F 1 106 ? -15.961 3.451 43.078 1.00 29.26 105 LEU F C 1
ATOM 11830 O O . LEU F 1 106 ? -16.120 2.628 43.996 1.00 29.04 105 LEU F O 1
ATOM 11835 N N . ASP F 1 107 ? -16.958 4.148 42.533 1.00 30.34 106 ASP F N 1
ATOM 11836 C CA . ASP F 1 107 ? -18.355 3.894 42.857 1.00 31.14 106 ASP F CA 1
ATOM 11837 C C . ASP F 1 107 ? -19.034 3.154 41.704 1.00 31.93 106 ASP F C 1
ATOM 11838 O O . ASP F 1 107 ? -19.262 3.740 40.642 1.00 31.74 106 ASP F O 1
ATOM 11843 N N . ALA F 1 108 ? -19.346 1.872 41.917 1.00 32.67 107 ALA F N 1
ATOM 11844 C CA . ALA F 1 108 ? -19.951 1.017 40.876 1.00 33.98 107 ALA F CA 1
ATOM 11845 C C . ALA F 1 108 ? -21.396 1.392 40.540 1.00 34.80 107 ALA F C 1
ATOM 11846 O O . ALA F 1 108 ? -22.186 1.735 41.426 1.00 35.05 107 ALA F O 1
ATOM 11848 N N . THR F 1 109 ? -21.727 1.293 39.255 1.00 35.94 108 THR F N 1
ATOM 11849 C CA . THR F 1 109 ? -23.031 1.691 38.729 1.00 37.01 108 THR F CA 1
ATOM 11850 C C . THR F 1 109 ? -23.748 0.505 38.083 1.00 37.86 108 THR F C 1
ATOM 11851 O O . THR F 1 109 ? -24.945 0.574 37.797 1.00 38.00 108 THR F O 1
ATOM 11855 N N . GLU F 1 110 ? -23.013 -0.585 37.868 1.00 38.86 109 GLU F N 1
ATOM 11856 C CA . GLU F 1 110 ? -23.549 -1.766 37.182 1.00 39.64 109 GLU F CA 1
ATOM 11857 C C . GLU F 1 110 ? -23.870 -2.894 38.140 1.00 39.92 109 GLU F C 1
ATOM 11858 O O . GLU F 1 110 ? -23.111 -3.159 39.072 1.00 39.89 109 GLU F O 1
ATOM 11864 N N . GLU F 1 111 ? -24.997 -3.560 37.890 1.00 40.38 110 GLU F N 1
ATOM 11865 C CA . GLU F 1 111 ? -25.421 -4.722 38.669 1.00 41.20 110 GLU F CA 1
ATOM 11866 C C . GLU F 1 111 ? -24.497 -5.902 38.370 1.00 40.41 110 GLU F C 1
ATOM 11867 O O . GLU F 1 111 ? -23.992 -6.008 37.256 1.00 40.47 110 GLU F O 1
ATOM 11873 N N . PRO F 1 112 ? -24.262 -6.784 39.364 1.00 40.08 111 PRO F N 1
ATOM 11874 C CA . PRO F 1 112 ? -24.719 -6.697 40.757 1.00 39.72 111 PRO F CA 1
ATOM 11875 C C . PRO F 1 112 ? -23.754 -5.932 41.673 1.00 39.28 111 PRO F C 1
ATOM 11876 O O . PRO F 1 112 ? -23.930 -5.945 42.890 1.00 39.40 111 PRO F O 1
ATOM 11880 N N . TRP F 1 113 ? -22.762 -5.268 41.087 1.00 38.64 112 TRP F N 1
ATOM 11881 C CA . TRP F 1 113 ? -21.695 -4.614 41.850 1.00 38.40 112 TRP F CA 1
ATOM 11882 C C . TRP F 1 113 ? -22.131 -3.314 42.528 1.00 37.93 112 TRP F C 1
ATOM 11883 O O . TRP F 1 113 ? -21.607 -2.952 43.579 1.00 37.61 112 TRP F O 1
ATOM 11894 N N . SER F 1 114 ? -23.095 -2.625 41.919 1.00 37.59 113 SER F N 1
ATOM 11895 C CA . SER F 1 114 ? -23.590 -1.343 42.418 1.00 37.05 113 SER F CA 1
ATOM 11896 C C . SER F 1 114 ? -24.110 -1.378 43.860 1.00 36.02 113 SER F C 1
ATOM 11897 O O . SER F 1 114 ? -24.052 -0.373 44.564 1.00 36.05 113 SER F O 1
ATOM 11900 N N . GLU F 1 115 ? -24.599 -2.531 44.302 1.00 34.89 114 GLU F N 1
ATOM 11901 C CA . GLU F 1 115 ? -25.134 -2.661 45.656 1.00 33.79 114 GLU F CA 1
ATOM 11902 C C . GLU F 1 115 ? -24.099 -2.399 46.766 1.00 32.77 114 GLU F C 1
ATOM 11903 O O . GLU F 1 115 ? -24.418 -1.742 47.759 1.00 32.24 114 GLU F O 1
ATOM 11909 N N . HIS F 1 116 ? -22.875 -2.906 46.595 1.00 31.70 115 HIS F N 1
ATOM 11910 C CA . HIS F 1 116 ? -21.844 -2.829 47.646 1.00 30.80 115 HIS F CA 1
ATOM 11911 C C . HIS F 1 116 ? -20.584 -2.053 47.275 1.00 30.32 115 HIS F C 1
ATOM 11912 O O . HIS F 1 116 ? -19.907 -1.510 48.153 1.00 30.26 115 HIS F O 1
ATOM 11919 N N . TYR F 1 117 ? -20.246 -2.024 45.990 1.00 29.29 116 TYR F N 1
ATOM 11920 C CA . TYR F 1 117 ? -18.944 -1.506 45.570 1.00 28.62 116 TYR F CA 1
ATOM 11921 C C . TYR F 1 117 ? -18.936 0.014 45.398 1.00 28.44 116 TYR F C 1
ATOM 11922 O O . TYR F 1 117 ? -18.892 0.535 44.276 1.00 28.26 116 TYR F O 1
ATOM 11931 N N . GLN F 1 118 ? -18.979 0.705 46.537 1.00 27.82 117 GLN F N 1
ATOM 11932 C CA . GLN F 1 118 ? -18.980 2.162 46.589 1.00 27.68 117 GLN F CA 1
ATOM 11933 C C . GLN F 1 118 ? -17.731 2.667 47.316 1.00 27.19 117 GLN F C 1
ATOM 11934 O O . GLN F 1 118 ? -17.813 3.548 48.175 1.00 26.96 117 GLN F O 1
ATOM 11948 N N . TYR F 1 120 ? -15.193 4.516 46.503 1.00 25.86 119 TYR F N 1
ATOM 11949 C CA . TYR F 1 120 ? -14.864 5.945 46.400 1.00 25.88 119 TYR F CA 1
ATOM 11950 C C . TYR F 1 120 ? -15.628 6.738 47.458 1.00 25.96 119 TYR F C 1
ATOM 11951 O O . TYR F 1 120 ? -15.067 7.613 48.117 1.00 25.83 119 TYR F O 1
ATOM 11960 N N . SER F 1 121 ? -16.912 6.415 47.610 1.00 25.95 120 SER F N 1
ATOM 11961 C CA . SER F 1 121 ? -17.737 7.078 48.589 1.00 26.11 120 SER F CA 1
ATOM 11962 C C . SER F 1 121 ? -17.321 6.681 50.005 1.00 25.80 120 SER F C 1
ATOM 11963 O O . SER F 1 121 ? -17.253 7.539 50.879 1.00 25.98 120 SER F O 1
ATOM 11966 N N . TYR F 1 122 ? -16.999 5.399 50.206 1.00 25.40 121 TYR F N 1
ATOM 11967 C CA . TYR F 1 122 ? -16.516 4.905 51.489 1.00 24.92 121 TYR F CA 1
ATOM 11968 C C . TYR F 1 122 ? -15.247 5.608 51.978 1.00 25.32 121 TYR F C 1
ATOM 11969 O O . TYR F 1 122 ? -15.172 6.016 53.134 1.00 25.18 121 TYR F O 1
ATOM 11978 N N . VAL F 1 123 ? -14.268 5.758 51.086 1.00 25.35 122 VAL F N 1
ATOM 11979 C CA . VAL F 1 123 ? -12.963 6.311 51.433 1.00 25.51 122 VAL F CA 1
ATOM 11980 C C . VAL F 1 123 ? -12.982 7.844 51.550 1.00 25.83 122 VAL F C 1
ATOM 11981 O O . VAL F 1 123 ? -12.271 8.402 52.390 1.00 25.52 122 VAL F O 1
ATOM 11985 N N . THR F 1 124 ? -13.788 8.519 50.721 1.00 26.20 123 THR F N 1
ATOM 11986 C CA . THR F 1 124 ? -13.847 9.991 50.738 1.00 26.60 123 THR F CA 1
ATOM 11987 C C . THR F 1 124 ? -14.966 10.586 51.601 1.00 27.30 123 THR F C 1
ATOM 11988 O O . THR F 1 124 ? -14.900 11.759 51.967 1.00 27.34 123 THR F O 1
ATOM 11992 N N . GLU F 1 125 ? -15.987 9.796 51.923 1.00 27.73 124 GLU F N 1
ATOM 11993 C CA . GLU F 1 125 ? -17.108 10.321 52.703 1.00 28.70 124 GLU F CA 1
ATOM 11994 C C . GLU F 1 125 ? -17.316 9.630 54.050 1.00 28.29 124 GLU F C 1
ATOM 11995 O O . GLU F 1 125 ? -17.106 10.238 55.092 1.00 28.20 124 GLU F O 1
ATOM 12001 N N . GLU F 1 126 ? -17.704 8.359 54.016 1.00 28.14 125 GLU F N 1
ATOM 12002 C CA . GLU F 1 126 ? -18.133 7.641 55.211 1.00 28.14 125 GLU F CA 1
ATOM 12003 C C . GLU F 1 126 ? -17.032 7.388 56.239 1.00 28.03 125 GLU F C 1
ATOM 12004 O O . GLU F 1 126 ? -17.237 7.624 57.432 1.00 27.89 125 GLU F O 1
ATOM 12010 N N . LEU F 1 127 ? -15.875 6.900 55.790 1.00 27.81 126 LEU F N 1
ATOM 12011 C CA . LEU F 1 127 ? -14.785 6.582 56.718 1.00 27.42 126 LEU F CA 1
ATOM 12012 C C . LEU F 1 127 ? -14.116 7.832 57.315 1.00 27.57 126 LEU F C 1
ATOM 12013 O O . LEU F 1 127 ? -13.882 7.876 58.523 1.00 27.65 126 LEU F O 1
ATOM 12018 N N . PRO F 1 128 ? -13.838 8.867 56.492 1.00 27.77 127 PRO F N 1
ATOM 12019 C CA . PRO F 1 128 ? -13.357 10.123 57.081 1.00 28.11 127 PRO F CA 1
ATOM 12020 C C . PRO F 1 128 ? -14.253 10.674 58.190 1.00 29.04 127 PRO F C 1
ATOM 12021 O O . PRO F 1 128 ? -13.737 11.108 59.222 1.00 29.49 127 PRO F O 1
ATOM 12025 N N . ALA F 1 129 ? -15.569 10.655 57.983 1.00 29.96 128 ALA F N 1
ATOM 12026 C CA . ALA F 1 129 ? -16.518 11.089 59.007 1.00 30.90 128 ALA F CA 1
ATOM 12027 C C . ALA F 1 129 ? -16.298 10.339 60.319 1.00 31.71 128 ALA F C 1
ATOM 12028 O O . ALA F 1 129 ? -16.135 10.964 61.378 1.00 31.96 128 ALA F O 1
ATOM 12030 N N . LEU F 1 130 ? -16.268 9.005 60.234 1.00 32.19 129 LEU F N 1
ATOM 12031 C CA . LEU F 1 130 ? -16.080 8.134 61.395 1.00 33.02 129 LEU F CA 1
ATOM 12032 C C . LEU F 1 130 ? -14.748 8.392 62.103 1.00 33.24 129 LEU F C 1
ATOM 12033 O O . LEU F 1 130 ? -14.695 8.417 63.338 1.00 33.14 129 LEU F O 1
ATOM 12038 N N . ILE F 1 131 ? -13.687 8.574 61.313 1.00 33.28 130 ILE F N 1
ATOM 12039 C CA . ILE F 1 131 ? -12.347 8.873 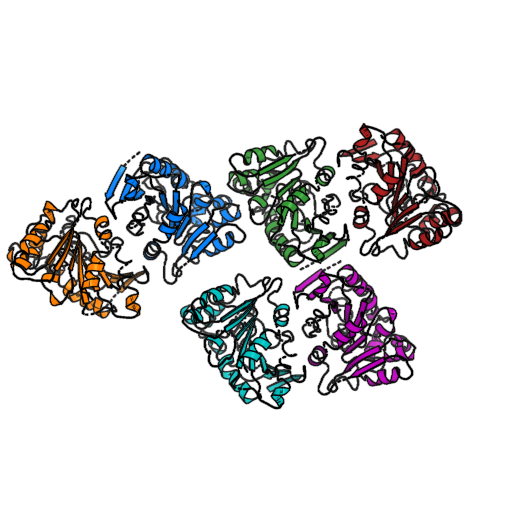61.822 1.00 33.72 130 ILE F CA 1
ATOM 12040 C C . ILE F 1 131 ? -12.306 10.169 62.648 1.00 34.59 130 ILE F C 1
ATOM 12041 O O . ILE F 1 131 ? -11.841 10.158 63.791 1.00 34.26 130 ILE F O 1
ATOM 12046 N N . GLY F 1 132 ? -12.789 11.271 62.069 1.00 35.47 131 GLY F N 1
ATOM 12047 C CA . GLY F 1 132 ? -12.769 12.577 62.738 1.00 37.02 131 GLY F CA 1
ATOM 12048 C C . GLY F 1 132 ? -13.621 12.596 63.994 1.00 37.98 131 GLY F C 1
ATOM 12049 O O . GLY F 1 132 ? -13.388 13.376 64.912 1.00 38.42 131 GLY F O 1
ATOM 12050 N N . GLN F 1 133 ? -14.599 11.703 64.020 1.00 38.90 132 GLN F N 1
ATOM 12051 C CA . GLN F 1 133 ? -15.562 11.559 65.102 1.00 39.90 132 GLN F CA 1
ATOM 12052 C C . GLN F 1 133 ? -15.009 10.782 66.299 1.00 40.02 132 GLN F C 1
ATOM 12053 O O . GLN F 1 133 ? -15.319 11.099 67.452 1.00 40.45 132 GLN F O 1
ATOM 12059 N N . HIS F 1 134 ? -14.199 9.763 66.030 1.00 39.59 133 HIS F N 1
ATOM 12060 C CA . HIS F 1 134 ? -13.718 8.880 67.089 1.00 39.51 133 HIS F CA 1
ATOM 12061 C C . HIS F 1 134 ? -12.226 9.004 67.442 1.00 38.74 133 HIS F C 1
ATOM 12062 O O . HIS F 1 134 ? -11.813 8.557 68.509 1.00 38.55 133 HIS F O 1
ATOM 12069 N N . PHE F 1 135 ? -11.431 9.611 66.563 1.00 37.88 134 PHE F N 1
ATOM 12070 C CA . PHE F 1 135 ? -9.991 9.752 66.787 1.00 37.37 134 PHE F CA 1
ATOM 12071 C C . PHE F 1 135 ? -9.586 11.218 66.939 1.00 37.84 134 PHE F C 1
ATOM 12072 O O . PHE F 1 135 ? -10.260 12.111 66.412 1.00 37.60 134 PHE F O 1
ATOM 12080 N N . ARG F 1 136 ? -8.492 11.458 67.667 1.00 38.22 135 ARG F N 1
ATOM 12081 C CA . ARG F 1 136 ? -7.935 12.807 67.806 1.00 39.14 135 ARG F CA 1
ATOM 12082 C C . ARG F 1 136 ? -7.146 13.129 66.537 1.00 38.73 135 ARG F C 1
ATOM 12083 O O . ARG F 1 136 ? -5.908 13.169 66.516 1.00 38.57 135 ARG F O 1
ATOM 12091 N N . ALA F 1 137 ? -7.907 13.344 65.470 1.00 38.61 136 ALA F N 1
ATOM 12092 C CA . ALA F 1 137 ? -7.368 13.515 64.134 1.00 38.30 136 ALA F CA 1
ATOM 12093 C C . ALA F 1 137 ? -7.702 14.900 63.605 1.00 38.05 136 ALA F C 1
ATOM 12094 O O . ALA F 1 137 ? -8.873 15.288 63.551 1.00 38.03 136 ALA F O 1
ATOM 12096 N N . ASP F 1 138 ? -6.668 15.643 63.221 1.00 37.77 137 ASP F N 1
ATOM 12097 C CA . ASP F 1 138 ? -6.849 16.968 62.642 1.00 37.27 137 ASP F CA 1
ATOM 12098 C C . ASP F 1 138 ? -7.310 16.846 61.192 1.00 36.58 137 ASP F C 1
ATOM 12099 O O . ASP F 1 138 ? -6.501 16.732 60.270 1.00 36.20 137 ASP F O 1
ATOM 12112 N N . SER F 1 140 ? -8.404 18.957 59.215 1.00 34.70 139 SER F N 1
ATOM 12113 C CA . SER F 1 140 ? -7.988 20.065 58.349 1.00 34.32 139 SER F CA 1
ATOM 12114 C C . SER F 1 140 ? -6.625 19.795 57.718 1.00 34.00 139 SER F C 1
ATOM 12115 O O . SER F 1 140 ? -6.176 20.541 56.838 1.00 34.14 139 SER F O 1
ATOM 12118 N N . ARG F 1 141 ? -5.958 18.741 58.186 1.00 33.46 140 ARG F N 1
ATOM 12119 C CA . ARG F 1 141 ? -4.652 18.350 57.649 1.00 33.07 140 ARG F CA 1
ATOM 12120 C C . ARG F 1 141 ? -4.659 16.858 57.324 1.00 32.66 140 ARG F C 1
ATOM 12121 O O . ARG F 1 141 ? -4.412 16.016 58.190 1.00 32.58 140 ARG F O 1
ATOM 12129 N N . GLN F 1 142 ? -4.971 16.555 56.065 1.00 31.92 141 GLN F N 1
ATOM 12130 C CA . GLN F 1 142 ? -5.091 15.191 55.568 1.00 31.28 141 GLN F CA 1
ATOM 12131 C C . GLN F 1 142 ? -4.291 15.020 54.290 1.00 30.83 141 GLN F C 1
ATOM 12132 O O . GLN F 1 142 ? -4.363 15.857 53.393 1.00 31.36 141 GLN F O 1
ATOM 12138 N N . SER F 1 143 ? -3.523 13.940 54.214 1.00 30.14 142 SER F N 1
ATOM 12139 C CA . SER F 1 143 ? -2.826 13.567 52.983 1.00 29.39 142 SER F CA 1
ATOM 12140 C C . SER F 1 143 ? -3.182 12.132 52.597 1.00 28.82 142 SER F C 1
ATOM 12141 O O . SER F 1 143 ? -3.760 11.391 53.400 1.00 28.89 142 SER F O 1
ATOM 12144 N N . ILE F 1 144 ? -2.877 11.756 51.360 1.00 28.06 143 ILE F N 1
ATOM 12145 C CA . ILE F 1 144 ? -3.277 10.450 50.854 1.00 27.30 143 ILE F CA 1
ATOM 12146 C C . ILE F 1 144 ? -2.195 9.785 50.008 1.00 27.40 143 ILE F C 1
ATOM 12147 O O . ILE F 1 144 ? -1.561 10.425 49.155 1.00 27.76 143 ILE F O 1
ATOM 12152 N N . PHE F 1 145 ? -1.969 8.499 50.271 1.00 26.98 144 PHE F N 1
ATOM 12153 C CA . PHE F 1 145 ? -1.009 7.728 49.489 1.00 26.48 144 PHE F CA 1
ATOM 12154 C C . PHE F 1 145 ? -1.432 6.270 49.384 1.00 26.54 144 PHE F C 1
ATOM 12155 O O . PHE F 1 145 ? -2.476 5.891 49.911 1.00 26.95 144 PHE F O 1
ATOM 12163 N N . GLY F 1 146 ? -0.671 5.473 48.650 1.00 26.38 145 GLY F N 1
ATOM 12164 C CA . GLY F 1 146 ? -1.011 4.075 48.506 1.00 26.11 145 GLY F CA 1
ATOM 12165 C C . GLY F 1 146 ? -0.164 3.291 47.537 1.00 26.33 145 GLY F C 1
ATOM 12166 O O . GLY F 1 146 ? 0.758 3.831 46.898 1.00 26.25 145 GLY F O 1
ATOM 12167 N N . HIS F 1 147 ? -0.513 2.014 47.421 1.00 26.17 146 HIS F N 1
ATOM 12168 C CA . HIS F 1 147 ? 0.210 1.049 46.613 1.00 26.47 146 HIS F CA 1
ATOM 12169 C C . HIS F 1 147 ? -0.640 0.510 45.464 1.00 26.44 146 HIS F C 1
ATOM 12170 O O . HIS F 1 147 ? -1.725 0.000 45.695 1.00 26.04 146 HIS F O 1
ATOM 12177 N N . SER F 1 148 ? -0.127 0.634 44.236 1.00 26.94 147 SER F N 1
ATOM 12178 C CA . SER F 1 148 ? -0.698 -0.015 43.030 1.00 27.04 147 SER F CA 1
ATOM 12179 C C . SER F 1 148 ? -2.150 0.417 42.714 1.00 26.78 147 SER F C 1
ATOM 12180 O O . SER F 1 148 ? -2.371 1.533 42.249 1.00 26.88 147 SER F O 1
ATOM 12191 N N . GLY F 1 150 ? -4.170 0.989 45.060 1.00 25.35 149 GLY F N 1
ATOM 12192 C CA . GLY F 1 150 ? -4.229 2.049 46.075 1.00 25.18 149 GLY F CA 1
ATOM 12193 C C . GLY F 1 150 ? -3.515 3.324 45.652 1.00 25.46 149 GLY F C 1
ATOM 12194 O O . GLY F 1 150 ? -3.848 4.416 46.118 1.00 25.43 149 GLY F O 1
ATOM 12195 N N . GLY F 1 151 ? -2.513 3.182 44.787 1.00 25.69 150 GLY F N 1
ATOM 12196 C CA . GLY F 1 151 ? -1.840 4.326 44.173 1.00 25.69 150 GLY F CA 1
ATOM 12197 C C . GLY F 1 151 ? -2.797 5.009 43.222 1.00 25.56 150 GLY F C 1
ATOM 12198 O O . GLY F 1 151 ? -2.885 6.230 43.197 1.00 25.21 150 GLY F O 1
ATOM 12199 N N . HIS F 1 152 ? -3.508 4.194 42.441 1.00 26.19 151 HIS F N 1
ATOM 12200 C CA . HIS F 1 152 ? -4.614 4.631 41.584 1.00 26.35 151 HIS F CA 1
ATOM 12201 C C . HIS F 1 152 ? -5.685 5.350 42.403 1.00 26.50 151 HIS F C 1
ATOM 12202 O O . HIS F 1 152 ? -6.094 6.445 42.049 1.00 26.65 151 HIS F O 1
ATOM 12209 N N . GLY F 1 153 ? -6.121 4.736 43.503 1.00 26.46 152 GLY F N 1
ATOM 12210 C CA . GLY F 1 153 ? -7.111 5.352 44.384 1.00 26.28 152 GLY F CA 1
ATOM 12211 C C . GLY F 1 153 ? -6.621 6.651 44.997 1.00 26.79 152 GLY F C 1
ATOM 12212 O O . GLY F 1 153 ? -7.332 7.653 44.972 1.00 25.95 152 GLY F O 1
ATOM 12213 N N . ALA F 1 154 ? -5.403 6.645 45.537 1.00 26.95 153 ALA F N 1
ATOM 12214 C CA . ALA F 1 154 ? -4.824 7.853 46.150 1.00 27.48 153 ALA F CA 1
ATOM 12215 C C . ALA F 1 154 ? -4.780 9.044 45.177 1.00 28.28 153 ALA F C 1
ATOM 12216 O O . ALA F 1 154 ? -5.226 10.145 45.504 1.00 28.55 153 ALA F O 1
ATOM 12226 N N . THR F 1 156 ? -6.304 9.519 42.048 1.00 30.01 155 THR F N 1
ATOM 12227 C CA . THR F 1 156 ? -7.597 9.944 41.517 1.00 29.80 155 THR F CA 1
ATOM 12228 C C . THR F 1 156 ? -8.383 10.732 42.575 1.00 30.39 155 THR F C 1
ATOM 12229 O O . THR F 1 156 ? -8.962 11.782 42.278 1.00 30.25 155 THR F O 1
ATOM 12233 N N . ILE F 1 157 ? -8.365 10.235 43.811 1.00 30.47 156 ILE F N 1
ATOM 12234 C CA . ILE F 1 157 ? -9.001 10.900 44.947 1.00 30.49 156 ILE F CA 1
ATOM 12235 C C . ILE F 1 157 ? -8.380 12.282 45.223 1.00 30.87 156 ILE F C 1
ATOM 12236 O O . ILE F 1 157 ? -9.097 13.244 45.514 1.00 30.72 156 ILE F O 1
ATOM 12241 N N . ALA F 1 158 ? -7.057 12.385 45.111 1.00 31.41 157 ALA F N 1
ATOM 12242 C CA . ALA F 1 158 ? -6.369 13.660 45.331 1.00 31.95 157 ALA F CA 1
ATOM 12243 C C . ALA F 1 158 ? -6.705 14.693 44.237 1.00 32.47 157 ALA F C 1
ATOM 12244 O O . ALA F 1 158 ? -6.928 15.872 44.539 1.00 32.53 157 ALA F O 1
ATOM 12246 N N . LEU F 1 159 ? -6.762 14.234 42.986 1.00 32.91 158 LEU F N 1
ATOM 12247 C CA . LEU F 1 159 ? -7.069 15.094 41.838 1.00 33.64 158 LEU F CA 1
ATOM 12248 C C . LEU F 1 159 ? -8.532 15.525 41.784 1.00 34.37 158 LEU F C 1
ATOM 12249 O O . LEU F 1 159 ? -8.842 16.609 41.281 1.00 33.98 158 LEU F O 1
ATOM 12254 N N . LYS F 1 160 ? -9.421 14.664 42.284 1.00 34.85 159 LYS F N 1
ATOM 12255 C CA . LYS F 1 160 ? -10.839 14.980 42.360 1.00 35.49 159 LYS F CA 1
ATOM 12256 C C . LYS F 1 160 ? -11.166 15.831 43.584 1.00 36.21 159 LYS F C 1
ATOM 12257 O O . LYS F 1 160 ? -12.185 16.520 43.601 1.00 36.54 159 LYS F O 1
ATOM 12263 N N . ASN F 1 161 ? -10.296 15.794 44.595 1.00 36.96 160 ASN F N 1
ATOM 12264 C CA . ASN F 1 161 ? -10.512 16.549 45.834 1.00 37.68 160 ASN F CA 1
ATOM 12265 C C . ASN F 1 161 ? -9.264 17.334 46.277 1.00 38.19 160 ASN F C 1
ATOM 12266 O O . ASN F 1 161 ? -8.756 17.120 47.384 1.00 38.16 160 ASN F O 1
ATOM 12271 N N . PRO F 1 162 ? -8.786 18.269 45.429 1.00 38.68 161 PRO F N 1
ATOM 12272 C CA . PRO F 1 162 ? -7.505 18.938 45.696 1.00 39.20 161 PRO F CA 1
ATOM 12273 C C . PRO F 1 162 ? -7.454 19.848 46.933 1.00 39.65 161 PRO F C 1
ATOM 12274 O O . PRO F 1 162 ? -6.362 20.122 47.443 1.00 39.72 161 PRO F O 1
ATOM 12278 N N . GLU F 1 163 ? -8.607 20.302 47.415 1.00 40.18 162 GLU F N 1
ATOM 12279 C CA . GLU F 1 163 ? -8.642 21.144 48.611 1.00 40.87 162 GLU F CA 1
ATOM 12280 C C . GLU F 1 163 ? -8.711 20.363 49.926 1.00 40.50 162 GLU F C 1
ATOM 12281 O O . GLU F 1 163 ? -8.461 20.923 51.000 1.00 40.56 162 GLU F O 1
ATOM 12287 N N . ARG F 1 164 ? -9.044 19.076 49.840 1.00 39.99 163 ARG F N 1
ATOM 12288 C CA . ARG F 1 164 ? -9.079 18.211 51.024 1.00 39.52 163 ARG F CA 1
ATOM 12289 C C . ARG F 1 164 ? -7.693 17.733 51.443 1.00 38.21 163 ARG F C 1
ATOM 12290 O O . ARG F 1 164 ? -7.437 17.557 52.636 1.00 37.97 163 ARG F O 1
ATOM 12298 N N . PHE F 1 165 ? -6.808 17.544 50.462 1.00 36.84 164 PHE F N 1
ATOM 12299 C CA . PHE F 1 165 ? -5.528 16.870 50.682 1.00 35.75 164 PHE F CA 1
ATOM 12300 C C . PHE F 1 165 ? -4.309 17.737 50.434 1.00 35.34 164 PHE F C 1
ATOM 12301 O O . PHE F 1 165 ? -4.126 18.282 49.344 1.00 35.18 164 PHE F O 1
ATOM 12309 N N . LYS F 1 166 ? -3.471 17.840 51.461 1.00 34.83 165 LYS F N 1
ATOM 12310 C CA . LYS F 1 166 ? -2.263 18.653 51.416 1.00 34.03 165 LYS F CA 1
ATOM 12311 C C . LYS F 1 166 ? -1.181 18.074 50.509 1.00 33.20 165 LYS F C 1
ATOM 12312 O O . LYS F 1 166 ? -0.377 18.818 49.946 1.00 32.72 165 LYS F O 1
ATOM 12318 N N . SER F 1 167 ? -1.161 16.749 50.376 1.00 32.32 166 SER F N 1
ATOM 12319 C CA . SER F 1 167 ? -0.140 16.057 49.588 1.00 31.25 166 SER F CA 1
ATOM 12320 C C . SER F 1 167 ? -0.596 14.661 49.158 1.00 30.57 166 SER F C 1
ATOM 12321 O O . SER F 1 167 ? -1.547 14.118 49.716 1.00 30.64 166 SER F O 1
ATOM 12324 N N . CYS F 1 168 ? 0.089 14.108 48.156 1.00 29.33 167 CYS F N 1
ATOM 12325 C CA . CYS F 1 168 ? -0.225 12.807 47.578 1.00 28.68 167 CYS F CA 1
ATOM 12326 C C . CYS F 1 168 ? 1.024 12.126 47.026 1.00 28.48 167 CYS F C 1
ATOM 12327 O O . CYS F 1 168 ? 1.840 12.750 46.344 1.00 28.58 167 CYS F O 1
ATOM 12330 N N . SER F 1 169 ? 1.167 10.838 47.338 1.00 28.09 168 SER F N 1
ATOM 12331 C CA . SER F 1 169 ? 2.258 10.021 46.813 1.00 27.47 168 SER F CA 1
ATOM 12332 C C . SER F 1 169 ? 1.765 8.616 46.519 1.00 27.50 168 SER F C 1
ATOM 12333 O O . SER F 1 169 ? 0.615 8.272 46.836 1.00 27.00 168 SER F O 1
ATOM 12336 N N . ALA F 1 170 ? 2.623 7.811 45.894 1.00 27.05 169 ALA F N 1
ATOM 12337 C CA . ALA F 1 170 ? 2.259 6.443 45.546 1.00 26.74 169 ALA F CA 1
ATOM 12338 C C . ALA F 1 170 ? 3.451 5.505 45.376 1.00 26.42 169 ALA F C 1
ATOM 12339 O O . ALA F 1 170 ? 4.531 5.923 44.966 1.00 26.69 169 ALA F O 1
ATOM 12341 N N . PHE F 1 171 ? 3.224 4.238 45.713 1.00 26.05 170 PHE F N 1
ATOM 12342 C CA . PHE F 1 171 ? 4.171 3.158 45.465 1.00 25.80 170 PHE F CA 1
ATOM 12343 C C . PHE F 1 171 ? 3.613 2.341 44.308 1.00 25.98 170 PHE F C 1
ATOM 12344 O O . PHE F 1 171 ? 2.563 1.716 44.444 1.00 25.57 170 PHE F O 1
ATOM 12352 N N . ALA F 1 172 ? 4.308 2.371 43.166 1.00 26.26 171 ALA F N 1
ATOM 12353 C CA . ALA F 1 172 ? 3.926 1.603 41.977 1.00 26.15 171 ALA F CA 1
ATOM 12354 C C . ALA F 1 172 ? 2.461 1.780 41.555 1.00 26.44 171 ALA F C 1
ATOM 12355 O O . ALA F 1 172 ? 1.751 0.783 41.387 1.00 25.79 171 ALA F O 1
ATOM 12357 N N . PRO F 1 173 ? 2.012 3.042 41.362 1.00 26.59 172 PRO F N 1
ATOM 12358 C CA . PRO F 1 173 ? 0.605 3.288 41.039 1.00 27.33 172 PRO F CA 1
ATOM 12359 C C . PRO F 1 173 ? 0.185 2.840 39.639 1.00 28.10 172 PRO F C 1
ATOM 12360 O O . PRO F 1 173 ? 0.978 2.920 38.692 1.00 27.97 172 PRO F O 1
ATOM 12364 N N . ILE F 1 174 ? -1.049 2.349 39.525 1.00 28.70 173 ILE F N 1
ATOM 12365 C CA . ILE F 1 174 ? -1.698 2.194 38.224 1.00 29.50 173 ILE F CA 1
ATOM 12366 C C . ILE F 1 174 ? -2.157 3.594 37.798 1.00 30.29 173 ILE F C 1
ATOM 12367 O O . ILE F 1 174 ? -3.236 4.058 38.208 1.00 30.67 173 ILE F O 1
ATOM 12372 N N . VAL F 1 175 ? -1.335 4.282 37.005 1.00 31.11 174 VAL F N 1
ATOM 12373 C CA . VAL F 1 175 ? -1.643 5.682 36.642 1.00 31.91 174 VAL F CA 1
ATOM 12374 C C . VAL F 1 175 ? -2.702 5.833 35.535 1.00 32.47 174 VAL F C 1
ATOM 12375 O O . VAL F 1 175 ? -3.364 6.869 35.449 1.00 32.38 174 VAL F O 1
ATOM 12379 N N . ALA F 1 176 ? -2.851 4.797 34.709 1.00 33.17 175 ALA F N 1
ATOM 12380 C CA . ALA F 1 176 ? -3.814 4.780 33.603 1.00 34.01 175 ALA F CA 1
ATOM 12381 C C . ALA F 1 176 ? -4.572 3.450 33.565 1.00 34.45 175 ALA F C 1
ATOM 12382 O O . ALA F 1 176 ? -4.298 2.600 32.704 1.00 34.49 175 ALA F O 1
ATOM 12384 N N . PRO F 1 177 ? -5.525 3.253 34.503 1.00 34.75 176 PRO F N 1
ATOM 12385 C CA . PRO F 1 177 ? -6.227 1.972 34.606 1.00 35.17 176 PRO F CA 1
ATOM 12386 C C . PRO F 1 177 ? -7.120 1.621 33.405 1.00 35.94 176 PRO F C 1
ATOM 12387 O O . PRO F 1 177 ? -7.384 0.444 33.167 1.00 35.90 176 PRO F O 1
ATOM 12391 N N . SER F 1 178 ? -7.560 2.637 32.660 1.00 37.02 177 SER F N 1
ATOM 12392 C CA . SER F 1 178 ? -8.418 2.464 31.481 1.00 38.22 177 SER F CA 1
ATOM 12393 C C . SER F 1 178 ? -7.805 1.570 30.385 1.00 38.94 177 SER F C 1
ATOM 12394 O O . SER F 1 178 ? -8.534 0.945 29.612 1.00 39.13 177 SER F O 1
ATOM 12397 N N . SER F 1 179 ? -6.472 1.516 30.332 1.00 39.77 178 SER F N 1
ATOM 12398 C CA . SER F 1 179 ? -5.744 0.720 29.329 1.00 40.40 178 SER F CA 1
ATOM 12399 C C . SER F 1 179 ? -4.926 -0.444 29.927 1.00 40.82 178 SER F C 1
ATOM 12400 O O . SER F 1 179 ? -4.390 -1.284 29.189 1.00 40.66 178 SER F O 1
ATOM 12403 N N . ALA F 1 180 ? -4.851 -0.497 31.259 1.00 40.99 179 ALA F N 1
ATOM 12404 C CA . ALA F 1 180 ? -4.053 -1.512 31.957 1.00 41.08 179 ALA F CA 1
ATOM 12405 C C . ALA F 1 180 ? -4.778 -2.846 32.063 1.00 41.27 179 ALA F C 1
ATOM 12406 O O . ALA F 1 180 ? -5.973 -2.897 32.385 1.00 41.19 179 ALA F O 1
ATOM 12408 N N . ASP F 1 181 ? -4.029 -3.920 31.821 1.00 41.33 180 ASP F N 1
ATOM 12409 C CA . ASP F 1 181 ? -4.579 -5.274 31.688 1.00 41.44 180 ASP F CA 1
ATOM 12410 C C . ASP F 1 181 ? -5.353 -5.812 32.895 1.00 41.05 180 ASP F C 1
ATOM 12411 O O . ASP F 1 181 ? -6.365 -6.507 32.733 1.00 41.11 180 ASP F O 1
ATOM 12416 N N . TRP F 1 182 ? -4.876 -5.509 34.098 1.00 40.20 181 TRP F N 1
ATOM 12417 C CA . TRP F 1 182 ? -5.514 -6.032 35.305 1.00 39.54 181 TRP F CA 1
ATOM 12418 C C . TRP F 1 182 ? -6.674 -5.184 35.820 1.00 39.45 181 TRP F C 1
ATOM 12419 O O . TRP F 1 182 ? -7.412 -5.617 36.705 1.00 39.44 181 TRP F O 1
ATOM 12430 N N . SER F 1 183 ? -6.837 -3.995 35.240 1.00 39.49 182 SER F N 1
ATOM 12431 C CA . SER F 1 183 ? -7.837 -3.021 35.684 1.00 39.94 182 SER F CA 1
ATOM 12432 C C . SER F 1 183 ? -8.927 -2.727 34.650 1.00 40.43 182 SER F C 1
ATOM 12433 O O . SER F 1 183 ? -10.087 -2.512 35.011 1.00 40.54 182 SER F O 1
ATOM 12436 N N . GLU F 1 184 ? -8.550 -2.703 33.373 1.00 40.89 183 GLU F N 1
ATOM 12437 C CA . GLU F 1 184 ? -9.492 -2.455 32.273 1.00 41.48 183 GLU F CA 1
ATOM 12438 C C . GLU F 1 184 ? -10.767 -3.316 32.346 1.00 41.12 183 GLU F C 1
ATOM 12439 O O . GLU F 1 184 ? -11.870 -2.770 32.261 1.00 41.43 183 GLU F O 1
ATOM 12445 N N . PRO F 1 185 ? -10.631 -4.652 32.497 1.00 41.10 184 PRO F N 1
ATOM 12446 C CA . PRO F 1 185 ? -11.854 -5.451 32.608 1.00 41.18 184 PRO F CA 1
ATOM 12447 C C . PRO F 1 185 ? -12.683 -5.110 33.849 1.00 41.39 184 PRO F C 1
ATOM 12448 O O . PRO F 1 185 ? -13.913 -5.224 33.810 1.00 41.53 184 PRO F O 1
ATOM 12452 N N . ALA F 1 186 ? -12.017 -4.689 34.927 1.00 41.46 185 ALA F N 1
ATOM 12453 C CA . ALA F 1 186 ? -12.711 -4.249 36.143 1.00 41.40 185 ALA F CA 1
ATOM 12454 C C . ALA F 1 186 ? -13.519 -2.974 35.897 1.00 41.35 185 ALA F C 1
ATOM 12455 O O . ALA F 1 186 ? -14.694 -2.912 36.251 1.00 41.33 185 ALA F O 1
ATOM 12457 N N . LEU F 1 187 ? -12.896 -1.972 35.277 1.00 41.31 186 LEU F N 1
ATOM 12458 C CA . LEU F 1 187 ? -13.587 -0.728 34.934 1.00 41.47 186 LEU F CA 1
ATOM 12459 C C . LEU F 1 187 ? -14.833 -0.969 34.077 1.00 41.65 186 LEU F C 1
ATOM 12460 O O . LEU F 1 187 ? -15.842 -0.295 34.249 1.00 41.68 186 LEU F O 1
ATOM 12465 N N . GLU F 1 188 ? -14.769 -1.950 33.179 1.00 41.90 187 GLU F N 1
ATOM 12466 C CA . GLU F 1 188 ? -15.907 -2.281 32.328 1.00 42.04 187 GLU F CA 1
ATOM 12467 C C . GLU F 1 188 ? -17.041 -2.942 33.118 1.00 41.78 187 GLU F C 1
ATOM 12468 O O . GLU F 1 188 ? -18.210 -2.582 32.951 1.00 41.86 187 GLU F O 1
ATOM 12474 N N . LYS F 1 189 ? -16.696 -3.899 33.975 1.00 41.17 188 LYS F N 1
ATOM 12475 C CA . LYS F 1 189 ? -17.689 -4.583 34.810 1.00 40.88 188 LYS F CA 1
ATOM 12476 C C . LYS F 1 189 ? -18.327 -3.648 35.853 1.00 40.53 188 LYS F C 1
ATOM 12477 O O . LYS F 1 189 ? -19.545 -3.674 36.051 1.00 40.53 188 LYS F O 1
ATOM 12483 N N . TYR F 1 190 ? -17.506 -2.817 36.495 1.00 39.80 189 TYR F N 1
ATOM 12484 C CA . TYR F 1 190 ? -17.987 -1.845 37.482 1.00 39.52 189 TYR F CA 1
ATOM 12485 C C . TYR F 1 190 ? -18.768 -0.669 36.876 1.00 39.53 189 TYR F C 1
ATOM 12486 O O . TYR F 1 190 ? -19.863 -0.324 37.362 1.00 39.22 189 TYR F O 1
ATOM 12495 N N . LEU F 1 191 ? -18.215 -0.075 35.817 1.00 39.42 190 LEU F N 1
ATOM 12496 C CA . LEU F 1 191 ? -18.715 1.198 35.280 1.00 39.85 190 LEU F CA 1
ATOM 12497 C C . LEU F 1 191 ? -19.461 1.148 33.939 1.00 40.53 190 LEU F C 1
ATOM 12498 O O . LEU F 1 191 ? -19.932 2.183 33.464 1.00 40.46 190 LEU F O 1
ATOM 12503 N N . GLY F 1 192 ? -19.566 -0.035 33.340 1.00 41.20 191 GLY F N 1
ATOM 12504 C CA . GLY F 1 192 ? -20.246 -0.195 32.057 1.00 42.29 191 GLY F CA 1
ATOM 12505 C C . GLY F 1 192 ? -19.298 -0.071 30.882 1.00 43.07 191 GLY F C 1
ATOM 12506 O O . GLY F 1 192 ? -18.204 0.492 31.014 1.00 42.96 191 GLY F O 1
ATOM 12507 N N . ALA F 1 193 ? -19.726 -0.583 29.725 1.00 43.91 192 ALA F N 1
ATOM 12508 C CA . ALA F 1 193 ? -18.905 -0.568 28.502 1.00 44.67 192 ALA F CA 1
ATOM 12509 C C . ALA F 1 193 ? -18.646 0.838 27.938 1.00 45.07 192 ALA F C 1
ATOM 12510 O O . ALA F 1 193 ? -17.838 1.005 27.023 1.00 45.37 192 ALA F O 1
ATOM 12512 N N . ASP F 1 194 ? -19.311 1.841 28.507 1.00 45.48 193 ASP F N 1
ATOM 12513 C CA . ASP F 1 194 ? -19.160 3.230 28.082 1.00 45.88 193 ASP F CA 1
ATOM 12514 C C . ASP F 1 194 ? -17.930 3.885 28.724 1.00 45.80 193 ASP F C 1
ATOM 12515 O O . ASP F 1 194 ? -17.959 4.300 29.890 1.00 45.65 193 ASP F O 1
ATOM 12520 N N . ARG F 1 195 ? -16.865 4.004 27.934 1.00 45.79 194 ARG F N 1
ATOM 12521 C CA . ARG F 1 195 ? -15.554 4.433 28.430 1.00 45.65 194 ARG F CA 1
ATOM 12522 C C . ARG F 1 195 ? -15.462 5.898 28.870 1.00 45.38 194 ARG F C 1
ATOM 12523 O O . ARG F 1 195 ? -14.462 6.308 29.466 1.00 45.22 194 ARG F O 1
ATOM 12531 N N . ALA F 1 196 ? -16.502 6.681 28.580 1.00 44.99 195 ALA F N 1
ATOM 12532 C CA . ALA F 1 196 ? -16.579 8.064 29.055 1.00 44.50 195 ALA F CA 1
ATOM 12533 C C . ALA F 1 196 ? -16.798 8.127 30.578 1.00 44.09 195 ALA F C 1
ATOM 12534 O O . ALA F 1 196 ? -16.396 9.097 31.234 1.00 43.75 195 ALA F O 1
ATOM 12536 N N . ALA F 1 197 ? -17.435 7.090 31.127 1.00 43.69 196 ALA F N 1
ATOM 12537 C CA . ALA F 1 197 ? -17.669 6.980 32.573 1.00 43.44 196 ALA F CA 1
ATOM 12538 C C . ALA F 1 197 ? -16.383 6.693 33.350 1.00 43.12 196 ALA F C 1
ATOM 12539 O O . ALA F 1 197 ? -16.288 6.999 34.538 1.00 43.39 196 ALA F O 1
ATOM 12541 N N . TRP F 1 198 ? -15.399 6.118 32.661 1.00 42.64 197 TRP F N 1
ATOM 12542 C CA . TRP F 1 198 ? -14.120 5.709 33.250 1.00 42.11 197 TRP F CA 1
ATOM 12543 C C . TRP F 1 198 ? -13.173 6.865 33.540 1.00 41.72 197 TRP F C 1
ATOM 12544 O O . TRP F 1 198 ? -12.248 6.732 34.345 1.00 41.86 197 TRP F O 1
ATOM 12555 N N . ARG F 1 199 ? -13.389 7.991 32.869 1.00 41.13 198 ARG F N 1
ATOM 12556 C CA . ARG F 1 199 ? -12.446 9.105 32.917 1.00 40.67 198 ARG F CA 1
ATOM 12557 C C . ARG F 1 199 ? -12.323 9.737 34.292 1.00 40.33 198 ARG F C 1
ATOM 12558 O O . ARG F 1 199 ? -11.314 10.372 34.594 1.00 40.48 198 ARG F O 1
ATOM 12566 N N . ARG F 1 200 ? -13.356 9.567 35.115 1.00 39.87 199 ARG F N 1
ATOM 12567 C CA . ARG F 1 200 ? -13.350 10.078 36.484 1.00 39.39 199 ARG F CA 1
ATOM 12568 C C . ARG F 1 200 ? -12.531 9.176 37.405 1.00 38.76 199 ARG F C 1
ATOM 12569 O O . ARG F 1 200 ? -12.205 9.565 38.524 1.00 38.74 199 ARG F O 1
ATOM 12577 N N . TYR F 1 201 ? -12.209 7.975 36.923 1.00 38.26 200 TYR F N 1
ATOM 12578 C CA . TYR F 1 201 ? -11.475 6.982 37.703 1.00 37.31 200 TYR F CA 1
ATOM 12579 C C . TYR F 1 201 ? -10.169 6.550 37.019 1.00 37.11 200 TYR F C 1
ATOM 12580 O O . TYR F 1 201 ? -9.849 5.364 36.957 1.00 37.10 200 TYR F O 1
ATOM 12589 N N . ASP F 1 202 ? -9.421 7.536 36.525 1.00 36.47 201 ASP F N 1
ATOM 12590 C CA . ASP F 1 202 ? -8.162 7.330 35.806 1.00 36.23 201 ASP F CA 1
ATOM 12591 C C . ASP F 1 202 ? -7.318 8.588 36.013 1.00 36.52 201 ASP F C 1
ATOM 12592 O O . ASP F 1 202 ? -7.715 9.678 35.587 1.00 36.63 201 ASP F O 1
ATOM 12597 N N . ALA F 1 203 ? -6.171 8.453 36.681 1.00 36.65 202 ALA F N 1
ATOM 12598 C CA . ALA F 1 203 ? -5.341 9.624 36.998 1.00 36.99 202 ALA F CA 1
ATOM 12599 C C . ALA F 1 203 ? -4.976 10.455 35.761 1.00 37.44 202 ALA F C 1
ATOM 12600 O O . ALA F 1 203 ? -5.039 11.689 35.797 1.00 37.51 202 ALA F O 1
ATOM 12602 N N . CYS F 1 204 ? -4.598 9.774 34.679 1.00 37.90 203 CYS F N 1
ATOM 12603 C CA . CYS F 1 204 ? -4.210 10.440 33.436 1.00 38.35 203 CYS F CA 1
ATOM 12604 C C . CYS F 1 204 ? -5.376 11.214 32.808 1.00 38.53 203 CYS F C 1
ATOM 12605 O O . CYS F 1 204 ? -5.248 12.403 32.517 1.00 38.30 203 CYS F O 1
ATOM 12608 N N . SER F 1 205 ? -6.512 10.532 32.644 1.00 39.04 204 SER F N 1
ATOM 12609 C CA . SER F 1 205 ? -7.748 11.123 32.116 1.00 39.51 204 SER F CA 1
ATOM 12610 C C . SER F 1 205 ? -8.192 12.368 32.878 1.00 40.05 204 SER F C 1
ATOM 12611 O O . SER F 1 205 ? -8.674 13.326 32.272 1.00 40.37 204 SER F O 1
ATOM 12614 N N . LEU F 1 206 ? -8.037 12.346 34.203 1.00 40.51 205 LEU F N 1
ATOM 12615 C CA . LEU F 1 206 ? -8.419 13.471 35.060 1.00 40.68 205 LEU F CA 1
ATOM 12616 C C . LEU F 1 206 ? -7.548 14.703 34.818 1.00 41.25 205 LEU F C 1
ATOM 12617 O O . LEU F 1 206 ? -8.056 15.832 34.785 1.00 41.38 205 LEU F O 1
ATOM 12622 N N . VAL F 1 207 ? -6.240 14.486 34.664 1.00 41.49 206 VAL F N 1
ATOM 12623 C CA . VAL F 1 207 ? -5.297 15.580 34.415 1.00 42.16 206 VAL F CA 1
ATOM 12624 C C . VAL F 1 207 ? -5.593 16.213 33.052 1.00 42.60 206 VAL F C 1
ATOM 12625 O O . VAL F 1 207 ? -5.678 17.445 32.932 1.00 42.51 206 VAL F O 1
ATOM 12629 N N . GLU F 1 208 ? -5.763 15.360 32.043 1.00 43.06 207 GLU F N 1
ATOM 12630 C CA . GLU F 1 208 ? -6.140 15.798 30.701 1.00 43.89 207 GLU F CA 1
ATOM 12631 C C . GLU F 1 208 ? -7.330 16.749 30.774 1.00 43.76 207 GLU F C 1
ATOM 12632 O O . GLU F 1 208 ? -7.280 17.855 30.227 1.00 44.01 207 GLU F O 1
ATOM 12638 N N . ASP F 1 209 ? -8.371 16.322 31.494 1.00 43.60 208 ASP F N 1
ATOM 12639 C CA . ASP F 1 209 ? -9.615 17.080 31.642 1.00 43.16 208 ASP F CA 1
ATOM 12640 C C . ASP F 1 209 ? -9.510 18.278 32.586 1.00 43.03 208 ASP F C 1
ATOM 12641 O O . ASP F 1 209 ? -10.518 18.897 32.927 1.00 42.87 208 ASP F O 1
ATOM 12646 N N . GLY F 1 210 ? -8.293 18.601 33.011 1.00 42.78 209 GLY F N 1
ATOM 12647 C CA . GLY F 1 210 ? -8.060 19.818 33.778 1.00 42.48 209 GLY F CA 1
ATOM 12648 C C . GLY F 1 210 ? -7.859 19.671 35.270 1.00 42.35 209 GLY F C 1
ATOM 12649 O O . GLY F 1 210 ? -7.484 20.641 35.928 1.00 42.38 209 GLY F O 1
ATOM 12650 N N . ALA F 1 211 ? -8.111 18.475 35.811 1.00 42.13 210 ALA F N 1
ATOM 12651 C CA . ALA F 1 211 ? -7.888 18.218 37.235 1.00 41.71 210 ALA F CA 1
ATOM 12652 C C . ALA F 1 211 ? -6.447 18.536 37.614 1.00 41.32 210 ALA F C 1
ATOM 12653 O O . ALA F 1 211 ? -5.504 18.102 36.952 1.00 41.19 210 ALA F O 1
ATOM 12655 N N . ARG F 1 212 ? -6.288 19.310 38.678 1.00 41.07 211 ARG F N 1
ATOM 12656 C CA . ARG F 1 212 ? -4.971 19.723 39.125 1.00 40.84 211 ARG F CA 1
ATOM 12657 C C . ARG F 1 212 ? -4.715 19.332 40.578 1.00 40.56 211 ARG F C 1
ATOM 12658 O O . ARG F 1 212 ? -5.626 19.322 41.419 1.00 40.49 211 ARG F O 1
ATOM 12666 N N . PHE F 1 213 ? -3.464 18.988 40.848 1.00 39.92 212 PHE F N 1
ATOM 12667 C CA . PHE F 1 213 ? -2.975 18.776 42.202 1.00 39.50 212 PHE F CA 1
ATOM 12668 C C . PHE F 1 213 ? -1.561 19.348 42.227 1.00 38.97 212 PHE F C 1
ATOM 12669 O O . PHE F 1 213 ? -0.839 19.219 41.233 1.00 39.46 212 PHE F O 1
ATOM 12677 N N . PRO F 1 214 ? -1.168 20.002 43.338 1.00 38.31 213 PRO F N 1
ATOM 12678 C CA . PRO F 1 214 ? 0.159 20.619 43.444 1.00 38.06 213 PRO F CA 1
ATOM 12679 C C . PRO F 1 214 ? 1.304 19.746 42.899 1.00 37.68 213 PRO F C 1
ATOM 12680 O O . PRO F 1 214 ? 1.808 19.995 41.792 1.00 37.59 213 PRO F O 1
ATOM 12684 N N . GLU F 1 215 ? 1.701 18.730 43.665 1.00 36.78 214 GLU F N 1
ATOM 12685 C CA . GLU F 1 215 ? 2.760 17.809 43.244 1.00 35.62 214 GLU F CA 1
ATOM 12686 C C . GLU F 1 215 ? 2.458 16.366 43.661 1.00 35.08 214 GLU F C 1
ATOM 12687 O O . GLU F 1 215 ? 1.619 16.133 44.538 1.00 35.16 214 GLU F O 1
ATOM 12693 N N . PHE F 1 216 ? 3.130 15.412 43.012 1.00 34.57 215 PHE F N 1
ATOM 12694 C CA . PHE F 1 216 ? 3.055 13.983 43.360 1.00 33.77 215 PHE F CA 1
ATOM 12695 C C . PHE F 1 216 ? 4.452 13.393 43.546 1.00 33.19 215 PHE F C 1
ATOM 12696 O O . PHE F 1 216 ? 5.329 13.617 42.707 1.00 33.47 215 PHE F O 1
ATOM 12704 N N . LEU F 1 217 ? 4.649 12.637 44.628 1.00 31.98 216 LEU F N 1
ATOM 12705 C CA . LEU F 1 217 ? 5.829 11.796 44.780 1.00 30.86 216 LEU F CA 1
ATOM 12706 C C . LEU F 1 217 ? 5.499 10.384 44.312 1.00 30.85 216 LEU F C 1
ATOM 12707 O O . LEU F 1 217 ? 4.613 9.725 44.864 1.00 30.72 216 LEU F O 1
ATOM 12712 N N . ILE F 1 218 ? 6.178 9.926 43.268 1.00 30.65 217 ILE F N 1
ATOM 12713 C CA . ILE F 1 218 ? 5.983 8.553 42.816 1.00 30.48 217 ILE F CA 1
ATOM 12714 C C . ILE F 1 218 ? 7.289 7.770 42.876 1.00 30.66 217 ILE F C 1
ATOM 12715 O O . ILE F 1 218 ? 8.316 8.225 42.365 1.00 30.64 217 ILE F O 1
ATOM 12720 N N . ASP F 1 219 ? 7.233 6.612 43.537 1.00 30.38 218 ASP F N 1
ATOM 12721 C CA . ASP F 1 219 ? 8.336 5.650 43.587 1.00 29.97 218 ASP F CA 1
ATOM 12722 C C . ASP F 1 219 ? 7.961 4.385 42.825 1.00 30.11 218 ASP F C 1
ATOM 12723 O O . ASP F 1 219 ? 6.872 3.837 43.012 1.00 30.03 218 ASP F O 1
ATOM 12728 N N . GLN F 1 220 ? 8.864 3.934 41.955 1.00 30.25 219 GLN F N 1
ATOM 12729 C CA . GLN F 1 220 ? 8.626 2.751 41.139 1.00 30.65 219 GLN F CA 1
ATOM 12730 C C . GLN F 1 220 ? 9.882 1.874 41.071 1.00 31.39 219 GLN F C 1
ATOM 12731 O O . GLN F 1 220 ? 10.984 2.379 40.861 1.00 31.51 219 GLN F O 1
ATOM 12737 N N . GLY F 1 221 ? 9.710 0.568 41.277 1.00 31.82 220 GLY F N 1
ATOM 12738 C CA . GLY F 1 221 ? 10.798 -0.394 41.114 1.00 32.46 220 GLY F CA 1
ATOM 12739 C C . GLY F 1 221 ? 10.939 -0.849 39.667 1.00 32.80 220 GLY F C 1
ATOM 12740 O O . GLY F 1 221 ? 9.949 -1.138 39.004 1.00 32.46 220 GLY F O 1
ATOM 12741 N N . LYS F 1 222 ? 12.176 -0.910 39.174 1.00 33.23 221 LYS F N 1
ATOM 12742 C CA . LYS F 1 222 ? 12.431 -1.308 37.785 1.00 33.70 221 LYS F CA 1
ATOM 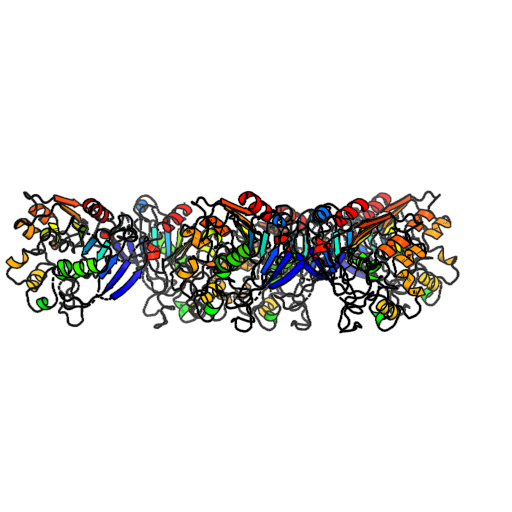12743 C C . LYS F 1 222 ? 12.201 -2.790 37.503 1.00 33.38 221 LYS F C 1
ATOM 12744 O O . LYS F 1 222 ? 11.900 -3.163 36.366 1.00 33.33 221 LYS F O 1
ATOM 12750 N N . ALA F 1 223 ? 12.344 -3.632 38.526 1.00 33.09 222 ALA F N 1
ATOM 12751 C CA . ALA F 1 223 ? 12.160 -5.081 38.375 1.00 33.05 222 ALA F CA 1
ATOM 12752 C C . ALA F 1 223 ? 10.720 -5.519 38.685 1.00 33.15 222 ALA F C 1
ATOM 12753 O O . ALA F 1 223 ? 10.418 -6.709 38.750 1.00 33.29 222 ALA F O 1
ATOM 12755 N N . ASP F 1 224 ? 9.841 -4.538 38.868 1.00 33.40 223 ASP F N 1
ATOM 12756 C CA . ASP F 1 224 ? 8.417 -4.759 39.085 1.00 33.47 223 ASP F CA 1
ATOM 12757 C C . ASP F 1 224 ? 7.840 -5.515 37.886 1.00 34.04 223 ASP F C 1
ATOM 12758 O O . ASP F 1 224 ? 7.836 -5.005 36.767 1.00 34.17 223 ASP F O 1
ATOM 12763 N N . SER F 1 225 ? 7.353 -6.731 38.116 1.00 34.34 224 SER F N 1
ATOM 12764 C CA . SER F 1 225 ? 6.860 -7.548 37.014 1.00 35.11 224 SER F CA 1
ATOM 12765 C C . SER F 1 225 ? 5.605 -6.968 36.339 1.00 35.42 224 SER F C 1
ATOM 12766 O O . SER F 1 225 ? 5.259 -7.372 35.228 1.00 35.50 224 SER F O 1
ATOM 12769 N N . PHE F 1 226 ? 4.945 -6.016 37.000 1.00 35.82 225 PHE F N 1
ATOM 12770 C CA . PHE F 1 226 ? 3.702 -5.417 36.487 1.00 36.15 225 PHE F CA 1
ATOM 12771 C C . PHE F 1 226 ? 3.921 -4.108 35.745 1.00 36.74 225 PHE F C 1
ATOM 12772 O O . PHE F 1 226 ? 2.980 -3.562 35.168 1.00 36.95 225 PHE F O 1
ATOM 12780 N N . LEU F 1 227 ? 5.163 -3.622 35.757 1.00 37.63 226 LEU F N 1
ATOM 12781 C CA . LEU F 1 227 ? 5.527 -2.305 35.223 1.00 38.31 226 LEU F CA 1
ATOM 12782 C C . LEU F 1 227 ? 5.054 -2.028 33.795 1.00 39.17 226 LEU F C 1
ATOM 12783 O O . LEU F 1 227 ? 4.397 -1.014 33.544 1.00 39.23 226 LEU F O 1
ATOM 12788 N N . GLU F 1 228 ? 5.385 -2.930 32.876 1.00 40.34 227 GLU F N 1
ATOM 12789 C CA . GLU F 1 228 ? 5.148 -2.701 31.442 1.00 41.31 227 GLU F CA 1
ATOM 12790 C C . GLU F 1 228 ? 3.678 -2.647 31.034 1.00 41.37 227 GLU F C 1
ATOM 12791 O O . GLU F 1 228 ? 3.270 -1.719 30.329 1.00 41.49 227 GLU F O 1
ATOM 12797 N N . LYS F 1 229 ? 2.896 -3.630 31.480 1.00 41.35 228 LYS F N 1
ATOM 12798 C CA . LYS F 1 229 ? 1.485 -3.744 31.093 1.00 41.68 228 LYS F CA 1
ATOM 12799 C C . LYS F 1 229 ? 0.449 -3.284 32.141 1.00 41.14 228 LYS F C 1
ATOM 12800 O O . LYS F 1 229 ? -0.727 -3.114 31.820 1.00 40.99 228 LYS F O 1
ATOM 12806 N N . GLY F 1 230 ? 0.888 -3.058 33.375 1.00 40.73 229 GLY F N 1
ATOM 12807 C CA . GLY F 1 230 ? -0.026 -2.669 34.442 1.00 40.07 229 GLY F CA 1
ATOM 12808 C C . GLY F 1 230 ? 0.122 -1.258 34.981 1.00 39.81 229 GLY F C 1
ATOM 12809 O O . GLY F 1 230 ? -0.880 -0.611 35.309 1.00 40.04 229 GLY F O 1
ATOM 12810 N N . LEU F 1 231 ? 1.361 -0.773 35.055 1.00 39.24 230 LEU F N 1
ATOM 12811 C CA . LEU F 1 231 ? 1.679 0.467 35.778 1.00 39.04 230 LEU F CA 1
ATOM 12812 C C . LEU F 1 231 ? 1.973 1.675 34.887 1.00 39.38 230 LEU F C 1
ATOM 12813 O O . LEU F 1 231 ? 1.202 2.640 34.884 1.00 39.14 230 LEU F O 1
ATOM 12818 N N . ARG F 1 232 ? 3.093 1.628 34.159 1.00 39.91 231 ARG F N 1
ATOM 12819 C CA . ARG F 1 232 ? 3.441 2.637 33.134 1.00 40.40 231 ARG F CA 1
ATOM 12820 C C . ARG F 1 232 ? 3.378 4.095 33.598 1.00 40.61 231 ARG F C 1
ATOM 12821 O O . ARG F 1 232 ? 2.589 4.868 33.052 1.00 40.70 231 ARG F O 1
ATOM 12829 N N . PRO F 1 233 ? 4.220 4.482 34.588 1.00 40.68 232 PRO F N 1
ATOM 12830 C CA . PRO F 1 233 ? 4.156 5.815 35.202 1.00 41.06 232 PRO F CA 1
ATOM 12831 C C . PRO F 1 233 ? 4.505 6.972 34.265 1.00 41.57 232 PRO F C 1
ATOM 12832 O O . PRO F 1 233 ? 4.140 8.117 34.545 1.00 41.69 232 PRO F O 1
ATOM 12836 N N . TRP F 1 234 ? 5.221 6.668 33.183 1.00 42.08 233 TRP F N 1
ATOM 12837 C CA . TRP F 1 234 ? 5.577 7.653 32.155 1.00 42.59 233 TRP F CA 1
ATOM 12838 C C . TRP F 1 234 ? 4.336 8.238 31.460 1.00 43.07 233 TRP F C 1
ATOM 12839 O O . TRP F 1 234 ? 4.360 9.381 31.000 1.00 43.07 233 TRP F O 1
ATOM 12850 N N . LEU F 1 235 ? 3.263 7.442 31.398 1.00 43.91 234 LEU F N 1
ATOM 12851 C CA . LEU F 1 235 ? 1.970 7.884 30.871 1.00 44.39 234 LEU F CA 1
ATOM 12852 C C . LEU F 1 235 ? 1.410 9.043 31.687 1.00 44.72 234 LEU F C 1
ATOM 12853 O O . LEU F 1 235 ? 0.636 9.853 31.171 1.00 44.85 234 LEU F O 1
ATOM 12858 N N . PHE F 1 236 ? 1.800 9.114 32.959 1.00 45.09 235 PHE F N 1
ATOM 12859 C CA . PHE F 1 236 ? 1.430 10.239 33.814 1.00 45.33 235 PHE F CA 1
ATOM 12860 C C . PHE F 1 236 ? 2.392 11.412 33.613 1.00 46.12 235 PHE F C 1
ATOM 12861 O O . PHE F 1 236 ? 1.990 12.573 33.730 1.00 46.01 235 PHE F O 1
ATOM 12869 N N . GLU F 1 237 ? 3.657 11.102 33.314 1.00 47.13 236 GLU F N 1
ATOM 12870 C CA . GLU F 1 237 ? 4.661 12.121 32.980 1.00 48.30 236 GLU F CA 1
ATOM 12871 C C . GLU F 1 237 ? 4.226 12.935 31.764 1.00 48.77 236 GLU F C 1
ATOM 12872 O O . GLU F 1 237 ? 4.460 14.148 31.698 1.00 49.01 236 GLU F O 1
ATOM 12878 N N . GLU F 1 238 ? 3.604 12.243 30.810 1.00 49.35 237 GLU F N 1
ATOM 12879 C CA . GLU F 1 238 ? 3.042 12.847 29.609 1.00 50.12 237 GLU F CA 1
ATOM 12880 C C . GLU F 1 238 ? 1.876 13.781 29.957 1.00 50.29 237 GLU F C 1
ATOM 12881 O O . GLU F 1 238 ? 1.919 14.982 29.649 1.00 50.21 237 GLU F O 1
ATOM 12887 N N . ALA F 1 239 ? 0.865 13.225 30.631 1.00 50.42 238 ALA F N 1
ATOM 12888 C CA . ALA F 1 239 ? -0.357 13.942 31.007 1.00 50.35 238 ALA F CA 1
ATOM 12889 C C . ALA F 1 239 ? -0.113 15.304 31.652 1.00 50.49 238 ALA F C 1
ATOM 12890 O O . ALA F 1 239 ? -0.768 16.285 31.298 1.00 50.57 238 ALA F O 1
ATOM 12892 N N . ILE F 1 240 ? 0.837 15.373 32.578 1.00 50.60 239 ILE F N 1
ATOM 12893 C CA . ILE F 1 240 ? 1.089 16.617 33.311 1.00 50.85 239 ILE F CA 1
ATOM 12894 C C . ILE F 1 240 ? 1.903 17.673 32.540 1.00 51.24 239 ILE F C 1
ATOM 12895 O O . ILE F 1 240 ? 2.078 18.799 33.027 1.00 50.98 239 ILE F O 1
ATOM 12900 N N . LYS F 1 241 ? 2.392 17.317 31.350 1.00 51.55 240 LYS F N 1
ATOM 12901 C CA . LYS F 1 241 ? 3.152 18.260 30.517 1.00 52.20 240 LYS F CA 1
ATOM 12902 C C . LYS F 1 241 ? 2.289 19.442 30.066 1.00 52.10 240 LYS F C 1
ATOM 12903 O O . LYS F 1 241 ? 1.234 19.253 29.456 1.00 52.16 240 LYS F O 1
ATOM 12909 N N . GLY F 1 242 ? 2.746 20.652 30.384 1.00 52.10 241 GLY F N 1
ATOM 12910 C CA . GLY F 1 242 ? 2.015 21.876 30.062 1.00 52.03 241 GLY F CA 1
ATOM 12911 C C . GLY F 1 242 ? 1.227 22.410 31.245 1.00 52.07 241 GLY F C 1
ATOM 12912 O O . GLY F 1 242 ? 0.720 23.537 31.213 1.00 52.11 241 GLY F O 1
ATOM 12913 N N . THR F 1 243 ? 1.127 21.593 32.292 1.00 51.93 242 THR F N 1
ATOM 12914 C CA . THR F 1 243 ? 0.367 21.941 33.489 1.00 51.69 242 THR F CA 1
ATOM 12915 C C . THR F 1 243 ? 1.325 22.417 34.581 1.00 51.51 242 THR F C 1
ATOM 12916 O O . THR F 1 243 ? 2.549 22.351 34.415 1.00 51.39 242 THR F O 1
ATOM 12920 N N . ASP F 1 244 ? 0.767 22.902 35.689 1.00 51.24 243 ASP F N 1
ATOM 12921 C CA . ASP F 1 244 ? 1.568 23.293 36.849 1.00 51.15 243 ASP F CA 1
ATOM 12922 C C . ASP F 1 244 ? 1.735 22.153 37.862 1.00 50.34 243 ASP F C 1
ATOM 12923 O O . ASP F 1 244 ? 2.062 22.394 39.030 1.00 50.31 243 ASP F O 1
ATOM 12928 N N . ILE F 1 245 ? 1.520 20.917 37.414 1.00 49.34 244 ILE F N 1
ATOM 12929 C CA . ILE F 1 245 ? 1.579 19.753 38.307 1.00 48.30 244 ILE F CA 1
ATOM 12930 C C . ILE F 1 245 ? 3.014 19.256 38.505 1.00 47.73 244 ILE F C 1
ATOM 12931 O O . ILE F 1 245 ? 3.659 18.807 37.558 1.00 47.77 244 ILE F O 1
ATOM 12936 N N . GLY F 1 246 ? 3.504 19.346 39.740 1.00 46.95 245 GLY F N 1
ATOM 12937 C CA . GLY F 1 246 ? 4.834 18.850 40.086 1.00 45.78 245 GLY F CA 1
ATOM 12938 C C . GLY F 1 246 ? 4.881 17.332 40.117 1.00 45.12 245 GLY F C 1
ATOM 12939 O O . GLY F 1 246 ? 3.916 16.680 40.520 1.00 45.02 245 GLY F O 1
ATOM 12940 N N . LEU F 1 247 ? 5.995 16.759 39.667 1.00 44.31 246 LEU F N 1
ATOM 12941 C CA . LEU F 1 247 ? 6.173 15.310 39.723 1.00 43.43 246 LEU F CA 1
ATOM 12942 C C . LEU F 1 247 ? 7.604 14.923 40.046 1.00 43.05 246 LEU F C 1
ATOM 12943 O O . LEU F 1 247 ? 8.539 15.322 39.341 1.00 43.27 246 LEU F O 1
ATOM 12948 N N . THR F 1 248 ? 7.759 14.154 41.122 1.00 42.10 247 THR F N 1
ATOM 12949 C CA . THR F 1 248 ? 9.025 13.521 41.452 1.00 40.95 247 THR F CA 1
ATOM 12950 C C . THR F 1 248 ? 8.813 12.022 41.260 1.00 40.38 247 THR F C 1
ATOM 12951 O O . THR F 1 248 ? 8.310 11.327 42.155 1.00 40.36 247 THR F O 1
ATOM 12955 N N . LEU F 1 249 ? 9.154 11.543 40.066 1.00 39.28 248 LEU F N 1
ATOM 12956 C CA . LEU F 1 249 ? 9.085 10.129 39.748 1.00 38.55 248 LEU F CA 1
ATOM 12957 C C . LEU F 1 249 ? 10.466 9.509 39.930 1.00 38.47 248 LEU F C 1
ATOM 12958 O O . LEU F 1 249 ? 11.436 9.924 39.286 1.00 38.45 248 LEU F O 1
ATOM 12963 N N . ARG F 1 250 ? 10.554 8.522 40.813 1.00 37.86 249 ARG F N 1
ATOM 12964 C CA . ARG F 1 250 ? 11.821 7.831 41.035 1.00 37.62 249 ARG F CA 1
ATOM 12965 C C . ARG F 1 250 ? 11.758 6.376 40.590 1.00 37.43 249 ARG F C 1
ATOM 12966 O O . ARG F 1 250 ? 10.895 5.607 41.042 1.00 37.08 249 ARG F O 1
ATOM 12982 N N . HIS F 1 252 ? 13.690 2.834 40.496 1.00 35.84 251 HIS F N 1
ATOM 12983 C CA . HIS F 1 252 ? 14.708 2.189 41.323 1.00 35.06 251 HIS F CA 1
ATOM 12984 C C . HIS F 1 252 ? 15.150 0.853 40.768 1.00 34.75 251 HIS F C 1
ATOM 12985 O O . HIS F 1 252 ? 14.330 -0.032 40.532 1.00 34.67 251 HIS F O 1
ATOM 12992 N N . ASP F 1 253 ? 16.455 0.720 40.543 1.00 34.51 252 ASP F N 1
ATOM 12993 C CA . ASP F 1 253 ? 17.025 -0.535 40.076 1.00 34.38 252 ASP F CA 1
ATOM 12994 C C . ASP F 1 253 ? 16.803 -1.654 41.095 1.00 33.83 252 ASP F C 1
ATOM 12995 O O . ASP F 1 253 ? 16.906 -1.431 42.304 1.00 33.50 252 ASP F O 1
ATOM 13000 N N . ARG F 1 254 ? 16.494 -2.843 40.581 1.00 33.02 253 ARG F N 1
ATOM 13001 C CA . ARG F 1 254 ? 16.389 -4.085 41.359 1.00 33.02 253 ARG F CA 1
ATOM 13002 C C . ARG F 1 254 ? 15.123 -4.231 42.206 1.00 31.16 253 ARG F C 1
ATOM 13003 O O . ARG F 1 254 ? 14.727 -5.350 42.541 1.00 31.65 253 ARG F O 1
ATOM 13011 N N . TYR F 1 255 ? 14.492 -3.110 42.542 1.00 29.91 254 TYR F N 1
ATOM 13012 C CA . TYR F 1 255 ? 13.264 -3.128 43.339 1.00 28.54 254 TYR F CA 1
ATOM 13013 C C . TYR F 1 255 ? 12.064 -3.666 42.570 1.00 27.59 254 TYR F C 1
ATOM 13014 O O . TYR F 1 255 ? 11.926 -3.452 41.365 1.00 27.54 254 TYR F O 1
ATOM 13023 N N . ASP F 1 256 ? 11.211 -4.391 43.288 1.00 26.43 255 ASP F N 1
ATOM 13024 C CA . ASP F 1 256 ? 10.050 -5.042 42.706 1.00 25.24 255 ASP F CA 1
ATOM 13025 C C . ASP F 1 256 ? 8.744 -4.402 43.216 1.00 24.54 255 ASP F C 1
ATOM 13026 O O . ASP F 1 256 ? 8.734 -3.242 43.624 1.00 24.38 255 ASP F O 1
ATOM 13031 N N . HIS F 1 257 ? 7.659 -5.168 43.181 1.00 23.97 256 HIS F N 1
ATOM 13032 C CA . HIS F 1 257 ? 6.316 -4.680 43.489 1.00 23.88 256 HIS F CA 1
ATOM 13033 C C . HIS F 1 257 ? 5.931 -4.825 44.973 1.00 23.44 256 HIS F C 1
ATOM 13034 O O . HIS F 1 257 ? 4.964 -4.209 45.431 1.00 24.10 256 HIS F O 1
ATOM 13041 N N . SER F 1 258 ? 6.696 -5.632 45.701 1.00 22.47 257 SER F N 1
ATOM 13042 C CA . SER F 1 258 ? 6.345 -6.086 47.050 1.00 21.91 257 SER F CA 1
ATOM 13043 C C . SER F 1 258 ? 6.482 -5.070 48.189 1.00 21.46 257 SER F C 1
ATOM 13044 O O . SER F 1 258 ? 6.970 -3.944 48.000 1.00 20.70 257 SER F O 1
ATOM 13047 N N . TYR F 1 259 ? 6.072 -5.505 49.386 1.00 21.37 258 TYR F N 1
ATOM 13048 C CA . TYR F 1 259 ? 6.284 -4.718 50.611 1.00 20.97 258 TYR F CA 1
ATOM 13049 C C . TYR F 1 259 ? 7.747 -4.536 51.012 1.00 20.77 258 TYR F C 1
ATOM 13050 O O . TYR F 1 259 ? 8.063 -3.661 51.817 1.00 20.69 258 TYR F O 1
ATOM 13059 N N . TYR F 1 260 ? 8.635 -5.327 50.412 1.00 20.47 259 TYR F N 1
ATOM 13060 C CA . TYR F 1 260 ? 10.070 -5.153 50.614 1.00 20.75 259 TYR F CA 1
ATOM 13061 C C . TYR F 1 260 ? 10.544 -3.840 49.986 1.00 20.93 259 TYR F C 1
ATOM 13062 O O . TYR F 1 260 ? 11.411 -3.165 50.531 1.00 20.84 259 TYR F O 1
ATOM 13071 N N . PHE F 1 261 ? 9.940 -3.494 48.848 1.00 21.60 260 PHE F N 1
ATOM 13072 C CA . PHE F 1 261 ? 10.140 -2.211 48.168 1.00 21.82 260 PHE F CA 1
ATOM 13073 C C . PHE F 1 261 ? 9.409 -1.087 48.885 1.00 21.75 260 PHE F C 1
ATOM 13074 O O . PHE F 1 261 ? 9.984 -0.023 49.154 1.00 22.38 260 PHE F O 1
ATOM 13082 N N . ILE F 1 262 ? 8.141 -1.318 49.205 1.00 21.73 261 ILE F N 1
ATOM 13083 C CA . ILE F 1 262 ? 7.318 -0.303 49.874 1.00 21.34 261 ILE F CA 1
ATOM 13084 C C . ILE F 1 262 ? 7.958 0.146 51.191 1.00 21.55 261 ILE F C 1
ATOM 13085 O O . ILE F 1 262 ? 8.163 1.349 51.405 1.00 20.95 261 ILE F O 1
ATOM 13090 N N . SER F 1 263 ? 8.302 -0.825 52.043 1.00 21.29 262 SER F N 1
ATOM 13091 C CA . SER F 1 263 ? 8.912 -0.544 53.344 1.00 21.27 262 SER F CA 1
ATOM 13092 C C . SER F 1 263 ? 10.212 0.246 53.210 1.00 21.53 262 SER F C 1
ATOM 13093 O O . SER F 1 263 ? 10.478 1.136 54.019 1.00 21.80 262 SER F O 1
ATOM 13096 N N . THR F 1 264 ? 11.009 -0.072 52.188 1.00 21.18 263 THR F N 1
ATOM 13097 C CA . THR F 1 264 ? 12.267 0.625 51.956 1.00 21.60 263 THR F CA 1
ATOM 13098 C C . THR F 1 264 ? 12.055 2.136 51.811 1.00 22.08 263 THR F C 1
ATOM 13099 O O . THR F 1 264 ? 12.769 2.925 52.435 1.00 22.67 263 THR F O 1
ATOM 13103 N N . PHE F 1 265 ? 11.056 2.522 51.025 1.00 22.63 264 PHE F N 1
ATOM 13104 C CA . PHE F 1 265 ? 10.811 3.936 50.730 1.00 23.52 264 PHE F CA 1
ATOM 13105 C C . PHE F 1 265 ? 9.646 4.550 51.507 1.00 24.00 264 PHE F C 1
ATOM 13106 O O . PHE F 1 265 ? 9.246 5.685 51.220 1.00 24.63 264 PHE F O 1
ATOM 13122 N N . ASP F 1 267 ? 9.647 5.619 54.750 1.00 24.99 266 ASP F N 1
ATOM 13123 C CA . ASP F 1 267 ? 10.097 6.815 55.474 1.00 26.01 266 ASP F CA 1
ATOM 13124 C C . ASP F 1 267 ? 10.065 8.076 54.614 1.00 25.86 266 ASP F C 1
ATOM 13125 O O . ASP F 1 267 ? 9.576 9.105 55.066 1.00 26.69 266 ASP F O 1
ATOM 13130 N N . ASP F 1 268 ? 10.565 7.982 53.382 1.00 26.27 267 ASP F N 1
ATOM 13131 C CA . ASP F 1 268 ? 10.545 9.102 52.436 1.00 26.55 267 ASP F CA 1
ATOM 13132 C C . ASP F 1 268 ? 9.129 9.628 52.202 1.00 26.59 267 ASP F C 1
ATOM 13133 O O . ASP F 1 268 ? 8.924 10.833 52.114 1.00 26.52 267 ASP F O 1
ATOM 13138 N N . HIS F 1 269 ? 8.159 8.720 52.100 1.00 26.33 268 HIS F N 1
ATOM 13139 C CA . HIS F 1 269 ? 6.785 9.115 51.834 1.00 25.98 268 HIS F CA 1
ATOM 13140 C C . HIS F 1 269 ? 6.148 9.797 53.036 1.00 26.62 268 HIS F C 1
ATOM 13141 O O . HIS F 1 269 ? 5.483 10.827 52.883 1.00 27.00 268 HIS F O 1
ATOM 13148 N N . LEU F 1 270 ? 6.372 9.249 54.227 1.00 26.65 269 LEU F N 1
ATOM 13149 C CA . LEU F 1 270 ? 5.856 9.862 55.452 1.00 27.58 269 LEU F CA 1
ATOM 13150 C C . LEU F 1 270 ? 6.445 11.275 55.666 1.00 28.52 269 LEU F C 1
ATOM 13151 O O . LEU F 1 270 ? 5.735 12.178 56.095 1.00 28.38 269 LEU F O 1
ATOM 13156 N N . LYS F 1 271 ? 7.728 11.449 55.342 1.00 29.82 270 LYS F N 1
ATOM 13157 C CA . LYS F 1 271 ? 8.408 12.748 55.460 1.00 31.10 270 LYS F CA 1
ATOM 13158 C C . LYS F 1 271 ? 7.870 13.745 54.440 1.00 31.68 270 LYS F C 1
ATOM 13159 O O . LYS F 1 271 ? 7.701 14.929 54.745 1.00 32.07 270 LYS F O 1
ATOM 13165 N N . TRP F 1 272 ? 7.621 13.253 53.228 1.00 31.93 271 TRP F N 1
ATOM 13166 C CA . TRP F 1 272 ? 7.011 14.037 52.168 1.00 32.04 271 TRP F CA 1
ATOM 13167 C C . TRP F 1 272 ? 5.692 14.641 52.651 1.00 32.47 271 TRP F C 1
ATOM 13168 O O . TRP F 1 272 ? 5.473 15.857 52.540 1.00 32.04 271 TRP F O 1
ATOM 13179 N N . HIS F 1 273 ? 4.826 13.792 53.203 1.00 32.48 272 HIS F N 1
ATOM 13180 C CA . HIS F 1 273 ? 3.527 14.237 53.682 1.00 32.97 272 HIS F CA 1
ATOM 13181 C C . HIS F 1 273 ? 3.638 15.150 54.900 1.00 33.75 272 HIS F C 1
ATOM 13182 O O . HIS F 1 273 ? 3.028 16.213 54.916 1.00 34.29 272 HIS F O 1
ATOM 13189 N N . ALA F 1 274 ? 4.440 14.757 55.892 1.00 34.83 273 ALA F N 1
ATOM 13190 C CA . ALA F 1 274 ? 4.578 15.517 57.146 1.00 35.85 273 ALA F CA 1
ATOM 13191 C C . ALA F 1 274 ? 4.969 16.973 56.913 1.00 36.92 273 ALA F C 1
ATOM 13192 O O . ALA F 1 274 ? 4.515 17.872 57.630 1.00 36.98 273 ALA F O 1
ATOM 13194 N N . GLU F 1 275 ? 5.824 17.179 55.915 1.00 38.01 274 GLU F N 1
ATOM 13195 C CA . GLU F 1 275 ? 6.334 18.493 55.566 1.00 39.52 274 GLU F CA 1
ATOM 13196 C C . GLU F 1 275 ? 5.279 19.353 54.861 1.00 39.74 274 GLU F C 1
ATOM 13197 O O . GLU F 1 275 ? 5.282 20.584 55.000 1.00 39.87 274 GLU F O 1
ATOM 13203 N N . ARG F 1 276 ? 4.388 18.705 54.108 1.00 39.79 275 ARG F N 1
ATOM 13204 C CA . ARG F 1 276 ? 3.360 19.413 53.335 1.00 39.87 275 ARG F CA 1
ATOM 13205 C C . ARG F 1 276 ? 2.009 19.512 54.055 1.00 40.37 275 ARG F C 1
ATOM 13206 O O . ARG F 1 276 ? 1.104 20.224 53.598 1.00 40.23 275 ARG F O 1
ATOM 13214 N N . LEU F 1 277 ? 1.895 18.810 55.183 1.00 40.70 276 LEU F N 1
ATOM 13215 C CA . LEU F 1 277 ? 0.719 18.867 56.039 1.00 41.37 276 LEU F CA 1
ATOM 13216 C C . LEU F 1 277 ? 0.822 19.998 57.053 1.00 42.18 276 LEU F C 1
ATOM 13217 O O . LEU F 1 277 ? -0.197 20.567 57.453 1.00 42.16 276 LEU F O 1
ATOM 13222 N N . GLY F 1 278 ? 2.054 20.298 57.474 1.00 42.84 277 GLY F N 1
ATOM 13223 C CA . GLY F 1 278 ? 2.326 21.330 58.478 1.00 43.72 277 GLY F CA 1
ATOM 13224 C C . GLY F 1 278 ? 1.473 21.170 59.723 1.00 44.30 277 GLY F C 1
ATOM 13225 O O . GLY F 1 278 ? 1.108 22.155 60.386 1.00 44.48 277 GLY F O 1
#

Organism: Agrobacterium fabrum (strain C58 / ATCC 33970) (NCBI:txid176299)

B-factor: mean 26.91, std 7.4, range [10.84, 56.4]

Sequence (1594 aa):
GNIISQNTAFGGQGVFSHQSETLKSETFAVYVPPKAIHEPCPVVWYLSGLTCTHANVEKGEYRRASELGLVVVCPDTSPRGNDVPDELTNWQGKGAGFYLDATEEPWSEHYQYSYVTEELPALIGQHFRADSRQSIFGHSGGHGATIALKNPERFKSCSAFAPIVAPSSADWSEPALEKYLGADRAAWRRYDACSLVEDGARFPEFLIDQGKADSFLEKGLRPWLFEEAIKGTDIGLTLRHDRYDHSYYFISTFDDHLKWHAERLGGNIISQNTAFGGQGVFSHQSETLKSETFAVYVPPKAIHEPCPVVWYLSGLTCTHANVEKGEYRRASELGLVVVCPDTSPRGNDVPDELTNWQGKGAGFYLDATEEPWSEHYQYSYVTEELPALIGQHFRADSRQSIFGHSGGHGATIALKNPERFKSCSAFAPIVAPSSADWSEPALEKYLGADRAAWRRYDACSLVEDGARFPEFLIDQGKADSFLEKGLRPWLFEEAIKGTDIGLTLRHDRYDHSYYFISTFDDHLKWHAERLGGNIISQNTAFGGQGVFSHQSETLKSETFAVYVPPKAIHEPCPVVWYLSGLTCTHANVEKGEYRRASELGLVVVCPDTSPRGNDVPDELTNWQGKGAGFYLDATEEPWSEHYQYSYVTEELPALIGQHFRADSRQSIFGHSGGHGATIALKNPERFKSCSAFAPIVAPSSADWSEPALEKYLGADRAAWRRYDACSLVEDGARFPEFLIDQGKADSFLEKGLRPWLFEEAIKGTDIGLTLRHDRYDHSYYFISTFDDHLKWHAERLGGNIISQNTAFGGQGVFSHQSETLKSETFAVYVPPKAIHEPCPVVWYLSGLTCTHANVEKGEYRRASELGLVVVCPDTSPRGNDVPDELTNWQGKGAGFYLDATEEPWSEHYQYSYVTEELPALIGQHFRADSRQSIFGHSGGHGATIALKNPERFKSCSAFAPIVAPSSADWSEPALEKYLGADRAAWRRYDACSLVEDGARFPEFLIDQGKADSFLEKGLRPWLFEEAIKGTDIGLTLRHDRYDHSYYFISTFDDHLKWHAERLGNIISQNTAFGGQGVFSHQSETLKSETFAVYVPPKAIHEPCPVVWYLSGLTCTHANVEKGEYRRASELGLVVVCPDTSPRGNDVPDELTNWQGKGAGFYLDATEEPWSEHYQYSYVTEELPALIGQHFRADSRQSIFGHSGGHGATIALKNPERFKSCSAFAPIVAPSSADWSEPALEKYLGADRAAWRRYDACSLVEDGARFPEFLIDQGKADSFLEKGLRPWLFEEAIKGTDIGLTLRHDRYDHSYYFISTFDDHLKWHAERLGNIISQNTAFGGQGVFSHQSETLKSETFAVYVPPKAIHEPCPVVWYLSGLTCTHANVEKGEYRRASELGLVVVCPDTSPRGNDVPDELTNWQGKGAGFYLDATEEPWSEHYQYSYVTEELPALIGQHFRADSRQSIFGHSGGHGATIALKNPERFKSCSAFAPIVAPSSADWSEPALEKYLGADRAAWRRYDACSLVEDGARFPEFLIDQGKADSFLEKGLRPWLFEEAIKGTDIGLTLRHDRYDHSYYFISTFDDHLKWHAERLG

InterPro domains:
  IPR000801 Esterase-like [PF00756] (21-269)
  IPR014186 S-formylglutathione hydrolase [PTHR10061] (3-276)
  IPR014186 S-formylglutathione hydrolase [TIGR02821] (3-276)
  IPR029058 Alpha/Beta hydrolase fold [G3DSA:3.40.50.1820] (1-277)
  IPR029058 Alpha/Beta hydrolase fold [SSF53474] (1-277)

Solvent-accessible surface area: 59231 Å² total

Radius of gyration: 45.05 Å; Cα contacts (8 Å, |Δi|>4): 3779; chains: 6; bounding box: 114×111×118 Å